Protein 6D97 (pdb70)

Solvent-accessible surface area: 67951 Å² total; per-residue (Å²): 117,21,113,14,19,86,13,28,1,98,116,5,32,33,110,60,66,13,74,0,40,0,7,14,84,28,63,63,45,43,23,86,72,67,34,100,22,35,4,4,67,69,11,42,80,0,2,58,0,0,38,7,80,6,36,54,4,132,46,5,40,41,1,3,89,143,5,38,24,16,1,40,0,0,25,50,42,31,70,106,35,4,64,56,0,0,79,1,0,39,101,0,3,127,58,0,28,66,101,101,5,32,38,7,0,0,71,0,0,31,51,2,4,6,4,6,79,104,28,0,39,43,3,0,87,24,0,17,100,0,0,83,63,3,35,44,60,84,0,107,112,5,13,197,48,85,61,61,114,22,113,71,137,5,19,109,2,20,2,21,58,0,0,5,0,12,0,0,0,14,4,23,10,3,32,0,0,28,16,0,0,5,6,0,0,0,0,0,0,0,0,0,8,0,0,0,14,0,37,11,47,0,0,2,0,0,1,0,0,0,36,0,0,42,101,5,35,6,38,47,65,8,0,2,0,0,0,1,76,52,64,12,4,21,41,1,1,85,47,23,87,3,44,0,0,0,10,7,16,58,49,172,40,0,50,97,5,0,28,41,14,84,2,53,1,6,0,17,24,21,2,12,1,1,0,0,0,0,43,40,54,73,74,29,78,15,2,0,49,10,0,1,21,2,1,2,0,3,2,3,7,18,18,9,8,2,12,2,0,2,6,8,113,74,1,60,106,30,21,1,41,102,68,2,89,149,12,3,104,78,14,111,36,160,66,16,1,0,1,0,0,8,75,24,52,18,75,46,2,35,107,7,15,70,24,0,60,62,15,69,54,21,118,54,36,8,31,9,98,66,25,70,152,65,75,7,9,77,100,12,0,3,2,83,8,0,0,0,38,0,30,4,108,35,3,23,106,69,29,34,10,104,43,1,23,111,57,17,36,3,1,10,0,2,1,0,59,2,28,82,132,36,26,118,52,0,11,76,0,5,44,83,4,155,25,18,2,0,0,0,0,1,0,52,50,92,126,22,10,94,40,0,0,1,90,6,4,1,0,0,0,0,0,0,4,21,2,48,1,9,45,17,28,24,41,9,9,35,1,12,5,5,12,10,6,8,1,2,24,3,7,55,72,1,5,59,56,0,0,1,10,15,0,3,0,2,49,4,43,4,87,14,62,182,106,64,77,86,52,91,16,32,121,21,111,13,20,81,17,30,9,80,128,5,33,33,109,63,52,10,88,0,23,1,7,13,106,25,67,64,42,99,22,77,52,64,33,103,14,30,5,3,65,72,25,56,123,0,2,40,0,0,3,6,46,12,99,72,3,139,44,4,41,32,3,3,85,153,5,36,22,17,1,41,0,0,24,49,23,30,69,106,33,4,62,55,0,0,74,2,0,42,110,0,3,125,57,0,29,64,102,105,4,35,43,8,0,0,80,1,0,30,49,2,4,4,4,5,76,97,28,0,25,43,3,0,85,24,0,21,97,0,0,84,58,3,36,42,58,86,0,109,110,5,12,193,47,87,62,62,112,22,114,69,136,6,22,111,2,19,2,19,58,0,0,4,0,14,0,0,0,15,4,24,12,5,32,0,0,29,13,0,0,4,6,0,0,0,0,0,0,0,0,0,11,0,1,0,16,0,34,11,51,0,0,2,0,0,2,0,0,0,49,0,0,43,98,6,38,5,38,48,65,7,1,2,0,0,0,1,39,52,77,18,4,21,87,2,2,94,85,24,90,4,50,0,0,0,10,5,19,58,48,166,56,0,50,84,6,0,29,44,17,90,2,53,2,7,0,11,24,24,2,12,1,1,0,0,0,0,44,40,56,72,74,28,81,14,2,0,51,11,0,2,23,3,1,2,1,4,1,2,6,19,16,7,9,1,10,3,0,1,4,9,119,76,1,54,109,27,21,1,42,102,67,3,87,150,13,2,105,75,14,102,36,138,57,16,0,0,0,0,0,8,76,24,16,10,73,26,0,41,50,8,15,69,39,0,62,120,17,66,58,22,47,56,47,8,30,9,98,65,27,84,141,62,74,11,29,135,95,12,0,3,1,86,7,0,0,0,50,0,32,6,112,34,4,24,107,103,31,25,8,110,37,1,24,112,51,14,36,2,0,10,1,2,1,0,59,2,32,137,125,41,27,102,46,0,10,72,0,5,43,81,6,147,25,15,1,0,0,0,0,1,0,54,49,91,125,22,9,92,51,0,0,1,58,5,3,2,0,0,0,0,0,0,4,26,1,49,0,10,45,17,28,21,40,8,9,22,0,14,5,5,12,10,6,8,1,1,22,2,7,54,72,1,4,61,55,0,1,1,11,14,0,4,0,1,47,4,43,5,88,26,53,188,106,57,76,83,52,78,17,18,67,114,12,23,87,22,40,5,116,120,5,34,34,110,66,54,10,91,0,21,1,7,14,75,25,66,64,40,103,23,74,54,59,34,102,13,25,5,3,67,71,23,57,116,0,1,35,0,0,6,6,53,16,90,72,5,58,37,4,63,100,2,3,87,129,5,36,22,17,1,38,0,0,24,49,44,31,70,105,34,4,71,52,0,0,74,4,0,38,118,0,4,122,58,0,28,67,102,101,4,32,43,11,0,0,71,0,0,31,50,2,5,6,3,6,72,96,28,0,26,42,2,0,82,27,0,19,100,0,0,78,66,3,36,44,58,80,0,104,107,5,12,196,50,85,62,63,111,24,110,74,137,6,16,113,4,16,2,22,58,0,0,5,0,13,0,0,0,17,5,24,10,6,31,0,0,28,15,0,0,4,6,0,0,0,0,0,0,0,0,0,6,0,1,0,18,0,38,9,51,0,0,2,0,0,2,0,0,0,50,0,0,43,102,7,40,6,39,48,66,8,0,2,0,0,0,1,44,52,77,16,4,22,83,1,3,91,84,22,88,6,51,0,0,0,12,9,18,57,50,177,45,0,38,104,7,0,32,46,17,94,2,57,2,5,0,17,24,22,2,11,1,1,1,0,0,0,43,40,57,70,74,28,80,15,4,0,55,12,0,2,21,3,1,2,2,4,1,3,7,18,20,6,8,1,11,2,0,2,7,10,119,74,1,65,106,28,21,0,45,106,68,3,89,151,10,2,105,68,13,95,34,146,64,15,0,1,2,0,0,8,76,25,28,12,73,26,2,46,55,10,15,69,37,0,63,119,13,172,52,22,83,52,40,8,32,10,99,63,24,68,149,67,73,11,29,145,104,13,0,3,2,78,7,1,0,0,48,0,32,6,108,22,3,19,87,77,39,22,8,110,39,2,24,114,51,14,33,2,1,10,1,2,1,0,61,2,32,140,124,48,30,102,40,0,10,73,0,5,46,86,5,142,25,14,3,0,0,0,0,2,0,52,46,91,125,22,10,97,51,0,0,1,59,5,3,1,0,0,0,0,0,0,5,28,2,49,1,10,46,16,28,24,46,8,11,31,1,13,5,8,16,10,4,7,1,1,25,2,7,55,71,1,5,61,57,0,0,1,11,15,0,3,0,1,47,4,42,4,85,16,58,187,106,65,76,84,52,87,12,25,115,22,114,12,20,87,18,36,2,114,54,6,31,33,111,63,55,10,91,0,9,2,7,11,93,25,65,64,41,109,27,74,69,84,52,89,12,31,4,2,62,67,10,42,82,0,2,50,0,1,21,8,73,12,53,75,2,110,40,4,37,88,3,4,79,131,5,39,23,17,1,38,0,0,24,49,41,32,71,106,33,5,67,57,0,0,76,3,0,39,115,0,3,126,60,0,28,69,100,103,4,34,42,8,0,0,66,1,0,30,49,2,5,4,3,2,74,94,30,0,38,40,2,0,86,25,0,21,97,0,0,82,62,4,34,46,56,86,0,107,111,4,12,197,48,87,62,63,111,22,113,73,139,4,20,112,3,20,2,20,57,0,0,5,0,15,0,0,0,17,4,26,10,3,31,0,0,28,15,0,0,5,4,0,0,0,0,0,0,0,0,0,8,0,0,0,18,0,36,9,47,0,0,2,0,0,2,0,0,0,52,0,0,42,101,6,42,5,36,46,121,9,0,1,0,0,0,1,76,54,78,17,4,18,24,1,2,72,28,26,90,4,50,0,0,0,10,8,16,54,50,187,43,0,40,110,7,0,30,47,16,83,1,58,1,7,0,10,22,22,2,11,1,0,0,0,0,0,44,39,57,70,78,26,81,14,2,1,51,12,0,2,21,2,1,2,1,2,2,2,6,16,20,7,8,1,11,2,0,1,3,9,124,71,1,54,108,27,21,1,41,102,65,2,84,144,13,3,108,82,14,95,42,144,58,16,1,0,1,0,0,7,77,23,46,11,80,45,2,36,108,8,16,70,21,0,62,47,14,192,50,20,117,52,37,8,30,9,103,67,21,66,151,66,70,7,10,56,103,13,0,2,2,80,8,0,0,0,46,0,32,5,110,18,4,23,106,74,25,28,8,104,43,2,24,118,53,16,33,2,1,11,0,2,1,0,59,2,35,80,138,42,26,99,47,0,10,76,0,6,44,79,6,150,23,16,1,0,0,0,0,1,0,55,50,92,126,23,10,91,50,0,0,1,55,5,3,1,0,0,0,0,0,0,5,26,1,48,1,9,45,17,26,24,41,7,9,29,0,10,4,6,13,10,3,8,0,1,19,3,7,55,72,1,4,60,56,0,1,2,11,16,0,2,0,2,47,4,44,4,91,20,65,192,104,64,77,82,53,88,16,31

Structure (mmCIF, N/CA/C/O backbone):
data_6D97
#
_entry.id   6D97
#
_cell.length_a   160.642
_cell.length_b   123.737
_cell.length_c   103.707
_cell.angle_alpha   90.000
_cell.angle_beta   105.620
_cell.angle_gamma   90.000
#
_symmetry.space_group_name_H-M   'C 1 2 1'
#
loop_
_entity.id
_entity.type
_entity.pdbx_description
1 polymer 'Aldehyde dehydrogenase 12'
2 non-polymer NICOTINAMIDE-ADENINE-DINUCLEOTIDE
3 water water
#
loop_
_atom_site.group_PDB
_atom_site.id
_atom_site.type_symbol
_atom_site.label_atom_id
_atom_site.label_alt_id
_atom_site.label_comp_id
_atom_site.label_asym_id
_atom_site.label_entity_id
_atom_site.label_seq_id
_atom_site.pdbx_PDB_ins_code
_atom_site.Cartn_x
_atom_site.Cartn_y
_atom_site.Cartn_z
_atom_site.occupancy
_atom_site.B_iso_or_equiv
_atom_site.auth_seq_id
_atom_site.auth_comp_id
_atom_site.auth_asym_id
_atom_site.auth_atom_id
_atom_site.pdbx_PDB_model_num
ATOM 1 N N . THR A 1 26 ? -4.673 3.106 62.470 1.00 64.09 28 THR A N 1
ATOM 2 C CA . THR A 1 26 ? -4.121 4.437 62.262 1.00 66.14 28 THR A CA 1
ATOM 3 C C . THR A 1 26 ? -4.048 4.742 60.767 1.00 60.11 28 THR A C 1
ATOM 4 O O . THR A 1 26 ? -3.965 3.822 59.956 1.00 62.72 28 THR A O 1
ATOM 8 N N . PRO A 1 27 ? -4.103 6.025 60.411 1.00 46.49 29 PRO A N 1
ATOM 9 C CA . PRO A 1 27 ? -4.138 6.415 58.995 1.00 50.88 29 PRO A CA 1
ATOM 10 C C . PRO A 1 27 ? -2.839 6.105 58.269 1.00 48.24 29 PRO A C 1
ATOM 11 O O . PRO A 1 27 ? -1.791 5.872 58.874 1.00 53.23 29 PRO A O 1
ATOM 15 N N . SER A 1 28 ? -2.931 6.144 56.936 1.00 54.57 30 SER A N 1
ATOM 16 C CA . SER A 1 28 ? -1.821 5.737 56.077 1.00 54.64 30 SER A CA 1
ATOM 17 C C . SER A 1 28 ? -0.600 6.627 56.275 1.00 50.46 30 SER A C 1
ATOM 18 O O . SER A 1 28 ? 0.532 6.134 56.353 1.00 47.42 30 SER A O 1
ATOM 21 N N . PHE A 1 29 ? -0.807 7.939 56.371 1.00 44.05 31 PHE A N 1
ATOM 22 C CA . PHE A 1 29 ? 0.317 8.855 56.499 1.00 37.71 31 PHE A CA 1
ATOM 23 C C . PHE A 1 29 ? 1.008 8.741 57.851 1.00 42.77 31 PHE A C 1
ATOM 24 O O . PHE A 1 29 ? 2.123 9.251 58.008 1.00 44.89 31 PHE A O 1
ATOM 32 N N . ALA A 1 30 ? 0.368 8.100 58.824 1.00 42.68 32 ALA A N 1
ATOM 33 C CA . ALA A 1 30 ? 0.851 8.155 60.194 1.00 40.40 32 ALA A CA 1
ATOM 34 C C . ALA A 1 30 ? 2.065 7.260 60.392 1.00 41.93 32 ALA A C 1
ATOM 35 O O . ALA A 1 30 ? 2.163 6.171 59.819 1.00 49.70 32 ALA A O 1
ATOM 37 N N . THR A 1 31 ? 3.004 7.741 61.203 1.00 40.55 33 THR A N 1
ATOM 38 C CA . THR A 1 31 ? 4.120 6.940 61.688 1.00 40.65 33 THR A CA 1
ATOM 39 C C . THR A 1 31 ? 4.019 6.678 63.184 1.00 42.07 33 THR A C 1
ATOM 40 O O . THR A 1 31 ? 4.970 6.166 63.781 1.00 50.12 33 THR A O 1
ATOM 44 N N . VAL A 1 32 ? 2.885 7.009 63.797 1.00 46.92 34 VAL A N 1
ATOM 45 C CA . VAL A 1 32 ? 2.703 6.884 65.236 1.00 45.61 34 VAL A CA 1
ATOM 46 C C . VAL A 1 32 ? 1.275 6.443 65.521 1.00 38.79 34 VAL A C 1
ATOM 47 O O . VAL A 1 32 ? 0.342 6.790 64.794 1.00 47.75 34 VAL A O 1
ATOM 51 N N . SER A 1 33 ? 1.111 5.668 66.586 1.00 42.45 35 SER A N 1
ATOM 52 C CA . SER A 1 33 ? -0.197 5.258 67.072 1.00 41.39 35 SER A CA 1
ATOM 53 C C . SER A 1 33 ? -0.466 5.991 68.372 1.00 41.09 35 SER A C 1
ATOM 54 O O . SER A 1 33 ? 0.186 5.695 69.384 1.00 37.79 35 SER A O 1
ATOM 57 N N . PRO A 1 34 ? -1.408 6.942 68.396 1.00 42.08 36 PRO A N 1
ATOM 58 C CA . PRO A 1 34 ? -1.564 7.804 69.584 1.00 39.29 36 PRO A CA 1
ATOM 59 C C . PRO A 1 34 ? -1.827 7.044 70.863 1.00 40.31 36 PRO A C 1
ATOM 60 O O . PRO A 1 34 ? -1.344 7.451 71.922 1.00 49.28 36 PRO A O 1
ATOM 64 N N . GLN A 1 35 ? -2.576 5.948 70.799 1.00 41.48 37 GLN A N 1
ATOM 65 C CA . GLN A 1 35 ? -2.921 5.216 72.008 1.00 48.93 37 GLN A CA 1
ATOM 66 C C . GLN A 1 35 ? -1.846 4.213 72.410 1.00 54.03 37 GLN A C 1
ATOM 67 O O . GLN A 1 35 ? -1.814 3.796 73.574 1.00 65.33 37 GLN A O 1
ATOM 73 N N . GLU A 1 36 ? -0.954 3.840 71.492 1.00 43.33 38 GLU A N 1
ATOM 74 C CA . GLU A 1 36 ? 0.090 2.861 71.768 1.00 42.17 38 GLU A CA 1
ATOM 75 C C . GLU A 1 36 ? 1.354 3.472 72.365 1.00 39.98 38 GLU A C 1
ATOM 76 O O . GLU A 1 36 ? 2.040 2.803 73.145 1.00 46.57 38 GLU A O 1
ATOM 82 N N . VAL A 1 37 ? 1.670 4.720 72.011 1.00 43.34 39 VAL A N 1
ATOM 83 C CA . VAL A 1 37 ? 2.979 5.292 72.307 1.00 41.14 39 VAL A CA 1
ATOM 84 C C . VAL A 1 37 ? 3.182 5.416 73.814 1.00 46.65 39 VAL A C 1
ATOM 85 O O . VAL A 1 37 ? 2.337 5.957 74.540 1.00 33.08 39 VAL A O 1
ATOM 89 N N . SER A 1 38 ? 4.311 4.901 74.294 1.00 47.69 40 SER A N 1
ATOM 90 C CA . SER A 1 38 ? 4.581 4.806 75.723 1.00 47.01 40 SER A CA 1
ATOM 91 C C . SER A 1 38 ? 6.087 4.727 75.937 1.00 47.21 40 SER A C 1
ATOM 92 O O . SER A 1 38 ? 6.871 4.793 74.990 1.00 52.44 40 SER A O 1
ATOM 95 N N . GLY A 1 39 ? 6.488 4.571 77.200 1.00 44.66 41 GLY A N 1
ATOM 96 C CA . GLY A 1 39 ? 7.899 4.392 77.489 1.00 44.83 41 GLY A CA 1
ATOM 97 C C . GLY A 1 39 ? 8.465 3.139 76.847 1.00 53.58 41 GLY A C 1
ATOM 98 O O . GLY A 1 39 ? 9.625 3.112 76.425 1.00 53.79 41 GLY A O 1
ATOM 99 N N . SER A 1 40 ? 7.650 2.089 76.750 1.00 57.63 42 SER A N 1
ATOM 100 C CA . SER A 1 40 ? 8.079 0.840 76.137 1.00 48.93 42 SER A CA 1
ATOM 101 C C . SER A 1 40 ? 7.872 0.812 74.629 1.00 47.36 42 SER A C 1
ATOM 102 O O . SER A 1 40 ? 8.488 -0.019 73.953 1.00 46.02 42 SER A O 1
ATOM 105 N N . SER A 1 41 ? 7.029 1.690 74.088 1.00 43.41 43 SER A N 1
ATOM 106 C CA . SER A 1 41 ? 6.826 1.818 72.644 1.00 43.54 43 SER A CA 1
ATOM 107 C C . SER A 1 41 ? 6.942 3.288 72.259 1.00 40.45 43 SER A C 1
ATOM 108 O O . SER A 1 41 ? 5.952 3.931 71.890 1.00 36.72 43 SER A O 1
ATOM 111 N N . PRO A 1 42 ? 8.143 3.854 72.332 1.00 38.41 44 PRO A N 1
ATOM 112 C CA . PRO A 1 42 ? 8.304 5.285 72.066 1.00 35.47 44 PRO A CA 1
ATOM 113 C C . PRO A 1 42 ? 8.199 5.614 70.585 1.00 44.67 44 PRO A C 1
ATOM 114 O O . PRO A 1 42 ? 8.439 4.784 69.708 1.00 47.03 44 PRO A O 1
ATOM 118 N N . ALA A 1 43 ? 7.842 6.867 70.324 1.00 33.57 45 ALA A N 1
ATOM 119 C CA . ALA A 1 43 ? 7.797 7.425 68.984 1.00 32.85 45 ALA A CA 1
ATOM 120 C C . ALA A 1 43 ? 8.939 8.415 68.807 1.00 39.56 45 ALA A C 1
ATOM 121 O O . ALA A 1 43 ? 9.527 8.895 69.779 1.00 34.88 45 ALA A O 1
ATOM 123 N N . GLU A 1 44 ? 9.254 8.719 67.552 1.00 39.76 46 GLU A N 1
ATOM 124 C CA . GLU A 1 44 ? 10.259 9.722 67.245 1.00 39.82 46 GLU A CA 1
ATOM 125 C C . GLU A 1 44 ? 9.668 10.803 66.353 1.00 41.38 46 GLU A C 1
ATOM 126 O O . GLU A 1 44 ? 8.758 10.551 65.556 1.00 35.81 46 GLU A O 1
ATOM 132 N N . VAL A 1 45 ? 10.187 12.016 66.516 1.00 41.37 47 VAL A N 1
ATOM 133 C CA . VAL A 1 45 ? 9.794 13.173 65.722 1.00 33.17 47 VAL A CA 1
ATOM 134 C C . VAL A 1 45 ? 11.014 13.644 64.948 1.00 35.45 47 VAL A C 1
ATOM 135 O O . VAL A 1 45 ? 12.078 13.872 65.535 1.00 33.01 47 VAL A O 1
ATOM 139 N N . GLN A 1 46 ? 10.860 13.787 63.640 1.00 37.08 48 GLN A N 1
ATOM 140 C CA . GLN A 1 46 ? 11.962 14.162 62.772 1.00 29.42 48 GLN A CA 1
ATOM 141 C C . GLN A 1 46 ? 11.772 15.575 62.247 1.00 28.37 48 GLN A C 1
ATOM 142 O O . GLN A 1 46 ? 10.687 16.160 62.314 1.00 32.14 48 GLN A O 1
ATOM 148 N N . ASN A 1 47 ? 12.858 16.114 61.716 1.00 32.00 49 ASN A N 1
ATOM 149 C CA . ASN A 1 47 ? 12.811 17.363 60.981 1.00 35.28 49 ASN A CA 1
ATOM 150 C C . ASN A 1 47 ? 12.550 17.081 59.507 1.00 27.79 49 ASN A C 1
ATOM 151 O O . ASN A 1 47 ? 12.750 15.969 59.015 1.00 34.40 49 ASN A O 1
ATOM 156 N N . PHE A 1 48 ? 12.090 18.110 58.804 1.00 26.90 50 PHE A N 1
ATOM 157 C CA . PHE A 1 48 ? 11.952 18.071 57.356 1.00 28.76 50 PHE A CA 1
ATOM 158 C C . PHE A 1 48 ? 12.664 19.287 56.790 1.00 29.95 50 PHE A C 1
ATOM 159 O O . PHE A 1 48 ? 12.307 20.424 57.117 1.00 32.60 50 PHE A O 1
ATOM 167 N N . VAL A 1 49 ? 13.669 19.052 55.953 1.00 31.42 51 VAL A N 1
ATOM 168 C CA . VAL A 1 49 ? 14.459 20.137 55.387 1.00 28.37 51 VAL A CA 1
ATOM 169 C C . VAL A 1 49 ? 15.004 19.683 54.044 1.00 37.87 51 VAL A C 1
ATOM 170 O O . VAL A 1 49 ? 15.360 18.514 53.862 1.00 28.95 51 VAL A O 1
ATOM 174 N N . GLN A 1 50 ? 15.043 20.623 53.101 1.00 31.53 52 GLN A N 1
ATOM 175 C CA . GLN A 1 50 ? 15.519 20.378 51.743 1.00 30.60 52 GLN A CA 1
ATOM 176 C C . GLN A 1 50 ? 14.825 19.171 51.115 1.00 41.18 52 GLN A C 1
ATOM 177 O O . GLN A 1 50 ? 15.426 18.424 50.340 1.00 38.57 52 GLN A O 1
ATOM 183 N N . GLY A 1 51 ? 13.554 18.967 51.462 1.00 38.29 53 GLY A N 1
ATOM 184 C CA . GLY A 1 51 ? 12.709 17.995 50.797 1.00 41.32 53 GLY A CA 1
ATOM 185 C C . GLY A 1 51 ? 12.703 16.588 51.356 1.00 40.10 53 GLY A C 1
ATOM 186 O O . GLY A 1 51 ? 12.132 15.698 50.716 1.00 45.65 53 GLY A O 1
ATOM 187 N N . SER A 1 52 ? 13.301 16.346 52.520 1.00 35.49 54 SER A N 1
ATOM 188 C CA . SER A 1 52 ? 13.304 14.989 53.051 1.00 34.08 54 SER A CA 1
ATOM 189 C C . SER A 1 52 ? 13.258 15.010 54.571 1.00 38.65 54 SER A C 1
ATOM 190 O O . SER A 1 52 ? 13.672 15.974 55.221 1.00 36.45 54 SER A O 1
ATOM 193 N N . TRP A 1 53 ? 12.724 13.924 55.125 1.00 39.67 55 TRP A N 1
ATOM 194 C CA . TRP A 1 53 ? 12.714 13.731 56.567 1.00 36.45 55 TRP A CA 1
ATOM 195 C C . TRP A 1 53 ? 14.110 13.373 57.058 1.00 38.20 55 TRP A C 1
ATOM 196 O O . TRP A 1 53 ? 14.800 12.539 56.466 1.00 34.72 55 TRP A O 1
ATOM 207 N N . THR A 1 54 ? 14.517 14.001 58.159 1.00 37.41 56 THR A N 1
ATOM 208 C CA . THR A 1 54 ? 15.897 13.937 58.608 1.00 41.60 56 THR A CA 1
ATOM 209 C C . THR A 1 54 ? 15.948 14.038 60.124 1.00 41.52 56 THR A C 1
ATOM 210 O O . THR A 1 54 ? 15.132 14.725 60.745 1.00 37.76 56 THR A O 1
ATOM 214 N N . ALA A 1 55 ? 16.926 13.352 60.711 1.00 33.17 57 ALA A N 1
ATOM 215 C CA . ALA A 1 55 ? 17.115 13.382 62.154 1.00 40.32 57 ALA A CA 1
ATOM 216 C C . ALA A 1 55 ? 18.067 14.504 62.538 1.00 40.21 57 ALA A C 1
ATOM 217 O O . ALA A 1 55 ? 18.072 15.570 61.913 1.00 39.88 57 ALA A O 1
ATOM 219 N N . SER A 1 56 ? 18.875 14.267 63.566 1.00 39.70 58 SER A N 1
ATOM 220 C CA . SER A 1 56 ? 19.856 15.238 64.027 1.00 46.41 58 SER A CA 1
ATOM 221 C C . SER A 1 56 ? 20.956 14.486 64.760 1.00 47.59 58 SER A C 1
ATOM 222 O O . SER A 1 56 ? 20.876 13.271 64.961 1.00 52.65 58 SER A O 1
ATOM 225 N N . ALA A 1 57 ? 21.986 15.233 65.164 1.00 43.81 59 ALA A N 1
ATOM 226 C CA . ALA A 1 57 ? 23.125 14.619 65.840 1.00 43.67 59 ALA A CA 1
ATOM 227 C C . ALA A 1 57 ? 22.705 13.959 67.149 1.00 48.39 59 ALA A C 1
ATOM 228 O O . ALA A 1 57 ? 23.183 12.869 67.482 1.00 46.17 59 ALA A O 1
ATOM 230 N N . ASN A 1 58 ? 21.802 14.591 67.897 1.00 44.25 60 ASN A N 1
ATOM 231 C CA . ASN A 1 58 ? 21.373 14.044 69.175 1.00 50.56 60 ASN A CA 1
ATOM 232 C C . ASN A 1 58 ? 19.867 14.189 69.335 1.00 49.12 60 ASN A C 1
ATOM 233 O O . ASN A 1 58 ? 19.263 15.153 68.857 1.00 52.44 60 ASN A O 1
ATOM 238 N N . TRP A 1 59 ? 19.271 13.221 70.027 1.00 41.81 61 TRP A N 1
ATOM 239 C CA . TRP A 1 59 ? 17.847 13.211 70.323 1.00 49.27 61 TRP A CA 1
ATOM 240 C C . TRP A 1 59 ? 17.601 13.698 71.746 1.00 48.35 61 TRP A C 1
ATOM 241 O O . TRP A 1 59 ? 18.422 13.494 72.643 1.00 46.45 61 TRP A O 1
ATOM 252 N N . ASN A 1 60 ? 16.454 14.340 71.946 1.00 43.83 62 ASN A N 1
ATOM 253 C CA . ASN A 1 60 ? 16.003 14.755 73.267 1.00 44.24 62 ASN A CA 1
ATOM 254 C C . ASN A 1 60 ? 14.689 14.056 73.586 1.00 46.05 62 ASN A C 1
ATOM 255 O O . ASN A 1 60 ? 13.834 13.897 72.709 1.00 44.58 62 ASN A O 1
ATOM 257 N N . TRP A 1 61 ? 14.531 13.635 74.839 1.00 44.57 63 TRP A N 1
ATOM 258 C CA . TRP A 1 61 ? 13.358 12.874 75.251 1.00 39.52 63 TRP A CA 1
ATOM 259 C C . TRP A 1 61 ? 12.301 13.792 75.848 1.00 36.35 63 TRP A C 1
ATOM 260 O O . TRP A 1 61 ? 12.601 14.626 76.710 1.00 37.01 63 TRP A O 1
ATOM 271 N N . ILE A 1 62 ? 11.068 13.633 75.380 1.00 40.72 64 ILE A N 1
ATOM 272 C CA . ILE A 1 62 ? 9.895 14.264 75.968 1.00 39.50 64 ILE A CA 1
ATOM 273 C C . ILE A 1 62 ? 9.238 13.246 76.888 1.00 44.41 64 ILE A C 1
ATOM 274 O O . ILE A 1 62 ? 9.093 12.073 76.520 1.00 44.94 64 ILE A O 1
ATOM 279 N N . VAL A 1 63 ? 8.850 13.679 78.081 1.00 39.31 65 VAL A N 1
ATOM 280 C CA . VAL A 1 63 ? 8.196 12.774 79.019 1.00 36.28 65 VAL A CA 1
ATOM 281 C C . VAL A 1 63 ? 6.687 12.888 78.868 1.00 39.61 65 VAL A C 1
ATOM 282 O O . VAL A 1 63 ? 6.142 13.943 78.524 1.00 33.21 65 VAL A O 1
ATOM 286 N N . ASP A 1 64 ? 6.014 11.770 79.115 1.00 31.72 66 ASP A N 1
ATOM 287 C CA . ASP A 1 64 ? 4.556 11.721 79.125 1.00 31.16 66 ASP A CA 1
ATOM 288 C C . ASP A 1 64 ? 4.041 12.580 80.272 1.00 31.29 66 ASP A C 1
ATOM 289 O O . ASP A 1 64 ? 4.379 12.313 81.433 1.00 38.67 66 ASP A O 1
ATOM 294 N N . PRO A 1 65 ? 3.225 13.603 80.005 1.00 32.82 67 PRO A N 1
ATOM 295 C CA . PRO A 1 65 ? 2.760 14.478 81.094 1.00 30.56 67 PRO A CA 1
ATOM 296 C C . PRO A 1 65 ? 1.928 13.767 82.145 1.00 33.01 67 PRO A C 1
ATOM 297 O O . PRO A 1 65 ? 1.721 14.341 83.222 1.00 34.88 67 PRO A O 1
ATOM 301 N N . LEU A 1 66 ? 1.441 12.557 81.875 1.00 30.72 68 LEU A N 1
ATOM 302 C CA . LEU A 1 66 ? 0.604 11.844 82.831 1.00 34.94 68 LEU A CA 1
ATOM 303 C C . LEU A 1 66 ? 1.385 10.887 83.716 1.00 34.72 68 LEU A C 1
ATOM 304 O O . LEU A 1 66 ? 0.883 10.513 84.783 1.00 42.13 68 LEU A O 1
ATOM 309 N N . ASN A 1 67 ? 2.594 10.480 83.312 1.00 40.56 69 ASN A N 1
ATOM 310 C CA . ASN A 1 67 ? 3.321 9.507 84.119 1.00 42.21 69 ASN A CA 1
ATOM 311 C C . ASN A 1 67 ? 4.841 9.630 84.085 1.00 38.96 69 ASN A C 1
ATOM 312 O O . ASN A 1 67 ? 5.498 8.879 84.809 1.00 40.89 69 ASN A O 1
ATOM 317 N N . GLY A 1 68 ? 5.430 10.521 83.286 1.00 44.23 70 GLY A N 1
ATOM 318 C CA . GLY A 1 68 ? 6.870 10.701 83.277 1.00 36.94 70 GLY A CA 1
ATOM 319 C C . GLY A 1 68 ? 7.646 9.791 82.349 1.00 39.70 70 GLY A C 1
ATOM 320 O O . GLY A 1 68 ? 8.873 9.930 82.261 1.00 45.66 70 GLY A O 1
ATOM 321 N N . ASP A 1 69 ? 6.979 8.866 81.663 1.00 43.77 71 ASP A N 1
ATOM 322 C CA . ASP A 1 69 ? 7.655 7.984 80.721 1.00 42.90 71 ASP A CA 1
ATOM 323 C C . ASP A 1 69 ? 8.355 8.786 79.630 1.00 35.58 71 ASP A C 1
ATOM 324 O O . ASP A 1 69 ? 7.802 9.749 79.096 1.00 33.88 71 ASP A O 1
ATOM 329 N N . LYS A 1 70 ? 9.579 8.381 79.294 1.00 38.75 72 LYS A N 1
ATOM 330 C CA . LYS A 1 70 ? 10.219 8.856 78.072 1.00 39.57 72 LYS A CA 1
ATOM 331 C C . LYS A 1 70 ? 9.528 8.221 76.872 1.00 35.07 72 LYS A C 1
ATOM 332 O O . LYS A 1 70 ? 9.925 7.136 76.437 1.00 48.42 72 LYS A O 1
ATOM 338 N N . PHE A 1 71 ? 8.497 8.869 76.325 1.00 35.80 73 PHE A N 1
ATOM 339 C CA . PHE A 1 71 ? 7.697 8.233 75.287 1.00 33.70 73 PHE A CA 1
ATOM 340 C C . PHE A 1 71 ? 7.826 8.860 73.902 1.00 32.84 73 PHE A C 1
ATOM 341 O O . PHE A 1 71 ? 7.305 8.288 72.940 1.00 39.55 73 PHE A O 1
ATOM 349 N N . ILE A 1 72 ? 8.516 9.991 73.759 1.00 34.39 74 ILE A N 1
ATOM 350 C CA . ILE A 1 72 ? 8.765 10.595 72.450 1.00 34.65 74 ILE A CA 1
ATOM 351 C C . ILE A 1 72 ? 10.183 11.151 72.428 1.00 38.65 74 ILE A C 1
ATOM 352 O O . ILE A 1 72 ? 10.553 11.943 73.300 1.00 39.56 74 ILE A O 1
ATOM 357 N N . LYS A 1 73 ? 10.973 10.755 71.431 1.00 41.13 75 LYS A N 1
ATOM 358 C CA . LYS A 1 73 ? 12.275 11.369 71.209 1.00 37.28 75 LYS A CA 1
ATOM 359 C C . LYS A 1 73 ? 12.195 12.312 70.015 1.00 39.41 75 LYS A C 1
ATOM 360 O O . LYS A 1 73 ? 11.580 11.992 68.994 1.00 37.52 75 LYS A O 1
ATOM 366 N N . VAL A 1 74 ? 12.798 13.489 70.165 1.00 38.34 76 VAL A N 1
ATOM 367 C CA . VAL A 1 74 ? 12.688 14.575 69.200 1.00 30.50 76 VAL A CA 1
ATOM 368 C C . VAL A 1 74 ? 14.079 14.893 68.670 1.00 32.89 76 VAL A C 1
ATOM 369 O O . VAL A 1 74 ? 15.027 15.043 69.450 1.00 33.96 76 VAL A O 1
ATOM 373 N N . ALA A 1 75 ? 14.200 14.995 67.346 1.00 35.76 77 ALA A N 1
ATOM 374 C CA . ALA A 1 75 ? 15.488 15.242 66.697 1.00 37.40 77 ALA A CA 1
ATOM 375 C C . ALA A 1 75 ? 15.809 16.736 66.749 1.00 33.88 77 ALA A C 1
ATOM 376 O O . ALA A 1 75 ? 15.748 17.462 65.755 1.00 34.78 77 ALA A O 1
ATOM 378 N N . GLU A 1 76 ? 16.175 17.192 67.943 1.00 32.00 78 GLU A N 1
ATOM 379 C CA . GLU A 1 76 ? 16.415 18.615 68.145 1.00 39.06 78 GLU A CA 1
ATOM 380 C C . GLU A 1 76 ? 17.739 19.024 67.509 1.00 37.93 78 GLU A C 1
ATOM 381 O O . GLU A 1 76 ? 18.790 18.447 67.806 1.00 39.76 78 GLU A O 1
ATOM 387 N N . VAL A 1 77 ? 17.674 20.015 66.626 1.00 39.53 79 VAL A N 1
ATOM 388 C CA . VAL A 1 77 ? 18.845 20.525 65.924 1.00 40.97 79 VAL A CA 1
ATOM 389 C C . VAL A 1 77 ? 19.635 21.431 66.856 1.00 38.84 79 VAL A C 1
ATOM 390 O O . VAL A 1 77 ? 19.061 22.219 67.617 1.00 36.30 79 VAL A O 1
ATOM 394 N N . GLN A 1 78 ? 20.958 21.323 66.800 1.00 45.79 80 GLN A N 1
ATOM 395 C CA . GLN A 1 78 ? 21.832 22.148 67.617 1.00 42.90 80 GLN A CA 1
ATOM 396 C C . GLN A 1 78 ? 22.284 23.374 66.826 1.00 47.21 80 GLN A C 1
ATOM 397 O O . GLN A 1 78 ? 22.063 23.485 65.619 1.00 51.72 80 GLN A O 1
ATOM 403 N N . GLY A 1 79 ? 22.913 24.313 67.536 1.00 43.68 81 GLY A N 1
ATOM 404 C CA . GLY A 1 79 ? 23.207 25.606 66.943 1.00 33.58 81 GLY A CA 1
ATOM 405 C C . GLY A 1 79 ? 24.157 25.540 65.764 1.00 41.96 81 GLY A C 1
ATOM 406 O O . GLY A 1 79 ? 24.169 26.442 64.922 1.00 38.01 81 GLY A O 1
ATOM 407 N N . THR A 1 80 ? 24.965 24.482 65.685 1.00 37.67 82 THR A N 1
ATOM 408 C CA . THR A 1 80 ? 25.922 24.320 64.600 1.00 47.62 82 THR A CA 1
ATOM 409 C C . THR A 1 80 ? 25.484 23.278 63.577 1.00 45.70 82 THR A C 1
ATOM 410 O O . THR A 1 80 ? 26.321 22.776 62.821 1.00 38.60 82 THR A O 1
ATOM 414 N N . GLU A 1 81 ? 24.200 22.936 63.533 1.00 36.21 83 GLU A N 1
ATOM 415 C CA . GLU A 1 81 ? 23.688 22.089 62.461 1.00 40.76 83 GLU A CA 1
ATOM 416 C C . GLU A 1 81 ? 22.448 22.703 61.821 1.00 39.45 83 GLU A C 1
ATOM 417 O O . GLU A 1 81 ? 21.523 21.998 61.406 1.00 44.50 83 GLU A O 1
ATOM 423 N N . ILE A 1 82 ? 22.428 24.034 61.694 1.00 36.85 84 ILE A N 1
ATOM 424 C CA . ILE A 1 82 ? 21.292 24.740 61.105 1.00 33.57 84 ILE A CA 1
ATOM 425 C C . ILE A 1 82 ? 21.567 25.233 59.689 1.00 32.88 84 ILE A C 1
ATOM 426 O O . ILE A 1 82 ? 20.722 25.941 59.120 1.00 33.25 84 ILE A O 1
ATOM 431 N N . LYS A 1 83 ? 22.717 24.880 59.099 1.00 37.79 85 LYS A N 1
ATOM 432 C CA . LYS A 1 83 ? 23.071 25.409 57.782 1.00 44.47 85 LYS A CA 1
ATOM 433 C C . LYS A 1 83 ? 22.061 24.989 56.722 1.00 46.81 85 LYS A C 1
ATOM 434 O O . LYS A 1 83 ? 21.692 25.790 55.855 1.00 51.14 85 LYS A O 1
ATOM 440 N N . SER A 1 84 ? 21.608 23.734 56.776 1.00 40.45 86 SER A N 1
ATOM 441 C CA . SER A 1 84 ? 20.658 23.243 55.785 1.00 40.00 86 SER A CA 1
ATOM 442 C C . SER A 1 84 ? 19.369 24.058 55.796 1.00 37.44 86 SER A C 1
ATOM 443 O O . SER A 1 84 ? 18.764 24.290 54.742 1.00 28.55 86 SER A O 1
ATOM 446 N N . PHE A 1 85 ? 18.937 24.511 56.975 1.00 35.67 87 PHE A N 1
ATOM 447 C CA . PHE A 1 85 ? 17.727 25.324 57.045 1.00 27.30 87 PHE A CA 1
ATOM 448 C C . PHE A 1 85 ? 17.961 26.710 56.457 1.00 28.03 87 PHE A C 1
ATOM 449 O O . PHE A 1 85 ? 17.093 27.245 55.755 1.00 36.46 87 PHE A O 1
ATOM 457 N N . MET A 1 86 ? 19.130 27.298 56.721 1.00 30.83 88 MET A N 1
ATOM 458 C CA . MET A 1 86 ? 19.504 28.550 56.069 1.00 30.22 88 MET A CA 1
ATOM 459 C C . MET A 1 86 ? 19.518 28.393 54.553 1.00 33.85 88 MET A C 1
ATOM 460 O O . MET A 1 86 ? 18.959 29.222 53.824 1.00 32.94 88 MET A O 1
ATOM 465 N N . GLU A 1 87 ? 20.158 27.328 54.060 1.00 35.48 89 GLU A N 1
ATOM 466 C CA . GLU A 1 87 ? 20.256 27.120 52.618 1.00 42.33 89 GLU A CA 1
ATOM 467 C C . GLU A 1 87 ? 18.881 26.931 51.992 1.00 40.66 89 GLU A C 1
ATOM 468 O O . GLU A 1 87 ? 18.621 27.422 50.887 1.00 45.65 89 GLU A O 1
ATOM 470 N N . SER A 1 88 ? 17.986 26.224 52.683 1.00 32.42 90 SER A N 1
ATOM 471 C CA . SER A 1 88 ? 16.651 25.990 52.146 1.00 29.36 90 SER A CA 1
ATOM 472 C C . SER A 1 88 ? 15.853 27.285 52.067 1.00 37.48 90 SER A C 1
ATOM 473 O O . SER A 1 88 ? 15.133 27.518 51.089 1.00 36.32 90 SER A O 1
ATOM 476 N N . LEU A 1 89 ? 15.969 28.139 53.086 1.00 41.49 91 LEU A N 1
ATOM 477 C CA . LEU A 1 89 ? 15.251 29.408 53.067 1.00 46.57 91 LEU A CA 1
ATOM 478 C C . LEU A 1 89 ? 15.811 30.339 52.001 1.00 40.13 91 LEU A C 1
ATOM 479 O O . LEU A 1 89 ? 15.055 31.054 51.333 1.00 48.73 91 LEU A O 1
ATOM 484 N N . SER A 1 90 ? 17.134 30.330 51.813 1.00 35.86 92 SER A N 1
ATOM 485 C CA . SER A 1 90 ? 17.757 31.217 50.837 1.00 35.84 92 SER A CA 1
ATOM 486 C C . SER A 1 90 ? 17.332 30.899 49.408 1.00 31.38 92 SER A C 1
ATOM 487 O O . SER A 1 90 ? 17.519 31.737 48.519 1.00 32.58 92 SER A O 1
ATOM 490 N N . LYS A 1 91 ? 16.763 29.714 49.167 1.00 30.34 93 LYS A N 1
ATOM 491 C CA . LYS A 1 91 ? 16.276 29.380 47.833 1.00 36.16 93 LYS A CA 1
ATOM 492 C C . LYS A 1 91 ? 15.021 30.160 47.465 1.00 39.74 93 LYS A C 1
ATOM 493 O O . LYS A 1 91 ? 14.693 30.259 46.278 1.00 39.42 93 LYS A O 1
ATOM 499 N N . CYS A 1 92 ? 14.325 30.729 48.446 1.00 32.55 94 CYS A N 1
ATOM 500 C CA . CYS A 1 92 ? 13.127 31.506 48.171 1.00 25.63 94 CYS A CA 1
ATOM 501 C C . CYS A 1 92 ? 13.490 32.976 48.005 1.00 22.56 94 CYS A C 1
ATOM 502 O O . CYS A 1 92 ? 13.949 33.601 48.972 1.00 34.53 94 CYS A O 1
ATOM 505 N N . PRO A 1 93 ? 13.294 33.565 46.827 1.00 39.67 95 PRO A N 1
ATOM 506 C CA . PRO A 1 93 ? 13.595 34.989 46.649 1.00 34.70 95 PRO A CA 1
ATOM 507 C C . PRO A 1 93 ? 12.558 35.851 47.352 1.00 30.86 95 PRO A C 1
ATOM 508 O O . PRO A 1 93 ? 11.519 35.376 47.814 1.00 25.59 95 PRO A O 1
ATOM 512 N N . LYS A 1 94 ? 12.846 37.151 47.416 1.00 25.24 96 LYS A N 1
ATOM 513 C CA . LYS A 1 94 ? 11.939 38.053 48.112 1.00 33.11 96 LYS A CA 1
ATOM 514 C C . LYS A 1 94 ? 10.640 38.275 47.349 1.00 34.33 96 LYS A C 1
ATOM 515 O O . LYS A 1 94 ? 9.672 38.773 47.936 1.00 31.74 96 LYS A O 1
ATOM 521 N N . HIS A 1 95 ? 10.586 37.913 46.064 1.00 24.55 97 HIS A N 1
ATOM 522 C CA . HIS A 1 95 ? 9.330 37.923 45.326 1.00 19.73 97 HIS A CA 1
ATOM 523 C C . HIS A 1 95 ? 8.602 36.584 45.391 1.00 26.79 97 HIS A C 1
ATOM 524 O O . HIS A 1 95 ? 7.695 36.341 44.585 1.00 19.58 97 HIS A O 1
ATOM 531 N N . GLY A 1 96 ? 8.976 35.723 46.335 1.00 25.88 98 GLY A N 1
ATOM 532 C CA . GLY A 1 96 ? 8.154 34.601 46.736 1.00 19.38 98 GLY A CA 1
ATOM 533 C C . GLY A 1 96 ? 8.301 33.370 45.861 1.00 33.62 98 GLY A C 1
ATOM 534 O O . GLY A 1 96 ? 8.878 33.389 44.772 1.00 28.71 98 GLY A O 1
ATOM 535 N N . LEU A 1 97 ? 7.771 32.257 46.379 1.00 35.68 99 LEU A N 1
ATOM 536 C CA . LEU A 1 97 ? 7.568 31.082 45.541 1.00 26.35 99 LEU A CA 1
ATOM 537 C C . LEU A 1 97 ? 6.540 31.371 44.461 1.00 24.56 99 LEU A C 1
ATOM 538 O O . LEU A 1 97 ? 6.584 30.775 43.379 1.00 20.61 99 LEU A O 1
ATOM 543 N N . HIS A 1 98 ? 5.611 32.282 44.742 1.00 21.85 100 HIS A N 1
ATOM 544 C CA . HIS A 1 98 ? 4.676 32.804 43.759 1.00 20.10 100 HIS A CA 1
ATOM 545 C C . HIS A 1 98 ? 4.153 34.136 44.278 1.00 28.22 100 HIS A C 1
ATOM 546 O O . HIS A 1 98 ? 4.282 34.456 45.462 1.00 31.82 100 HIS A O 1
ATOM 553 N N . ASN A 1 99 ? 3.565 34.909 43.376 1.00 23.76 101 ASN A N 1
ATOM 554 C CA . ASN A 1 99 ? 2.936 36.173 43.729 1.00 18.07 101 ASN A CA 1
ATOM 555 C C . ASN A 1 99 ? 1.835 36.422 42.704 1.00 27.54 101 ASN A C 1
ATOM 556 O O . ASN A 1 99 ? 1.691 35.618 41.773 1.00 24.52 101 ASN A O 1
ATOM 561 N N . PRO A 1 100 ? 1.028 37.485 42.830 1.0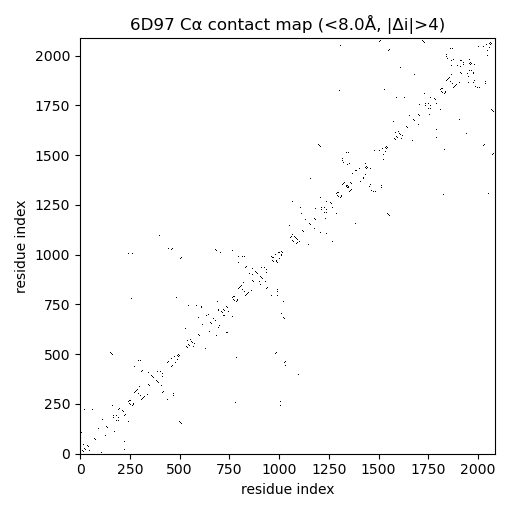0 24.98 102 PRO A N 1
ATOM 562 C CA . PRO A 1 100 ? -0.085 37.664 41.882 1.00 20.35 102 PRO A CA 1
ATOM 563 C C . PRO A 1 100 ? 0.320 37.709 40.416 1.00 20.59 102 PRO A C 1
ATOM 564 O O . PRO A 1 100 ? -0.555 37.553 39.557 1.00 26.98 102 PRO A O 1
ATOM 568 N N . LEU A 1 101 ? 1.599 37.910 40.095 1.00 21.52 103 LEU A N 1
ATOM 569 C CA . LEU A 1 101 ? 2.040 37.978 38.708 1.00 22.51 103 LEU A CA 1
ATOM 570 C C . LEU A 1 101 ? 2.966 36.842 38.295 1.00 31.71 103 LEU A C 1
ATOM 571 O O . LEU A 1 101 ? 3.295 36.738 37.108 1.00 35.79 103 LEU A O 1
ATOM 576 N N . LYS A 1 102 ? 3.402 36.000 39.230 1.00 26.55 104 LYS A N 1
ATOM 577 C CA . LYS A 1 102 ? 4.396 34.971 38.950 1.00 29.62 104 LYS A CA 1
ATOM 578 C C . LYS A 1 102 ? 3.909 33.625 39.465 1.00 37.63 104 LYS A C 1
ATOM 579 O O . LYS A 1 102 ? 3.482 33.520 40.619 1.00 37.61 104 LYS A O 1
ATOM 585 N N . ALA A 1 103 ? 4.002 32.601 38.615 1.00 34.91 105 ALA A N 1
ATOM 586 C CA . ALA A 1 103 ? 3.527 31.255 38.917 1.00 28.49 105 ALA A CA 1
ATOM 587 C C . ALA A 1 103 ? 2.148 31.248 39.584 1.00 25.53 105 ALA A C 1
ATOM 588 O O . ALA A 1 103 ? 1.956 30.592 40.614 1.00 26.07 105 ALA A O 1
ATOM 590 N N . PRO A 1 104 ? 1.161 31.955 39.019 1.00 33.84 106 PRO A N 1
ATOM 591 C CA . PRO A 1 104 ? -0.150 32.041 39.687 1.00 27.64 106 PRO A CA 1
ATOM 592 C C . PRO A 1 104 ? -0.842 30.703 39.820 1.00 22.60 106 PRO A C 1
ATOM 593 O O . PRO A 1 104 ? -1.721 30.559 40.679 1.00 26.38 106 PRO A O 1
ATOM 597 N N . GLU A 1 105 ? -0.460 29.715 39.005 1.00 21.15 107 GLU A N 1
ATOM 598 C CA . GLU A 1 105 ? -1.041 28.384 39.119 1.00 29.66 107 GLU A CA 1
ATOM 599 C C . GLU A 1 105 ? -0.773 27.762 40.483 1.00 29.34 107 GLU A C 1
ATOM 600 O O . GLU A 1 105 ? -1.455 26.804 40.857 1.00 27.20 107 GLU A O 1
ATOM 606 N N . ARG A 1 106 ? 0.189 28.298 41.241 1.00 32.16 108 ARG A N 1
ATOM 607 C CA . ARG A 1 106 ? 0.438 27.799 42.589 1.00 19.16 108 ARG A CA 1
ATOM 608 C C . ARG A 1 106 ? -0.685 28.175 43.549 1.00 25.11 108 ARG A C 1
ATOM 609 O O . ARG A 1 106 ? -0.914 27.460 44.532 1.00 23.21 108 ARG A O 1
ATOM 617 N N . TYR A 1 107 ? -1.383 29.288 43.297 1.00 29.43 109 TYR A N 1
ATOM 618 C CA . TYR A 1 107 ? -2.590 29.583 44.065 1.00 31.79 109 TYR A CA 1
ATOM 619 C C . TYR A 1 107 ? -3.625 28.483 43.887 1.00 29.45 109 TYR A C 1
ATOM 620 O O . TYR A 1 107 ? -4.277 28.068 44.853 1.00 28.73 109 TYR A O 1
ATOM 629 N N . LEU A 1 108 ? -3.793 28.002 42.652 1.00 28.56 110 LEU A N 1
ATOM 630 C CA . LEU A 1 108 ? -4.755 26.937 42.389 1.00 29.74 110 LEU A CA 1
ATOM 631 C C . LEU A 1 108 ? -4.329 25.631 43.041 1.00 31.52 110 LEU A C 1
ATOM 632 O O . LEU A 1 108 ? -5.174 24.879 43.542 1.00 25.79 110 LEU A O 1
ATOM 637 N N . MET A 1 109 ? -3.024 25.342 43.029 1.00 27.56 111 MET A N 1
ATOM 638 C CA . MET A 1 109 ? -2.515 24.121 43.645 1.00 35.47 111 MET A CA 1
ATOM 639 C C . MET A 1 109 ? -2.847 24.075 45.126 1.00 29.41 111 MET A C 1
ATOM 640 O O . MET A 1 109 ? -3.220 23.025 45.658 1.00 30.02 111 MET A O 1
ATOM 645 N N . TYR A 1 110 ? -2.717 25.205 45.812 1.00 31.10 112 TYR A N 1
ATOM 646 C CA . TYR A 1 110 ? -2.986 25.189 47.239 1.00 32.58 112 TYR A CA 1
ATOM 647 C C . TYR A 1 110 ? -4.478 25.167 47.525 1.00 30.30 112 TYR A C 1
ATOM 648 O O . TYR A 1 110 ? -4.893 24.734 48.607 1.00 22.05 112 TYR A O 1
ATOM 657 N N . GLY A 1 111 ? -5.296 25.629 46.580 1.00 24.72 113 GLY A N 1
ATOM 658 C CA . GLY A 1 111 ? -6.714 25.333 46.660 1.00 17.99 113 GLY A CA 1
ATOM 659 C C . GLY A 1 111 ? -6.972 23.839 46.638 1.00 33.98 113 GLY A C 1
ATOM 660 O O . GLY A 1 111 ? -7.758 23.318 47.434 1.00 33.21 113 GLY A O 1
ATOM 661 N N . ASP A 1 112 ? -6.285 23.125 45.739 1.00 26.53 114 ASP A N 1
ATOM 662 C CA . ASP A 1 112 ? -6.458 21.679 45.639 1.00 22.75 114 ASP A CA 1
ATOM 663 C C . ASP A 1 112 ? -5.880 20.959 46.850 1.00 22.61 114 ASP A C 1
ATOM 664 O O . ASP A 1 112 ? -6.497 20.022 47.371 1.00 27.52 114 ASP A O 1
ATOM 669 N N . ILE A 1 113 ? -4.691 21.368 47.300 1.00 28.13 115 ILE A N 1
ATOM 670 C CA . ILE A 1 113 ? -4.087 20.762 48.487 1.00 38.61 115 ILE A CA 1
ATOM 671 C C . ILE A 1 113 ? -5.012 20.914 49.685 1.00 19.77 115 ILE A C 1
ATOM 672 O O . ILE A 1 113 ? -5.255 19.961 50.434 1.00 37.05 115 ILE A O 1
ATOM 677 N N . SER A 1 114 ? -5.554 22.120 49.872 1.00 30.72 116 SER A N 1
ATOM 678 C CA . SER A 1 114 ? -6.448 22.366 50.999 1.00 19.88 116 SER A CA 1
ATOM 679 C C . SER A 1 114 ? -7.705 21.510 50.909 1.00 20.37 116 SER A C 1
ATOM 680 O O . SER A 1 114 ? -8.235 21.067 51.935 1.00 28.72 116 SER A O 1
ATOM 683 N N . ALA A 1 115 ? -8.197 21.265 49.692 1.00 24.21 117 ALA A N 1
ATOM 684 C CA . ALA A 1 115 ? -9.394 20.446 49.529 1.00 23.92 117 ALA A CA 1
ATOM 685 C C . ALA A 1 115 ? -9.117 18.998 49.908 1.00 30.87 117 ALA A C 1
ATOM 686 O O . ALA A 1 115 ? -9.899 18.372 50.634 1.00 29.77 117 ALA A O 1
ATOM 688 N N . LYS A 1 116 ? -8.001 18.449 49.419 1.00 27.87 118 LYS A N 1
ATOM 689 C CA . LYS A 1 116 ? -7.627 17.084 49.770 1.00 28.00 118 LYS A CA 1
ATOM 690 C C . LYS A 1 116 ? -7.374 16.950 51.265 1.00 21.65 118 LYS A C 1
ATOM 691 O O . LYS A 1 116 ? -7.794 15.968 51.887 1.00 33.26 118 LYS A O 1
ATOM 697 N N . ALA A 1 117 ? -6.698 17.936 51.862 1.00 25.85 119 ALA A N 1
ATOM 698 C CA . ALA A 1 117 ? -6.406 17.879 53.291 1.00 22.02 119 ALA A CA 1
ATOM 699 C C . ALA A 1 117 ? -7.674 18.013 54.126 1.00 23.33 119 ALA A C 1
ATOM 700 O O . ALA A 1 117 ? -7.845 17.294 55.117 1.00 31.45 119 ALA A O 1
ATOM 702 N N . ALA A 1 118 ? -8.572 18.928 53.745 1.00 29.11 120 ALA A N 1
ATOM 703 C CA . ALA A 1 118 ? -9.824 19.089 54.479 1.00 26.94 120 ALA A CA 1
ATOM 704 C C . ALA A 1 118 ? -10.649 17.808 54.456 1.00 31.48 120 ALA A C 1
ATOM 705 O O . ALA A 1 118 ? -11.277 17.449 55.459 1.00 32.05 120 ALA A O 1
ATOM 707 N N . HIS A 1 119 ? -10.663 17.106 53.321 1.00 29.22 121 HIS A N 1
ATOM 708 C CA . HIS A 1 119 ? -11.414 15.858 53.247 1.00 31.17 121 HIS A CA 1
ATOM 709 C C . HIS A 1 119 ? -10.762 14.778 54.097 1.00 32.84 121 HIS A C 1
ATOM 710 O O . HIS A 1 119 ? -11.455 13.946 54.697 1.00 33.24 121 HIS A O 1
ATOM 717 N N . MET A 1 120 ? -9.431 14.774 54.159 1.00 31.40 122 MET A N 1
ATOM 718 C CA . MET A 1 120 ? -8.733 13.805 54.994 1.00 30.78 122 MET A CA 1
ATOM 719 C C . MET A 1 120 ? -8.982 14.078 56.470 1.00 29.59 122 MET A C 1
ATOM 720 O O . MET A 1 120 ? -9.356 13.173 57.224 1.00 37.04 122 MET A O 1
ATOM 725 N N . LEU A 1 121 ? -8.789 15.328 56.900 1.00 31.88 123 LEU A N 1
ATOM 726 C CA . LEU A 1 121 ? -9.034 15.686 58.293 1.00 35.07 123 LEU A CA 1
ATOM 727 C C . LEU A 1 121 ? -10.477 15.438 58.713 1.00 39.01 123 LEU A C 1
ATOM 728 O O . LEU A 1 121 ? -10.736 15.248 59.904 1.00 42.11 123 LEU A O 1
ATOM 733 N N . GLY A 1 122 ? -11.420 15.444 57.769 1.00 36.73 124 GLY A N 1
ATOM 734 C CA . GLY A 1 122 ? -12.818 15.214 58.095 1.00 33.65 124 GLY A CA 1
ATOM 735 C C . GLY A 1 122 ? -13.207 13.762 58.269 1.00 35.95 124 GLY A C 1
ATOM 736 O O . GLY A 1 122 ? -14.321 13.478 58.723 1.00 35.33 124 GLY A O 1
ATOM 737 N N . GLN A 1 123 ? -12.319 12.841 57.912 1.00 31.46 125 GLN A N 1
ATOM 738 C CA . GLN A 1 123 ? -12.595 11.426 58.106 1.00 37.35 125 GLN A CA 1
ATOM 739 C C . GLN A 1 123 ? -12.622 11.113 59.597 1.00 38.38 125 GLN A C 1
ATOM 740 O O . GLN A 1 123 ? -11.700 11.511 60.324 1.00 37.95 125 GLN A O 1
ATOM 746 N N . PRO A 1 124 ? -13.655 10.424 60.091 1.00 36.48 126 PRO A N 1
ATOM 747 C CA . PRO A 1 124 ? -13.740 10.166 61.539 1.00 32.27 126 PRO A CA 1
ATOM 748 C C . PRO A 1 124 ? -12.492 9.536 62.129 1.00 28.54 126 PRO A C 1
ATOM 749 O O . PRO A 1 124 ? -12.082 9.914 63.232 1.00 34.01 126 PRO A O 1
ATOM 753 N N . THR A 1 125 ? -11.866 8.591 61.424 1.00 28.47 127 THR A N 1
ATOM 754 C CA . THR A 1 125 ? -10.671 7.958 61.971 1.00 29.33 127 THR A CA 1
ATOM 755 C C . THR A 1 125 ? -9.486 8.915 61.999 1.00 32.01 127 THR A C 1
ATOM 756 O O . THR A 1 125 ? -8.608 8.780 62.857 1.00 36.28 127 THR A O 1
ATOM 760 N N . VAL A 1 126 ? -9.441 9.884 61.084 1.00 34.20 128 VAL A N 1
ATOM 761 C CA . VAL A 1 126 ? -8.341 10.843 61.091 1.00 29.10 128 VAL A CA 1
ATOM 762 C C . VAL A 1 126 ? -8.578 11.920 62.141 1.00 30.19 128 VAL A C 1
ATOM 763 O O . VAL A 1 126 ? -7.642 12.347 62.829 1.00 34.27 128 VAL A O 1
ATOM 767 N N . LEU A 1 127 ? -9.829 12.377 62.273 1.00 29.67 129 LEU A N 1
ATOM 768 C CA . LEU A 1 127 ? -10.201 13.257 63.377 1.00 36.58 129 LEU A CA 1
ATOM 769 C C . LEU A 1 127 ? -9.796 12.646 64.709 1.00 36.62 129 LEU A C 1
ATOM 770 O O . LEU A 1 127 ? -9.122 13.284 65.526 1.00 34.06 129 LEU A O 1
ATOM 775 N N . ASP A 1 128 ? -10.199 11.396 64.937 1.00 29.73 130 ASP A N 1
ATOM 776 C CA . ASP A 1 128 ? -9.899 10.735 66.199 1.00 29.89 130 ASP A CA 1
ATOM 777 C C . ASP A 1 128 ? -8.396 10.566 66.394 1.00 29.95 130 ASP A C 1
ATOM 778 O O . ASP A 1 128 ? -7.883 10.749 67.504 1.00 30.81 130 ASP A O 1
ATOM 783 N N . PHE A 1 129 ? -7.677 10.226 65.322 1.00 34.54 131 PHE A N 1
ATOM 784 C CA . PHE A 1 129 ? -6.226 10.092 65.398 1.00 32.35 131 PHE A CA 1
ATOM 785 C C . PHE A 1 129 ? -5.581 11.373 65.912 1.00 28.51 131 PHE A C 1
ATOM 786 O O . PHE A 1 129 ? -4.790 11.350 66.861 1.00 32.13 131 PHE A O 1
ATOM 794 N N . PHE A 1 130 ? -5.924 12.509 65.301 1.00 24.60 132 PHE A N 1
ATOM 795 C CA . PHE A 1 130 ? -5.301 13.769 65.693 1.00 28.73 132 PHE A CA 1
ATOM 796 C C . PHE A 1 130 ? -5.772 14.222 67.070 1.00 29.25 132 PHE A C 1
ATOM 797 O O . PHE A 1 130 ? -4.985 14.769 67.848 1.00 30.37 132 PHE A O 1
ATOM 805 N N . ALA A 1 131 ? -7.050 14.004 67.391 1.00 29.39 133 ALA A N 1
ATOM 806 C CA . ALA A 1 131 ? -7.542 14.358 68.718 1.00 31.20 133 ALA A CA 1
ATOM 807 C C . ALA A 1 131 ? -6.813 13.574 69.801 1.00 32.18 133 ALA A C 1
ATOM 808 O O . ALA A 1 131 ? -6.418 14.136 70.828 1.00 30.56 133 ALA A O 1
ATOM 810 N N . LYS A 1 132 ? -6.618 12.271 69.583 1.00 28.43 134 LYS A N 1
ATOM 811 C CA . LYS A 1 132 ? -5.918 11.454 70.568 1.00 30.12 134 LYS A CA 1
ATOM 812 C C . LYS A 1 132 ? -4.449 11.836 70.663 1.00 26.16 134 LYS A C 1
ATOM 813 O O . LYS A 1 132 ? -3.896 11.902 71.764 1.00 28.70 134 LYS A O 1
ATOM 819 N N . LEU A 1 133 ? -3.799 12.078 69.523 1.00 31.14 135 LEU A N 1
ATOM 820 C CA . LEU A 1 133 ? -2.394 12.468 69.543 1.00 31.86 135 LEU A CA 1
ATOM 821 C C . LEU A 1 133 ? -2.200 13.792 70.271 1.00 32.57 135 LEU A C 1
ATOM 822 O O . LEU A 1 133 ? -1.237 13.954 71.029 1.00 33.91 135 LEU A O 1
ATOM 827 N N . ILE A 1 134 ? -3.100 14.752 70.043 1.00 37.39 136 ILE A N 1
ATOM 828 C CA . ILE A 1 134 ? -3.051 16.026 70.759 1.00 36.84 136 ILE A CA 1
ATOM 829 C C . ILE A 1 134 ? -3.135 15.787 72.260 1.00 33.26 136 ILE A C 1
ATOM 830 O O . ILE A 1 134 ? -2.380 16.369 73.050 1.00 36.00 136 ILE A O 1
ATOM 835 N N . GLN A 1 135 ? -4.057 14.910 72.669 1.00 28.51 137 GLN A N 1
ATOM 836 C CA . GLN A 1 135 ? -4.256 14.613 74.084 1.00 29.28 137 GLN A CA 1
ATOM 837 C C . GLN A 1 135 ? -2.997 14.079 74.748 1.00 28.75 137 GLN A C 1
ATOM 838 O O . GLN A 1 135 ? -2.737 14.385 75.915 1.00 30.39 137 GLN A O 1
ATOM 844 N N . ARG A 1 136 ? -2.213 13.270 74.036 1.00 26.46 138 ARG A N 1
ATOM 845 C CA . ARG A 1 136 ? -1.059 12.642 74.671 1.00 27.85 138 ARG A CA 1
ATOM 846 C C . ARG A 1 136 ? 0.045 13.643 74.981 1.00 27.03 138 ARG A C 1
ATOM 847 O O . ARG A 1 136 ? 0.769 13.477 75.962 1.00 31.27 138 ARG A O 1
ATOM 855 N N . VAL A 1 137 ? 0.196 14.681 74.169 1.00 31.00 139 VAL A N 1
ATOM 856 C CA . VAL A 1 137 ? 1.301 15.618 74.322 1.00 28.40 139 VAL A CA 1
ATOM 857 C C . VAL A 1 137 ? 0.866 16.918 74.988 1.00 32.18 139 VAL A C 1
ATOM 858 O O . VAL A 1 137 ? 1.624 17.490 75.770 1.00 27.98 139 VAL A O 1
ATOM 862 N N . SER A 1 138 ? -0.332 17.406 74.684 1.00 28.88 140 SER A N 1
ATOM 863 C CA . SER A 1 138 ? -0.889 18.607 75.304 1.00 33.45 140 SER A CA 1
ATOM 864 C C . SER A 1 138 ? -2.192 18.205 75.981 1.00 30.85 140 SER A C 1
ATOM 865 O O . SER A 1 138 ? -3.277 18.397 75.416 1.00 35.61 140 SER A O 1
ATOM 868 N N . PRO A 1 139 ? -2.117 17.658 77.196 1.00 36.10 141 PRO A N 1
ATOM 869 C CA . PRO A 1 139 ? -3.283 17.003 77.808 1.00 36.83 141 PRO A CA 1
ATOM 870 C C . PRO A 1 139 ? -4.475 17.936 77.959 1.00 34.00 141 PRO A C 1
ATOM 871 O O . PRO A 1 139 ? -4.374 19.029 78.523 1.00 34.47 141 PRO A O 1
ATOM 875 N N . LYS A 1 140 ? -5.608 17.483 77.432 1.00 30.81 142 LYS A N 1
ATOM 876 C CA . LYS A 1 140 ? -6.882 18.183 77.483 1.00 34.32 142 LYS A CA 1
ATOM 877 C C . LYS A 1 140 ? -7.954 17.143 77.194 1.00 34.77 142 LYS A C 1
ATOM 878 O O . LYS A 1 140 ? -7.655 16.029 76.759 1.00 39.48 142 LYS A O 1
ATOM 884 N N . SER A 1 141 ? -9.208 17.510 77.445 1.00 36.10 143 SER A N 1
ATOM 885 C CA . SER A 1 141 ? -10.294 16.565 77.227 1.00 27.98 143 SER A CA 1
ATOM 886 C C . SER A 1 141 ? -10.388 16.193 75.748 1.00 27.02 143 SER A C 1
ATOM 887 O O . SER A 1 141 ? -9.891 16.901 74.867 1.00 25.24 143 SER A O 1
ATOM 890 N N . TYR A 1 142 ? -11.030 15.052 75.483 1.00 26.54 144 TYR A N 1
ATOM 891 C CA . TYR A 1 142 ? -11.151 14.574 74.109 1.00 31.53 144 TYR A CA 1
ATOM 892 C C . TYR A 1 142 ? -11.915 15.564 73.239 1.00 34.38 144 TYR A C 1
ATOM 893 O O . TYR A 1 142 ? -11.574 15.761 72.068 1.00 43.54 144 TYR A O 1
ATOM 902 N N . GLN A 1 143 ? -12.952 16.197 73.792 1.00 33.74 145 GLN A N 1
ATOM 903 C CA . GLN A 1 143 ? -13.738 17.138 73.002 1.00 32.80 145 GLN A CA 1
ATOM 904 C C . GLN A 1 143 ? -12.953 18.412 72.711 1.00 35.70 145 GLN A C 1
ATOM 905 O O . GLN A 1 143 ? -13.083 18.992 71.626 1.00 31.95 145 GLN A O 1
ATOM 911 N N . GLN A 1 144 ? -12.137 18.865 73.667 1.00 31.44 146 GLN A N 1
ATOM 912 C CA . GLN A 1 144 ? -11.280 20.021 73.413 1.00 24.93 146 GLN A CA 1
ATOM 913 C C . GLN A 1 144 ? -10.257 19.716 72.326 1.00 28.04 146 GLN A C 1
ATOM 914 O O . GLN A 1 144 ? -10.009 20.551 71.448 1.00 28.70 146 GLN A O 1
ATOM 920 N N . ALA A 1 145 ? -9.649 18.525 72.371 1.00 33.44 147 ALA A N 1
ATOM 921 C CA . ALA A 1 145 ? -8.711 18.125 71.325 1.00 32.12 147 ALA A CA 1
ATOM 922 C C . ALA A 1 145 ? -9.414 17.962 69.985 1.00 35.38 147 ALA A C 1
ATOM 923 O O . ALA A 1 145 ? -8.856 18.309 68.937 1.00 30.93 147 ALA A O 1
ATOM 925 N N . LEU A 1 146 ? -10.634 17.421 69.998 1.00 29.58 148 LEU A N 1
ATOM 926 C CA . LEU A 1 146 ? -11.401 17.301 68.764 1.00 28.52 148 LEU A CA 1
ATOM 927 C C . LEU A 1 146 ? -11.725 18.673 68.189 1.00 29.75 148 LEU A C 1
ATOM 928 O O . LEU A 1 146 ? -11.672 18.870 66.969 1.00 30.09 148 LEU A O 1
ATOM 933 N N . ALA A 1 147 ? -12.056 19.636 69.054 1.00 25.88 149 ALA A N 1
ATOM 934 C CA . ALA A 1 147 ? -12.377 20.980 68.582 1.00 31.65 149 ALA A CA 1
ATOM 935 C C . ALA A 1 147 ? -11.207 21.589 67.826 1.00 34.06 149 ALA A C 1
ATOM 936 O O . ALA A 1 147 ? -11.402 22.345 66.867 1.00 34.68 149 ALA A O 1
ATOM 938 N N . GLU A 1 148 ? -9.980 21.274 68.244 1.00 29.55 150 GLU A N 1
ATOM 939 C CA . GLU A 1 148 ? -8.810 21.758 67.521 1.00 26.30 150 GLU A CA 1
ATOM 940 C C . GLU A 1 148 ? -8.774 21.196 66.107 1.00 26.93 150 GLU A C 1
ATOM 941 O O . GLU A 1 148 ? -8.494 21.923 65.147 1.00 31.80 150 GLU A O 1
ATOM 947 N N . VAL A 1 149 ? -9.073 19.906 65.956 1.00 24.15 151 VAL A N 1
ATOM 948 C CA . VAL A 1 149 ? -9.069 19.303 64.630 1.00 29.82 151 VAL A CA 1
ATOM 949 C C . VAL A 1 149 ? -10.221 19.842 63.793 1.00 35.65 151 VAL A C 1
ATOM 950 O O . VAL A 1 149 ? -10.079 20.058 62.583 1.00 34.42 151 VAL A O 1
ATOM 954 N N . GLN A 1 150 ? -11.379 20.063 64.418 1.00 31.04 152 GLN A N 1
ATOM 955 C CA . GLN A 1 150 ? -12.539 20.559 63.686 1.00 29.60 152 GLN A CA 1
ATOM 956 C C . GLN A 1 150 ? -12.288 21.962 63.146 1.00 31.21 152 GLN A C 1
ATOM 957 O O . GLN A 1 150 ? -12.608 22.260 61.988 1.00 31.88 152 GLN A O 1
ATOM 963 N N . VAL A 1 151 ? -11.721 22.842 63.976 1.00 33.21 153 VAL A N 1
ATOM 964 C CA . VAL A 1 151 ? -11.351 24.176 63.509 1.00 32.60 153 VAL A CA 1
ATOM 965 C C . VAL A 1 151 ? -10.378 24.074 62.343 1.00 30.15 153 VAL A C 1
ATOM 966 O O . VAL A 1 151 ? -10.532 24.750 61.318 1.00 28.50 153 VAL A O 1
ATOM 970 N N . SER A 1 152 ? -9.356 23.226 62.489 1.00 22.22 154 SER A N 1
ATOM 971 C CA . SER A 1 152 ? -8.391 23.022 61.414 1.00 19.03 154 SER A CA 1
ATOM 972 C C . SER A 1 152 ? -9.078 22.536 60.145 1.00 21.08 154 SER A C 1
ATOM 973 O O . SER A 1 152 ? -8.788 23.020 59.045 1.00 27.22 154 SER A O 1
ATOM 976 N N . GLN A 1 153 ? -10.008 21.588 60.283 1.00 24.57 155 GLN A N 1
ATOM 977 C CA . GLN A 1 153 ? -10.685 21.027 59.118 1.00 21.12 155 GLN A CA 1
ATOM 978 C C . GLN A 1 153 ? -11.528 22.085 58.417 1.00 24.33 155 GLN A C 1
ATOM 979 O O . GLN A 1 153 ? -11.510 22.197 57.185 1.00 24.85 155 GLN A O 1
ATOM 985 N N . LYS A 1 154 ? -12.265 22.884 59.197 1.00 27.66 156 LYS A N 1
ATOM 986 C CA . LYS A 1 154 ? -13.104 23.933 58.624 1.00 28.00 156 LYS A CA 1
ATOM 987 C C . LYS A 1 154 ? -12.266 25.006 57.940 1.00 28.22 156 LYS A C 1
ATOM 988 O O . LYS A 1 154 ? -12.635 25.495 56.866 1.00 29.82 156 LYS A O 1
ATOM 994 N N . PHE A 1 155 ? -11.139 25.386 58.551 1.00 25.34 157 PHE A N 1
ATOM 995 C CA . PHE A 1 155 ? -10.248 26.373 57.948 1.00 22.20 157 PHE A CA 1
ATOM 996 C C . PHE A 1 155 ? -9.800 25.929 56.561 1.00 22.23 157 PHE A C 1
ATOM 997 O O . PHE A 1 155 ? -9.835 26.712 55.604 1.00 27.82 157 PHE A O 1
ATOM 1005 N N . LEU A 1 156 ? -9.383 24.668 56.433 1.00 21.89 158 LEU A N 1
ATOM 1006 C CA . LEU A 1 156 ? -8.980 24.146 55.131 1.00 22.17 158 LEU A CA 1
ATOM 1007 C C . LEU A 1 156 ? -10.142 24.159 54.147 1.00 25.69 158 LEU A C 1
ATOM 1008 O O . LEU A 1 156 ? -9.947 24.389 52.948 1.00 26.83 158 LEU A O 1
ATOM 1013 N N . GLU A 1 157 ? -11.363 23.920 54.634 1.00 28.45 159 GLU A N 1
ATOM 1014 C CA . GLU A 1 157 ? -12.524 23.986 53.753 1.00 37.42 159 GLU A CA 1
ATOM 1015 C C . GLU A 1 157 ? -12.744 25.395 53.220 1.00 30.02 159 GLU A C 1
ATOM 1016 O O . GLU A 1 157 ? -13.297 25.560 52.129 1.00 33.38 159 GLU A O 1
ATOM 1022 N N . ASN A 1 158 ? -12.303 26.419 53.956 1.00 25.20 160 ASN A N 1
ATOM 1023 C CA . ASN A 1 158 ? -12.483 27.793 53.502 1.00 29.55 160 ASN A CA 1
ATOM 1024 C C . ASN A 1 158 ? -11.549 28.170 52.362 1.00 28.37 160 ASN A C 1
ATOM 1025 O O . ASN A 1 158 ? -11.753 29.217 51.738 1.00 30.97 160 ASN A O 1
ATOM 1030 N N . PHE A 1 159 ? -10.546 27.354 52.064 1.00 23.00 161 PHE A N 1
ATOM 1031 C CA . PHE A 1 159 ? -9.553 27.721 51.066 1.00 28.93 161 PHE A CA 1
ATOM 1032 C C . PHE A 1 159 ? -9.392 26.618 50.038 1.00 24.92 161 PHE A C 1
ATOM 1033 O O . PHE A 1 159 ? -8.283 26.286 49.610 1.00 30.61 161 P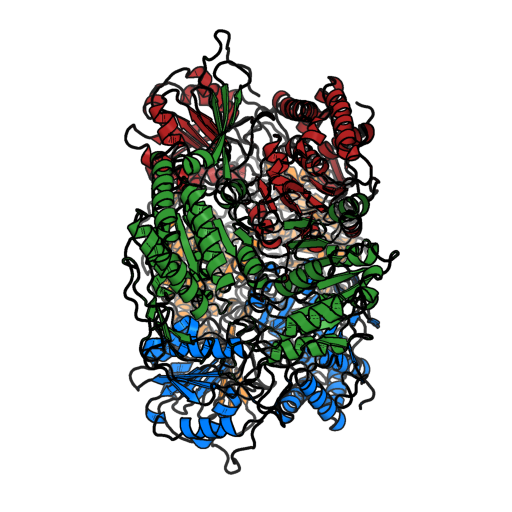HE A O 1
ATOM 1041 N N . CYS A 1 160 ? -10.521 26.056 49.619 1.00 29.91 162 CYS A N 1
ATOM 1042 C CA . CYS A 1 160 ? -10.599 25.143 48.493 1.00 33.35 162 CYS A CA 1
ATOM 1043 C C . CYS A 1 160 ? -10.868 25.922 47.208 1.00 36.66 162 CYS A C 1
ATOM 1044 O O . CYS A 1 160 ? -11.197 27.112 47.227 1.00 27.78 162 CYS A O 1
ATOM 1047 N N . GLY A 1 161 ? -10.725 25.229 46.081 1.00 36.28 163 GLY A N 1
ATOM 1048 C CA . GLY A 1 161 ? -11.020 25.828 44.788 1.00 31.67 163 GLY A CA 1
ATOM 1049 C C . GLY A 1 161 ? -10.200 27.078 44.531 1.00 27.18 163 GLY A C 1
ATOM 1050 O O . GLY A 1 161 ? -8.965 27.059 44.549 1.00 24.18 163 GLY A O 1
ATOM 1051 N N . ASP A 1 162 ? -10.900 28.185 44.290 1.00 22.13 164 ASP A N 1
ATOM 1052 C CA . ASP A 1 162 ? -10.275 29.456 43.946 1.00 25.74 164 ASP A CA 1
ATOM 1053 C C . ASP A 1 162 ? -9.992 30.336 45.157 1.00 22.07 164 ASP A C 1
ATOM 1054 O O . ASP A 1 162 ? -9.491 31.453 44.984 1.00 24.78 164 ASP A O 1
ATOM 1059 N N . GLN A 1 163 ? -10.295 29.876 46.373 1.00 26.17 165 GLN A N 1
ATOM 1060 C CA . GLN A 1 163 ? -10.265 30.782 47.519 1.00 23.03 165 GLN A CA 1
ATOM 1061 C C . GLN A 1 163 ? -8.854 31.212 47.907 1.00 22.56 165 GLN A C 1
ATOM 1062 O O . GLN A 1 163 ? -8.694 32.276 48.514 1.00 22.47 165 GLN A O 1
ATOM 1068 N N . VAL A 1 164 ? -7.832 30.426 47.574 1.00 26.95 166 VAL A N 1
ATOM 1069 C CA . VAL A 1 164 ? -6.460 30.886 47.767 1.00 27.91 166 VAL A CA 1
ATOM 1070 C C . VAL A 1 164 ? -6.106 31.938 46.729 1.00 27.16 166 VAL A C 1
ATOM 1071 O O . VAL A 1 164 ? -5.535 32.987 47.051 1.00 22.97 166 VAL A O 1
ATOM 1075 N N . ARG A 1 165 ? -6.440 31.654 45.468 1.00 20.08 167 ARG A N 1
ATOM 1076 C CA . ARG A 1 165 ? -6.364 32.625 44.386 1.00 26.24 167 ARG A CA 1
ATOM 1077 C C . ARG A 1 165 ? -7.022 33.945 44.783 1.00 32.01 167 ARG A C 1
ATOM 1078 O O . ARG A 1 165 ? -6.462 35.025 44.571 1.00 29.45 167 ARG A O 1
ATOM 1086 N N . PHE A 1 166 ? -8.203 33.866 45.405 1.00 26.01 168 PHE A N 1
ATOM 1087 C CA . PHE A 1 166 ? -8.931 35.064 45.805 1.00 25.85 168 PHE A CA 1
ATOM 1088 C C . PHE A 1 166 ? -8.228 35.842 46.911 1.00 29.55 168 PHE A C 1
ATOM 1089 O O . PHE A 1 166 ? -8.491 37.039 47.066 1.00 22.70 168 PHE A O 1
ATOM 1097 N N . LEU A 1 167 ? -7.357 35.194 47.692 1.00 26.53 169 LEU A N 1
ATOM 1098 C CA . LEU A 1 167 ? -6.565 35.931 48.673 1.00 27.22 169 LEU A CA 1
ATOM 1099 C C . LEU A 1 167 ? -5.627 36.918 47.993 1.00 28.36 169 LEU A C 1
ATOM 1100 O O . LEU A 1 167 ? -5.287 37.954 48.575 1.00 30.53 169 LEU A O 1
ATOM 1105 N N . ALA A 1 168 ? -5.201 36.614 46.767 1.00 23.15 170 ALA A N 1
ATOM 1106 C CA . ALA A 1 168 ? -4.346 37.493 45.981 1.00 26.77 170 ALA A CA 1
ATOM 1107 C C . ALA A 1 168 ? -5.139 38.487 45.140 1.00 28.20 170 ALA A C 1
ATOM 1108 O O . ALA A 1 168 ? -4.589 39.059 44.190 1.00 25.32 170 ALA A O 1
ATOM 1110 N N . ARG A 1 169 ? -6.419 38.684 45.453 1.00 28.51 171 ARG A N 1
ATOM 1111 C CA . ARG A 1 169 ? -7.195 39.756 44.847 1.00 29.78 171 ARG A CA 1
ATOM 1112 C C . ARG A 1 169 ? -6.477 41.087 45.031 1.00 30.85 171 ARG A C 1
ATOM 1113 O O . ARG A 1 169 ? -5.916 41.366 46.093 1.00 27.77 171 ARG A O 1
ATOM 1121 N N . SER A 1 170 ? -6.465 41.889 43.973 1.00 20.33 172 SER A N 1
ATOM 1122 C CA . SER A 1 170 ? -5.874 43.217 43.982 1.00 25.88 172 SER A CA 1
ATOM 1123 C C . SER A 1 170 ? -6.936 44.242 43.609 1.00 24.17 172 SER A C 1
ATOM 1124 O O . SER A 1 170 ? -8.002 43.902 43.092 1.00 25.04 172 SER A O 1
ATOM 1127 N N . PHE A 1 171 ? -6.645 45.512 43.875 1.00 20.48 173 PHE A N 1
ATOM 1128 C CA . PHE A 1 171 ? -7.515 46.594 43.443 1.00 21.23 173 PHE A CA 1
ATOM 1129 C C . PHE A 1 171 ? -6.759 47.502 42.483 1.00 26.46 173 PHE A C 1
ATOM 1130 O O . PHE A 1 171 ? -5.535 47.428 42.349 1.00 29.26 173 PHE A O 1
ATOM 1138 N N . ALA A 1 172 ? -7.513 48.341 41.778 1.00 27.61 174 ALA A N 1
ATOM 1139 C CA . ALA A 1 172 ? -6.918 49.294 40.856 1.00 27.30 174 ALA A CA 1
ATOM 1140 C C . ALA A 1 172 ? -7.768 50.554 40.840 1.00 33.73 174 ALA A C 1
ATOM 1141 O O . ALA A 1 172 ? -8.960 50.529 41.156 1.00 28.69 174 ALA A O 1
ATOM 1143 N N . VAL A 1 173 ? -7.121 51.665 40.502 1.00 25.32 175 VAL A N 1
ATOM 1144 C CA . VAL A 1 173 ? -7.760 52.976 40.444 1.00 23.06 175 VAL A CA 1
ATOM 1145 C C . VAL A 1 173 ? -7.309 53.643 39.148 1.00 25.16 175 VAL A C 1
ATOM 1146 O O . VAL A 1 173 ? -6.130 53.526 38.782 1.00 23.79 175 VAL A O 1
ATOM 1150 N N . PRO A 1 174 ? -8.192 54.320 38.410 1.00 24.19 176 PRO A N 1
ATOM 1151 C CA . PRO A 1 174 ? -7.749 55.001 37.186 1.00 26.68 176 PRO A CA 1
ATOM 1152 C C . PRO A 1 174 ? -6.751 56.109 37.489 1.00 23.42 176 PRO A C 1
ATOM 1153 O O . PRO A 1 174 ? -6.824 56.770 38.527 1.00 26.24 176 PRO A O 1
ATOM 1157 N N . GLY A 1 175 ? -5.814 56.304 36.566 1.00 23.79 177 GLY A N 1
ATOM 1158 C CA . GLY A 1 175 ? -4.805 57.332 36.698 1.00 23.02 177 GLY A CA 1
ATOM 1159 C C . GLY A 1 175 ? -5.300 58.692 36.240 1.00 29.31 177 GLY A C 1
ATOM 1160 O O . GLY A 1 175 ? -6.493 58.929 36.039 1.00 23.67 177 GLY A O 1
ATOM 1161 N N . ASN A 1 176 ? -4.342 59.603 36.060 1.00 23.73 178 ASN A N 1
ATOM 1162 C CA . ASN A 1 176 ? -4.647 60.991 35.730 1.00 26.98 178 ASN A CA 1
ATOM 1163 C C . ASN A 1 176 ? -4.875 61.222 34.243 1.00 28.07 178 ASN A C 1
ATOM 1164 O O . ASN A 1 176 ? -5.322 62.312 33.865 1.00 39.65 178 ASN A O 1
ATOM 1169 N N . HIS A 1 177 ? -4.586 60.237 33.399 1.00 24.43 179 HIS A N 1
ATOM 1170 C CA . HIS A 1 177 ? -4.656 60.412 31.957 1.00 26.27 179 HIS A CA 1
ATOM 1171 C C . HIS A 1 177 ? -4.684 59.036 31.310 1.00 32.52 179 HIS A C 1
ATOM 1172 O O . HIS A 1 177 ? -4.422 58.019 31.958 1.00 35.31 179 HIS A O 1
ATOM 1179 N N . LEU A 1 178 ? -4.998 59.024 30.016 1.00 32.84 180 LEU A N 1
ATOM 1180 C CA . LEU A 1 178 ? -5.046 57.787 29.249 1.00 30.98 180 LEU A CA 1
ATOM 1181 C C . LEU A 1 178 ? -3.755 56.998 29.418 1.00 25.70 180 LEU A C 1
ATOM 1182 O O . LEU A 1 178 ? -2.658 57.558 29.364 1.00 26.78 180 LEU A O 1
ATOM 1187 N N . GLY A 1 179 ? -3.892 55.697 29.655 1.00 25.07 181 GLY A N 1
ATOM 1188 C CA . GLY A 1 179 ? -2.744 54.830 29.794 1.00 30.75 181 GLY A CA 1
ATOM 1189 C C . GLY A 1 179 ? -2.191 54.701 31.194 1.00 30.98 181 GLY A C 1
ATOM 1190 O O . GLY A 1 179 ? -1.262 53.911 31.402 1.00 27.36 181 GLY A O 1
ATOM 1191 N N . GLN A 1 180 ? -2.723 55.440 32.161 1.00 32.67 182 GLN A N 1
ATOM 1192 C CA . GLN A 1 180 ? -2.237 55.383 33.532 1.00 28.51 182 GLN A CA 1
ATOM 1193 C C . GLN A 1 180 ? -3.304 54.778 34.433 1.00 28.99 182 GLN A C 1
ATOM 1194 O O . GLN A 1 180 ? -4.457 55.220 34.421 1.00 26.55 182 GLN A O 1
ATOM 1200 N N . ARG A 1 181 ? -2.916 53.764 35.203 1.00 22.67 183 ARG A N 1
ATOM 1201 C CA . ARG A 1 181 ? -3.782 53.147 36.197 1.00 23.24 183 ARG A CA 1
ATOM 1202 C C . ARG A 1 181 ? -2.885 52.544 37.267 1.00 25.28 183 ARG A C 1
ATOM 1203 O O . ARG A 1 181 ? -1.856 51.942 36.948 1.00 27.36 183 ARG A O 1
ATOM 1211 N N . SER A 1 182 ? -3.253 52.732 38.530 1.00 21.61 184 SER A N 1
ATOM 1212 C CA . SER A 1 182 ? -2.449 52.264 39.651 1.00 22.69 184 SER A CA 1
ATOM 1213 C C . SER A 1 182 ? -3.094 51.043 40.292 1.00 31.65 184 SER A C 1
ATOM 1214 O O . SER A 1 182 ? -4.318 50.977 40.434 1.00 33.13 184 SER A O 1
ATOM 1217 N N . ASN A 1 183 ? -2.260 50.084 40.696 1.00 25.69 185 ASN A N 1
ATOM 1218 C CA . ASN A 1 183 ? -2.720 48.799 41.200 1.00 24.34 185 ASN A CA 1
ATOM 1219 C C . ASN A 1 183 ? -2.104 48.513 42.560 1.00 28.19 185 ASN A C 1
ATOM 1220 O O . ASN A 1 183 ? -0.918 48.770 42.779 1.00 28.18 185 ASN A O 1
ATOM 1225 N N . GLY A 1 184 ? -2.910 47.960 43.464 1.00 25.98 186 GLY A N 1
ATOM 1226 C CA . GLY A 1 184 ? -2.407 47.534 44.754 1.00 23.10 186 GLY A CA 1
ATOM 1227 C C . GLY A 1 184 ? -2.478 46.032 44.941 1.00 29.19 186 GLY A C 1
ATOM 1228 O O . GLY A 1 184 ? -3.570 45.458 44.928 1.00 25.46 186 GLY A O 1
ATOM 1229 N N . TYR A 1 185 ? -1.330 45.386 45.128 1.00 23.07 187 TYR A N 1
ATOM 1230 C CA . TYR A 1 185 ? -1.247 43.938 45.233 1.00 27.26 187 TYR A CA 1
ATOM 1231 C C . TYR A 1 185 ? -0.860 43.517 46.644 1.00 28.69 187 TYR A C 1
ATOM 1232 O O . TYR A 1 185 ? -0.356 44.313 47.440 1.00 26.11 187 TYR A O 1
ATOM 1241 N N . ARG A 1 186 ? -1.101 42.242 46.942 1.00 21.80 188 ARG A N 1
ATOM 1242 C CA . ARG A 1 186 ? -0.602 41.605 48.157 1.00 24.48 188 ARG A CA 1
ATOM 1243 C C . ARG A 1 186 ? 0.617 40.786 47.753 1.00 24.49 188 ARG A C 1
ATOM 1244 O O . ARG A 1 186 ? 0.491 39.733 47.124 1.00 23.22 188 ARG A O 1
ATOM 1252 N N . TRP A 1 187 ? 1.799 41.280 48.105 1.00 23.29 189 TRP A N 1
ATOM 1253 C CA . TRP A 1 187 ? 3.058 40.637 47.750 1.00 20.86 189 TRP A CA 1
ATOM 1254 C C . TRP A 1 187 ? 3.542 39.760 48.895 1.00 24.08 189 TRP A C 1
ATOM 1255 O O . TRP A 1 187 ? 3.382 40.124 50.062 1.00 29.05 189 TRP A O 1
ATOM 1266 N N . PRO A 1 188 ? 4.157 38.619 48.602 1.00 30.51 190 PRO A N 1
ATOM 1267 C CA . PRO A 1 188 ? 4.713 37.789 49.674 1.00 25.40 190 PRO A CA 1
ATOM 1268 C C . PRO A 1 188 ? 5.961 38.431 50.255 1.00 22.30 190 PRO A C 1
ATOM 1269 O O . PRO A 1 188 ? 6.484 39.426 49.751 1.00 21.15 190 PRO A O 1
ATOM 1273 N N . TYR A 1 189 ? 6.439 37.839 51.343 1.00 29.19 191 TYR A N 1
ATOM 1274 C CA . TYR A 1 189 ? 7.716 38.239 51.909 1.00 25.62 191 TYR A CA 1
ATOM 1275 C C . TYR A 1 189 ? 8.861 37.342 51.466 1.00 25.39 191 TYR A C 1
ATOM 1276 O O . TYR A 1 189 ? 10.015 37.787 51.462 1.00 26.17 191 TYR A O 1
ATOM 1285 N N . GLY A 1 190 ? 8.572 36.099 51.094 1.00 26.62 192 GLY A N 1
ATOM 1286 C CA . GLY A 1 190 ? 9.593 35.166 50.693 1.00 23.16 192 GLY A CA 1
ATOM 1287 C C . GLY A 1 190 ? 9.935 34.195 51.804 1.00 21.95 192 GLY A C 1
ATOM 1288 O O . GLY A 1 190 ? 9.081 33.439 52.282 1.00 28.78 192 GLY A O 1
ATOM 1289 N N . PRO A 1 191 ? 11.194 34.203 52.245 1.00 22.75 193 PRO A N 1
ATOM 1290 C CA . PRO A 1 191 ? 11.611 33.312 53.338 1.00 25.33 193 PRO A CA 1
ATOM 1291 C C . PRO A 1 191 ? 11.092 33.837 54.668 1.00 26.91 193 PRO A C 1
ATOM 1292 O O . PRO A 1 191 ? 11.360 34.981 55.045 1.00 28.67 193 PRO A O 1
ATOM 1296 N N . VAL A 1 192 ? 10.323 33.003 55.367 1.00 23.80 194 VAL A N 1
ATOM 1297 C CA . VAL A 1 192 ? 9.687 33.387 56.620 1.00 26.06 194 VAL A CA 1
ATOM 1298 C C . VAL A 1 192 ? 9.831 32.253 57.629 1.00 28.83 194 VAL A C 1
ATOM 1299 O O . VAL A 1 192 ? 10.224 31.134 57.294 1.00 30.91 194 VAL A O 1
ATOM 1303 N N . ALA A 1 193 ? 9.493 32.561 58.881 1.00 21.81 195 ALA A N 1
ATOM 1304 C CA . ALA A 1 193 ? 9.572 31.611 59.979 1.00 21.33 195 ALA A CA 1
ATOM 1305 C C . ALA A 1 193 ? 8.285 31.645 60.792 1.00 29.82 195 ALA A C 1
ATOM 1306 O O . ALA A 1 193 ? 7.614 32.678 60.881 1.00 31.82 195 ALA A O 1
ATOM 1308 N N . ILE A 1 194 ? 7.944 30.496 61.374 1.00 27.12 196 ILE A N 1
ATOM 1309 C CA . ILE A 1 194 ? 6.759 30.342 62.211 1.00 21.94 196 ILE A CA 1
ATOM 1310 C C . ILE A 1 194 ? 7.154 29.595 63.474 1.00 24.22 196 ILE A C 1
ATOM 1311 O O . ILE A 1 194 ? 7.787 28.536 63.405 1.00 21.82 196 ILE A O 1
ATOM 1316 N N . ILE A 1 195 ? 6.780 30.148 64.625 1.00 26.80 197 ILE A N 1
ATOM 1317 C CA . ILE A 1 195 ? 7.131 29.609 65.934 1.00 27.29 197 ILE A CA 1
ATOM 1318 C C . ILE A 1 195 ? 5.863 29.579 66.781 1.00 32.03 197 ILE A C 1
ATOM 1319 O O . ILE A 1 195 ? 5.258 30.629 67.029 1.00 25.81 197 ILE A O 1
ATOM 1324 N N . THR A 1 196 ? 5.459 28.390 67.220 1.00 28.42 198 THR A N 1
ATOM 1325 C CA . THR A 1 196 ? 4.199 28.193 67.921 1.00 32.47 198 THR A CA 1
ATOM 1326 C C . THR A 1 196 ? 4.397 27.404 69.208 1.00 30.70 198 THR A C 1
ATOM 1327 O O . THR A 1 196 ? 5.386 26.677 69.355 1.00 31.78 198 THR A O 1
ATOM 1331 N N . PRO A 1 197 ? 3.451 27.519 70.172 1.00 31.05 199 PRO A N 1
ATOM 1332 C CA . PRO A 1 197 ? 3.678 26.947 71.505 1.00 27.68 199 PRO A CA 1
ATOM 1333 C C . PRO A 1 197 ? 3.068 25.568 71.713 1.00 26.95 199 PRO A C 1
ATOM 1334 O O . PRO A 1 197 ? 2.633 24.906 70.766 1.00 27.47 199 PRO A O 1
ATOM 1338 N N . PHE A 1 198 ? 3.012 25.142 72.976 1.00 27.74 200 PHE A N 1
ATOM 1339 C CA . PHE A 1 198 ? 2.650 23.765 73.287 1.00 22.38 200 PHE A CA 1
ATOM 1340 C C . PHE A 1 198 ? 1.145 23.530 73.287 1.00 31.98 200 PHE A C 1
ATOM 1341 O O . PHE A 1 198 ? 0.702 22.407 73.020 1.00 30.29 200 PHE A O 1
ATOM 1349 N N . ASN A 1 199 ? 0.343 24.552 73.592 1.00 28.47 201 ASN A N 1
ATOM 1350 C CA . ASN A 1 199 ? -1.020 24.284 74.041 1.00 36.49 201 ASN A CA 1
ATOM 1351 C C . ASN A 1 199 ? -1.974 23.943 72.900 1.00 40.98 201 ASN A C 1
ATOM 1352 O O . ASN A 1 199 ? -2.957 23.230 73.124 1.00 47.45 201 ASN A O 1
ATOM 1357 N N . PHE A 1 200 ? -1.714 24.416 71.681 1.00 30.06 202 PHE A N 1
ATOM 1358 C CA . PHE A 1 200 ? -2.507 24.037 70.510 1.00 31.21 202 PHE A CA 1
ATOM 1359 C C . PHE A 1 200 ? -1.563 23.432 69.480 1.00 37.79 202 PHE A C 1
ATOM 1360 O O . PHE A 1 200 ? -1.079 24.131 68.575 1.00 30.91 202 PHE A O 1
ATOM 1368 N N . PRO A 1 201 ? -1.280 22.129 69.573 1.00 30.67 203 PRO A N 1
ATOM 1369 C CA . PRO A 1 201 ? -0.241 21.530 68.720 1.00 21.44 203 PRO A CA 1
ATOM 1370 C C . PRO A 1 201 ? -0.618 21.432 67.250 1.00 30.32 203 PRO A C 1
ATOM 1371 O O . PRO A 1 201 ? 0.260 21.134 66.429 1.00 30.55 203 PRO A O 1
ATOM 1375 N N . LEU A 1 202 ? -1.878 21.658 66.888 1.00 24.77 204 LEU A N 1
ATOM 1376 C CA . LEU A 1 202 ? -2.315 21.561 65.501 1.00 20.14 204 LEU A CA 1
ATOM 1377 C C . LEU A 1 202 ? -2.869 22.871 64.965 1.00 22.16 204 LEU A C 1
ATOM 1378 O O . LEU A 1 202 ? -2.416 23.350 63.919 1.00 27.79 204 LEU A O 1
ATOM 1383 N N . GLU A 1 203 ? -3.830 23.472 65.670 1.00 35.00 205 GLU A N 1
ATOM 1384 C CA . GLU A 1 203 ? -4.607 24.577 65.113 1.00 34.47 205 GLU A CA 1
ATOM 1385 C C . GLU A 1 203 ? -3.729 25.778 64.784 1.00 24.90 205 GLU A C 1
ATOM 1386 O O . GLU A 1 203 ? -3.798 26.323 63.677 1.00 23.84 205 GLU A O 1
ATOM 1392 N N . ILE A 1 204 ? -2.907 26.214 65.733 1.00 21.20 206 ILE A N 1
ATOM 1393 C CA . ILE A 1 204 ? -2.100 27.418 65.537 1.00 19.34 206 ILE A CA 1
ATOM 1394 C C . ILE A 1 204 ? -1.057 27.189 64.445 1.00 23.52 206 ILE A C 1
ATOM 1395 O O . ILE A 1 204 ? -1.027 27.956 63.471 1.00 27.03 206 ILE A O 1
ATOM 1400 N N . PRO A 1 205 ? -0.190 26.168 64.537 1.00 29.03 207 PRO A N 1
ATOM 1401 C CA . PRO A 1 205 ? 0.826 26.007 63.480 1.00 27.80 207 PRO A CA 1
ATOM 1402 C C . PRO A 1 205 ? 0.249 25.716 62.103 1.00 29.40 207 PRO A C 1
ATOM 1403 O O . PRO A 1 205 ? 0.756 26.253 61.111 1.00 24.21 207 PRO A O 1
ATOM 1407 N N . LEU A 1 206 ? -0.799 24.891 62.006 1.00 23.94 208 LEU A N 1
ATOM 1408 C CA . LEU A 1 206 ? -1.356 24.569 60.692 1.00 18.67 208 LEU A CA 1
ATOM 1409 C C . LEU A 1 206 ? -1.928 25.806 60.011 1.00 25.74 208 LEU A C 1
ATOM 1410 O O . LEU A 1 206 ? -1.698 26.027 58.816 1.00 23.16 208 LEU A O 1
ATOM 1415 N N . LEU A 1 207 ? -2.672 26.626 60.758 1.00 21.60 209 LEU A N 1
ATOM 1416 C CA . LEU A 1 207 ? -3.347 27.771 60.153 1.00 19.75 209 LEU A CA 1
ATOM 1417 C C . LEU A 1 207 ? -2.353 28.843 59.722 1.00 23.85 209 LEU A C 1
ATOM 1418 O O . LEU A 1 207 ? -2.544 29.490 58.685 1.00 18.17 209 LEU A O 1
ATOM 1423 N N . GLN A 1 208 ? -1.286 29.050 60.499 1.00 24.20 210 GLN A N 1
ATOM 1424 C CA . GLN A 1 208 ? -0.263 30.005 60.086 1.00 16.87 210 GLN A CA 1
ATOM 1425 C C . GLN A 1 208 ? 0.609 29.430 58.977 1.00 20.09 210 GLN A C 1
ATOM 1426 O O . GLN A 1 208 ? 1.049 30.164 58.083 1.00 17.03 210 GLN A O 1
ATOM 1432 N N . LEU A 1 209 ? 0.872 28.119 59.019 1.00 23.15 211 LEU A N 1
ATOM 1433 C CA . LEU A 1 209 ? 1.649 27.478 57.960 1.00 20.31 211 LEU A CA 1
ATOM 1434 C C . LEU A 1 209 ? 0.960 27.624 56.611 1.00 23.56 211 LEU A C 1
ATOM 1435 O O . LEU A 1 209 ? 1.584 28.036 55.625 1.00 24.13 211 LEU A O 1
ATOM 1440 N N . MET A 1 210 ? -0.336 27.295 56.549 1.00 22.80 212 MET A N 1
ATOM 1441 C CA . MET A 1 210 ? -1.060 27.402 55.286 1.00 27.59 212 MET A CA 1
ATOM 1442 C C . MET A 1 210 ? -1.186 28.853 54.847 1.00 23.16 212 MET A C 1
ATOM 1443 O O . MET A 1 210 ? -1.050 29.154 53.656 1.00 21.01 212 MET A O 1
ATOM 1448 N N . GLY A 1 211 ? -1.443 29.764 55.791 1.00 23.85 213 GLY A N 1
ATOM 1449 C CA . GLY A 1 211 ? -1.508 31.176 55.447 1.00 19.90 213 GLY A CA 1
ATOM 1450 C C . GLY A 1 211 ? -0.230 31.673 54.804 1.00 24.90 213 GLY A C 1
ATOM 1451 O O . GLY A 1 211 ? -0.259 32.358 53.778 1.00 24.61 213 GLY A O 1
ATOM 1452 N N . ALA A 1 212 ? 0.915 31.314 55.390 1.00 20.44 214 ALA A N 1
ATOM 1453 C CA . ALA A 1 212 ? 2.196 31.698 54.810 1.00 22.39 214 ALA A CA 1
ATOM 1454 C C . ALA A 1 212 ? 2.349 31.138 53.401 1.00 29.90 214 ALA A C 1
ATOM 1455 O O . ALA A 1 212 ? 2.752 31.854 52.476 1.00 26.76 214 ALA A O 1
ATOM 1457 N N . LEU A 1 213 ? 2.019 29.856 53.216 1.00 21.69 215 LEU A N 1
ATOM 1458 C CA . LEU A 1 213 ? 2.153 29.244 51.899 1.00 22.38 215 LEU A CA 1
ATOM 1459 C C . LEU A 1 213 ? 1.190 29.863 50.895 1.00 27.81 215 LEU A C 1
ATOM 1460 O O . LEU A 1 213 ? 1.555 30.081 49.732 1.00 30.43 215 LEU A O 1
ATOM 1465 N N . TYR A 1 214 ? -0.042 30.157 51.326 1.00 16.80 216 TYR A N 1
ATOM 1466 C CA . TYR A 1 214 ? -1.046 30.702 50.415 1.00 28.64 216 TYR A CA 1
ATOM 1467 C C . TYR A 1 214 ? -0.553 31.972 49.733 1.00 20.59 216 TYR A C 1
ATOM 1468 O O . TYR A 1 214 ? -0.724 32.142 48.520 1.00 20.46 216 TYR A O 1
ATOM 1477 N N . MET A 1 215 ? 0.053 32.880 50.498 1.00 22.58 217 MET A N 1
ATOM 1478 C CA . MET A 1 215 ? 0.431 34.179 49.957 1.00 16.12 217 MET A CA 1
ATOM 1479 C C . MET A 1 215 ? 1.727 34.139 49.162 1.00 27.76 217 MET A C 1
ATOM 1480 O O . MET A 1 215 ? 2.103 35.160 48.575 1.00 24.04 217 MET A O 1
ATOM 1485 N N . GLY A 1 216 ? 2.413 33.006 49.130 1.00 25.70 218 GLY A N 1
ATOM 1486 C CA . GLY A 1 216 ? 3.610 32.849 48.342 1.00 21.97 218 GLY A CA 1
ATOM 1487 C C . GLY A 1 216 ? 4.921 32.824 49.109 1.00 33.23 218 GLY A C 1
ATOM 1488 O O . GLY A 1 216 ? 5.979 32.981 48.485 1.00 22.70 218 GLY A O 1
ATOM 1489 N N . ASN A 1 217 ? 4.889 32.636 50.423 1.00 29.18 219 ASN A N 1
ATOM 1490 C CA . ASN A 1 217 ? 6.107 32.570 51.214 1.00 19.70 219 ASN A CA 1
ATOM 1491 C C . ASN A 1 217 ? 6.635 31.139 51.270 1.00 21.18 219 ASN A C 1
ATOM 1492 O O . ASN A 1 217 ? 5.932 30.175 50.953 1.00 26.30 219 ASN A O 1
ATOM 1497 N N . LYS A 1 218 ? 7.900 31.013 51.670 1.00 19.51 220 LYS A N 1
ATOM 1498 C CA . LYS A 1 218 ? 8.469 29.715 52.017 1.00 21.75 220 LYS A CA 1
ATOM 1499 C C . LYS A 1 218 ? 8.780 29.713 53.505 1.00 23.11 220 LYS A C 1
ATOM 1500 O O . LYS A 1 218 ? 9.743 30.367 53.935 1.00 24.17 220 LYS A O 1
ATOM 1506 N N . PRO A 1 219 ? 7.991 29.028 54.323 1.00 25.02 221 PRO A N 1
ATOM 1507 C CA . PRO A 1 219 ? 8.198 29.076 55.769 1.00 23.40 221 PRO A CA 1
ATOM 1508 C C . PRO A 1 219 ? 9.057 27.940 56.293 1.00 29.83 221 PRO A C 1
ATOM 1509 O O . PRO A 1 219 ? 9.126 26.847 55.726 1.00 30.49 221 PRO A O 1
ATOM 1513 N N . VAL A 1 220 ? 9.727 28.229 57.402 1.00 34.80 222 VAL A N 1
ATOM 1514 C CA . VAL A 1 220 ? 10.284 27.210 58.278 1.00 36.56 222 VAL A CA 1
ATOM 1515 C C . VAL A 1 220 ? 9.434 27.207 59.540 1.00 35.58 222 VAL A C 1
ATOM 1516 O O . VAL A 1 220 ? 9.199 28.263 60.144 1.00 31.21 222 VAL A O 1
ATOM 1520 N N . LEU A 1 221 ? 8.917 26.038 59.898 1.00 21.55 223 LEU A N 1
ATOM 1521 C CA . LEU A 1 221 ? 7.959 25.906 60.985 1.00 21.21 223 LEU A CA 1
ATOM 1522 C C . LEU A 1 221 ? 8.623 25.245 62.183 1.00 24.41 223 LEU A C 1
ATOM 1523 O O . LEU A 1 221 ? 9.225 24.174 62.055 1.00 26.66 223 LEU A O 1
ATOM 1528 N N . LYS A 1 222 ? 8.512 25.886 63.341 1.00 31.60 224 LYS A N 1
ATOM 1529 C CA . LYS A 1 222 ? 9.031 25.346 64.590 1.00 26.55 224 LYS A CA 1
ATOM 1530 C C . LYS A 1 222 ? 7.893 25.270 65.597 1.00 25.83 224 LYS A C 1
ATOM 1531 O O . LYS A 1 222 ? 7.271 26.290 65.916 1.00 25.65 224 LYS A O 1
ATOM 1537 N N . VAL A 1 223 ? 7.621 24.065 66.087 1.00 28.42 225 VAL A N 1
ATOM 1538 C CA . VAL A 1 223 ? 6.621 23.827 67.119 1.00 28.31 225 VAL A CA 1
ATOM 1539 C C . VAL A 1 223 ? 7.346 23.347 68.367 1.00 32.27 225 VAL A C 1
ATOM 1540 O O . VAL A 1 223 ? 8.347 22.627 68.271 1.00 32.54 225 VAL A O 1
ATOM 1544 N N . ASP A 1 224 ? 6.859 23.781 69.532 1.00 29.28 226 ASP A N 1
ATOM 1545 C CA . ASP A 1 224 ? 7.382 23.347 70.821 1.00 25.78 226 ASP A CA 1
ATOM 1546 C C . ASP A 1 224 ? 7.608 21.845 70.823 1.00 24.37 226 ASP A C 1
ATOM 1547 O O . ASP A 1 224 ? 6.697 21.067 70.520 1.00 24.20 226 ASP A O 1
ATOM 1552 N N . SER A 1 225 ? 8.841 21.440 71.145 1.00 25.24 227 SER A N 1
ATOM 1553 C CA . SER A 1 225 ? 9.232 20.043 70.993 1.00 29.01 227 SER A CA 1
ATOM 1554 C C . SER A 1 225 ? 8.354 19.114 71.815 1.00 37.15 227 SER A C 1
ATOM 1555 O O . SER A 1 225 ? 8.253 17.923 71.505 1.00 44.18 227 SER A O 1
ATOM 1558 N N . LYS A 1 226 ? 7.717 19.636 72.865 1.00 28.79 228 LYS A N 1
ATOM 1559 C CA . LYS A 1 226 ? 6.840 18.801 73.675 1.00 32.99 228 LYS A CA 1
ATOM 1560 C C . LYS A 1 226 ? 5.680 18.242 72.863 1.00 33.07 228 LYS A C 1
ATOM 1561 O O . LYS A 1 226 ? 5.195 17.144 73.154 1.00 28.49 228 LYS A O 1
ATOM 1567 N N . VAL A 1 227 ? 5.222 18.970 71.843 1.00 24.90 229 VAL A N 1
ATOM 1568 C CA . VAL A 1 227 ? 4.019 18.598 71.109 1.00 27.81 229 VAL A CA 1
ATOM 1569 C C . VAL A 1 227 ? 4.229 18.539 69.605 1.00 26.51 229 VAL A C 1
ATOM 1570 O O . VAL A 1 227 ? 3.268 18.296 68.871 1.00 25.61 229 VAL A O 1
ATOM 1574 N N . SER A 1 228 ? 5.453 18.745 69.114 1.00 26.82 230 SER A N 1
ATOM 1575 C CA . SER A 1 228 ? 5.679 18.868 67.678 1.00 28.51 230 SER A CA 1
ATOM 1576 C C . SER A 1 228 ? 5.348 17.596 66.913 1.00 36.89 230 SER A C 1
ATOM 1577 O O . SER A 1 228 ? 5.350 17.623 65.677 1.00 32.44 230 SER A O 1
ATOM 1580 N N . ILE A 1 229 ? 5.075 16.489 67.611 1.00 34.00 231 ILE A N 1
ATOM 1581 C CA . ILE A 1 229 ? 4.711 15.250 66.932 1.00 26.56 231 ILE A CA 1
ATOM 1582 C C . ILE A 1 229 ? 3.434 15.439 66.132 1.00 28.04 231 ILE A C 1
ATOM 1583 O O . ILE A 1 229 ? 3.252 14.818 65.078 1.00 27.07 231 ILE A O 1
ATOM 1588 N N . VAL A 1 230 ? 2.549 16.325 66.594 1.00 30.42 232 VAL A N 1
ATOM 1589 C CA . VAL A 1 230 ? 1.255 16.505 65.944 1.00 28.19 232 VAL A CA 1
ATOM 1590 C C . VAL A 1 230 ? 1.440 17.114 64.562 1.00 31.73 232 VAL A C 1
ATOM 1591 O O . VAL A 1 230 ? 0.972 16.572 63.554 1.00 40.07 232 VAL A O 1
ATOM 1595 N N . MET A 1 231 ? 2.133 18.255 64.495 1.00 24.92 233 MET A N 1
ATOM 1596 C CA . MET A 1 231 ? 2.369 18.887 63.202 1.00 26.56 233 MET A CA 1
ATOM 1597 C C . MET A 1 231 ? 3.231 18.018 62.304 1.00 22.91 233 MET A C 1
ATOM 1598 O O . MET A 1 231 ? 3.115 18.095 61.077 1.00 29.18 233 MET A O 1
ATOM 1603 N N . GLU A 1 232 ? 4.099 17.189 62.887 1.00 23.74 234 GLU A N 1
ATOM 1604 C CA . GLU A 1 232 ? 4.880 16.264 62.076 1.00 25.00 234 GLU A CA 1
ATOM 1605 C C . GLU A 1 232 ? 3.964 15.302 61.331 1.00 24.71 234 GLU A C 1
ATOM 1606 O O . GLU A 1 232 ? 4.123 15.080 60.125 1.00 32.06 234 GLU A O 1
ATOM 1612 N N . GLN A 1 233 ? 2.980 14.739 62.036 1.00 24.76 235 GLN A N 1
ATOM 1613 C CA . GLN A 1 233 ? 1.982 13.894 61.386 1.00 31.86 235 GLN A CA 1
ATOM 1614 C C . GLN A 1 233 ? 1.141 14.693 60.400 1.00 24.12 235 GLN A C 1
ATOM 1615 O O . GLN A 1 233 ? 0.801 14.198 59.320 1.00 30.42 235 GLN A O 1
ATOM 1621 N N . MET A 1 234 ? 0.799 15.935 60.751 1.00 25.02 236 MET A N 1
ATOM 1622 C CA . MET A 1 234 ? 0.004 16.760 59.845 1.00 24.82 236 MET A CA 1
ATOM 1623 C C . MET A 1 234 ? 0.767 17.058 58.559 1.00 33.85 236 MET A C 1
ATOM 1624 O O . MET A 1 234 ? 0.179 17.086 57.471 1.00 30.50 236 MET A O 1
ATOM 1629 N N . ILE A 1 235 ? 2.082 17.265 58.660 1.00 37.75 237 ILE A N 1
ATOM 1630 C CA . ILE A 1 235 ? 2.884 17.548 57.474 1.00 31.05 237 ILE A CA 1
ATOM 1631 C C . ILE A 1 235 ? 2.949 16.329 56.563 1.00 30.45 237 ILE A C 1
ATOM 1632 O O . ILE A 1 235 ? 2.928 16.455 55.332 1.00 32.96 237 ILE A O 1
ATOM 1637 N N . ARG A 1 236 ? 3.023 15.130 57.148 1.00 24.42 238 ARG A N 1
ATOM 1638 C CA . ARG A 1 236 ? 2.989 13.911 56.345 1.00 29.92 238 ARG A CA 1
ATOM 1639 C C . ARG A 1 236 ? 1.676 13.796 55.586 1.00 29.48 238 ARG A C 1
ATOM 1640 O O . ARG A 1 236 ? 1.662 13.428 54.405 1.00 38.59 238 ARG A O 1
ATOM 1648 N N . LEU A 1 237 ? 0.563 14.117 56.248 1.00 36.11 239 LEU A N 1
ATOM 1649 C CA . LEU A 1 237 ? -0.725 14.173 55.566 1.00 30.43 239 LEU A CA 1
ATOM 1650 C C . LEU A 1 237 ? -0.697 15.201 54.443 1.00 27.31 239 LEU A C 1
ATOM 1651 O O . LEU A 1 237 ? -1.150 14.929 53.324 1.00 33.33 239 LEU A O 1
ATOM 1656 N N . LEU A 1 238 ? -0.172 16.396 54.728 1.00 26.84 240 LEU A N 1
ATOM 1657 C CA . LEU A 1 238 ? -0.150 17.454 53.721 1.00 22.19 240 LEU A CA 1
ATOM 1658 C C . LEU A 1 238 ? 0.679 17.047 52.510 1.00 28.68 240 LEU A C 1
ATOM 1659 O O . LEU A 1 238 ? 0.321 17.366 51.369 1.00 25.84 240 LEU A O 1
ATOM 1664 N N . HIS A 1 239 ? 1.792 16.344 52.737 1.00 26.37 241 HIS A N 1
ATOM 1665 C CA . HIS A 1 239 ? 2.577 15.829 51.620 1.00 31.99 241 HIS A CA 1
ATOM 1666 C C . HIS A 1 239 ? 1.767 14.840 50.793 1.00 30.52 241 HIS A C 1
ATOM 1667 O O . HIS A 1 239 ? 1.816 14.868 49.558 1.00 33.48 241 HIS A O 1
ATOM 1674 N N . ASP A 1 240 ? 1.007 13.965 51.456 1.00 26.65 242 ASP A N 1
ATOM 1675 C CA . ASP A 1 240 ? 0.121 13.057 50.736 1.00 25.58 242 ASP A CA 1
ATOM 1676 C C . ASP A 1 240 ? -0.966 13.798 49.971 1.00 24.90 242 ASP A C 1
ATOM 1677 O O . ASP A 1 240 ? -1.494 13.258 48.994 1.00 25.35 242 ASP A O 1
ATOM 1682 N N . CYS A 1 241 ? -1.309 15.013 50.390 1.00 25.65 243 CYS A N 1
ATOM 1683 C CA . CYS A 1 241 ? -2.322 15.810 49.714 1.00 23.26 243 CYS A CA 1
ATOM 1684 C C . CYS A 1 241 ? -1.735 16.736 48.658 1.00 33.13 243 CYS A C 1
ATOM 1685 O O . CYS A 1 241 ? -2.488 17.475 48.016 1.00 30.46 243 CYS A O 1
ATOM 1688 N N . GLY A 1 242 ? -0.418 16.718 48.462 1.00 29.55 244 GLY A N 1
ATOM 1689 C CA . GLY A 1 242 ? 0.202 17.436 47.367 1.00 25.13 244 GLY A CA 1
ATOM 1690 C C . GLY A 1 242 ? 1.080 18.600 47.765 1.00 26.94 244 GLY A C 1
ATOM 1691 O O . GLY A 1 242 ? 1.581 19.296 46.873 1.00 24.48 244 GLY A O 1
ATOM 1692 N N . LEU A 1 243 ? 1.270 18.852 49.057 1.00 22.35 245 LEU A N 1
ATOM 1693 C CA . LEU A 1 243 ? 2.203 19.882 49.498 1.00 32.29 245 LEU A CA 1
ATOM 1694 C C . LEU A 1 243 ? 3.598 19.567 48.972 1.00 25.68 245 LEU A C 1
ATOM 1695 O O . LEU A 1 243 ? 4.146 18.503 49.299 1.00 23.87 245 LEU A O 1
ATOM 1700 N N . PRO A 1 244 ? 4.198 20.437 48.159 1.00 25.28 246 PRO A N 1
ATOM 1701 C CA . PRO A 1 244 ? 5.505 20.116 47.575 1.00 25.60 246 PRO A CA 1
ATOM 1702 C C . PRO A 1 244 ? 6.583 19.992 48.639 1.00 30.29 246 PRO A C 1
ATOM 1703 O O . PRO A 1 244 ? 6.618 20.752 49.610 1.00 29.61 246 PRO A O 1
ATOM 1707 N N . ALA A 1 245 ? 7.464 19.008 48.444 1.00 24.76 247 ALA A N 1
ATOM 1708 C CA . ALA A 1 245 ? 8.543 18.764 49.393 1.00 25.26 247 ALA A CA 1
ATOM 1709 C C . ALA A 1 245 ? 9.363 20.023 49.644 1.00 27.75 247 ALA A C 1
ATOM 1710 O O . ALA A 1 245 ? 9.767 20.296 50.780 1.00 27.31 247 ALA A O 1
ATOM 1712 N N . GLU A 1 246 ? 9.600 20.818 48.600 1.00 27.92 248 GLU A N 1
ATOM 1713 C CA . GLU A 1 246 ? 10.515 21.946 48.707 1.00 34.58 248 GLU A CA 1
ATOM 1714 C C . GLU A 1 246 ? 9.858 23.214 49.232 1.00 34.47 248 GLU A C 1
ATOM 1715 O O . GLU A 1 246 ? 10.557 24.216 49.411 1.00 39.27 248 GLU A O 1
ATOM 1717 N N . ASP A 1 247 ? 8.548 23.202 49.489 1.00 31.71 249 ASP A N 1
ATOM 1718 C CA . ASP A 1 247 ? 7.841 24.433 49.821 1.00 32.10 249 ASP A CA 1
ATOM 1719 C C . ASP A 1 247 ? 7.967 24.836 51.287 1.00 28.65 249 ASP A C 1
ATOM 1720 O O . ASP A 1 247 ? 7.743 26.008 51.608 1.00 36.51 249 ASP A O 1
ATOM 1725 N N . MET A 1 248 ? 8.315 23.914 52.185 1.00 30.55 250 MET A N 1
ATOM 1726 C CA . MET A 1 248 ? 8.439 24.286 53.588 1.00 33.61 250 MET A CA 1
ATOM 1727 C C . MET A 1 248 ? 9.443 23.383 54.289 1.00 34.31 250 MET A C 1
ATOM 1728 O O . MET A 1 248 ? 9.770 22.289 53.819 1.00 34.76 250 MET A O 1
ATOM 1733 N N . ASP A 1 249 ? 9.917 23.860 55.439 1.00 30.97 251 ASP A N 1
ATOM 1734 C CA . ASP A 1 249 ? 10.816 23.113 56.302 1.00 26.93 251 ASP A CA 1
ATOM 1735 C C . ASP A 1 249 ? 10.220 23.014 57.700 1.00 28.54 251 ASP A C 1
ATOM 1736 O O . ASP A 1 249 ? 9.402 23.841 58.110 1.00 26.26 251 ASP A O 1
ATOM 1741 N N . PHE A 1 250 ? 10.667 22.000 58.437 1.00 27.93 252 PHE A N 1
ATOM 1742 C CA . PHE A 1 250 ? 10.169 21.707 59.777 1.00 23.97 252 PHE A CA 1
ATOM 1743 C C . PHE A 1 250 ? 11.371 21.485 60.682 1.00 28.83 252 PHE A C 1
ATOM 1744 O O . PHE A 1 250 ? 12.139 20.544 60.463 1.00 27.00 252 PHE A O 1
ATOM 1752 N N . ILE A 1 251 ? 11.556 22.350 61.676 1.00 27.23 253 ILE A N 1
ATOM 1753 C CA . ILE A 1 251 ? 12.716 22.277 62.558 1.00 25.42 253 ILE A CA 1
ATOM 1754 C C . ILE A 1 251 ? 12.242 22.055 63.989 1.00 28.61 253 ILE A C 1
ATOM 1755 O O . ILE A 1 251 ? 11.266 22.671 64.434 1.00 25.34 253 ILE A O 1
ATOM 1760 N N . ASN A 1 252 ? 12.918 21.155 64.696 1.00 26.32 254 ASN A N 1
ATOM 1761 C CA . ASN A 1 252 ? 12.724 20.954 66.124 1.00 29.80 254 ASN A CA 1
ATOM 1762 C C . ASN A 1 252 ? 13.995 21.390 66.841 1.00 29.01 254 ASN A C 1
ATOM 1763 O O . ASN A 1 252 ? 15.097 20.992 66.449 1.00 28.11 254 ASN A O 1
ATOM 1768 N N . SER A 1 253 ? 13.843 22.214 67.872 1.00 31.35 255 SER A N 1
ATOM 1769 C CA . SER A 1 253 ? 14.993 22.723 68.611 1.00 38.40 255 SER A CA 1
ATOM 1770 C C . SER A 1 253 ? 14.489 23.404 69.872 1.00 28.95 255 SER A C 1
ATOM 1771 O O . SER A 1 253 ? 13.289 23.641 70.037 1.00 31.61 255 SER A O 1
ATOM 1774 N N . ASP A 1 254 ? 15.425 23.713 70.765 1.00 28.20 256 ASP A N 1
ATOM 1775 C CA . ASP A 1 254 ? 15.099 24.601 71.863 1.00 36.44 256 ASP A CA 1
ATOM 1776 C C . ASP A 1 254 ? 15.016 26.035 71.348 1.00 38.31 256 ASP A C 1
ATOM 1777 O O . ASP A 1 254 ? 15.360 26.332 70.199 1.00 31.89 256 ASP A O 1
ATOM 1782 N N . GLY A 1 255 ? 14.550 26.931 72.217 1.00 36.08 257 GLY A N 1
ATOM 1783 C CA . GLY A 1 255 ? 14.362 28.311 71.803 1.00 30.50 257 GLY A CA 1
ATOM 1784 C C . GLY A 1 255 ? 15.656 28.989 71.396 1.00 31.99 257 GLY A C 1
ATOM 1785 O O . GLY A 1 255 ? 15.672 29.817 70.483 1.00 34.63 257 GLY A O 1
ATOM 1786 N N . ALA A 1 256 ? 16.762 28.635 72.055 1.00 34.23 258 ALA A N 1
ATOM 1787 C CA . ALA A 1 256 ? 18.022 29.328 71.804 1.00 31.05 258 ALA A CA 1
ATOM 1788 C C . ALA A 1 256 ? 18.545 29.046 70.402 1.00 35.93 258 ALA A C 1
ATOM 1789 O O . ALA A 1 256 ? 19.075 29.946 69.739 1.00 38.95 258 ALA A O 1
ATOM 1791 N N . VAL A 1 257 ? 18.420 27.803 69.938 1.00 39.72 259 VAL A N 1
ATOM 1792 C CA . VAL A 1 257 ? 18.873 27.478 68.591 1.00 34.32 259 VAL A CA 1
ATOM 1793 C C . VAL A 1 257 ? 17.986 28.152 67.555 1.00 31.87 259 VAL A C 1
ATOM 1794 O O . VAL A 1 257 ? 18.477 28.701 66.561 1.00 34.89 259 VAL A O 1
ATOM 1798 N N . MET A 1 258 ? 16.668 28.130 67.772 1.00 26.94 260 MET A N 1
ATOM 1799 C CA . MET A 1 258 ? 15.760 28.812 66.856 1.00 31.17 260 MET A CA 1
ATOM 1800 C C . MET A 1 258 ? 16.077 30.299 66.783 1.00 33.96 260 MET A C 1
ATOM 1801 O O . MET A 1 258 ? 15.955 30.919 65.719 1.00 35.87 260 MET A O 1
ATOM 1806 N N . ASN A 1 259 ? 16.486 30.888 67.909 1.00 31.21 261 ASN A N 1
ATOM 1807 C CA . ASN A 1 259 ? 16.897 32.286 67.916 1.00 33.84 261 ASN A CA 1
ATOM 1808 C C . ASN A 1 259 ? 18.088 32.503 66.993 1.00 32.83 261 ASN A C 1
ATOM 1809 O O . ASN A 1 259 ? 18.113 33.454 66.203 1.00 40.10 261 ASN A O 1
ATOM 1814 N N . LYS A 1 260 ? 19.085 31.617 67.071 1.00 35.01 262 LYS A N 1
ATOM 1815 C CA . LYS A 1 260 ? 20.252 31.739 66.204 1.00 28.60 262 LYS A CA 1
ATOM 1816 C C . LYS A 1 260 ? 19.863 31.615 64.737 1.00 31.95 262 LYS A C 1
ATOM 1817 O O . LYS A 1 260 ? 20.383 32.347 63.886 1.00 39.27 262 LYS A O 1
ATOM 1823 N N . LEU A 1 261 ? 18.959 30.685 64.419 1.00 33.45 263 LEU A N 1
ATOM 1824 C CA . LEU A 1 261 ? 18.543 30.512 63.032 1.00 32.96 263 LEU A CA 1
ATOM 1825 C C . LEU A 1 261 ? 17.873 31.771 62.498 1.00 38.88 263 LEU A C 1
ATOM 1826 O O . LEU A 1 261 ? 18.094 32.160 61.345 1.00 41.62 263 LEU A O 1
ATOM 1831 N N . LEU A 1 262 ? 17.061 32.430 63.331 1.00 30.91 264 LEU A N 1
ATOM 1832 C CA . LEU A 1 262 ? 16.389 33.654 62.903 1.00 32.66 264 LEU A CA 1
ATOM 1833 C C . LEU A 1 262 ? 17.392 34.753 62.583 1.00 26.05 264 LEU A C 1
ATOM 1834 O O . LEU A 1 262 ? 17.227 35.489 61.604 1.00 37.15 264 LEU A O 1
ATOM 1839 N N . LEU A 1 263 ? 18.435 34.884 63.399 1.00 30.25 265 LEU A N 1
ATOM 1840 C CA . LEU A 1 263 ? 19.428 35.924 63.170 1.00 42.44 265 LEU A CA 1
ATOM 1841 C C . LEU A 1 263 ? 20.420 35.558 62.076 1.00 47.48 265 LEU A C 1
ATOM 1842 O O . LEU A 1 263 ? 21.043 36.455 61.498 1.00 45.56 265 LEU A O 1
ATOM 1847 N N . GLU A 1 264 ? 20.573 34.270 61.772 1.00 45.29 266 GLU A N 1
ATOM 1848 C CA . GLU A 1 264 ? 21.486 33.846 60.720 1.00 41.73 266 GLU A CA 1
ATOM 1849 C C . GLU A 1 264 ? 20.801 33.744 59.364 1.00 34.23 266 GLU A C 1
ATOM 1850 O O . GLU A 1 264 ? 21.406 34.078 58.340 1.00 42.85 266 GLU A O 1
ATOM 1856 N N . ALA A 1 265 ? 19.549 33.285 59.334 1.00 30.35 267 ALA A N 1
ATOM 1857 C CA . ALA A 1 265 ? 18.832 33.157 58.072 1.00 28.67 267 ALA A CA 1
ATOM 1858 C C . ALA A 1 265 ? 18.158 34.453 57.651 1.00 36.72 267 ALA A C 1
ATOM 1859 O O . ALA A 1 265 ? 17.847 34.616 56.465 1.00 34.25 267 ALA A O 1
ATOM 1861 N N . ASN A 1 266 ? 17.944 35.375 58.594 1.00 44.62 268 ASN A N 1
ATOM 1862 C CA . ASN A 1 266 ? 17.277 36.654 58.381 1.00 45.76 268 ASN A CA 1
ATOM 1863 C C . ASN A 1 266 ? 15.996 36.474 57.578 1.00 39.11 268 ASN A C 1
ATOM 1864 O O . ASN A 1 266 ? 15.909 36.960 56.443 1.00 45.50 268 ASN A O 1
ATOM 1869 N N . PRO A 1 267 ? 14.992 35.780 58.112 1.00 33.82 269 PRO A N 1
ATOM 1870 C CA . PRO A 1 267 ? 13.725 35.677 57.388 1.00 34.47 269 PRO A CA 1
ATOM 1871 C C . PRO A 1 267 ? 13.071 37.044 57.293 1.00 37.08 269 PRO A C 1
ATOM 1872 O O . PRO A 1 267 ? 13.258 37.908 58.153 1.00 32.28 269 PRO A O 1
ATOM 1876 N N . LYS A 1 268 ? 12.309 37.246 56.220 1.00 20.88 270 LYS A N 1
ATOM 1877 C CA . LYS A 1 268 ? 11.695 38.547 55.998 1.00 30.62 270 LYS A CA 1
ATOM 1878 C C . LYS A 1 268 ? 10.469 38.772 56.869 1.00 34.78 270 LYS A C 1
ATOM 1879 O O . LYS A 1 268 ? 10.077 39.925 57.076 1.00 35.94 270 LYS A O 1
ATOM 1885 N N . MET A 1 269 ? 9.863 37.704 57.379 1.00 33.37 271 MET A N 1
ATOM 1886 C CA . MET A 1 269 ? 8.768 37.810 58.331 1.00 32.06 271 MET A CA 1
ATOM 1887 C C . MET A 1 269 ? 8.854 36.628 59.282 1.00 22.58 271 MET A C 1
ATOM 1888 O O . MET A 1 269 ? 9.198 35.520 58.869 1.00 25.50 271 MET A O 1
ATOM 1893 N N . THR A 1 270 ? 8.552 36.865 60.555 1.00 26.31 272 THR A N 1
ATOM 1894 C CA . THR A 1 270 ? 8.511 35.802 61.551 1.00 31.55 272 THR A CA 1
ATOM 1895 C C . THR A 1 270 ? 7.193 35.897 62.298 1.00 28.65 272 THR A C 1
ATOM 1896 O O . THR A 1 270 ? 6.890 36.934 62.898 1.00 27.45 272 THR A O 1
ATOM 1900 N N . LEU A 1 271 ? 6.402 34.831 62.239 1.00 26.16 273 LEU A N 1
ATOM 1901 C CA . LEU A 1 271 ? 5.216 34.704 63.073 1.00 24.30 273 LEU A CA 1
ATOM 1902 C C . LEU A 1 271 ? 5.630 34.022 64.367 1.00 26.14 273 LEU A C 1
ATOM 1903 O O . LEU A 1 271 ? 6.125 32.889 64.347 1.00 27.49 273 LEU A O 1
ATOM 1908 N N . PHE A 1 272 ? 5.436 34.707 65.487 1.00 24.27 274 PHE A N 1
ATOM 1909 C CA . PHE A 1 272 ? 5.682 34.115 66.790 1.00 25.95 274 PHE A CA 1
ATOM 1910 C C . PHE A 1 272 ? 4.393 34.068 67.592 1.00 27.21 274 PHE A C 1
ATOM 1911 O O . PHE A 1 272 ? 3.701 35.082 67.730 1.00 28.68 274 PHE A O 1
ATOM 1919 N N . THR A 1 273 ? 4.098 32.896 68.144 1.00 31.04 275 THR A N 1
ATOM 1920 C CA . THR A 1 273 ? 3.005 32.718 69.088 1.00 29.49 275 THR A CA 1
ATOM 1921 C C . THR A 1 273 ? 3.570 32.050 70.330 1.00 31.04 275 THR A C 1
ATOM 1922 O O . THR A 1 273 ? 4.101 30.938 70.248 1.00 32.69 275 THR A O 1
ATOM 1926 N N . GLY A 1 274 ? 3.469 32.725 71.471 1.00 31.27 276 GLY A N 1
ATOM 1927 C CA . GLY A 1 274 ? 4.014 32.169 72.701 1.00 23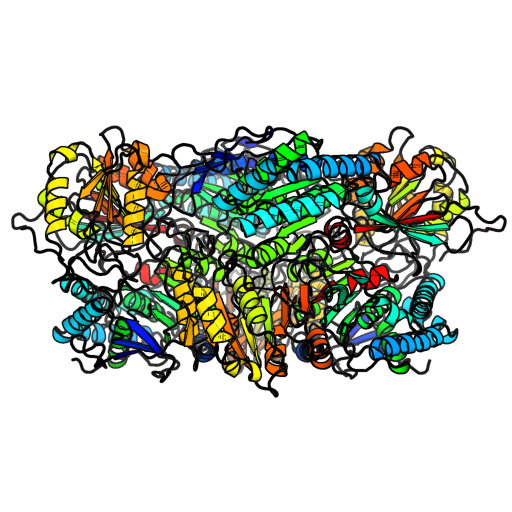.04 276 GLY A CA 1
ATOM 1928 C C . GLY A 1 274 ? 4.036 33.197 73.814 1.00 28.23 276 GLY A C 1
ATOM 1929 O O . GLY A 1 274 ? 3.219 34.123 73.839 1.00 27.45 276 GLY A O 1
ATOM 1930 N N . SER A 1 275 ? 4.989 33.028 74.727 1.00 37.18 277 SER A N 1
ATOM 1931 C CA . SER A 1 275 ? 5.056 33.887 75.903 1.00 37.38 277 SER A CA 1
ATOM 1932 C C . SER A 1 275 ? 5.404 35.325 75.522 1.00 42.99 277 SER A C 1
ATOM 1933 O O . SER A 1 275 ? 6.072 35.584 74.517 1.00 47.40 277 SER A O 1
ATOM 1936 N N . SER A 1 276 ? 4.933 36.269 76.347 1.00 44.25 278 SER A N 1
ATOM 1937 C CA . SER A 1 276 ? 5.231 37.682 76.123 1.00 46.50 278 SER A CA 1
ATOM 1938 C C . SER A 1 276 ? 6.720 37.973 76.266 1.00 39.63 278 SER A C 1
ATOM 1939 O O . SER A 1 276 ? 7.238 38.882 75.606 1.00 35.67 278 SER A O 1
ATOM 1942 N N . ARG A 1 277 ? 7.416 37.219 77.119 1.00 39.50 279 ARG A N 1
ATOM 1943 C CA . ARG A 1 277 ? 8.849 37.422 77.312 1.00 40.60 279 ARG A CA 1
ATOM 1944 C C . ARG A 1 277 ? 9.620 37.145 76.025 1.00 30.61 279 ARG A C 1
ATOM 1945 O O . ARG A 1 277 ? 10.456 37.950 75.601 1.00 36.21 279 ARG A O 1
ATOM 1953 N N . VAL A 1 278 ? 9.338 36.010 75.380 1.00 38.35 280 VAL A N 1
ATOM 1954 C CA . VAL A 1 278 ? 10.052 35.649 74.158 1.00 41.64 280 VAL A CA 1
ATOM 1955 C C . VAL A 1 278 ? 9.629 36.547 73.001 1.00 41.63 280 VAL A C 1
ATOM 1956 O O . VAL A 1 278 ? 10.442 36.892 72.135 1.00 42.41 280 VAL A O 1
ATOM 1960 N N . ALA A 1 279 ? 8.353 36.944 72.971 1.00 36.02 281 ALA A N 1
ATOM 1961 C CA . ALA A 1 279 ? 7.856 37.777 71.880 1.00 34.84 281 ALA A CA 1
ATOM 1962 C C . ALA A 1 279 ? 8.578 39.117 71.827 1.00 31.67 281 ALA A C 1
ATOM 1963 O O . ALA A 1 279 ? 8.938 39.595 70.745 1.00 36.25 281 ALA A O 1
ATOM 1965 N N . GLU A 1 280 ? 8.797 39.739 72.989 1.00 31.07 282 GLU A N 1
ATOM 1966 C CA . GLU A 1 280 ? 9.473 41.032 73.023 1.00 41.25 282 GLU A CA 1
ATOM 1967 C C . GLU A 1 280 ? 10.961 40.890 72.718 1.00 37.98 282 GLU A C 1
ATOM 1968 O O . GLU A 1 280 ? 11.545 41.751 72.049 1.00 47.12 282 GLU A O 1
ATOM 1974 N N . LYS A 1 281 ? 11.590 39.816 73.205 1.00 37.06 283 LYS A N 1
ATOM 1975 C CA . LYS A 1 281 ? 12.987 39.552 72.869 1.00 28.97 283 LYS A CA 1
ATOM 1976 C C . LYS A 1 281 ? 13.158 39.367 71.366 1.00 38.70 283 LYS A C 1
ATOM 1977 O O . LYS A 1 281 ? 14.068 39.942 70.757 1.00 39.69 283 LYS A O 1
ATOM 1983 N N . LEU A 1 282 ? 12.286 38.562 70.751 1.00 34.02 284 LEU A N 1
ATOM 1984 C CA . LEU A 1 282 ? 12.354 38.364 69.307 1.00 36.83 284 LEU A CA 1
ATOM 1985 C C . LEU A 1 282 ? 12.047 39.653 68.557 1.00 43.12 284 LEU A C 1
ATOM 1986 O O . LEU A 1 282 ? 12.683 39.951 67.539 1.00 41.62 284 LEU A O 1
ATOM 1991 N N . ALA A 1 283 ? 11.071 40.429 69.041 1.00 31.39 285 ALA A N 1
ATOM 1992 C CA . ALA A 1 283 ? 10.748 41.696 68.392 1.00 38.92 285 ALA A CA 1
ATOM 1993 C C . ALA A 1 283 ? 11.933 42.648 68.412 1.00 33.39 285 ALA A C 1
ATOM 1994 O O . ALA A 1 283 ? 12.085 43.474 67.505 1.00 34.76 285 ALA A O 1
ATOM 1996 N N . ALA A 1 284 ? 12.781 42.550 69.437 1.00 33.95 286 ALA A N 1
ATOM 1997 C CA . ALA A 1 284 ? 13.976 43.378 69.492 1.00 31.78 286 ALA A CA 1
ATOM 1998 C C . ALA A 1 284 ? 15.087 42.797 68.628 1.00 32.90 286 ALA A C 1
ATOM 1999 O O . ALA A 1 284 ? 15.741 43.528 67.876 1.00 31.75 286 ALA A O 1
ATOM 2001 N N . ASP A 1 285 ? 15.307 41.481 68.718 1.00 27.28 287 ASP A N 1
ATOM 2002 C CA . ASP A 1 285 ? 16.359 40.848 67.929 1.00 29.94 287 ASP A CA 1
ATOM 2003 C C . ASP A 1 285 ? 16.108 41.022 66.437 1.00 36.41 287 ASP A C 1
ATOM 2004 O O . ASP A 1 285 ? 17.018 41.374 65.677 1.00 30.67 287 ASP A O 1
ATOM 2009 N N . LEU A 1 286 ? 14.875 40.780 66.001 1.00 37.10 288 LEU A N 1
ATOM 2010 C CA . LEU A 1 286 ? 14.496 40.904 64.602 1.00 37.41 288 LEU A CA 1
ATOM 2011 C C . LEU A 1 286 ? 14.133 42.329 64.219 1.00 35.42 288 LEU A C 1
ATOM 2012 O O . LEU A 1 286 ? 13.708 42.559 63.081 1.00 32.84 288 LEU A O 1
ATOM 2017 N N . LYS A 1 287 ? 14.295 43.277 65.147 1.00 31.44 289 LYS A N 1
ATOM 2018 C CA . LYS A 1 287 ? 14.056 44.697 64.893 1.00 36.99 289 LYS A CA 1
ATOM 2019 C C . LYS A 1 287 ? 12.647 44.935 64.360 1.00 34.10 289 LYS A C 1
ATOM 2020 O O . LYS A 1 287 ? 12.429 45.765 63.476 1.00 30.51 289 LYS A O 1
ATOM 2026 N N . GLY A 1 288 ? 11.685 44.183 64.890 1.00 34.33 290 GLY A N 1
ATOM 2027 C CA . GLY A 1 288 ? 10.291 44.382 64.568 1.00 31.44 290 GLY A CA 1
ATOM 2028 C C . GLY A 1 288 ? 9.798 43.690 63.320 1.00 34.37 290 GLY A C 1
ATOM 2029 O O . GLY A 1 288 ? 8.635 43.886 62.945 1.00 33.41 290 GLY A O 1
ATOM 2030 N N . ARG A 1 289 ? 10.635 42.889 62.664 1.00 28.10 291 ARG A N 1
ATOM 2031 C CA . ARG A 1 289 ? 10.213 42.107 61.504 1.00 23.44 291 ARG A CA 1
ATOM 2032 C C . ARG A 1 289 ? 9.462 40.851 61.955 1.00 30.39 291 ARG A C 1
ATOM 2033 O O . ARG A 1 289 ? 9.820 39.717 61.637 1.00 32.64 291 ARG A O 1
ATOM 2041 N N . VAL A 1 290 ? 8.390 41.079 62.719 1.00 26.87 292 VAL A N 1
ATOM 2042 C CA . VAL A 1 290 ? 7.641 40.005 63.359 1.00 19.20 292 VAL A CA 1
ATOM 2043 C C . VAL A 1 290 ? 6.156 40.330 63.343 1.00 35.69 292 VAL A C 1
ATOM 2044 O O . VAL A 1 290 ? 5.748 41.486 63.212 1.00 29.33 292 VAL A O 1
ATOM 2048 N N . LYS A 1 291 ? 5.346 39.287 63.485 1.00 30.29 293 LYS A N 1
ATOM 2049 C CA . LYS A 1 291 ? 3.965 39.401 63.924 1.00 26.05 293 LYS A CA 1
ATOM 2050 C C . LYS A 1 291 ? 3.812 38.543 65.170 1.00 30.77 293 LYS A C 1
ATOM 2051 O O . LYS A 1 291 ? 4.324 37.420 65.228 1.00 34.54 293 LYS A O 1
ATOM 2057 N N . LEU A 1 292 ? 3.128 39.079 66.173 1.00 30.50 294 LEU A N 1
ATOM 2058 C CA . LEU A 1 292 ? 3.098 38.471 67.492 1.00 25.57 294 LEU A CA 1
ATOM 2059 C C . LEU A 1 292 ? 1.680 38.074 67.870 1.00 31.38 294 LEU A C 1
ATOM 2060 O O . LEU A 1 292 ? 0.734 38.847 67.687 1.00 31.51 294 LEU A O 1
ATOM 2065 N N . GLU A 1 293 ? 1.547 36.857 68.387 1.00 33.05 295 GLU A N 1
ATOM 2066 C CA . GLU A 1 293 ? 0.396 36.428 69.174 1.00 26.00 295 GLU A CA 1
ATOM 2067 C C . GLU A 1 293 ? 0.960 36.084 70.549 1.00 34.58 295 GLU A C 1
ATOM 2068 O O . GLU A 1 293 ? 1.283 34.928 70.823 1.00 29.46 295 GLU A O 1
ATOM 2070 N N . ASP A 1 294 ? 1.098 37.089 71.403 1.00 41.47 296 ASP A N 1
ATOM 2071 C CA . ASP A 1 294 ? 1.764 36.907 72.683 1.00 46.04 296 ASP A CA 1
ATOM 2072 C C . ASP A 1 294 ? 0.747 36.551 73.768 1.00 47.81 296 ASP A C 1
ATOM 2073 O O . ASP A 1 294 ? -0.386 36.143 73.492 1.00 39.63 296 ASP A O 1
ATOM 2078 N N . ALA A 1 295 ? 1.154 36.710 75.023 1.00 50.33 297 ALA A N 1
ATOM 2079 C CA . ALA A 1 295 ? 0.317 36.294 76.128 1.00 48.07 297 ALA A CA 1
ATOM 2080 C C . ALA A 1 295 ? -0.936 37.162 76.214 1.00 54.71 297 ALA A C 1
ATOM 2081 O O . ALA A 1 295 ? -1.103 38.164 75.505 1.00 57.93 297 ALA A O 1
ATOM 2083 N N . GLY A 1 296 ? -1.832 36.750 77.102 1.00 40.40 298 GLY A N 1
ATOM 2084 C CA . GLY A 1 296 ? -3.019 37.522 77.397 1.00 47.00 298 GLY A CA 1
ATOM 2085 C C . GLY A 1 296 ? -3.447 37.354 78.842 1.00 45.99 298 GLY A C 1
ATOM 2086 O O . GLY A 1 296 ? -3.398 36.249 79.377 1.00 46.91 298 GLY A O 1
ATOM 2087 N N . PHE A 1 297 ? -3.840 38.451 79.488 1.00 41.15 299 PHE A N 1
ATOM 2088 C CA . PHE A 1 297 ? -4.554 38.415 80.758 1.00 31.94 299 PHE A CA 1
ATOM 2089 C C . PHE A 1 297 ? -5.972 38.866 80.472 1.00 35.37 299 PHE A C 1
ATOM 2090 O O . PHE A 1 297 ? -6.286 40.062 80.512 1.00 32.17 299 PHE A O 1
ATOM 2098 N N . ASP A 1 298 ? -6.850 37.900 80.210 1.00 38.66 300 ASP A N 1
ATOM 2099 C CA . ASP A 1 298 ? -8.180 38.153 79.649 1.00 36.08 300 ASP A CA 1
ATOM 2100 C C . ASP A 1 298 ? -9.229 38.285 80.749 1.00 33.83 300 ASP A C 1
ATOM 2101 O O . ASP A 1 298 ? -9.229 37.520 81.725 1.00 37.35 300 ASP A O 1
ATOM 2106 N N . TRP A 1 299 ? -10.091 39.280 80.601 1.00 33.96 301 TRP A N 1
ATOM 2107 C CA . TRP A 1 299 ? -11.061 39.640 81.613 1.00 26.33 301 TRP A CA 1
ATOM 2108 C C . TRP A 1 299 ? -12.470 39.352 81.120 1.00 29.39 301 TRP A C 1
ATOM 2109 O O . TRP A 1 299 ? -12.740 39.346 79.915 1.00 25.93 301 TRP A O 1
ATOM 2120 N N . LYS A 1 300 ? -13.362 39.098 82.074 1.00 33.99 302 LYS A N 1
ATOM 2121 C CA . LYS A 1 300 ? -14.795 39.024 81.837 1.00 30.14 302 LYS A CA 1
ATOM 2122 C C . LYS A 1 300 ? -15.469 39.992 82.790 1.00 36.80 302 LYS A C 1
ATOM 2123 O O . LYS A 1 300 ? -15.216 39.956 84.000 1.00 33.90 302 LYS A O 1
ATOM 2129 N N . ILE A 1 301 ? -16.287 40.879 82.237 1.00 29.08 303 ILE A N 1
ATOM 2130 C CA . ILE A 1 301 ? -17.086 41.816 83.011 1.00 30.81 303 ILE A CA 1
ATOM 2131 C C . ILE A 1 301 ? -18.531 41.348 82.957 1.00 30.37 303 ILE A C 1
ATOM 2132 O O . ILE A 1 301 ? -19.070 41.100 81.871 1.00 36.18 303 ILE A O 1
ATOM 2137 N N . LEU A 1 302 ? -19.150 41.210 84.124 1.00 34.42 304 LEU A N 1
ATOM 2138 C CA . LEU A 1 302 ? -20.579 40.950 84.211 1.00 30.61 304 LEU A CA 1
ATOM 2139 C C . LEU A 1 302 ? -21.308 42.276 84.381 1.00 33.07 304 LEU A C 1
ATOM 2140 O O . LEU A 1 302 ? -20.978 43.063 85.276 1.00 38.60 304 LEU A O 1
ATOM 2145 N N . GLY A 1 303 ? -22.288 42.524 83.519 1.00 29.70 305 GLY A N 1
ATOM 2146 C CA . GLY A 1 303 ? -23.071 43.730 83.603 1.00 31.96 305 GLY A CA 1
ATOM 2147 C C . GLY A 1 303 ? -24.097 43.666 84.711 1.00 35.00 305 GLY A C 1
ATOM 2148 O O . GLY A 1 303 ? -24.192 42.694 85.472 1.00 36.90 305 GLY A O 1
ATOM 2149 N N . PRO A 1 304 ? -24.898 44.730 84.816 1.00 37.30 306 PRO A N 1
ATOM 2150 C CA . PRO A 1 304 ? -25.891 44.793 85.898 1.00 42.09 306 PRO A CA 1
ATOM 2151 C C . PRO A 1 304 ? -27.109 43.910 85.682 1.00 37.04 306 PRO A C 1
ATOM 2152 O O . PRO A 1 304 ? -27.794 43.588 86.661 1.00 39.63 306 PRO A O 1
ATOM 2156 N N . ASP A 1 305 ? -27.403 43.505 84.448 1.00 35.31 307 ASP A N 1
ATOM 2157 C CA . ASP A 1 305 ? -28.642 42.786 84.146 1.00 36.75 307 ASP A CA 1
ATOM 2158 C C . ASP A 1 305 ? -28.425 41.290 84.347 1.00 33.05 307 ASP A C 1
ATOM 2159 O O . ASP A 1 305 ? -27.973 40.575 83.451 1.00 41.72 307 ASP A O 1
ATOM 2164 N N . VAL A 1 306 ? -28.781 40.806 85.538 1.00 33.88 308 VAL A N 1
ATOM 2165 C CA . VAL A 1 306 ? -28.587 39.401 85.878 1.00 35.96 308 VAL A CA 1
ATOM 2166 C C . VAL A 1 306 ? -29.629 38.548 85.169 1.00 43.08 308 VAL A C 1
ATOM 2167 O O . VAL A 1 306 ? -30.836 38.812 85.258 1.00 48.77 308 VAL A O 1
ATOM 2171 N N . GLN A 1 307 ? -29.168 37.506 84.477 1.00 42.74 309 GLN A N 1
ATOM 2172 C CA . GLN A 1 307 ? -30.045 36.565 83.788 1.00 41.80 309 GLN A CA 1
ATOM 2173 C C . GLN A 1 307 ? -29.211 35.395 83.285 1.00 39.65 309 GLN A C 1
ATOM 2174 O O . GLN A 1 307 ? -27.981 35.479 83.202 1.00 40.33 309 GLN A O 1
ATOM 2180 N N . GLU A 1 308 ? -29.906 34.310 82.931 1.00 28.87 310 GLU A N 1
ATOM 2181 C CA . GLU A 1 308 ? -29.292 33.083 82.417 1.00 35.08 310 GLU A CA 1
ATOM 2182 C C . GLU A 1 308 ? -28.110 32.656 83.285 1.00 28.14 310 GLU A C 1
ATOM 2183 O O . GLU A 1 308 ? -27.019 32.364 82.793 1.00 30.47 310 GLU A O 1
ATOM 2189 N N . VAL A 1 309 ? -28.341 32.631 84.601 1.00 30.03 311 VAL A N 1
ATOM 2190 C CA . VAL A 1 309 ? -27.256 32.399 85.552 1.00 29.04 311 VAL A CA 1
ATOM 2191 C C . VAL A 1 309 ? -26.584 31.056 85.294 1.00 33.16 311 VAL A C 1
ATOM 2192 O O . VAL A 1 309 ? -25.355 30.937 85.362 1.00 35.79 311 VAL A O 1
ATOM 2196 N N . ASP A 1 310 ? -27.377 30.023 84.997 1.00 39.65 312 ASP A N 1
ATOM 2197 C CA . ASP A 1 310 ? -26.807 28.711 84.706 1.00 35.00 312 ASP A CA 1
ATOM 2198 C C . ASP A 1 310 ? -25.903 28.763 83.482 1.00 37.19 312 ASP A C 1
ATOM 2199 O O . ASP A 1 310 ? -24.773 28.261 83.509 1.00 35.06 312 ASP A O 1
ATOM 2204 N N . TYR A 1 311 ? -26.385 29.374 82.396 1.00 33.54 313 TYR A N 1
ATOM 2205 C CA . TYR A 1 311 ? -25.581 29.463 81.182 1.00 36.23 313 TYR A CA 1
ATOM 2206 C C . TYR A 1 311 ? -24.299 30.248 81.424 1.00 38.63 313 TYR A C 1
ATOM 2207 O O . TYR A 1 311 ? -23.220 29.842 80.976 1.00 34.03 313 TYR A O 1
ATOM 2216 N N . VAL A 1 312 ? -24.401 31.384 82.119 1.00 33.28 314 VAL A N 1
ATOM 2217 C CA . VAL A 1 312 ? -23.228 32.214 82.381 1.00 29.48 314 VAL A CA 1
ATOM 2218 C C . VAL A 1 312 ? -22.220 31.460 83.239 1.00 29.69 314 VAL A C 1
ATOM 2219 O O . VAL A 1 312 ? -21.006 31.549 83.019 1.00 28.70 314 VAL A O 1
ATOM 2223 N N . ALA A 1 313 ? -22.703 30.701 84.224 1.00 37.34 315 ALA A N 1
ATOM 2224 C CA . ALA A 1 313 ? -21.797 29.941 85.078 1.00 31.00 315 ALA A CA 1
ATOM 2225 C C . ALA A 1 313 ? -21.046 28.888 84.274 1.00 32.59 315 ALA A C 1
ATOM 2226 O O . ALA A 1 313 ? -19.833 28.716 84.436 1.00 32.28 315 ALA A O 1
ATOM 2228 N N . TRP A 1 314 ? -21.756 28.179 83.394 1.00 33.30 316 TRP A N 1
ATOM 2229 C CA . TRP A 1 314 ? -21.122 27.158 82.567 1.00 31.19 316 TRP A CA 1
ATOM 2230 C C . TRP A 1 314 ? -20.018 27.757 81.708 1.00 33.95 316 TRP A C 1
ATOM 2231 O O . TRP A 1 314 ? -18.925 27.189 81.593 1.00 33.25 316 TRP A O 1
ATOM 2242 N N . VAL A 1 315 ? -20.282 28.919 81.109 1.00 31.31 317 VAL A N 1
ATOM 2243 C CA . VAL A 1 315 ? -19.277 29.562 80.270 1.00 32.73 317 VAL A CA 1
ATOM 2244 C C . VAL A 1 315 ? -18.090 30.009 81.108 1.00 32.19 317 VAL A C 1
ATOM 2245 O O . VAL A 1 315 ? -16.935 29.924 80.672 1.00 30.78 317 VAL A O 1
ATOM 2249 N N . CYS A 1 316 ? -18.354 30.485 82.327 1.00 31.53 318 CYS A N 1
ATOM 2250 C CA . CYS A 1 316 ? -17.269 30.859 83.228 1.00 34.02 318 CYS A CA 1
ATOM 2251 C C . CYS A 1 316 ? -16.378 29.663 83.543 1.00 32.36 318 CYS A C 1
ATOM 2252 O O . CYS A 1 316 ? -15.148 29.783 83.557 1.00 27.71 318 CYS A O 1
ATOM 2255 N N . ASP A 1 317 ? -16.979 28.497 83.787 1.00 26.10 319 ASP A N 1
ATOM 2256 C CA . ASP A 1 317 ? -16.184 27.312 84.093 1.00 26.53 319 ASP A CA 1
ATOM 2257 C C . ASP A 1 317 ? -15.388 26.850 82.879 1.00 25.47 319 ASP A C 1
ATOM 2258 O O . ASP A 1 317 ? -14.217 26.472 83.004 1.00 28.47 319 ASP A O 1
ATOM 2263 N N . GLN A 1 318 ? -16.007 26.863 81.697 1.00 29.67 320 GLN A N 1
ATOM 2264 C CA . GLN A 1 318 ? -15.294 26.443 80.497 1.00 34.16 320 GLN A CA 1
ATOM 2265 C C . GLN A 1 318 ? -14.215 27.447 80.124 1.00 33.98 320 GLN A C 1
ATOM 2266 O O . GLN A 1 318 ? -13.112 27.059 79.722 1.00 29.66 320 GLN A O 1
ATOM 2272 N N . ASP A 1 319 ? -14.511 28.742 80.258 1.00 32.95 321 ASP A N 1
ATOM 2273 C CA . ASP A 1 319 ? -13.527 29.762 79.911 1.00 34.07 321 ASP A CA 1
ATOM 2274 C C . ASP A 1 319 ? -12.304 29.666 80.809 1.00 31.81 321 ASP A C 1
ATOM 2275 O O . ASP A 1 319 ? -11.165 29.744 80.338 1.00 30.06 321 ASP A O 1
ATOM 2280 N N . ALA A 1 320 ? -12.521 29.483 82.110 1.00 25.48 322 ALA A N 1
ATOM 2281 C CA . ALA A 1 320 ? -11.410 29.526 83.050 1.00 25.68 322 ALA A CA 1
ATOM 2282 C C . ALA A 1 320 ? -10.644 28.212 83.109 1.00 28.00 322 ALA A C 1
ATOM 2283 O O . ALA A 1 320 ? -9.431 28.222 83.350 1.00 33.26 322 ALA A O 1
ATOM 2285 N N . TYR A 1 321 ? -11.308 27.077 82.881 1.00 25.89 323 TYR A N 1
ATOM 2286 C CA . TYR A 1 321 ? -10.750 25.804 83.314 1.00 26.01 323 TYR A CA 1
ATOM 2287 C C . TYR A 1 321 ? -10.671 24.715 82.256 1.00 30.13 323 TYR A C 1
ATOM 2288 O O . TYR A 1 321 ? -10.014 23.700 82.513 1.00 31.10 323 TYR A O 1
ATOM 2297 N N . ALA A 1 322 ? -11.306 24.871 81.095 1.00 31.36 324 ALA A N 1
ATOM 2298 C CA . ALA A 1 322 ? -11.056 23.938 80.005 1.00 35.34 324 ALA A CA 1
ATOM 2299 C C . ALA A 1 322 ? -9.571 23.942 79.670 1.00 32.24 324 ALA A C 1
ATOM 2300 O O . ALA A 1 322 ? -8.915 24.986 79.714 1.00 33.24 324 ALA A O 1
ATOM 2302 N N . CYS A 1 323 ? -9.037 22.760 79.363 1.00 37.89 325 CYS A N 1
ATOM 2303 C CA . CYS A 1 323 ? -7.602 22.556 79.176 1.00 33.46 325 CYS A CA 1
ATOM 2304 C C . CYS A 1 323 ? -6.800 22.981 80.400 1.00 30.30 325 CYS A C 1
ATOM 2305 O O . CYS A 1 323 ? -5.618 23.313 80.276 1.00 26.77 325 CYS A O 1
ATOM 2308 N N . SER A 1 324 ? -7.431 22.989 81.578 1.00 27.91 326 SER A N 1
ATOM 2309 C CA . SER A 1 324 ? -6.808 23.477 82.811 1.00 34.76 326 SER A CA 1
ATOM 2310 C C . SER A 1 324 ? -6.281 24.898 82.634 1.00 35.68 326 SER A C 1
ATOM 2311 O O . SER A 1 324 ? -5.190 25.242 83.091 1.00 32.31 326 SER A O 1
ATOM 2314 N N . GLY A 1 325 ? -7.058 25.725 81.936 1.00 29.08 327 GLY A N 1
ATOM 2315 C CA . GLY A 1 325 ? -6.723 27.119 81.729 1.00 27.34 327 GLY A CA 1
ATOM 2316 C C . GLY A 1 325 ? -5.601 27.381 80.751 1.00 33.13 327 GLY A C 1
ATOM 2317 O O . GLY A 1 325 ? -5.223 28.545 80.568 1.00 28.75 327 GLY A O 1
ATOM 2318 N N . GLN A 1 326 ? -5.061 26.348 80.106 1.00 33.44 328 GLN A N 1
ATOM 2319 C CA . GLN A 1 326 ? -3.919 26.517 79.210 1.00 32.64 328 GLN A CA 1
ATOM 2320 C C . GLN A 1 326 ? -4.380 26.952 77.816 1.00 34.15 328 GLN A C 1
ATOM 2321 O O . GLN A 1 326 ? -4.152 26.289 76.805 1.00 39.18 328 GLN A O 1
ATOM 2327 N N . LYS A 1 327 ? -5.045 28.105 77.787 1.00 35.85 329 LYS A N 1
ATOM 2328 C CA . LYS A 1 327 ? -5.410 28.796 76.559 1.00 26.05 329 LYS A CA 1
ATOM 2329 C C . LYS A 1 327 ? -4.956 30.243 76.669 1.00 34.01 329 LYS A C 1
ATOM 2330 O O . LYS A 1 327 ? -5.124 30.867 77.721 1.00 28.48 329 LYS A O 1
ATOM 2336 N N . CYS A 1 328 ? -4.382 30.786 75.591 1.00 34.52 330 CYS A N 1
ATOM 2337 C CA . CYS A 1 328 ? -4.069 32.211 75.612 1.00 38.16 330 CYS A CA 1
ATOM 2338 C C . CYS A 1 328 ? -5.317 33.065 75.768 1.00 31.24 330 CYS A C 1
ATOM 2339 O O . CYS A 1 328 ? -5.194 34.264 76.039 1.00 39.23 330 CYS A O 1
ATOM 2342 N N . SER A 1 329 ? -6.503 32.475 75.611 1.00 33.47 331 SER A N 1
ATOM 2343 C CA . SER A 1 329 ? -7.779 33.168 75.714 1.00 35.33 331 SER A CA 1
ATOM 2344 C C . SER A 1 329 ? -8.511 32.889 77.021 1.00 32.89 331 SER A C 1
ATOM 2345 O O . SER A 1 329 ? -9.640 33.358 77.192 1.00 40.63 331 SER A O 1
ATOM 2348 N N . ALA A 1 330 ? -7.893 32.163 77.950 1.00 26.80 332 ALA A N 1
ATOM 2349 C CA . ALA A 1 330 ? -8.601 31.698 79.135 1.00 30.47 332 ALA A CA 1
ATOM 2350 C C . ALA A 1 330 ? -8.963 32.856 80.062 1.00 25.91 332 ALA A C 1
ATOM 2351 O O . ALA A 1 330 ? -8.248 33.858 80.163 1.00 25.70 332 ALA A O 1
ATOM 2353 N N . GLN A 1 331 ? -10.102 32.704 80.736 1.00 25.35 333 GLN A N 1
ATOM 2354 C CA . GLN A 1 331 ? -10.592 33.688 81.697 1.00 31.38 333 GLN A CA 1
ATOM 2355 C C . GLN A 1 331 ? -9.658 33.736 82.901 1.00 32.97 333 GLN A C 1
ATOM 2356 O O . GLN A 1 331 ? -9.561 32.768 83.662 1.00 36.34 333 GLN A O 1
ATOM 2362 N N . SER A 1 332 ? -8.960 34.861 83.074 1.00 27.80 334 SER A N 1
ATOM 2363 C CA . SER A 1 332 ? -8.032 35.031 84.183 1.00 30.94 334 SER A CA 1
ATOM 2364 C C . SER A 1 332 ? -8.547 35.952 85.278 1.00 30.75 334 SER A C 1
ATOM 2365 O O . SER A 1 332 ? -8.050 35.879 86.406 1.00 33.85 334 SER A O 1
ATOM 2368 N N . VAL A 1 333 ? -9.512 36.816 84.980 1.00 31.14 335 VAL A N 1
ATOM 2369 C CA . VAL A 1 333 ? -10.114 37.661 86.003 1.00 34.91 335 VAL A CA 1
ATOM 2370 C C . VAL A 1 333 ? -11.588 37.850 85.667 1.00 33.03 335 VAL A C 1
ATOM 2371 O O . VAL A 1 333 ? -11.973 37.902 84.495 1.00 26.83 335 VAL A O 1
ATOM 2375 N N . LEU A 1 334 ? -12.412 37.935 86.712 1.00 29.16 336 LEU A N 1
ATOM 2376 C CA . LEU A 1 334 ? -13.854 38.100 86.583 1.00 29.63 336 LEU A CA 1
ATOM 2377 C C . LEU A 1 334 ? -14.281 39.304 87.410 1.00 28.48 336 LEU A C 1
ATOM 2378 O O . LEU A 1 334 ? -14.149 39.290 88.638 1.00 32.16 336 LEU A O 1
ATOM 2383 N N . PHE A 1 335 ? -14.776 40.347 86.741 1.00 30.41 337 PHE A N 1
ATOM 2384 C CA . PHE A 1 335 ? -15.337 41.526 87.402 1.00 30.50 337 PHE A CA 1
ATOM 2385 C C . PHE A 1 335 ? -16.841 41.306 87.545 1.00 30.65 337 PHE A C 1
ATOM 2386 O O . PHE A 1 335 ? -17.593 41.450 86.578 1.00 30.02 337 PHE A O 1
ATOM 2394 N N . MET A 1 336 ? -17.283 40.967 88.755 1.00 34.76 338 MET A N 1
ATOM 2395 C CA . MET A 1 336 ? -18.691 40.688 89.021 1.00 40.28 338 MET A CA 1
ATOM 2396 C C . MET A 1 336 ? -19.408 41.961 89.459 1.00 36.68 338 MET A C 1
ATOM 2397 O O . MET A 1 336 ? -19.049 42.561 90.478 1.00 47.14 338 MET A O 1
ATOM 2402 N N . HIS A 1 337 ? -20.432 42.362 88.706 1.00 34.52 339 HIS A N 1
ATOM 2403 C CA . HIS A 1 337 ? -21.314 43.420 89.179 1.00 35.44 339 HIS A CA 1
ATOM 2404 C C . HIS A 1 337 ? -22.029 42.957 90.442 1.00 38.40 339 HIS A C 1
ATOM 2405 O O . HIS A 1 337 ? -22.404 41.788 90.567 1.00 34.62 339 HIS A O 1
ATOM 2412 N N . LYS A 1 338 ? -22.215 43.885 91.386 1.00 47.25 340 LYS A N 1
ATOM 2413 C CA . LYS A 1 338 ? -22.773 43.530 92.690 1.00 45.56 340 LYS A CA 1
ATOM 2414 C C . LYS A 1 338 ? -24.118 42.824 92.567 1.00 44.89 340 LYS A C 1
ATOM 2415 O O . LYS A 1 338 ? -24.461 41.990 93.413 1.00 49.17 340 LYS A O 1
ATOM 2421 N N . ASN A 1 339 ? -24.881 43.128 91.511 1.00 37.42 341 ASN A N 1
ATOM 2422 C CA . ASN A 1 339 ? -26.176 42.484 91.315 1.00 40.93 341 ASN A CA 1
ATOM 2423 C C . ASN A 1 339 ? -26.044 40.973 91.183 1.00 45.13 341 ASN A C 1
ATOM 2424 O O . ASN A 1 339 ? -26.988 40.239 91.495 1.00 57.43 341 ASN A O 1
ATOM 2429 N N . TRP A 1 340 ? -24.888 40.489 90.727 1.00 40.47 342 TRP A N 1
ATOM 2430 C CA . TRP A 1 340 ? -24.680 39.059 90.542 1.00 35.25 342 TRP A CA 1
ATOM 2431 C C . TRP A 1 340 ? -24.294 38.335 91.824 1.00 47.26 342 TRP A C 1
ATOM 2432 O O . TRP A 1 340 ? -24.243 37.100 91.820 1.00 52.65 342 TRP A O 1
ATOM 2443 N N . SER A 1 341 ? -24.024 39.061 92.914 1.00 53.44 343 SER A N 1
ATOM 2444 C CA . SER A 1 341 ? -23.538 38.418 94.132 1.00 60.53 343 SER A CA 1
ATOM 2445 C C . SER A 1 341 ? -24.591 37.515 94.761 1.00 58.13 343 SER A C 1
ATOM 2446 O O . SER A 1 341 ? -24.245 36.538 95.433 1.00 65.54 343 SER A O 1
ATOM 2449 N N . SER A 1 342 ? -25.870 37.823 94.562 1.00 52.48 344 SER A N 1
ATOM 2450 C CA . SER A 1 342 ? -26.961 37.037 95.120 1.00 52.46 344 SER A CA 1
ATOM 2451 C C . SER A 1 342 ? -27.568 36.076 94.106 1.00 46.28 344 SER A C 1
ATOM 2452 O O . SER A 1 342 ? -28.592 35.448 94.393 1.00 46.88 344 SER A O 1
ATOM 2455 N N . SER A 1 343 ? -26.951 35.941 92.932 1.00 38.08 345 SER A N 1
ATOM 2456 C CA . SER A 1 343 ? -27.524 35.151 91.851 1.00 38.10 345 SER A CA 1
ATOM 2457 C C . SER A 1 343 ? -27.305 33.654 92.021 1.00 42.33 345 SER A C 1
ATOM 2458 O O . SER A 1 343 ? -27.991 32.866 91.362 1.00 49.54 345 SER A O 1
ATOM 2461 N N . GLY A 1 344 ? -26.380 33.246 92.885 1.00 34.58 346 GLY A N 1
ATOM 2462 C CA . GLY A 1 344 ? -25.941 31.869 92.932 1.00 33.46 346 GLY A CA 1
ATOM 2463 C C . GLY A 1 344 ? -24.867 31.517 91.926 1.00 36.25 346 GLY A C 1
ATOM 2464 O O . GLY A 1 344 ? -24.538 30.333 91.784 1.00 35.41 346 GLY A O 1
ATOM 2465 N N . LEU A 1 345 ? -24.310 32.510 91.227 1.00 38.84 347 LEU A N 1
ATOM 2466 C CA . LEU A 1 345 ? -23.325 32.242 90.183 1.00 42.58 347 LEU A CA 1
ATOM 2467 C C . LEU A 1 345 ? -22.069 31.595 90.754 1.00 35.33 347 LEU A C 1
ATOM 2468 O O . LEU A 1 345 ? -21.617 30.555 90.263 1.00 40.09 347 LEU A O 1
ATOM 2473 N N . LEU A 1 346 ? -21.479 32.212 91.783 1.00 37.70 348 LEU A N 1
ATOM 2474 C CA . LEU A 1 346 ? -20.248 31.682 92.362 1.00 39.28 348 LEU A CA 1
ATOM 2475 C C . LEU A 1 346 ? -20.456 30.278 92.912 1.00 38.56 348 LEU A C 1
ATOM 2476 O O . LEU A 1 346 ? -19.570 29.422 92.806 1.00 46.58 348 LEU A O 1
ATOM 2481 N N . GLU A 1 347 ? -21.627 30.025 93.503 1.00 42.75 349 GLU A N 1
ATOM 2482 C CA . GLU A 1 347 ? -21.940 28.686 93.995 1.00 43.18 349 GLU A CA 1
ATOM 2483 C C . GLU A 1 347 ? -21.963 27.676 92.856 1.00 43.33 349 GLU A C 1
ATOM 2484 O O . GLU A 1 347 ? -21.434 26.566 92.991 1.00 34.53 349 GLU A O 1
ATOM 2490 N N . LYS A 1 348 ? -22.562 28.048 91.719 1.00 44.58 350 LYS A N 1
ATOM 2491 C CA . LYS A 1 348 ? -22.566 27.159 90.561 1.00 39.68 350 LYS A CA 1
ATOM 2492 C C . LYS A 1 348 ? -21.166 27.001 89.981 1.00 36.14 350 LYS A C 1
ATOM 2493 O O . LYS A 1 348 ? -20.801 25.912 89.524 1.00 40.86 350 LYS A O 1
ATOM 2499 N N . MET A 1 349 ? -20.367 28.074 89.993 1.00 30.80 351 MET A N 1
ATOM 2500 C CA . MET A 1 349 ? -18.992 27.977 89.510 1.00 28.80 351 MET A CA 1
ATOM 2501 C C . MET A 1 349 ? -18.175 27.021 90.367 1.00 36.84 351 MET A C 1
ATOM 2502 O O . MET A 1 349 ? -17.339 26.268 89.851 1.00 34.28 351 MET A O 1
ATOM 2507 N N . LYS A 1 350 ? -18.402 27.041 91.680 1.00 30.30 352 LYS A N 1
ATOM 2508 C CA . LYS A 1 350 ? -17.722 26.106 92.566 1.00 36.87 352 LYS A CA 1
ATOM 2509 C C . LYS A 1 350 ? -18.095 24.668 92.229 1.00 45.48 352 LYS A C 1
ATOM 2510 O O . LYS A 1 350 ? -17.219 23.812 92.053 1.00 30.99 352 LYS A O 1
ATOM 2516 N N . LYS A 1 351 ? -19.399 24.390 92.119 1.00 34.93 353 LYS A N 1
ATOM 2517 C CA . LYS A 1 351 ? -19.852 23.038 91.802 1.00 33.29 353 LYS A CA 1
ATOM 2518 C C . LYS A 1 351 ? -19.333 22.584 90.444 1.00 38.42 353 LYS A C 1
ATOM 2519 O O . LYS A 1 351 ? -18.939 21.423 90.280 1.00 34.73 353 LYS A O 1
ATOM 2525 N N . LEU A 1 352 ? -19.307 23.492 89.462 1.00 35.63 354 LEU A N 1
ATOM 2526 C CA . LEU A 1 352 ? -18.842 23.124 88.128 1.00 37.01 354 LEU A CA 1
ATOM 2527 C C . LEU A 1 352 ? -17.349 22.820 88.113 1.00 38.72 354 LEU A C 1
ATOM 2528 O O . LEU A 1 352 ? -16.909 21.923 87.386 1.00 40.29 354 LEU A O 1
ATOM 2533 N N . SER A 1 353 ? -16.555 23.539 88.912 1.00 32.77 355 SER A N 1
ATOM 2534 C CA . SER A 1 353 ? -15.122 23.260 88.964 1.00 28.66 355 SER A CA 1
ATOM 2535 C C . SER A 1 353 ? -14.832 21.914 89.619 1.00 34.45 355 SER A C 1
ATOM 2536 O O . SER A 1 353 ? -13.812 21.286 89.311 1.00 35.40 355 SER A O 1
ATOM 2539 N N . GLU A 1 354 ? -15.715 21.449 90.506 1.00 35.05 356 GLU A N 1
ATOM 2540 C CA . GLU A 1 354 ? -15.452 20.247 91.290 1.00 43.28 356 GLU A CA 1
ATOM 2541 C C . GLU A 1 354 ? -15.850 18.961 90.581 1.00 40.71 356 GLU A C 1
ATOM 2542 O O . GLU A 1 354 ? -15.502 17.880 91.067 1.00 44.31 356 GLU A O 1
ATOM 2548 N N . ARG A 1 355 ? -16.566 19.040 89.462 1.00 31.82 357 ARG A N 1
ATOM 2549 C CA . ARG A 1 355 ? -16.797 17.860 88.642 1.00 39.42 357 ARG A CA 1
ATOM 2550 C C . ARG A 1 355 ? -15.717 17.670 87.584 1.00 39.26 357 ARG A C 1
ATOM 2551 O O . ARG A 1 355 ? -15.795 16.717 86.802 1.00 39.49 357 ARG A O 1
ATOM 2559 N N . ARG A 1 356 ? -14.714 18.544 87.545 1.00 36.42 358 ARG A N 1
ATOM 2560 C CA . ARG A 1 356 ? -13.568 18.350 86.670 1.00 39.82 358 ARG A CA 1
ATOM 2561 C C . ARG A 1 356 ? -12.608 17.350 87.297 1.00 38.63 358 ARG A C 1
ATOM 2562 O O . ARG A 1 356 ? -12.354 17.386 88.504 1.00 36.40 358 ARG A O 1
ATOM 2570 N N . LYS A 1 357 ? -12.087 16.442 86.476 1.00 37.28 359 LYS A N 1
ATOM 2571 C CA . LYS A 1 357 ? -11.278 15.356 87.006 1.00 37.06 359 LYS A CA 1
ATOM 2572 C C . LYS A 1 357 ? -10.219 14.936 85.998 1.00 39.91 359 LYS A C 1
ATOM 2573 O O . LYS A 1 357 ? -10.335 15.176 84.794 1.00 35.02 359 LYS A O 1
ATOM 2579 N N . LEU A 1 358 ? -9.184 14.280 86.526 1.00 39.64 360 LEU A N 1
ATOM 2580 C CA . LEU A 1 358 ? -8.028 13.899 85.722 1.00 38.27 360 LEU A CA 1
ATOM 2581 C C . LEU A 1 358 ? -8.383 12.841 84.684 1.00 40.49 360 LEU A C 1
ATOM 2582 O O . LEU A 1 358 ? -7.835 12.846 83.575 1.00 41.01 360 LEU A O 1
ATOM 2587 N N . GLU A 1 359 ? -9.299 11.929 85.022 1.00 40.23 361 GLU A N 1
ATOM 2588 C CA . GLU A 1 359 ? -9.470 10.720 84.217 1.00 39.40 361 GLU A CA 1
ATOM 2589 C C . GLU A 1 359 ? -10.034 11.015 82.831 1.00 39.08 361 GLU A C 1
ATOM 2590 O O . GLU A 1 359 ? -9.798 10.240 81.897 1.00 38.67 361 GLU A O 1
ATOM 2596 N N . ASP A 1 360 ? -10.779 12.108 82.668 1.00 35.68 362 ASP A N 1
ATOM 2597 C CA . ASP A 1 360 ? -11.182 12.563 81.342 1.00 36.97 362 ASP A CA 1
ATOM 2598 C C . ASP A 1 360 ? -10.501 13.869 80.963 1.00 33.54 362 ASP A C 1
ATOM 2599 O O . ASP A 1 360 ? -10.889 14.502 79.975 1.00 39.54 362 ASP A O 1
ATOM 2604 N N . LEU A 1 361 ? -9.501 14.284 81.740 1.00 31.77 363 LEU A N 1
ATOM 2605 C CA . LEU A 1 361 ? -8.670 15.449 81.446 1.00 39.71 363 LEU A CA 1
ATOM 2606 C C . LEU A 1 361 ? -9.484 16.737 81.367 1.00 44.44 363 LEU A C 1
ATOM 2607 O O . LEU A 1 361 ? -9.113 17.675 80.659 1.00 43.63 363 LEU A O 1
ATOM 2612 N N . THR A 1 362 ? -10.595 16.800 82.100 1.00 41.04 364 THR A N 1
ATOM 2613 C CA . THR A 1 362 ? -11.235 18.083 82.354 1.00 34.19 364 THR A CA 1
ATOM 2614 C C . THR A 1 362 ? -10.477 18.901 83.392 1.00 34.16 364 THR A C 1
ATOM 2615 O O . THR A 1 362 ? -10.764 20.092 83.559 1.00 26.18 364 THR A O 1
ATOM 2619 N N . ILE A 1 363 ? -9.553 18.271 84.115 1.00 31.95 365 ILE A N 1
ATOM 2620 C CA . ILE A 1 363 ? -8.443 18.931 84.789 1.00 30.40 365 ILE A CA 1
ATOM 2621 C C . ILE A 1 363 ? -7.227 18.057 84.520 1.00 35.65 365 ILE A C 1
ATOM 2622 O O . ILE A 1 363 ? -7.355 16.848 84.306 1.00 35.76 365 ILE A O 1
ATOM 2627 N N . GLY A 1 364 ? -6.044 18.663 84.494 1.00 40.10 366 GLY A N 1
ATOM 2628 C CA . GLY A 1 364 ? -4.867 17.886 84.187 1.00 42.49 366 GLY A CA 1
ATOM 2629 C C . GLY A 1 364 ? -3.537 18.593 84.328 1.00 37.91 366 GLY A C 1
ATOM 2630 O O . GLY A 1 364 ? -3.425 19.671 84.921 1.00 27.48 366 GLY A O 1
ATOM 2631 N N . PRO A 1 365 ? -2.492 17.970 83.776 1.00 44.84 367 PRO A N 1
ATOM 2632 C CA . PRO A 1 365 ? -1.140 18.533 83.881 1.00 41.17 367 PRO A CA 1
ATOM 2633 C C . PRO A 1 365 ? -1.070 19.945 83.318 1.00 33.83 367 PRO A C 1
ATOM 2634 O O . PRO A 1 365 ? -1.759 20.293 82.356 1.00 31.63 367 PRO A O 1
ATOM 2638 N N . VAL A 1 366 ? -0.234 20.764 83.952 1.00 41.49 368 VAL A N 1
ATOM 2639 C CA . VAL A 1 366 ? -0.014 22.154 83.567 1.00 41.36 368 VAL A CA 1
ATOM 2640 C C . VAL A 1 366 ? 1.443 22.248 83.141 1.00 29.75 368 VAL A C 1
ATOM 2641 O O . VAL A 1 366 ? 2.351 22.236 83.983 1.00 35.07 368 VAL A O 1
ATOM 2645 N N . LEU A 1 367 ? 1.673 22.350 81.832 1.00 30.31 369 LEU A N 1
ATOM 2646 C CA . LEU A 1 367 ? 2.989 22.047 81.285 1.00 37.11 369 LEU A CA 1
ATOM 2647 C C . LEU A 1 367 ? 4.015 23.149 81.522 1.00 35.44 369 LEU A C 1
ATOM 2648 O O . LEU A 1 367 ? 5.214 22.894 81.374 1.00 37.65 369 LEU A O 1
ATOM 2653 N N . THR A 1 368 ? 3.591 24.361 81.892 1.00 34.01 370 THR A N 1
ATOM 2654 C CA . THR A 1 368 ? 4.541 25.455 82.049 1.00 30.67 370 THR A CA 1
ATOM 2655 C C . THR A 1 368 ? 4.459 26.158 83.400 1.00 36.09 370 THR A C 1
ATOM 2656 O O . THR A 1 368 ? 5.157 27.160 83.597 1.00 37.47 370 THR A O 1
ATOM 2660 N N . VAL A 1 369 ? 3.638 25.679 84.335 1.00 28.04 371 VAL A N 1
ATOM 2661 C CA . VAL A 1 369 ? 3.606 26.228 85.689 1.00 30.42 371 VAL A CA 1
ATOM 2662 C C . VAL A 1 369 ? 3.549 25.060 86.664 1.00 37.90 371 VAL A C 1
ATOM 2663 O O . VAL A 1 369 ? 2.651 24.216 86.572 1.00 42.06 371 VAL A O 1
ATOM 2667 N N . THR A 1 370 ? 4.498 25.008 87.594 1.00 41.80 372 THR A N 1
ATOM 2668 C CA . THR A 1 370 ? 4.502 23.941 88.583 1.00 41.24 372 THR A CA 1
ATOM 2669 C C . THR A 1 370 ? 3.416 24.173 89.631 1.00 34.15 372 THR A C 1
ATOM 2670 O O . THR A 1 370 ? 2.868 25.272 89.769 1.00 32.72 372 THR A O 1
ATOM 2674 N N . THR A 1 371 ? 3.112 23.108 90.377 1.00 35.18 373 THR A N 1
ATOM 2675 C CA . THR A 1 371 ? 2.149 23.216 91.468 1.00 37.23 373 THR A CA 1
ATOM 2676 C C . THR A 1 371 ? 2.622 24.209 92.522 1.00 40.06 373 THR A C 1
ATOM 2677 O O . THR A 1 371 ? 1.832 25.022 93.019 1.00 33.97 373 THR A O 1
ATOM 2681 N N . GLU A 1 372 ? 3.911 24.158 92.873 1.00 40.13 374 GLU A N 1
ATOM 2682 C CA . GLU A 1 372 ? 4.457 25.097 93.849 1.00 44.39 374 GLU A CA 1
ATOM 2683 C C . GLU A 1 372 ? 4.300 26.536 93.379 1.00 46.36 374 GLU A C 1
ATOM 2684 O O . GLU A 1 372 ? 3.938 27.416 94.167 1.00 52.05 374 GLU A O 1
ATOM 2686 N N . ALA A 1 373 ? 4.561 26.793 92.094 1.00 43.99 375 ALA A N 1
ATOM 2687 C CA . ALA A 1 373 ? 4.435 28.150 91.573 1.00 35.66 375 ALA A CA 1
ATOM 2688 C C . ALA A 1 373 ? 3.000 28.649 91.674 1.00 42.38 375 ALA A C 1
ATOM 2689 O O . ALA A 1 373 ? 2.759 29.824 91.976 1.00 41.25 375 ALA A O 1
ATOM 2691 N N . MET A 1 374 ? 2.032 27.766 91.426 1.00 47.06 376 MET A N 1
ATOM 2692 C CA . MET A 1 374 ? 0.632 28.168 91.496 1.00 39.22 376 MET A CA 1
ATOM 2693 C C . MET A 1 374 ? 0.184 28.366 92.939 1.00 38.74 376 MET A C 1
ATOM 2694 O O . MET A 1 374 ? -0.570 29.301 93.235 1.00 37.69 376 MET A O 1
ATOM 2699 N N . ILE A 1 375 ? 0.634 27.496 93.848 1.00 44.48 377 ILE A N 1
ATOM 2700 C CA . ILE A 1 375 ? 0.323 27.666 95.265 1.00 48.71 377 ILE A CA 1
ATOM 2701 C C . ILE A 1 375 ? 0.939 28.956 95.795 1.00 52.36 377 ILE A C 1
ATOM 2702 O O . ILE A 1 375 ? 0.289 29.723 96.516 1.00 51.81 377 ILE A O 1
ATOM 2707 N N . GLU A 1 376 ? 2.205 29.216 95.446 1.00 48.85 378 GLU A N 1
ATOM 2708 C CA . GLU A 1 376 ? 2.878 30.429 95.907 1.00 46.88 378 GLU A CA 1
ATOM 2709 C C . GLU A 1 376 ? 2.129 31.677 95.446 1.00 48.98 378 GLU A C 1
ATOM 2710 O O . GLU A 1 376 ? 1.882 32.597 96.237 1.00 47.65 378 GLU A O 1
ATOM 2716 N N . HIS A 1 377 ? 1.761 31.726 94.160 1.00 41.44 379 HIS A N 1
ATOM 2717 C CA . HIS A 1 377 ? 0.963 32.838 93.633 1.00 39.58 379 HIS A CA 1
ATOM 2718 C C . HIS A 1 377 ? -0.323 33.023 94.437 1.00 38.64 379 HIS A C 1
ATOM 2719 O O . HIS A 1 377 ? -0.663 34.141 94.841 1.00 37.05 379 HIS A O 1
ATOM 2726 N N . MET A 1 378 ? -1.048 31.935 94.686 1.00 35.42 380 MET A N 1
ATOM 2727 C CA . MET A 1 378 ? -2.263 32.002 95.496 1.00 32.02 380 MET A CA 1
ATOM 2728 C C . MET A 1 378 ? -1.985 32.593 96.873 1.00 41.56 380 MET A C 1
ATOM 2729 O O . MET A 1 378 ? -2.753 33.431 97.364 1.00 43.74 380 MET A O 1
ATOM 2734 N N . ASN A 1 379 ? -0.917 32.148 97.529 1.00 36.67 381 ASN A N 1
ATOM 2735 C CA . ASN A 1 379 ? -0.584 32.671 98.848 1.00 43.62 381 ASN A CA 1
ATOM 2736 C C . ASN A 1 379 ? -0.173 34.138 98.780 1.00 47.09 381 ASN A C 1
ATOM 2737 O O . ASN A 1 379 ? -0.495 34.918 99.687 1.00 49.44 381 ASN A O 1
ATOM 2742 N N . ASN A 1 380 ? 0.547 34.531 97.727 1.00 47.48 382 ASN A N 1
ATOM 2743 C CA . ASN A 1 380 ? 0.892 35.938 97.558 1.00 49.47 382 ASN A CA 1
ATOM 2744 C C . ASN A 1 380 ? -0.358 36.799 97.427 1.00 49.49 382 ASN A C 1
ATOM 2745 O O . ASN A 1 380 ? -0.422 37.901 97.985 1.00 51.57 382 ASN A O 1
ATOM 2750 N N . LEU A 1 381 ? -1.363 36.313 96.693 1.00 43.37 383 LEU A N 1
ATOM 2751 C CA . LEU A 1 381 ? -2.619 37.047 96.585 1.00 44.67 383 LEU A CA 1
ATOM 2752 C C . LEU A 1 381 ? -3.336 37.113 97.927 1.00 49.13 383 LEU A C 1
ATOM 2753 O O . LEU A 1 381 ? -3.942 38.136 98.268 1.00 53.08 383 LEU A O 1
ATOM 2758 N N . LEU A 1 382 ? -3.271 36.033 98.709 1.00 47.64 384 LEU A N 1
ATOM 2759 C CA . LEU A 1 382 ? -3.982 35.978 99.980 1.00 48.83 384 LEU A CA 1
ATOM 2760 C C . LEU A 1 382 ? -3.406 36.920 101.027 1.00 46.18 384 LEU A C 1
ATOM 2761 O O . LEU A 1 382 ? -4.064 37.155 102.046 1.00 48.18 384 LEU A O 1
ATOM 2766 N N . LYS A 1 383 ? -2.207 37.465 100.807 1.00 46.27 385 LYS A N 1
ATOM 2767 C CA . LYS A 1 383 ? -1.689 38.496 101.699 1.00 51.14 385 LYS A CA 1
ATOM 2768 C C . LYS A 1 383 ? -2.481 39.791 101.594 1.00 51.63 385 LYS A C 1
ATOM 2769 O O . LYS A 1 383 ? -2.363 40.652 102.473 1.00 53.11 385 LYS A O 1
ATOM 2775 N N . ILE A 1 384 ? -3.286 39.941 100.548 1.00 47.64 386 ILE A N 1
ATOM 2776 C CA . ILE A 1 384 ? -4.021 41.174 100.295 1.00 40.32 386 ILE A CA 1
ATOM 2777 C C . ILE A 1 384 ? -5.265 41.213 101.171 1.00 51.23 386 ILE A C 1
ATOM 2778 O O . ILE A 1 384 ? -5.968 40.207 101.328 1.00 57.12 386 ILE A O 1
ATOM 2783 N N . ARG A 1 385 ? -5.539 42.384 101.747 1.00 53.43 387 ARG A N 1
ATOM 2784 C CA . ARG A 1 385 ? -6.647 42.529 102.683 1.00 57.71 387 ARG A CA 1
ATOM 2785 C C . ARG A 1 385 ? -7.981 42.264 101.999 1.00 55.40 387 ARG A C 1
ATOM 2786 O O . ARG A 1 385 ? -8.271 42.818 100.934 1.00 53.17 387 ARG A O 1
ATOM 2788 N N . GLY A 1 386 ? -8.800 41.422 102.624 1.00 48.33 388 GLY A N 1
ATOM 2789 C CA . GLY A 1 386 ? -10.106 41.096 102.096 1.00 46.13 388 GLY A CA 1
ATOM 2790 C C . GLY A 1 386 ? -10.137 39.950 101.109 1.00 53.48 388 GLY A C 1
ATOM 2791 O O . GLY A 1 386 ? -11.224 39.590 100.639 1.00 57.40 388 GLY A O 1
ATOM 2792 N N . SER A 1 387 ? -8.990 39.356 100.790 1.00 52.02 389 SER A N 1
ATOM 2793 C CA . SER A 1 387 ? -8.941 38.289 99.803 1.00 49.17 389 SER A CA 1
ATOM 2794 C C . SER A 1 387 ? -9.268 36.944 100.438 1.00 52.32 389 SER A C 1
ATOM 2795 O O . SER A 1 387 ? -9.031 36.720 101.628 1.00 57.89 389 SER A O 1
ATOM 2798 N N . LYS A 1 388 ? -9.807 36.038 99.623 1.00 49.15 390 LYS A N 1
ATOM 2799 C CA . LYS A 1 388 ? -10.182 34.717 100.106 1.00 48.33 390 LYS A CA 1
ATOM 2800 C C . LYS A 1 388 ? -10.268 33.752 98.933 1.00 46.44 390 LYS A C 1
ATOM 2801 O O . LYS A 1 388 ? -10.666 34.139 97.831 1.00 44.48 390 LYS A O 1
ATOM 2807 N N . VAL A 1 389 ? -9.882 32.502 99.180 1.00 45.97 391 VAL A N 1
ATOM 2808 C CA . VAL A 1 389 ? -10.052 31.444 98.191 1.00 43.43 391 VAL A CA 1
ATOM 2809 C C . VAL A 1 389 ? -11.534 31.109 98.086 1.00 41.90 391 VAL A C 1
ATOM 2810 O O . VAL A 1 389 ? -12.179 30.761 99.082 1.00 44.95 391 VAL A O 1
ATOM 2814 N N . LEU A 1 390 ? -12.084 31.217 96.876 1.00 41.40 392 LEU A N 1
ATOM 2815 C CA . LEU A 1 390 ? -13.486 30.873 96.670 1.00 41.19 392 LEU A CA 1
ATOM 2816 C C . LEU A 1 390 ? -13.669 29.371 96.485 1.00 41.55 392 LEU A C 1
ATOM 2817 O O . LEU A 1 390 ? -14.605 28.785 97.041 1.00 43.33 392 LEU A O 1
ATOM 2822 N N . PHE A 1 391 ? -12.793 28.733 95.712 1.00 40.68 393 PHE A N 1
ATOM 2823 C CA . PHE A 1 391 ? -12.767 27.278 95.638 1.00 37.14 393 PHE A CA 1
ATOM 2824 C C . PHE A 1 391 ? -11.407 26.833 95.119 1.00 40.40 393 PHE A C 1
ATOM 2825 O O . PHE A 1 391 ? -10.610 27.635 94.629 1.00 40.87 393 PHE A O 1
ATOM 2833 N N . GLY A 1 392 ? -11.150 25.533 95.250 1.00 42.60 394 GLY A N 1
ATOM 2834 C CA . GLY A 1 392 ? -9.863 24.999 94.839 1.00 39.15 394 GLY A CA 1
ATOM 2835 C C . GLY A 1 392 ? -8.765 25.402 95.805 1.00 39.77 394 GLY A C 1
ATOM 2836 O O . GLY A 1 392 ? -8.967 25.477 97.022 1.00 37.04 394 GLY A O 1
ATOM 2837 N N . GLY A 1 393 ? -7.585 25.672 95.258 1.00 46.78 395 GLY A N 1
ATOM 2838 C CA . GLY A 1 393 ? -6.446 26.053 96.064 1.00 35.96 395 GLY A CA 1
ATOM 2839 C C . GLY A 1 393 ? -5.621 24.905 96.596 1.00 42.11 395 GLY A C 1
ATOM 2840 O O . GLY A 1 393 ? -4.724 25.138 97.415 1.00 42.26 395 GLY A O 1
ATOM 2841 N N . GLU A 1 394 ? -5.892 23.679 96.163 1.00 40.50 396 GLU A N 1
ATOM 2842 C CA . GLU A 1 394 ? -5.183 22.497 96.620 1.00 49.37 396 GLU A CA 1
ATOM 2843 C C . GLU A 1 394 ? -4.716 21.684 95.424 1.00 55.76 396 GLU A C 1
ATOM 2844 O O . GLU A 1 394 ? -5.321 21.750 94.349 1.00 48.16 396 GLU A O 1
ATOM 2850 N N . PRO A 1 395 ? -3.636 20.923 95.573 1.00 53.56 397 PRO A N 1
ATOM 2851 C CA . PRO A 1 395 ? -3.160 20.099 94.458 1.00 46.97 397 PRO A CA 1
ATOM 2852 C C . PRO A 1 395 ? -4.107 18.944 94.174 1.00 48.15 397 PRO A C 1
ATOM 2853 O O . PRO A 1 395 ? -4.924 18.545 95.008 1.00 51.38 397 PRO A O 1
ATOM 2857 N N . LEU A 1 396 ? -3.994 18.421 92.958 1.00 45.77 398 LEU A N 1
ATOM 2858 C CA . LEU A 1 396 ? -4.650 17.171 92.616 1.00 42.79 398 LEU A CA 1
ATOM 2859 C C . LEU A 1 396 ? -3.999 16.024 93.379 1.00 47.57 398 LEU A C 1
ATOM 2860 O O . LEU A 1 396 ? -2.832 16.093 93.774 1.00 43.53 398 LEU A O 1
ATOM 2865 N N . ALA A 1 397 ? -4.771 14.966 93.598 1.00 50.88 399 ALA A N 1
ATOM 2866 C CA . ALA A 1 397 ? -4.297 13.797 94.318 1.00 48.78 399 ALA A CA 1
ATOM 2867 C C . ALA A 1 397 ? -4.367 12.564 93.428 1.00 52.21 399 ALA A C 1
ATOM 2868 O O . ALA A 1 397 ? -5.040 12.551 92.393 1.00 56.70 399 ALA A O 1
ATOM 2870 N N . ASN A 1 398 ? -3.651 11.523 93.856 1.00 50.87 400 ASN A N 1
ATOM 2871 C CA . ASN A 1 398 ? -3.660 10.211 93.208 1.00 53.97 400 ASN A CA 1
ATOM 2872 C C . ASN A 1 398 ? -3.309 10.320 91.723 1.00 53.40 400 ASN A C 1
ATOM 2873 O O . ASN A 1 398 ? -4.096 9.963 90.845 1.00 55.38 400 ASN A O 1
ATOM 2878 N N . HIS A 1 399 ? -2.105 10.817 91.448 1.00 51.17 401 HIS A N 1
ATOM 2879 C CA . HIS A 1 399 ? -1.675 10.992 90.068 1.00 50.96 401 HIS A CA 1
ATOM 2880 C C . HIS A 1 399 ? -0.176 10.745 89.962 1.00 44.42 401 HIS A C 1
ATOM 2881 O O . HIS A 1 399 ? 0.546 10.713 90.962 1.00 36.49 401 HIS A O 1
ATOM 2888 N N . SER A 1 400 ? 0.285 10.563 88.723 1.00 45.54 402 SER A N 1
ATOM 2889 C CA . SER A 1 400 ? 1.690 10.302 88.430 1.00 44.51 402 SER A CA 1
ATOM 2890 C C . SER A 1 400 ? 2.285 11.389 87.537 1.00 38.25 402 SER A C 1
ATOM 2891 O O . SER A 1 400 ? 3.227 11.136 86.784 1.00 38.19 402 SER A O 1
ATOM 2894 N N . ILE A 1 401 ? 1.739 12.599 87.606 1.00 36.74 403 ILE A N 1
ATOM 2895 C CA . ILE A 1 401 ? 2.219 13.721 86.804 1.00 37.18 403 ILE A CA 1
ATOM 2896 C C . ILE A 1 401 ? 3.595 14.131 87.317 1.00 41.33 403 ILE A C 1
ATOM 2897 O O . ILE A 1 401 ? 3.737 14.468 88.502 1.00 41.33 403 ILE A O 1
ATOM 2902 N N . PRO A 1 402 ? 4.630 14.094 86.476 1.00 41.82 404 PRO A N 1
ATOM 2903 C CA . PRO A 1 402 ? 5.971 14.469 86.936 1.00 43.05 404 PRO A CA 1
ATOM 2904 C C . PRO A 1 402 ? 5.989 15.896 87.458 1.00 42.48 404 PRO A C 1
ATOM 2905 O O . PRO A 1 402 ? 5.231 16.756 87.006 1.00 41.59 404 PRO A O 1
ATOM 2909 N N . LYS A 1 403 ? 6.871 16.141 88.429 1.00 44.73 405 LYS A N 1
ATOM 2910 C CA . LYS A 1 403 ? 6.813 17.390 89.179 1.00 44.44 405 LYS A CA 1
ATOM 2911 C C . LYS A 1 403 ? 7.182 18.607 88.339 1.00 40.61 405 LYS A C 1
ATOM 2912 O O . LYS A 1 403 ? 6.922 19.734 88.774 1.00 38.00 405 LYS A O 1
ATOM 2918 N N . ILE A 1 404 ? 7.771 18.418 87.154 1.00 38.16 406 ILE A N 1
ATOM 2919 C CA . ILE A 1 404 ? 8.011 19.557 86.273 1.00 36.24 406 ILE A CA 1
ATOM 2920 C C . ILE A 1 404 ? 6.703 20.188 85.826 1.00 41.07 406 ILE A C 1
ATOM 2921 O O . ILE A 1 404 ? 6.683 21.357 85.427 1.00 40.19 406 ILE A O 1
ATOM 2926 N N . TYR A 1 405 ? 5.606 19.440 85.875 1.00 40.62 407 TYR A N 1
ATOM 2927 C CA . TYR A 1 405 ? 4.302 19.918 85.447 1.00 35.92 407 TYR A CA 1
ATOM 2928 C C . TYR A 1 405 ? 3.402 20.107 86.658 1.00 42.29 407 TYR A C 1
ATOM 2929 O O . TYR A 1 405 ? 3.461 19.330 87.617 1.00 43.93 407 TYR A O 1
ATOM 2938 N N . GLY A 1 406 ? 2.578 21.146 86.614 1.00 29.31 408 GLY A N 1
ATOM 2939 C CA . GLY A 1 406 ? 1.656 21.393 87.696 1.00 36.69 408 GLY A CA 1
ATOM 2940 C C . GLY A 1 406 ? 0.461 20.462 87.663 1.00 40.46 408 GLY A C 1
ATOM 2941 O O . GLY A 1 406 ? 0.106 19.894 86.631 1.00 32.14 408 GLY A O 1
ATOM 2942 N N . ALA A 1 407 ? -0.166 20.308 88.830 1.00 43.72 409 ALA A N 1
ATOM 2943 C CA . ALA A 1 407 ? -1.342 19.446 88.977 1.00 41.97 409 ALA A CA 1
ATOM 2944 C C . ALA A 1 407 ? -2.204 20.056 90.083 1.00 45.67 409 ALA A C 1
ATOM 2945 O O . ALA A 1 407 ? -2.079 19.700 91.257 1.00 40.22 409 ALA A O 1
ATOM 2947 N N . MET A 1 408 ? -3.081 20.971 89.686 1.00 44.02 410 MET A N 1
ATOM 2948 C CA . MET A 1 408 ? -3.860 21.777 90.613 1.00 44.18 410 MET A CA 1
ATOM 2949 C C . MET A 1 408 ? -5.349 21.595 90.365 1.00 38.77 410 MET A C 1
ATOM 2950 O O . MET A 1 408 ? -5.788 21.434 89.222 1.00 36.35 410 MET A O 1
ATOM 2955 N N . LYS A 1 409 ? -6.120 21.626 91.445 1.00 33.54 411 LYS A N 1
ATOM 2956 C CA . LYS A 1 409 ? -7.560 21.740 91.315 1.00 33.46 411 LYS A CA 1
ATOM 2957 C C . LYS A 1 409 ? -7.909 23.129 90.782 1.00 33.14 411 LYS A C 1
ATOM 2958 O O . LYS A 1 409 ? -7.166 24.088 91.009 1.00 35.21 411 LYS A O 1
ATOM 2964 N N . PRO A 1 410 ? -9.026 23.261 90.065 1.00 34.38 412 PRO A N 1
ATOM 2965 C CA . PRO A 1 410 ? -9.434 24.583 89.568 1.00 28.16 412 PRO A CA 1
ATOM 2966 C C . PRO A 1 410 ? -9.569 25.566 90.718 1.00 36.26 412 PRO A C 1
ATOM 2967 O O . PRO A 1 410 ? -10.263 25.305 91.703 1.00 39.10 412 PRO A O 1
ATOM 2971 N N . THR A 1 411 ? -8.892 26.701 90.588 1.00 34.47 413 THR A N 1
ATOM 2972 C CA . THR A 1 411 ? -8.759 27.655 91.676 1.00 32.99 413 THR A CA 1
ATOM 2973 C C . THR A 1 411 ? -9.274 29.026 91.263 1.00 30.89 413 THR A C 1
ATOM 2974 O O . THR A 1 411 ? -8.987 29.510 90.163 1.00 36.98 413 THR A O 1
ATOM 2978 N N . ALA A 1 412 ? -10.037 29.645 92.162 1.00 30.31 414 ALA A N 1
ATOM 2979 C CA . ALA A 1 412 ? -10.488 31.021 92.021 1.00 33.95 414 ALA A CA 1
ATOM 2980 C C . ALA A 1 412 ? -10.268 31.737 93.343 1.00 34.73 414 ALA A C 1
ATOM 2981 O O . ALA A 1 412 ? -10.656 31.228 94.399 1.00 33.65 414 ALA A O 1
ATOM 2983 N N . VAL A 1 413 ? -9.652 32.914 93.286 1.00 32.91 415 VAL A N 1
ATOM 2984 C CA . VAL A 1 413 ? -9.340 33.700 94.474 1.00 32.17 415 VAL A CA 1
ATOM 2985 C C . VAL A 1 413 ? -10.039 35.043 94.353 1.00 37.80 415 VAL A C 1
ATOM 2986 O O . VAL A 1 413 ? -9.861 35.755 93.357 1.00 38.73 415 VAL A O 1
ATOM 2990 N N . PHE A 1 414 ? -10.835 35.389 95.357 1.00 31.85 416 PHE A N 1
ATOM 2991 C CA . PHE A 1 414 ? -11.436 36.711 95.404 1.00 32.97 416 PHE A CA 1
ATOM 2992 C C . PHE A 1 414 ? -10.426 37.727 95.918 1.00 36.24 416 PHE A C 1
ATOM 2993 O O . PHE A 1 414 ? -9.704 37.469 96.884 1.00 35.41 416 PHE A O 1
ATOM 3001 N N . VAL A 1 415 ? -10.367 38.878 95.255 1.00 36.17 417 VAL A N 1
ATOM 3002 C CA . VAL A 1 415 ? -9.588 40.019 95.730 1.00 37.63 417 VAL A CA 1
ATOM 3003 C C . VAL A 1 415 ? -10.463 41.261 95.599 1.00 41.33 417 VAL A C 1
ATOM 3004 O O . VAL A 1 415 ? -10.984 41.530 94.507 1.00 47.57 417 VAL A O 1
ATOM 3008 N N . PRO A 1 416 ? -10.670 42.028 96.671 1.00 43.92 418 PRO A N 1
ATOM 3009 C CA . PRO A 1 416 ? -11.518 43.223 96.570 1.00 47.18 418 PRO A CA 1
ATOM 3010 C C . PRO A 1 416 ? -10.996 44.186 95.513 1.00 45.68 418 PRO A C 1
ATOM 3011 O O . PRO A 1 416 ? -9.787 44.375 95.361 1.00 49.73 418 PRO A O 1
ATOM 3015 N N . LEU A 1 417 ? -11.929 44.787 94.768 1.00 41.17 419 LEU A N 1
ATOM 3016 C CA . LEU A 1 417 ? -11.555 45.616 93.624 1.00 45.76 419 LEU A CA 1
ATOM 3017 C C . LEU A 1 417 ? -10.653 46.772 94.036 1.00 44.76 419 LEU A C 1
ATOM 3018 O O . LEU A 1 417 ? -9.683 47.091 93.339 1.00 44.54 419 LEU A O 1
ATOM 3023 N N . GLU A 1 418 ? -10.955 47.410 95.170 1.00 49.65 420 GLU A N 1
ATOM 3024 C CA . GLU A 1 418 ? -10.176 48.566 95.602 1.00 50.80 420 GLU A CA 1
ATOM 3025 C C . GLU A 1 418 ? -8.734 48.194 95.920 1.00 49.60 420 GLU A C 1
ATOM 3026 O O . GLU A 1 418 ? -7.833 49.028 95.772 1.00 49.13 420 GLU A O 1
ATOM 3032 N N . GLU A 1 419 ? -8.492 46.958 96.362 1.00 40.22 421 GLU A N 1
ATOM 3033 C CA . GLU A 1 419 ? -7.123 46.529 96.617 1.00 43.94 421 GLU A CA 1
ATOM 3034 C C . GLU A 1 419 ? -6.394 46.202 95.319 1.00 50.76 421 GLU A C 1
ATOM 3035 O O . GLU A 1 419 ? -5.187 46.444 95.206 1.00 57.35 421 GLU A O 1
ATOM 3041 N N . ILE A 1 420 ? -7.114 45.655 94.335 1.00 49.88 422 ILE A N 1
ATOM 3042 C CA . ILE A 1 420 ? -6.517 45.339 93.037 1.00 41.50 422 ILE A CA 1
ATOM 3043 C C . ILE A 1 420 ? -5.889 46.584 92.420 1.00 48.48 422 ILE A C 1
ATOM 3044 O O . ILE A 1 420 ? -4.763 46.548 91.910 1.00 57.54 422 ILE A O 1
ATOM 3049 N N . LEU A 1 421 ? -6.607 47.709 92.471 1.00 44.40 423 LEU A N 1
ATOM 3050 C CA . LEU A 1 421 ? -6.161 48.922 91.794 1.00 47.20 423 LEU A CA 1
ATOM 3051 C C . LEU A 1 421 ? -4.900 49.512 92.404 1.00 42.72 423 LEU A C 1
ATOM 3052 O O . LEU A 1 421 ? -4.232 50.323 91.753 1.00 44.01 423 LEU A O 1
ATOM 3057 N N . LYS A 1 422 ? -4.556 49.121 93.625 1.00 40.83 424 LYS A N 1
ATOM 3058 C CA . LYS A 1 422 ? -3.372 49.655 94.274 1.00 45.42 424 LYS A CA 1
ATOM 3059 C C . LYS A 1 422 ? -2.110 49.136 93.598 1.00 49.52 424 LYS A C 1
ATOM 3060 O O . LYS A 1 422 ? -2.085 48.041 93.029 1.00 55.87 424 LYS A O 1
ATOM 3066 N N . SER A 1 423 ? -1.061 49.952 93.645 1.00 51.76 425 SER A N 1
ATOM 3067 C CA . SER A 1 423 ? 0.215 49.560 93.068 1.00 52.83 425 SER A CA 1
ATOM 3068 C C . SER A 1 423 ? 0.781 48.362 93.822 1.00 51.64 425 SER A C 1
ATOM 3069 O O . SER A 1 423 ? 0.501 48.154 95.007 1.00 51.96 425 SER A O 1
ATOM 3072 N N . GLY A 1 424 ? 1.573 47.560 93.118 1.00 49.46 426 GLY A N 1
ATOM 3073 C CA . GLY A 1 424 ? 2.089 46.333 93.689 1.00 44.85 426 GLY A CA 1
ATOM 3074 C C . GLY A 1 424 ? 1.069 45.217 93.617 1.00 50.74 426 GLY A C 1
ATOM 3075 O O . GLY A 1 424 ? 1.330 44.166 93.022 1.00 58.92 426 GLY A O 1
ATOM 3076 N N . ASN A 1 425 ? -0.104 45.442 94.217 1.00 47.34 427 ASN A N 1
ATOM 3077 C CA . ASN A 1 425 ? -1.186 44.467 94.120 1.00 45.40 427 ASN A CA 1
ATOM 3078 C C . ASN A 1 425 ? -1.619 44.271 92.674 1.00 42.25 427 ASN A C 1
ATOM 3079 O O . ASN A 1 425 ? -1.913 43.146 92.258 1.00 48.17 427 ASN A O 1
ATOM 3084 N N . PHE A 1 426 ? -1.651 45.350 91.889 1.00 46.49 428 PHE A N 1
ATOM 3085 C CA . PHE A 1 426 ? -2.130 45.245 90.515 1.00 47.77 428 PHE A CA 1
ATOM 3086 C C . PHE A 1 426 ? -1.247 44.318 89.685 1.00 47.56 428 PHE A C 1
ATOM 3087 O O . PHE A 1 426 ? -1.742 43.422 88.992 1.00 53.00 428 PHE A O 1
ATOM 3095 N N . GLU A 1 427 ? 0.072 44.535 89.726 1.00 47.59 429 GLU A N 1
ATOM 3096 C CA . GLU A 1 427 ? 0.993 43.699 88.959 1.00 39.60 429 GLU A CA 1
ATOM 3097 C C . GLU A 1 427 ? 0.900 42.232 89.383 1.00 39.27 429 GLU A C 1
ATOM 3098 O O . GLU A 1 427 ? 0.982 41.333 88.534 1.00 42.78 429 GLU A O 1
ATOM 3104 N N . LEU A 1 428 ? 0.707 41.964 90.670 1.00 41.79 430 LEU A N 1
ATOM 3105 C CA . LEU A 1 428 ? 0.501 40.595 91.134 1.00 40.37 430 LEU A CA 1
ATOM 3106 C C . LEU A 1 428 ? -0.837 40.031 90.644 1.00 50.57 430 LEU A C 1
ATOM 3107 O O . LEU A 1 428 ? -0.895 38.897 90.141 1.00 49.55 430 LEU A O 1
ATOM 3112 N N . VAL A 1 429 ? -1.931 40.793 90.795 1.00 50.03 431 VAL A N 1
ATOM 3113 C CA . VAL A 1 429 ? -3.271 40.304 90.443 1.00 40.00 431 VAL A CA 1
ATOM 3114 C C . VAL A 1 429 ? -3.370 40.050 88.942 1.00 39.84 431 VAL A C 1
ATOM 3115 O O . VAL A 1 429 ? -3.951 39.042 88.503 1.00 50.41 431 VAL A O 1
ATOM 3119 N N . THR A 1 430 ? -2.806 40.936 88.121 1.00 41.56 432 THR A N 1
ATOM 3120 C CA . THR A 1 430 ? -2.878 40.821 86.667 1.00 35.86 432 THR A CA 1
ATOM 3121 C C . THR A 1 430 ? -1.749 39.954 86.092 1.00 30.78 432 THR A C 1
ATOM 3122 O O . THR A 1 430 ? -1.485 40.014 84.885 1.00 35.56 432 THR A O 1
ATOM 3126 N N . LYS A 1 431 ? -1.084 39.154 86.911 1.00 40.32 433 LYS A N 1
ATOM 3127 C CA . LYS A 1 431 ? -0.044 38.263 86.414 1.00 32.64 433 LYS A CA 1
ATOM 3128 C C . LYS A 1 431 ? -0.688 37.035 85.775 1.00 37.23 433 LYS A C 1
ATOM 3129 O O . LYS A 1 431 ? -1.555 36.401 86.382 1.00 34.43 433 LYS A O 1
ATOM 3135 N N . GLU A 1 432 ? -0.269 36.692 84.563 1.00 37.08 434 GLU A N 1
ATOM 3136 C CA . GLU A 1 432 ? -0.839 35.546 83.880 1.00 39.67 434 GLU A CA 1
ATOM 3137 C C . GLU A 1 432 ? -0.287 34.252 84.464 1.00 44.35 434 GLU A C 1
ATOM 3138 O O . GLU A 1 432 ? 0.933 34.050 84.477 1.00 45.03 434 GLU A O 1
ATOM 3144 N N . ILE A 1 433 ? -1.181 33.388 84.948 1.00 45.65 435 ILE A N 1
ATOM 3145 C CA . ILE A 1 433 ? -0.841 32.044 85.399 1.00 39.42 435 ILE A CA 1
ATOM 3146 C C . ILE A 1 433 ? -1.412 31.082 84.364 1.00 39.38 435 ILE A C 1
ATOM 3147 O O . ILE A 1 433 ? -2.640 30.893 84.279 1.00 40.73 435 ILE A O 1
ATOM 3152 N N . PHE A 1 434 ? -0.535 30.457 83.573 1.00 41.77 436 PHE A N 1
ATOM 3153 C CA . PHE A 1 434 ? -0.971 29.596 82.476 1.00 33.18 436 PHE A CA 1
ATOM 3154 C C . PHE A 1 434 ? -1.385 28.244 83.059 1.00 38.11 436 PHE A C 1
ATOM 3155 O O . PHE A 1 434 ? -0.816 27.192 82.768 1.00 40.31 436 PHE A O 1
ATOM 3163 N N . GLY A 1 435 ? -2.421 28.299 83.909 1.00 38.47 437 GLY A N 1
ATOM 3164 C CA . GLY A 1 435 ? -2.972 27.153 84.591 1.00 31.68 437 GLY A CA 1
ATOM 3165 C C . GLY A 1 435 ? -4.408 27.399 84.996 1.00 35.01 437 GLY A C 1
ATOM 3166 O O . GLY A 1 435 ? -4.982 28.455 84.711 1.00 35.60 437 GLY A O 1
ATOM 3167 N N . PRO A 1 436 ? -5.022 26.424 85.699 1.00 38.67 438 PRO A N 1
ATOM 3168 C CA . PRO A 1 436 ? -6.446 26.566 86.085 1.00 33.52 438 PRO A CA 1
ATOM 3169 C C . PRO A 1 436 ? -6.599 27.478 87.307 1.00 45.19 438 PRO A C 1
ATOM 3170 O O . PRO A 1 436 ? -6.741 27.042 88.454 1.00 42.37 438 PRO A O 1
ATOM 3174 N N . PHE A 1 437 ? -6.593 28.784 87.049 1.00 50.59 439 PHE A N 1
ATOM 3175 C CA . PHE A 1 437 ? -6.513 29.767 88.125 1.00 41.29 439 PHE A CA 1
ATOM 3176 C C . PHE A 1 437 ? -7.088 31.081 87.622 1.00 40.48 439 PHE A C 1
ATOM 3177 O O . PHE A 1 437 ? -6.709 31.556 86.542 1.00 34.88 439 PHE A O 1
ATOM 3185 N N . GLN A 1 438 ? -7.969 31.688 88.413 1.00 32.37 440 GLN A N 1
ATOM 3186 C CA . GLN A 1 438 ? -8.540 32.975 88.060 1.00 30.26 440 GLN A CA 1
ATOM 3187 C C . GLN A 1 438 ? -8.721 33.810 89.321 1.00 35.95 440 GLN A C 1
ATOM 3188 O O . GLN A 1 438 ? -8.824 33.285 90.434 1.00 36.98 440 GLN A O 1
ATOM 3194 N N . VAL A 1 439 ? -8.797 35.124 89.130 1.00 39.27 441 VAL A N 1
ATOM 3195 C CA . VAL A 1 439 ? -9.134 36.062 90.191 1.00 32.63 441 VAL A CA 1
ATOM 3196 C C . VAL A 1 439 ? -10.565 36.536 89.963 1.00 35.32 441 VAL A C 1
ATOM 3197 O O . VAL A 1 439 ? -10.964 36.828 88.828 1.00 31.43 441 VAL A O 1
ATOM 3201 N N . VAL A 1 440 ? -11.349 36.584 91.036 1.00 31.36 442 VAL A N 1
ATOM 3202 C CA . VAL A 1 440 ? -12.710 37.101 91.002 1.00 31.26 442 VAL A CA 1
ATOM 3203 C C . VAL A 1 440 ? -12.754 38.358 91.865 1.00 35.00 442 VAL A C 1
ATOM 3204 O O . VAL A 1 440 ? -12.111 38.431 92.924 1.00 35.63 442 VAL A O 1
ATOM 3208 N N . THR A 1 441 ? -13.492 39.364 91.399 1.00 33.78 443 THR A N 1
ATOM 3209 C CA . THR A 1 441 ? -13.697 40.579 92.167 1.00 40.03 443 THR A CA 1
ATOM 3210 C C . THR A 1 441 ? -15.109 41.092 91.916 1.00 46.73 443 THR A C 1
ATOM 3211 O O . THR A 1 441 ? -15.844 40.597 91.053 1.00 50.52 443 THR A O 1
ATOM 3215 N N . GLU A 1 442 ? -15.491 42.088 92.707 1.00 38.17 444 GLU A N 1
ATOM 3216 C CA . GLU A 1 442 ? -16.833 42.649 92.668 1.00 39.18 444 GLU A CA 1
ATOM 3217 C C . GLU A 1 442 ? -16.759 44.159 92.515 1.00 41.80 444 GLU A C 1
ATOM 3218 O O . GLU A 1 442 ? -15.883 44.811 93.092 1.00 41.39 444 GLU A O 1
ATOM 3224 N N . TYR A 1 443 ? -17.682 44.708 91.728 1.00 31.06 445 TYR A N 1
ATOM 3225 C CA . TYR A 1 443 ? -17.830 46.147 91.581 1.00 42.03 445 TYR A CA 1
ATOM 3226 C C . TYR A 1 443 ? -19.298 46.522 91.702 1.00 41.06 445 TYR A C 1
ATOM 3227 O O . TYR A 1 443 ? -20.178 45.788 91.240 1.00 43.90 445 TYR A O 1
ATOM 3236 N N . SER A 1 444 ? -19.555 47.658 92.343 1.00 47.97 446 SER A N 1
ATOM 3237 C CA . SER A 1 444 ? -20.905 48.168 92.500 1.00 48.15 446 SER A CA 1
ATOM 3238 C C . SER A 1 444 ? -21.276 49.031 91.301 1.00 48.28 446 SER A C 1
ATOM 3239 O O . SER A 1 444 ? -20.461 49.298 90.415 1.00 55.26 446 SER A O 1
ATOM 3242 N N . GLU A 1 445 ? -22.534 49.477 91.288 1.00 49.13 447 GLU A N 1
ATOM 3243 C CA . GLU A 1 445 ? -23.027 50.271 90.168 1.00 48.49 447 GLU A CA 1
ATOM 3244 C C . GLU A 1 445 ? -22.212 51.544 89.977 1.00 48.79 447 GLU A C 1
ATOM 3245 O O . GLU A 1 445 ? -22.148 52.077 88.864 1.00 57.95 447 GLU A O 1
ATOM 3247 N N . ASP A 1 446 ? -21.559 52.027 91.032 1.00 50.29 448 ASP A N 1
ATOM 3248 C CA . ASP A 1 446 ? -20.820 53.281 90.979 1.00 50.45 448 ASP A CA 1
ATOM 3249 C C . ASP A 1 446 ? -19.364 53.108 90.562 1.00 47.95 448 ASP A C 1
ATOM 3250 O O . ASP A 1 446 ? -18.652 54.110 90.441 1.00 58.75 448 ASP A O 1
ATOM 3255 N N . GLN A 1 447 ? -18.904 51.876 90.332 1.00 46.94 449 GLN A N 1
ATOM 3256 C CA . GLN A 1 447 ? -17.479 51.586 90.227 1.00 45.85 449 GLN A CA 1
ATOM 3257 C C . GLN A 1 447 ? -17.051 51.089 88.849 1.00 39.52 449 GLN A C 1
ATOM 3258 O O . GLN A 1 447 ? -15.966 50.510 88.723 1.00 43.34 449 GLN A O 1
ATOM 3264 N N . LEU A 1 448 ? -17.871 51.288 87.812 1.00 32.49 450 LEU A N 1
ATOM 3265 C CA . LEU A 1 448 ? -17.475 50.814 86.488 1.00 31.94 450 LEU A CA 1
ATOM 3266 C C . LEU A 1 448 ? -16.181 51.470 86.023 1.00 38.78 450 LEU A C 1
ATOM 3267 O O . LEU A 1 448 ? -15.388 50.843 85.311 1.00 36.90 450 LEU A O 1
ATOM 3272 N N . GLU A 1 449 ? -15.943 52.722 86.427 1.00 41.66 451 GLU A N 1
ATOM 3273 C CA . GLU A 1 449 ? -14.706 53.399 86.049 1.00 39.43 451 GLU A CA 1
ATOM 3274 C C . GLU A 1 449 ? -13.488 52.671 86.598 1.00 31.73 451 GLU A C 1
ATOM 3275 O O . GLU A 1 449 ? -12.468 52.548 85.910 1.00 34.79 451 GLU A O 1
ATOM 3281 N N . LEU A 1 450 ? -13.575 52.185 87.839 1.00 31.64 452 LEU A N 1
ATOM 3282 C CA . LEU A 1 450 ? -12.468 51.433 88.421 1.00 36.83 452 LEU A CA 1
ATOM 3283 C C . LEU A 1 450 ? -12.183 50.173 87.619 1.00 41.43 452 LEU A C 1
ATOM 3284 O O . LEU A 1 450 ? -11.021 49.811 87.401 1.00 40.00 452 LEU A O 1
ATOM 3289 N N . VAL A 1 451 ? -13.237 49.492 87.171 1.00 42.09 453 VAL A N 1
ATOM 3290 C CA . VAL A 1 451 ? -13.061 48.289 86.366 1.00 27.42 453 VAL A CA 1
ATOM 3291 C C . VAL A 1 451 ? -12.384 48.632 85.046 1.00 30.73 453 VAL A C 1
ATOM 3292 O O . VAL A 1 451 ? -11.449 47.950 84.609 1.00 27.07 453 VAL A O 1
ATOM 3296 N N . LEU A 1 452 ? -12.844 49.701 84.393 1.00 29.95 454 LEU A N 1
ATOM 3297 C CA . LEU A 1 452 ? -12.250 50.101 83.123 1.00 30.31 454 LEU A CA 1
ATOM 3298 C C . LEU A 1 452 ? -10.835 50.631 83.308 1.00 34.86 454 LEU A C 1
ATOM 3299 O O . LEU A 1 452 ? -9.988 50.448 82.425 1.00 34.94 454 LEU A O 1
ATOM 3304 N N . GLU A 1 453 ? -10.559 51.290 84.439 1.00 32.52 455 GLU A N 1
ATOM 3305 C CA . GLU A 1 453 ? -9.186 51.689 84.736 1.00 34.86 455 GLU A CA 1
ATOM 3306 C C . GLU A 1 453 ? -8.278 50.473 84.845 1.00 39.30 455 GLU A C 1
ATOM 3307 O O . GLU A 1 453 ? -7.159 50.473 84.318 1.00 44.98 455 GLU A O 1
ATOM 3313 N N . ALA A 1 454 ? -8.746 49.420 85.521 1.00 35.48 456 ALA A N 1
ATOM 3314 C CA . ALA A 1 454 ? -7.940 48.212 85.654 1.00 31.27 456 ALA A CA 1
ATOM 3315 C C . ALA A 1 454 ? -7.673 47.573 84.298 1.00 33.36 456 ALA A C 1
ATOM 3316 O O . ALA A 1 454 ? -6.564 47.091 84.041 1.00 42.49 456 ALA A O 1
ATOM 3318 N N . CYS A 1 455 ? -8.674 47.562 83.414 1.00 30.60 457 CYS A N 1
ATOM 3319 C CA . CYS A 1 455 ? -8.472 46.970 82.095 1.00 33.16 457 CYS A CA 1
ATOM 3320 C C . CYS A 1 455 ? -7.508 47.803 81.259 1.00 36.99 457 CYS A C 1
ATOM 3321 O O . CYS A 1 455 ? -6.695 47.254 80.506 1.00 39.85 457 CYS A O 1
ATOM 3324 N N . GLU A 1 456 ? -7.574 49.130 81.384 1.00 38.25 458 GLU A N 1
ATOM 3325 C CA . GLU A 1 456 ? -6.666 49.990 80.632 1.00 33.86 458 GLU A CA 1
ATOM 3326 C C . GLU A 1 456 ? -5.234 49.879 81.144 1.00 37.21 458 GLU A C 1
ATOM 3327 O O . GLU A 1 456 ? -4.285 50.040 80.369 1.00 34.08 458 GLU A O 1
ATOM 3333 N N . ARG A 1 457 ? -5.054 49.584 82.432 1.00 31.41 459 ARG A N 1
ATOM 3334 C CA . ARG A 1 457 ? -3.714 49.475 82.993 1.00 30.67 459 ARG A CA 1
ATOM 3335 C C . ARG A 1 457 ? -3.032 48.151 82.669 1.00 37.66 459 ARG A C 1
ATOM 3336 O O . ARG A 1 457 ? -1.828 48.023 82.914 1.00 34.22 459 ARG A O 1
ATOM 3344 N N . MET A 1 458 ? -3.758 47.177 82.121 1.00 36.62 460 MET A N 1
ATOM 3345 C CA . MET A 1 458 ? -3.149 45.910 81.743 1.00 33.37 460 MET A CA 1
ATOM 3346 C C . MET A 1 458 ? -2.243 46.095 80.530 1.00 37.62 460 MET A C 1
ATOM 3347 O O . MET A 1 458 ? -2.415 47.021 79.733 1.00 42.10 460 MET A O 1
ATOM 3352 N N . ASN A 1 459 ? -1.269 45.196 80.395 1.00 35.19 461 ASN A N 1
ATOM 3353 C CA . ASN A 1 459 ? -0.292 45.254 79.313 1.00 44.89 461 ASN A CA 1
ATOM 3354 C C . ASN A 1 459 ? -0.631 44.337 78.146 1.00 43.56 461 ASN A C 1
ATOM 3355 O O . ASN A 1 459 ? 0.082 44.353 77.137 1.00 51.55 461 ASN A O 1
ATOM 3360 N N . ALA A 1 460 ? -1.685 43.533 78.261 1.00 36.93 462 ALA A N 1
ATOM 3361 C CA . ALA A 1 460 ? -2.092 42.610 77.213 1.00 43.62 462 ALA A CA 1
ATOM 3362 C C . ALA A 1 460 ? -3.560 42.833 76.895 1.00 38.53 462 ALA A C 1
ATOM 3363 O O . ALA A 1 460 ? -4.374 43.054 77.797 1.00 32.40 462 ALA A O 1
ATOM 3365 N N . HIS A 1 461 ? -3.894 42.776 75.605 1.00 33.36 463 HIS A N 1
ATOM 3366 C CA . HIS A 1 461 ? -5.248 43.036 75.123 1.00 33.67 463 HIS A CA 1
ATOM 3367 C C . HIS A 1 461 ? -5.601 41.971 74.081 1.00 30.87 463 HIS A C 1
ATOM 3368 O O . HIS A 1 461 ? -5.696 42.245 72.884 1.00 32.80 463 HIS A O 1
ATOM 3375 N N . LEU A 1 462 ? -5.798 40.743 74.559 1.00 31.22 464 LEU A N 1
ATOM 3376 C CA . LEU A 1 462 ? -6.124 39.628 73.683 1.00 27.38 464 LEU A CA 1
ATOM 3377 C C . LEU A 1 462 ? -7.632 39.412 73.636 1.00 25.75 464 LEU A C 1
ATOM 3378 O O . LEU A 1 462 ? -8.316 39.996 72.791 1.00 23.63 464 LEU A O 1
ATOM 3383 N N . THR A 1 463 ? -8.165 38.586 74.531 1.00 23.26 465 THR A N 1
ATOM 3384 C CA . THR A 1 463 ? -9.595 38.325 74.555 1.00 23.95 465 THR A CA 1
ATOM 3385 C C . THR A 1 463 ? -10.241 38.967 75.774 1.00 25.13 465 THR A C 1
ATOM 3386 O O . THR A 1 463 ? -9.575 39.354 76.738 1.00 26.04 465 THR A O 1
ATOM 3390 N N . ALA A 1 464 ? -11.562 39.086 75.701 1.00 25.39 466 ALA A N 1
ATOM 3391 C CA . ALA A 1 464 ? -12.360 39.732 76.732 1.00 27.50 466 ALA A CA 1
ATOM 3392 C C . ALA A 1 464 ? -13.819 39.390 76.481 1.00 28.30 466 ALA A C 1
ATOM 3393 O O . ALA A 1 464 ? -14.215 39.073 75.356 1.00 26.85 466 ALA A O 1
ATOM 3395 N N . ALA A 1 465 ? -14.612 39.462 77.546 1.00 31.56 467 ALA A N 1
ATOM 3396 C CA . ALA A 1 465 ? -16.036 39.177 77.476 1.00 25.82 467 ALA A CA 1
ATOM 3397 C C . ALA A 1 465 ? -16.800 40.175 78.329 1.00 26.05 467 ALA A C 1
ATOM 3398 O O . ALA A 1 465 ? -16.397 40.484 79.454 1.00 29.80 467 ALA A O 1
ATOM 3400 N N . ILE A 1 466 ? -17.906 40.671 77.784 1.00 25.32 468 ILE A N 1
ATOM 3401 C CA . ILE A 1 466 ? -18.793 41.595 78.479 1.00 28.90 468 ILE A CA 1
ATOM 3402 C C . ILE A 1 466 ? -20.153 40.914 78.529 1.00 30.04 468 ILE A C 1
ATOM 3403 O O . ILE A 1 466 ? -20.888 40.891 77.533 1.00 29.32 468 ILE A O 1
ATOM 3408 N N . VAL A 1 467 ? -20.488 40.344 79.684 1.00 28.76 469 VAL A N 1
ATOM 3409 C CA . VAL A 1 467 ? -21.705 39.548 79.838 1.00 28.82 469 VAL A CA 1
ATOM 3410 C C . VAL A 1 467 ? -22.816 40.511 80.245 1.00 31.71 469 VAL A C 1
ATOM 3411 O O . VAL A 1 467 ? -23.015 40.815 81.422 1.00 27.94 469 VAL A O 1
ATOM 3415 N N . SER A 1 468 ? -23.550 40.990 79.244 1.00 32.79 470 SER A N 1
ATOM 3416 C CA . SER A 1 468 ? -24.668 41.911 79.393 1.00 35.76 470 SER A CA 1
ATOM 3417 C C . SER A 1 468 ? -25.353 42.030 78.042 1.00 31.30 470 SER A C 1
ATOM 3418 O O . SER A 1 468 ? -24.708 41.900 76.998 1.00 33.79 470 SER A O 1
ATOM 3421 N N . ASN A 1 469 ? -26.664 42.263 78.071 1.00 25.35 471 ASN A N 1
ATOM 3422 C CA . ASN A 1 469 ? -27.426 42.563 76.865 1.00 29.41 471 ASN A CA 1
ATOM 3423 C C . ASN A 1 469 ? -27.878 44.014 76.802 1.00 30.33 471 ASN A C 1
ATOM 3424 O O . ASN A 1 469 ? -28.546 44.399 75.838 1.00 29.55 471 ASN A O 1
ATOM 3429 N N . ASP A 1 470 ? -27.531 44.816 77.800 1.00 36.13 472 ASP A N 1
ATOM 3430 C CA . ASP A 1 470 ? -27.796 46.250 77.842 1.00 34.71 472 ASP A CA 1
ATOM 3431 C C . ASP A 1 470 ? -26.943 46.968 76.803 1.00 31.12 472 ASP A C 1
ATOM 3432 O O . ASP A 1 470 ? -25.717 47.026 76.964 1.00 33.27 472 ASP A O 1
ATOM 3437 N N . PRO A 1 471 ? -27.531 47.541 75.749 1.00 34.69 473 PRO A N 1
ATOM 3438 C CA . PRO A 1 471 ? -26.702 48.168 74.703 1.00 26.50 473 PRO A CA 1
ATOM 3439 C C . PRO A 1 471 ? -25.938 49.398 75.170 1.00 29.29 473 PRO A C 1
ATOM 3440 O O . PRO A 1 471 ? -24.853 49.677 74.643 1.00 31.33 473 PRO A O 1
ATOM 3444 N N . LEU A 1 472 ? -26.471 50.149 76.137 1.00 26.01 474 LEU A N 1
ATOM 3445 C CA . LEU A 1 472 ? -25.747 51.311 76.645 1.00 31.37 474 LEU A CA 1
ATOM 3446 C C . LEU A 1 472 ? -24.535 50.887 77.467 1.00 30.23 474 LEU A C 1
ATOM 3447 O O . LEU A 1 472 ? -23.486 51.540 77.417 1.00 34.50 474 LEU A O 1
ATOM 3452 N N . PHE A 1 473 ? -24.661 49.799 78.231 1.00 28.02 475 PHE A N 1
ATOM 3453 C CA . PHE A 1 473 ? -23.525 49.275 78.983 1.00 29.69 475 PHE A CA 1
ATOM 3454 C C . PHE A 1 473 ? -22.481 48.688 78.043 1.00 32.93 475 PHE A C 1
ATOM 3455 O O . PHE A 1 473 ? -21.280 48.945 78.190 1.00 32.12 475 PHE A O 1
ATOM 3463 N N . LEU A 1 474 ? -22.930 47.902 77.060 1.00 25.37 476 LEU A N 1
ATOM 3464 C CA . LEU A 1 474 ? -22.008 47.272 76.121 1.00 28.09 476 LEU A CA 1
ATOM 3465 C C . LEU A 1 474 ? -21.205 48.315 75.354 1.00 29.99 476 LEU A C 1
ATOM 3466 O O . LEU A 1 474 ? -19.972 48.249 75.305 1.00 28.32 476 LEU A O 1
ATOM 3471 N N . GLN A 1 475 ? -21.887 49.299 74.761 1.00 27.85 477 GLN A N 1
ATOM 3472 C CA . GLN A 1 475 ? -21.181 50.289 73.953 1.00 27.99 477 GLN A CA 1
ATOM 3473 C C . GLN A 1 475 ? -20.276 51.172 74.802 1.00 24.50 477 GLN A C 1
ATOM 3474 O O . GLN A 1 475 ? -19.258 51.672 74.307 1.00 32.42 477 GLN A O 1
ATOM 3480 N N . ASP A 1 476 ? -20.616 51.367 76.078 1.00 26.89 478 ASP A N 1
ATOM 3481 C CA . ASP A 1 476 ? -19.743 52.123 76.970 1.00 31.32 478 ASP A CA 1
ATOM 3482 C C . ASP A 1 476 ? -18.470 51.343 77.271 1.00 30.75 478 ASP A C 1
ATOM 3483 O O . ASP A 1 476 ? -17.361 51.881 77.171 1.00 31.10 478 ASP A O 1
ATOM 3488 N N . VAL A 1 477 ? -18.611 50.066 77.629 1.00 28.10 479 VAL A N 1
ATOM 3489 C CA . VAL A 1 477 ? -17.447 49.240 77.932 1.00 27.75 479 VAL A CA 1
ATOM 3490 C C . VAL A 1 477 ? -16.609 49.008 76.681 1.00 30.92 479 VAL A C 1
ATOM 3491 O O . VAL A 1 477 ? -15.375 49.104 76.718 1.00 33.88 479 VAL A O 1
ATOM 3495 N N . LEU A 1 478 ? -17.260 48.703 75.554 1.00 32.63 480 LEU A N 1
ATOM 3496 C CA . LEU A 1 478 ? -16.532 48.434 74.316 1.00 28.15 480 LEU A CA 1
ATOM 3497 C C . LEU A 1 478 ? -15.763 49.662 73.853 1.00 29.16 480 LEU A C 1
ATOM 3498 O O . LEU A 1 478 ? -14.581 49.574 73.503 1.00 33.22 480 LEU A O 1
ATOM 3503 N N . GLY A 1 479 ? -16.423 50.822 73.844 1.00 28.84 481 GLY A N 1
ATOM 3504 C CA . GLY A 1 479 ? -15.767 52.045 73.418 1.00 31.16 481 GLY A CA 1
ATOM 3505 C C . GLY A 1 479 ? -14.598 52.457 74.289 1.00 27.98 481 GLY A C 1
ATOM 3506 O O . GLY A 1 479 ? -13.752 53.241 73.844 1.00 32.63 481 GLY A O 1
ATOM 3507 N N . ARG A 1 480 ? -14.525 51.946 75.516 1.00 29.58 482 ARG A N 1
ATOM 3508 C CA A ARG A 1 480 ? -13.452 52.269 76.449 0.52 26.82 482 ARG A CA 1
ATOM 3509 C CA B ARG A 1 480 ? -13.460 52.266 76.459 0.48 26.92 482 ARG A CA 1
ATOM 3510 C C . ARG A 1 480 ? -12.657 51.021 76.823 1.00 28.68 482 ARG A C 1
ATOM 3511 O O . ARG A 1 480 ? -12.313 50.798 77.986 1.00 29.84 482 ARG A O 1
ATOM 3526 N N . SER A 1 481 ? -12.355 50.193 75.823 1.00 23.09 483 SER A N 1
ATOM 3527 C CA . SER A 1 481 ? -11.525 49.005 75.979 1.00 23.12 483 SER A CA 1
ATOM 3528 C C . SER A 1 481 ? -10.828 48.748 74.646 1.00 24.41 483 SER A C 1
ATOM 3529 O O . SER A 1 481 ? -11.096 49.425 73.648 1.00 27.81 483 SER A O 1
ATOM 3532 N N . VAL A 1 482 ? -9.943 47.747 74.622 1.00 32.75 484 VAL A N 1
ATOM 3533 C CA . VAL A 1 482 ? -9.028 47.557 73.497 1.00 31.76 484 VAL A CA 1
ATOM 3534 C C . VAL A 1 482 ? -9.053 46.131 72.944 1.00 29.27 484 VAL A C 1
ATOM 3535 O O . VAL A 1 482 ? -8.930 45.937 71.728 1.00 31.18 484 VAL A O 1
ATOM 3539 N N . ASN A 1 483 ? -9.243 45.138 73.824 1.00 24.36 485 ASN A N 1
ATOM 3540 C CA . ASN A 1 483 ? -8.859 43.747 73.557 1.00 23.12 485 ASN A CA 1
ATOM 3541 C C . ASN A 1 483 ? -9.289 43.260 72.176 1.00 23.31 485 ASN A C 1
ATOM 3542 O O . ASN A 1 483 ? -10.432 43.454 71.760 1.00 32.50 485 ASN A O 1
ATOM 3547 N N . GLY A 1 484 ? -8.352 42.616 71.473 1.00 21.37 486 GLY A N 1
ATOM 3548 C CA . GLY A 1 484 ? -8.515 42.408 70.041 1.00 20.32 486 GLY A CA 1
ATOM 3549 C C . GLY A 1 484 ? -9.597 41.414 69.676 1.00 22.68 486 GLY A C 1
ATOM 3550 O O . GLY A 1 484 ? -10.052 41.378 68.529 1.00 26.62 486 GLY A O 1
ATOM 3551 N N . THR A 1 485 ? -10.016 40.588 70.631 1.00 32.70 487 THR A N 1
ATOM 3552 C CA . THR A 1 485 ? -11.066 39.595 70.395 1.00 25.05 487 THR A CA 1
ATOM 3553 C C . THR A 1 485 ? -12.025 39.659 71.580 1.00 31.15 487 THR A C 1
ATOM 3554 O O . THR A 1 485 ? -11.902 38.894 72.541 1.00 23.58 487 THR A O 1
ATOM 3558 N N . THR A 1 486 ? -12.992 40.564 71.493 1.00 24.39 488 THR A N 1
ATOM 3559 C CA . THR A 1 486 ? -13.916 40.842 72.580 1.00 24.70 488 THR A CA 1
ATOM 3560 C C . THR A 1 486 ? -15.304 40.333 72.221 1.00 32.01 488 THR A C 1
ATOM 3561 O O . THR A 1 486 ? -15.825 40.640 71.144 1.00 31.11 488 THR A O 1
ATOM 3565 N N . TYR A 1 487 ? -15.897 39.560 73.126 1.00 26.29 489 TYR A N 1
ATOM 3566 C CA . TYR A 1 487 ? -17.251 39.048 72.968 1.00 24.12 489 TYR A CA 1
ATOM 3567 C C . TYR A 1 487 ? -18.197 39.845 73.857 1.00 24.91 489 TYR A C 1
ATOM 3568 O O . TYR A 1 487 ? -17.855 40.186 74.993 1.00 30.40 489 TYR A O 1
ATOM 3577 N N . ALA A 1 488 ? -19.388 40.141 73.339 1.00 26.12 490 ALA A N 1
ATOM 3578 C CA . ALA A 1 488 ? -20.340 41.001 74.033 1.00 28.19 490 ALA A CA 1
ATOM 3579 C C . ALA A 1 488 ? -21.740 40.425 73.899 1.00 29.28 490 ALA A C 1
ATOM 3580 O O . ALA A 1 488 ? -22.182 40.112 72.791 1.00 29.44 490 ALA A O 1
ATOM 3582 N N . GLY A 1 489 ? -22.438 40.311 75.023 1.00 30.51 491 GLY A N 1
ATOM 3583 C CA . GLY A 1 489 ? -23.751 39.702 75.046 1.00 24.21 491 GLY A CA 1
ATOM 3584 C C . GLY A 1 489 ? -23.873 38.804 76.255 1.00 32.32 491 GLY A C 1
ATOM 3585 O O . GLY A 1 489 ? -22.868 38.527 76.915 1.00 31.42 491 GLY A O 1
ATOM 3586 N N . ILE A 1 490 ? -25.086 38.346 76.572 1.00 30.32 492 ILE A N 1
ATOM 3587 C CA . ILE A 1 490 ? -25.246 37.488 77.740 1.00 25.26 492 ILE A CA 1
ATOM 3588 C C . ILE A 1 490 ? -24.556 36.145 77.539 1.00 25.96 492 ILE A C 1
ATOM 3589 O O . ILE A 1 490 ? -24.224 35.470 78.520 1.00 29.83 492 ILE A O 1
ATOM 3594 N N . ARG A 1 491 ? -24.313 35.744 76.289 1.00 24.41 493 ARG A N 1
ATOM 3595 C CA . ARG A 1 491 ? -23.605 34.510 75.980 1.00 30.33 493 ARG A CA 1
ATOM 3596 C C . ARG A 1 491 ? -22.128 34.747 75.693 1.00 33.64 493 ARG A C 1
ATOM 3597 O O . ARG A 1 491 ? -21.471 33.882 75.102 1.00 37.28 493 ARG A O 1
ATOM 3605 N N . ALA A 1 492 ? -21.593 35.897 76.104 1.00 25.46 494 ALA A N 1
ATOM 3606 C CA . ALA A 1 492 ? -20.202 36.221 75.817 1.00 24.27 494 ALA A CA 1
ATOM 3607 C C . ALA A 1 492 ? -19.258 35.280 76.556 1.00 32.93 494 ALA A C 1
ATOM 3608 O O . ALA A 1 492 ? -19.517 34.869 77.691 1.00 34.42 494 ALA A O 1
ATOM 3610 N N . ARG A 1 493 ? -18.156 34.946 75.892 1.00 35.16 495 ARG A N 1
ATOM 3611 C CA . ARG A 1 493 ? -17.125 34.061 76.409 1.00 25.00 495 ARG A CA 1
ATOM 3612 C C . ARG A 1 493 ? -15.766 34.701 76.159 1.00 34.85 495 ARG A C 1
ATOM 3613 O O . ARG A 1 493 ? -15.654 35.712 75.464 1.00 32.49 495 ARG A O 1
ATOM 3621 N N . THR A 1 494 ? -14.718 34.111 76.734 1.00 36.49 496 THR A N 1
ATOM 3622 C CA . THR A 1 494 ? -13.365 34.550 76.421 1.00 33.18 496 THR A CA 1
ATOM 3623 C C . THR A 1 494 ? -12.616 33.583 75.516 1.00 32.62 496 THR A C 1
ATOM 3624 O O . THR A 1 494 ? -11.665 34.002 74.847 1.00 32.36 496 THR A O 1
ATOM 3628 N N . THR A 1 495 ? -13.024 32.319 75.463 1.00 31.58 497 THR A N 1
ATOM 3629 C CA . THR A 1 495 ? -12.293 31.285 74.743 1.00 36.45 497 THR A CA 1
ATOM 3630 C C . THR A 1 495 ? -13.087 30.781 73.544 1.00 42.49 497 THR A C 1
ATOM 3631 O O . THR A 1 495 ? -14.278 31.058 73.385 1.00 43.18 497 THR A O 1
ATOM 3635 N N . GLY A 1 496 ? -12.397 30.028 72.695 1.00 41.37 498 GLY A N 1
ATOM 3636 C CA . GLY A 1 496 ? -13.054 29.310 71.620 1.00 36.74 498 GLY A CA 1
ATOM 3637 C C . GLY A 1 496 ? -13.302 30.115 70.366 1.00 37.86 498 GLY A C 1
ATOM 3638 O O . GLY A 1 496 ? -14.368 29.983 69.754 1.00 42.46 498 GLY A O 1
ATOM 3639 N N . ALA A 1 497 ? -12.356 30.952 69.968 1.00 40.29 499 ALA A N 1
ATOM 3640 C CA . ALA A 1 497 ? -12.499 31.705 68.728 1.00 37.86 499 ALA A CA 1
ATOM 3641 C C . ALA A 1 497 ? -12.350 30.765 67.540 1.00 37.41 499 ALA A C 1
ATOM 3642 O O . ALA A 1 497 ? -11.284 30.159 67.373 1.00 33.17 499 ALA A O 1
ATOM 3644 N N . PRO A 1 498 ? -13.378 30.594 66.711 1.00 36.74 500 PRO A N 1
ATOM 3645 C CA . PRO A 1 498 ? -13.261 29.669 65.579 1.00 37.22 500 PRO A CA 1
ATOM 3646 C C . PRO A 1 498 ? -12.690 30.352 64.347 1.00 29.85 500 PRO A C 1
ATOM 3647 O O . PRO A 1 498 ? -12.316 31.528 64.389 1.00 30.37 500 PRO A O 1
ATOM 3651 N N . GLN A 1 499 ? -12.629 29.622 63.234 1.00 27.81 501 GLN A N 1
ATOM 3652 C CA . GLN A 1 499 ? -11.972 30.139 62.042 1.00 25.61 501 GLN A CA 1
ATOM 3653 C C . GLN A 1 499 ? -12.819 31.148 61.278 1.00 24.02 501 GLN A C 1
ATOM 3654 O O . GLN A 1 499 ? -12.302 31.781 60.352 1.00 33.07 501 GLN A O 1
ATOM 3660 N N . ASN A 1 500 ? -14.096 31.307 61.622 1.00 27.93 502 ASN A N 1
ATOM 3661 C CA . ASN A 1 500 ? -14.941 32.230 60.876 1.00 26.89 502 ASN A CA 1
ATOM 3662 C C . ASN A 1 500 ? -14.760 33.683 61.293 1.00 29.91 502 ASN A C 1
ATOM 3663 O O . ASN A 1 500 ? -15.296 34.568 60.617 1.00 32.70 502 ASN A O 1
ATOM 3668 N N . HIS A 1 501 ? -14.033 33.964 62.372 1.00 26.84 503 HIS A N 1
ATOM 3669 C CA . HIS A 1 501 ? -13.735 35.352 62.679 1.00 28.77 503 HIS A CA 1
ATOM 3670 C C . HIS A 1 501 ? -12.343 35.466 63.283 1.00 24.28 503 HIS A C 1
ATOM 3671 O O . HIS A 1 501 ? -11.722 34.480 63.690 1.00 24.58 503 HIS A O 1
ATOM 3678 N N . TRP A 1 502 ? -11.866 36.704 63.305 1.00 31.76 504 TRP A N 1
ATOM 3679 C CA . TRP A 1 502 ? -10.516 37.028 63.735 1.00 28.19 504 TRP A CA 1
ATOM 3680 C C . TRP A 1 502 ? -10.250 36.564 65.161 1.00 30.32 504 TRP A C 1
ATOM 3681 O O . TRP A 1 502 ? -11.121 36.637 66.033 1.00 30.41 504 TRP A O 1
ATOM 3692 N N . PHE A 1 503 ? -9.035 36.071 65.388 1.00 25.27 505 PHE A N 1
ATOM 3693 C CA . PHE A 1 503 ? -8.478 35.918 66.725 1.00 25.69 505 PHE A CA 1
ATOM 3694 C C . PHE A 1 503 ? -7.095 36.546 66.728 1.00 23.68 505 PHE A C 1
ATOM 3695 O O . PHE A 1 503 ? -6.272 36.253 65.854 1.00 38.10 505 PHE A O 1
ATOM 3703 N N . GLY A 1 504 ? -6.846 37.402 67.710 1.00 25.06 506 GLY A N 1
ATOM 3704 C CA . GLY A 1 504 ? -5.596 38.112 67.808 1.00 20.69 506 GLY A CA 1
ATOM 3705 C C . GLY A 1 504 ? -5.733 39.310 68.720 1.00 24.72 506 GLY A C 1
ATOM 3706 O O . GLY A 1 504 ? -6.842 39.751 69.036 1.00 27.90 506 GLY A O 1
ATOM 3707 N N . PRO A 1 505 ? -4.613 39.857 69.166 1.00 26.11 507 PRO A N 1
ATOM 3708 C CA . PRO A 1 505 ? -4.647 41.016 70.060 1.00 31.73 507 PRO A CA 1
ATOM 3709 C C . PRO A 1 505 ? -4.936 42.292 69.274 1.00 33.13 507 PRO A C 1
ATOM 3710 O O . PRO A 1 505 ? -5.022 42.293 68.048 1.00 33.70 507 PRO A O 1
ATOM 3714 N N . ALA A 1 506 ? -5.100 43.388 70.013 1.00 30.82 508 ALA A N 1
ATOM 3715 C CA . ALA A 1 506 ? -5.191 44.724 69.443 1.00 24.77 508 ALA A CA 1
ATOM 3716 C C . ALA A 1 506 ? -4.254 45.655 70.200 1.00 25.49 508 ALA A C 1
ATOM 3717 O O . ALA A 1 506 ? -3.691 45.300 71.239 1.00 26.39 508 ALA A O 1
ATOM 3719 N N . GLY A 1 507 ? -4.102 46.868 69.671 1.00 20.40 509 GLY A N 1
ATOM 3720 C CA . GLY A 1 507 ? -3.252 47.858 70.302 1.00 26.66 509 GLY A CA 1
ATOM 3721 C C . GLY A 1 507 ? -1.777 47.702 70.026 1.00 34.26 509 GLY A C 1
ATOM 3722 O O . GLY A 1 507 ? -0.957 48.249 70.770 1.00 30.72 509 GLY A O 1
ATOM 3723 N N . ASP A 1 508 ? -1.410 46.987 68.966 1.00 28.77 510 ASP A N 1
ATOM 3724 C CA . ASP A 1 508 ? -0.016 46.700 68.658 1.00 29.73 510 ASP A CA 1
ATOM 3725 C C . ASP A 1 508 ? 0.150 46.554 67.150 1.00 26.97 510 ASP A C 1
ATOM 3726 O O . ASP A 1 508 ? -0.504 45.701 66.536 1.00 22.09 510 ASP A O 1
ATOM 3731 N N . PRO A 1 509 ? 1.003 47.365 66.513 1.00 24.27 511 PRO A N 1
ATOM 3732 C CA . PRO A 1 509 ? 1.240 47.183 65.069 1.00 24.61 511 PRO A CA 1
ATOM 3733 C C . PRO A 1 509 ? 1.842 45.838 64.729 1.00 30.03 511 PRO A C 1
ATOM 3734 O O . PRO A 1 509 ? 1.816 45.437 63.559 1.00 30.35 511 PRO A O 1
ATOM 3738 N N . ARG A 1 510 ? 2.403 45.140 65.710 1.00 30.45 512 ARG A N 1
ATOM 3739 C CA . ARG A 1 510 ? 2.925 43.801 65.508 1.00 31.77 512 ARG A CA 1
ATOM 3740 C C . ARG A 1 510 ? 1.868 42.727 65.713 1.00 37.85 512 ARG A C 1
ATOM 3741 O O . ARG A 1 510 ? 2.158 41.546 65.496 1.00 32.81 512 ARG A O 1
ATOM 3749 N N . GLY A 1 511 ? 0.661 43.110 66.126 1.00 31.10 513 GLY A N 1
ATOM 3750 C CA . GLY A 1 511 ? -0.395 42.159 66.415 1.00 32.18 513 GLY A CA 1
ATOM 3751 C C . GLY A 1 511 ? -0.741 41.256 65.253 1.00 33.90 513 GLY A C 1
ATOM 3752 O O . GLY A 1 511 ? -1.075 41.727 64.161 1.00 35.29 513 GLY A O 1
ATOM 3753 N N . ALA A 1 512 ? -0.647 39.954 65.475 1.00 31.10 514 ALA A N 1
ATOM 3754 C CA . ALA A 1 512 ? -1.011 38.976 64.467 1.00 31.07 514 ALA A CA 1
ATOM 3755 C C . ALA A 1 512 ? -2.475 38.579 64.612 1.00 37.37 514 ALA A C 1
ATOM 3756 O O . ALA A 1 512 ? -3.079 38.696 65.681 1.00 38.87 514 ALA A O 1
ATOM 3758 N N . GLY A 1 513 ? -3.051 38.133 63.496 1.00 36.13 515 GLY A N 1
ATOM 3759 C CA . GLY A 1 513 ? -4.306 37.423 63.491 1.00 21.73 515 GLY A CA 1
ATOM 3760 C C . GLY A 1 513 ? -4.080 36.007 62.994 1.00 27.02 515 GLY A C 1
ATOM 3761 O O . GLY A 1 513 ? -2.971 35.626 62.610 1.00 23.74 515 GLY A O 1
ATOM 3762 N N . ILE A 1 514 ? -5.157 35.227 63.014 1.00 24.82 516 ILE A N 1
ATOM 3763 C CA . ILE A 1 514 ? -5.095 33.847 62.557 1.00 15.58 516 ILE A CA 1
ATOM 3764 C C . ILE A 1 514 ? -6.471 33.447 62.049 1.00 21.47 516 ILE A C 1
ATOM 3765 O O . ILE A 1 514 ? -7.496 33.921 62.546 1.00 21.73 516 ILE A O 1
ATOM 3770 N N . GLY A 1 515 ? -6.488 32.591 61.028 1.00 23.36 517 GLY A N 1
ATOM 3771 C CA . GLY A 1 515 ? -7.726 31.990 60.571 1.00 29.99 517 GLY A CA 1
ATOM 3772 C C . GLY A 1 515 ? -8.396 32.608 59.357 1.00 28.12 517 GLY A C 1
ATOM 3773 O O . GLY A 1 515 ? -8.600 31.929 58.345 1.00 31.36 517 GLY A O 1
ATOM 3774 N N . THR A 1 516 ? -8.749 33.889 59.448 1.00 29.19 518 THR A N 1
ATOM 3775 C CA . THR A 1 516 ? -9.586 34.540 58.450 1.00 29.10 518 THR A CA 1
ATOM 3776 C C . THR A 1 516 ? -8.768 34.989 57.243 1.00 31.20 518 THR A C 1
ATOM 3777 O O . THR A 1 516 ? -7.539 35.082 57.310 1.00 21.91 518 THR A O 1
ATOM 3781 N N . PRO A 1 517 ? -9.432 35.260 56.112 1.00 34.85 519 PRO A N 1
ATOM 3782 C CA . PRO A 1 517 ? -8.704 35.821 54.962 1.00 32.32 519 PRO A CA 1
ATOM 3783 C C . PRO A 1 517 ? -7.964 37.103 55.292 1.00 30.62 519 PRO A C 1
ATOM 3784 O O . PRO A 1 517 ? -6.843 37.302 54.810 1.00 26.48 519 PRO A O 1
ATOM 3788 N N . GLU A 1 518 ? -8.564 37.979 56.103 1.00 25.78 520 GLU A N 1
ATOM 3789 C CA . GLU A 1 518 ? -7.886 39.210 56.496 1.00 25.28 520 GLU A CA 1
ATOM 3790 C C . GLU A 1 518 ? -6.645 38.914 57.323 1.00 26.07 520 GLU A C 1
ATOM 3791 O O . GLU A 1 518 ? -5.590 39.523 57.107 1.00 20.27 520 GLU A O 1
ATOM 3797 N N . ALA A 1 519 ? -6.755 37.983 58.275 1.00 26.41 521 ALA A N 1
ATOM 3798 C CA . ALA A 1 519 ? -5.611 37.620 59.104 1.00 24.91 521 ALA A CA 1
ATOM 3799 C C . ALA A 1 519 ? -4.466 37.084 58.257 1.00 24.25 521 ALA A C 1
ATOM 3800 O O . ALA A 1 519 ? -3.301 37.433 58.479 1.00 22.00 521 ALA A O 1
ATOM 3802 N N . ILE A 1 520 ? -4.780 36.240 57.275 1.00 31.44 522 ILE A N 1
ATOM 3803 C CA . ILE A 1 520 ? -3.744 35.684 56.410 1.00 27.45 522 ILE A CA 1
ATOM 3804 C C . ILE A 1 520 ? -3.076 36.789 55.603 1.00 26.61 522 ILE A C 1
ATOM 3805 O O . ILE A 1 520 ? -1.845 36.843 55.492 1.00 26.72 522 ILE A O 1
ATOM 3810 N N . LYS A 1 521 ? -3.878 37.692 55.033 1.00 27.13 523 LYS A N 1
ATOM 3811 C CA . LYS A 1 521 ? -3.319 38.752 54.200 1.00 29.27 523 LYS A CA 1
ATOM 3812 C C . LYS A 1 521 ? -2.499 39.738 55.023 1.00 28.47 523 LYS A C 1
ATOM 3813 O O . LYS A 1 521 ? -1.438 40.188 54.577 1.00 26.00 523 LYS A O 1
ATOM 3819 N N . LEU A 1 522 ? -2.964 40.082 56.228 1.00 19.49 524 LEU A N 1
ATOM 3820 C CA . LEU A 1 522 ? -2.210 41.008 57.071 1.00 26.67 524 LEU A CA 1
ATOM 3821 C C . LEU A 1 522 ? -0.878 40.405 57.499 1.00 22.86 524 LEU A C 1
ATOM 3822 O O . LEU A 1 522 ? 0.164 41.071 57.449 1.00 36.49 524 LEU A O 1
ATOM 3827 N N . VAL A 1 523 ? -0.890 39.139 57.905 1.00 24.74 525 VAL A N 1
ATOM 3828 C CA . VAL A 1 523 ? 0.292 38.540 58.512 1.00 22.52 525 VAL A CA 1
ATOM 3829 C C . VAL A 1 523 ? 1.307 38.120 57.456 1.00 22.26 525 VAL A C 1
ATOM 3830 O O . VAL A 1 523 ? 2.518 38.252 57.662 1.00 31.05 525 VAL A O 1
ATOM 3834 N N . TRP A 1 524 ? 0.843 37.621 56.310 1.00 20.72 526 TRP A N 1
ATOM 3835 C CA . TRP A 1 524 ? 1.705 36.897 55.384 1.00 24.14 526 TRP A CA 1
ATOM 3836 C C . TRP A 1 524 ? 1.902 37.591 54.045 1.00 23.98 526 TRP A C 1
ATOM 3837 O O . TRP A 1 524 ? 2.454 36.984 53.121 1.00 26.82 526 TRP A O 1
ATOM 3848 N N . SER A 1 525 ? 1.482 38.845 53.916 1.00 18.40 527 SER A N 1
ATOM 3849 C CA . SER A 1 525 ? 1.780 39.606 52.715 1.00 19.59 527 SER A CA 1
ATOM 3850 C C . SER A 1 525 ? 1.924 41.073 53.087 1.00 19.79 527 SER A C 1
ATOM 3851 O O . SER A 1 525 ? 1.551 41.505 54.182 1.00 21.30 527 SER A O 1
ATOM 3854 N N . CYS A 1 526 ? 2.492 41.831 52.159 1.00 25.56 528 CYS A N 1
ATOM 3855 C CA . CYS A 1 526 ? 2.618 43.271 52.278 1.00 22.22 528 CYS A CA 1
ATOM 3856 C C . CYS A 1 526 ? 2.052 43.909 51.021 1.00 23.83 528 CYS A C 1
ATOM 3857 O O . CYS A 1 526 ? 1.857 43.248 49.999 1.00 23.04 528 CYS A O 1
ATOM 3860 N N . HIS A 1 527 ? 1.778 45.205 51.106 1.00 22.00 529 HIS A N 1
ATOM 3861 C CA . HIS A 1 527 ? 1.265 45.927 49.952 1.00 20.98 529 HIS A CA 1
ATOM 3862 C C . HIS A 1 527 ? 2.391 46.210 48.966 1.00 24.62 529 HIS A C 1
ATOM 3863 O O . HIS A 1 527 ? 3.484 46.631 49.359 1.00 25.03 529 HIS A O 1
ATOM 3870 N N . ARG A 1 528 ? 2.125 45.954 47.687 1.00 21.56 530 ARG A N 1
ATOM 3871 C CA . ARG A 1 528 ? 2.949 46.451 46.596 1.00 23.72 530 ARG A CA 1
ATOM 3872 C C . ARG A 1 528 ? 2.054 47.212 45.634 1.00 24.48 530 ARG A C 1
ATOM 3873 O O . ARG A 1 528 ? 1.010 46.702 45.214 1.00 22.48 530 ARG A O 1
ATOM 3881 N N . GLU A 1 529 ? 2.463 48.426 45.292 1.00 22.29 531 GLU A N 1
ATOM 3882 C CA . GLU A 1 529 ? 1.750 49.249 44.330 1.00 20.38 531 GLU A CA 1
ATOM 3883 C C . GLU A 1 529 ? 2.487 49.193 43.000 1.00 21.10 531 GLU A C 1
ATOM 3884 O O . GLU A 1 529 ? 3.697 49.437 42.944 1.00 25.14 531 GLU A O 1
ATOM 3890 N N . ILE A 1 530 ? 1.762 48.845 41.942 1.00 23.90 532 ILE A N 1
ATOM 3891 C CA . ILE A 1 530 ? 2.293 48.812 40.586 1.00 27.14 532 ILE A CA 1
ATOM 3892 C C . ILE A 1 530 ? 1.457 49.771 39.755 1.00 26.86 532 ILE A C 1
ATOM 3893 O O . ILE A 1 530 ? 0.239 49.589 39.620 1.00 26.13 532 ILE A O 1
ATOM 3898 N N . ILE A 1 531 ? 2.103 50.800 39.217 1.00 20.39 533 ILE A N 1
ATOM 3899 C CA . ILE A 1 531 ? 1.426 51.875 38.505 1.00 20.80 533 ILE A CA 1
ATOM 3900 C C . ILE A 1 531 ? 1.785 51.751 37.034 1.00 22.25 533 ILE A C 1
ATOM 3901 O O . ILE A 1 531 ? 2.937 51.982 36.647 1.00 26.27 533 ILE A O 1
ATOM 3906 N N . TYR A 1 532 ? 0.807 51.388 36.213 1.00 28.37 534 TYR A N 1
ATOM 3907 C CA . TYR A 1 532 ? 1.021 51.357 34.776 1.00 31.06 534 TYR A CA 1
ATOM 3908 C C . TYR A 1 532 ? 0.864 52.754 34.194 1.00 28.10 534 TYR A C 1
ATOM 3909 O O . TYR A 1 532 ? 0.012 53.535 34.625 1.00 33.01 534 TYR A O 1
ATOM 3918 N N . ASP A 1 533 ? 1.721 53.068 33.225 1.00 23.01 535 ASP A N 1
ATOM 3919 C CA . ASP A 1 533 ? 1.741 54.363 32.559 1.00 23.94 535 ASP A CA 1
ATOM 3920 C C . ASP A 1 533 ? 2.275 54.143 31.151 1.00 32.65 535 ASP A C 1
ATOM 3921 O O . ASP A 1 533 ? 3.430 54.463 30.853 1.00 33.89 535 ASP A O 1
ATOM 3926 N N . VAL A 1 534 ? 1.436 53.574 30.282 1.00 32.71 536 VAL A N 1
ATOM 3927 C CA . VAL A 1 534 ? 1.905 53.026 29.012 1.00 30.33 536 VAL A CA 1
ATOM 3928 C C . VAL A 1 534 ? 1.866 54.021 27.864 1.00 36.70 536 VAL A C 1
ATOM 3929 O O . VAL A 1 534 ? 2.322 53.692 26.758 1.00 35.49 536 VAL A O 1
ATOM 3933 N N . GLY A 1 535 ? 1.324 55.212 28.077 1.00 31.76 537 GLY A N 1
ATOM 3934 C CA . GLY A 1 535 ? 1.151 56.155 27.004 1.00 30.76 537 GLY A CA 1
ATOM 3935 C C . GLY A 1 535 ? -0.280 56.179 26.511 1.00 36.41 537 GLY A C 1
ATOM 3936 O O . GLY A 1 535 ? -1.180 55.595 27.123 1.00 35.57 537 GLY A O 1
ATOM 3937 N N . PRO A 1 536 ? -0.520 56.847 25.372 1.00 36.38 538 PRO A N 1
ATOM 3938 C CA . PRO A 1 536 ? 0.481 57.510 24.525 1.00 39.04 538 PRO A CA 1
ATOM 3939 C C . PRO A 1 536 ? 1.049 58.789 25.128 1.00 39.33 538 PRO A C 1
ATOM 3940 O O . PRO A 1 536 ? 0.396 59.443 25.943 1.00 41.40 538 PRO A O 1
ATOM 3944 N N . VAL A 1 537 ? 2.283 59.110 24.751 1.00 37.12 539 VAL A N 1
ATOM 3945 C CA . VAL A 1 537 ? 2.839 60.434 25.007 1.00 31.35 539 VAL A CA 1
ATOM 3946 C C . VAL A 1 537 ? 2.022 61.378 24.135 1.00 27.98 539 VAL A C 1
ATOM 3947 O O . VAL A 1 537 ? 1.906 61.149 22.923 1.00 35.43 539 VAL A O 1
ATOM 3951 N N . PRO A 1 538 ? 1.414 62.414 24.705 1.00 34.38 540 PRO A N 1
ATOM 3952 C CA . PRO A 1 538 ? 0.556 63.296 23.908 1.00 30.79 540 PRO A CA 1
ATOM 3953 C C . PRO A 1 538 ? 1.294 63.829 22.691 1.00 40.72 540 PRO A C 1
ATOM 3954 O O . PRO A 1 538 ? 2.486 64.137 22.748 1.00 43.69 540 PRO A O 1
ATOM 3958 N N . GLU A 1 539 ? 0.577 63.907 21.568 1.00 42.45 541 GLU A N 1
ATOM 3959 C CA . GLU A 1 539 ? 1.182 64.425 20.348 1.00 46.32 541 GLU A CA 1
ATOM 3960 C C . GLU A 1 539 ? 1.676 65.850 20.543 1.00 44.52 541 GLU A C 1
ATOM 3961 O O . GLU A 1 539 ? 2.686 66.247 19.951 1.00 53.23 541 GLU A O 1
ATOM 3967 N N . SER A 1 540 ? 0.986 66.624 21.376 1.00 42.31 542 SER A N 1
ATOM 3968 C CA . SER A 1 540 ? 1.343 68.003 21.669 1.00 48.96 542 SER A CA 1
ATOM 3969 C C . SER A 1 540 ? 2.413 68.125 22.745 1.00 54.00 542 SER A C 1
ATOM 3970 O O . SER A 1 540 ? 2.683 69.244 23.197 1.00 59.27 542 SER A O 1
ATOM 3973 N N . TRP A 1 541 ? 3.016 67.020 23.176 1.00 47.59 543 TRP A N 1
ATOM 3974 C CA . TRP A 1 541 ? 3.998 67.095 24.249 1.00 38.86 543 TRP A CA 1
ATOM 3975 C C . TRP A 1 541 ? 5.255 67.806 23.773 1.00 37.92 543 TRP A C 1
ATOM 3976 O O . TRP A 1 541 ? 5.782 67.513 22.695 1.00 42.96 543 TRP A O 1
ATOM 3987 N N . ALA A 1 542 ? 5.732 68.744 24.586 1.00 36.57 544 ALA A N 1
ATOM 3988 C CA . ALA A 1 542 ? 6.975 69.453 24.335 1.00 43.21 544 ALA A CA 1
ATOM 3989 C C . ALA A 1 542 ? 7.750 69.540 25.637 1.00 36.36 544 ALA A C 1
ATOM 3990 O O . ALA A 1 542 ? 7.168 69.789 26.697 1.00 36.70 544 ALA A O 1
ATOM 3992 N N . LEU A 1 543 ? 9.062 69.324 25.543 1.00 44.07 545 LEU A N 1
ATOM 3993 C CA . LEU A 1 543 ? 9.981 69.349 26.673 1.00 35.28 545 LEU A CA 1
ATOM 3994 C C . LEU A 1 543 ? 9.724 70.564 27.553 1.00 35.21 545 LEU A C 1
ATOM 3995 O O . LEU A 1 543 ? 9.975 71.700 27.130 1.00 43.24 545 LEU A O 1
ATOM 4000 N N . PRO A 1 544 ? 9.213 70.374 28.766 1.00 41.00 546 PRO A N 1
ATOM 4001 C CA . PRO A 1 544 ? 8.989 71.517 29.651 1.00 40.16 546 PRO A CA 1
ATOM 4002 C C . PRO A 1 544 ? 10.304 72.016 30.222 1.00 48.63 546 PRO A C 1
ATOM 4003 O O . PRO A 1 544 ? 11.339 71.348 30.154 1.00 41.33 546 PRO A O 1
ATOM 4007 N N . SER A 1 545 ? 10.249 73.222 30.784 1.00 35.49 547 SER A N 1
ATOM 4008 C CA . SER A 1 545 ? 11.394 73.745 31.513 1.00 38.16 547 SER A CA 1
ATOM 4009 C C . SER A 1 545 ? 11.681 72.861 32.718 1.00 40.37 547 SER A C 1
ATOM 4010 O O . SER A 1 545 ? 10.791 72.196 33.255 1.00 36.40 547 SER A O 1
ATOM 4013 N N . ALA A 1 546 ? 12.945 72.843 33.131 1.00 39.70 548 ALA A N 1
ATOM 4014 C CA . ALA A 1 546 ? 13.352 71.990 34.237 1.00 39.75 548 ALA A CA 1
ATOM 4015 C C . ALA A 1 546 ? 12.664 72.414 35.531 1.00 35.11 548 ALA A C 1
ATOM 4016 O O . ALA A 1 546 ? 12.356 73.590 35.745 1.00 35.81 548 ALA A O 1
ATOM 4018 N N . THR A 1 547 ? 12.404 71.433 36.390 1.00 34.03 549 THR A N 1
ATOM 4019 C CA . THR A 1 547 ? 11.943 71.703 37.748 1.00 41.93 549 THR A CA 1
ATOM 4020 C C . THR A 1 547 ? 12.765 70.861 38.723 1.00 42.08 549 THR A C 1
ATOM 4021 O O . THR A 1 547 ? 13.354 69.854 38.330 1.00 36.71 549 THR A O 1
ATOM 4026 N N . THR B 1 26 ? 1.092 88.156 53.493 1.00 55.30 28 THR B N 1
ATOM 4027 C CA . THR B 1 26 ? 1.145 86.846 54.129 1.00 68.81 28 THR B CA 1
ATOM 4028 C C . THR B 1 26 ? -0.183 86.544 54.819 1.00 66.52 28 THR B C 1
ATOM 4029 O O . THR B 1 26 ? -0.859 87.457 55.295 1.00 68.27 28 THR B O 1
ATOM 4033 N N . PRO B 1 27 ? -0.561 85.269 54.859 1.00 59.87 29 PRO B N 1
ATOM 4034 C CA . PRO B 1 27 ? -1.906 84.905 55.322 1.00 57.04 29 PRO B CA 1
ATOM 4035 C C . PRO B 1 27 ? -2.089 85.134 56.818 1.00 58.55 29 PRO B C 1
ATOM 4036 O O . PRO B 1 27 ? -1.145 85.369 57.576 1.00 64.91 29 PRO B O 1
ATOM 4040 N N . SER B 1 28 ? -3.357 85.043 57.230 1.00 63.56 30 SER B N 1
ATOM 4041 C CA . SER B 1 28 ? -3.754 85.419 58.585 1.00 69.18 30 SER B CA 1
ATOM 4042 C C . SER B 1 28 ? -3.051 84.568 59.637 1.00 66.70 30 SER B C 1
ATOM 4043 O O . SER B 1 28 ? -2.524 85.091 60.626 1.00 70.09 30 SER B O 1
ATOM 4046 N N . PHE B 1 29 ? -3.035 83.249 59.441 1.00 53.42 31 PHE B N 1
ATOM 4047 C CA . PHE B 1 29 ? -2.462 82.350 60.435 1.00 44.18 31 PHE B CA 1
ATOM 4048 C C . PHE B 1 29 ? -0.955 82.504 60.563 1.00 48.99 31 PHE B C 1
ATOM 4049 O O . PHE B 1 29 ? -0.381 82.069 61.568 1.00 48.93 31 PHE B O 1
ATOM 4057 N N . ALA B 1 30 ? -0.306 83.114 59.576 1.00 50.02 32 ALA B N 1
ATOM 4058 C CA . ALA B 1 30 ? 1.140 83.031 59.457 1.00 50.38 32 ALA B CA 1
ATOM 4059 C C . ALA B 1 30 ? 1.839 83.935 60.464 1.00 52.88 32 ALA B C 1
ATOM 4060 O O . ALA B 1 30 ? 1.373 85.037 60.768 1.00 53.14 32 ALA B O 1
ATOM 4062 N N . THR B 1 31 ? 2.966 83.452 60.984 1.00 50.94 33 THR B N 1
ATOM 4063 C CA . THR B 1 31 ? 3.838 84.244 61.840 1.00 49.51 33 THR B CA 1
ATOM 4064 C C . THR B 1 31 ? 5.200 84.492 61.202 1.00 52.43 33 THR B C 1
ATOM 4065 O O . THR B 1 31 ? 6.130 84.914 61.900 1.00 55.18 33 THR B O 1
ATOM 4069 N N . VAL B 1 32 ? 5.347 84.232 59.901 1.00 56.68 34 VAL B N 1
ATOM 4070 C CA . VAL B 1 32 ? 6.613 84.427 59.201 1.00 51.63 34 VAL B CA 1
ATOM 4071 C C . VAL B 1 32 ? 6.308 84.806 57.756 1.00 42.56 34 VAL B C 1
ATOM 4072 O O . VAL B 1 32 ? 5.264 84.442 57.207 1.00 46.80 34 VAL B O 1
ATOM 4076 N N . SER B 1 33 ? 7.220 85.566 57.147 1.00 46.76 35 SER B N 1
ATOM 4077 C CA . SER B 1 33 ? 7.140 85.918 55.735 1.00 54.81 35 SER B CA 1
ATOM 4078 C C . SER B 1 33 ? 8.258 85.210 54.983 1.00 60.98 35 SER B C 1
ATOM 4079 O O . SER B 1 33 ? 9.437 85.458 55.272 1.00 65.75 35 SER B O 1
ATOM 4082 N N . PRO B 1 34 ? 7.946 84.327 54.028 1.00 52.51 36 PRO B N 1
ATOM 4083 C CA . PRO B 1 34 ? 9.001 83.492 53.423 1.00 48.37 36 PRO B CA 1
ATOM 4084 C C . PRO B 1 34 ? 10.057 84.274 52.662 1.00 51.91 36 PRO B C 1
ATOM 4085 O O . PRO B 1 34 ? 11.227 83.869 52.654 1.00 51.44 36 PRO B O 1
ATOM 4089 N N . GLN B 1 35 ? 9.688 85.380 52.016 1.00 42.40 37 GLN B N 1
ATOM 4090 C CA . GLN B 1 35 ? 10.663 86.149 51.255 1.00 49.16 37 GLN B CA 1
ATOM 4091 C C . GLN B 1 35 ? 11.501 87.068 52.132 1.00 56.12 37 GLN B C 1
ATOM 4092 O O . GLN B 1 35 ? 12.576 87.499 51.702 1.00 63.65 37 GLN B O 1
ATOM 4094 N N . GLU B 1 36 ? 11.047 87.367 53.349 1.00 52.41 38 GLU B N 1
ATOM 4095 C CA . GLU B 1 36 ? 11.710 88.344 54.202 1.00 51.01 38 GLU B CA 1
ATOM 4096 C C . GLU B 1 36 ? 12.573 87.725 55.294 1.00 49.06 38 GLU B C 1
ATOM 4097 O O . GLU B 1 36 ? 13.369 88.444 55.907 1.00 59.26 38 GLU B O 1
ATOM 4103 N N . VAL B 1 37 ? 12.442 86.425 55.558 1.00 45.81 39 VAL B N 1
ATOM 4104 C CA . VAL B 1 37 ? 13.237 85.797 56.607 1.00 49.89 39 VAL B CA 1
ATOM 4105 C C . VAL B 1 37 ? 14.697 85.761 56.176 1.00 51.33 39 VAL B C 1
ATOM 4106 O O . VAL B 1 37 ? 15.022 85.363 55.049 1.00 44.88 39 VAL B O 1
ATOM 4110 N N . SER B 1 38 ? 15.585 86.186 57.069 1.00 50.35 40 SER B N 1
ATOM 4111 C CA . SER B 1 38 ? 16.983 86.403 56.719 1.00 57.11 40 SER B CA 1
ATOM 4112 C C . SER B 1 38 ? 17.804 86.456 58.002 1.00 60.05 40 SER B C 1
ATOM 4113 O O . SER B 1 38 ? 17.281 86.280 59.104 1.00 59.00 40 SER B O 1
ATOM 4116 N N . GLY B 1 39 ? 19.106 86.708 57.847 1.00 52.26 41 GLY B N 1
ATOM 4117 C CA . GLY B 1 39 ? 19.959 86.860 59.013 1.00 50.72 41 GLY B CA 1
ATOM 4118 C C . GLY B 1 39 ? 19.620 88.098 59.820 1.00 55.73 41 GLY B C 1
ATOM 4119 O O . GLY B 1 39 ? 19.705 88.094 61.051 1.00 56.30 41 GLY B O 1
ATOM 4120 N N . SER B 1 40 ? 19.226 89.175 59.136 1.00 57.46 42 SER B N 1
ATOM 4121 C CA . SER B 1 40 ? 18.838 90.399 59.827 1.00 66.01 42 SER B CA 1
ATOM 4122 C C . SER B 1 40 ? 17.421 90.314 60.378 1.00 60.95 42 SER B C 1
ATOM 4123 O O . SER B 1 40 ? 17.126 90.930 61.408 1.00 64.23 42 SER B O 1
ATOM 4126 N N . SER B 1 41 ? 16.538 89.557 59.723 1.00 58.41 43 SER B N 1
ATOM 4127 C CA . SER B 1 41 ? 15.169 89.338 60.187 1.00 57.12 43 SER B CA 1
ATOM 4128 C C . SER B 1 41 ? 14.947 87.843 60.393 1.00 61.71 43 SER B C 1
ATOM 4129 O O . SER B 1 41 ? 14.278 87.184 59.585 1.00 60.82 43 SER B O 1
ATOM 4132 N N . PRO B 1 42 ? 15.488 87.277 61.467 1.00 56.44 44 PRO B N 1
ATOM 4133 C CA . PRO B 1 42 ? 15.353 85.836 61.685 1.00 55.43 44 PRO B CA 1
ATOM 4134 C C . PRO B 1 42 ? 14.002 85.467 62.274 1.00 56.68 44 PRO B C 1
ATOM 4135 O O . PRO B 1 42 ? 13.351 86.258 62.960 1.00 64.16 44 PRO B O 1
ATOM 4139 N N . ALA B 1 43 ? 13.588 84.237 61.990 1.00 45.30 45 ALA B N 1
ATOM 4140 C CA . ALA B 1 43 ? 12.294 83.728 62.412 1.00 49.90 45 ALA B CA 1
ATOM 4141 C C . ALA B 1 43 ? 12.441 82.819 63.625 1.00 49.65 45 ALA B C 1
ATOM 4142 O O . ALA B 1 43 ? 13.498 82.227 63.860 1.00 52.04 45 ALA B O 1
ATOM 4144 N N . GLU B 1 44 ? 11.363 82.714 64.393 1.00 43.50 46 GLU B N 1
ATOM 4145 C CA . GLU B 1 44 ? 11.306 81.861 65.569 1.00 46.21 46 GLU B CA 1
ATOM 4146 C C . GLU B 1 44 ? 10.321 80.725 65.329 1.00 50.55 46 GLU B C 1
ATOM 4147 O O . GLU B 1 44 ? 9.227 80.942 64.798 1.00 50.18 46 GLU B O 1
ATOM 4153 N N . VAL B 1 45 ? 10.724 79.511 65.698 1.00 49.19 47 VAL B N 1
ATOM 4154 C CA . VAL B 1 45 ? 9.871 78.328 65.628 1.00 48.94 47 VAL B CA 1
ATOM 4155 C C . VAL B 1 45 ? 9.704 77.806 67.046 1.00 48.52 47 VAL B C 1
ATOM 4156 O O . VAL B 1 45 ? 10.696 77.519 67.727 1.00 49.73 47 VAL B O 1
ATOM 4160 N N . GLN B 1 46 ? 8.461 77.699 67.498 1.00 51.04 48 GLN B N 1
ATOM 4161 C CA . GLN B 1 46 ? 8.165 77.223 68.839 1.00 50.67 48 GLN B CA 1
ATOM 4162 C C . GLN B 1 46 ? 7.541 75.835 68.787 1.00 47.66 48 GLN B C 1
ATOM 4163 O O . GLN B 1 46 ? 7.255 75.286 67.719 1.00 48.12 48 GLN B O 1
ATOM 4169 N N . ASN B 1 47 ? 7.336 75.276 69.971 1.00 44.57 49 ASN B N 1
ATOM 4170 C CA . ASN B 1 47 ? 6.704 73.980 70.138 1.00 41.34 49 ASN B CA 1
ATOM 4171 C C . ASN B 1 47 ? 5.251 74.165 70.552 1.00 42.90 49 ASN B C 1
ATOM 4172 O O . ASN B 1 47 ? 4.857 75.206 71.082 1.00 35.98 49 ASN B O 1
ATOM 4177 N N . PHE B 1 48 ? 4.449 73.136 70.300 1.00 39.68 50 PHE B N 1
ATOM 4178 C CA . PHE B 1 48 ? 3.060 73.113 70.736 1.00 36.27 50 PHE B CA 1
ATOM 4179 C C . PHE B 1 48 ? 2.857 71.906 71.635 1.00 40.63 50 PHE B C 1
ATOM 4180 O O . PHE B 1 48 ? 3.054 70.766 71.202 1.00 35.24 50 PHE B O 1
ATOM 4188 N N . VAL B 1 49 ? 2.460 72.157 72.877 1.00 35.32 51 VAL B N 1
ATOM 4189 C CA . VAL B 1 49 ? 2.271 71.090 73.850 1.00 37.62 51 VAL B CA 1
ATOM 4190 C C . VAL B 1 49 ? 1.210 71.530 74.844 1.00 33.63 51 VAL B C 1
ATOM 4191 O O . VAL B 1 49 ? 1.163 72.697 75.247 1.00 35.05 51 VAL B O 1
ATOM 4195 N N . GLN B 1 50 ? 0.351 70.584 75.227 1.00 35.21 52 GLN B N 1
ATOM 4196 C CA . GLN B 1 50 ? -0.749 70.835 76.157 1.00 41.32 52 GLN B CA 1
ATOM 4197 C C . GLN B 1 50 ? -1.546 72.070 75.740 1.00 45.13 52 GLN B C 1
ATOM 4198 O O . GLN B 1 50 ? -1.951 72.892 76.566 1.00 38.62 52 GLN B O 1
ATOM 4204 N N . GLY B 1 51 ? -1.746 72.211 74.430 1.00 42.96 53 GLY B N 1
ATOM 4205 C CA . GLY B 1 51 ? -2.645 73.214 73.897 1.00 42.34 53 GLY B CA 1
ATOM 4206 C C . GLY B 1 51 ? -2.092 74.617 73.812 1.00 43.23 53 GLY B C 1
ATOM 4207 O O . GLY B 1 51 ? -2.862 75.561 73.619 1.00 46.66 53 GLY B O 1
ATOM 4208 N N . SER B 1 52 ? -0.780 74.793 73.942 1.00 44.35 54 SER B N 1
ATOM 4209 C CA . SER B 1 52 ? -0.203 76.128 73.925 1.00 43.64 54 SER B CA 1
ATOM 4210 C C . SER B 1 52 ? 1.109 76.127 73.158 1.00 45.77 54 SER B C 1
ATOM 4211 O O . SER B 1 52 ? 1.851 75.141 73.159 1.00 51.54 54 SER B O 1
ATOM 4214 N N . TRP B 1 53 ? 1.386 77.254 72.509 1.00 51.27 55 TRP B N 1
ATOM 4215 C CA . TRP B 1 53 ? 2.691 77.480 71.907 1.00 49.37 55 TRP B CA 1
ATOM 4216 C C . TRP B 1 53 ? 3.682 77.868 72.995 1.00 49.90 55 TRP B C 1
ATOM 4217 O O . TRP B 1 53 ? 3.426 78.786 73.779 1.00 54.35 55 TRP B O 1
ATOM 4228 N N . THR B 1 54 ? 4.813 77.169 73.044 1.00 53.25 56 THR B N 1
ATOM 4229 C CA . THR B 1 54 ? 5.770 77.389 74.117 1.00 49.73 56 THR B CA 1
ATOM 4230 C C . THR B 1 54 ? 6.499 78.717 73.923 1.00 54.51 56 THR B C 1
ATOM 4231 O O . THR B 1 54 ? 6.292 79.445 72.946 1.00 58.59 56 THR B O 1
ATOM 4235 N N . ALA B 1 55 ? 7.370 79.028 74.880 1.00 59.33 57 ALA B N 1
ATOM 4236 C CA . ALA B 1 55 ? 8.212 80.216 74.847 1.00 59.24 57 ALA B CA 1
ATOM 4237 C C . ALA B 1 55 ? 9.635 79.856 75.247 1.00 65.24 57 ALA B C 1
ATOM 4238 O O . ALA B 1 55 ? 10.261 80.537 76.067 1.00 64.41 57 ALA B O 1
ATOM 4240 N N . SER B 1 56 ? 10.157 78.773 74.682 1.00 67.81 58 SER B N 1
ATOM 4241 C CA . SER B 1 56 ? 11.494 78.316 75.025 1.00 65.98 58 SER B CA 1
ATOM 4242 C C . SER B 1 56 ? 12.554 79.220 74.402 1.00 65.81 58 SER B C 1
ATOM 4243 O O . SER B 1 56 ? 12.361 79.795 73.328 1.00 64.77 58 SER B O 1
ATOM 4246 N N . ALA B 1 57 ? 13.686 79.339 75.094 1.00 63.92 59 ALA B N 1
ATOM 4247 C CA . ALA B 1 57 ? 14.801 80.155 74.635 1.00 62.47 59 ALA B CA 1
ATOM 4248 C C . ALA B 1 57 ? 16.000 79.330 74.190 1.00 64.13 59 ALA B C 1
ATOM 4249 O O . ALA B 1 57 ? 17.017 79.908 73.791 1.00 64.82 59 ALA B O 1
ATOM 4251 N N . ASN B 1 58 ? 15.914 77.999 74.251 1.00 63.52 60 ASN B N 1
ATOM 4252 C CA . ASN B 1 58 ? 17.013 77.121 73.845 1.00 60.70 60 ASN B CA 1
ATOM 4253 C C . ASN B 1 58 ? 17.039 77.065 72.322 1.00 53.12 60 ASN B C 1
ATOM 4254 O O . ASN B 1 58 ? 16.603 76.102 71.685 1.00 49.90 60 ASN B O 1
ATOM 4259 N N . TRP B 1 59 ? 17.561 78.132 71.729 1.00 54.13 61 TRP B N 1
ATOM 4260 C CA . TRP B 1 59 ? 17.537 78.253 70.280 1.00 54.18 61 TRP B CA 1
ATOM 4261 C C . TRP B 1 59 ? 18.570 77.336 69.642 1.00 57.30 61 TRP B C 1
ATOM 4262 O O . TRP B 1 59 ? 19.721 77.268 70.086 1.00 59.65 61 TRP B O 1
ATOM 4273 N N . ASN B 1 60 ? 18.144 76.617 68.609 1.00 49.42 62 ASN B N 1
ATOM 4274 C CA . ASN B 1 60 ? 19.032 75.954 67.662 1.00 47.30 62 ASN B CA 1
ATOM 4275 C C . ASN B 1 60 ? 18.988 76.780 66.383 1.00 52.05 62 ASN B C 1
ATOM 4276 O O . ASN B 1 60 ? 17.951 76.841 65.715 1.00 46.61 62 ASN B O 1
ATOM 4281 N N . TRP B 1 61 ? 20.102 77.429 66.054 1.00 49.99 63 TRP B N 1
ATOM 4282 C CA . TRP B 1 61 ? 20.136 78.333 64.912 1.00 42.87 63 TRP B CA 1
ATOM 4283 C C . TRP B 1 61 ? 20.308 77.540 63.623 1.00 46.81 63 TRP B C 1
ATOM 4284 O O . TRP B 1 61 ? 21.290 76.808 63.457 1.00 61.38 63 TRP B O 1
ATOM 4295 N N . ILE B 1 62 ? 19.343 77.685 62.722 1.00 46.59 64 ILE B N 1
ATOM 4296 C CA . ILE B 1 62 ? 19.380 77.051 61.412 1.00 42.64 64 ILE B CA 1
ATOM 4297 C C . ILE B 1 62 ? 19.970 78.042 60.419 1.00 49.05 64 ILE B C 1
ATOM 4298 O O . ILE B 1 62 ? 19.534 79.198 60.354 1.00 41.28 64 ILE B O 1
ATOM 4303 N N . VAL B 1 63 ? 20.956 77.602 59.641 1.00 50.70 65 VAL B N 1
ATOM 4304 C CA . VAL B 1 63 ? 21.560 78.485 58.651 1.00 44.87 65 VAL B CA 1
ATOM 4305 C C . VAL B 1 63 ? 20.786 78.389 57.344 1.00 43.57 65 VAL B C 1
ATOM 4306 O O . VAL B 1 63 ? 20.211 77.350 57.002 1.00 40.02 65 VAL B O 1
ATOM 4310 N N . ASP B 1 64 ? 20.763 79.499 56.620 1.00 40.92 66 ASP B N 1
ATOM 4311 C CA . ASP B 1 64 ? 20.173 79.557 55.288 1.00 42.66 66 ASP B CA 1
ATOM 4312 C C . ASP B 1 64 ? 20.994 78.693 54.341 1.00 40.90 66 ASP B C 1
ATOM 4313 O O . ASP B 1 64 ? 22.197 78.942 54.181 1.00 40.41 66 ASP B O 1
ATOM 4318 N N . PRO B 1 65 ? 20.402 77.686 53.691 1.00 41.16 67 PRO B N 1
ATOM 4319 C CA . PRO B 1 65 ? 21.201 76.793 52.834 1.00 37.24 67 PRO B CA 1
ATOM 4320 C C . PRO B 1 65 ? 21.855 77.499 51.665 1.00 38.09 67 PRO B C 1
ATOM 4321 O O . PRO B 1 65 ? 22.791 76.943 51.078 1.00 41.86 67 PRO B O 1
ATOM 4325 N N . LEU B 1 66 ? 21.414 78.709 51.319 1.00 48.25 68 LEU B N 1
ATOM 4326 C CA . LEU B 1 66 ? 21.973 79.411 50.172 1.00 44.94 68 LEU B CA 1
ATOM 4327 C C . LEU B 1 66 ? 23.092 80.383 50.530 1.00 41.71 68 LEU B C 1
ATOM 4328 O O . LEU B 1 66 ? 23.852 80.774 49.638 1.00 44.32 68 LEU B O 1
ATOM 4333 N N . ASN B 1 67 ? 23.234 80.782 51.797 1.00 45.88 69 ASN B N 1
ATOM 4334 C CA . ASN B 1 67 ? 24.269 81.767 52.089 1.00 51.36 69 ASN B CA 1
ATOM 4335 C C . ASN B 1 67 ? 24.903 81.626 53.470 1.00 52.74 69 ASN B C 1
ATOM 4336 O O . ASN B 1 67 ? 25.928 82.259 53.737 1.00 54.00 69 ASN B O 1
ATOM 4341 N N . GLY B 1 68 ? 24.322 80.817 54.353 1.00 55.74 70 GLY B N 1
ATOM 4342 C CA . GLY B 1 68 ? 24.905 80.591 55.662 1.00 49.62 70 GLY B CA 1
ATOM 4343 C C . GLY B 1 68 ? 24.377 81.475 56.771 1.00 52.33 70 GLY B C 1
ATOM 4344 O O . GLY B 1 68 ? 24.821 81.333 57.918 1.00 59.50 70 GLY B O 1
ATOM 4345 N N . ASP B 1 69 ? 23.452 82.384 56.466 1.00 53.17 71 ASP B N 1
ATOM 4346 C CA . ASP B 1 69 ? 22.854 83.236 57.486 1.00 53.95 71 ASP B CA 1
ATOM 4347 C C . ASP B 1 69 ? 22.120 82.407 58.533 1.00 49.94 71 ASP B C 1
ATOM 4348 O O . ASP B 1 69 ? 21.369 81.486 58.204 1.00 52.19 71 ASP B O 1
ATOM 4353 N N . LYS B 1 70 ? 22.321 82.752 59.804 1.00 55.43 72 LYS B N 1
ATOM 4354 C CA . LYS B 1 70 ? 21.464 82.228 60.860 1.00 60.72 72 LYS B CA 1
ATOM 4355 C C . LYS B 1 70 ? 20.102 82.905 60.754 1.00 46.24 72 LYS B C 1
ATOM 4356 O O . LYS B 1 70 ? 19.887 83.966 61.348 1.00 59.79 72 LYS B O 1
ATOM 4362 N N . PHE B 1 71 ? 19.182 82.326 59.981 1.00 44.65 73 PHE B N 1
ATOM 4363 C CA . PHE B 1 71 ? 17.922 82.993 59.670 1.00 48.92 73 PHE B CA 1
ATOM 4364 C C . PHE B 1 71 ? 16.710 82.393 60.373 1.00 43.61 73 PHE B C 1
ATOM 4365 O O . PHE B 1 71 ? 15.605 82.930 60.232 1.00 45.77 73 PHE B O 1
ATOM 4373 N N . ILE B 1 72 ? 16.879 81.311 61.132 1.00 42.67 74 ILE B N 1
ATOM 4374 C CA . ILE B 1 72 ? 15.780 80.678 61.856 1.00 53.65 74 ILE B CA 1
ATOM 4375 C C . ILE B 1 72 ? 16.310 80.182 63.194 1.00 46.66 74 ILE B C 1
ATOM 4376 O O . ILE B 1 72 ? 17.258 79.390 63.231 1.00 42.53 74 ILE B O 1
ATOM 4381 N N . LYS B 1 73 ? 15.707 80.642 64.290 1.00 42.77 75 LYS B N 1
ATOM 4382 C CA . LYS B 1 73 ? 15.942 80.056 65.605 1.00 46.64 75 LYS B CA 1
ATOM 4383 C C . LYS B 1 73 ? 14.803 79.099 65.933 1.00 48.12 75 LYS B C 1
ATOM 4384 O O . LYS B 1 73 ? 13.632 79.495 65.944 1.00 45.72 75 LYS B O 1
ATOM 4390 N N . VAL B 1 74 ? 15.155 77.847 66.204 1.00 40.67 76 VAL B N 1
ATOM 4391 C CA . VAL B 1 74 ? 14.198 76.795 66.518 1.00 38.77 76 VAL B CA 1
ATOM 4392 C C . VAL B 1 74 ? 14.321 76.474 68.000 1.00 46.04 76 VAL B C 1
ATOM 4393 O O . VAL B 1 74 ? 15.375 76.013 68.457 1.00 47.47 76 VAL B O 1
ATOM 4397 N N . ALA B 1 75 ? 13.244 76.709 68.749 1.00 52.72 77 ALA B N 1
ATOM 4398 C CA . ALA B 1 75 ? 13.226 76.403 70.173 1.00 53.27 77 ALA B CA 1
ATOM 4399 C C . ALA B 1 75 ? 13.220 74.897 70.388 1.00 44.20 77 ALA B C 1
ATOM 4400 O O . ALA B 1 75 ? 12.160 74.264 70.350 1.00 51.95 77 ALA B O 1
ATOM 4402 N N . GLU B 1 76 ? 14.391 74.311 70.611 1.00 43.70 78 GLU B N 1
ATOM 4403 C CA . GLU B 1 76 ? 14.501 72.865 70.727 1.00 46.52 78 GLU B CA 1
ATOM 4404 C C . GLU B 1 76 ? 14.343 72.432 72.178 1.00 43.37 78 GLU B C 1
ATOM 4405 O O . GLU B 1 76 ? 14.974 72.992 73.080 1.00 52.38 78 GLU B O 1
ATOM 4411 N N . VAL B 1 77 ? 13.480 71.439 72.390 1.00 47.52 79 VAL B N 1
ATOM 4412 C CA . VAL B 1 77 ? 13.231 70.901 73.718 1.00 36.96 79 VAL B CA 1
ATOM 4413 C C . VAL B 1 77 ? 14.481 70.195 74.228 1.00 49.96 79 VAL B C 1
ATOM 4414 O O . VAL B 1 77 ? 15.153 69.470 73.484 1.00 52.13 79 VAL B O 1
ATOM 4418 N N . GLN B 1 78 ? 14.804 70.407 75.503 1.00 53.57 80 GLN B N 1
ATOM 4419 C CA . GLN B 1 78 ? 15.998 69.835 76.102 1.00 62.35 80 GLN B CA 1
ATOM 4420 C C . GLN B 1 78 ? 15.647 68.566 76.883 1.00 61.20 80 GLN B C 1
ATOM 4421 O O . GLN B 1 78 ? 14.535 68.037 76.791 1.00 68.42 80 GLN B O 1
ATOM 4427 N N . GLY B 1 79 ? 16.610 68.070 77.663 1.00 59.15 81 GLY B N 1
ATOM 4428 C CA . GLY B 1 79 ? 16.457 66.758 78.272 1.00 59.22 81 GLY B CA 1
ATOM 4429 C C . GLY B 1 79 ? 15.319 66.695 79.272 1.00 57.70 81 GLY B C 1
ATOM 4430 O O . GLY B 1 79 ? 14.503 65.771 79.249 1.00 60.83 81 GLY B O 1
ATOM 4431 N N . THR B 1 80 ? 15.249 67.680 80.167 1.00 55.36 82 THR B N 1
ATOM 4432 C CA . THR B 1 80 ? 14.230 67.668 81.207 1.00 58.51 82 THR B CA 1
ATOM 4433 C C . THR B 1 80 ? 12.874 68.141 80.703 1.00 63.35 82 THR B C 1
ATOM 4434 O O . THR B 1 80 ? 11.847 67.780 81.289 1.00 62.07 82 THR B O 1
ATOM 4438 N N . GLU B 1 81 ? 12.847 68.922 79.627 1.00 58.25 83 GLU B N 1
ATOM 4439 C CA . GLU B 1 81 ? 11.629 69.546 79.122 1.00 54.88 83 GLU B CA 1
ATOM 4440 C C . GLU B 1 81 ? 10.712 68.580 78.378 1.00 53.36 83 GLU B C 1
ATOM 4441 O O . GLU B 1 81 ? 9.700 69.047 77.841 1.00 54.93 83 GLU B O 1
ATOM 4447 N N . ILE B 1 82 ? 10.981 67.273 78.308 1.00 49.67 84 ILE B N 1
ATOM 4448 C CA . ILE B 1 82 ? 10.063 66.363 77.627 1.00 46.52 84 ILE B CA 1
ATOM 4449 C C . ILE B 1 82 ? 8.935 65.872 78.521 1.00 43.71 84 ILE B C 1
ATOM 4450 O O . ILE B 1 82 ? 8.017 65.203 78.023 1.00 43.81 84 ILE B O 1
ATOM 4455 N N . LYS B 1 83 ? 8.976 66.175 79.823 1.00 40.47 85 LYS B N 1
ATOM 4456 C CA . LYS B 1 83 ? 7.932 65.707 80.732 1.00 37.12 85 LYS B CA 1
ATOM 4457 C C . LYS B 1 83 ? 6.559 66.204 80.298 1.00 35.45 85 LYS B C 1
ATOM 4458 O O . LYS B 1 83 ? 5.563 65.477 80.402 1.00 39.85 85 LYS B O 1
ATOM 4464 N N . SER B 1 84 ? 6.489 67.446 79.810 1.00 42.49 86 SER B N 1
ATOM 4465 C CA . SER B 1 84 ? 5.222 67.989 79.333 1.00 47.54 86 SER B CA 1
ATOM 4466 C C . SER B 1 84 ? 4.669 67.162 78.183 1.00 40.48 86 SER B C 1
ATOM 4467 O O . SER B 1 84 ? 3.455 66.948 78.087 1.00 37.27 86 SER B O 1
ATOM 4470 N N . PHE B 1 85 ? 5.547 66.682 77.302 1.00 34.23 87 PHE B N 1
ATOM 4471 C CA . PHE B 1 85 ? 5.090 65.877 76.178 1.00 30.91 87 PHE B CA 1
ATOM 4472 C C . PHE B 1 85 ? 4.658 64.489 76.636 1.00 41.97 87 PHE B C 1
ATOM 4473 O O . PHE B 1 85 ? 3.638 63.968 76.168 1.00 38.17 87 PHE B O 1
ATOM 4481 N N . MET B 1 86 ? 5.414 63.882 77.557 1.00 41.69 88 MET B N 1
ATOM 4482 C CA . MET B 1 86 ? 4.990 62.624 78.167 1.00 37.53 88 MET B CA 1
ATOM 4483 C C . MET B 1 86 ? 3.589 62.744 78.755 1.00 35.86 88 MET B C 1
ATOM 4484 O O . MET B 1 86 ? 2.716 61.910 78.490 1.00 39.03 88 MET B O 1
ATOM 4489 N N . GLU B 1 87 ? 3.363 63.784 79.564 1.00 40.61 89 GLU B N 1
ATOM 4490 C CA . GLU B 1 87 ? 2.067 63.964 80.211 1.00 38.51 89 GLU B CA 1
ATOM 4491 C C . GLU B 1 87 ? 0.952 64.120 79.188 1.00 39.44 89 GLU B C 1
ATOM 4492 O O . GLU B 1 87 ? -0.127 63.532 79.339 1.00 35.12 89 GLU B O 1
ATOM 4494 N N . SER B 1 88 ? 1.196 64.904 78.136 1.00 37.03 90 SER B N 1
ATOM 4495 C CA . SER B 1 88 ? 0.166 65.138 77.131 1.00 38.83 90 SER B CA 1
ATOM 4496 C C . SER B 1 88 ? -0.221 63.847 76.419 1.00 41.77 90 SER B C 1
ATOM 4497 O O . SER B 1 88 ? -1.409 63.588 76.192 1.00 44.37 90 SER B O 1
ATOM 4500 N N . LEU B 1 89 ? 0.766 63.021 76.064 1.00 38.01 91 LEU B N 1
ATOM 4501 C CA . LEU B 1 89 ? 0.459 61.748 75.417 1.00 40.56 91 LEU B CA 1
ATOM 4502 C C . LEU B 1 89 ? -0.281 60.816 76.365 1.00 40.12 91 LEU B C 1
ATOM 4503 O O . LEU B 1 89 ? -1.167 60.063 75.942 1.00 36.57 91 LEU B O 1
ATOM 4508 N N . SER B 1 90 ? 0.065 60.853 77.654 1.00 35.48 92 SER B N 1
ATOM 4509 C CA . SER B 1 90 ? -0.586 59.971 78.614 1.00 40.86 92 SER B CA 1
ATOM 4510 C C . SER B 1 90 ? -2.049 60.330 78.817 1.00 44.73 92 SER B C 1
ATOM 4511 O O . SER B 1 90 ? -2.806 59.519 79.361 1.00 46.87 92 SER B O 1
ATOM 4514 N N . LYS B 1 91 ? -2.465 61.526 78.398 1.00 40.27 93 LYS B N 1
ATOM 4515 C CA . LYS B 1 91 ? -3.870 61.898 78.488 1.00 37.70 93 LYS B CA 1
ATOM 4516 C C . LYS B 1 91 ? -4.737 61.146 77.487 1.00 35.71 93 LYS B C 1
ATOM 4517 O O . LYS B 1 91 ? -5.966 61.173 77.614 1.00 44.55 93 LYS B O 1
ATOM 4523 N N . CYS B 1 92 ? -4.133 60.477 76.504 1.00 35.00 94 CYS B N 1
ATOM 4524 C CA . CYS B 1 92 ? -4.885 59.702 75.528 1.00 37.25 94 CYS B CA 1
ATOM 4525 C C . CYS B 1 92 ? -4.885 58.237 75.928 1.00 44.06 94 CYS B C 1
ATOM 4526 O O . CYS B 1 92 ? -3.803 57.642 76.056 1.00 47.17 94 CYS B O 1
ATOM 4529 N N . PRO B 1 93 ? -6.043 57.617 76.128 1.00 33.67 95 PRO B N 1
ATOM 4530 C CA . PRO B 1 93 ? -6.078 56.188 76.450 1.00 24.28 95 PRO B CA 1
ATOM 4531 C C . PRO B 1 93 ? -5.802 55.347 75.212 1.00 25.19 95 PRO B C 1
ATOM 4532 O O . PRO B 1 93 ? -5.781 55.836 74.082 1.00 22.82 95 PRO B O 1
ATOM 4536 N N . LYS B 1 94 ? -5.600 54.050 75.450 1.00 22.96 96 LYS B N 1
ATOM 4537 C CA . LYS B 1 94 ? -5.346 53.135 74.346 1.00 27.62 96 LYS B CA 1
ATOM 4538 C C . LYS B 1 94 ? -6.574 52.926 73.469 1.00 24.28 96 LYS B C 1
ATOM 4539 O O . LYS B 1 94 ? -6.429 52.467 72.332 1.00 31.50 96 LYS B O 1
ATOM 4545 N N . HIS B 1 95 ? -7.773 53.264 73.954 1.00 26.37 97 HIS B N 1
ATOM 4546 C CA . HIS B 1 95 ? -8.962 53.266 73.110 1.00 22.82 97 HIS B CA 1
ATOM 4547 C C . HIS B 1 95 ? -9.188 54.608 72.411 1.00 23.26 97 HIS B C 1
ATOM 4548 O O . HIS B 1 95 ? -10.277 54.842 71.872 1.00 25.32 97 HIS B O 1
ATOM 4555 N N . GLY B 1 96 ? -8.186 55.491 72.417 1.00 28.72 98 GLY B N 1
ATOM 4556 C CA . GLY B 1 96 ? -8.127 56.624 71.515 1.00 20.79 98 GLY B CA 1
ATOM 4557 C C . GLY B 1 96 ? -8.873 57.858 71.996 1.00 24.65 98 GLY B C 1
ATOM 4558 O O . GLY B 1 96 ? -9.591 57.856 73.000 1.00 30.24 98 GLY B O 1
ATOM 4559 N N . LEU B 1 97 ? -8.668 58.954 71.255 1.00 27.77 99 LEU B N 1
ATOM 4560 C CA . LEU B 1 97 ? -9.526 60.125 71.415 1.00 30.51 99 LEU B CA 1
ATOM 4561 C C . LEU B 1 97 ? -10.921 59.847 70.877 1.00 31.01 99 LEU B C 1
ATOM 4562 O O . LEU B 1 97 ? -11.893 60.475 71.312 1.00 31.17 99 LEU B O 1
ATOM 4567 N N . HIS B 1 98 ? -11.030 58.925 69.923 1.00 32.83 100 HIS B N 1
ATOM 4568 C CA . HIS B 1 98 ? -12.303 58.398 69.453 1.00 26.24 100 HIS B CA 1
ATOM 4569 C C . HIS B 1 98 ? -12.026 57.046 68.811 1.00 24.22 100 HIS B C 1
ATOM 4570 O O . HIS B 1 98 ? -10.877 56.692 68.536 1.00 28.10 100 HIS B O 1
ATOM 4577 N N . ASN B 1 99 ? -13.091 56.282 68.604 1.00 25.92 101 ASN B N 1
ATOM 4578 C CA . ASN B 1 99 ? -13.013 55.012 67.893 1.00 25.56 101 ASN B CA 1
ATOM 4579 C C . ASN B 1 99 ? -14.388 54.767 67.279 1.00 24.82 101 ASN B C 1
ATOM 4580 O O . ASN B 1 99 ? -15.290 55.592 67.477 1.00 24.37 101 ASN B O 1
ATOM 4585 N N . PRO B 1 100 ? -14.599 53.689 66.511 1.00 22.80 102 PRO B N 1
ATOM 4586 C CA . PRO B 1 100 ? -15.903 53.526 65.846 1.00 25.49 102 PRO B CA 1
ATOM 4587 C C . PRO B 1 100 ? -17.095 53.481 66.791 1.00 28.20 102 PRO B C 1
ATOM 4588 O O . PRO B 1 100 ? -18.231 53.624 66.324 1.00 30.27 102 PRO B O 1
ATOM 4592 N N . LEU B 1 101 ? -16.884 53.295 68.092 1.00 30.49 103 LEU B N 1
ATOM 4593 C CA . LEU B 1 101 ? -17.980 53.235 69.050 1.00 36.30 103 LEU B CA 1
ATOM 4594 C C . LEU B 1 101 ? -17.932 54.347 70.091 1.00 35.70 103 LEU B C 1
ATOM 4595 O O . LEU B 1 101 ? -18.847 54.441 70.916 1.00 36.39 103 LEU B O 1
ATOM 4600 N N . LYS B 1 102 ? -16.899 55.189 70.081 1.00 25.85 104 LYS B N 1
ATOM 4601 C CA . LYS B 1 102 ? -16.741 56.232 71.088 1.00 22.10 104 LYS B CA 1
ATOM 4602 C C . LYS B 1 102 ? -16.463 57.570 70.417 1.00 28.79 104 LYS B C 1
ATOM 4603 O O . LYS B 1 102 ? -15.570 57.670 69.570 1.00 28.35 104 LYS B O 1
ATOM 4609 N N . ALA B 1 103 ? -17.224 58.593 70.814 1.00 24.06 105 ALA B N 1
ATOM 4610 C CA . ALA B 1 103 ? -17.171 59.953 70.283 1.00 28.32 105 ALA B CA 1
ATOM 4611 C C . ALA B 1 103 ? -17.098 59.979 68.761 1.00 33.26 105 ALA B C 1
ATOM 4612 O O . ALA B 1 103 ? -16.208 60.631 68.201 1.00 27.40 105 ALA B O 1
ATOM 4614 N N . PRO B 1 104 ? -18.015 59.310 68.054 1.00 29.56 106 PRO B N 1
ATOM 4615 C CA . PRO B 1 104 ? -17.909 59.275 66.588 1.00 20.62 106 PRO B CA 1
ATOM 4616 C C . PRO B 1 104 ? -18.112 60.622 65.931 1.00 24.22 106 PRO B C 1
ATOM 4617 O O . PRO B 1 104 ? -17.752 60.776 64.757 1.00 28.62 106 PRO B O 1
ATOM 4621 N N . GLU B 1 105 ? -18.674 61.605 66.640 1.00 27.15 107 GLU B N 1
ATOM 4622 C CA . GLU B 1 105 ? -18.799 62.937 66.062 1.00 31.02 107 GLU B CA 1
ATOM 4623 C C . GLU B 1 105 ? -17.435 63.531 65.731 1.00 26.96 107 GLU B C 1
ATOM 4624 O O . GLU B 1 105 ? -17.353 64.452 64.910 1.00 32.24 107 GLU B O 1
ATOM 4630 N N . ARG B 1 106 ? -16.363 62.997 66.325 1.00 29.82 108 ARG B N 1
ATOM 4631 C CA . ARG B 1 106 ? -15.020 63.477 66.023 1.00 27.77 108 ARG B CA 1
ATOM 4632 C C . ARG B 1 106 ? -14.577 63.082 64.618 1.00 28.16 108 ARG B C 1
ATOM 4633 O O . ARG B 1 106 ? -13.724 63.754 64.027 1.00 33.32 108 ARG B O 1
ATOM 4641 N N . TYR B 1 107 ? -15.123 61.988 64.074 1.00 24.60 109 TYR B N 1
ATOM 4642 C CA . TYR B 1 107 ? -14.880 61.682 62.666 1.00 26.78 109 TYR B CA 1
ATOM 4643 C C . TYR B 1 107 ? -15.458 62.768 61.771 1.00 28.20 109 TYR B C 1
ATOM 4644 O O . TYR B 1 107 ? -14.822 63.184 60.795 1.00 33.43 109 TYR B O 1
ATOM 4653 N N . LEU B 1 108 ? -16.674 63.224 62.081 1.00 36.43 110 LEU B N 1
ATOM 4654 C CA . LEU B 1 108 ? -17.285 64.299 61.307 1.00 34.95 110 LEU B CA 1
ATOM 4655 C C . LEU B 1 108 ? -16.526 65.603 61.488 1.00 31.74 110 LEU B C 1
ATOM 4656 O O . LEU B 1 108 ? -16.382 66.380 60.537 1.00 34.62 110 LEU B O 1
ATOM 4661 N N . MET B 1 109 ? -16.038 65.860 62.704 1.00 25.79 111 MET B N 1
ATOM 4662 C CA . MET B 1 109 ? -15.268 67.073 62.953 1.00 29.76 111 MET B CA 1
ATOM 4663 C C . MET B 1 109 ? -14.045 67.128 62.053 1.00 29.09 111 MET B C 1
ATOM 4664 O O . MET B 1 109 ? -13.733 68.169 61.464 1.00 32.75 111 MET B O 1
ATOM 4669 N N . TYR B 1 110 ? -13.349 66.003 61.913 1.00 26.74 112 TYR B N 1
ATOM 4670 C CA . TYR B 1 110 ? -12.127 66.032 61.127 1.00 35.12 112 TYR B CA 1
ATOM 4671 C C . TYR B 1 110 ? -12.410 66.096 59.635 1.00 29.13 112 TYR B C 1
ATOM 4672 O O . TYR B 1 110 ? -11.554 66.550 58.867 1.00 31.69 112 TYR B O 1
ATOM 4681 N N . GLY B 1 111 ? -13.595 65.663 59.204 1.00 23.51 113 GLY B N 1
ATOM 4682 C CA . GLY B 1 111 ? -14.016 65.974 57.850 1.00 21.76 113 GLY B CA 1
ATOM 4683 C C . GLY B 1 111 ? -14.166 67.468 57.639 1.00 32.86 113 GLY B C 1
ATOM 4684 O O . GLY B 1 111 ? -13.764 68.004 56.603 1.00 33.20 113 GLY B O 1
ATOM 4685 N N . ASP B 1 112 ? -14.712 68.167 58.640 1.00 23.73 114 ASP B N 1
ATOM 4686 C CA . ASP B 1 112 ? -14.896 69.611 58.531 1.00 30.53 114 ASP B CA 1
ATOM 4687 C C . ASP B 1 112 ? -13.559 70.341 58.572 1.00 31.86 114 ASP B C 1
ATOM 4688 O O . ASP B 1 112 ? -13.310 71.245 57.765 1.00 31.96 114 ASP B O 1
ATOM 4693 N N . ILE B 1 113 ? -12.689 69.966 59.513 1.00 26.52 115 ILE B N 1
ATOM 4694 C CA . ILE B 1 113 ? -11.345 70.537 59.558 1.00 31.10 115 ILE B CA 1
ATOM 4695 C C . ILE B 1 113 ? -10.646 70.342 58.224 1.00 30.60 115 ILE B C 1
ATOM 4696 O O . ILE B 1 113 ? -9.991 71.255 57.706 1.00 33.81 115 ILE B O 1
ATOM 4701 N N . SER B 1 114 ? -10.789 69.150 57.641 1.00 38.08 116 SER B N 1
ATOM 4702 C CA . SER B 1 114 ? -10.131 68.856 56.375 1.00 23.29 116 SER B CA 1
ATOM 4703 C C . SER B 1 114 ? -10.668 69.731 55.253 1.00 24.00 116 SER B C 1
ATOM 4704 O O . SER B 1 114 ? -9.898 70.221 54.420 1.00 27.97 116 SER B O 1
ATOM 4707 N N . ALA B 1 115 ? -11.986 69.936 55.212 1.00 31.64 117 ALA B N 1
ATOM 4708 C CA . ALA B 1 115 ? -12.566 70.787 54.179 1.00 29.48 117 ALA B CA 1
ATOM 4709 C C . ALA B 1 115 ? -12.099 72.227 54.330 1.00 30.99 117 ALA B C 1
ATOM 4710 O O . ALA B 1 115 ? -11.759 72.885 53.341 1.00 33.88 117 ALA B O 1
ATOM 4712 N N . LYS B 1 116 ? -12.075 72.732 55.565 1.00 31.76 118 LYS B N 1
ATOM 4713 C CA . LYS B 1 116 ? -11.608 74.095 55.791 1.00 28.33 118 LYS B CA 1
ATOM 4714 C C . LYS B 1 116 ? -10.131 74.240 55.438 1.00 34.80 118 LYS B C 1
ATOM 4715 O O . LYS B 1 116 ? -9.736 75.225 54.803 1.00 36.45 118 LYS B O 1
ATOM 4721 N N . ALA B 1 117 ? -9.301 73.267 55.828 1.00 27.16 119 ALA B N 1
ATOM 4722 C CA . ALA B 1 117 ? -7.876 73.344 55.520 1.00 30.14 119 ALA B CA 1
ATOM 4723 C C . ALA B 1 117 ? -7.623 73.171 54.031 1.00 40.64 119 ALA B C 1
ATOM 4724 O O . ALA B 1 117 ? -6.725 73.811 53.468 1.00 45.05 119 ALA B O 1
ATOM 4726 N N . ALA B 1 118 ? -8.394 72.297 53.382 1.00 35.43 120 ALA B N 1
ATOM 4727 C CA . ALA B 1 118 ? -8.252 72.113 51.943 1.00 32.99 120 ALA B CA 1
ATOM 4728 C C . ALA B 1 118 ? -8.579 73.398 51.194 1.00 35.72 120 ALA B C 1
ATOM 4729 O O . ALA B 1 118 ? -7.898 73.748 50.223 1.00 35.33 120 ALA B O 1
ATOM 4731 N N . HIS B 1 119 ? -9.609 74.125 51.636 1.00 27.83 121 HIS B N 1
ATOM 4732 C CA . HIS B 1 119 ? -9.952 75.375 50.967 1.00 35.81 121 HIS B CA 1
ATOM 4733 C C . HIS B 1 119 ? -8.911 76.450 51.240 1.00 41.08 121 HIS B C 1
ATOM 4734 O O . HIS B 1 119 ? -8.625 77.280 50.370 1.00 39.80 121 HIS B O 1
ATOM 4741 N N . MET B 1 120 ? -8.338 76.457 52.443 1.00 44.28 122 MET B N 1
ATOM 4742 C CA . MET B 1 120 ? -7.308 77.437 52.760 1.00 38.85 122 MET B CA 1
ATOM 4743 C C . MET B 1 120 ? -6.042 77.171 51.959 1.00 44.76 122 MET B C 1
ATOM 4744 O O . MET B 1 120 ? -5.461 78.093 51.377 1.00 45.29 122 MET B O 1
ATOM 4749 N N . LEU B 1 121 ? -5.606 75.910 51.911 1.00 41.12 123 LEU B N 1
ATOM 4750 C CA . LEU B 1 121 ? -4.418 75.573 51.137 1.00 41.83 123 LEU B CA 1
ATOM 4751 C C . LEU B 1 121 ? -4.617 75.849 49.654 1.00 43.16 123 LEU B C 1
ATOM 4752 O O . LEU B 1 121 ? -3.653 76.174 48.952 1.00 56.13 123 LEU B O 1
ATOM 4757 N N . GLY B 1 122 ? -5.850 75.735 49.160 1.00 44.18 124 GLY B N 1
ATOM 4758 C CA . GLY B 1 122 ? -6.120 75.950 47.749 1.00 40.58 124 GLY B CA 1
ATOM 4759 C C . GLY B 1 122 ? -6.083 77.397 47.313 1.00 38.48 124 GLY B C 1
ATOM 4760 O O . GLY B 1 122 ? -6.142 77.668 46.109 1.00 50.72 124 GLY B O 1
ATOM 4761 N N . GLN B 1 123 ? -5.982 78.328 48.253 1.00 32.50 125 GLN B N 1
ATOM 4762 C CA . GLN B 1 123 ? -5.967 79.743 47.914 1.00 37.62 125 GLN B CA 1
ATOM 4763 C C . GLN B 1 123 ? -4.610 80.128 47.335 1.00 35.82 125 GLN B C 1
ATOM 4764 O O . GLN B 1 123 ? -3.577 79.808 47.931 1.00 42.42 125 GLN B O 1
ATOM 4770 N N . PRO B 1 124 ? -4.577 80.812 46.180 1.00 36.86 126 PRO B N 1
ATOM 4771 C CA . PRO B 1 124 ? -3.301 81.134 45.522 1.00 43.86 126 PRO B CA 1
ATOM 4772 C C . PRO B 1 124 ? -2.252 81.753 46.435 1.00 44.68 126 PRO B C 1
ATOM 4773 O O . PRO B 1 124 ? -1.084 81.353 46.396 1.00 43.54 126 PRO B O 1
ATOM 4777 N N . THR B 1 125 ? -2.646 82.720 47.265 1.00 45.68 127 THR B N 1
ATOM 4778 C CA . THR B 1 125 ? -1.672 83.337 48.160 1.00 47.11 127 THR B CA 1
ATOM 4779 C C . THR B 1 125 ? -1.169 82.353 49.210 1.00 43.06 127 THR B C 1
ATOM 4780 O O . THR B 1 125 ? -0.023 82.466 49.660 1.00 50.86 127 THR B O 1
ATOM 4784 N N . VAL B 1 126 ? -1.998 81.383 49.606 1.00 43.19 128 VAL B N 1
ATOM 4785 C CA . VAL B 1 126 ? -1.561 80.393 50.587 1.00 36.38 128 VAL B CA 1
ATOM 4786 C C . VAL B 1 126 ? -0.700 79.320 49.928 1.00 39.32 128 VAL B C 1
ATOM 4787 O O . VAL B 1 126 ? 0.301 78.878 50.503 1.00 38.76 128 VAL B O 1
ATOM 4791 N N . LEU B 1 127 ? -1.077 78.876 48.724 1.00 34.24 129 LEU B N 1
ATOM 4792 C CA . LEU B 1 127 ? -0.209 77.990 47.952 1.00 39.02 129 LEU B CA 1
ATOM 4793 C C . LEU B 1 127 ? 1.178 78.600 47.788 1.00 44.35 129 LEU B C 1
ATOM 4794 O O . LEU B 1 127 ? 2.197 77.930 47.993 1.00 38.46 129 LEU B O 1
ATOM 4799 N N . ASP B 1 128 ? 1.228 79.879 47.414 1.00 33.69 130 ASP B N 1
ATOM 4800 C CA . ASP B 1 128 ? 2.503 80.553 47.191 1.00 45.09 130 ASP B CA 1
ATOM 4801 C C . ASP B 1 128 ? 3.295 80.670 48.487 1.00 43.14 130 ASP B C 1
ATOM 4802 O O . ASP B 1 128 ? 4.510 80.438 48.509 1.00 40.14 130 ASP B O 1
ATOM 4807 N N . PHE B 1 129 ? 2.614 81.028 49.580 1.00 41.64 131 PHE B N 1
ATOM 4808 C CA . PHE B 1 129 ? 3.278 81.187 50.872 1.00 41.82 131 PHE B CA 1
ATOM 4809 C C . PHE B 1 129 ? 3.990 79.907 51.291 1.00 39.16 131 PHE B C 1
ATOM 4810 O O . PHE B 1 129 ? 5.142 79.945 51.737 1.00 34.89 131 PHE B O 1
ATOM 4818 N N . PHE B 1 130 ? 3.323 78.762 51.151 1.00 32.71 132 PHE B N 1
ATOM 4819 C CA . PHE B 1 130 ? 3.939 77.509 51.566 1.00 31.44 132 PHE B CA 1
ATOM 4820 C C . PHE B 1 130 ? 5.009 77.054 50.583 1.00 38.34 132 PHE B C 1
ATOM 4821 O O . PHE B 1 130 ? 6.037 76.508 50.997 1.00 39.32 132 PHE B O 1
ATOM 4829 N N . ALA B 1 131 ? 4.789 77.268 49.284 1.00 40.08 133 ALA B N 1
ATOM 4830 C CA . ALA B 1 131 ? 5.809 76.927 48.297 1.00 37.76 133 ALA B CA 1
ATOM 4831 C C . ALA B 1 131 ? 7.103 77.686 48.565 1.00 36.74 133 ALA B C 1
ATOM 4832 O O . ALA B 1 131 ? 8.187 77.092 48.607 1.00 35.34 133 ALA B O 1
ATOM 4834 N N . LYS B 1 132 ? 7.007 79.004 48.763 1.00 33.47 134 LYS B N 1
ATOM 4835 C CA . LYS B 1 132 ? 8.206 79.808 48.977 1.00 41.42 134 LYS B CA 1
ATOM 4836 C C . LYS B 1 132 ? 8.861 79.487 50.317 1.00 39.00 134 LYS B C 1
ATOM 4837 O O . LYS B 1 132 ? 10.093 79.497 50.426 1.00 42.83 134 LYS B O 1
ATOM 4843 N N . LEU B 1 133 ? 8.059 79.202 51.348 1.00 34.51 135 LEU B N 1
ATOM 4844 C CA . LEU B 1 133 ? 8.634 78.847 52.643 1.00 34.06 135 LEU B CA 1
ATOM 4845 C C . LEU B 1 133 ? 9.374 77.516 52.571 1.00 34.74 135 LEU B C 1
ATOM 4846 O O . LEU B 1 133 ? 10.472 77.382 53.125 1.00 38.00 135 LEU B O 1
ATOM 4851 N N . ILE B 1 134 ? 8.791 76.523 51.893 1.00 40.61 136 ILE B N 1
ATOM 4852 C CA . ILE B 1 134 ? 9.487 75.255 51.676 1.00 37.68 136 ILE B CA 1
ATOM 4853 C C . ILE B 1 134 ? 10.810 75.494 50.961 1.00 36.47 136 ILE B C 1
ATOM 4854 O O . ILE B 1 134 ? 11.846 74.925 51.326 1.00 34.86 136 ILE B O 1
ATOM 4859 N N . GLN B 1 135 ? 10.790 76.348 49.932 1.00 39.33 137 GLN B N 1
ATOM 4860 C CA . GLN B 1 135 ? 12.004 76.649 49.180 1.00 40.97 137 GLN B CA 1
ATOM 4861 C C . GLN B 1 135 ? 13.117 77.151 50.089 1.00 43.24 137 GLN B C 1
ATOM 4862 O O . GLN B 1 135 ? 14.280 76.760 49.933 1.00 40.72 137 GLN B O 1
ATOM 4868 N N . ARG B 1 136 ? 12.780 78.012 51.055 1.00 45.54 138 ARG B N 1
ATOM 4869 C CA . ARG B 1 136 ? 13.813 78.635 51.877 1.00 41.63 138 ARG B CA 1
ATOM 4870 C C . ARG B 1 136 ? 14.523 77.627 52.773 1.00 39.70 138 ARG B C 1
ATOM 4871 O O . ARG B 1 136 ? 15.706 77.807 53.081 1.00 38.40 138 ARG B O 1
ATOM 4879 N N . VAL B 1 137 ? 13.834 76.567 53.197 1.00 38.98 139 VAL B N 1
ATOM 4880 C CA . VAL B 1 137 ? 14.399 75.628 54.153 1.00 42.32 139 VAL B CA 1
ATOM 4881 C C . VAL B 1 137 ? 14.811 74.308 53.509 1.00 39.22 139 VAL B C 1
ATOM 4882 O O . VAL B 1 137 ? 15.799 73.703 53.944 1.00 46.88 139 VAL B O 1
ATOM 4886 N N . SER B 1 138 ? 14.088 73.844 52.488 1.00 40.07 140 SER B N 1
ATOM 4887 C CA . SER B 1 138 ? 14.426 72.639 51.732 1.00 33.80 140 SER B CA 1
ATOM 4888 C C . SER B 1 138 ? 14.570 73.062 50.275 1.00 35.08 140 SER B C 1
ATOM 4889 O O . SER B 1 138 ? 13.637 72.895 49.475 1.00 37.06 140 SER B O 1
ATOM 4892 N N . PRO B 1 139 ? 15.727 73.608 49.897 1.00 37.03 141 PRO B N 1
ATOM 4893 C CA . PRO B 1 139 ? 15.867 74.249 48.580 1.00 34.38 141 PRO B CA 1
ATOM 4894 C C . PRO B 1 139 ? 15.525 73.318 47.429 1.00 31.78 141 PRO B C 1
ATOM 4895 O O . PRO B 1 139 ? 16.105 72.240 47.269 1.00 32.31 141 PRO B O 1
ATOM 4899 N N . LYS B 1 140 ? 14.566 73.761 46.628 1.00 30.44 142 LYS B N 1
ATOM 4900 C CA . LYS B 1 140 ? 14.081 73.053 45.456 1.00 39.06 142 LYS B CA 1
ATOM 4901 C C . LYS B 1 140 ? 13.354 74.085 44.609 1.00 39.48 142 LYS B C 1
ATOM 4902 O O . LYS B 1 140 ? 13.098 75.205 45.057 1.00 35.83 142 LYS B O 1
ATOM 4908 N N . SER B 1 141 ? 13.032 73.709 43.376 1.00 32.04 143 SER B N 1
ATOM 4909 C CA . SER B 1 141 ? 12.391 74.661 42.482 1.00 33.40 143 SER B CA 1
ATOM 4910 C C . SER B 1 141 ? 11.002 75.032 42.996 1.00 32.91 143 SER B C 1
ATOM 4911 O O . SER B 1 141 ? 10.383 74.309 43.783 1.00 29.65 143 SER B O 1
ATOM 4914 N N . TYR B 1 142 ? 10.518 76.192 42.548 1.00 37.31 144 TYR B N 1
ATOM 4915 C CA . TYR B 1 142 ? 9.194 76.649 42.960 1.00 40.04 144 TYR B CA 1
ATOM 4916 C C . TYR B 1 142 ? 8.123 75.632 42.596 1.00 37.65 144 TYR B C 1
ATOM 4917 O O . TYR B 1 142 ? 7.207 75.373 43.385 1.00 39.17 144 TYR B O 1
ATOM 4926 N N . GLN B 1 143 ? 8.225 75.043 41.401 1.00 31.90 145 GLN B N 1
ATOM 4927 C CA . GLN B 1 143 ? 7.224 74.072 40.971 1.00 38.25 145 GLN B CA 1
ATOM 4928 C C . GLN B 1 143 ? 7.256 72.822 41.840 1.00 34.83 145 GLN B C 1
ATOM 4929 O O . GLN B 1 143 ? 6.202 72.292 42.209 1.00 37.31 145 GLN B O 1
ATOM 4935 N N . GLN B 1 144 ? 8.455 72.333 42.174 1.00 35.07 146 GLN B N 1
ATOM 4936 C CA . GLN B 1 144 ? 8.557 71.201 43.091 1.00 35.67 146 GLN B CA 1
ATOM 4937 C C . GLN B 1 144 ? 7.966 71.547 44.452 1.00 33.82 146 GLN B C 1
ATOM 4938 O O . GLN B 1 144 ? 7.214 70.754 45.031 1.00 37.63 146 GLN B O 1
ATOM 4944 N N . ALA B 1 145 ? 8.298 72.729 44.979 1.00 33.45 147 ALA B N 1
ATOM 4945 C CA . ALA B 1 145 ? 7.700 73.180 46.231 1.00 38.90 147 ALA B CA 1
ATOM 4946 C C . ALA B 1 145 ? 6.186 73.287 46.108 1.00 27.55 147 ALA B C 1
ATOM 4947 O O . ALA B 1 145 ? 5.451 72.874 47.013 1.00 39.24 147 ALA B O 1
ATOM 4949 N N . LEU B 1 146 ? 5.704 73.836 44.992 1.00 34.14 148 LEU B N 1
ATOM 4950 C CA . LEU B 1 146 ? 4.267 73.970 44.782 1.00 27.96 148 LEU B CA 1
ATOM 4951 C C . LEU B 1 146 ? 3.592 72.607 44.693 1.00 51.48 148 LEU B C 1
ATOM 4952 O O . LEU B 1 146 ? 2.498 72.411 45.237 1.00 41.25 148 LEU B O 1
ATOM 4957 N N . ALA B 1 147 ? 4.231 71.651 44.010 1.00 41.16 149 ALA B N 1
ATOM 4958 C CA . ALA B 1 147 ? 3.682 70.302 43.927 1.00 34.90 149 ALA B CA 1
ATOM 4959 C C . ALA B 1 147 ? 3.471 69.697 45.306 1.00 37.30 149 ALA B C 1
ATOM 4960 O O . ALA B 1 147 ? 2.523 68.929 45.509 1.00 33.25 149 ALA B O 1
ATOM 4962 N N . GLU B 1 148 ? 4.341 70.026 46.263 1.00 29.11 150 GLU B N 1
ATOM 4963 C CA . GLU B 1 148 ? 4.176 69.516 47.620 1.00 27.71 150 GLU B CA 1
ATOM 4964 C C . GLU B 1 148 ? 2.918 70.078 48.266 1.00 30.25 150 GLU B C 1
ATOM 4965 O O . GLU B 1 148 ? 2.192 69.353 48.956 1.00 39.90 150 GLU B O 1
ATOM 4971 N N . VAL B 1 149 ? 2.646 71.367 48.057 1.00 30.69 151 VAL B N 1
ATOM 4972 C CA . VAL B 1 149 ? 1.424 71.955 48.595 1.00 27.25 151 VAL B CA 1
ATOM 4973 C C . VAL B 1 149 ? 0.199 71.395 47.886 1.00 34.47 151 VAL B C 1
ATOM 4974 O O . VAL B 1 149 ? -0.863 71.231 48.499 1.00 26.37 151 VAL B O 1
ATOM 4978 N N . GLN B 1 150 ? 0.323 71.090 46.592 1.00 26.15 152 GLN B N 1
ATOM 4979 C CA . GLN B 1 150 ? -0.820 70.614 45.822 1.00 24.46 152 GLN B CA 1
ATOM 4980 C C . GLN B 1 150 ? -1.220 69.206 46.243 1.00 27.49 152 GLN B C 1
ATOM 4981 O O . GLN B 1 150 ? -2.409 68.915 46.415 1.00 29.81 152 GLN B O 1
ATOM 4987 N N . VAL B 1 151 ? -0.240 68.315 46.411 1.00 32.98 153 VAL B N 1
ATOM 4988 C CA . VAL B 1 151 ? -0.529 66.987 46.946 1.00 30.43 153 VAL B CA 1
ATOM 4989 C C . VAL B 1 151 ? -1.191 67.100 48.312 1.00 34.63 153 VAL B C 1
ATOM 4990 O O . VAL B 1 151 ? -2.160 66.391 48.612 1.00 27.75 153 VAL B O 1
ATOM 4994 N N . SER B 1 152 ? -0.678 67.995 49.159 1.00 33.39 154 SER B N 1
ATOM 4995 C CA . SER B 1 152 ? -1.262 68.196 50.481 1.00 35.70 154 SER B CA 1
ATOM 4996 C C . SER B 1 152 ? -2.688 68.718 50.383 1.00 37.34 154 SER B C 1
ATOM 4997 O O . SER B 1 152 ? -3.577 68.245 51.101 1.00 31.29 154 SER B O 1
ATOM 5000 N N . GLN B 1 153 ? -2.922 69.697 49.504 1.00 32.77 155 GLN B N 1
ATOM 5001 C CA . GLN B 1 153 ? -4.265 70.244 49.331 1.00 25.66 155 GLN B CA 1
ATOM 5002 C C . GLN B 1 153 ? -5.228 69.174 48.832 1.00 34.26 155 GLN B C 1
ATOM 5003 O O . GLN B 1 153 ? -6.349 69.043 49.336 1.00 31.18 155 GLN B O 1
ATOM 5009 N N . LYS B 1 154 ? -4.798 68.395 47.837 1.00 35.12 156 LYS B N 1
ATOM 5010 C CA . LYS B 1 154 ? -5.668 67.381 47.251 1.00 28.59 156 LYS B CA 1
ATOM 5011 C C . LYS B 1 154 ? -5.937 66.247 48.234 1.00 28.43 156 LYS B C 1
ATOM 5012 O O . LYS B 1 154 ? -7.038 65.683 48.256 1.00 32.07 156 LYS B O 1
ATOM 5018 N N . PHE B 1 155 ? -4.944 65.899 49.056 1.00 29.44 157 PHE B N 1
ATOM 5019 C CA . PHE B 1 155 ? -5.148 64.876 50.077 1.00 31.63 157 PHE B CA 1
ATOM 5020 C C . PHE B 1 155 ? -6.228 65.302 51.062 1.00 33.78 157 PHE B C 1
ATOM 5021 O O . PHE B 1 155 ? -7.109 64.511 51.419 1.00 25.53 157 PHE B O 1
ATOM 5029 N N . LEU B 1 156 ? -6.167 66.556 51.519 1.00 30.87 158 LEU B N 1
ATOM 5030 C CA . LEU B 1 156 ? -7.195 67.059 52.420 1.00 35.02 158 LEU B CA 1
ATOM 5031 C C . LEU B 1 156 ? -8.566 67.013 51.760 1.00 38.72 158 LEU B C 1
ATOM 5032 O O . LEU B 1 156 ? -9.570 66.713 52.418 1.00 32.87 158 LEU B O 1
ATOM 5037 N N . GLU B 1 157 ? -8.624 67.281 50.451 1.00 35.00 159 GLU B N 1
ATOM 5038 C CA . GLU B 1 157 ? -9.894 67.200 49.737 1.00 30.42 159 GLU B CA 1
ATOM 5039 C C . GLU B 1 157 ? -10.466 65.788 49.763 1.00 26.51 159 GLU B C 1
ATOM 5040 O O . GLU B 1 157 ? -11.688 65.617 49.709 1.00 23.59 159 GLU B O 1
ATOM 5046 N N . ASN B 1 158 ? -9.611 64.767 49.874 1.00 24.10 160 ASN B N 1
ATOM 5047 C CA . ASN B 1 158 ? -10.090 63.390 49.888 1.00 21.03 160 ASN B CA 1
ATOM 5048 C C . ASN B 1 158 ? -10.774 63.010 51.192 1.00 30.28 160 ASN B C 1
ATOM 5049 O O . ASN B 1 158 ? -11.371 61.931 51.265 1.00 24.12 160 ASN B O 1
ATOM 5054 N N . PHE B 1 159 ? -10.703 63.850 52.219 1.00 25.80 161 PHE B N 1
ATOM 5055 C CA . PHE B 1 159 ? -11.209 63.450 53.524 1.00 23.73 161 PHE B CA 1
ATOM 5056 C C . PHE B 1 159 ? -12.110 64.519 54.122 1.00 23.52 161 PHE B C 1
ATOM 5057 O O . PHE B 1 159 ? -12.142 64.718 55.339 1.00 27.37 161 PHE B O 1
ATOM 5065 N N . CYS B 1 160 ? -12.853 65.198 53.257 1.00 26.05 162 CYS B N 1
ATOM 5066 C CA . CYS B 1 160 ? -13.937 66.076 53.645 1.00 28.14 162 CYS B CA 1
ATOM 5067 C C . CYS B 1 160 ? -15.193 65.256 53.925 1.00 28.53 162 CYS B C 1
ATOM 5068 O O . CYS B 1 160 ? -15.276 64.066 53.605 1.00 26.94 162 CYS B O 1
ATOM 5071 N N . GLY B 1 161 ? -16.181 65.916 54.523 1.00 26.36 163 GLY B N 1
ATOM 5072 C CA . GLY B 1 161 ? -17.486 65.303 54.724 1.00 24.57 163 GLY B CA 1
ATOM 5073 C C . GLY B 1 161 ? -17.426 64.051 55.579 1.00 29.51 163 GLY B C 1
ATOM 5074 O O . GLY B 1 161 ? -16.937 64.060 56.714 1.00 26.99 163 GLY B O 1
ATOM 5075 N N . ASP B 1 162 ? -17.943 62.955 55.029 1.00 25.69 164 ASP B N 1
ATOM 5076 C CA . ASP B 1 162 ? -18.012 61.680 55.729 1.00 24.88 164 ASP B CA 1
ATOM 5077 C C . ASP B 1 162 ? -16.805 60.791 55.468 1.00 26.73 164 ASP B C 1
ATOM 5078 O O . ASP B 1 162 ? -16.798 59.639 55.912 1.00 28.92 164 ASP B O 1
ATOM 5083 N N . GLN B 1 163 ? -15.788 61.285 54.758 1.00 29.90 165 GLN B N 1
ATOM 5084 C CA . GLN B 1 163 ? -14.725 60.396 54.303 1.00 20.56 165 GLN B CA 1
ATOM 5085 C C . GLN B 1 163 ? -13.795 59.988 55.438 1.00 23.83 165 GLN B C 1
ATOM 5086 O O . GLN B 1 163 ? -13.170 58.924 55.369 1.00 29.68 165 GLN B O 1
ATOM 5092 N N . VAL B 1 164 ? -13.679 60.811 56.482 1.00 20.37 166 VAL B N 1
ATOM 5093 C CA . VAL B 1 164 ? -12.996 60.353 57.687 1.00 25.09 166 VAL B CA 1
ATOM 5094 C C . VAL B 1 164 ? -13.848 59.321 58.410 1.00 26.40 166 VAL B C 1
ATOM 5095 O O . VAL B 1 164 ? -13.343 58.298 58.890 1.00 23.74 166 VAL B O 1
ATOM 5099 N N . ARG B 1 165 ? -15.154 59.585 58.506 1.00 28.23 167 ARG B N 1
ATOM 5100 C CA . ARG B 1 165 ? -16.111 58.601 59.000 1.00 28.13 167 ARG B CA 1
ATOM 5101 C C . ARG B 1 165 ? -15.982 57.280 58.247 1.00 27.61 167 ARG B C 1
ATOM 5102 O O . ARG B 1 165 ? -15.977 56.204 58.856 1.00 26.40 167 ARG B O 1
ATOM 5110 N N . PHE B 1 166 ? -15.851 57.346 56.918 1.00 20.54 168 PHE B N 1
ATOM 5111 C CA . PHE B 1 166 ? -15.748 56.137 56.107 1.00 21.09 168 PHE B CA 1
ATOM 5112 C C . PHE B 1 166 ? -14.443 55.384 56.337 1.00 28.94 168 PHE B C 1
ATOM 5113 O O . PHE B 1 166 ? -14.384 54.182 56.055 1.00 25.09 168 PHE B O 1
ATOM 5121 N N . LEU B 1 167 ? -13.397 56.058 56.830 1.00 32.80 169 LEU B N 1
ATOM 5122 C CA . LEU B 1 167 ? -12.176 55.348 57.202 1.00 31.71 169 LEU B CA 1
ATOM 5123 C C . LEU B 1 167 ? -12.437 54.353 58.324 1.00 27.92 169 LEU B C 1
ATOM 5124 O O . LEU B 1 167 ? -11.787 53.303 58.386 1.00 29.76 169 LEU B O 1
ATOM 5129 N N . ALA B 1 168 ? -13.386 54.661 59.212 1.00 24.17 170 ALA B N 1
ATOM 5130 C CA . ALA B 1 168 ? -13.766 53.786 60.313 1.00 18.86 170 ALA B CA 1
ATOM 5131 C C . ALA B 1 168 ? -14.852 52.790 59.922 1.00 26.14 170 ALA B C 1
ATOM 5132 O O . ALA B 1 168 ? -15.557 52.277 60.799 1.00 25.28 170 ALA B O 1
ATOM 5134 N N . ARG B 1 169 ? -15.013 52.529 58.628 1.00 19.98 171 ARG B N 1
ATOM 5135 C CA . ARG B 1 169 ? -15.917 51.483 58.173 1.00 26.18 171 ARG B CA 1
ATOM 5136 C C . ARG B 1 169 ? -15.521 50.147 58.788 1.00 26.48 171 ARG B C 1
ATOM 5137 O O . ARG B 1 169 ? -14.336 49.831 58.921 1.00 26.92 171 ARG B O 1
ATOM 5145 N N . SER B 1 170 ? -16.520 49.369 59.186 1.00 18.08 172 SER B N 1
ATOM 5146 C CA . SER B 1 170 ? -16.297 48.039 59.724 1.00 22.36 172 SER B CA 1
ATOM 5147 C C . SER B 1 170 ? -16.977 47.011 58.832 1.00 29.32 172 SER B C 1
ATOM 5148 O O . SER B 1 170 ? -17.755 47.349 57.938 1.00 25.46 172 SER B O 1
ATOM 5151 N N . PHE B 1 171 ? -16.663 45.741 59.077 1.00 27.49 173 PHE B N 1
ATOM 5152 C CA . PHE B 1 171 ? -17.345 44.638 58.424 1.00 22.01 173 PHE B CA 1
ATOM 5153 C C . PHE B 1 171 ? -17.882 43.686 59.483 1.00 19.86 173 PHE B C 1
ATOM 5154 O O . PHE B 1 171 ? -17.438 43.690 60.634 1.00 23.77 173 PHE B O 1
ATOM 5162 N N . ALA B 1 172 ? -18.862 42.877 59.086 1.00 25.12 174 ALA B N 1
ATOM 5163 C CA . ALA B 1 172 ? -19.475 41.932 60.006 1.00 24.86 174 ALA B CA 1
ATOM 5164 C C . ALA B 1 172 ? -19.866 40.672 59.249 1.00 30.17 174 ALA B C 1
ATOM 5165 O O . ALA B 1 172 ? -20.079 40.691 58.034 1.00 25.48 174 ALA B O 1
ATOM 5167 N N . VAL B 1 173 ? -19.937 39.570 59.989 1.00 25.09 175 VAL B N 1
ATOM 5168 C CA . VAL B 1 173 ? -20.229 38.251 59.435 1.00 24.63 175 VAL B CA 1
ATOM 5169 C C . VAL B 1 173 ? -21.235 37.571 60.357 1.00 27.36 175 VAL B C 1
ATOM 5170 O O . VAL B 1 173 ? -21.106 37.673 61.586 1.00 24.95 175 VAL B O 1
ATOM 5174 N N . PRO B 1 174 ? -22.251 36.888 59.828 1.00 29.19 176 PRO B N 1
ATOM 5175 C CA . PRO B 1 174 ? -23.195 36.186 60.706 1.00 23.98 176 PRO B CA 1
ATOM 5176 C C . PRO B 1 174 ? -22.502 35.081 61.491 1.00 28.17 176 PRO B C 1
ATOM 5177 O O . PRO B 1 174 ? -21.569 34.440 61.004 1.00 24.72 176 PRO B O 1
ATOM 5181 N N . GLY B 1 175 ? -22.962 34.869 62.721 1.00 26.86 177 GLY B N 1
ATOM 5182 C CA . GLY B 1 175 ? -22.422 33.826 63.566 1.00 22.49 177 GLY B CA 1
ATOM 5183 C C . GLY B 1 175 ? -23.054 32.476 63.280 1.00 27.96 177 GLY B C 1
ATOM 5184 O O . GLY B 1 175 ? -23.731 32.265 62.273 1.00 22.20 177 GLY B O 1
ATOM 5185 N N . ASN B 1 176 ? -22.834 31.547 64.212 1.00 22.45 178 ASN B N 1
ATOM 5186 C CA . ASN B 1 176 ? -23.297 30.173 64.050 1.00 25.41 178 ASN B CA 1
ATOM 5187 C C . ASN B 1 176 ? -24.751 29.975 64.450 1.00 26.55 178 ASN B C 1
ATOM 5188 O O . ASN B 1 176 ? -25.313 28.915 64.155 1.00 29.04 178 ASN B O 1
ATOM 5193 N N . HIS B 1 177 ? -25.368 30.957 65.099 1.00 30.94 179 HIS B N 1
ATOM 5194 C CA . HIS B 1 177 ? -26.729 30.810 65.592 1.00 27.60 179 HIS B CA 1
ATOM 5195 C C . HIS B 1 177 ? -27.329 32.192 65.788 1.00 27.09 179 HIS B C 1
ATOM 5196 O O . HIS B 1 177 ? -26.626 33.207 65.771 1.00 28.59 179 HIS B O 1
ATOM 5203 N N . LEU B 1 178 ? -28.648 32.206 65.984 1.00 26.23 180 LEU B N 1
ATOM 5204 C CA . LEU B 1 178 ? -29.385 33.440 66.214 1.00 28.27 180 LEU B CA 1
ATOM 5205 C C . LEU B 1 178 ? -28.765 34.240 67.351 1.00 27.26 180 LEU B C 1
ATOM 5206 O O . LEU B 1 178 ? -28.454 33.699 68.416 1.00 29.01 180 LEU B O 1
ATOM 5211 N N . GLY B 1 179 ? -28.574 35.533 67.114 1.00 27.38 181 GLY B N 1
ATOM 5212 C CA . GLY B 1 179 ? -28.014 36.407 68.117 1.00 22.69 181 GLY B CA 1
ATOM 5213 C C . GLY B 1 179 ? -26.508 36.515 68.103 1.00 30.04 181 GLY B C 1
ATOM 5214 O O . GLY B 1 179 ? -25.956 37.296 68.886 1.00 24.85 181 GLY B O 1
ATOM 5215 N N . GLN B 1 180 ? -25.826 35.766 67.242 1.00 30.63 182 GLN B N 1
ATOM 5216 C CA . GLN B 1 180 ? -24.376 35.828 67.139 1.00 24.23 182 GLN B CA 1
ATOM 5217 C C . GLN B 1 180 ? -23.978 36.444 65.807 1.00 25.15 182 GLN B C 1
ATOM 5218 O O . GLN B 1 180 ? -24.475 36.034 64.753 1.00 23.26 182 GLN B O 1
ATOM 5224 N N . ARG B 1 181 ? -23.077 37.421 65.866 1.00 24.12 183 ARG B N 1
ATOM 5225 C CA . ARG B 1 181 ? -22.517 38.061 64.686 1.00 26.43 183 ARG B CA 1
ATOM 5226 C C . ARG B 1 181 ? -21.170 38.649 65.083 1.00 26.36 183 ARG B C 1
ATOM 5227 O O . ARG B 1 181 ? -21.040 39.226 66.165 1.00 26.66 183 ARG B O 1
ATOM 5235 N N . SER B 1 182 ? -20.166 38.467 64.230 1.00 24.53 184 SER B N 1
ATOM 5236 C CA . SER B 1 182 ? -18.817 38.944 64.495 1.00 21.22 184 SER B CA 1
ATOM 5237 C C . SER B 1 182 ? -18.532 40.202 63.682 1.00 26.49 184 SER B C 1
ATOM 5238 O O . SER B 1 182 ? -18.989 40.335 62.546 1.00 25.33 184 SER B O 1
ATOM 5241 N N . ASN B 1 183 ? -17.755 41.117 64.268 1.00 23.77 185 ASN B N 1
ATOM 5242 C CA . ASN B 1 183 ? -17.508 42.435 63.691 1.00 22.64 185 ASN B CA 1
ATOM 5243 C C . ASN B 1 183 ? -16.015 42.730 63.675 1.00 29.42 185 ASN B C 1
ATOM 5244 O O . ASN B 1 183 ? -15.323 42.493 64.669 1.00 27.33 185 ASN B O 1
ATOM 5249 N N . GLY B 1 184 ? -15.529 43.269 62.557 1.00 23.07 186 GLY B N 1
ATOM 5250 C CA . GLY B 1 184 ? -14.146 43.688 62.454 1.00 27.59 186 GLY B CA 1
ATOM 5251 C C . GLY B 1 184 ? -14.000 45.194 62.360 1.00 31.59 186 GLY B C 1
ATOM 5252 O O . GLY B 1 184 ? -14.464 45.808 61.395 1.00 26.03 186 GLY B O 1
ATOM 5253 N N . TYR B 1 185 ? -13.348 45.800 63.347 1.00 29.78 187 TYR B N 1
ATOM 5254 C CA . TYR B 1 185 ? -13.235 47.248 63.438 1.00 26.93 187 TYR B CA 1
ATOM 5255 C C . TYR B 1 185 ? -11.795 47.696 63.231 1.00 24.32 187 TYR B C 1
ATOM 5256 O O . TYR B 1 185 ? -10.849 46.921 63.388 1.00 25.81 187 TYR B O 1
ATOM 5265 N N . ARG B 1 186 ? -11.638 48.974 62.895 1.00 24.78 188 ARG B N 1
ATOM 5266 C CA . ARG B 1 186 ? -10.332 49.625 62.862 1.00 21.50 188 ARG B CA 1
ATOM 5267 C C . ARG B 1 186 ? -10.197 50.435 64.146 1.00 22.09 188 ARG B C 1
ATOM 5268 O O . ARG B 1 186 ? -10.791 51.506 64.281 1.00 21.60 188 ARG B O 1
ATOM 5276 N N . TRP B 1 187 ? -9.398 49.929 65.083 1.00 18.66 189 TRP B N 1
ATOM 5277 C CA . TRP B 1 187 ? -9.228 50.571 66.379 1.00 20.66 189 TRP B CA 1
ATOM 5278 C C . TRP B 1 187 ? -7.983 51.446 66.389 1.00 22.89 189 TRP B C 1
ATOM 5279 O O . TRP B 1 187 ? -6.966 51.078 65.793 1.00 26.77 189 TRP B O 1
ATOM 5290 N N . PRO B 1 188 ? -8.013 52.591 67.067 1.00 24.80 190 PRO B N 1
ATOM 5291 C CA . PRO B 1 188 ? -6.811 53.423 67.160 1.00 28.94 190 PRO B CA 1
ATOM 5292 C C . PRO B 1 188 ? -5.769 52.764 68.047 1.00 26.48 190 PRO B C 1
ATOM 5293 O O . PRO B 1 188 ? -6.020 51.764 68.723 1.00 22.65 190 PRO B O 1
ATOM 5297 N N . TYR B 1 189 ? -4.570 53.342 68.035 1.00 26.73 191 TYR B N 1
ATOM 5298 C CA . TYR B 1 189 ? -3.555 52.969 69.008 1.00 23.23 191 TYR B CA 1
ATOM 5299 C C . TYR B 1 189 ? -3.532 53.890 70.217 1.00 22.30 191 TYR B C 1
ATOM 5300 O O . TYR B 1 189 ? -3.050 53.480 71.278 1.00 25.97 191 TYR B O 1
ATOM 5309 N N . GLY B 1 190 ? -4.055 55.107 70.090 1.00 24.13 192 GLY B N 1
ATOM 5310 C CA . GLY B 1 190 ? -4.008 56.069 71.162 1.00 24.56 192 GLY B CA 1
ATOM 5311 C C . GLY B 1 190 ? -2.825 57.007 71.023 1.00 23.09 192 GLY B C 1
ATOM 5312 O O . GLY B 1 190 ? -2.689 57.730 70.033 1.00 29.85 192 GLY B O 1
ATOM 5313 N N . PRO B 1 191 ? -1.940 57.004 72.021 1.00 24.95 193 PRO B N 1
ATOM 5314 C CA . PRO B 1 191 ? -0.759 57.886 71.992 1.00 22.82 193 PRO B CA 1
ATOM 5315 C C . PRO B 1 191 ? 0.265 57.381 70.986 1.00 30.08 193 PRO B C 1
ATOM 5316 O O . PRO B 1 191 ? 0.703 56.231 71.057 1.00 29.19 193 PRO B O 1
ATOM 5320 N N . VAL B 1 192 ? 0.636 58.241 70.033 1.00 21.28 194 VAL B N 1
ATOM 5321 C CA . VAL B 1 192 ? 1.524 57.866 68.937 1.00 26.77 194 VAL B CA 1
ATOM 5322 C C . VAL B 1 192 ? 2.506 59.000 68.662 1.00 29.50 194 VAL B C 1
ATOM 5323 O O . VAL B 1 192 ? 2.336 60.130 69.124 1.00 27.85 194 VAL B O 1
ATOM 5327 N N . ALA B 1 193 ? 3.535 58.682 67.873 1.00 26.65 195 ALA B N 1
ATOM 5328 C CA . ALA B 1 193 ? 4.593 59.619 67.520 1.00 24.81 195 ALA B CA 1
ATOM 5329 C C . ALA B 1 193 ? 4.835 59.600 66.017 1.00 31.74 195 ALA B C 1
ATOM 5330 O O . ALA B 1 193 ? 4.656 58.573 65.354 1.00 29.45 195 ALA B O 1
ATOM 5332 N N . ILE B 1 194 ? 5.245 60.753 65.484 1.00 31.70 196 ILE B N 1
ATOM 5333 C CA . ILE B 1 194 ? 5.530 60.923 64.062 1.00 34.47 196 ILE B CA 1
ATOM 5334 C C . ILE B 1 194 ? 6.833 61.703 63.924 1.00 30.83 196 ILE B C 1
ATOM 5335 O O . ILE B 1 194 ? 6.960 62.803 64.474 1.00 27.40 196 ILE B O 1
ATOM 5340 N N . ILE B 1 195 ? 7.789 61.150 63.177 1.00 34.70 197 ILE B N 1
ATOM 5341 C CA . ILE B 1 195 ? 9.101 61.756 62.962 1.00 30.20 197 ILE B CA 1
ATOM 5342 C C . ILE B 1 195 ? 9.366 61.781 61.459 1.00 31.99 197 ILE B C 1
ATOM 5343 O O . ILE B 1 195 ? 9.315 60.733 60.802 1.00 24.62 197 ILE B O 1
ATOM 5348 N N . THR B 1 196 ? 9.648 62.963 60.917 1.00 29.95 198 THR B N 1
ATOM 5349 C CA . THR B 1 196 ? 9.760 63.169 59.481 1.00 33.65 198 THR B CA 1
ATOM 5350 C C . THR B 1 196 ? 11.032 63.929 59.132 1.00 26.12 198 THR B C 1
ATOM 5351 O O . THR B 1 196 ? 11.586 64.650 59.969 1.00 29.54 198 THR B O 1
ATOM 5355 N N . PRO B 1 197 ? 11.522 63.794 57.879 1.00 29.46 199 PRO B N 1
ATOM 5356 C CA . PRO B 1 197 ? 12.836 64.351 57.531 1.00 34.35 199 PRO B CA 1
ATOM 5357 C C . PRO B 1 197 ? 12.788 65.746 56.925 1.00 37.66 199 PRO B C 1
ATOM 5358 O O . PRO B 1 197 ? 11.740 66.399 56.905 1.00 28.48 199 PRO B O 1
ATOM 5362 N N . PHE B 1 198 ? 13.932 66.197 56.399 1.00 34.41 200 PHE B N 1
ATOM 5363 C CA . PHE B 1 198 ? 14.052 67.579 55.947 1.00 33.55 200 PHE B CA 1
ATOM 5364 C C . PHE B 1 198 ? 13.429 67.795 54.575 1.00 31.39 200 PHE B C 1
ATOM 5365 O O . PHE B 1 198 ? 12.978 68.906 54.271 1.00 35.46 200 PHE B O 1
ATOM 5373 N N . ASN B 1 199 ? 13.412 66.762 53.730 1.00 26.31 201 ASN B N 1
ATOM 5374 C CA . ASN B 1 199 ? 13.280 67.004 52.297 1.00 29.14 201 ASN B CA 1
ATOM 5375 C C . ASN B 1 199 ? 11.857 67.354 51.883 1.00 40.19 201 ASN B C 1
ATOM 5376 O O . ASN B 1 199 ? 11.674 68.109 50.923 1.00 43.31 201 ASN B O 1
ATOM 5381 N N . PHE B 1 200 ? 10.841 66.842 52.580 1.00 30.93 202 PHE B N 1
ATOM 5382 C CA . PHE B 1 200 ? 9.451 67.216 52.315 1.00 31.04 202 PHE B CA 1
ATOM 5383 C C . PHE B 1 200 ? 8.865 67.824 53.582 1.00 40.77 202 PHE B C 1
ATOM 5384 O O . PHE B 1 200 ? 8.250 67.122 54.401 1.00 37.64 202 PHE B O 1
ATOM 5392 N N . PRO B 1 201 ? 9.024 69.136 53.777 1.00 39.15 203 PRO B N 1
ATOM 5393 C CA . PRO B 1 201 ? 8.639 69.746 55.060 1.00 38.32 203 PRO B CA 1
ATOM 5394 C C . PRO B 1 201 ? 7.140 69.789 55.309 1.00 31.32 203 PRO B C 1
ATOM 5395 O O . PRO B 1 201 ? 6.730 69.998 56.459 1.00 30.21 203 PRO B O 1
ATOM 5399 N N . LEU B 1 202 ? 6.312 69.620 54.283 1.00 26.36 204 LEU B N 1
ATOM 5400 C CA . LEU B 1 202 ? 4.864 69.696 54.426 1.00 28.51 204 LEU B CA 1
ATOM 5401 C C . LEU B 1 202 ? 4.168 68.374 54.138 1.00 32.04 204 LEU B C 1
ATOM 5402 O O . LEU B 1 202 ? 3.392 67.892 54.970 1.00 30.44 204 LE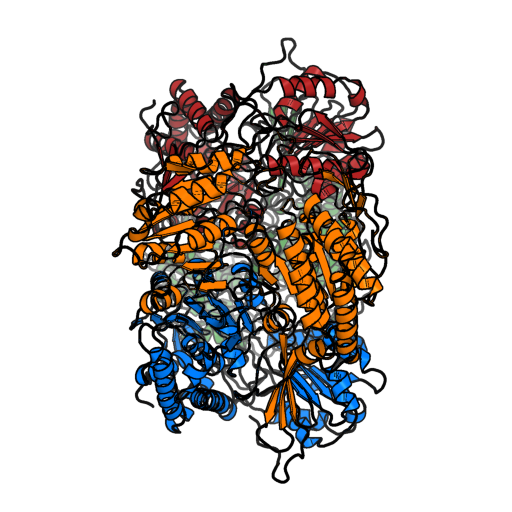U B O 1
ATOM 5407 N N . GLU B 1 203 ? 4.453 67.760 52.986 1.00 36.35 205 GLU B N 1
ATOM 5408 C CA . GLU B 1 203 ? 3.640 66.646 52.501 1.00 31.40 205 GLU B CA 1
ATOM 5409 C C . GLU B 1 203 ? 3.690 65.451 53.446 1.00 28.71 205 GLU B C 1
ATOM 5410 O O . GLU B 1 203 ? 2.649 64.894 53.813 1.00 28.57 205 GLU B O 1
ATOM 5416 N N . ILE B 1 204 ? 4.887 65.036 53.846 1.00 27.20 206 ILE B N 1
ATOM 5417 C CA . ILE B 1 204 ? 5.035 63.848 54.685 1.00 30.19 206 ILE B CA 1
ATOM 5418 C C . ILE B 1 204 ? 4.438 64.085 56.070 1.00 30.21 206 ILE B C 1
ATOM 5419 O O . ILE B 1 204 ? 3.571 63.308 56.493 1.00 35.61 206 ILE B O 1
ATOM 5424 N N . PRO B 1 205 ? 4.846 65.121 56.817 1.00 32.82 207 PRO B N 1
ATOM 5425 C CA . PRO B 1 205 ? 4.275 65.284 58.166 1.00 31.05 207 PRO B CA 1
ATOM 5426 C C . PRO B 1 205 ? 2.777 65.542 58.178 1.00 29.71 207 PRO B C 1
ATOM 5427 O O . PRO B 1 205 ? 2.079 64.993 59.039 1.00 25.90 207 PRO B O 1
ATOM 5431 N N . LEU B 1 206 ? 2.255 66.356 57.254 1.00 25.74 208 LEU B N 1
ATOM 5432 C CA . LEU B 1 206 ? 0.821 66.639 57.251 1.00 33.39 208 LEU B CA 1
ATOM 5433 C C . LEU B 1 206 ? 0.012 65.373 57.002 1.00 38.21 208 LEU B C 1
ATOM 5434 O O . LEU B 1 206 ? -0.960 65.092 57.714 1.00 40.92 208 LEU B O 1
ATOM 5439 N N . LEU B 1 207 ? 0.406 64.591 55.992 1.00 28.30 209 LEU B N 1
ATOM 5440 C CA . LEU B 1 207 ? -0.383 63.425 55.607 1.00 23.63 209 LEU B CA 1
ATOM 5441 C C . LEU B 1 207 ? -0.363 62.357 56.692 1.00 26.75 209 LEU B C 1
ATOM 5442 O O . LEU B 1 207 ? -1.365 61.666 56.906 1.00 27.38 209 LEU B O 1
ATOM 5447 N N . GLN B 1 208 ? 0.758 62.209 57.399 1.00 23.45 210 GLN B N 1
ATOM 5448 C CA . GLN B 1 208 ? 0.774 61.259 58.505 1.00 20.52 210 GLN B CA 1
ATOM 5449 C C . GLN B 1 208 ? 0.095 61.831 59.742 1.00 27.02 210 GLN B C 1
ATOM 5450 O O . GLN B 1 208 ? -0.556 61.093 60.490 1.00 25.24 210 GLN B O 1
ATOM 5456 N N . LEU B 1 209 ? 0.228 63.141 59.971 1.00 27.37 211 LEU B N 1
ATOM 5457 C CA . LEU B 1 209 ? -0.457 63.767 61.098 1.00 31.34 211 LEU B CA 1
ATOM 5458 C C . LEU B 1 209 ? -1.965 63.577 60.996 1.00 29.14 211 LEU B C 1
ATOM 5459 O O . LEU B 1 209 ? -2.604 63.091 61.937 1.00 23.76 211 LEU B O 1
ATOM 5464 N N . MET B 1 210 ? -2.552 63.961 59.856 1.00 27.51 212 MET B N 1
ATOM 5465 C CA . MET B 1 210 ? -3.997 63.830 59.689 1.00 31.17 212 MET B CA 1
ATOM 5466 C C . MET B 1 210 ? -4.430 62.371 59.753 1.00 29.75 212 MET B C 1
ATOM 5467 O O . MET B 1 210 ? -5.467 62.055 60.347 1.00 31.19 212 MET B O 1
ATOM 5472 N N . GLY B 1 211 ? -3.644 61.468 59.160 1.00 29.27 213 GLY B N 1
ATOM 5473 C CA . GLY B 1 211 ? -3.970 60.052 59.237 1.00 25.93 213 GLY B CA 1
ATOM 5474 C C . GLY B 1 211 ? -4.035 59.544 60.665 1.00 29.56 213 GLY B C 1
ATOM 5475 O O . GLY B 1 211 ? -4.951 58.801 61.029 1.00 31.16 213 GLY B O 1
ATOM 5476 N N . ALA B 1 212 ? -3.077 59.956 61.498 1.00 29.67 214 ALA B N 1
ATOM 5477 C CA . ALA B 1 212 ? -3.102 59.568 62.905 1.00 20.11 214 ALA B CA 1
ATOM 5478 C C . ALA B 1 212 ? -4.346 60.107 63.598 1.00 23.70 214 ALA B C 1
ATOM 5479 O O . ALA B 1 212 ? -5.032 59.379 64.324 1.00 26.97 214 ALA B O 1
ATOM 5481 N N . LEU B 1 213 ? -4.651 61.389 63.387 1.00 22.20 215 LEU B N 1
ATOM 5482 C CA . LEU B 1 213 ? -5.818 61.981 64.031 1.00 23.35 215 LEU B CA 1
ATOM 5483 C C . LEU B 1 213 ? -7.107 61.362 63.511 1.00 30.49 215 LEU B C 1
ATOM 5484 O O . LEU B 1 213 ? -8.053 61.149 64.279 1.00 31.72 215 LEU B O 1
ATOM 5489 N N . TYR B 1 214 ? -7.162 61.063 62.208 1.00 25.04 216 TYR B N 1
ATOM 5490 C CA . TYR B 1 214 ? -8.383 60.525 61.615 1.00 25.01 216 TYR B CA 1
ATOM 5491 C C . TYR B 1 214 ? -8.823 59.243 62.312 1.00 30.30 216 TYR B C 1
ATOM 5492 O O . TYR B 1 214 ? -10.011 59.065 62.608 1.00 27.07 216 TYR B O 1
ATOM 5501 N N . MET B 1 215 ? -7.885 58.332 62.569 1.00 23.08 217 MET B N 1
ATOM 5502 C CA . MET B 1 215 ? -8.221 57.026 63.119 1.00 25.46 217 MET B CA 1
ATOM 5503 C C . MET B 1 215 ? -8.463 57.053 64.621 1.00 23.18 217 MET B C 1
ATOM 5504 O O . MET B 1 215 ? -8.836 56.019 65.184 1.00 23.06 217 MET B O 1
ATOM 5509 N N . GLY B 1 216 ? -8.274 58.191 65.279 1.00 19.60 218 GLY B N 1
ATOM 5510 C CA . GLY B 1 216 ? -8.546 58.305 66.695 1.00 21.04 218 GLY B CA 1
ATOM 5511 C C . GLY B 1 216 ? -7.337 58.396 67.599 1.00 29.12 218 GLY B C 1
ATOM 5512 O O . GLY B 1 216 ? -7.486 58.250 68.818 1.00 26.32 218 GLY B O 1
ATOM 5513 N N . ASN B 1 217 ? -6.152 58.637 67.051 1.00 25.79 219 ASN B N 1
ATOM 5514 C CA . ASN B 1 217 ? -4.936 58.686 67.846 1.00 28.53 219 ASN B CA 1
ATOM 5515 C C . ASN B 1 217 ? -4.656 60.113 68.316 1.00 27.49 219 ASN B C 1
ATOM 5516 O O . ASN B 1 217 ? -5.237 61.084 67.829 1.00 31.85 219 ASN B O 1
ATOM 5521 N N . LYS B 1 218 ? -3.747 60.231 69.281 1.00 30.41 220 LYS B N 1
ATOM 5522 C CA . LYS B 1 218 ? -3.202 61.527 69.684 1.00 27.31 220 LYS B CA 1
ATOM 5523 C C . LYS B 1 218 ? -1.716 61.542 69.359 1.00 28.21 220 LYS B C 1
ATOM 5524 O O . LYS B 1 218 ? -0.924 60.837 70.011 1.00 28.80 220 LYS B O 1
ATOM 5530 N N . PRO B 1 219 ? -1.287 62.301 68.354 1.00 26.63 221 PRO B N 1
ATOM 5531 C CA . PRO B 1 219 ? 0.120 62.249 67.946 1.00 25.61 221 PRO B CA 1
ATOM 5532 C C . PRO B 1 219 ? 0.954 63.383 68.512 1.00 26.16 221 PRO B C 1
ATOM 5533 O O . PRO B 1 219 ? 0.459 64.496 68.713 1.00 30.44 221 PRO B O 1
ATOM 5537 N N . VAL B 1 220 ? 2.221 63.105 68.783 1.00 29.20 222 VAL B N 1
ATOM 5538 C CA . VAL B 1 220 ? 3.236 64.140 68.909 1.00 24.70 222 VAL B CA 1
ATOM 5539 C C . VAL B 1 220 ? 4.053 64.105 67.627 1.00 35.27 222 VAL B C 1
ATOM 5540 O O . VAL B 1 220 ? 4.448 63.027 67.165 1.00 35.20 222 VAL B O 1
ATOM 5544 N N . LEU B 1 221 ? 4.252 65.267 67.016 1.00 28.21 223 LEU B N 1
ATOM 5545 C CA . LEU B 1 221 ? 4.883 65.359 65.708 1.00 27.52 223 LEU B CA 1
ATOM 5546 C C . LEU B 1 221 ? 6.233 66.050 65.821 1.00 34.70 223 LEU B C 1
ATOM 5547 O O . LEU B 1 221 ? 6.332 67.147 66.381 1.00 34.62 223 LEU B O 1
ATOM 5552 N N . LYS B 1 222 ? 7.263 65.411 65.272 1.00 34.16 224 LYS B N 1
ATOM 5553 C CA . LYS B 1 222 ? 8.599 65.985 65.204 1.00 34.12 224 LYS B CA 1
ATOM 5554 C C . LYS B 1 222 ? 9.038 66.037 63.748 1.00 35.16 224 LYS B C 1
ATOM 5555 O O . LYS B 1 222 ? 9.140 64.996 63.089 1.00 37.49 224 LYS B O 1
ATOM 5561 N N . VAL B 1 223 ? 9.287 67.245 63.251 1.00 36.71 225 VAL B N 1
ATOM 5562 C CA . VAL B 1 223 ? 9.874 67.471 61.936 1.00 36.26 225 VAL B CA 1
ATOM 5563 C C . VAL B 1 223 ? 11.307 67.935 62.142 1.00 31.35 225 VAL B C 1
ATOM 5564 O O . VAL B 1 223 ? 11.599 68.654 63.106 1.00 41.67 225 VAL B O 1
ATOM 5568 N N . ASP B 1 224 ? 12.202 67.494 61.257 1.00 30.74 226 ASP B N 1
ATOM 5569 C CA . ASP B 1 224 ? 13.593 67.933 61.265 1.00 35.31 226 ASP B CA 1
ATOM 5570 C C . ASP B 1 224 ? 13.673 69.440 61.457 1.00 32.55 226 ASP B C 1
ATOM 5571 O O . ASP B 1 224 ? 12.969 70.201 60.790 1.00 31.00 226 ASP B O 1
ATOM 5576 N N . SER B 1 225 ? 14.531 69.864 62.389 1.00 30.39 227 SER B N 1
ATOM 5577 C CA . SER B 1 225 ? 14.531 71.259 62.818 1.00 38.77 227 SER B CA 1
ATOM 5578 C C . SER B 1 225 ? 14.919 72.205 61.692 1.00 37.18 227 SER B C 1
ATOM 5579 O O . SER B 1 225 ? 14.537 73.382 61.713 1.00 39.04 227 SER B O 1
ATOM 5582 N N . LYS B 1 226 ? 15.672 71.716 60.700 1.00 37.92 228 LYS B N 1
ATOM 5583 C CA . LYS B 1 226 ? 16.062 72.568 59.579 1.00 36.53 228 LYS B CA 1
ATOM 5584 C C . LYS B 1 226 ? 14.851 73.109 58.835 1.00 36.52 228 LYS B C 1
ATOM 5585 O O . LYS B 1 226 ? 14.913 74.205 58.266 1.00 34.37 228 LYS B O 1
ATOM 5591 N N . VAL B 1 227 ? 13.739 72.368 58.844 1.00 41.46 229 VAL B N 1
ATOM 5592 C CA . VAL B 1 227 ? 12.584 72.665 58.006 1.00 40.82 229 VAL B CA 1
ATOM 5593 C C . VAL B 1 227 ? 11.277 72.719 58.781 1.00 39.85 229 VAL B C 1
ATOM 5594 O O . VAL B 1 227 ? 10.225 72.922 58.172 1.00 34.56 229 VAL B O 1
ATOM 5598 N N . SER B 1 228 ? 11.298 72.555 60.109 1.00 30.39 230 SER B N 1
ATOM 5599 C CA . SER B 1 228 ? 10.060 72.438 60.874 1.00 35.81 230 SER B CA 1
ATOM 5600 C C . SER B 1 228 ? 9.216 73.706 60.861 1.00 38.23 230 SER B C 1
ATOM 5601 O O . SER B 1 228 ? 8.074 73.664 61.330 1.00 40.64 230 SER B O 1
ATOM 5604 N N . ILE B 1 229 ? 9.741 74.821 60.345 1.00 35.75 231 ILE B N 1
ATOM 5605 C CA . ILE B 1 229 ? 8.966 76.058 60.290 1.00 33.04 231 ILE B CA 1
ATOM 5606 C C . ILE B 1 229 ? 7.732 75.888 59.413 1.00 37.24 231 ILE B C 1
ATOM 5607 O O . ILE B 1 229 ? 6.699 76.527 59.647 1.00 35.70 231 ILE B O 1
ATOM 5612 N N . VAL B 1 230 ? 7.806 75.007 58.413 1.00 30.99 232 VAL B N 1
ATOM 5613 C CA . VAL B 1 230 ? 6.684 74.820 57.500 1.00 38.39 232 VAL B CA 1
ATOM 5614 C C . VAL B 1 230 ? 5.505 74.188 58.227 1.00 37.27 232 VAL B C 1
ATOM 5615 O O . VAL B 1 230 ? 4.374 74.684 58.157 1.00 39.52 232 VAL B O 1
ATOM 5619 N N . MET B 1 231 ? 5.749 73.084 58.935 1.00 38.41 233 MET B N 1
ATOM 5620 C CA . MET B 1 231 ? 4.677 72.471 59.709 1.00 37.53 233 MET B CA 1
ATOM 5621 C C . MET B 1 231 ? 4.201 73.379 60.831 1.00 32.62 233 MET B C 1
ATOM 5622 O O . MET B 1 231 ? 3.013 73.354 61.167 1.00 35.35 233 MET B O 1
ATOM 5627 N N . GLU B 1 232 ? 5.090 74.184 61.421 1.00 33.65 234 GLU B N 1
ATOM 5628 C CA . GLU B 1 232 ? 4.640 75.137 62.432 1.00 36.43 234 GLU B CA 1
ATOM 5629 C C . GLU B 1 232 ? 3.557 76.044 61.867 1.00 37.89 234 GLU B C 1
ATOM 5630 O O . GLU B 1 232 ? 2.518 76.267 62.498 1.00 42.87 234 GLU B O 1
ATOM 5636 N N . GLN B 1 233 ? 3.785 76.575 60.665 1.00 33.11 235 GLN B N 1
ATOM 5637 C CA . GLN B 1 233 ? 2.781 77.422 60.034 1.00 32.85 235 GLN B CA 1
ATOM 5638 C C . GLN B 1 233 ? 1.544 76.617 59.664 1.00 45.40 235 GLN B C 1
ATOM 5639 O O . GLN B 1 233 ? 0.414 77.090 59.837 1.00 49.65 235 GLN B O 1
ATOM 5645 N N . MET B 1 234 ? 1.735 75.393 59.168 1.00 36.74 236 MET B N 1
ATOM 5646 C CA . MET B 1 234 ? 0.594 74.569 58.790 1.00 33.69 236 MET B CA 1
ATOM 5647 C C . MET B 1 234 ? -0.237 74.177 60.005 1.00 30.70 236 MET B C 1
ATOM 5648 O O . MET B 1 234 ? -1.460 74.032 59.902 1.00 37.57 236 MET B O 1
ATOM 5653 N N . ILE B 1 235 ? 0.403 74.007 61.163 1.00 37.07 237 ILE B N 1
ATOM 5654 C CA . ILE B 1 235 ? -0.346 73.699 62.375 1.00 33.40 237 ILE B CA 1
ATOM 5655 C C . ILE B 1 235 ? -1.201 74.890 62.783 1.00 34.58 237 ILE B C 1
ATOM 5656 O O . ILE B 1 235 ? -2.363 74.735 63.180 1.00 41.79 237 ILE B O 1
ATOM 5661 N N . ARG B 1 236 ? -0.642 76.100 62.676 1.00 31.74 238 ARG B N 1
ATOM 5662 C CA . ARG B 1 236 ? -1.422 77.306 62.930 1.00 37.53 238 ARG B CA 1
ATOM 5663 C C . ARG B 1 236 ? -2.613 77.394 61.988 1.00 45.54 238 ARG B C 1
ATOM 5664 O O . ARG B 1 236 ? -3.724 77.737 62.411 1.00 46.35 238 ARG B O 1
ATOM 5672 N N . LEU B 1 237 ? -2.404 77.073 60.709 1.00 49.66 239 LEU B N 1
ATOM 5673 C CA . LEU B 1 237 ? -3.516 77.012 59.767 1.00 38.67 239 LEU B CA 1
ATOM 5674 C C . LEU B 1 237 ? -4.537 75.968 60.200 1.00 33.63 239 LEU B C 1
ATOM 5675 O O . LEU B 1 237 ? -5.748 76.218 60.178 1.00 35.76 239 LEU B O 1
ATOM 5680 N N . LEU B 1 238 ? -4.062 74.791 60.614 1.00 29.43 240 LEU B N 1
ATOM 5681 C CA . LEU B 1 238 ? -4.974 73.739 61.053 1.00 42.23 240 LEU B CA 1
ATOM 5682 C C . LEU B 1 238 ? -5.761 74.167 62.286 1.00 38.49 240 LEU B C 1
ATOM 5683 O O . LEU B 1 238 ? -6.954 73.865 62.403 1.00 37.79 240 LEU B O 1
ATOM 5688 N N . HIS B 1 239 ? -5.114 74.887 63.210 1.00 31.31 241 HIS B N 1
ATOM 5689 C CA . HIS B 1 239 ? -5.823 75.391 64.384 1.00 34.26 241 HIS B CA 1
ATOM 5690 C C . HIS B 1 239 ? -6.913 76.380 63.993 1.00 38.48 241 HIS B C 1
ATOM 5691 O O . HIS B 1 239 ? -8.001 76.379 64.581 1.00 40.14 241 HIS B O 1
ATOM 5698 N N . ASP B 1 240 ? -6.642 77.238 63.004 1.00 42.86 242 ASP B N 1
ATOM 5699 C CA . ASP B 1 240 ? -7.668 78.172 62.550 1.00 41.53 242 ASP B CA 1
ATOM 5700 C C . ASP B 1 240 ? -8.826 77.452 61.876 1.00 41.88 242 ASP B C 1
ATOM 5701 O O . ASP B 1 240 ? -9.943 77.980 61.836 1.00 42.34 242 ASP B O 1
ATOM 5706 N N . CYS B 1 241 ? -8.583 76.256 61.344 1.00 31.32 243 CYS B N 1
ATOM 5707 C CA . CYS B 1 241 ? -9.618 75.471 60.686 1.00 36.35 243 CYS B CA 1
ATOM 5708 C C . CYS B 1 241 ? -10.354 74.540 61.638 1.00 40.04 243 CYS B C 1
ATOM 5709 O O . CYS B 1 241 ? -11.269 73.832 61.202 1.00 41.70 243 CYS B O 1
ATOM 5712 N N . GLY B 1 242 ? -9.980 74.516 62.917 1.00 39.72 244 GLY B N 1
ATOM 5713 C CA . GLY B 1 242 ? -10.743 73.811 63.926 1.00 34.33 244 GLY B CA 1
ATOM 5714 C C . GLY B 1 242 ? -10.031 72.659 64.594 1.00 35.55 244 GLY B C 1
ATOM 5715 O O . GLY B 1 242 ? -10.657 71.964 65.404 1.00 42.33 244 GLY B O 1
ATOM 5716 N N . LEU B 1 243 ? -8.762 72.420 64.277 1.00 33.66 245 LEU B N 1
ATOM 5717 C CA . LEU B 1 243 ? -7.998 71.378 64.948 1.00 35.85 245 LEU B CA 1
ATOM 5718 C C . LEU B 1 243 ? -7.925 71.680 66.440 1.00 34.05 245 LEU B C 1
ATOM 5719 O O . LEU B 1 243 ? -7.366 72.719 66.826 1.00 30.88 245 LEU B O 1
ATOM 5724 N N . PRO B 1 244 ? -8.476 70.824 67.302 1.00 30.99 246 PRO B N 1
ATOM 5725 C CA . PRO B 1 244 ? -8.507 71.137 68.735 1.00 29.81 246 PRO B CA 1
ATOM 5726 C C . PRO B 1 244 ? -7.106 71.234 69.310 1.00 35.27 246 PRO B C 1
ATOM 5727 O O . PRO B 1 244 ? -6.198 70.500 68.917 1.00 38.92 246 PRO B O 1
ATOM 5731 N N . ALA B 1 245 ? -6.945 72.158 70.259 1.00 30.40 247 ALA B N 1
ATOM 5732 C CA . ALA B 1 245 ? -5.630 72.418 70.831 1.00 31.02 247 ALA B CA 1
ATOM 5733 C C . ALA B 1 245 ? -5.060 71.188 71.522 1.00 43.03 247 ALA B C 1
ATOM 5734 O O . ALA B 1 245 ? -3.838 71.009 71.557 1.00 56.39 247 ALA B O 1
ATOM 5736 N N . GLU B 1 246 ? -5.917 70.330 72.065 1.00 41.83 248 GLU B N 1
ATOM 5737 C CA . GLU B 1 246 ? -5.467 69.203 72.870 1.00 40.92 248 GLU B CA 1
ATOM 5738 C C . GLU B 1 246 ? -5.265 67.930 72.060 1.00 36.98 248 GLU B C 1
ATOM 5739 O O . GLU B 1 246 ? -4.938 66.893 72.644 1.00 45.51 248 GLU B O 1
ATOM 5741 N N . ASP B 1 247 ? -5.436 67.981 70.739 1.00 34.21 249 ASP B N 1
ATOM 5742 C CA . ASP B 1 247 ? -5.426 66.769 69.929 1.00 31.02 249 ASP B CA 1
ATOM 5743 C C . ASP B 1 247 ? -4.039 66.354 69.455 1.00 33.64 249 ASP B C 1
ATOM 5744 O O . ASP B 1 247 ? -3.831 65.169 69.170 1.00 26.16 249 ASP B O 1
ATOM 5749 N N . MET B 1 248 ? -3.090 67.282 69.349 1.00 35.54 250 MET B N 1
ATOM 5750 C CA . MET B 1 248 ? -1.752 66.911 68.913 1.00 40.09 250 MET B CA 1
ATOM 5751 C C . MET B 1 248 ? -0.720 67.815 69.568 1.00 40.38 250 MET B C 1
ATOM 5752 O O . MET B 1 248 ? -1.012 68.959 69.928 1.00 36.49 250 MET B O 1
ATOM 5757 N N . ASP B 1 249 ? 0.496 67.291 69.701 1.00 34.30 251 ASP B N 1
ATOM 5758 C CA . ASP B 1 249 ? 1.655 68.058 70.129 1.00 33.07 251 ASP B CA 1
ATOM 5759 C C . ASP B 1 249 ? 2.650 68.186 68.982 1.00 35.24 251 ASP B C 1
ATOM 5760 O O . ASP B 1 249 ? 2.621 67.424 68.012 1.00 33.11 251 ASP B O 1
ATOM 5765 N N . PHE B 1 250 ? 3.547 69.159 69.118 1.00 28.67 252 PHE B N 1
ATOM 5766 C CA . PHE B 1 250 ? 4.534 69.469 68.093 1.00 28.69 252 PHE B CA 1
ATOM 5767 C C . PHE B 1 250 ? 5.847 69.770 68.796 1.00 37.68 252 PHE B C 1
ATOM 5768 O O . PHE B 1 250 ? 5.939 70.741 69.551 1.00 31.02 252 PHE B O 1
ATOM 5776 N N . ILE B 1 251 ? 6.849 68.922 68.585 1.00 34.83 253 ILE B N 1
ATOM 5777 C CA . ILE B 1 251 ? 8.104 69.011 69.318 1.00 36.32 253 ILE B CA 1
ATOM 5778 C C . ILE B 1 251 ? 9.247 69.252 68.342 1.00 35.19 253 ILE B C 1
ATOM 5779 O O . ILE B 1 251 ? 9.315 68.631 67.276 1.00 35.24 253 ILE B O 1
ATOM 5784 N N . ASN B 1 252 ? 10.132 70.176 68.704 1.00 37.75 254 ASN B N 1
ATOM 5785 C CA . ASN B 1 252 ? 11.404 70.374 68.024 1.00 32.02 254 ASN B CA 1
ATOM 5786 C C . ASN B 1 252 ? 12.520 69.954 68.969 1.00 44.02 254 ASN B C 1
ATOM 5787 O O . ASN B 1 252 ? 12.555 70.388 70.126 1.00 36.44 254 ASN B O 1
ATOM 5792 N N . SER B 1 253 ? 13.420 69.108 68.477 1.00 36.52 255 SER B N 1
ATOM 5793 C CA . SER B 1 253 ? 14.508 68.589 69.292 1.00 32.82 255 SER B CA 1
ATOM 5794 C C . SER B 1 253 ? 15.535 67.950 68.374 1.00 41.21 255 SER B C 1
ATOM 5795 O O . SER B 1 253 ? 15.258 67.679 67.203 1.00 43.28 255 SER B O 1
ATOM 5798 N N . ASP B 1 254 ? 16.730 67.719 68.914 1.00 39.99 256 ASP B N 1
ATOM 5799 C CA . ASP B 1 254 ? 17.662 66.861 68.204 1.00 51.50 256 ASP B CA 1
ATOM 5800 C C . ASP B 1 254 ? 17.211 65.410 68.340 1.00 59.27 256 ASP B C 1
ATOM 5801 O O . ASP B 1 254 ? 16.300 65.084 69.107 1.00 50.28 256 ASP B O 1
ATOM 5806 N N . GLY B 1 255 ? 17.863 64.529 67.580 1.00 58.79 257 GLY B N 1
ATOM 5807 C CA . GLY B 1 255 ? 17.428 63.142 67.542 1.00 44.99 257 GLY B CA 1
ATOM 5808 C C . GLY B 1 255 ? 17.552 62.446 68.883 1.00 37.00 257 GLY B C 1
ATOM 5809 O O . GLY B 1 255 ? 16.728 61.598 69.233 1.00 42.15 257 GLY B O 1
ATOM 5810 N N . ALA B 1 256 ? 18.576 62.806 69.659 1.00 36.09 258 ALA B N 1
ATOM 5811 C CA . ALA B 1 256 ? 18.802 62.135 70.933 1.00 42.38 258 ALA B CA 1
ATOM 5812 C C . ALA B 1 256 ? 17.680 62.433 71.918 1.00 59.75 258 ALA B C 1
ATOM 5813 O O . ALA B 1 256 ? 17.247 61.547 72.665 1.00 63.98 258 ALA B O 1
ATOM 5815 N N . VAL B 1 257 ? 17.186 63.670 71.925 1.00 62.16 259 VAL B N 1
ATOM 5816 C CA . VAL B 1 257 ? 16.095 64.020 72.827 1.00 52.49 259 VAL B CA 1
ATOM 5817 C C . VAL B 1 257 ? 14.808 63.317 72.416 1.00 43.48 259 VAL B C 1
ATOM 5818 O O . VAL B 1 257 ? 14.045 62.843 73.267 1.00 53.03 259 VAL B O 1
ATOM 5822 N N . MET B 1 258 ? 14.543 63.235 71.109 1.00 40.33 260 MET B N 1
ATOM 5823 C CA . MET B 1 258 ? 13.347 62.537 70.645 1.00 37.46 260 MET B CA 1
ATOM 5824 C C . MET B 1 258 ? 13.419 61.052 70.973 1.00 51.06 260 MET B C 1
ATOM 5825 O O . MET B 1 258 ? 12.403 60.428 71.302 1.00 55.05 260 MET B O 1
ATOM 5830 N N . ASN B 1 259 ? 14.618 60.468 70.887 1.00 61.50 261 ASN B N 1
ATOM 5831 C CA . ASN B 1 259 ? 14.791 59.066 71.252 1.00 54.38 261 ASN B CA 1
ATOM 5832 C C . ASN B 1 259 ? 14.447 58.839 72.718 1.00 46.70 261 ASN B C 1
ATOM 5833 O O . ASN B 1 259 ? 13.792 57.850 73.066 1.00 52.44 261 ASN B O 1
ATOM 5838 N N . LYS B 1 260 ? 14.873 59.756 73.590 1.00 45.67 262 LYS B N 1
ATOM 5839 C CA . LYS B 1 260 ? 14.547 59.654 75.008 1.00 37.54 262 LYS B CA 1
ATOM 5840 C C . LYS B 1 260 ? 13.042 59.724 75.236 1.00 47.83 262 LYS B C 1
ATOM 5841 O O . LYS B 1 260 ? 12.491 58.957 76.034 1.00 54.99 262 LYS B O 1
ATOM 5847 N N . LEU B 1 261 ? 12.359 60.635 74.535 1.00 48.81 263 LEU B N 1
ATOM 5848 C CA . LEU B 1 261 ? 10.913 60.763 74.692 1.00 43.11 263 LEU B CA 1
ATOM 5849 C C . LEU B 1 261 ? 10.195 59.490 74.268 1.00 39.38 263 LEU B C 1
ATOM 5850 O O . LEU B 1 261 ? 9.235 59.064 74.920 1.00 44.58 263 LEU B O 1
ATOM 5855 N N . LEU B 1 262 ? 10.647 58.868 73.176 1.00 28.68 264 LEU B N 1
ATOM 5856 C CA . LEU B 1 262 ? 10.026 57.629 72.722 1.00 32.24 264 LEU B CA 1
ATOM 5857 C C . LEU B 1 262 ? 10.154 56.535 73.774 1.00 35.12 264 LEU B C 1
ATOM 5858 O O . LEU B 1 262 ? 9.204 55.784 74.022 1.00 44.00 264 LEU B O 1
ATOM 5863 N N . LEU B 1 263 ? 11.318 56.443 74.416 1.00 39.28 265 LEU B N 1
ATOM 5864 C CA . LEU B 1 263 ? 11.528 55.399 75.410 1.00 41.54 265 LEU B CA 1
ATOM 5865 C C . LEU B 1 263 ? 10.841 55.729 76.728 1.00 48.15 265 LEU B C 1
ATOM 5866 O O . LEU B 1 263 ? 10.515 54.820 77.499 1.00 47.62 265 LEU B O 1
ATOM 5871 N N . GLU B 1 264 ? 10.598 57.009 76.997 1.00 52.79 266 GLU B N 1
ATOM 5872 C CA . GLU B 1 264 ? 9.967 57.413 78.248 1.00 48.87 266 GLU B CA 1
ATOM 5873 C C . GLU B 1 264 ? 8.445 57.435 78.155 1.00 46.08 266 GLU B C 1
ATOM 5874 O O . GLU B 1 264 ? 7.761 57.111 79.133 1.00 42.19 266 GLU B O 1
ATOM 5880 N N . ALA B 1 265 ? 7.900 57.821 77.002 1.00 27.92 267 ALA B N 1
ATOM 5881 C CA . ALA B 1 265 ? 6.456 57.926 76.845 1.00 33.36 267 ALA B CA 1
ATOM 5882 C C . ALA B 1 265 ? 5.812 56.629 76.383 1.00 34.81 267 ALA B C 1
ATOM 5883 O O . ALA B 1 265 ? 4.598 56.466 76.552 1.00 38.91 267 ALA B O 1
ATOM 5885 N N . ASN B 1 266 ? 6.590 55.715 75.811 1.00 37.82 268 ASN B N 1
ATOM 5886 C CA . ASN B 1 266 ? 6.090 54.447 75.294 1.00 44.86 268 ASN B CA 1
ATOM 5887 C C . ASN B 1 266 ? 4.869 54.623 74.382 1.00 43.38 268 ASN B C 1
ATOM 5888 O O . ASN B 1 266 ? 3.798 54.094 74.665 1.00 51.11 268 ASN B O 1
ATOM 5893 N N . PRO B 1 267 ? 5.007 55.364 73.280 1.00 40.83 269 PRO B N 1
ATOM 5894 C CA . PRO B 1 267 ? 3.881 55.469 72.348 1.00 36.57 269 PRO B CA 1
ATOM 5895 C C . PRO B 1 267 ? 3.535 54.102 71.779 1.00 32.38 269 PRO B C 1
ATOM 5896 O O . PRO B 1 267 ? 4.407 53.256 71.566 1.00 33.66 269 PRO B O 1
ATOM 5900 N N . LYS B 1 268 ? 2.238 53.880 71.556 1.00 21.99 270 LYS B N 1
ATOM 5901 C CA . LYS B 1 268 ? 1.784 52.593 71.045 1.00 28.67 270 LYS B CA 1
ATOM 5902 C C . LYS B 1 268 ? 2.098 52.412 69.570 1.00 31.73 270 LYS B C 1
ATOM 5903 O O . LYS B 1 268 ? 2.104 51.276 69.085 1.00 36.56 270 LYS B O 1
ATOM 5909 N N . MET B 1 269 ? 2.363 53.500 68.854 1.00 25.81 271 MET B N 1
ATOM 5910 C CA . MET B 1 269 ? 2.806 53.425 67.472 1.00 26.89 271 MET B CA 1
ATOM 5911 C C . MET B 1 269 ? 3.689 54.627 67.192 1.00 35.94 271 MET B C 1
ATOM 5912 O O . MET B 1 269 ? 3.491 55.707 67.755 1.00 33.92 271 MET B O 1
ATOM 5917 N N . THR B 1 270 ? 4.679 54.424 66.330 1.00 33.93 272 THR B N 1
ATOM 5918 C CA . THR B 1 270 ? 5.574 55.495 65.913 1.00 27.87 272 THR B CA 1
ATOM 5919 C C . THR B 1 270 ? 5.802 55.373 64.417 1.00 26.87 272 THR B C 1
ATOM 5920 O O . THR B 1 270 ? 6.274 54.336 63.943 1.00 27.02 272 THR B O 1
ATOM 5924 N N . LEU B 1 271 ? 5.447 56.420 63.681 1.00 25.47 273 LEU B N 1
ATOM 5925 C CA . LEU B 1 271 ? 5.725 56.519 62.253 1.00 25.90 273 LEU B CA 1
ATOM 5926 C C . LEU B 1 271 ? 7.044 57.257 62.092 1.00 30.25 273 LEU B C 1
ATOM 5927 O O . LEU B 1 271 ? 7.156 58.419 62.495 1.00 29.96 273 LEU B O 1
ATOM 5932 N N . PHE B 1 272 ? 8.035 56.587 61.507 1.00 28.23 274 PHE B N 1
ATOM 5933 C CA . PHE B 1 272 ? 9.324 57.218 61.267 1.00 24.97 274 PHE B CA 1
ATOM 5934 C C . PHE B 1 272 ? 9.626 57.262 59.775 1.00 32.94 274 PHE B C 1
ATOM 5935 O O . PHE B 1 272 ? 9.564 56.232 59.087 1.00 31.27 274 PHE B O 1
ATOM 5943 N N . THR B 1 273 ? 9.986 58.446 59.285 1.00 23.90 275 THR B N 1
ATOM 5944 C CA . THR B 1 273 ? 10.429 58.628 57.911 1.00 28.13 275 THR B CA 1
ATOM 5945 C C . THR B 1 273 ? 11.796 59.300 57.931 1.00 38.03 275 THR B C 1
ATOM 5946 O O . THR B 1 273 ? 11.946 60.415 58.451 1.00 34.73 275 THR B O 1
ATOM 5950 N N . GLY B 1 274 ? 12.790 58.631 57.358 1.00 38.79 276 GLY B N 1
ATOM 5951 C CA . GLY B 1 274 ? 14.133 59.162 57.276 1.00 37.72 276 GLY B CA 1
ATOM 5952 C C . GLY B 1 274 ? 15.164 58.134 56.862 1.00 35.29 276 GLY B C 1
ATOM 5953 O O . GLY B 1 274 ? 14.897 57.285 56.010 1.00 35.23 276 GLY B O 1
ATOM 5954 N N . SER B 1 275 ? 16.347 58.199 57.469 1.00 36.59 277 SER B N 1
ATOM 5955 C CA . SER B 1 275 ? 17.447 57.325 57.087 1.00 43.15 277 SER B CA 1
ATOM 5956 C C . SER B 1 275 ? 17.214 55.897 57.574 1.00 42.91 277 SER B C 1
ATOM 5957 O O . SER B 1 275 ? 16.532 55.658 58.574 1.00 43.74 277 SER B O 1
ATOM 5960 N N . SER B 1 276 ? 17.785 54.940 56.837 1.00 42.60 278 SER B N 1
ATOM 5961 C CA . SER B 1 276 ? 17.704 53.541 57.241 1.00 41.72 278 SER B CA 1
ATOM 5962 C C . SER B 1 276 ? 18.381 53.319 58.588 1.00 31.30 278 SER B C 1
ATOM 5963 O O . SER B 1 276 ? 17.913 52.515 59.402 1.00 31.32 278 SER B O 1
ATOM 5966 N N . ARG B 1 277 ? 19.476 54.041 58.846 1.00 25.13 279 ARG B N 1
ATOM 5967 C CA . ARG B 1 277 ? 20.241 53.844 60.075 1.00 33.72 279 ARG B CA 1
ATOM 5968 C C . ARG B 1 277 ? 19.406 54.181 61.305 1.00 39.83 279 ARG B C 1
ATOM 5969 O O . ARG B 1 277 ? 19.352 53.404 62.266 1.00 39.94 279 ARG B O 1
ATOM 5977 N N . VAL B 1 278 ? 18.745 55.340 61.291 1.00 43.58 280 VAL B N 1
ATOM 5978 C CA . VAL B 1 278 ? 17.886 55.716 62.408 1.00 44.84 280 VAL B CA 1
ATOM 5979 C C . VAL B 1 278 ? 16.653 54.823 62.458 1.00 42.82 280 VAL B C 1
ATOM 5980 O O . VAL B 1 278 ? 16.159 54.484 63.541 1.00 32.37 280 VAL B O 1
ATOM 5984 N N . ALA B 1 279 ? 16.144 54.418 61.290 1.00 22.99 281 ALA B N 1
ATOM 5985 C CA . ALA B 1 279 ? 14.950 53.581 61.248 1.00 22.17 281 ALA B CA 1
ATOM 5986 C C . ALA B 1 279 ? 15.180 52.261 61.972 1.00 32.05 281 ALA B C 1
ATOM 5987 O O . ALA B 1 279 ? 14.388 51.866 62.835 1.00 35.12 281 ALA B O 1
ATOM 5989 N N . GLU B 1 280 ? 16.274 51.570 61.642 1.00 34.19 282 GLU B N 1
ATOM 5990 C CA . GLU B 1 280 ? 16.558 50.296 62.292 1.00 31.66 282 GLU B CA 1
ATOM 5991 C C . GLU B 1 280 ? 16.875 50.476 63.772 1.00 31.90 282 GLU B C 1
ATOM 5992 O O . GLU B 1 280 ? 16.591 49.580 64.574 1.00 35.18 282 GLU B O 1
ATOM 5998 N N . LYS B 1 281 ? 17.455 51.619 64.154 1.00 36.37 283 LYS B N 1
ATOM 5999 C CA . LYS B 1 281 ? 17.736 51.871 65.565 1.00 37.19 283 LYS B CA 1
ATOM 6000 C C . LYS B 1 281 ? 16.445 52.029 66.357 1.00 28.56 283 LYS B C 1
ATOM 6001 O O . LYS B 1 281 ? 16.293 51.452 67.441 1.00 33.58 283 LYS B O 1
ATOM 6007 N N . LEU B 1 282 ? 15.503 52.817 65.828 1.00 25.19 284 LEU B N 1
ATOM 6008 C CA . LEU B 1 282 ? 14.226 53.010 66.507 1.00 29.95 284 LEU B CA 1
ATOM 6009 C C . LEU B 1 282 ? 13.413 51.723 66.528 1.00 27.73 284 LEU B C 1
ATOM 6010 O O . LEU B 1 282 ? 12.774 51.409 67.538 1.00 37.28 284 LEU B O 1
ATOM 6015 N N . ALA B 1 283 ? 13.431 50.962 65.429 1.00 24.87 285 ALA B N 1
ATOM 6016 C CA . ALA B 1 283 ? 12.708 49.694 65.395 1.00 24.19 285 ALA B CA 1
ATOM 6017 C C . ALA B 1 283 ? 13.214 48.742 66.472 1.00 31.68 285 ALA B C 1
ATOM 6018 O O . ALA B 1 283 ? 12.423 48.036 67.110 1.00 36.07 285 ALA B O 1
ATOM 6020 N N . ALA B 1 284 ? 14.529 48.714 66.694 1.00 34.22 286 ALA B N 1
ATOM 6021 C CA . ALA B 1 284 ? 15.079 47.899 67.771 1.00 37.26 286 ALA B CA 1
ATOM 6022 C C . ALA B 1 284 ? 14.717 48.478 69.133 1.00 32.87 286 ALA B C 1
ATOM 6023 O O . ALA B 1 284 ? 14.234 47.757 70.015 1.00 32.52 286 ALA B O 1
ATOM 6025 N N . ASP B 1 285 ? 14.950 49.782 69.318 1.00 32.74 287 ASP B N 1
ATOM 6026 C CA . ASP B 1 285 ? 14.630 50.438 70.584 1.00 37.57 287 ASP B CA 1
ATOM 6027 C C . ASP B 1 285 ? 13.162 50.248 70.945 1.00 35.46 287 ASP B C 1
ATOM 6028 O O . ASP B 1 285 ? 12.831 49.851 72.069 1.00 32.40 287 ASP B O 1
ATOM 6033 N N . LEU B 1 286 ? 12.267 50.521 69.999 1.00 34.19 288 LEU B N 1
ATOM 6034 C CA . LEU B 1 286 ? 10.833 50.412 70.229 1.00 37.85 288 LEU B CA 1
ATOM 6035 C C . LEU B 1 286 ? 10.315 48.995 70.034 1.00 37.58 288 LEU B C 1
ATOM 6036 O O . LEU B 1 286 ? 9.095 48.799 69.992 1.00 38.30 288 LEU B O 1
ATOM 6041 N N . LYS B 1 287 ? 11.219 48.020 69.905 1.00 36.31 289 LYS B N 1
ATOM 6042 C CA . LYS B 1 287 ? 10.870 46.604 69.772 1.00 37.34 289 LYS B CA 1
ATOM 6043 C C . LYS B 1 287 ? 9.819 46.385 68.688 1.00 31.74 289 LYS B C 1
ATOM 6044 O O . LYS B 1 287 ? 8.900 45.577 68.833 1.00 35.23 289 LYS B O 1
ATOM 6050 N N . GLY B 1 288 ? 9.949 47.131 67.594 1.00 28.91 290 GLY B N 1
ATOM 6051 C CA . GLY B 1 288 ? 9.108 46.942 66.436 1.00 27.35 290 GLY B CA 1
ATOM 6052 C C . GLY B 1 288 ? 7.750 47.601 66.478 1.00 26.50 290 GLY B C 1
ATOM 6053 O O . GLY B 1 288 ? 6.965 47.413 65.540 1.00 38.27 290 GLY B O 1
ATOM 6054 N N . ARG B 1 289 ? 7.434 48.363 67.523 1.00 31.82 291 ARG B N 1
ATOM 6055 C CA . ARG B 1 289 ? 6.199 49.147 67.551 1.00 29.27 291 ARG B CA 1
ATOM 6056 C C . ARG B 1 289 ? 6.353 50.402 66.688 1.00 30.71 291 ARG B C 1
ATOM 6057 O O . ARG B 1 289 ? 6.211 51.536 67.148 1.00 22.26 291 ARG B O 1
ATOM 6065 N N . VAL B 1 290 ? 6.660 50.174 65.407 1.00 26.31 292 VAL B N 1
ATOM 6066 C CA . VAL B 1 290 ? 6.959 51.248 64.462 1.00 31.56 292 VAL B CA 1
ATOM 6067 C C . VAL B 1 290 ? 6.367 50.915 63.093 1.00 32.01 292 VAL B C 1
ATOM 6068 O O . VAL B 1 290 ? 6.088 49.751 62.780 1.00 38.86 292 VAL B O 1
ATOM 6072 N N . LYS B 1 291 ? 6.179 51.967 62.281 1.00 24.49 293 LYS B N 1
ATOM 6073 C CA . LYS B 1 291 ? 6.008 51.875 60.843 1.00 20.32 293 LYS B CA 1
ATOM 6074 C C . LYS B 1 291 ? 7.071 52.765 60.212 1.00 27.00 293 LYS B C 1
ATOM 6075 O O . LYS B 1 291 ? 7.356 53.864 60.718 1.00 25.99 293 LYS B O 1
ATOM 6081 N N . LEU B 1 292 ? 7.694 52.275 59.145 1.00 26.03 294 LEU B N 1
ATOM 6082 C CA . LEU B 1 292 ? 8.891 52.889 58.623 1.00 32.72 294 LEU B CA 1
ATOM 6083 C C . LEU B 1 292 ? 8.756 53.240 57.146 1.00 41.24 294 LEU B C 1
ATOM 6084 O O . LEU B 1 292 ? 8.280 52.431 56.340 1.00 36.40 294 LEU B O 1
ATOM 6089 N N . GLU B 1 293 ? 9.154 54.473 56.806 1.00 43.77 295 GLU B N 1
ATOM 6090 C CA . GLU B 1 293 ? 9.507 54.861 55.449 1.00 46.96 295 GLU B CA 1
ATOM 6091 C C . GLU B 1 293 ? 10.986 55.240 55.501 1.00 40.62 295 GLU B C 1
ATOM 6092 O O . GLU B 1 293 ? 11.357 56.378 55.824 1.00 41.91 295 GLU B O 1
ATOM 6098 N N . ASP B 1 294 ? 11.851 54.266 55.198 1.00 42.69 296 ASP B N 1
ATOM 6099 C CA . ASP B 1 294 ? 13.293 54.422 55.352 1.00 43.56 296 ASP B CA 1
ATOM 6100 C C . ASP B 1 294 ? 13.938 54.854 54.041 1.00 43.57 296 ASP B C 1
ATOM 6101 O O . ASP B 1 294 ? 13.266 55.429 53.183 1.00 40.36 296 ASP B O 1
ATOM 6106 N N . ALA B 1 295 ? 15.225 54.568 53.865 1.00 48.16 297 ALA B N 1
ATOM 6107 C CA . ALA B 1 295 ? 15.920 54.946 52.649 1.00 58.41 297 ALA B CA 1
ATOM 6108 C C . ALA B 1 295 ? 15.419 54.126 51.460 1.00 54.92 297 ALA B C 1
ATOM 6109 O O . ALA B 1 295 ? 14.618 53.200 51.592 1.00 49.35 297 ALA B O 1
ATOM 6111 N N . GLY B 1 296 ? 15.905 54.493 50.276 1.00 39.77 298 GLY B N 1
ATOM 6112 C CA . GLY B 1 296 ? 15.620 53.745 49.072 1.00 41.93 298 GLY B CA 1
ATOM 6113 C C . GLY B 1 296 ? 16.748 53.879 48.075 1.00 42.30 298 GLY B C 1
ATOM 6114 O O . GLY B 1 296 ? 17.233 54.987 47.821 1.00 57.33 298 GLY B O 1
ATOM 6115 N N . PHE B 1 297 ? 17.196 52.759 47.526 1.00 35.82 299 PHE B N 1
ATOM 6116 C CA . PHE B 1 297 ? 18.074 52.757 46.363 1.00 35.46 299 PHE B CA 1
ATOM 6117 C C . PHE B 1 297 ? 17.193 52.345 45.189 1.00 28.15 299 PHE B C 1
ATOM 6118 O O . PHE B 1 297 ? 17.061 51.163 44.869 1.00 31.13 299 PHE B O 1
ATOM 6126 N N . ASP B 1 298 ? 16.586 53.340 44.556 1.00 30.96 300 ASP B N 1
ATOM 6127 C CA . ASP B 1 298 ? 15.551 53.128 43.560 1.00 26.45 300 ASP B CA 1
ATOM 6128 C C . ASP B 1 298 ? 16.161 53.002 42.172 1.00 32.69 300 ASP B C 1
ATOM 6129 O O . ASP B 1 298 ? 17.063 53.760 41.805 1.00 36.82 300 ASP B O 1
ATOM 6134 N N . TRP B 1 299 ? 15.657 52.040 41.403 1.00 31.57 301 TRP B N 1
ATOM 6135 C CA . TRP B 1 299 ? 16.219 51.710 40.105 1.00 30.63 301 TRP B CA 1
ATOM 6136 C C . TRP B 1 299 ? 15.211 51.949 38.990 1.00 38.19 301 TRP B C 1
ATOM 6137 O O . TRP B 1 299 ? 13.996 51.976 39.206 1.00 37.39 301 TRP B O 1
ATOM 6148 N N . LYS B 1 300 ? 15.753 52.136 37.789 1.00 36.94 302 LYS B N 1
ATOM 6149 C CA . LYS B 1 300 ? 14.981 52.207 36.558 1.00 31.30 302 LYS B CA 1
ATOM 6150 C C . LYS B 1 300 ? 15.585 51.239 35.554 1.00 27.06 302 LYS B C 1
ATOM 6151 O O . LYS B 1 300 ? 16.790 51.291 35.284 1.00 29.46 302 LYS B O 1
ATOM 6157 N N . ILE B 1 301 ? 14.754 50.350 35.018 1.00 27.43 303 ILE B N 1
ATOM 6158 C CA . ILE B 1 301 ? 15.148 49.421 33.965 1.00 25.26 303 ILE B CA 1
ATOM 6159 C C . ILE B 1 301 ? 14.547 49.908 32.657 1.00 28.12 303 ILE B C 1
ATOM 6160 O O . ILE B 1 301 ? 13.342 50.173 32.583 1.00 26.13 303 ILE B O 1
ATOM 6165 N N . LEU B 1 302 ? 15.386 50.041 31.634 1.00 34.67 304 LEU B N 1
ATOM 6166 C CA . LEU B 1 302 ? 14.915 50.283 30.279 1.00 37.34 304 LEU B CA 1
ATOM 6167 C C . LEU B 1 302 ? 14.796 48.947 29.560 1.00 35.98 304 LEU B C 1
ATOM 6168 O O . LEU B 1 302 ? 15.742 48.151 29.561 1.00 35.72 304 LEU B O 1
ATOM 6173 N N . GLY B 1 303 ? 13.633 48.699 28.966 1.00 30.09 305 GLY B N 1
ATOM 6174 C CA . GLY B 1 303 ? 13.393 47.475 28.246 1.00 26.05 305 GLY B CA 1
ATOM 6175 C C . GLY B 1 303 ? 14.009 47.513 26.866 1.00 34.01 305 GLY B C 1
ATOM 6176 O O . GLY B 1 303 ? 14.724 48.450 26.502 1.00 27.71 305 GLY B O 1
ATOM 6177 N N . PRO B 1 304 ? 13.743 46.478 26.067 1.00 38.12 306 PRO B N 1
ATOM 6178 C CA . PRO B 1 304 ? 14.321 46.434 24.718 1.00 30.01 306 PRO B CA 1
ATOM 6179 C C . PRO B 1 304 ? 13.632 47.339 23.710 1.00 34.74 306 PRO B C 1
ATOM 6180 O O . PRO B 1 304 ? 14.259 47.688 22.702 1.00 47.05 306 PRO B O 1
ATOM 6184 N N . ASP B 1 305 ? 12.384 47.744 23.938 1.00 33.11 307 ASP B N 1
ATOM 6185 C CA . ASP B 1 305 ? 11.626 48.482 22.926 1.00 28.91 307 ASP B CA 1
ATOM 6186 C C . ASP B 1 305 ? 11.924 49.972 23.050 1.00 37.53 307 ASP B C 1
ATOM 6187 O O . ASP B 1 305 ? 11.314 50.693 23.841 1.00 49.41 307 ASP B O 1
ATOM 6192 N N . VAL B 1 306 ? 12.865 50.439 22.230 1.00 35.68 308 VAL B N 1
ATOM 6193 C CA . VAL B 1 306 ? 13.289 51.835 22.266 1.00 36.99 308 VAL B CA 1
ATOM 6194 C C . VAL B 1 306 ? 12.238 52.698 21.580 1.00 43.98 308 VAL B C 1
ATOM 6195 O O . VAL B 1 306 ? 11.907 52.485 20.407 1.00 46.88 308 VAL B O 1
ATOM 6199 N N . GLN B 1 307 ? 11.721 53.688 22.305 1.00 39.69 309 GLN B N 1
ATOM 6200 C CA . GLN B 1 307 ? 10.747 54.628 21.764 1.00 41.65 309 GLN B CA 1
ATOM 6201 C C . GLN B 1 307 ? 10.617 55.803 22.722 1.00 40.49 309 GLN B C 1
ATOM 6202 O O . GLN B 1 307 ? 10.971 55.703 23.902 1.00 39.87 309 GLN B O 1
ATOM 6208 N N . GLU B 1 308 ? 10.093 56.913 22.196 1.00 34.12 310 GLU B N 1
ATOM 6209 C CA . GLU B 1 308 ? 9.860 58.138 22.964 1.00 39.24 310 GLU B CA 1
ATOM 6210 C C . GLU B 1 308 ? 11.115 58.553 23.728 1.00 43.20 310 GLU B C 1
ATOM 6211 O O . GLU B 1 308 ? 11.086 58.805 24.934 1.00 36.37 310 GLU B O 1
ATOM 6217 N N . VAL B 1 309 ? 12.236 58.603 23.003 1.00 34.87 311 VAL B N 1
ATOM 6218 C CA . VAL B 1 309 ? 13.534 58.846 23.630 1.00 39.84 311 VAL B CA 1
ATOM 6219 C C . VAL B 1 309 ? 13.546 60.191 24.340 1.00 42.91 311 VAL B C 1
ATOM 6220 O O . VAL B 1 309 ? 14.046 60.311 25.467 1.00 41.94 311 VAL B O 1
ATOM 6224 N N . ASP B 1 310 ? 12.998 61.221 23.693 1.00 30.96 312 ASP B N 1
ATOM 6225 C CA . ASP B 1 310 ? 12.959 62.548 24.299 1.00 33.26 312 ASP B CA 1
ATOM 6226 C C . ASP B 1 310 ? 12.192 62.528 25.612 1.00 34.13 312 ASP B C 1
ATOM 6227 O O . ASP B 1 310 ? 12.661 63.054 26.627 1.00 35.43 312 ASP B O 1
ATOM 6232 N N . TYR B 1 311 ? 11.005 61.922 25.611 1.00 34.72 313 TYR B N 1
ATOM 6233 C CA . TYR B 1 311 ? 10.203 61.869 26.827 1.00 38.46 313 TYR B CA 1
ATOM 6234 C C . TYR B 1 311 ? 10.908 61.066 27.912 1.00 39.87 313 TYR B C 1
ATOM 6235 O O . TYR B 1 311 ? 10.932 61.465 29.082 1.00 33.28 313 TYR B O 1
ATOM 6244 N N . VAL B 1 312 ? 11.482 59.921 27.535 1.00 39.17 314 VAL B N 1
ATOM 6245 C CA . VAL B 1 312 ? 12.160 59.062 28.502 1.00 35.79 314 VAL B CA 1
ATOM 6246 C C . VAL B 1 312 ? 13.366 59.773 29.098 1.00 37.15 314 VAL B C 1
ATOM 6247 O O . VAL B 1 312 ? 13.655 59.642 30.295 1.00 36.17 314 VAL B O 1
ATOM 6251 N N . ALA B 1 313 ? 14.089 60.541 28.278 1.00 28.37 315 ALA B N 1
ATOM 6252 C CA . ALA B 1 313 ? 15.223 61.305 28.791 1.00 34.36 315 ALA B CA 1
ATOM 6253 C C . ALA B 1 313 ? 14.765 62.380 29.766 1.00 27.31 315 ALA B C 1
ATOM 6254 O O . ALA B 1 313 ? 15.421 62.619 30.786 1.00 33.23 315 ALA B O 1
ATOM 6256 N N . TRP B 1 314 ? 13.648 63.044 29.463 1.00 27.37 316 TRP B N 1
ATOM 6257 C CA . TRP B 1 314 ? 13.115 64.053 30.371 1.00 27.72 316 TRP B CA 1
ATOM 6258 C C . TRP B 1 314 ? 12.773 63.442 31.723 1.00 32.48 316 TRP B C 1
ATOM 6259 O O . TRP B 1 314 ? 13.128 63.986 32.775 1.00 30.99 316 TRP B O 1
ATOM 6270 N N . VAL B 1 315 ? 12.093 62.295 31.709 1.00 31.56 317 VAL B N 1
ATOM 6271 C CA . VAL B 1 315 ? 11.701 61.647 32.955 1.00 27.33 317 VAL B CA 1
ATOM 6272 C C . VAL B 1 315 ? 12.929 61.203 33.735 1.00 28.97 317 VAL B C 1
ATOM 6273 O O . VAL B 1 315 ? 12.971 61.311 34.968 1.00 30.39 317 VAL B O 1
ATOM 6277 N N . CYS B 1 316 ? 13.950 60.704 33.030 1.00 27.27 318 CYS B N 1
ATOM 6278 C CA . CYS B 1 316 ? 15.200 60.328 33.682 1.00 34.02 318 CYS B CA 1
ATOM 6279 C C . CYS B 1 316 ? 15.824 61.524 34.389 1.00 33.06 318 CYS B C 1
ATOM 6280 O O . CYS B 1 316 ? 16.233 61.428 35.552 1.00 26.11 318 CYS B O 1
ATOM 6283 N N . ASP B 1 317 ? 15.884 62.670 33.704 1.00 38.11 319 ASP B N 1
ATOM 6284 C CA . ASP B 1 317 ? 16.484 63.864 34.292 1.00 37.04 319 ASP B CA 1
ATOM 6285 C C . ASP B 1 317 ? 15.718 64.326 35.527 1.00 35.33 319 ASP B C 1
ATOM 6286 O O . ASP B 1 317 ? 16.324 64.730 36.527 1.00 35.06 319 ASP B O 1
ATOM 6291 N N . GLN B 1 318 ? 14.385 64.281 35.475 1.00 28.69 320 GLN B N 1
ATOM 6292 C CA . GLN B 1 318 ? 13.591 64.720 36.619 1.00 31.81 320 GLN B CA 1
ATOM 6293 C C . GLN B 1 318 ? 13.674 63.717 37.764 1.00 29.99 320 GLN B C 1
ATOM 6294 O O . GLN B 1 318 ? 13.827 64.105 38.928 1.00 32.10 320 GLN B O 1
ATOM 6300 N N . ASP B 1 319 ? 13.575 62.420 37.452 1.00 37.80 321 ASP B N 1
ATOM 6301 C CA . ASP B 1 319 ? 13.689 61.394 38.487 1.00 36.17 321 ASP B CA 1
ATOM 6302 C C . ASP B 1 319 ? 15.008 61.509 39.236 1.00 35.65 321 ASP B C 1
ATOM 6303 O O . ASP B 1 319 ? 15.052 61.357 40.463 1.00 31.37 321 ASP B O 1
ATOM 6308 N N . ALA B 1 320 ? 16.092 61.793 38.516 1.00 31.21 322 ALA B N 1
ATOM 6309 C CA . ALA B 1 320 ? 17.412 61.740 39.129 1.00 28.51 322 ALA B CA 1
ATOM 6310 C C . ALA B 1 320 ? 17.770 63.036 39.841 1.00 30.69 322 ALA B C 1
ATOM 6311 O O . ALA B 1 320 ? 18.406 63.004 40.899 1.00 27.14 322 ALA B O 1
ATOM 6313 N N . TYR B 1 321 ? 17.374 64.185 39.291 1.00 25.79 323 TYR B N 1
ATOM 6314 C CA . TYR B 1 321 ? 17.982 65.445 39.695 1.00 36.28 323 TYR B CA 1
ATOM 6315 C C . TYR B 1 321 ? 17.020 66.531 40.151 1.00 34.97 323 TYR B C 1
ATOM 6316 O O . TYR B 1 321 ? 17.492 67.561 40.645 1.00 36.87 323 TYR B O 1
ATOM 6325 N N . ALA B 1 322 ? 15.708 66.359 39.993 1.00 32.04 324 ALA B N 1
ATOM 6326 C CA . ALA B 1 322 ? 14.778 67.263 40.655 1.00 32.29 324 ALA B CA 1
ATOM 6327 C C . ALA B 1 322 ? 15.044 67.249 42.154 1.00 32.42 324 ALA B C 1
ATOM 6328 O O . ALA B 1 322 ? 15.268 66.191 42.748 1.00 31.39 324 ALA B O 1
ATOM 6330 N N . CYS B 1 323 ? 15.036 68.441 42.754 1.00 27.76 325 CYS B N 1
ATOM 6331 C CA . CYS B 1 323 ? 15.420 68.632 44.153 1.00 27.81 325 CYS B CA 1
ATOM 6332 C C . CYS B 1 323 ? 16.846 68.159 44.408 1.00 30.06 325 CYS B C 1
ATOM 6333 O O . CYS B 1 323 ? 17.179 67.753 45.523 1.00 34.00 325 CYS B O 1
ATOM 6336 N N . SER B 1 324 ? 17.688 68.197 43.371 1.00 35.80 326 SER B N 1
ATOM 6337 C CA . SER B 1 324 ? 19.073 67.731 43.454 1.00 37.13 326 SER B CA 1
ATOM 6338 C C . SER B 1 324 ? 19.139 66.299 43.978 1.00 30.32 326 SER B C 1
ATOM 6339 O O . SER B 1 324 ? 20.033 65.935 44.742 1.00 30.46 326 SER B O 1
ATOM 6342 N N . GLY B 1 325 ? 18.167 65.483 43.573 1.00 29.72 327 GLY B N 1
ATOM 6343 C CA . GLY B 1 325 ? 18.101 64.092 43.970 1.00 28.60 327 GLY B CA 1
ATOM 6344 C C . GLY B 1 325 ? 17.647 63.846 45.389 1.00 26.84 327 GLY B C 1
ATOM 6345 O O . GLY B 1 325 ? 17.641 62.688 45.829 1.00 31.47 327 GLY B O 1
ATOM 6346 N N . GLN B 1 326 ? 17.257 64.885 46.118 1.00 34.37 328 GLN B N 1
ATOM 6347 C CA . GLN B 1 326 ? 16.868 64.742 47.519 1.00 32.42 328 GLN B CA 1
ATOM 6348 C C . GLN B 1 326 ? 15.395 64.344 47.649 1.00 33.90 328 GLN B C 1
ATOM 6349 O O . GLN B 1 326 ? 14.591 65.008 48.298 1.00 39.90 328 GLN B O 1
ATOM 6355 N N . LYS B 1 327 ? 15.070 63.221 47.018 1.00 29.97 329 LYS B N 1
ATOM 6356 C CA . LYS B 1 327 ? 13.797 62.526 47.161 1.00 31.05 329 LYS B CA 1
ATOM 6357 C C . LYS B 1 327 ? 14.088 61.086 47.551 1.00 35.81 329 LYS B C 1
ATOM 6358 O O . LYS B 1 327 ? 14.990 60.451 46.988 1.00 39.37 329 LYS B O 1
ATOM 6364 N N . CYS B 1 328 ? 13.327 60.565 48.521 1.00 37.24 330 CYS B N 1
ATOM 6365 C CA . CYS B 1 328 ? 13.435 59.141 48.841 1.00 43.00 330 CYS B CA 1
ATOM 6366 C C . CYS B 1 328 ? 13.050 58.263 47.659 1.00 38.34 330 CYS B C 1
ATOM 6367 O O . CYS B 1 328 ? 13.293 57.047 47.708 1.00 44.46 330 CYS B O 1
ATOM 6370 N N . SER B 1 329 ? 12.518 58.843 46.589 1.00 34.48 331 SER B N 1
ATOM 6371 C CA . SER B 1 329 ? 12.105 58.099 45.412 1.00 36.40 331 SER B CA 1
ATOM 6372 C C . SER B 1 329 ? 13.025 58.337 44.212 1.00 30.41 331 SER B C 1
ATOM 6373 O O . SER B 1 329 ? 12.718 57.889 43.096 1.00 29.06 331 SER B O 1
ATOM 6376 N N . ALA B 1 330 ? 14.140 59.030 44.418 1.00 28.25 332 ALA B N 1
ATOM 6377 C CA . ALA B 1 330 ? 14.954 59.488 43.305 1.00 27.75 332 ALA B CA 1
ATOM 6378 C C . ALA B 1 330 ? 15.625 58.319 42.591 1.00 34.16 332 ALA B C 1
ATOM 6379 O O . ALA B 1 330 ? 15.885 57.263 43.175 1.00 39.56 332 ALA B O 1
ATOM 6381 N N . GLN B 1 331 ? 15.899 58.527 41.305 1.00 32.70 333 GLN B N 1
ATOM 6382 C CA . GLN B 1 331 ? 16.548 57.530 40.460 1.00 27.03 333 GLN B CA 1
ATOM 6383 C C . GLN B 1 331 ? 18.037 57.483 40.784 1.00 34.41 333 GLN B C 1
ATOM 6384 O O . GLN B 1 331 ? 18.774 58.434 40.501 1.00 32.11 333 GLN B O 1
ATOM 6390 N N . SER B 1 332 ? 18.480 56.381 41.394 1.00 29.49 334 SER B N 1
ATOM 6391 C CA . SER B 1 332 ? 19.870 56.215 41.793 1.00 29.25 334 SER B CA 1
ATOM 6392 C C . SER B 1 332 ? 20.646 55.258 40.902 1.00 31.33 334 SER B C 1
ATOM 6393 O O . SER B 1 332 ? 21.881 55.279 40.936 1.00 40.63 334 SER B O 1
ATOM 6396 N N . VAL B 1 333 ? 19.972 54.426 40.109 1.00 27.25 335 VAL B N 1
ATOM 6397 C CA . VAL B 1 333 ? 20.661 53.569 39.152 1.00 32.84 335 VAL B CA 1
ATOM 6398 C C . VAL B 1 333 ? 19.753 53.365 37.947 1.00 27.00 335 VAL B C 1
ATOM 6399 O O . VAL B 1 333 ? 18.526 53.319 38.069 1.00 30.82 335 VAL B O 1
ATOM 6403 N N . LEU B 1 334 ? 20.370 53.266 36.771 1.00 33.85 336 LEU B N 1
ATOM 6404 C CA . LEU B 1 334 ? 19.664 53.107 35.503 1.00 30.54 336 LEU B CA 1
ATOM 6405 C C . LEU B 1 334 ? 20.260 51.910 34.775 1.00 33.95 336 LEU B C 1
ATOM 6406 O O . LEU B 1 334 ? 21.416 51.957 34.343 1.00 33.07 336 LEU B O 1
ATOM 6411 N N . PHE B 1 335 ? 19.485 50.834 34.654 1.00 29.74 337 PHE B N 1
ATOM 6412 C CA . PHE B 1 335 ? 19.890 49.665 33.878 1.00 27.49 337 PHE B CA 1
ATOM 6413 C C . PHE B 1 335 ? 19.461 49.883 32.431 1.00 34.08 337 PHE B C 1
ATOM 6414 O O . PHE B 1 335 ? 18.274 49.787 32.108 1.00 42.67 337 PHE B O 1
ATOM 6422 N N . MET B 1 336 ? 20.420 50.188 31.562 1.00 35.95 338 MET B N 1
ATOM 6423 C CA . MET B 1 336 ? 20.134 50.456 30.158 1.00 40.42 338 MET B CA 1
ATOM 6424 C C . MET B 1 336 ? 20.213 49.161 29.360 1.00 35.72 338 MET B C 1
ATOM 6425 O O . MET B 1 336 ? 21.253 48.495 29.351 1.00 49.14 338 MET B O 1
ATOM 6430 N N . HIS B 1 337 ? 19.124 48.806 28.685 1.00 28.47 339 HIS B N 1
ATOM 6431 C CA . HIS B 1 337 ? 19.202 47.747 27.692 1.00 31.18 339 HIS B CA 1
ATOM 6432 C C . HIS B 1 337 ? 20.087 48.216 26.547 1.00 37.36 339 HIS B C 1
ATOM 6433 O O . HIS B 1 337 ? 20.025 49.380 26.140 1.00 34.55 339 HIS B O 1
ATOM 6440 N N . LYS B 1 338 ? 20.921 47.304 26.035 1.00 34.05 340 LYS B N 1
ATOM 6441 C CA . LYS B 1 338 ? 21.902 47.672 25.017 1.00 32.47 340 LYS B CA 1
ATOM 6442 C C . LYS B 1 338 ? 21.246 48.390 23.845 1.00 41.30 340 LYS B C 1
ATOM 6443 O O . LYS B 1 338 ? 21.848 49.282 23.235 1.00 46.07 340 LYS B O 1
ATOM 6449 N N . ASN B 1 339 ? 19.992 48.035 23.538 1.00 37.33 341 ASN B N 1
ATOM 6450 C CA . ASN B 1 339 ? 19.278 48.673 22.437 1.00 42.44 341 ASN B CA 1
ATOM 6451 C C . ASN B 1 339 ? 19.156 50.178 22.632 1.00 51.50 341 ASN B C 1
ATOM 6452 O O . ASN B 1 339 ? 19.039 50.924 21.654 1.00 54.85 341 ASN B O 1
ATOM 6457 N N . TRP B 1 340 ? 19.187 50.647 23.879 1.00 43.27 342 TRP B N 1
ATOM 6458 C CA . TRP B 1 340 ? 19.073 52.076 24.138 1.00 46.45 342 TRP B CA 1
ATOM 6459 C C . TRP B 1 340 ? 20.389 52.824 23.969 1.00 50.12 342 TRP B C 1
ATOM 6460 O O . TRP B 1 340 ? 20.380 54.060 23.968 1.00 45.15 342 TRP B O 1
ATOM 6471 N N . SER B 1 341 ? 21.512 52.116 23.813 1.00 56.84 343 SER B N 1
ATOM 6472 C CA . SER B 1 341 ? 22.811 52.783 23.803 1.00 55.37 343 SER B CA 1
ATOM 6473 C C . SER B 1 341 ? 23.010 53.632 22.555 1.00 50.92 343 SER B C 1
ATOM 6474 O O . SER B 1 341 ? 23.804 54.580 22.573 1.00 50.96 343 SER B O 1
ATOM 6477 N N . SER B 1 342 ? 22.313 53.313 21.468 1.00 51.41 344 SER B N 1
ATOM 6478 C CA . SER B 1 342 ? 22.422 54.064 20.225 1.00 48.98 344 SER B CA 1
ATOM 6479 C C . SER B 1 342 ? 21.274 55.049 20.036 1.00 44.84 344 SER B C 1
ATOM 6480 O O . SER B 1 342 ? 21.183 55.689 18.983 1.00 49.86 344 SER B O 1
ATOM 6483 N N . SER B 1 343 ? 20.408 55.192 21.040 1.00 40.41 345 SER B N 1
ATOM 6484 C CA . SER B 1 343 ? 19.207 56.011 20.937 1.00 42.44 345 SER B CA 1
ATOM 6485 C C . SER B 1 343 ? 19.470 57.496 21.127 1.00 40.34 345 SER B C 1
ATOM 6486 O O . SER B 1 343 ? 18.586 58.306 20.829 1.00 40.31 345 SER B O 1
ATOM 6489 N N . GLY B 1 344 ? 20.649 57.877 21.607 1.00 33.22 346 GLY B N 1
ATOM 6490 C CA . GLY B 1 344 ? 20.876 59.245 22.009 1.00 36.59 346 GLY B CA 1
ATOM 6491 C C . GLY B 1 344 ? 20.427 59.570 23.416 1.00 44.76 346 GLY B C 1
ATOM 6492 O O . GLY B 1 344 ? 20.553 60.729 23.832 1.00 48.87 346 GLY B O 1
ATOM 6493 N N . LEU B 1 345 ? 19.929 58.582 24.168 1.00 41.70 347 LEU B N 1
ATOM 6494 C CA . LEU B 1 345 ? 19.347 58.855 25.479 1.00 38.17 347 LEU B CA 1
ATOM 6495 C C . LEU B 1 345 ? 20.353 59.517 26.413 1.00 39.13 347 LEU B C 1
ATOM 6496 O O . LEU B 1 345 ? 20.050 60.532 27.051 1.00 39.14 347 LEU B O 1
ATOM 6501 N N . LEU B 1 346 ? 21.557 58.946 26.515 1.00 42.97 348 LEU B N 1
ATOM 6502 C CA . LEU B 1 346 ? 22.569 59.507 27.405 1.00 41.26 348 LEU B CA 1
ATOM 6503 C C . LEU B 1 346 ? 22.933 60.929 27.000 1.00 39.82 348 LEU B C 1
ATOM 6504 O O . LEU B 1 346 ? 23.074 61.809 27.859 1.00 36.87 348 LEU B O 1
ATOM 6509 N N . GLU B 1 347 ? 23.076 61.174 25.693 1.00 37.27 349 GLU B N 1
ATOM 6510 C CA . GLU B 1 347 ? 23.379 62.520 25.213 1.00 35.68 349 GLU B CA 1
ATOM 6511 C C . GLU B 1 347 ? 22.304 63.513 25.637 1.00 43.65 349 GLU B C 1
ATOM 6512 O O . GLU B 1 347 ? 22.618 64.628 26.072 1.00 42.23 349 GLU B O 1
ATOM 6518 N N . LYS B 1 348 ? 21.030 63.124 25.528 1.00 39.14 350 LYS B N 1
ATOM 6519 C CA . LYS B 1 348 ? 19.951 63.998 25.977 1.00 35.71 350 LYS B CA 1
ATOM 6520 C C . LYS B 1 348 ? 19.982 64.180 27.489 1.00 35.89 350 LYS B C 1
ATOM 6521 O O . LYS B 1 348 ? 19.779 65.293 27.987 1.00 41.79 350 LYS B O 1
ATOM 6527 N N . MET B 1 349 ? 20.241 63.102 28.235 1.00 30.55 351 MET B N 1
ATOM 6528 C CA . MET B 1 349 ? 20.378 63.217 29.684 1.00 39.91 351 MET B CA 1
ATOM 6529 C C . MET B 1 349 ? 21.483 64.198 30.057 1.00 36.33 351 MET B C 1
ATOM 6530 O O . MET B 1 349 ? 21.322 65.007 30.978 1.00 33.07 351 MET B O 1
ATOM 6535 N N . LYS B 1 350 ? 22.609 64.147 29.342 1.00 31.62 352 LYS B N 1
ATOM 6536 C CA . LYS B 1 350 ? 23.700 65.083 29.596 1.00 36.42 352 LYS B CA 1
ATOM 6537 C C . LYS B 1 350 ? 23.259 66.519 29.346 1.00 39.13 352 LYS B C 1
ATOM 6538 O O . LYS B 1 350 ? 23.488 67.406 30.177 1.00 39.70 352 LYS B O 1
ATOM 6544 N N . LYS B 1 351 ? 22.618 66.766 28.201 1.00 44.70 353 LYS B N 1
ATOM 6545 C CA . LYS B 1 351 ? 22.152 68.113 27.884 1.00 41.34 353 LYS B CA 1
ATOM 6546 C C . LYS B 1 351 ? 21.136 68.597 28.908 1.00 37.48 353 LYS B C 1
ATOM 6547 O O . LYS B 1 351 ? 21.193 69.746 29.361 1.00 35.39 353 LYS B O 1
ATOM 6553 N N . LEU B 1 352 ? 20.199 67.726 29.291 1.00 38.60 354 LEU B N 1
ATOM 6554 C CA . LEU B 1 352 ? 19.169 68.116 30.249 1.00 42.23 354 LEU B CA 1
ATOM 6555 C C . LEU B 1 352 ? 19.767 68.421 31.617 1.00 43.46 354 LEU B C 1
ATOM 6556 O O . LEU B 1 352 ? 19.333 69.360 32.295 1.00 45.88 354 LEU B O 1
ATOM 6561 N N . SER B 1 353 ? 20.766 67.641 32.042 1.00 35.38 355 SER B N 1
ATOM 6562 C CA . SER B 1 353 ? 21.407 67.905 33.327 1.00 37.26 355 SER B CA 1
ATOM 6563 C C . SER B 1 353 ? 22.107 69.259 33.337 1.00 38.98 355 SER B C 1
ATOM 6564 O O . SER B 1 353 ? 22.145 69.931 34.374 1.00 37.27 355 SER B O 1
ATOM 6567 N N . GLU B 1 354 ? 22.647 69.684 32.194 1.00 41.83 356 GLU B N 1
ATOM 6568 C CA . GLU B 1 354 ? 23.459 70.892 32.134 1.00 34.74 356 GLU B CA 1
ATOM 6569 C C . GLU B 1 354 ? 22.639 72.174 32.059 1.00 35.96 356 GLU B C 1
ATOM 6570 O O . GLU B 1 354 ? 23.217 73.259 32.186 1.00 36.33 356 GLU B O 1
ATOM 6576 N N . ARG B 1 355 ? 21.324 72.090 31.862 1.00 34.61 357 ARG B N 1
ATOM 6577 C CA . ARG B 1 355 ? 20.481 73.274 31.966 1.00 37.16 357 ARG B CA 1
ATOM 6578 C C . ARG B 1 355 ? 19.950 73.484 33.377 1.00 35.29 357 ARG B C 1
ATOM 6579 O O . ARG B 1 355 ? 19.257 74.477 33.621 1.00 41.66 357 ARG B O 1
ATOM 6587 N N . ARG B 1 356 ? 20.264 72.585 34.306 1.00 33.69 358 ARG B N 1
ATOM 6588 C CA . ARG B 1 356 ? 19.920 72.805 35.704 1.00 37.88 358 ARG B CA 1
ATOM 6589 C C . ARG B 1 356 ? 20.860 73.838 36.307 1.00 34.45 358 ARG B C 1
ATOM 6590 O O . ARG B 1 356 ? 22.072 73.810 36.074 1.00 38.89 358 ARG B O 1
ATOM 6598 N N . LYS B 1 357 ? 20.293 74.766 37.074 1.00 37.32 359 LYS B N 1
ATOM 6599 C CA . LYS B 1 357 ? 21.046 75.914 37.553 1.00 42.54 359 LYS B CA 1
ATOM 6600 C C . LYS B 1 357 ? 20.544 76.312 38.932 1.00 41.46 359 LYS B C 1
ATOM 6601 O O . LYS B 1 357 ? 19.411 76.005 39.313 1.00 41.84 359 LYS B O 1
ATOM 6607 N N . LEU B 1 358 ? 21.410 76.999 39.677 1.00 38.96 360 LEU B N 1
ATOM 6608 C CA . LEU B 1 358 ? 21.080 77.380 41.045 1.00 43.66 360 LEU B CA 1
ATOM 6609 C C . LEU B 1 358 ? 20.019 78.469 41.086 1.00 45.96 360 LEU B C 1
ATOM 6610 O O . LEU B 1 358 ? 19.300 78.593 42.084 1.00 42.88 360 LEU B O 1
ATOM 6615 N N . GLU B 1 359 ? 19.903 79.256 40.013 1.00 45.71 361 GLU B N 1
ATOM 6616 C CA . GLU B 1 359 ? 19.074 80.456 40.048 1.00 43.99 361 GLU B CA 1
ATOM 6617 C C . GLU B 1 359 ? 17.604 80.115 40.251 1.00 47.50 361 GLU B C 1
ATOM 6618 O O . GLU B 1 359 ? 16.880 80.847 40.937 1.00 49.62 361 GLU B O 1
ATOM 6624 N N . ASP B 1 360 ? 17.142 79.012 39.667 1.00 39.26 362 ASP B N 1
ATOM 6625 C CA . ASP B 1 360 ? 15.781 78.539 39.883 1.00 44.19 362 ASP B CA 1
ATOM 6626 C C . ASP B 1 360 ? 15.741 77.268 40.719 1.00 39.45 362 ASP B C 1
ATOM 6627 O O . ASP B 1 360 ? 14.689 76.626 40.809 1.00 42.29 362 ASP B O 1
ATOM 6632 N N . LEU B 1 361 ? 16.869 76.890 41.323 1.00 43.00 363 LEU B N 1
ATOM 6633 C CA . LEU B 1 361 ? 16.960 75.736 42.216 1.00 39.45 363 LEU B CA 1
ATOM 6634 C C . LEU B 1 361 ? 16.597 74.435 41.511 1.00 32.14 363 LEU B C 1
ATOM 6635 O O . LEU B 1 361 ? 16.109 73.491 42.135 1.00 33.11 363 LEU B O 1
ATOM 6640 N N . THR B 1 362 ? 16.841 74.368 40.205 1.00 32.35 364 THR B N 1
ATOM 6641 C CA . THR B 1 362 ? 16.837 73.082 39.525 1.00 34.37 364 THR B CA 1
ATOM 6642 C C . THR B 1 362 ? 18.096 72.277 39.819 1.00 33.86 364 THR B C 1
ATOM 6643 O O . THR B 1 362 ? 18.158 71.091 39.478 1.00 30.37 364 THR B O 1
ATOM 6647 N N . ILE B 1 363 ? 19.107 72.916 40.403 1.00 32.09 365 ILE B N 1
ATOM 6648 C CA . ILE B 1 363 ? 20.151 72.260 41.177 1.00 39.29 365 ILE B CA 1
ATOM 6649 C C . ILE B 1 363 ? 20.386 73.149 42.391 1.00 44.56 365 ILE B C 1
ATOM 6650 O O . ILE B 1 363 ? 20.203 74.368 42.326 1.00 38.00 365 ILE B O 1
ATOM 6655 N N . GLY B 1 364 ? 20.765 72.548 43.513 1.00 32.33 366 GLY B N 1
ATOM 6656 C CA . GLY B 1 364 ? 20.875 73.330 44.722 1.00 33.00 366 GLY B CA 1
ATOM 6657 C C . GLY B 1 364 ? 21.628 72.671 45.857 1.00 32.87 366 GLY B C 1
ATOM 6658 O O . GLY B 1 364 ? 22.319 71.663 45.681 1.00 32.46 366 GLY B O 1
ATOM 6659 N N . PRO B 1 365 ? 21.510 73.248 47.056 1.00 37.82 367 PRO B N 1
ATOM 6660 C CA . PRO B 1 365 ? 22.200 72.681 48.220 1.00 33.34 367 PRO B CA 1
ATOM 6661 C C . PRO B 1 365 ? 21.742 71.260 48.512 1.00 31.95 367 PRO B C 1
ATOM 6662 O O . PRO B 1 365 ? 20.579 70.900 48.316 1.00 35.21 367 PRO B O 1
ATOM 6666 N N . VAL B 1 366 ? 22.684 70.453 48.991 1.00 33.52 368 VAL B N 1
ATOM 6667 C CA . VAL B 1 366 ? 22.441 69.071 49.386 1.00 30.85 368 VAL B CA 1
ATOM 6668 C C . VAL B 1 366 ? 22.597 69.006 50.898 1.00 31.09 368 VAL B C 1
ATOM 6669 O O . VAL B 1 366 ? 23.720 69.035 51.417 1.00 39.01 368 VAL B O 1
ATOM 6673 N N . LEU B 1 367 ? 21.472 68.909 51.609 1.00 41.47 369 LEU B N 1
ATOM 6674 C CA . LEU B 1 367 ? 21.473 69.197 53.039 1.00 42.31 369 LEU B CA 1
ATOM 6675 C C . LEU B 1 367 ? 22.112 68.100 53.884 1.00 44.37 369 LEU B C 1
ATOM 6676 O O . LEU B 1 367 ? 22.467 68.365 55.038 1.00 50.23 369 LEU B O 1
ATOM 6681 N N . THR B 1 368 ? 22.278 66.885 53.355 1.00 35.49 370 THR B N 1
ATOM 6682 C CA . THR B 1 368 ? 22.807 65.790 54.158 1.00 32.23 370 THR B CA 1
ATOM 6683 C C . THR B 1 368 ? 24.049 65.116 53.586 1.00 42.19 370 THR B C 1
ATOM 6684 O O . THR B 1 368 ? 24.527 64.146 54.183 1.00 37.75 370 THR B O 1
ATOM 6688 N N . VAL B 1 369 ? 24.583 65.583 52.457 1.00 41.48 371 VAL B N 1
ATOM 6689 C CA . VAL B 1 369 ? 25.790 65.009 51.863 1.00 36.66 371 VAL B CA 1
ATOM 6690 C C . VAL B 1 369 ? 26.668 66.160 51.390 1.00 37.45 371 VAL B C 1
ATOM 6691 O O . VAL B 1 369 ? 26.223 66.990 50.590 1.00 40.73 371 VAL B O 1
ATOM 6695 N N . THR B 1 370 ? 27.905 66.216 51.878 1.00 35.21 372 THR B N 1
ATOM 6696 C CA . THR B 1 370 ? 28.797 67.295 51.488 1.00 34.44 372 THR B CA 1
ATOM 6697 C C . THR B 1 370 ? 29.329 67.074 50.074 1.00 45.59 372 THR B C 1
ATOM 6698 O O . THR B 1 370 ? 29.222 65.989 49.496 1.00 37.64 372 THR B O 1
ATOM 6702 N N . THR B 1 371 ? 29.910 68.139 49.519 1.00 39.00 373 THR B N 1
ATOM 6703 C CA . THR B 1 371 ? 30.546 68.043 48.211 1.00 40.97 373 THR B CA 1
ATOM 6704 C C . THR B 1 371 ? 31.691 67.042 48.239 1.00 44.33 373 THR B C 1
ATOM 6705 O O . THR B 1 371 ? 31.831 66.212 47.332 1.00 45.18 373 THR B O 1
ATOM 6709 N N . GLU B 1 372 ? 32.520 67.106 49.283 1.00 37.00 374 GLU B N 1
ATOM 6710 C CA . GLU B 1 372 ? 33.665 66.208 49.384 1.00 43.29 374 GLU B CA 1
ATOM 6711 C C . GLU B 1 372 ? 33.217 64.757 49.470 1.00 40.08 374 GLU B C 1
ATOM 6712 O O . GLU B 1 372 ? 33.859 63.866 48.902 1.00 36.44 374 GLU B O 1
ATOM 6718 N N . ALA B 1 373 ? 32.120 64.501 50.184 1.00 35.40 375 ALA B N 1
ATOM 6719 C CA . ALA B 1 373 ? 31.604 63.143 50.290 1.00 37.46 375 ALA B CA 1
ATOM 6720 C C . ALA B 1 373 ? 31.169 62.622 48.928 1.00 39.05 375 ALA B C 1
ATOM 6721 O O . ALA B 1 373 ? 31.444 61.470 48.571 1.00 34.23 375 ALA B O 1
ATOM 6723 N N . MET B 1 374 ? 30.485 63.462 48.149 1.00 39.76 376 MET B N 1
ATOM 6724 C CA . MET B 1 374 ? 30.026 63.031 46.835 1.00 38.78 376 MET B CA 1
ATOM 6725 C C . MET B 1 374 ? 31.197 62.840 45.881 1.00 36.05 376 MET B C 1
ATOM 6726 O O . MET B 1 374 ? 31.212 61.885 45.095 1.00 34.83 376 MET B O 1
ATOM 6731 N N . ILE B 1 375 ? 32.192 63.727 45.941 1.00 34.64 377 ILE B N 1
ATOM 6732 C CA . ILE B 1 375 ? 33.376 63.568 45.101 1.00 37.88 377 ILE B CA 1
ATOM 6733 C C . ILE B 1 375 ? 34.112 62.287 45.471 1.00 41.26 377 ILE B C 1
ATOM 6734 O O . ILE B 1 375 ? 34.553 61.527 44.601 1.00 38.65 377 ILE B O 1
ATOM 6739 N N . GLU B 1 376 ? 34.235 62.022 46.775 1.00 41.10 378 GLU B N 1
ATOM 6740 C CA . GLU B 1 376 ? 34.906 60.809 47.231 1.00 41.51 378 GLU B CA 1
ATOM 6741 C C . GLU B 1 376 ? 34.186 59.563 46.728 1.00 38.64 378 GLU B C 1
ATOM 6742 O O . GLU B 1 376 ? 34.822 58.613 46.255 1.00 43.45 378 GLU B O 1
ATOM 6748 N N . HIS B 1 377 ? 32.851 59.554 46.820 1.00 43.63 379 HIS B N 1
ATOM 6749 C CA . HIS B 1 377 ? 32.075 58.423 46.319 1.00 36.51 379 HIS B CA 1
ATOM 6750 C C . HIS B 1 377 ? 32.297 58.219 44.827 1.00 43.20 379 HIS B C 1
ATOM 6751 O O . HIS B 1 377 ? 32.471 57.084 44.366 1.00 45.62 379 HIS B O 1
ATOM 6758 N N . MET B 1 378 ? 32.290 59.310 44.058 1.00 33.12 380 MET B N 1
ATOM 6759 C CA . MET B 1 378 ? 32.540 59.217 42.622 1.00 42.50 380 MET B CA 1
ATOM 6760 C C . MET B 1 378 ? 33.920 58.635 42.343 1.00 42.01 380 MET B C 1
ATOM 6761 O O . MET B 1 378 ? 34.072 57.741 41.501 1.00 42.78 380 MET B O 1
ATOM 6766 N N . ASN B 1 379 ? 34.941 59.130 43.049 1.00 40.50 381 ASN B N 1
ATOM 6767 C CA . ASN B 1 379 ? 36.299 58.645 42.830 1.00 41.88 381 ASN B CA 1
ATOM 6768 C C . ASN B 1 379 ? 36.462 57.200 43.278 1.00 45.09 381 ASN B C 1
ATOM 6769 O O . ASN B 1 379 ? 37.303 56.477 42.731 1.00 49.65 381 ASN B O 1
ATOM 6774 N N . ASN B 1 380 ? 35.681 56.761 44.266 1.00 39.67 382 ASN B N 1
ATOM 6775 C CA . ASN B 1 380 ? 35.724 55.354 44.646 1.00 35.46 382 ASN B CA 1
ATOM 6776 C C . ASN B 1 380 ? 35.116 54.479 43.558 1.00 45.37 382 ASN B C 1
ATOM 6777 O O . ASN B 1 380 ? 35.642 53.401 43.256 1.00 37.20 382 ASN B O 1
ATOM 6782 N N . LEU B 1 381 ? 34.020 54.937 42.947 1.00 33.88 383 LEU B N 1
ATOM 6783 C CA . LEU B 1 381 ? 33.429 54.196 41.838 1.00 35.84 383 LEU B CA 1
ATOM 6784 C C . LEU B 1 381 ? 34.348 54.184 40.626 1.00 38.15 383 LEU B C 1
ATOM 6785 O O . LEU B 1 381 ? 34.339 53.221 39.850 1.00 38.11 383 LEU B O 1
ATOM 6790 N N . LEU B 1 382 ? 35.145 55.236 40.445 1.00 41.07 384 LEU B N 1
ATOM 6791 C CA . LEU B 1 382 ? 36.018 55.331 39.283 1.00 39.14 384 LEU B CA 1
ATOM 6792 C C . LEU B 1 382 ? 37.233 54.419 39.375 1.00 47.55 384 LEU B C 1
ATOM 6793 O O . LEU B 1 382 ? 37.946 54.267 38.377 1.00 38.01 384 LEU B O 1
ATOM 6798 N N . LYS B 1 383 ? 37.488 53.813 40.537 1.00 46.75 385 LYS B N 1
ATOM 6799 C CA . LYS B 1 383 ? 38.550 52.818 40.626 1.00 46.25 385 LYS B CA 1
ATOM 6800 C C . LYS B 1 383 ? 38.141 51.519 39.947 1.00 51.28 385 LYS B C 1
ATOM 6801 O O . LYS B 1 383 ? 39.002 50.747 39.510 1.00 59.13 385 LYS B O 1
ATOM 6807 N N . ILE B 1 384 ? 36.835 51.273 39.843 1.00 44.17 386 ILE B N 1
ATOM 6808 C CA . ILE B 1 384 ? 36.332 50.046 39.244 1.00 39.13 386 ILE B CA 1
ATOM 6809 C C . ILE B 1 384 ? 36.628 50.040 37.752 1.00 45.54 386 ILE B C 1
ATOM 6810 O O . ILE B 1 384 ? 36.464 51.055 37.062 1.00 49.30 386 ILE B O 1
ATOM 6815 N N . ARG B 1 385 ? 37.073 48.889 37.248 1.00 45.74 387 ARG B N 1
ATOM 6816 C CA . ARG B 1 385 ? 37.435 48.766 35.842 1.00 46.05 387 ARG B CA 1
ATOM 6817 C C . ARG B 1 385 ? 36.259 49.115 34.934 1.00 37.50 387 ARG B C 1
ATOM 6818 O O . ARG B 1 385 ? 35.111 48.749 35.202 1.00 43.66 387 ARG B O 1
ATOM 6820 N N . GLY B 1 386 ? 36.557 49.836 33.854 1.00 37.98 388 GLY B N 1
ATOM 6821 C CA . GLY B 1 386 ? 35.575 50.167 32.845 1.00 37.36 388 GLY B CA 1
ATOM 6822 C C . GLY B 1 386 ? 34.619 51.281 33.208 1.00 49.09 388 GLY B C 1
ATOM 6823 O O . GLY B 1 386 ? 33.728 51.593 32.406 1.00 54.36 388 GLY B O 1
ATOM 6824 N N . SER B 1 387 ? 34.769 51.892 34.379 1.00 39.87 389 SER B N 1
ATOM 6825 C CA . SER B 1 387 ? 33.863 52.950 34.794 1.00 36.64 389 SER B CA 1
ATOM 6826 C C . SER B 1 387 ? 34.281 54.291 34.199 1.00 37.80 389 SER B C 1
ATOM 6827 O O . SER B 1 387 ? 35.443 54.512 33.845 1.00 39.80 389 SER B O 1
ATOM 6830 N N . LYS B 1 388 ? 33.310 55.197 34.099 1.00 37.18 390 LYS B N 1
ATOM 6831 C CA . LYS B 1 388 ? 33.562 56.517 33.538 1.00 40.36 390 LYS B CA 1
ATOM 6832 C C . LYS B 1 388 ? 32.504 57.492 34.031 1.00 37.22 390 LYS B C 1
ATOM 6833 O O . LYS B 1 388 ? 31.362 57.108 34.301 1.00 37.21 390 LYS B O 1
ATOM 6835 N N . VAL B 1 389 ? 32.901 58.756 34.143 1.00 35.00 391 VAL B N 1
ATOM 6836 C CA . VAL B 1 389 ? 31.954 59.837 34.391 1.00 38.05 391 VAL B CA 1
ATOM 6837 C C . VAL B 1 389 ? 31.251 60.157 33.078 1.00 35.09 391 VAL B C 1
ATOM 6838 O O . VAL B 1 389 ? 31.893 60.550 32.098 1.00 36.64 391 VAL B O 1
ATOM 6842 N N . LEU B 1 390 ? 29.931 59.967 33.050 1.00 35.66 392 LEU B N 1
ATOM 6843 C CA . LEU B 1 390 ? 29.157 60.317 31.865 1.00 36.18 392 LEU B CA 1
ATOM 6844 C C . LEU B 1 390 ? 28.953 61.824 31.771 1.00 40.47 392 LEU B C 1
ATOM 6845 O O . LEU B 1 390 ? 29.177 62.423 30.714 1.00 41.26 392 LEU B O 1
ATOM 6850 N N . PHE B 1 391 ? 28.527 62.454 32.863 1.00 37.20 393 PHE B N 1
ATOM 6851 C CA . PHE B 1 391 ? 28.442 63.906 32.907 1.00 39.71 393 PHE B CA 1
ATOM 6852 C C . PHE B 1 391 ? 28.515 64.363 34.356 1.00 39.02 393 PHE B C 1
ATOM 6853 O O . PHE B 1 391 ? 28.354 63.569 35.287 1.00 32.75 393 PHE B O 1
ATOM 6861 N N . GLY B 1 392 ? 28.775 65.658 34.531 1.00 40.63 394 GLY B N 1
ATOM 6862 C CA . GLY B 1 392 ? 28.917 66.200 35.872 1.00 34.21 394 GLY B CA 1
ATOM 6863 C C . GLY B 1 392 ? 30.214 65.749 36.518 1.00 45.41 394 GLY B C 1
ATOM 6864 O O . GLY B 1 392 ? 31.257 65.623 35.866 1.00 44.69 394 GLY B O 1
ATOM 6865 N N . GLY B 1 393 ? 30.147 65.491 37.820 1.00 44.15 395 GLY B N 1
ATOM 6866 C CA . GLY B 1 393 ? 31.328 65.128 38.570 1.00 34.95 395 GLY B CA 1
ATOM 6867 C C . GLY B 1 393 ? 32.152 66.295 39.058 1.00 44.06 395 GLY B C 1
ATOM 6868 O O . GLY B 1 393 ? 33.282 66.087 39.516 1.00 44.84 395 GLY B O 1
ATOM 6869 N N . GLU B 1 394 ? 31.630 67.513 38.967 1.00 48.46 396 GLU B N 1
ATOM 6870 C CA . GLU B 1 394 ? 32.302 68.715 39.426 1.00 52.92 396 GLU B CA 1
ATOM 6871 C C . GLU B 1 394 ? 31.381 69.498 40.347 1.00 37.22 396 GLU B C 1
ATOM 6872 O O . GLU B 1 394 ? 30.158 69.476 40.175 1.00 41.94 396 GLU B O 1
ATOM 6878 N N . PRO B 1 395 ? 31.940 70.193 41.336 1.00 38.92 397 PRO B N 1
ATOM 6879 C CA . PRO B 1 395 ? 31.107 71.003 42.228 1.00 39.41 397 PRO B CA 1
ATOM 6880 C C . PRO B 1 395 ? 30.470 72.166 41.483 1.00 40.33 397 PRO B C 1
ATOM 6881 O O . PRO B 1 395 ? 30.897 72.558 40.395 1.00 42.46 397 PRO B O 1
ATOM 6885 N N . LEU B 1 396 ? 29.422 72.714 42.088 1.00 43.28 398 LEU B N 1
ATOM 6886 C CA . LEU B 1 396 ? 28.833 73.944 41.586 1.00 47.10 398 LEU B CA 1
ATOM 6887 C C . LEU B 1 396 ? 29.751 75.122 41.884 1.00 44.28 398 LEU B C 1
ATOM 6888 O O . LEU B 1 396 ? 30.478 75.137 42.882 1.00 43.27 398 LEU B O 1
ATOM 6893 N N . ALA B 1 397 ? 29.708 76.119 41.011 1.00 44.46 399 ALA B N 1
ATOM 6894 C CA . ALA B 1 397 ? 30.474 77.342 41.183 1.00 42.73 399 ALA B CA 1
ATOM 6895 C C . ALA B 1 397 ? 29.537 78.518 41.421 1.00 43.19 399 ALA B C 1
ATOM 6896 O O . ALA B 1 397 ? 28.316 78.418 41.266 1.00 48.58 399 ALA B O 1
ATOM 6898 N N . ASN B 1 398 ? 30.141 79.639 41.807 1.00 44.75 400 ASN B N 1
ATOM 6899 C CA . ASN B 1 398 ? 29.444 80.904 42.027 1.00 52.79 400 ASN B CA 1
ATOM 6900 C C . ASN B 1 398 ? 28.247 80.727 42.963 1.00 53.73 400 ASN B C 1
ATOM 6901 O O . ASN B 1 398 ? 27.091 80.913 42.582 1.00 59.15 400 ASN B O 1
ATOM 6906 N N . HIS B 1 399 ? 28.542 80.362 44.211 1.00 55.08 401 HIS B N 1
ATOM 6907 C CA . HIS B 1 399 ? 27.490 80.199 45.206 1.00 43.61 401 HIS B CA 1
ATOM 6908 C C . HIS B 1 399 ? 28.053 80.441 46.599 1.00 44.38 401 HIS B C 1
ATOM 6909 O O . HIS B 1 399 ? 29.268 80.440 46.811 1.00 59.96 401 HIS B O 1
ATOM 6916 N N . SER B 1 400 ? 27.145 80.644 47.554 1.00 52.30 402 SER B N 1
ATOM 6917 C CA . SER B 1 400 ? 27.503 80.853 48.953 1.00 44.79 402 SER B CA 1
ATOM 6918 C C . SER B 1 400 ? 26.937 79.763 49.860 1.00 49.72 402 SER B C 1
ATOM 6919 O O . SER B 1 400 ? 26.661 80.010 51.035 1.00 57.28 402 SER B O 1
ATOM 6922 N N . ILE B 1 401 ? 26.747 78.561 49.327 1.00 47.98 403 ILE B N 1
ATOM 6923 C CA . ILE B 1 401 ? 26.213 77.448 50.108 1.00 40.50 403 ILE B CA 1
ATOM 6924 C C . ILE B 1 401 ? 27.249 77.032 51.145 1.00 43.16 403 ILE B C 1
ATOM 6925 O O . ILE B 1 401 ? 28.393 76.722 50.784 1.00 46.76 403 ILE B O 1
ATOM 6930 N N . PRO B 1 402 ? 26.900 77.019 52.432 1.00 43.55 404 PRO B N 1
ATOM 6931 C CA . PRO B 1 402 ? 27.875 76.637 53.461 1.00 41.64 404 PRO B CA 1
ATOM 6932 C C . PRO B 1 402 ? 28.416 75.235 53.228 1.00 43.80 404 PRO B C 1
ATOM 6933 O O . PRO B 1 402 ? 27.747 74.372 52.655 1.00 42.20 404 PRO B O 1
ATOM 6937 N N . LYS B 1 403 ? 29.653 75.022 53.682 1.00 50.71 405 LYS B N 1
ATOM 6938 C CA . LYS B 1 403 ? 30.361 73.782 53.389 1.00 40.92 405 LYS B CA 1
ATOM 6939 C C . LYS B 1 403 ? 29.705 72.565 54.024 1.00 47.52 405 LYS B C 1
ATOM 6940 O O . LYS B 1 403 ? 29.983 71.439 53.600 1.00 44.22 405 LYS B O 1
ATOM 6946 N N . ILE B 1 404 ? 28.841 72.757 55.023 1.00 39.31 406 ILE B N 1
ATOM 6947 C CA . ILE B 1 404 ? 28.140 71.621 55.608 1.00 39.12 406 ILE B CA 1
ATOM 6948 C C . ILE B 1 404 ? 27.172 70.996 54.616 1.00 42.07 406 ILE B C 1
ATOM 6949 O O . ILE B 1 404 ? 26.758 69.845 54.795 1.00 42.36 406 ILE B O 1
ATOM 6954 N N . TYR B 1 405 ? 26.804 71.725 53.567 1.00 40.38 407 TYR B N 1
ATOM 6955 C CA . TYR B 1 405 ? 25.852 71.267 52.567 1.00 35.23 407 TYR B CA 1
ATOM 6956 C C . TYR B 1 405 ? 26.555 71.076 51.232 1.00 38.28 407 TYR B C 1
ATOM 6957 O O . TYR B 1 405 ? 27.405 71.885 50.845 1.00 36.49 407 TYR B O 1
ATOM 6966 N N . GLY B 1 406 ? 26.193 70.005 50.531 1.00 34.14 408 GLY B N 1
ATOM 6967 C CA . GLY B 1 406 ? 26.784 69.742 49.238 1.00 35.38 408 GLY B CA 1
ATOM 6968 C C . GLY B 1 406 ? 26.311 70.714 48.175 1.00 39.57 408 GLY B C 1
ATOM 6969 O O . GLY B 1 406 ? 25.255 71.340 48.279 1.00 38.27 408 GLY B O 1
ATOM 6970 N N . ALA B 1 407 ? 27.125 70.835 47.121 1.00 34.99 409 ALA B N 1
ATOM 6971 C CA . ALA B 1 407 ? 26.852 71.744 46.005 1.00 39.45 409 ALA B CA 1
ATOM 6972 C C . ALA B 1 407 ? 27.510 71.142 44.759 1.00 39.48 409 ALA B C 1
ATOM 6973 O O . ALA B 1 407 ? 28.629 71.489 44.375 1.00 43.13 409 ALA B O 1
ATOM 6975 N N . MET B 1 408 ? 26.789 70.223 44.117 1.00 34.21 410 MET B N 1
ATOM 6976 C CA . MET B 1 408 ? 27.322 69.423 43.024 1.00 34.05 410 MET B CA 1
ATOM 6977 C C . MET B 1 408 ? 26.502 69.612 41.757 1.00 40.45 410 MET B C 1
ATOM 6978 O O . MET B 1 408 ? 25.275 69.749 41.813 1.00 32.98 410 MET B O 1
ATOM 6983 N N . LYS B 1 409 ? 27.189 69.611 40.615 1.00 34.24 411 LYS B N 1
ATOM 6984 C CA . LYS B 1 409 ? 26.500 69.483 39.345 1.00 33.85 411 LYS B CA 1
ATOM 6985 C C . LYS B 1 409 ? 25.846 68.104 39.268 1.00 40.28 411 LYS B C 1
ATOM 6986 O O . LYS B 1 409 ? 26.308 67.157 39.912 1.00 38.38 411 LYS B O 1
ATOM 6992 N N . PRO B 1 410 ? 24.761 67.967 38.507 1.00 37.53 412 PRO B N 1
ATOM 6993 C CA . PRO B 1 410 ? 24.156 66.641 38.323 1.00 30.84 412 PRO B CA 1
ATOM 6994 C C . PRO B 1 410 ? 25.172 65.668 37.738 1.00 32.80 412 PRO B C 1
ATOM 6995 O O . PRO B 1 410 ? 25.807 65.944 36.719 1.00 33.47 412 PRO B O 1
ATOM 6999 N N . THR B 1 411 ? 25.335 64.529 38.408 1.00 30.47 413 THR B N 1
ATOM 7000 C CA . THR B 1 411 ? 26.432 63.608 38.140 1.00 36.73 413 THR B CA 1
ATOM 7001 C C . THR B 1 411 ? 25.905 62.219 37.803 1.00 39.89 413 THR B C 1
ATOM 7002 O O . THR B 1 411 ? 24.969 61.725 38.440 1.00 29.06 413 THR B O 1
ATOM 7006 N N . ALA B 1 412 ? 26.521 61.595 36.800 1.00 40.51 414 ALA B N 1
ATOM 7007 C CA . ALA B 1 412 ? 26.221 60.222 36.417 1.00 33.61 414 ALA B CA 1
ATOM 7008 C C . ALA B 1 412 ? 27.523 59.485 36.154 1.00 37.02 414 ALA B C 1
ATOM 7009 O O . ALA B 1 412 ? 28.357 59.953 35.372 1.00 31.50 414 ALA B O 1
ATOM 7011 N N . VAL B 1 413 ? 27.690 58.336 36.801 1.00 32.10 415 VAL B N 1
ATOM 7012 C CA . VAL B 1 413 ? 28.874 57.503 36.641 1.00 30.98 415 VAL B CA 1
ATOM 7013 C C . VAL B 1 413 ? 28.441 56.179 36.031 1.00 30.61 415 VAL B C 1
ATOM 7014 O O . VAL B 1 413 ? 27.572 55.490 36.580 1.00 29.76 415 VAL B O 1
ATOM 7018 N N . PHE B 1 414 ? 29.046 55.822 34.902 1.00 36.24 416 PHE B N 1
ATOM 7019 C CA . PHE B 1 414 ? 28.824 54.509 34.316 1.00 33.70 416 PHE B CA 1
ATOM 7020 C C . PHE B 1 414 ? 29.703 53.474 35.003 1.00 36.76 416 PHE B C 1
ATOM 7021 O O . PHE B 1 414 ? 30.886 53.715 35.255 1.00 40.49 416 PHE B O 1
ATOM 7029 N N . VAL B 1 415 ? 29.115 52.322 35.317 1.00 35.23 417 VAL B N 1
ATOM 7030 C CA . VAL B 1 415 ? 29.853 51.187 35.872 1.00 39.06 417 VAL B CA 1
ATOM 7031 C C . VAL B 1 415 ? 29.403 49.924 35.145 1.00 36.50 417 VAL B C 1
ATOM 7032 O O . VAL B 1 415 ? 28.195 49.656 35.073 1.00 48.72 417 VAL B O 1
ATOM 7036 N N . PRO B 1 416 ? 30.323 49.129 34.594 1.00 35.77 418 PRO B N 1
ATOM 7037 C CA . PRO B 1 416 ? 29.914 47.917 33.873 1.00 32.64 418 PRO B CA 1
ATOM 7038 C C . PRO B 1 416 ? 29.168 46.954 34.785 1.00 38.89 418 PRO B C 1
ATOM 7039 O O . PRO B 1 416 ? 29.536 46.759 35.946 1.00 40.70 418 PRO B O 1
ATOM 7043 N N . LEU B 1 417 ? 28.104 46.354 34.240 1.00 39.70 419 LEU B N 1
ATOM 7044 C CA . LEU B 1 417 ? 27.197 45.542 35.049 1.00 42.10 419 LEU B CA 1
ATOM 7045 C C . LEU B 1 417 ? 27.926 44.390 35.728 1.00 48.62 419 LEU B C 1
ATOM 7046 O O . LEU B 1 417 ? 27.694 44.110 36.910 1.00 42.52 419 LEU B O 1
ATOM 7051 N N . GLU B 1 418 ? 28.818 43.715 35.001 1.00 42.03 420 GLU B N 1
ATOM 7052 C CA . GLU B 1 418 ? 29.491 42.556 35.572 1.00 48.68 420 GLU B CA 1
ATOM 7053 C C . GLU B 1 418 ? 30.409 42.947 36.723 1.00 52.82 420 GLU B C 1
ATOM 7054 O O . GLU B 1 418 ? 30.658 42.131 37.617 1.00 47.79 420 GLU B O 1
ATOM 7060 N N . GLU B 1 419 ? 30.909 44.186 36.731 1.00 49.43 421 GLU B N 1
ATOM 7061 C CA . GLU B 1 419 ? 31.686 44.650 37.875 1.00 41.63 421 GLU B CA 1
ATOM 7062 C C . GLU B 1 419 ? 30.773 45.004 39.042 1.00 40.07 421 GLU B C 1
ATOM 7063 O O . GLU B 1 419 ? 31.136 44.801 40.207 1.00 42.27 421 GLU B O 1
ATOM 7069 N N . ILE B 1 420 ? 29.583 45.530 38.741 1.00 42.32 422 ILE B N 1
ATOM 7070 C CA . ILE B 1 420 ? 28.632 45.918 39.780 1.00 42.78 422 ILE B CA 1
ATOM 7071 C C . ILE B 1 420 ? 28.293 44.728 40.668 1.00 47.10 422 ILE B C 1
ATOM 7072 O O . ILE B 1 420 ? 28.137 44.863 41.888 1.00 47.01 422 ILE B O 1
ATOM 7077 N N . LEU B 1 421 ? 28.201 43.537 40.074 1.00 43.16 423 LEU B N 1
ATOM 7078 C CA . LEU B 1 421 ? 27.732 42.363 40.798 1.00 41.56 423 LEU B CA 1
ATOM 7079 C C . LEU B 1 421 ? 28.803 41.721 41.666 1.00 40.82 423 LEU B C 1
ATOM 7080 O O . LEU B 1 421 ? 28.472 40.853 42.481 1.00 50.70 423 LEU B O 1
ATOM 7085 N N . LYS B 1 422 ? 30.065 42.114 41.519 1.00 47.38 424 LYS B N 1
ATOM 7086 C CA . LYS B 1 422 ? 31.109 41.570 42.375 1.00 44.93 424 LYS B CA 1
ATOM 7087 C C . LYS B 1 422 ? 30.970 42.123 43.787 1.00 41.83 424 LYS B C 1
ATOM 7088 O O . LYS B 1 422 ? 30.601 43.283 43.989 1.00 48.74 424 LYS B O 1
ATOM 7094 N N . SER B 1 423 ? 31.263 41.273 44.770 1.00 49.19 425 SER B N 1
ATOM 7095 C CA . SER B 1 423 ? 31.167 41.678 46.166 1.00 48.79 425 SER B CA 1
ATOM 7096 C C . SER B 1 423 ? 32.164 42.791 46.472 1.00 50.91 425 SER B C 1
ATOM 7097 O O . SER B 1 423 ? 33.255 42.859 45.897 1.00 43.22 425 SER B O 1
ATOM 7100 N N . GLY B 1 424 ? 31.768 43.679 47.380 1.00 58.90 426 GLY B N 1
ATOM 7101 C CA . GLY B 1 424 ? 32.539 44.874 47.656 1.00 65.02 426 GLY B CA 1
ATOM 7102 C C . GLY B 1 424 ? 32.126 46.005 46.738 1.00 62.08 426 GLY B C 1
ATOM 7103 O O . GLY B 1 424 ? 31.647 47.048 47.196 1.00 58.53 426 GLY B O 1
ATOM 7104 N N . ASN B 1 425 ? 32.300 45.798 45.429 1.00 50.32 427 ASN B N 1
ATOM 7105 C CA . ASN B 1 425 ? 31.790 46.753 44.451 1.00 37.43 427 ASN B CA 1
ATOM 7106 C C . ASN B 1 425 ? 30.300 46.998 44.646 1.00 38.38 427 ASN B C 1
ATOM 7107 O O . ASN B 1 425 ? 29.841 48.145 44.631 1.00 36.20 427 ASN B O 1
ATOM 7112 N N . PHE B 1 426 ? 29.530 45.923 44.843 1.00 37.85 428 PHE B N 1
ATOM 7113 C CA . PHE B 1 426 ? 28.076 46.048 44.891 1.00 37.32 428 PHE B CA 1
ATOM 7114 C C . PHE B 1 426 ? 27.629 46.975 46.011 1.00 35.06 428 PHE B C 1
ATOM 7115 O O . PHE B 1 426 ? 26.737 47.810 45.816 1.00 36.49 428 PHE B O 1
ATOM 7123 N N . GLU B 1 427 ? 28.223 46.829 47.197 1.00 34.14 429 GLU B N 1
ATOM 7124 C CA . GLU B 1 427 ? 27.840 47.677 48.320 1.00 39.48 429 GLU B CA 1
ATOM 7125 C C . GLU B 1 427 ? 28.159 49.139 48.036 1.00 46.00 429 GLU B C 1
ATOM 7126 O O . GLU B 1 427 ? 27.380 50.029 48.395 1.00 36.94 429 GLU B O 1
ATOM 7132 N N . LEU B 1 428 ? 29.290 49.404 47.376 1.00 41.94 430 LEU B N 1
ATOM 7133 C CA . LEU B 1 428 ? 29.631 50.775 47.010 1.00 29.84 430 LEU B CA 1
ATOM 7134 C C . LEU B 1 428 ? 28.674 51.310 45.953 1.00 34.92 430 LEU B C 1
ATOM 7135 O O . LEU B 1 428 ? 28.162 52.430 46.072 1.00 43.09 430 LEU B O 1
ATOM 7140 N N . VAL B 1 429 ? 28.419 50.514 44.912 1.00 32.89 431 VAL B N 1
ATOM 7141 C CA . VAL B 1 429 ? 27.556 50.956 43.821 1.00 32.80 431 VAL B CA 1
ATOM 7142 C C . VAL B 1 429 ? 26.155 51.258 44.334 1.00 30.93 431 VAL B C 1
ATOM 7143 O O . VAL B 1 429 ? 25.557 52.284 43.985 1.00 32.63 431 VAL B O 1
ATOM 7147 N N . THR B 1 430 ? 25.618 50.389 45.183 1.00 33.98 432 THR B N 1
ATOM 7148 C CA . THR B 1 430 ? 24.261 50.548 45.681 1.00 40.84 432 THR B CA 1
ATOM 7149 C C . THR B 1 430 ? 24.183 51.398 46.946 1.00 35.95 432 THR B C 1
ATOM 7150 O O . THR B 1 430 ? 23.157 51.371 47.630 1.00 39.65 432 THR B O 1
ATOM 7154 N N . LYS B 1 431 ? 25.232 52.146 47.273 1.00 38.03 433 LYS B N 1
ATOM 7155 C CA . LYS B 1 431 ? 25.159 53.084 48.386 1.00 33.21 433 LYS B CA 1
ATOM 7156 C C . LYS B 1 431 ? 24.267 54.259 48.002 1.00 35.23 433 LYS B C 1
ATOM 7157 O O . LYS B 1 431 ? 24.475 54.889 46.960 1.00 33.13 433 LYS B O 1
ATOM 7163 N N . GLU B 1 432 ? 23.262 54.552 48.827 1.00 32.41 434 GLU B N 1
ATOM 7164 C CA . GLU B 1 432 ? 22.378 55.673 48.522 1.00 31.61 434 GLU B CA 1
ATOM 7165 C C . GLU B 1 432 ? 23.110 56.990 48.750 1.00 37.73 434 GLU B C 1
ATOM 7166 O O . GLU B 1 432 ? 23.600 57.258 49.853 1.00 44.03 434 GLU B O 1
ATOM 7172 N N . ILE B 1 433 ? 23.194 57.801 47.702 1.00 44.13 435 ILE B N 1
ATOM 7173 C CA . ILE B 1 433 ? 23.716 59.159 47.778 1.00 36.30 435 ILE B CA 1
ATOM 7174 C C . ILE B 1 433 ? 22.513 60.089 47.696 1.00 38.63 435 ILE B C 1
ATOM 7175 O O . ILE B 1 433 ? 21.897 60.230 46.633 1.00 37.22 435 ILE B O 1
ATOM 7180 N N . PHE B 1 434 ? 22.157 60.715 48.818 1.00 39.57 436 PHE B N 1
ATOM 7181 C CA . PHE B 1 434 ? 20.980 61.583 48.855 1.00 31.32 436 PHE B CA 1
ATOM 7182 C C . PHE B 1 434 ? 21.355 62.950 48.282 1.00 34.90 436 PHE B C 1
ATOM 7183 O O . PHE B 1 434 ? 21.373 63.977 48.963 1.00 46.98 436 PHE B O 1
ATOM 7191 N N . GLY B 1 435 ? 21.670 62.930 46.989 1.00 37.73 437 GLY B N 1
ATOM 7192 C CA . GLY B 1 435 ? 22.106 64.100 46.267 1.00 36.82 437 GLY B CA 1
ATOM 7193 C C . GLY B 1 435 ? 22.057 63.848 44.775 1.00 38.29 437 GLY B C 1
ATOM 7194 O O . GLY B 1 435 ? 21.637 62.780 44.321 1.00 32.68 437 GLY B O 1
ATOM 7195 N N . PRO B 1 436 ? 22.495 64.823 43.977 1.00 35.74 438 PRO B N 1
ATOM 7196 C CA . PRO B 1 436 ? 22.313 64.734 42.512 1.00 32.44 438 PRO B CA 1
ATOM 7197 C C . PRO B 1 436 ? 23.318 63.795 41.849 1.00 37.25 438 PRO B C 1
ATOM 7198 O O . PRO B 1 436 ? 24.283 64.193 41.198 1.00 37.22 438 PRO B O 1
ATOM 7202 N N . PHE B 1 437 ? 23.070 62.496 42.003 1.00 34.40 439 PHE B N 1
ATOM 7203 C CA . PHE B 1 437 ? 24.056 61.490 41.634 1.00 27.87 439 PHE B CA 1
ATOM 7204 C C . PHE B 1 437 ? 23.337 60.192 41.305 1.00 33.38 439 PHE B C 1
ATOM 7205 O O . PHE B 1 437 ? 22.443 59.775 42.048 1.00 30.33 439 PHE B O 1
ATOM 7213 N N . GLN B 1 438 ? 23.727 59.556 40.201 1.00 33.73 440 GLN B N 1
ATOM 7214 C CA . GLN B 1 438 ? 23.180 58.258 39.833 1.00 36.21 440 GLN B CA 1
ATOM 7215 C C . GLN B 1 438 ? 24.257 57.410 39.172 1.00 29.46 440 GLN B C 1
ATOM 7216 O O . GLN B 1 438 ? 25.233 57.923 38.619 1.00 30.75 440 GLN B O 1
ATOM 7222 N N . VAL B 1 439 ? 24.054 56.097 39.229 1.00 29.08 441 VAL B N 1
ATOM 7223 C CA . VAL B 1 439 ? 24.892 55.124 38.538 1.00 29.39 441 VAL B CA 1
ATOM 7224 C C . VAL B 1 439 ? 24.166 54.687 37.275 1.00 32.45 441 VAL B C 1
ATOM 7225 O O . VAL B 1 439 ? 22.948 54.479 37.290 1.00 36.11 441 VAL B O 1
ATOM 7229 N N . VAL B 1 440 ? 24.902 54.566 36.175 1.00 36.08 442 VAL B N 1
ATOM 7230 C CA . VAL B 1 440 ? 24.344 54.111 34.909 1.00 36.17 442 VAL B CA 1
ATOM 7231 C C . VAL B 1 440 ? 25.087 52.856 34.478 1.00 35.12 442 VAL B C 1
ATOM 7232 O O . VAL B 1 440 ? 26.317 52.790 34.570 1.00 38.09 442 VAL B O 1
ATOM 7236 N N . THR B 1 441 ? 24.342 51.856 34.020 1.00 39.36 443 THR B N 1
ATOM 7237 C CA . THR B 1 441 ? 24.939 50.616 33.553 1.00 34.56 443 THR B CA 1
ATOM 7238 C C . THR B 1 441 ? 24.149 50.108 32.355 1.00 31.46 443 THR B C 1
ATOM 7239 O O . THR B 1 441 ? 23.068 50.611 32.036 1.00 38.65 443 THR B O 1
ATOM 7243 N N . GLU B 1 442 ? 24.700 49.095 31.688 1.00 30.78 444 GLU B N 1
ATOM 7244 C CA . GLU B 1 442 ? 24.119 48.546 30.471 1.00 35.47 444 GLU B CA 1
ATOM 7245 C C . GLU B 1 442 ? 24.043 47.030 30.569 1.00 30.08 444 GLU B C 1
ATOM 7246 O O . GLU B 1 442 ? 24.970 46.384 31.068 1.00 40.25 444 GLU B O 1
ATOM 7252 N N . TYR B 1 443 ? 22.932 46.465 30.098 1.00 31.97 445 TYR B N 1
ATOM 7253 C CA . TYR B 1 443 ? 22.775 45.020 30.007 1.00 34.76 445 TYR B CA 1
ATOM 7254 C C . TYR B 1 443 ? 22.324 44.638 28.605 1.00 38.88 445 TYR B C 1
ATOM 7255 O O . TYR B 1 443 ? 21.489 45.319 28.000 1.00 30.36 445 TYR B O 1
ATOM 7264 N N . SER B 1 444 ? 22.891 43.550 28.092 1.00 31.68 446 SER B N 1
ATOM 7265 C CA . SER B 1 444 ? 22.495 43.033 26.794 1.00 37.85 446 SER B CA 1
ATOM 7266 C C . SER B 1 444 ? 21.234 42.185 26.931 1.00 45.94 446 SER B C 1
ATOM 7267 O O . SER B 1 444 ? 20.758 41.898 28.033 1.00 52.72 446 SER B O 1
ATOM 7270 N N . GLU B 1 445 ? 20.694 41.772 25.781 1.00 48.01 447 GLU B N 1
ATOM 7271 C CA . GLU B 1 445 ? 19.453 41.003 25.765 1.00 47.99 447 GLU B CA 1
ATOM 7272 C C . GLU B 1 445 ? 19.549 39.722 26.586 1.00 43.88 447 GLU B C 1
ATOM 7273 O O . GLU B 1 445 ? 18.518 39.202 27.026 1.00 45.82 447 GLU B O 1
ATOM 7279 N N . ASP B 1 446 ? 20.758 39.217 26.822 1.00 48.29 448 ASP B N 1
ATOM 7280 C CA . ASP B 1 446 ? 20.962 37.956 27.519 1.00 50.50 448 ASP B CA 1
ATOM 7281 C C . ASP B 1 446 ? 21.377 38.138 28.974 1.00 48.39 448 ASP B C 1
ATOM 7282 O O . ASP B 1 446 ? 21.818 37.171 29.602 1.00 42.13 448 ASP B O 1
ATOM 7287 N N . GLN B 1 447 ? 21.245 39.346 29.527 1.00 31.72 449 GLN B N 1
ATOM 7288 C CA . GLN B 1 447 ? 21.727 39.636 30.872 1.00 43.13 449 GLN B CA 1
ATOM 7289 C C . GLN B 1 447 ? 20.641 40.147 31.808 1.00 42.33 449 GLN B C 1
ATOM 7290 O O . GLN B 1 447 ? 20.969 40.708 32.862 1.00 39.94 449 GLN B O 1
ATOM 7296 N N . LEU B 1 448 ? 19.362 39.982 31.456 1.00 44.66 450 LEU B N 1
ATOM 7297 C CA . LEU B 1 448 ? 18.295 40.433 32.343 1.00 40.51 450 LEU B CA 1
ATOM 7298 C C . LEU B 1 448 ? 18.399 39.766 33.709 1.00 38.16 450 LEU B C 1
ATOM 7299 O O . LEU B 1 448 ? 18.108 40.390 34.736 1.00 35.34 450 LEU B O 1
ATOM 7304 N N . GLU B 1 449 ? 18.828 38.501 33.738 1.00 39.82 451 GLU B N 1
ATOM 7305 C CA . GLU B 1 449 ? 18.990 37.797 35.006 1.00 39.75 451 GLU B CA 1
ATOM 7306 C C . GLU B 1 449 ? 19.994 38.507 35.904 1.00 35.17 451 GLU B C 1
ATOM 7307 O O . GLU B 1 449 ? 19.831 38.537 37.129 1.00 35.72 451 GLU B O 1
ATOM 7313 N N . LEU B 1 450 ? 21.036 39.093 35.309 1.00 29.51 452 LEU B N 1
ATOM 7314 C CA . LEU B 1 450 ? 22.030 39.815 36.099 1.00 32.34 452 LEU B CA 1
ATOM 7315 C C . LEU B 1 450 ? 21.441 41.091 36.685 1.00 30.95 452 LEU B C 1
ATOM 7316 O O . LEU B 1 450 ? 21.718 41.436 37.840 1.00 43.90 452 LEU B O 1
ATOM 7321 N N . VAL B 1 451 ? 20.623 41.801 35.906 1.00 27.86 453 VAL B N 1
ATOM 7322 C CA . VAL B 1 451 ? 19.942 42.986 36.419 1.00 27.40 453 VAL B CA 1
ATOM 7323 C C . VAL B 1 451 ? 19.016 42.607 37.566 1.00 33.62 453 VAL B C 1
ATOM 7324 O O . VAL B 1 451 ? 19.025 43.237 38.631 1.00 33.70 453 VAL B O 1
ATOM 7328 N N . LEU B 1 452 ? 18.206 41.565 37.365 1.00 37.25 454 LEU B N 1
ATOM 7329 C CA . LEU B 1 452 ? 17.254 41.158 38.392 1.00 36.34 454 LEU B CA 1
ATOM 7330 C C . LEU B 1 452 ? 17.969 40.664 39.642 1.00 28.48 454 LEU B C 1
ATOM 7331 O O . LEU B 1 452 ? 17.497 40.887 40.763 1.00 27.05 454 LEU B O 1
ATOM 7336 N N . GLU B 1 453 ? 19.113 39.994 39.472 1.00 35.85 455 GLU B N 1
ATOM 7337 C CA . GLU B 1 453 ? 19.918 39.604 40.625 1.00 36.63 455 GLU B CA 1
ATOM 7338 C C . GLU B 1 453 ? 20.423 40.829 41.374 1.00 39.65 455 GLU B C 1
ATOM 7339 O O . GLU B 1 453 ? 20.481 40.831 42.611 1.00 31.88 455 GLU B O 1
ATOM 7345 N N . ALA B 1 454 ? 20.777 41.886 40.641 1.00 33.30 456 ALA B N 1
ATOM 7346 C CA . ALA B 1 454 ? 21.219 43.119 41.281 1.00 30.13 456 ALA B CA 1
ATOM 7347 C C . ALA B 1 454 ? 20.099 43.738 42.106 1.00 28.41 456 ALA B C 1
ATOM 7348 O O . ALA B 1 454 ? 20.313 44.156 43.250 1.00 35.04 456 ALA B O 1
ATOM 7350 N N . CYS B 1 455 ? 18.889 43.797 41.541 1.00 26.30 457 CYS B N 1
ATOM 7351 C CA . CYS B 1 455 ? 17.761 44.383 42.261 1.00 28.86 457 CYS B CA 1
ATOM 7352 C C . CYS B 1 455 ? 17.358 43.532 43.458 1.00 27.83 457 CYS B C 1
ATOM 7353 O O . CYS B 1 455 ? 16.892 44.066 44.471 1.00 29.56 457 CYS B O 1
ATOM 7356 N N . GLU B 1 456 ? 17.529 42.212 43.364 1.00 31.45 458 GLU B N 1
ATOM 7357 C CA . GLU B 1 456 ? 17.170 41.329 44.468 1.00 35.59 458 GLU B CA 1
ATOM 7358 C C . GLU B 1 456 ? 18.191 41.385 45.603 1.00 35.48 458 GLU B C 1
ATOM 7359 O O . GLU B 1 456 ? 17.829 41.173 46.767 1.00 32.13 458 GLU B O 1
ATOM 7365 N N . ARG B 1 457 ? 19.455 41.686 45.298 1.00 29.85 459 ARG B N 1
ATOM 7366 C CA . ARG B 1 457 ? 20.476 41.785 46.334 1.00 31.05 459 ARG B CA 1
ATOM 7367 C C . ARG B 1 457 ? 20.439 43.110 47.079 1.00 38.15 459 ARG B C 1
ATOM 7368 O O . ARG B 1 457 ? 21.099 43.235 48.116 1.00 40.12 459 ARG B O 1
ATOM 7376 N N . MET B 1 458 ? 19.694 44.094 46.582 1.00 31.42 460 MET B N 1
ATOM 7377 C CA . MET B 1 458 ? 19.538 45.346 47.305 1.00 28.26 460 MET B CA 1
ATOM 7378 C C . MET B 1 458 ? 18.739 45.119 48.581 1.00 35.17 460 MET B C 1
ATOM 7379 O O . MET B 1 458 ? 17.903 44.215 48.668 1.00 39.55 460 MET B O 1
ATOM 7384 N N . ASN B 1 459 ? 19.007 45.955 49.582 1.00 43.16 461 ASN B N 1
ATOM 7385 C CA . ASN B 1 459 ? 18.353 45.842 50.878 1.00 48.83 461 ASN B CA 1
ATOM 7386 C C . ASN B 1 459 ? 17.133 46.740 51.014 1.00 41.52 461 ASN B C 1
ATOM 7387 O O . ASN B 1 459 ? 16.355 46.560 51.957 1.00 54.36 461 ASN B O 1
ATOM 7392 N N . ALA B 1 460 ? 16.947 47.696 50.109 1.00 33.68 462 ALA B N 1
ATOM 7393 C CA . ALA B 1 460 ? 15.810 48.602 50.138 1.00 37.01 462 ALA B CA 1
ATOM 7394 C C . ALA B 1 460 ? 14.970 48.394 48.887 1.00 34.58 462 ALA B C 1
ATOM 7395 O O . ALA B 1 460 ? 15.506 48.147 47.801 1.00 26.76 462 ALA B O 1
ATOM 7397 N N . HIS B 1 461 ? 13.639 48.502 49.042 1.00 35.45 463 HIS B N 1
ATOM 7398 C CA . HIS B 1 461 ? 12.695 48.243 47.961 1.00 29.81 463 HIS B CA 1
ATOM 7399 C C . HIS B 1 461 ? 11.591 49.306 47.993 1.00 25.47 463 HIS B C 1
ATOM 7400 O O . HIS B 1 461 ? 10.431 49.033 48.291 1.00 25.69 463 HIS B O 1
ATOM 7407 N N . LEU B 1 462 ? 11.959 50.545 47.663 1.00 22.20 464 LEU B N 1
ATOM 7408 C CA . LEU B 1 462 ? 11.005 51.643 47.717 1.00 22.98 464 LEU B CA 1
ATOM 7409 C C . LEU B 1 462 ? 10.350 51.838 46.364 1.00 26.87 464 LEU B C 1
ATOM 7410 O O . LEU B 1 462 ? 9.325 51.211 46.085 1.00 26.74 464 LEU B O 1
ATOM 7415 N N . THR B 1 463 ? 10.922 52.689 45.515 1.00 22.39 465 THR B N 1
ATOM 7416 C CA . THR B 1 463 ? 10.371 52.913 44.188 1.00 23.17 465 THR B CA 1
ATOM 7417 C C . THR B 1 463 ? 11.226 52.248 43.117 1.00 28.67 465 THR B C 1
ATOM 7418 O O . THR B 1 463 ? 12.387 51.887 43.338 1.00 26.98 465 THR B O 1
ATOM 7422 N N . ALA B 1 464 ? 10.624 52.098 41.939 1.00 26.83 466 ALA B N 1
ATOM 7423 C CA . ALA B 1 464 ? 11.272 51.504 40.781 1.00 23.43 466 ALA B CA 1
ATOM 7424 C C . ALA B 1 464 ? 10.472 51.879 39.545 1.00 23.72 466 ALA B C 1
ATOM 7425 O O . ALA B 1 464 ? 9.299 52.251 39.631 1.00 24.30 466 ALA B O 1
ATOM 7427 N N . ALA B 1 465 ? 11.135 51.791 38.396 1.00 23.44 467 ALA B N 1
ATOM 7428 C CA . ALA B 1 465 ? 10.503 52.042 37.112 1.00 26.96 467 ALA B CA 1
ATOM 7429 C C . ALA B 1 465 ? 10.975 50.997 36.116 1.00 32.17 467 ALA B C 1
ATOM 7430 O O . ALA B 1 465 ? 12.148 50.612 36.114 1.00 27.54 467 ALA B O 1
ATOM 7432 N N . ILE B 1 466 ? 10.047 50.527 35.289 1.00 32.04 468 ILE B N 1
ATOM 7433 C CA . ILE B 1 466 ? 10.340 49.611 34.193 1.00 24.48 468 ILE B CA 1
ATOM 7434 C C . ILE B 1 466 ? 9.834 50.291 32.929 1.00 25.45 468 ILE B C 1
ATOM 7435 O O . ILE B 1 466 ? 8.631 50.274 32.638 1.00 29.12 468 ILE B O 1
ATOM 7440 N N . VAL B 1 467 ? 10.746 50.899 32.174 1.00 30.95 469 VAL B N 1
ATOM 7441 C CA . VAL B 1 467 ? 10.383 51.672 30.988 1.00 31.37 469 VAL B CA 1
ATOM 7442 C C . VAL B 1 467 ? 10.275 50.686 29.829 1.00 35.28 469 VAL B C 1
ATOM 7443 O O . VAL B 1 467 ? 11.247 50.400 29.129 1.00 27.04 469 VAL B O 1
ATOM 7447 N N . SER B 1 468 ? 9.065 50.168 29.621 1.00 28.20 470 SER B N 1
ATOM 7448 C CA . SER B 1 468 ? 8.780 49.256 28.522 1.00 27.47 470 SER B CA 1
ATOM 7449 C C . SER B 1 468 ? 7.271 49.126 28.372 1.00 27.16 470 SER B C 1
ATOM 7450 O O . SER B 1 468 ? 6.529 49.219 29.352 1.00 27.97 470 SER B O 1
ATOM 7453 N N . ASN B 1 469 ? 6.827 48.921 27.134 1.00 27.50 471 ASN B N 1
ATOM 7454 C CA . ASN B 1 469 ? 5.427 48.631 26.849 1.00 32.06 471 ASN B CA 1
ATOM 7455 C C . ASN B 1 469 ? 5.216 47.183 26.427 1.00 37.84 471 ASN B C 1
ATOM 7456 O O . ASN B 1 469 ? 4.096 46.804 26.069 1.00 35.42 471 ASN B O 1
ATOM 7461 N N . ASP B 1 470 ? 6.273 46.368 26.461 1.00 33.21 472 ASP B N 1
ATOM 7462 C CA . ASP B 1 470 ? 6.214 44.937 26.196 1.00 32.09 472 ASP B CA 1
ATOM 7463 C C . ASP B 1 470 ? 5.620 44.238 27.412 1.00 30.62 472 ASP B C 1
ATOM 7464 O O . ASP B 1 470 ? 6.253 44.199 28.474 1.00 33.45 472 ASP B O 1
ATOM 7469 N N . PRO B 1 471 ? 4.418 43.668 27.300 1.00 25.98 473 PRO B N 1
ATOM 7470 C CA . PRO B 1 471 ? 3.798 43.058 28.486 1.00 30.46 473 PRO B CA 1
ATOM 7471 C C . PRO B 1 471 ? 4.502 41.800 28.961 1.00 35.23 473 PRO B C 1
ATOM 7472 O O . PRO B 1 471 ? 4.413 41.469 30.151 1.00 24.11 473 PRO B O 1
ATOM 7476 N N . LEU B 1 472 ? 5.187 41.077 28.071 1.00 32.69 474 LEU B N 1
ATOM 7477 C CA . LEU B 1 472 ? 5.934 39.901 28.504 1.00 30.04 474 LEU B CA 1
ATOM 7478 C C . LEU B 1 472 ? 7.157 40.300 29.320 1.00 26.37 474 LEU B C 1
ATOM 7479 O O . LEU B 1 472 ? 7.479 39.654 30.324 1.00 30.29 474 LEU B O 1
ATOM 7484 N N . PHE B 1 473 ? 7.847 41.361 28.903 1.00 25.67 475 PHE B N 1
ATOM 7485 C CA . PHE B 1 473 ? 8.973 41.879 29.672 1.00 28.17 475 PHE B CA 1
ATOM 7486 C C . PHE B 1 473 ? 8.499 42.473 30.992 1.00 37.35 475 PHE B C 1
ATOM 7487 O O . PHE B 1 473 ? 9.091 42.219 32.048 1.00 31.18 475 PHE B O 1
ATOM 7495 N N . LEU B 1 474 ? 7.411 43.248 30.949 1.00 23.67 476 LEU B N 1
ATOM 7496 C CA . LEU B 1 474 ? 6.911 43.905 32.152 1.00 23.03 476 LEU B CA 1
ATOM 7497 C C . LEU B 1 474 ? 6.532 42.890 33.223 1.00 23.72 476 LEU B C 1
ATOM 7498 O O . LEU B 1 474 ? 6.980 42.990 34.370 1.00 30.81 476 LEU B O 1
ATOM 7503 N N . GLN B 1 475 ? 5.716 41.895 32.867 1.00 27.05 477 GLN B N 1
ATOM 7504 C CA . GLN B 1 475 ? 5.286 40.916 33.861 1.00 36.36 477 GLN B CA 1
ATOM 7505 C C . GLN B 1 475 ? 6.450 40.074 34.367 1.00 31.88 477 GLN B C 1
ATOM 7506 O O . GLN B 1 475 ? 6.450 39.658 35.532 1.00 36.83 477 GLN B O 1
ATOM 7512 N N . ASP B 1 476 ? 7.449 39.821 33.520 1.00 31.38 478 ASP B N 1
ATOM 7513 C CA . ASP B 1 476 ? 8.617 39.067 33.960 1.00 39.94 478 ASP B CA 1
ATOM 7514 C C . ASP B 1 476 ? 9.396 39.843 35.016 1.00 34.18 478 ASP B C 1
ATOM 7515 O O . ASP B 1 476 ? 9.748 39.300 36.069 1.00 37.62 478 ASP B O 1
ATOM 7520 N N . VAL B 1 477 ? 9.662 41.125 34.755 1.00 32.11 479 VAL B N 1
ATOM 7521 C CA . VAL B 1 477 ? 10.419 41.932 35.706 1.00 30.36 479 VAL B CA 1
ATOM 7522 C C . VAL B 1 477 ? 9.577 42.236 36.941 1.00 32.66 479 VAL B C 1
ATOM 7523 O O . VAL B 1 477 ? 10.077 42.199 38.073 1.00 33.08 479 VAL B O 1
ATOM 7527 N N . LEU B 1 478 ? 8.287 42.534 36.744 1.00 28.48 480 LEU B N 1
ATOM 7528 C CA . LEU B 1 478 ? 7.397 42.801 37.873 1.00 26.73 480 LEU B CA 1
ATOM 7529 C C . LEU B 1 478 ? 7.221 41.566 38.748 1.00 29.11 480 LEU B C 1
ATOM 7530 O O . LEU B 1 478 ? 7.217 41.671 39.981 1.00 26.13 480 LEU B O 1
ATOM 7535 N N . GLY B 1 479 ? 7.069 40.389 38.136 1.00 25.43 481 GLY B N 1
ATOM 7536 C CA . GLY B 1 479 ? 6.946 39.167 38.911 1.00 27.85 481 GLY B CA 1
ATOM 7537 C C . GLY B 1 479 ? 8.181 38.813 39.712 1.00 26.78 481 GLY B C 1
ATOM 7538 O O . GLY B 1 479 ? 8.075 38.089 40.707 1.00 28.70 481 GLY B O 1
ATOM 7539 N N . ARG B 1 480 ? 9.348 39.304 39.304 1.00 23.37 482 ARG B N 1
ATOM 7540 C CA . ARG B 1 480 ? 10.609 38.977 39.958 1.00 28.67 482 ARG B CA 1
ATOM 7541 C C . ARG B 1 480 ? 11.263 40.227 40.540 1.00 26.84 482 ARG B C 1
ATOM 7542 O O . ARG B 1 480 ? 12.478 40.417 40.453 1.00 31.42 482 ARG B O 1
ATOM 7550 N N . SER B 1 481 ? 10.448 41.090 41.147 1.00 23.96 483 SER B N 1
ATOM 7551 C CA . SER B 1 481 ? 10.924 42.260 41.873 1.00 24.35 483 SER B CA 1
ATOM 7552 C C . SER B 1 481 ? 9.970 42.516 43.035 1.00 24.01 483 SER B C 1
ATOM 7553 O O . SER B 1 481 ? 8.966 41.818 43.203 1.00 27.63 483 SER B O 1
ATOM 7556 N N . VAL B 1 482 ? 10.282 43.535 43.839 1.00 29.99 484 VAL B N 1
ATOM 7557 C CA . VAL B 1 482 ? 9.631 43.698 45.138 1.00 28.01 484 VAL B CA 1
ATOM 7558 C C . VAL B 1 482 ? 9.117 45.119 45.374 1.00 24.37 484 VAL B C 1
ATOM 7559 O O . VAL B 1 482 ? 8.067 45.301 46.002 1.00 29.50 484 VAL B O 1
ATOM 7563 N N . ASN B 1 483 ? 9.834 46.120 44.852 1.00 23.56 485 ASN B N 1
ATOM 7564 C CA . ASN B 1 483 ? 9.732 47.504 45.324 1.00 29.60 485 ASN B CA 1
ATOM 7565 C C . ASN B 1 483 ? 8.288 47.980 45.459 1.00 29.11 485 ASN B C 1
ATOM 7566 O O . ASN B 1 483 ? 7.472 47.801 44.553 1.00 28.48 485 ASN B O 1
ATOM 7571 N N . GLY B 1 484 ? 7.988 48.604 46.604 1.00 26.43 486 GLY B N 1
ATOM 7572 C CA . GLY B 1 484 ? 6.602 48.812 46.994 1.00 20.78 486 GLY B CA 1
ATOM 7573 C C . GLY B 1 484 ? 5.847 49.785 46.114 1.00 23.21 486 GLY B C 1
ATOM 7574 O O . GLY B 1 484 ? 4.613 49.785 46.095 1.00 26.50 486 GLY B O 1
ATOM 7575 N N . THR B 1 485 ? 6.567 50.627 45.376 1.00 26.82 487 THR B N 1
ATOM 7576 C CA . THR B 1 485 ? 5.961 51.623 44.493 1.00 24.87 487 THR B CA 1
ATOM 7577 C C . THR B 1 485 ? 6.675 51.541 43.148 1.00 23.38 487 THR B C 1
ATOM 7578 O O . THR B 1 485 ? 7.625 52.283 42.888 1.00 25.49 487 THR B O 1
ATOM 7582 N N . THR B 1 486 ? 6.206 50.644 42.287 1.00 26.67 488 THR B N 1
ATOM 7583 C CA . THR B 1 486 ? 6.843 50.381 41.005 1.00 21.93 488 THR B CA 1
ATOM 7584 C C . THR B 1 486 ? 5.965 50.888 39.869 1.00 25.51 488 THR B C 1
ATOM 7585 O O . THR B 1 486 ? 4.778 50.554 39.795 1.00 29.29 488 THR B O 1
ATOM 7589 N N . TYR B 1 487 ? 6.555 51.682 38.983 1.00 28.86 489 TYR B N 1
ATOM 7590 C CA . TYR B 1 487 ? 5.886 52.184 37.793 1.00 23.11 489 TYR B CA 1
ATOM 7591 C C . TYR B 1 487 ? 6.319 51.366 36.578 1.00 23.85 489 TYR B C 1
ATOM 7592 O O . TYR B 1 487 ? 7.472 50.937 36.477 1.00 24.69 489 TYR B O 1
ATOM 7601 N N . ALA B 1 488 ? 5.378 51.141 35.660 1.00 27.33 490 ALA B N 1
ATOM 7602 C CA . ALA B 1 488 ? 5.604 50.260 34.520 1.00 25.70 490 ALA B CA 1
ATOM 7603 C C . ALA B 1 488 ? 4.962 50.857 33.277 1.00 30.22 490 ALA B C 1
ATOM 7604 O O . ALA B 1 488 ? 3.804 51.277 33.310 1.00 32.55 490 ALA B O 1
ATOM 7606 N N . GLY B 1 489 ? 5.710 50.885 32.182 1.00 28.95 491 GLY B N 1
ATOM 7607 C CA . GLY B 1 489 ? 5.277 51.530 30.960 1.00 24.12 491 GLY B CA 1
ATOM 7608 C C . GLY B 1 489 ? 6.360 52.435 30.420 1.00 26.99 491 GLY B C 1
ATOM 7609 O O . GLY B 1 489 ? 7.344 52.747 31.093 1.00 25.75 491 GLY B O 1
ATOM 7610 N N . ILE B 1 490 ? 6.171 52.849 29.166 1.00 24.91 492 ILE B N 1
ATOM 7611 C CA . ILE B 1 490 ? 7.159 53.722 28.543 1.00 26.18 492 ILE B CA 1
ATOM 7612 C C . ILE B 1 490 ? 7.199 55.090 29.215 1.00 28.18 492 ILE B C 1
ATOM 7613 O O . ILE B 1 490 ? 8.207 55.800 29.115 1.00 29.50 492 ILE B O 1
ATOM 7618 N N . ARG B 1 491 ? 6.136 55.470 29.920 1.00 27.85 493 ARG B N 1
ATOM 7619 C CA . ARG B 1 491 ? 6.115 56.698 30.703 1.00 29.94 493 ARG B CA 1
ATOM 7620 C C . ARG B 1 491 ? 6.459 56.467 32.170 1.00 27.12 493 ARG B C 1
ATOM 7621 O O . ARG B 1 491 ? 6.247 57.367 32.990 1.00 27.79 493 ARG B O 1
ATOM 7629 N N . ALA B 1 492 ? 6.995 55.295 32.514 1.00 28.95 494 ALA B N 1
ATOM 7630 C CA . ALA B 1 492 ? 7.294 54.983 33.906 1.00 24.30 494 ALA B CA 1
ATOM 7631 C C . ALA B 1 492 ? 8.341 55.934 34.473 1.00 27.13 494 ALA B C 1
ATOM 7632 O O . ALA B 1 492 ? 9.287 56.334 33.787 1.00 27.33 494 ALA B O 1
ATOM 7634 N N . ARG B 1 493 ? 8.155 56.291 35.740 1.00 30.21 495 ARG B N 1
ATOM 7635 C CA . ARG B 1 493 ? 9.036 57.170 36.492 1.00 29.88 495 ARG B CA 1
ATOM 7636 C C . ARG B 1 493 ? 9.330 56.513 37.834 1.00 30.06 495 ARG B C 1
ATOM 7637 O O . ARG B 1 493 ? 8.737 55.493 38.185 1.00 28.58 495 ARG B O 1
ATOM 7645 N N . THR B 1 494 ? 10.259 57.090 38.599 1.00 23.39 496 THR B N 1
ATOM 7646 C CA . THR B 1 494 ? 10.479 56.624 39.963 1.00 22.82 496 THR B CA 1
ATOM 7647 C C . THR B 1 494 ? 10.000 57.603 41.023 1.00 27.88 496 THR B C 1
ATOM 7648 O O . THR B 1 494 ? 9.812 57.195 42.172 1.00 34.15 496 THR B O 1
ATOM 7652 N N . THR B 1 495 ? 9.787 58.867 40.673 1.00 27.18 497 THR B N 1
ATOM 7653 C CA . THR B 1 495 ? 9.435 59.895 41.640 1.00 33.46 497 THR B CA 1
ATOM 7654 C C . THR B 1 495 ? 8.007 60.380 41.427 1.00 35.53 497 THR B C 1
ATOM 7655 O O . THR B 1 495 ? 7.356 60.078 40.423 1.00 36.58 497 THR B O 1
ATOM 7659 N N . GLY B 1 496 ? 7.525 61.138 42.406 1.00 36.50 498 GLY B N 1
ATOM 7660 C CA . GLY B 1 496 ? 6.296 61.890 42.243 1.00 35.81 498 GLY B CA 1
ATOM 7661 C C . GLY B 1 496 ? 5.018 61.119 42.472 1.00 35.50 498 GLY B C 1
ATOM 7662 O O . GLY B 1 496 ? 4.040 61.319 41.740 1.00 36.48 498 GLY B O 1
ATOM 7663 N N . ALA B 1 497 ? 4.991 60.248 43.468 1.00 32.02 499 ALA B N 1
ATOM 7664 C CA . ALA B 1 497 ? 3.774 59.515 43.792 1.00 34.28 499 ALA B CA 1
ATOM 7665 C C . ALA B 1 497 ? 2.757 60.452 44.427 1.00 32.52 499 ALA B C 1
ATOM 7666 O O . ALA B 1 497 ? 3.008 60.972 45.523 1.00 39.11 499 ALA B O 1
ATOM 7668 N N . PRO B 1 498 ? 1.614 60.691 43.801 1.00 41.97 500 PRO B N 1
ATOM 7669 C CA . PRO B 1 498 ? 0.607 61.576 44.388 1.00 39.25 500 PRO B CA 1
ATOM 7670 C C . PRO B 1 498 ? -0.272 60.822 45.379 1.00 29.97 500 PRO B C 1
ATOM 7671 O O . PRO B 1 498 ? -0.083 59.638 45.655 1.00 31.39 500 PRO B O 1
ATOM 7675 N N . GLN B 1 499 ? -1.255 61.542 45.912 1.00 31.46 501 GLN B N 1
ATOM 7676 C CA . GLN B 1 499 ? -2.094 61.015 46.978 1.00 29.51 501 GLN B CA 1
ATOM 7677 C C . GLN B 1 499 ? -3.130 60.013 46.485 1.00 33.48 501 GLN B C 1
ATOM 7678 O O . GLN B 1 499 ? -3.777 59.368 47.316 1.00 34.07 501 GLN B O 1
ATOM 7684 N N . ASN B 1 500 ? -3.307 59.859 45.172 1.00 27.77 502 ASN B N 1
ATOM 7685 C CA . ASN B 1 500 ? -4.326 58.938 44.683 1.00 27.73 502 ASN B CA 1
ATOM 7686 C C . ASN B 1 500 ? -3.871 57.488 44.683 1.00 30.45 502 ASN B C 1
ATOM 7687 O O . ASN B 1 500 ? -4.705 56.598 44.478 1.00 31.26 502 ASN B O 1
ATOM 7692 N N . HIS B 1 501 ? -2.588 57.216 44.911 1.00 29.61 503 HIS B N 1
ATOM 7693 C CA . HIS B 1 501 ? -2.176 55.827 45.042 1.00 22.44 503 HIS B CA 1
ATOM 7694 C C . HIS B 1 501 ? -1.076 55.704 46.086 1.00 26.90 503 HIS B C 1
ATOM 7695 O O . HIS B 1 501 ? -0.446 56.685 46.491 1.00 28.53 503 HIS B O 1
ATOM 7702 N N . TRP B 1 502 ? -0.870 54.461 46.508 1.00 25.66 504 TRP B N 1
ATOM 7703 C CA . TRP B 1 502 ? 0.054 54.137 47.587 1.00 27.41 504 TRP B CA 1
ATOM 7704 C C . TRP B 1 502 ? 1.469 54.613 47.274 1.00 32.77 504 TRP B C 1
ATOM 7705 O O . TRP B 1 502 ? 1.920 54.560 46.127 1.00 28.17 504 TRP B O 1
ATOM 7716 N N . PHE B 1 503 ? 2.167 55.078 48.311 1.00 24.66 505 PHE B N 1
ATOM 7717 C CA . PHE B 1 503 ? 3.608 55.266 48.267 1.00 28.07 505 PHE B CA 1
ATOM 7718 C C . PHE B 1 503 ? 4.209 54.674 49.531 1.00 28.77 505 PHE B C 1
ATOM 7719 O O . PHE B 1 503 ? 3.753 54.971 50.640 1.00 26.75 505 PHE B O 1
ATOM 7727 N N . GLY B 1 504 ? 5.244 53.854 49.360 1.00 26.87 506 GLY B N 1
ATOM 7728 C CA . GLY B 1 504 ? 5.903 53.186 50.444 1.00 25.50 506 GLY B CA 1
ATOM 7729 C C . GLY B 1 504 ? 6.628 51.939 49.988 1.00 29.35 506 GLY B C 1
ATOM 7730 O O . GLY B 1 504 ? 6.441 51.459 48.865 1.00 27.56 506 GLY B O 1
ATOM 7731 N N . PRO B 1 505 ? 7.454 51.376 50.854 1.00 25.07 507 PRO B N 1
ATOM 7732 C CA . PRO B 1 505 ? 8.223 50.185 50.489 1.00 27.85 507 PRO B CA 1
ATOM 7733 C C . PRO B 1 505 ? 7.369 48.928 50.583 1.00 32.86 507 PRO B C 1
ATOM 7734 O O . PRO B 1 505 ? 6.253 48.926 51.106 1.00 35.25 507 PRO B O 1
ATOM 7738 N N . ALA B 1 506 ? 7.942 47.828 50.085 1.00 29.85 508 ALA B N 1
ATOM 7739 C CA . ALA B 1 506 ? 7.400 46.486 50.261 1.00 29.26 508 ALA B CA 1
ATOM 7740 C C . ALA B 1 506 ? 8.498 45.601 50.831 1.00 27.73 508 ALA B C 1
ATOM 7741 O O . ALA B 1 506 ? 9.650 46.021 50.967 1.00 28.77 508 ALA B O 1
ATOM 7743 N N . GLY B 1 507 ? 8.137 44.364 51.168 1.00 24.65 509 GLY B N 1
ATOM 7744 C CA . GLY B 1 507 ? 9.098 43.422 51.707 1.00 23.77 509 GLY B CA 1
ATOM 7745 C C . GLY B 1 507 ? 9.403 43.604 53.172 1.00 22.78 509 GLY B C 1
ATOM 7746 O O . GLY B 1 507 ? 10.417 43.078 53.651 1.00 23.06 509 GLY B O 1
ATOM 7747 N N . ASP B 1 508 ? 8.560 44.325 53.898 1.00 26.12 510 ASP B N 1
ATOM 7748 C CA . ASP B 1 508 ? 8.796 44.642 55.298 1.00 28.32 510 ASP B CA 1
ATOM 7749 C C . ASP B 1 508 ? 7.470 44.704 56.045 1.00 24.39 510 ASP B C 1
ATOM 7750 O O . ASP B 1 508 ? 6.573 45.455 55.648 1.00 21.77 510 ASP B O 1
ATOM 7755 N N . PRO B 1 509 ? 7.299 43.934 57.121 1.00 23.76 511 PRO B N 1
ATOM 7756 C CA . PRO B 1 509 ? 6.071 44.067 57.923 1.00 26.40 511 PRO B CA 1
ATOM 7757 C C . PRO B 1 509 ? 5.957 45.410 58.614 1.00 26.83 511 PRO B C 1
ATOM 7758 O O . PRO B 1 509 ? 4.862 45.774 59.054 1.00 29.90 511 PRO B O 1
ATOM 7762 N N . ARG B 1 510 ? 7.051 46.155 58.718 1.00 32.67 512 ARG B N 1
ATOM 7763 C CA . ARG B 1 510 ? 7.046 47.491 59.293 1.00 28.53 512 ARG B CA 1
ATOM 7764 C C . ARG B 1 510 ? 6.846 48.584 58.247 1.00 26.15 512 ARG B C 1
ATOM 7765 O O . ARG B 1 510 ? 6.812 49.763 58.608 1.00 29.52 512 ARG B O 1
ATOM 7773 N N . GLY B 1 511 ? 6.730 48.223 56.967 1.00 31.45 513 GLY B N 1
ATOM 7774 C CA . GLY B 1 511 ? 6.646 49.197 55.902 1.00 23.80 513 GLY B CA 1
ATOM 7775 C C . GLY B 1 511 ? 5.442 50.111 56.020 1.00 31.81 513 GLY B C 1
ATOM 7776 O O . GLY B 1 511 ? 4.311 49.638 56.143 1.00 36.81 513 GLY B O 1
ATOM 7777 N N . ALA B 1 512 ? 5.670 51.418 55.979 1.00 31.16 514 ALA B N 1
ATOM 7778 C CA . ALA B 1 512 ? 4.606 52.405 56.055 1.00 34.67 514 ALA B CA 1
ATOM 7779 C C . ALA B 1 512 ? 4.134 52.805 54.667 1.00 25.21 514 ALA B C 1
ATOM 7780 O O . ALA B 1 512 ? 4.921 52.855 53.710 1.00 32.20 514 ALA B O 1
ATOM 7782 N N . GLY B 1 513 ? 2.834 53.100 54.570 1.00 28.61 515 GLY B N 1
ATOM 7783 C CA . GLY B 1 513 ? 2.269 53.790 53.434 1.00 22.72 515 GLY B CA 1
ATOM 7784 C C . GLY B 1 513 ? 1.938 55.220 53.829 1.00 27.93 515 GLY B C 1
ATOM 7785 O O . GLY B 1 513 ? 2.064 55.625 54.984 1.00 31.21 515 GLY B O 1
ATOM 7786 N N . ILE B 1 514 ? 1.514 55.996 52.834 1.00 22.30 516 ILE B N 1
ATOM 7787 C CA . ILE B 1 514 ? 1.114 57.377 53.073 1.00 20.97 516 ILE B CA 1
ATOM 7788 C C . ILE B 1 514 ? 0.089 57.775 52.023 1.00 23.43 516 ILE B C 1
ATOM 7789 O O . ILE B 1 514 ? 0.123 57.304 50.882 1.00 24.30 516 ILE B O 1
ATOM 7794 N N . GLY B 1 515 ? -0.849 58.626 52.429 1.00 24.38 517 GLY B N 1
ATOM 7795 C CA . GLY B 1 515 ? -1.746 59.265 51.484 1.00 24.58 517 GLY B CA 1
ATOM 7796 C C . GLY B 1 515 ? -3.110 58.633 51.292 1.00 23.95 517 GLY B C 1
ATOM 7797 O O . GLY B 1 515 ? -4.128 59.314 51.429 1.00 29.55 517 GLY B O 1
ATOM 7798 N N . THR B 1 516 ? -3.153 57.336 50.969 1.00 27.60 518 THR B N 1
ATOM 7799 C CA . THR B 1 516 ? -4.396 56.690 50.575 1.00 28.54 518 THR B CA 1
ATOM 7800 C C . THR B 1 516 ? -5.189 56.224 51.789 1.00 31.51 518 THR B C 1
ATOM 7801 O O . THR B 1 516 ? -4.655 56.139 52.900 1.00 29.27 518 THR B O 1
ATOM 7805 N N . PRO B 1 517 ? -6.490 55.955 51.610 1.00 28.29 519 PRO B N 1
ATOM 7806 C CA . PRO B 1 517 ? -7.271 55.348 52.701 1.00 23.03 519 PRO B CA 1
ATOM 7807 C C . PRO B 1 517 ? -6.647 54.085 53.270 1.00 18.50 519 PRO B C 1
ATOM 7808 O O . PRO B 1 517 ? -6.646 53.904 54.494 1.00 23.94 519 PRO B O 1
ATOM 7812 N N . GLU B 1 518 ? -6.115 53.204 52.418 1.00 22.38 520 GLU B N 1
ATOM 7813 C CA . GLU B 1 518 ? -5.507 51.970 52.913 1.00 24.01 520 GLU B CA 1
ATOM 7814 C C . GLU B 1 518 ? -4.267 52.272 53.740 1.00 24.73 520 GLU B C 1
ATOM 7815 O O . GLU B 1 518 ? -4.077 51.707 54.824 1.00 25.08 520 GLU B O 1
ATOM 7821 N N . ALA B 1 519 ? -3.408 53.161 53.234 1.00 24.80 521 ALA B N 1
ATOM 7822 C CA . ALA B 1 519 ? -2.213 53.562 53.967 1.00 24.94 521 ALA B CA 1
ATOM 7823 C C . ALA B 1 519 ? -2.562 54.109 55.345 1.00 27.18 521 ALA B C 1
ATOM 7824 O O . ALA B 1 519 ? -1.914 53.770 56.342 1.00 28.85 521 ALA B O 1
ATOM 7826 N N . ILE B 1 520 ? -3.597 54.947 55.420 1.00 21.54 522 ILE B N 1
ATOM 7827 C CA . ILE B 1 520 ? -4.019 55.516 56.698 1.00 20.20 522 ILE B CA 1
ATOM 7828 C C . ILE B 1 520 ? -4.467 54.419 57.654 1.00 21.33 522 ILE B C 1
ATOM 7829 O O . ILE B 1 520 ? -4.024 54.359 58.807 1.00 27.70 522 ILE B O 1
ATOM 7834 N N . LYS B 1 521 ? -5.350 53.530 57.188 1.00 23.35 523 LYS B N 1
ATOM 7835 C CA . LYS B 1 521 ? -5.864 52.474 58.057 1.00 20.33 523 LYS B CA 1
ATOM 7836 C C . LYS B 1 521 ? -4.762 51.512 58.483 1.00 22.39 523 LYS B C 1
ATOM 7837 O O . LYS B 1 521 ? -4.748 51.048 59.628 1.00 23.76 523 LYS B O 1
ATOM 7843 N N . LEU B 1 522 ? -3.826 51.202 57.580 1.00 21.01 524 LEU B N 1
ATOM 7844 C CA . LEU B 1 522 ? -2.750 50.276 57.923 1.00 20.17 524 LEU B CA 1
ATOM 7845 C C . LEU B 1 522 ? -1.814 50.871 58.963 1.00 22.95 524 LEU B C 1
ATOM 7846 O O . LEU B 1 522 ? -1.433 50.197 59.927 1.00 30.36 524 LEU B O 1
ATOM 7851 N N . VAL B 1 523 ? -1.425 52.130 58.775 1.00 22.51 525 VAL B N 1
ATOM 7852 C CA . VAL B 1 523 ? -0.424 52.734 59.639 1.00 21.38 525 VAL B CA 1
ATOM 7853 C C . VAL B 1 523 ? -1.014 53.155 60.979 1.00 24.19 525 VAL B C 1
ATOM 7854 O O . VAL B 1 523 ? -0.351 53.033 62.015 1.00 20.16 525 VAL B O 1
ATOM 7858 N N . TRP B 1 524 ? -2.259 53.635 61.001 1.00 19.23 526 TRP B N 1
ATOM 7859 C CA . TRP B 1 524 ? -2.773 54.349 62.164 1.00 22.54 526 TRP B CA 1
ATOM 7860 C C . TRP B 1 524 ? -3.923 53.647 62.871 1.00 27.82 526 TRP B C 1
ATOM 7861 O O . TRP B 1 524 ? -4.534 54.237 63.771 1.00 31.78 526 TRP B O 1
ATOM 7872 N N . SER B 1 525 ? -4.234 52.408 62.503 1.00 22.17 527 SER B N 1
ATOM 7873 C CA . SER B 1 525 ? -5.226 51.631 63.224 1.00 18.37 527 SER B CA 1
ATOM 7874 C C . SER B 1 525 ? -4.787 50.176 63.252 1.00 20.47 527 SER B C 1
ATOM 7875 O O . SER B 1 525 ? -3.886 49.756 62.521 1.00 24.58 527 SER B O 1
ATOM 7878 N N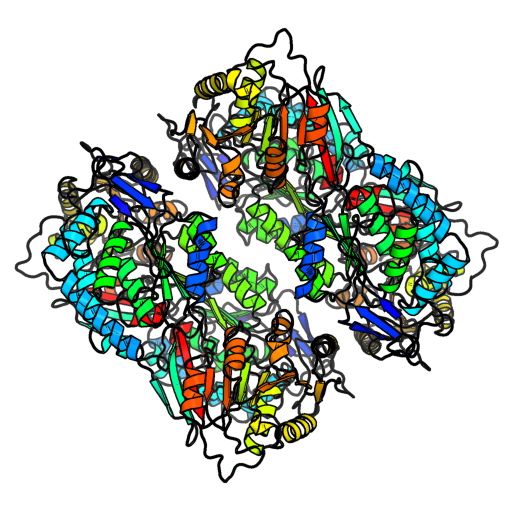 . CYS B 1 526 ? -5.426 49.413 64.131 1.00 21.33 528 CYS B N 1
ATOM 7879 C CA . CYS B 1 526 ? -5.267 47.971 64.197 1.00 23.30 528 CYS B CA 1
ATOM 7880 C C . CYS B 1 526 ? -6.648 47.341 64.147 1.00 24.28 528 CYS B C 1
ATOM 7881 O O . CYS B 1 526 ? -7.669 48.016 64.305 1.00 19.34 528 CYS B O 1
ATOM 7884 N N . HIS B 1 527 ? -6.679 46.034 63.918 1.00 21.35 529 HIS B N 1
ATOM 7885 C CA . HIS B 1 527 ? -7.943 45.317 63.886 1.00 22.07 529 HIS B CA 1
ATOM 7886 C C . HIS B 1 527 ? -8.423 45.039 65.303 1.00 20.35 529 HIS B C 1
ATOM 7887 O O . HIS B 1 527 ? -7.635 44.650 66.172 1.00 19.09 529 HIS B O 1
ATOM 7894 N N . ARG B 1 528 ? -9.711 45.261 65.540 1.00 22.15 530 ARG B N 1
ATOM 7895 C CA . ARG B 1 528 ? -10.367 44.781 66.747 1.00 23.64 530 ARG B CA 1
ATOM 7896 C C . ARG B 1 528 ? -11.625 44.029 66.349 1.00 30.00 530 ARG B C 1
ATOM 7897 O O . ARG B 1 528 ? -12.482 44.572 65.644 1.00 23.94 530 ARG B O 1
ATOM 7905 N N . GLU B 1 529 ? -11.727 42.786 66.806 1.00 27.24 531 GLU B N 1
ATOM 7906 C CA . GLU B 1 529 ? -12.897 41.962 66.563 1.00 23.68 531 GLU B CA 1
ATOM 7907 C C . GLU B 1 529 ? -13.818 42.042 67.771 1.00 22.29 531 GLU B C 1
ATOM 7908 O O . GLU B 1 529 ? -13.384 41.821 68.907 1.00 26.10 531 GLU B O 1
ATOM 7914 N N . ILE B 1 530 ? -15.076 42.390 67.524 1.00 22.29 532 ILE B N 1
ATOM 7915 C CA . ILE B 1 530 ? -16.115 42.408 68.543 1.00 23.02 532 ILE B CA 1
ATOM 7916 C C . ILE B 1 530 ? -17.198 41.439 68.101 1.00 23.41 532 ILE B C 1
ATOM 7917 O O . ILE B 1 530 ? -17.818 41.632 67.047 1.00 23.71 532 ILE B O 1
ATOM 7922 N N . ILE B 1 531 ? -17.426 40.403 68.901 1.00 21.86 533 ILE B N 1
ATOM 7923 C CA . ILE B 1 531 ? -18.356 39.331 68.567 1.00 23.10 533 ILE B CA 1
ATOM 7924 C C . ILE B 1 531 ? -19.564 39.455 69.483 1.00 28.47 533 ILE B C 1
ATOM 7925 O O . ILE B 1 531 ? -19.468 39.203 70.690 1.00 29.23 533 ILE B O 1
ATOM 7930 N N . TYR B 1 532 ? -20.707 39.830 68.916 1.00 29.73 534 TYR B N 1
ATOM 7931 C CA . TYR B 1 532 ? -21.945 39.870 69.678 1.00 25.15 534 TYR B CA 1
ATOM 7932 C C . TYR B 1 532 ? -22.555 38.477 69.760 1.00 26.96 534 TYR B C 1
ATOM 7933 O O . TYR B 1 532 ? -22.556 37.726 68.782 1.00 25.61 534 TYR B O 1
ATOM 7942 N N . ASP B 1 533 ? -23.058 38.128 70.953 1.00 21.59 535 ASP B N 1
ATOM 7943 C CA . ASP B 1 533 ? -23.682 36.829 71.231 1.00 26.17 535 ASP B CA 1
ATOM 7944 C C . ASP B 1 533 ? -24.752 37.093 72.297 1.00 26.54 535 ASP B C 1
ATOM 7945 O O . ASP B 1 533 ? -24.575 36.831 73.490 1.00 27.27 535 ASP B O 1
ATOM 7950 N N . VAL B 1 534 ? -25.886 37.641 71.851 1.00 31.31 536 VAL B N 1
ATOM 7951 C CA . VAL B 1 534 ? -26.881 38.179 72.777 1.00 30.56 536 VAL B CA 1
ATOM 7952 C C . VAL B 1 534 ? -27.938 37.169 73.189 1.00 33.31 536 VAL B C 1
ATOM 7953 O O . VAL B 1 534 ? -28.720 37.449 74.111 1.00 26.15 536 VAL B O 1
ATOM 7957 N N . GLY B 1 535 ? -27.996 36.010 72.542 1.00 29.21 537 GLY B N 1
ATOM 7958 C CA . GLY B 1 535 ? -29.036 35.047 72.812 1.00 25.48 537 GLY B CA 1
ATOM 7959 C C . GLY B 1 535 ? -30.087 35.024 71.720 1.00 32.61 537 GLY B C 1
ATOM 7960 O O . GLY B 1 535 ? -29.899 35.597 70.643 1.00 30.88 537 GLY B O 1
ATOM 7961 N N . PRO B 1 536 ? -31.235 34.371 71.977 1.00 32.29 538 PRO B N 1
ATOM 7962 C CA . PRO B 1 536 ? -31.640 33.689 73.212 1.00 26.04 538 PRO B CA 1
ATOM 7963 C C . PRO B 1 536 ? -30.819 32.446 73.524 1.00 32.26 538 PRO B C 1
ATOM 7964 O O . PRO B 1 536 ? -30.311 31.808 72.603 1.00 31.72 538 PRO B O 1
ATOM 7968 N N . VAL B 1 537 ? -30.672 32.129 74.806 1.00 37.55 539 VAL B N 1
ATOM 7969 C CA . VAL B 1 537 ? -30.147 30.829 75.207 1.00 34.50 539 VAL B CA 1
ATOM 7970 C C . VAL B 1 537 ? -31.134 29.795 74.683 1.00 39.84 539 VAL B C 1
ATOM 7971 O O . VAL B 1 537 ? -32.326 29.860 75.019 1.00 35.47 539 VAL B O 1
ATOM 7975 N N . PRO B 1 538 ? -30.698 28.853 73.848 1.00 46.23 540 PRO B N 1
ATOM 7976 C CA . PRO B 1 538 ? -31.658 28.006 73.134 1.00 46.31 540 PRO B CA 1
ATOM 7977 C C . PRO B 1 538 ? -32.561 27.223 74.072 1.00 49.94 540 PRO B C 1
ATOM 7978 O O . PRO B 1 538 ? -32.209 26.921 75.215 1.00 56.76 540 PRO B O 1
ATOM 7982 N N . GLU B 1 539 ? -33.758 26.928 73.566 1.00 56.40 541 GLU B N 1
ATOM 7983 C CA . GLU B 1 539 ? -34.673 26.010 74.233 1.00 48.76 541 GLU B CA 1
ATOM 7984 C C . GLU B 1 539 ? -33.989 24.686 74.553 1.00 48.79 541 GLU B C 1
ATOM 7985 O O . GLU B 1 539 ? -34.128 24.156 75.662 1.00 51.21 541 GLU B O 1
ATOM 7991 N N . SER B 1 540 ? -33.227 24.148 73.598 1.00 49.31 542 SER B N 1
ATOM 7992 C CA . SER B 1 540 ? -32.581 22.850 73.751 1.00 57.48 542 SER B CA 1
ATOM 7993 C C . SER B 1 540 ? -31.391 22.874 74.697 1.00 60.48 542 SER B C 1
ATOM 7994 O O . SER B 1 540 ? -30.849 21.804 74.997 1.00 51.64 542 SER B O 1
ATOM 7997 N N . TRP B 1 541 ? -30.951 24.044 75.151 1.00 58.95 543 TRP B N 1
ATOM 7998 C CA . TRP B 1 541 ? -29.718 24.100 75.924 1.00 40.16 543 TRP B CA 1
ATOM 7999 C C . TRP B 1 541 ? -29.925 23.490 77.301 1.00 33.51 543 TRP B C 1
ATOM 8000 O O . TRP B 1 541 ? -30.693 24.012 78.117 1.00 32.42 543 TRP B O 1
ATOM 8011 N N . ALA B 1 542 ? -29.249 22.375 77.546 1.00 30.61 544 ALA B N 1
ATOM 8012 C CA . ALA B 1 542 ? -29.017 21.865 78.884 1.00 45.02 544 ALA B CA 1
ATOM 8013 C C . ALA B 1 542 ? -27.523 21.933 79.158 1.00 55.06 544 ALA B C 1
ATOM 8014 O O . ALA B 1 542 ? -26.711 21.869 78.230 1.00 65.74 544 ALA B O 1
ATOM 8016 N N . LEU B 1 543 ? -27.170 22.081 80.437 1.00 45.78 545 LEU B N 1
ATOM 8017 C CA . LEU B 1 543 ? -25.781 22.130 80.883 1.00 40.71 545 LEU B CA 1
ATOM 8018 C C . LEU B 1 543 ? -24.989 20.970 80.292 1.00 42.64 545 LEU B C 1
ATOM 8019 O O . LEU B 1 543 ? -25.147 19.824 80.734 1.00 33.14 545 LEU B O 1
ATOM 8024 N N . PRO B 1 544 ? -24.137 21.214 79.298 1.00 42.52 546 PRO B N 1
ATOM 8025 C CA . PRO B 1 544 ? -23.380 20.109 78.712 1.00 44.12 546 PRO B CA 1
ATOM 8026 C C . PRO B 1 544 ? -22.352 19.591 79.697 1.00 45.51 546 PRO B C 1
ATOM 8027 O O . PRO B 1 544 ? -21.901 20.305 80.598 1.00 49.92 546 PRO B O 1
ATOM 8031 N N . SER B 1 545 ? -21.995 18.323 79.520 1.00 40.11 547 SER B N 1
ATOM 8032 C CA . SER B 1 545 ? -20.947 17.730 80.332 1.00 42.25 547 SER B CA 1
ATOM 8033 C C . SER B 1 545 ? -19.651 18.516 80.168 1.00 39.79 547 SER B C 1
ATOM 8034 O O . SER B 1 545 ? -19.390 19.123 79.125 1.00 39.53 547 SER B O 1
ATOM 8037 N N . ALA B 1 546 ? -18.849 18.524 81.229 1.00 34.08 548 ALA B N 1
ATOM 8038 C CA . ALA B 1 546 ? -17.620 19.301 81.232 1.00 46.30 548 ALA B CA 1
ATOM 8039 C C . ALA B 1 546 ? -16.680 18.848 80.121 1.00 46.18 548 ALA B C 1
ATOM 8040 O O . ALA B 1 546 ? -16.607 17.662 79.788 1.00 34.25 548 ALA B O 1
ATOM 8042 N N . THR B 1 547 ? -15.980 19.810 79.529 1.00 32.12 549 THR B N 1
ATOM 8043 C CA . THR B 1 547 ? -14.878 19.518 78.617 1.00 46.98 549 THR B CA 1
ATOM 8044 C C . THR B 1 547 ? -13.661 20.344 79.028 1.00 44.59 549 THR B C 1
ATOM 8045 O O . THR B 1 547 ? -13.775 21.267 79.839 1.00 34.06 549 THR B O 1
ATOM 8050 N N . PRO C 1 27 ? 19.274 35.747 125.877 1.00 60.34 29 PRO C N 1
ATOM 8051 C CA . PRO C 1 27 ? 20.239 36.841 126.020 1.00 59.01 29 PRO C CA 1
ATOM 8052 C C . PRO C 1 27 ? 19.586 38.217 125.902 1.00 66.44 29 PRO C C 1
ATOM 8053 O O . PRO C 1 27 ? 18.443 38.325 125.457 1.00 71.66 29 PRO C O 1
ATOM 8057 N N . SER C 1 28 ? 20.329 39.256 126.294 1.00 64.95 30 SER C N 1
ATOM 8058 C CA . SER C 1 28 ? 19.749 40.590 126.417 1.00 59.62 30 SER C CA 1
ATOM 8059 C C . SER C 1 28 ? 19.284 41.128 125.071 1.00 55.30 30 SER C C 1
ATOM 8060 O O . SER C 1 28 ? 18.255 41.809 124.986 1.00 43.48 30 SER C O 1
ATOM 8063 N N . PHE C 1 29 ? 20.025 40.831 124.006 1.00 44.22 31 PHE C N 1
ATOM 8064 C CA . PHE C 1 29 ? 19.687 41.375 122.698 1.00 40.44 31 PHE C CA 1
ATOM 8065 C C . PHE C 1 29 ? 18.483 40.687 122.074 1.00 44.92 31 PHE C C 1
ATOM 8066 O O . PHE C 1 29 ? 17.879 41.238 121.147 1.00 50.90 31 PHE C O 1
ATOM 8074 N N . ALA C 1 30 ? 18.132 39.500 122.551 1.00 45.60 32 ALA C N 1
ATOM 8075 C CA . ALA C 1 30 ? 17.197 38.650 121.840 1.00 40.71 32 ALA C CA 1
ATOM 8076 C C . ALA C 1 30 ? 15.761 39.117 122.031 1.00 46.19 32 ALA C C 1
ATOM 8077 O O . ALA C 1 30 ? 15.387 39.648 123.079 1.00 56.70 32 ALA C O 1
ATOM 8079 N N . THR C 1 31 ? 14.955 38.907 120.992 1.00 40.81 33 THR C N 1
ATOM 8080 C CA . THR C 1 31 ? 13.524 39.172 121.037 1.00 40.02 33 THR C CA 1
ATOM 8081 C C . THR C 1 31 ? 12.702 37.903 120.863 1.00 46.86 33 THR C C 1
ATOM 8082 O O . THR C 1 31 ? 11.480 37.987 120.696 1.00 45.89 33 THR C O 1
ATOM 8086 N N . VAL C 1 32 ? 13.339 36.735 120.890 1.00 37.09 34 VAL C N 1
ATOM 8087 C CA . VAL C 1 32 ? 12.664 35.460 120.699 1.00 42.90 34 VAL C CA 1
ATOM 8088 C C . VAL C 1 32 ? 13.277 34.445 121.654 1.00 45.76 34 VAL C C 1
ATOM 8089 O O . VAL C 1 32 ? 14.439 34.563 122.053 1.00 42.53 34 VAL C O 1
ATOM 8093 N N . SER C 1 33 ? 12.475 33.456 122.044 1.00 43.69 35 SER C N 1
ATOM 8094 C CA . SER C 1 33 ? 12.957 32.311 122.808 1.00 41.71 35 SER C CA 1
ATOM 8095 C C . SER C 1 33 ? 12.916 31.083 121.911 1.00 38.66 35 SER C C 1
ATOM 8096 O O . SER C 1 33 ? 11.819 30.642 121.532 1.00 46.26 35 SER C O 1
ATOM 8099 N N . PRO C 1 34 ? 14.064 30.503 121.540 1.00 42.83 36 PRO C N 1
ATOM 8100 C CA . PRO C 1 34 ? 14.049 29.446 120.511 1.00 39.38 36 PRO C CA 1
ATOM 8101 C C . PRO C 1 34 ? 13.221 28.227 120.882 1.00 38.01 36 PRO C C 1
ATOM 8102 O O . PRO C 1 34 ? 12.573 27.639 120.007 1.00 44.26 36 PRO C O 1
ATOM 8106 N N . GLN C 1 35 ? 13.216 27.829 122.153 1.00 41.29 37 GLN C N 1
ATOM 8107 C CA . GLN C 1 35 ? 12.465 26.646 122.552 1.00 43.72 37 GLN C CA 1
ATOM 8108 C C . GLN C 1 35 ? 10.984 26.930 122.762 1.00 47.44 37 GLN C C 1
ATOM 8109 O O . GLN C 1 35 ? 10.192 25.984 122.831 1.00 57.56 37 GLN C O 1
ATOM 8115 N N . GLU C 1 36 ? 10.588 28.201 122.843 1.00 47.46 38 GLU C N 1
ATOM 8116 C CA . GLU C 1 36 ? 9.205 28.560 123.129 1.00 45.07 38 GLU C CA 1
ATOM 8117 C C . GLU C 1 36 ? 8.436 29.062 121.914 1.00 46.98 38 GLU C C 1
ATOM 8118 O O . GLU C 1 36 ? 7.207 29.174 121.987 1.00 58.45 38 GLU C O 1
ATOM 8124 N N . VAL C 1 37 ? 9.114 29.368 120.807 1.00 45.65 39 VAL C N 1
ATOM 8125 C CA . VAL C 1 37 ? 8.414 29.839 119.617 1.00 45.39 39 VAL C CA 1
ATOM 8126 C C . VAL C 1 37 ? 7.597 28.695 119.031 1.00 46.76 39 VAL C C 1
ATOM 8127 O O . VAL C 1 37 ? 8.113 27.594 118.793 1.00 43.21 39 VAL C O 1
ATOM 8131 N N . SER C 1 38 ? 6.310 28.948 118.806 1.00 48.12 40 SER C N 1
ATOM 8132 C CA . SER C 1 38 ? 5.367 27.900 118.441 1.00 45.22 40 SER C CA 1
ATOM 8133 C C . SER C 1 38 ? 4.158 28.542 117.772 1.00 48.11 40 SER C C 1
ATOM 8134 O O . SER C 1 38 ? 4.077 29.766 117.635 1.00 42.21 40 SER C O 1
ATOM 8137 N N . GLY C 1 39 ? 3.212 27.696 117.356 1.00 39.41 41 GLY C N 1
ATOM 8138 C CA . GLY C 1 39 ? 1.977 28.204 116.783 1.00 38.28 41 GLY C CA 1
ATOM 8139 C C . GLY C 1 39 ? 1.204 29.105 117.727 1.00 44.64 41 GLY C C 1
ATOM 8140 O O . GLY C 1 39 ? 0.585 30.079 117.292 1.00 53.42 41 GLY C O 1
ATOM 8141 N N . SER C 1 40 ? 1.232 28.802 119.028 1.00 39.62 42 SER C N 1
ATOM 8142 C CA . SER C 1 40 ? 0.531 29.607 120.021 1.00 48.79 42 SER C CA 1
ATOM 8143 C C . SER C 1 40 ? 1.359 30.768 120.555 1.00 53.32 42 SER C C 1
ATOM 8144 O O . SER C 1 40 ? 0.782 31.729 121.076 1.00 62.99 42 SER C O 1
ATOM 8147 N N . SER C 1 41 ? 2.688 30.707 120.448 1.00 52.85 43 SER C N 1
ATOM 8148 C CA . SER C 1 41 ? 3.574 31.811 120.816 1.00 48.11 43 SER C CA 1
ATOM 8149 C C . SER C 1 41 ? 4.467 32.141 119.623 1.00 44.64 43 SER C C 1
ATOM 8150 O O . SER C 1 41 ? 5.675 31.868 119.641 1.00 42.21 43 SER C O 1
ATOM 8153 N N . PRO C 1 42 ? 3.905 32.730 118.572 1.00 44.89 44 PRO C N 1
ATOM 8154 C CA . PRO C 1 42 ? 4.688 32.996 117.364 1.00 39.31 44 PRO C CA 1
ATOM 8155 C C . PRO C 1 42 ? 5.667 34.144 117.562 1.00 44.54 44 PRO C C 1
ATOM 8156 O O . PRO C 1 42 ? 5.563 34.942 118.495 1.00 54.72 44 PRO C O 1
ATOM 8160 N N . ALA C 1 43 ? 6.632 34.208 116.652 1.00 46.44 45 ALA C N 1
ATOM 8161 C CA . ALA C 1 43 ? 7.643 35.252 116.642 1.00 43.16 45 ALA C CA 1
ATOM 8162 C C . ALA C 1 43 ? 7.438 36.165 115.441 1.00 44.68 45 ALA C C 1
ATOM 8163 O O . ALA C 1 43 ? 7.019 35.725 114.367 1.00 50.04 45 ALA C O 1
ATOM 8165 N N . GLU C 1 44 ? 7.735 37.443 115.636 1.00 45.28 46 GLU C N 1
ATOM 8166 C CA . GLU C 1 44 ? 7.709 38.420 114.560 1.00 39.89 46 GLU C CA 1
ATOM 8167 C C . GLU C 1 44 ? 9.134 38.738 114.127 1.00 44.93 46 GLU C C 1
ATOM 8168 O O . GLU C 1 44 ? 10.036 38.862 114.961 1.00 48.64 46 GLU C O 1
ATOM 8174 N N . VAL C 1 45 ? 9.334 38.840 112.817 1.00 42.98 47 VAL C N 1
ATOM 8175 C CA . VAL C 1 45 ? 10.608 39.240 112.234 1.00 33.15 47 VAL C CA 1
ATOM 8176 C C . VAL C 1 45 ? 10.358 40.520 111.456 1.00 32.52 47 VAL C C 1
ATOM 8177 O O . VAL C 1 45 ? 9.506 40.550 110.560 1.00 34.85 47 VAL C O 1
ATOM 8181 N N . GLN C 1 46 ? 11.082 41.575 111.799 1.00 32.41 48 GLN C N 1
ATOM 8182 C CA . GLN C 1 46 ? 10.920 42.858 111.136 1.00 32.74 48 GLN C CA 1
ATOM 8183 C C . GLN C 1 46 ? 12.121 43.140 110.242 1.00 31.79 48 GLN C C 1
ATOM 8184 O O . GLN C 1 46 ? 13.064 42.348 110.145 1.00 30.92 48 GLN C O 1
ATOM 8190 N N . ASN C 1 47 ? 12.068 44.287 109.577 1.00 35.54 49 ASN C N 1
ATOM 8191 C CA . ASN C 1 47 ? 13.142 44.765 108.726 1.00 34.73 49 ASN C CA 1
ATOM 8192 C C . ASN C 1 47 ? 13.900 45.876 109.438 1.00 31.28 49 ASN C C 1
ATOM 8193 O O . ASN C 1 47 ? 13.376 46.538 110.338 1.00 33.31 49 ASN C O 1
ATOM 8198 N N . PHE C 1 48 ? 15.150 46.073 109.028 1.00 30.45 50 PHE C N 1
ATOM 8199 C CA . PHE C 1 48 ? 15.957 47.187 109.507 1.00 30.39 50 PHE C CA 1
ATOM 8200 C C . PHE C 1 48 ? 16.352 48.049 108.319 1.00 30.69 50 PHE C C 1
ATOM 8201 O O . PHE C 1 48 ? 17.081 47.594 107.432 1.00 37.18 50 PHE C O 1
ATOM 8209 N N . VAL C 1 49 ? 15.879 49.291 108.312 1.00 30.89 51 VAL C N 1
ATOM 8210 C CA . VAL C 1 49 ? 16.142 50.204 107.210 1.00 37.16 51 VAL C CA 1
ATOM 8211 C C . VAL C 1 49 ? 16.221 51.619 107.763 1.00 38.58 51 VAL C C 1
ATOM 8212 O O . VAL C 1 49 ? 15.456 51.997 108.658 1.00 44.83 51 VAL C O 1
ATOM 8216 N N . GLN C 1 50 ? 17.172 52.389 107.232 1.00 37.86 52 GLN C N 1
ATOM 8217 C CA . GLN C 1 50 ? 17.383 53.783 107.619 1.00 38.01 52 GLN C CA 1
ATOM 8218 C C . GLN C 1 50 ? 17.514 53.922 109.135 1.00 37.95 52 GLN C C 1
ATOM 8219 O O . GLN C 1 50 ? 16.966 54.836 109.755 1.00 32.58 52 GLN C O 1
ATOM 8225 N N . GLY C 1 51 ? 18.245 52.985 109.735 1.00 35.32 53 GLY C N 1
ATOM 8226 C CA . GLY C 1 51 ? 18.601 53.087 111.134 1.00 33.76 53 GLY C CA 1
ATOM 8227 C C . GLY C 1 51 ? 17.529 52.668 112.110 1.00 37.63 53 GLY C C 1
ATOM 8228 O O . GLY C 1 51 ? 17.657 52.948 113.303 1.00 43.71 53 GLY C O 1
ATOM 8229 N N . SER C 1 52 ? 16.476 51.996 111.652 1.00 32.75 54 SER C N 1
ATOM 8230 C CA . SER C 1 52 ? 15.387 51.658 112.555 1.00 35.43 54 SER C CA 1
ATOM 8231 C C . SER C 1 52 ? 14.714 50.364 112.127 1.00 38.57 54 SER C C 1
ATOM 8232 O O . SER C 1 52 ? 14.561 50.092 110.933 1.00 41.14 54 SER C O 1
ATOM 8235 N N . TRP C 1 53 ? 14.320 49.574 113.122 1.00 33.22 55 TRP C N 1
ATOM 8236 C CA . TRP C 1 53 ? 13.464 48.425 112.877 1.00 33.31 55 TRP C CA 1
ATOM 8237 C C . TRP C 1 53 ? 12.087 48.889 112.423 1.00 40.27 55 TRP C C 1
ATOM 8238 O O . TRP C 1 53 ? 11.528 49.847 112.963 1.00 41.80 55 TRP C O 1
ATOM 8249 N N . THR C 1 54 ? 11.540 48.206 111.421 1.00 48.21 56 THR C N 1
ATOM 8250 C CA . THR C 1 54 ? 10.226 48.561 110.912 1.00 47.12 56 THR C CA 1
ATOM 8251 C C . THR C 1 54 ? 9.140 47.979 111.814 1.00 52.06 56 THR C C 1
ATOM 8252 O O . THR C 1 54 ? 9.407 47.251 112.773 1.00 59.62 56 THR C O 1
ATOM 8256 N N . ALA C 1 55 ? 7.891 48.310 111.500 1.00 61.62 57 ALA C N 1
ATOM 8257 C CA . ALA C 1 55 ? 6.728 47.767 112.191 1.00 60.36 57 ALA C CA 1
ATOM 8258 C C . ALA C 1 55 ? 5.666 47.398 111.164 1.00 62.99 57 ALA C C 1
ATOM 8259 O O . ALA C 1 55 ? 4.517 47.838 111.229 1.00 66.13 57 ALA C O 1
ATOM 8261 N N . SER C 1 56 ? 6.060 46.582 110.191 1.00 57.82 58 SER C N 1
ATOM 8262 C CA . SER C 1 56 ? 5.184 46.212 109.093 1.00 51.32 58 SER C CA 1
ATOM 8263 C C . SER C 1 56 ? 4.274 45.056 109.489 1.00 63.45 58 SER C C 1
ATOM 8264 O O . SER C 1 56 ? 4.632 44.201 110.305 1.00 67.66 58 SER C O 1
ATOM 8267 N N . ALA C 1 57 ? 3.079 45.040 108.903 1.00 63.45 59 ALA C N 1
ATOM 8268 C CA . ALA C 1 57 ? 2.089 44.012 109.184 1.00 44.82 59 ALA C CA 1
ATOM 8269 C C . ALA C 1 57 ? 1.858 43.067 108.014 1.00 48.95 59 ALA C C 1
ATOM 8270 O O . ALA C 1 57 ? 1.039 42.149 108.130 1.00 56.76 59 ALA C O 1
ATOM 8272 N N . ASN C 1 58 ? 2.550 43.262 106.891 1.00 53.22 60 ASN C N 1
ATOM 8273 C CA . ASN C 1 58 ? 2.403 42.391 105.724 1.00 47.43 60 ASN C CA 1
ATOM 8274 C C . ASN C 1 58 ? 3.110 41.071 106.015 1.00 47.78 60 ASN C C 1
ATOM 8275 O O . ASN C 1 58 ? 4.206 40.787 105.527 1.00 54.46 60 ASN C O 1
ATOM 8280 N N . TRP C 1 59 ? 2.460 40.246 106.829 1.00 42.76 61 TRP C N 1
ATOM 8281 C CA . TRP C 1 59 ? 3.088 39.028 107.319 1.00 47.83 61 TRP C CA 1
ATOM 8282 C C . TRP C 1 59 ? 3.169 37.959 106.236 1.00 48.37 61 TRP C C 1
ATOM 8283 O O . TRP C 1 59 ? 2.233 37.769 105.452 1.00 54.97 61 TRP C O 1
ATOM 8294 N N . ASN C 1 60 ? 4.306 37.267 106.197 1.00 41.69 62 ASN C N 1
ATOM 8295 C CA . ASN C 1 60 ? 4.448 35.984 105.515 1.00 42.85 62 ASN C CA 1
ATOM 8296 C C . ASN C 1 60 ? 4.600 34.925 106.599 1.00 41.71 62 ASN C C 1
ATOM 8297 O O . ASN C 1 60 ? 5.577 34.941 107.356 1.00 37.22 62 ASN C O 1
ATOM 8302 N N . TRP C 1 61 ? 3.636 34.011 106.680 1.00 38.57 63 TRP C N 1
ATOM 8303 C CA . TRP C 1 61 ? 3.609 33.035 107.764 1.00 44.31 63 TRP C CA 1
ATOM 8304 C C . TRP C 1 61 ? 4.514 31.858 107.419 1.00 34.97 63 TRP C C 1
ATOM 8305 O O . TRP C 1 61 ? 4.268 31.135 106.448 1.00 36.68 63 TRP C O 1
ATOM 8316 N N . ILE C 1 62 ? 5.570 31.678 108.210 1.00 41.97 64 ILE C N 1
ATOM 8317 C CA . ILE C 1 62 ? 6.481 30.548 108.069 1.00 32.29 64 ILE C CA 1
ATOM 8318 C C . ILE C 1 62 ? 5.968 29.417 108.950 1.00 32.59 64 ILE C C 1
ATOM 8319 O O . ILE C 1 62 ? 5.606 29.642 110.112 1.00 35.27 64 ILE C O 1
ATOM 8324 N N . VAL C 1 63 ? 5.919 28.206 108.405 1.00 39.14 65 VAL C N 1
ATOM 8325 C CA . VAL C 1 63 ? 5.428 27.058 109.156 1.00 40.91 65 VAL C CA 1
ATOM 8326 C C . VAL C 1 63 ? 6.610 26.327 109.776 1.00 37.35 65 VAL C C 1
ATOM 8327 O O . VAL C 1 63 ? 7.727 26.331 109.246 1.00 33.77 65 VAL C O 1
ATOM 8331 N N . ASP C 1 64 ? 6.361 25.711 110.924 1.00 35.19 66 ASP C N 1
ATOM 8332 C CA . ASP C 1 64 ? 7.367 24.901 111.600 1.00 37.28 66 ASP C CA 1
ATOM 8333 C C . ASP C 1 64 ? 7.675 23.675 110.753 1.00 41.95 66 ASP C C 1
ATOM 8334 O O . ASP C 1 64 ? 6.766 22.877 110.485 1.00 37.72 66 ASP C O 1
ATOM 8339 N N . PRO C 1 65 ? 8.924 23.478 110.322 1.00 42.82 67 PRO C N 1
ATOM 8340 C CA . PRO C 1 65 ? 9.232 22.330 109.452 1.00 32.01 67 PRO C CA 1
ATOM 8341 C C . PRO C 1 65 ? 8.933 20.983 110.084 1.00 32.36 67 PRO C C 1
ATOM 8342 O O . PRO C 1 65 ? 8.851 19.984 109.359 1.00 31.21 67 PRO C O 1
ATOM 8346 N N . LEU C 1 66 ? 8.745 20.920 111.402 1.00 36.23 68 LEU C N 1
ATOM 8347 C CA . LEU C 1 66 ? 8.489 19.648 112.065 1.00 32.31 68 LEU C CA 1
ATOM 8348 C C . LEU C 1 66 ? 7.008 19.365 112.280 1.00 38.03 68 LEU C C 1
ATOM 8349 O O . LEU C 1 66 ? 6.637 18.198 112.446 1.00 35.45 68 LEU C O 1
ATOM 8354 N N . ASN C 1 67 ? 6.152 20.388 112.273 1.00 40.37 69 ASN C N 1
ATOM 8355 C CA . ASN C 1 67 ? 4.739 20.151 112.550 1.00 37.24 69 ASN C CA 1
ATOM 8356 C C . ASN C 1 67 ? 3.766 21.018 111.763 1.00 42.28 69 ASN C C 1
ATOM 8357 O O . ASN C 1 67 ? 2.561 20.763 111.843 1.00 43.90 69 ASN C O 1
ATOM 8362 N N . GLY C 1 68 ? 4.219 22.030 111.025 1.00 39.83 70 GLY C N 1
ATOM 8363 C CA . GLY C 1 68 ? 3.318 22.841 110.232 1.00 40.47 70 GLY C CA 1
ATOM 8364 C C . GLY C 1 68 ? 2.686 24.011 110.954 1.00 41.41 70 GLY C C 1
ATOM 8365 O O . GLY C 1 68 ? 1.881 24.728 110.344 1.00 51.27 70 GLY C O 1
ATOM 8366 N N . ASP C 1 69 ? 3.006 24.217 112.231 1.00 36.45 71 ASP C N 1
ATOM 8367 C CA . ASP C 1 69 ? 2.509 25.379 112.955 1.00 43.50 71 ASP C CA 1
ATOM 8368 C C . ASP C 1 69 ? 2.949 26.660 112.265 1.00 37.85 71 ASP C C 1
ATOM 8369 O O . ASP C 1 69 ? 4.088 26.778 111.810 1.00 42.42 71 ASP C O 1
ATOM 8374 N N . LYS C 1 70 ? 2.048 27.633 112.205 1.00 43.04 72 LYS C N 1
ATOM 8375 C CA . LYS C 1 70 ? 2.415 28.977 111.766 1.00 44.50 72 LYS C CA 1
ATOM 8376 C C . LYS C 1 70 ? 3.049 29.683 112.958 1.00 42.74 72 LYS C C 1
ATOM 8377 O O . LYS C 1 70 ? 2.380 30.368 113.733 1.00 49.56 72 LYS C O 1
ATOM 8383 N N . PHE C 1 71 ? 4.364 29.510 113.112 1.00 44.14 73 PHE C N 1
ATOM 8384 C CA . PHE C 1 71 ? 5.064 29.934 114.318 1.00 40.66 73 PHE C CA 1
ATOM 8385 C C . PHE C 1 71 ? 5.959 31.154 114.128 1.00 38.82 73 PHE C C 1
ATOM 8386 O O . PHE C 1 71 ? 6.527 31.643 115.111 1.00 42.25 73 PHE C O 1
ATOM 8394 N N . ILE C 1 72 ? 6.091 31.669 112.906 1.00 33.75 74 ILE C N 1
ATOM 8395 C CA . ILE C 1 72 ? 6.900 32.854 112.629 1.00 33.35 74 ILE C CA 1
ATOM 8396 C C . ILE C 1 72 ? 6.190 33.684 111.569 1.00 36.85 74 ILE C C 1
ATOM 8397 O O . ILE C 1 72 ? 5.868 33.175 110.490 1.00 49.04 74 ILE C O 1
ATOM 8402 N N . LYS C 1 73 ? 5.941 34.957 111.872 1.00 41.64 75 LYS C N 1
ATOM 8403 C CA . LYS C 1 73 ? 5.460 35.914 110.883 1.00 43.22 75 LYS C CA 1
ATOM 8404 C C . LYS C 1 73 ? 6.604 36.844 110.506 1.00 41.98 75 LYS C C 1
ATOM 8405 O O . LYS C 1 73 ? 7.171 37.526 111.369 1.00 33.96 75 LYS C O 1
ATOM 8411 N N . VAL C 1 74 ? 6.941 36.857 109.221 1.00 41.42 76 VAL C N 1
ATOM 8412 C CA . VAL C 1 74 ? 7.990 37.704 108.672 1.00 38.01 76 VAL C CA 1
ATOM 8413 C C . VAL C 1 74 ? 7.318 38.869 107.957 1.00 40.38 76 VAL C C 1
ATOM 8414 O O . VAL C 1 74 ? 6.551 38.664 107.007 1.00 44.66 76 VAL C O 1
ATOM 8418 N N . ALA C 1 75 ? 7.586 40.086 108.423 1.00 45.59 77 ALA C N 1
ATOM 8419 C CA . ALA C 1 75 ? 7.071 41.295 107.783 1.00 41.81 77 ALA C CA 1
ATOM 8420 C C . ALA C 1 75 ? 7.842 41.511 106.490 1.00 42.76 77 ALA C C 1
ATOM 8421 O O . ALA C 1 75 ? 8.957 42.034 106.495 1.00 49.11 77 ALA C O 1
ATOM 8423 N N . GLU C 1 76 ? 7.256 41.096 105.371 1.00 41.11 78 GLU C N 1
ATOM 8424 C CA . GLU C 1 76 ? 7.940 41.155 104.090 1.00 44.91 78 GLU C CA 1
ATOM 8425 C C . GLU C 1 76 ? 7.650 42.478 103.395 1.00 42.94 78 GLU C C 1
ATOM 8426 O O . GLU C 1 76 ? 6.501 42.929 103.344 1.00 55.84 78 GLU C O 1
ATOM 8432 N N . VAL C 1 77 ? 8.707 43.101 102.881 1.00 41.42 79 VAL C N 1
ATOM 8433 C CA . VAL C 1 77 ? 8.580 44.374 102.189 1.00 33.72 79 VAL C CA 1
ATOM 8434 C C . VAL C 1 77 ? 7.884 44.157 100.853 1.00 34.18 79 VAL C C 1
ATOM 8435 O O . VAL C 1 77 ? 8.288 43.298 100.057 1.00 43.09 79 VAL C O 1
ATOM 8439 N N . GLN C 1 78 ? 6.841 44.937 100.594 1.00 45.26 80 GLN C N 1
ATOM 8440 C CA . GLN C 1 78 ? 6.146 44.859 99.320 1.00 55.65 80 GLN C CA 1
ATOM 8441 C C . GLN C 1 78 ? 6.826 45.761 98.293 1.00 66.89 80 GLN C C 1
ATOM 8442 O O . GLN C 1 78 ? 7.712 46.555 98.616 1.00 76.43 80 GLN C O 1
ATOM 8448 N N . GLY C 1 79 ? 6.399 45.626 97.035 1.00 64.93 81 GLY C N 1
ATOM 8449 C CA . GLY C 1 79 ? 7.047 46.355 95.956 1.00 61.29 81 GLY C CA 1
ATOM 8450 C C . GLY C 1 79 ? 6.949 47.860 96.103 1.00 54.38 81 GLY C C 1
ATOM 8451 O O . GLY C 1 79 ? 7.839 48.591 95.660 1.00 62.08 81 GLY C O 1
ATOM 8452 N N . THR C 1 80 ? 5.875 48.342 96.728 1.00 52.26 82 THR C N 1
ATOM 8453 C CA . THR C 1 80 ? 5.689 49.768 96.954 1.00 51.76 82 THR C CA 1
ATOM 8454 C C . THR C 1 80 ? 6.565 50.311 98.074 1.00 44.66 82 THR C C 1
ATOM 8455 O O . THR C 1 80 ? 6.680 51.534 98.210 1.00 56.74 82 THR C O 1
ATOM 8459 N N . GLU C 1 81 ? 7.187 49.442 98.865 1.00 50.39 83 GLU C N 1
ATOM 8460 C CA . GLU C 1 81 ? 7.894 49.852 100.069 1.00 54.17 83 GLU C CA 1
ATOM 8461 C C . GLU C 1 81 ? 9.411 49.822 99.932 1.00 54.15 83 GLU C C 1
ATOM 8462 O O . GLU C 1 81 ? 10.108 50.041 100.929 1.00 53.40 83 GLU C O 1
ATOM 8468 N N . ILE C 1 82 ? 9.951 49.569 98.736 1.00 55.15 84 ILE C N 1
ATOM 8469 C CA . ILE C 1 82 ? 11.404 49.461 98.598 1.00 47.91 84 ILE C CA 1
ATOM 8470 C C . ILE C 1 82 ? 12.103 50.806 98.501 1.00 51.68 84 ILE C C 1
ATOM 8471 O O . ILE C 1 82 ? 13.339 50.841 98.437 1.00 57.39 84 ILE C O 1
ATOM 8476 N N . LYS C 1 83 ? 11.353 51.911 98.494 1.00 47.86 85 LYS C N 1
ATOM 8477 C CA . LYS C 1 83 ? 11.967 53.225 98.321 1.00 50.20 85 LYS C CA 1
ATOM 8478 C C . LYS C 1 83 ? 12.883 53.569 99.488 1.00 50.54 85 LYS C C 1
ATOM 8479 O O . LYS C 1 83 ? 13.933 54.194 99.297 1.00 53.28 85 LYS C O 1
ATOM 8481 N N . SER C 1 84 ? 12.500 53.174 100.707 1.00 49.76 86 SER C N 1
ATOM 8482 C CA . SER C 1 84 ? 13.355 53.415 101.866 1.00 48.48 86 SER C CA 1
ATOM 8483 C C . SER C 1 84 ? 14.707 52.732 101.702 1.00 44.74 86 SER C C 1
ATOM 8484 O O . SER C 1 84 ? 15.747 53.306 102.049 1.00 42.27 86 SER C O 1
ATOM 8487 N N . PHE C 1 85 ? 14.713 51.510 101.163 1.00 41.27 87 PHE C N 1
ATOM 8488 C CA . PHE C 1 85 ? 15.969 50.793 100.974 1.00 30.60 87 PHE C CA 1
ATOM 8489 C C . PHE C 1 85 ? 16.804 51.422 99.865 1.00 36.53 87 PHE C C 1
ATOM 8490 O O . PHE C 1 85 ? 18.026 51.551 100.005 1.00 45.57 87 PHE C O 1
ATOM 8498 N N . MET C 1 86 ? 16.166 51.823 98.761 1.00 36.68 88 MET C N 1
ATOM 8499 C CA . MET C 1 86 ? 16.864 52.588 97.730 1.00 38.06 88 MET C CA 1
ATOM 8500 C C . MET C 1 86 ? 17.489 53.843 98.324 1.00 42.23 88 MET C C 1
ATOM 8501 O O . MET C 1 86 ? 18.655 54.163 98.063 1.00 44.53 88 MET C O 1
ATOM 8506 N N . GLU C 1 87 ? 16.712 54.559 99.139 1.00 36.25 89 GLU C N 1
ATOM 8507 C CA . GLU C 1 87 ? 17.186 55.799 99.743 1.00 38.00 89 GLU C CA 1
ATOM 8508 C C . GLU C 1 87 ? 18.380 55.553 100.653 1.00 36.65 89 GLU C C 1
ATOM 8509 O O . GLU C 1 87 ? 19.360 56.306 100.621 1.00 38.08 89 GLU C O 1
ATOM 8515 N N . SER C 1 88 ? 18.315 54.504 101.475 1.00 36.58 90 SER C N 1
ATOM 8516 C CA . SER C 1 88 ? 19.412 54.199 102.387 1.00 42.90 90 SER C CA 1
ATOM 8517 C C . SER C 1 88 ? 20.673 53.830 101.618 1.00 38.98 90 SER C C 1
ATOM 8518 O O . SER C 1 88 ? 21.775 54.288 101.944 1.00 36.32 90 SER C O 1
ATOM 8521 N N . LEU C 1 89 ? 20.523 53.006 100.579 1.00 37.93 91 LEU C N 1
ATOM 8522 C CA . LEU C 1 89 ? 21.675 52.579 99.793 1.00 37.85 91 LEU C CA 1
ATOM 8523 C C . LEU C 1 89 ? 22.303 53.750 99.052 1.00 39.65 91 LEU C C 1
ATOM 8524 O O . LEU C 1 89 ? 23.530 53.817 98.909 1.00 39.58 91 LEU C O 1
ATOM 8529 N N . SER C 1 90 ? 21.480 54.694 98.588 1.00 32.97 92 SER C N 1
ATOM 8530 C CA . SER C 1 90 ? 22.002 55.832 97.842 1.00 34.19 92 SER C CA 1
ATOM 8531 C C . SER C 1 90 ? 22.858 56.745 98.709 1.00 37.62 92 SER C C 1
ATOM 8532 O O . SER C 1 90 ? 23.620 57.554 98.169 1.00 45.24 92 SER C O 1
ATOM 8535 N N . LYS C 1 91 ? 22.757 56.628 100.035 1.00 38.86 93 LYS C N 1
ATOM 8536 C CA . LYS C 1 91 ? 23.581 57.443 100.917 1.00 28.42 93 LYS C CA 1
ATOM 8537 C C . LYS C 1 91 ? 25.037 56.997 100.914 1.00 41.22 93 LYS C C 1
ATOM 8538 O O . LYS C 1 91 ? 25.908 57.759 101.349 1.00 38.30 93 LYS C O 1
ATOM 8544 N N . CYS C 1 92 ? 25.325 55.792 100.426 1.00 34.93 94 CYS C N 1
ATOM 8545 C CA . CYS C 1 92 ? 26.701 55.334 100.312 1.00 26.06 94 CYS C CA 1
ATOM 8546 C C . CYS C 1 92 ? 27.236 55.671 98.928 1.00 29.43 94 CYS C C 1
ATOM 8547 O O . CYS C 1 92 ? 26.659 55.223 97.928 1.00 32.26 94 CYS C O 1
ATOM 8550 N N . PRO C 1 93 ? 28.309 56.446 98.819 1.00 28.22 95 PRO C N 1
ATOM 8551 C CA . PRO C 1 93 ? 28.910 56.713 97.511 1.00 31.74 95 PRO C CA 1
ATOM 8552 C C . PRO C 1 93 ? 29.726 55.518 97.034 1.00 32.24 95 PRO C C 1
ATOM 8553 O O . PRO C 1 93 ? 29.939 54.542 97.754 1.00 31.86 95 PRO C O 1
ATOM 8557 N N . LYS C 1 94 ? 30.191 55.615 95.788 1.00 32.49 96 LYS C N 1
ATOM 8558 C CA . LYS C 1 94 ? 30.993 54.535 95.229 1.00 24.62 96 LYS C CA 1
ATOM 8559 C C . LYS C 1 94 ? 32.357 54.422 95.896 1.00 29.01 96 LYS C C 1
ATOM 8560 O O . LYS C 1 94 ? 32.962 53.344 95.861 1.00 39.11 96 LYS C O 1
ATOM 8566 N N . HIS C 1 95 ? 32.849 55.496 96.516 1.00 24.58 97 HIS C N 1
ATOM 8567 C CA . HIS C 1 95 ? 34.069 55.422 97.306 1.00 24.09 97 HIS C CA 1
ATOM 8568 C C . HIS C 1 95 ? 33.810 54.980 98.742 1.00 25.67 97 HIS C C 1
ATOM 8569 O O . HIS C 1 95 ? 34.693 55.126 99.595 1.00 29.31 97 HIS C O 1
ATOM 8576 N N . GLY C 1 96 ? 32.620 54.451 99.025 1.00 24.17 98 GLY C N 1
ATOM 8577 C CA . GLY C 1 96 ? 32.381 53.674 100.224 1.00 25.41 98 GLY C CA 1
ATOM 8578 C C . GLY C 1 96 ? 32.047 54.493 101.458 1.00 29.40 98 GLY C C 1
ATOM 8579 O O . GLY C 1 96 ? 32.128 55.723 101.487 1.00 28.42 98 GLY C O 1
ATOM 8580 N N . LEU C 1 97 ? 31.636 53.772 102.507 1.00 28.70 99 LEU C N 1
ATOM 8581 C CA . LEU C 1 97 ? 31.555 54.377 103.833 1.00 26.87 99 LEU C CA 1
ATOM 8582 C C . LEU C 1 97 ? 32.942 54.690 104.367 1.00 23.68 99 LEU C C 1
ATOM 8583 O O . LEU C 1 97 ? 33.107 55.619 105.167 1.00 32.00 99 LEU C O 1
ATOM 8588 N N . HIS C 1 98 ? 33.941 53.918 103.949 1.00 24.90 100 HIS C N 1
ATOM 8589 C CA . HIS C 1 98 ? 35.341 54.226 104.195 1.00 26.33 100 HIS C CA 1
ATOM 8590 C C . HIS C 1 98 ? 36.165 53.536 103.117 1.00 31.02 100 HIS C C 1
ATOM 8591 O O . HIS C 1 98 ? 35.671 52.678 102.383 1.00 27.12 100 HIS C O 1
ATOM 8598 N N . ASN C 1 99 ? 37.428 53.929 103.026 1.00 25.98 101 ASN C N 1
ATOM 8599 C CA . ASN C 1 99 ? 38.380 53.301 102.121 1.00 25.70 101 ASN C CA 1
ATOM 8600 C C . ASN C 1 99 ? 39.772 53.555 102.677 1.00 31.99 101 ASN C C 1
ATOM 8601 O O . ASN C 1 99 ? 39.920 54.287 103.666 1.00 25.22 101 ASN C O 1
ATOM 8606 N N . PRO C 1 100 ? 40.826 52.954 102.076 1.00 28.46 102 PRO C N 1
ATOM 8607 C CA . PRO C 1 100 ? 42.172 53.115 102.647 1.00 25.86 102 PRO C CA 1
ATOM 8608 C C . PRO C 1 100 ? 42.608 54.555 102.876 1.00 25.32 102 PRO C C 1
ATOM 8609 O O . PRO C 1 100 ? 43.543 54.785 103.646 1.00 33.11 102 PRO C O 1
ATOM 8613 N N . LEU C 1 101 ? 41.949 55.530 102.246 1.00 30.13 103 LEU C N 1
ATOM 8614 C CA . LEU C 1 101 ? 42.332 56.927 102.405 1.00 29.15 103 LEU C CA 1
ATOM 8615 C C . LEU C 1 101 ? 41.275 57.789 103.079 1.00 34.93 103 LEU C C 1
ATOM 8616 O O . LEU C 1 101 ? 41.561 58.952 103.384 1.00 35.39 103 LEU C O 1
ATOM 8621 N N . LYS C 1 102 ? 40.076 57.263 103.326 1.00 29.44 104 LYS C N 1
ATOM 8622 C CA . LYS C 1 102 ? 38.968 58.055 103.841 1.00 30.54 104 LYS C CA 1
ATOM 8623 C C . LYS C 1 102 ? 38.350 57.370 105.050 1.00 37.17 104 LYS C C 1
ATOM 8624 O O . LYS C 1 102 ? 37.970 56.197 104.974 1.00 38.85 104 LYS C O 1
ATOM 8630 N N . ALA C 1 103 ? 38.230 58.115 106.149 1.00 30.53 105 ALA C N 1
ATOM 8631 C CA . ALA C 1 103 ? 37.651 57.628 107.395 1.00 31.46 105 ALA C CA 1
ATOM 8632 C C . ALA C 1 103 ? 38.248 56.287 107.846 1.00 26.55 105 ALA C C 1
ATOM 8633 O O . ALA C 1 103 ? 37.516 55.342 108.126 1.00 30.47 105 ALA C O 1
ATOM 8635 N N . PRO C 1 104 ? 39.582 56.189 107.940 1.00 29.91 106 PRO C N 1
ATOM 8636 C CA . PRO C 1 104 ? 40.190 54.888 108.262 1.00 25.71 106 PRO C CA 1
ATOM 8637 C C . PRO C 1 104 ? 39.911 54.424 109.676 1.00 28.16 106 PRO C C 1
ATOM 8638 O O . PRO C 1 104 ? 40.062 53.228 109.954 1.00 22.44 106 PRO C O 1
ATOM 8642 N N . GLU C 1 105 ? 39.507 55.325 110.577 1.00 23.27 107 GLU C N 1
ATOM 8643 C CA . GLU C 1 105 ? 39.140 54.905 111.923 1.00 23.65 107 GLU C CA 1
ATOM 8644 C C . GLU C 1 105 ? 38.008 53.887 111.902 1.00 29.45 107 GLU C C 1
ATOM 8645 O O . GLU C 1 105 ? 37.840 53.142 112.873 1.00 29.81 107 GLU C O 1
ATOM 8651 N N . ARG C 1 106 ? 37.245 53.823 110.806 1.00 35.79 108 ARG C N 1
ATOM 8652 C CA . ARG C 1 106 ? 36.171 52.842 110.701 1.00 27.78 108 ARG C CA 1
ATOM 8653 C C . ARG C 1 106 ? 36.713 51.422 110.581 1.00 27.67 108 ARG C C 1
ATOM 8654 O O . ARG C 1 106 ? 36.042 50.469 110.994 1.00 29.57 108 ARG C O 1
ATOM 8662 N N . TYR C 1 107 ? 37.916 51.253 110.018 1.00 23.87 109 TYR C N 1
ATOM 8663 C CA . TYR C 1 107 ? 38.572 49.950 110.082 1.00 23.38 109 TYR C CA 1
ATOM 8664 C C . TYR C 1 107 ? 38.816 49.539 111.527 1.00 23.71 109 TYR C C 1
ATOM 8665 O O . TYR C 1 107 ? 38.572 48.388 111.905 1.00 31.80 109 TYR C O 1
ATOM 8674 N N . LEU C 1 108 ? 39.319 50.468 112.344 1.00 32.62 110 LEU C N 1
ATOM 8675 C CA . LEU C 1 108 ? 39.527 50.191 113.761 1.00 35.60 110 LEU C CA 1
ATOM 8676 C C . LEU C 1 108 ? 38.209 49.857 114.447 1.00 32.41 110 LEU C C 1
ATOM 8677 O O . LEU C 1 108 ? 38.131 48.916 115.246 1.00 36.81 110 LEU C O 1
ATOM 8682 N N . MET C 1 109 ? 37.159 50.624 114.142 1.00 24.08 111 MET C N 1
ATOM 8683 C CA . MET C 1 109 ? 35.862 50.406 114.775 1.00 24.23 111 MET C CA 1
ATOM 8684 C C . MET C 1 109 ? 35.343 49.001 114.506 1.00 28.01 111 MET C C 1
ATOM 8685 O O . MET C 1 109 ? 34.792 48.352 115.402 1.00 28.42 111 MET C O 1
ATOM 8690 N N . TYR C 1 110 ? 35.526 48.503 113.284 1.00 26.21 112 TYR C N 1
ATOM 8691 C CA . TYR C 1 110 ? 35.013 47.176 112.980 1.00 27.38 112 TYR C CA 1
ATOM 8692 C C . TYR C 1 110 ? 35.865 46.070 113.584 1.00 29.90 112 TYR C C 1
ATOM 8693 O O . TYR C 1 110 ? 35.356 44.963 113.791 1.00 27.92 112 TYR C O 1
ATOM 8702 N N . GLY C 1 111 ? 37.135 46.342 113.890 1.00 27.61 113 GLY C N 1
ATOM 8703 C CA . GLY C 1 111 ? 37.884 45.426 114.733 1.00 22.84 113 GLY C CA 1
ATOM 8704 C C . GLY C 1 111 ? 37.301 45.325 116.131 1.00 26.08 113 GLY C C 1
ATOM 8705 O O . GLY C 1 111 ? 37.229 44.236 116.707 1.00 31.42 113 GLY C O 1
ATOM 8706 N N . ASP C 1 112 ? 36.862 46.459 116.689 1.00 32.35 114 ASP C N 1
ATOM 8707 C CA . ASP C 1 112 ? 36.273 46.453 118.026 1.00 36.51 114 ASP C CA 1
ATOM 8708 C C . ASP C 1 112 ? 34.907 45.779 118.021 1.00 31.40 114 ASP C C 1
ATOM 8709 O O . ASP C 1 112 ? 34.605 44.963 118.900 1.00 32.31 114 ASP C O 1
ATOM 8714 N N . ILE C 1 113 ? 34.064 46.116 117.041 1.00 29.10 115 ILE C N 1
ATOM 8715 C CA . ILE C 1 113 ? 32.760 45.466 116.913 1.00 31.84 115 ILE C CA 1
ATOM 8716 C C . ILE C 1 113 ? 32.935 43.958 116.801 1.00 26.47 115 ILE C C 1
ATOM 8717 O O . ILE C 1 113 ? 32.240 43.178 117.464 1.00 37.90 115 ILE C O 1
ATOM 8722 N N . SER C 1 114 ? 33.886 43.529 115.967 1.00 27.84 116 SER C N 1
ATOM 8723 C CA . SER C 1 114 ? 34.146 42.104 115.804 1.00 26.23 116 SER C CA 1
ATOM 8724 C C . SER C 1 114 ? 34.605 41.476 117.113 1.00 27.01 116 SER C C 1
ATOM 8725 O O . SER C 1 114 ? 34.213 40.350 117.440 1.00 31.45 116 SER C O 1
ATOM 8728 N N . ALA C 1 115 ? 35.431 42.194 117.880 1.00 27.91 117 ALA C N 1
ATOM 8729 C CA . ALA C 1 115 ? 35.919 41.664 119.149 1.00 24.34 117 ALA C CA 1
ATOM 8730 C C . ALA C 1 115 ? 34.794 41.538 120.169 1.00 29.88 117 ALA C C 1
ATOM 8731 O O . ALA C 1 115 ? 34.710 40.535 120.888 1.00 37.80 117 ALA C O 1
ATOM 8733 N N . LYS C 1 116 ? 33.919 42.543 120.248 1.00 32.05 118 LYS C N 1
ATOM 8734 C CA . LYS C 1 116 ? 32.776 42.449 121.149 1.00 30.45 118 LYS C CA 1
ATOM 8735 C C . LYS C 1 116 ? 31.807 41.359 120.703 1.00 34.04 118 LYS C C 1
ATOM 8736 O O . LYS C 1 116 ? 31.284 40.609 121.535 1.00 26.41 118 LYS C O 1
ATOM 8742 N N . ALA C 1 117 ? 31.553 41.256 119.396 1.00 25.38 119 ALA C N 1
ATOM 8743 C CA . ALA C 1 117 ? 30.640 40.231 118.898 1.00 27.59 119 ALA C CA 1
ATOM 8744 C C . ALA C 1 117 ? 31.217 38.838 119.092 1.00 33.73 119 ALA C C 1
ATOM 8745 O O . ALA C 1 117 ? 30.485 37.896 119.419 1.00 36.73 119 ALA C O 1
ATOM 8747 N N . ALA C 1 118 ? 32.526 38.691 118.879 1.00 33.25 120 ALA C N 1
ATOM 8748 C CA . ALA C 1 118 ? 33.176 37.404 119.095 1.00 28.57 120 ALA C CA 1
ATOM 8749 C C . ALA C 1 118 ? 33.022 36.955 120.541 1.00 30.03 120 ALA C C 1
ATOM 8750 O O . ALA C 1 118 ? 32.688 35.795 120.811 1.00 36.96 120 ALA C O 1
ATOM 8752 N N . HIS C 1 119 ? 33.246 37.871 121.489 1.00 32.48 121 HIS C N 1
ATOM 8753 C CA . HIS C 1 119 ? 33.107 37.528 122.901 1.00 37.12 121 HIS C CA 1
ATOM 8754 C C . HIS C 1 119 ? 31.666 37.183 123.254 1.00 38.35 121 HIS C C 1
ATOM 8755 O O . HIS C 1 119 ? 31.419 36.253 124.031 1.00 49.87 121 HIS C O 1
ATOM 8762 N N . MET C 1 120 ? 30.702 37.928 122.709 1.00 39.06 122 MET C N 1
ATOM 8763 C CA . MET C 1 120 ? 29.299 37.613 122.960 1.00 38.87 122 MET C CA 1
ATOM 8764 C C . MET C 1 120 ? 28.933 36.251 122.385 1.00 34.43 122 MET C C 1
ATOM 8765 O O . MET C 1 120 ? 28.300 35.430 123.058 1.00 43.01 122 MET C O 1
ATOM 8770 N N . LEU C 1 121 ? 29.330 35.993 121.136 1.00 32.48 123 LEU C N 1
ATOM 8771 C CA . LEU C 1 121 ? 28.980 34.728 120.499 1.00 37.07 123 LEU C CA 1
ATOM 8772 C C . LEU C 1 121 ? 29.590 33.539 121.227 1.00 37.07 123 LEU C C 1
ATOM 8773 O O . LEU C 1 121 ? 28.992 32.459 121.250 1.00 50.04 123 LEU C O 1
ATOM 8778 N N . GLY C 1 122 ? 30.767 33.713 121.829 1.00 40.97 124 GLY C N 1
ATOM 8779 C CA . GLY C 1 122 ? 31.427 32.614 122.513 1.00 32.45 124 GLY C CA 1
ATOM 8780 C C . GLY C 1 122 ? 30.832 32.258 123.857 1.00 33.77 124 GLY C C 1
ATOM 8781 O O . GLY C 1 122 ? 31.234 31.246 124.443 1.00 43.07 124 GLY C O 1
ATOM 8782 N N . GLN C 1 123 ? 29.896 33.056 124.357 1.00 34.38 125 GLN C N 1
ATOM 8783 C CA . GLN C 1 123 ? 29.274 32.761 125.638 1.00 40.16 125 GLN C CA 1
ATOM 8784 C C . GLN C 1 123 ? 28.397 31.521 125.508 1.00 43.57 125 GLN C C 1
ATOM 8785 O O . GLN C 1 123 ? 27.589 31.438 124.575 1.00 46.93 125 GLN C O 1
ATOM 8791 N N . PRO C 1 124 ? 28.532 30.542 126.410 1.00 45.44 126 PRO C N 1
ATOM 8792 C CA . PRO C 1 124 ? 27.742 29.302 126.285 1.00 40.02 126 PRO C CA 1
ATOM 8793 C C . PRO C 1 124 ? 26.256 29.515 126.048 1.00 33.93 126 PRO C C 1
ATOM 8794 O O . PRO C 1 124 ? 25.680 28.865 125.167 1.00 37.55 126 PRO C O 1
ATOM 8798 N N . THR C 1 125 ? 25.617 30.415 126.799 1.00 39.35 127 THR C N 1
ATOM 8799 C CA . THR C 1 125 ? 24.184 30.625 126.612 1.00 41.26 127 THR C CA 1
ATOM 8800 C C . THR C 1 125 ? 23.871 31.232 125.251 1.00 45.82 127 THR C C 1
ATOM 8801 O O . THR C 1 125 ? 22.801 30.967 124.692 1.00 50.84 127 THR C O 1
ATOM 8805 N N . VAL C 1 126 ? 24.779 32.041 124.703 1.00 38.51 128 VAL C N 1
ATOM 8806 C CA . VAL C 1 126 ? 24.541 32.632 123.390 1.00 37.76 128 VAL C CA 1
ATOM 8807 C C . VAL C 1 126 ? 24.768 31.604 122.288 1.00 39.42 128 VAL C C 1
ATOM 8808 O O . VAL C 1 126 ? 23.984 31.523 121.335 1.00 39.89 128 VAL C O 1
ATOM 8812 N N . LEU C 1 127 ? 25.842 30.815 122.395 1.00 38.24 129 LEU C N 1
ATOM 8813 C CA . LEU C 1 127 ? 26.046 29.697 121.479 1.00 38.50 129 LEU C CA 1
ATOM 8814 C C . LEU C 1 127 ? 24.815 28.805 121.435 1.00 39.92 129 LEU C C 1
ATOM 8815 O O . LEU C 1 127 ? 24.287 28.499 120.360 1.00 35.55 129 LEU C O 1
ATOM 8820 N N . ASP C 1 128 ? 24.345 28.386 122.611 1.00 34.37 130 ASP C N 1
ATOM 8821 C CA . ASP C 1 128 ? 23.179 27.513 122.690 1.00 35.29 130 ASP C CA 1
ATOM 8822 C C . ASP C 1 128 ? 21.942 28.195 122.125 1.00 38.81 130 ASP C C 1
ATOM 8823 O O . ASP C 1 128 ? 21.144 27.565 121.420 1.00 37.38 130 ASP C O 1
ATOM 8828 N N . PHE C 1 129 ? 21.766 29.484 122.426 1.00 37.05 131 PHE C N 1
ATOM 8829 C CA . PHE C 1 129 ? 20.635 30.235 121.889 1.00 39.50 131 PHE C CA 1
ATOM 8830 C C . PHE C 1 129 ? 20.611 30.179 120.368 1.00 30.63 131 PHE C C 1
ATOM 8831 O O . PHE C 1 129 ? 19.594 29.824 119.761 1.00 31.50 131 PHE C O 1
ATOM 8839 N N . PHE C 1 130 ? 21.729 30.530 119.730 1.00 27.28 132 PHE C N 1
ATOM 8840 C CA . PHE C 1 130 ? 21.761 30.545 118.273 1.00 35.82 132 PHE C CA 1
ATOM 8841 C C . PHE C 1 130 ? 21.701 29.141 117.691 1.00 32.99 132 PHE C C 1
ATOM 8842 O O . PHE C 1 130 ? 21.104 28.944 116.628 1.00 36.47 132 PHE C O 1
ATOM 8850 N N . ALA C 1 131 ? 22.291 28.155 118.369 1.00 31.68 133 ALA C N 1
ATOM 8851 C CA . ALA C 1 131 ? 22.195 26.778 117.894 1.00 34.84 133 ALA C CA 1
ATOM 8852 C C . ALA C 1 131 ? 20.746 26.309 117.866 1.00 29.34 133 ALA C C 1
ATOM 8853 O O . ALA C 1 131 ? 20.284 25.738 116.873 1.00 36.39 133 ALA C O 1
ATOM 8855 N N . LYS C 1 132 ? 20.008 26.552 118.951 1.00 30.22 134 LYS C N 1
ATOM 8856 C CA . LYS C 1 132 ? 18.626 26.093 119.007 1.00 32.19 134 LYS C CA 1
ATOM 8857 C C . LYS C 1 132 ? 17.729 26.888 118.065 1.00 35.99 134 LYS C C 1
ATOM 8858 O O . LYS C 1 132 ? 16.752 26.342 117.539 1.00 38.51 134 LYS C O 1
ATOM 8864 N N . LEU C 1 133 ? 18.035 28.167 117.838 1.00 34.17 135 LEU C N 1
ATOM 8865 C CA . LEU C 1 133 ? 17.224 28.951 116.912 1.00 32.95 135 LEU C CA 1
ATOM 8866 C C . LEU C 1 133 ? 17.436 28.492 115.475 1.00 33.70 135 LEU C C 1
ATOM 8867 O O . LEU C 1 133 ? 16.489 28.461 114.681 1.00 33.91 135 LEU C O 1
ATOM 8872 N N . ILE C 1 134 ? 18.672 28.133 115.122 1.00 30.74 136 ILE C N 1
ATOM 8873 C CA . ILE C 1 134 ? 18.937 27.593 113.791 1.00 27.09 136 ILE C CA 1
ATOM 8874 C C . ILE C 1 134 ? 18.179 26.288 113.584 1.00 31.15 136 ILE C C 1
ATOM 8875 O O . ILE C 1 134 ? 17.598 26.053 112.516 1.00 33.71 136 ILE C O 1
ATOM 8880 N N . GLN C 1 135 ? 18.168 25.422 114.605 1.00 26.41 137 GLN C N 1
ATOM 8881 C CA . GLN C 1 135 ? 17.467 24.146 114.498 1.00 31.13 137 GLN C CA 1
ATOM 8882 C C . GLN C 1 135 ? 15.989 24.343 114.192 1.00 30.25 137 GLN C C 1
ATOM 8883 O O . GLN C 1 135 ? 15.398 23.563 113.437 1.00 40.66 137 GLN C O 1
ATOM 8889 N N . ARG C 1 136 ? 15.371 25.379 114.766 1.00 31.70 138 ARG C N 1
ATOM 8890 C CA . ARG C 1 136 ? 13.932 25.556 114.586 1.00 32.09 138 ARG C CA 1
ATOM 8891 C C . ARG C 1 136 ? 13.581 25.883 113.135 1.00 35.08 138 ARG C C 1
ATOM 8892 O O . ARG C 1 136 ? 12.542 25.441 112.634 1.00 31.78 138 ARG C O 1
ATOM 8900 N N . VAL C 1 137 ? 14.428 26.648 112.443 1.00 29.00 139 VAL C N 1
ATOM 8901 C CA . VAL C 1 137 ? 14.056 27.172 111.133 1.00 27.82 139 VAL C CA 1
ATOM 8902 C C . VAL C 1 137 ? 14.777 26.418 110.023 1.00 27.89 139 VAL C C 1
ATOM 8903 O O . VAL C 1 137 ? 14.275 26.327 108.897 1.00 30.15 139 VAL C O 1
ATOM 8907 N N . SER C 1 138 ? 15.959 25.885 110.325 1.00 32.14 140 SER C N 1
ATOM 8908 C CA . SER C 1 138 ? 16.742 25.094 109.375 1.00 35.40 140 SER C CA 1
ATOM 8909 C C . SER C 1 138 ? 17.110 23.787 110.062 1.00 33.30 140 SER C C 1
ATOM 8910 O O . SER C 1 138 ? 18.234 23.628 110.560 1.00 39.87 140 SER C O 1
ATOM 8913 N N . PRO C 1 139 ? 16.187 22.823 110.093 1.00 35.43 141 PRO C N 1
ATOM 8914 C CA . PRO C 1 139 ? 16.358 21.641 110.952 1.00 33.85 141 PRO C CA 1
ATOM 8915 C C . PRO C 1 139 ? 17.622 20.860 110.632 1.00 32.81 141 PRO C C 1
ATOM 8916 O O . PRO C 1 139 ? 17.858 20.446 109.494 1.00 32.48 141 PRO C O 1
ATOM 8920 N N . LYS C 1 140 ? 18.432 20.669 111.666 1.00 29.41 142 LYS C N 1
ATOM 8921 C CA . LYS C 1 140 ? 19.687 19.940 111.605 1.00 25.40 142 LYS C CA 1
ATOM 8922 C C . LYS C 1 140 ? 20.020 19.561 113.039 1.00 25.42 142 LYS C C 1
ATOM 8923 O O . LYS C 1 140 ? 19.428 20.084 113.984 1.00 27.90 142 LYS C O 1
ATOM 8929 N N . SER C 1 141 ? 20.967 18.640 113.198 1.00 25.08 143 SER C N 1
ATOM 8930 C CA . SER C 1 141 ? 21.331 18.211 114.541 1.00 29.32 143 SER C CA 1
ATOM 8931 C C . SER C 1 141 ? 21.876 19.390 115.344 1.00 29.62 143 SER C C 1
ATOM 8932 O O . SER C 1 141 ? 22.290 20.414 114.794 1.00 28.65 143 SER C O 1
ATOM 8935 N N . TYR C 1 142 ? 21.857 19.237 116.672 1.00 32.63 144 TYR C N 1
ATOM 8936 C CA . TYR C 1 142 ? 22.351 20.303 117.538 1.00 31.54 144 TYR C CA 1
ATOM 8937 C C . TYR C 1 142 ? 23.822 20.589 117.272 1.00 37.38 144 TYR C C 1
ATOM 8938 O O . TYR C 1 142 ? 24.244 21.750 117.265 1.00 42.93 144 TYR C O 1
ATOM 8947 N N . GLN C 1 143 ? 24.614 19.541 117.036 1.00 41.40 145 GLN C N 1
ATOM 8948 C CA . GLN C 1 143 ? 26.039 19.734 116.796 1.00 32.22 145 GLN C CA 1
ATOM 8949 C C . GLN C 1 143 ? 26.287 20.453 115.476 1.00 34.40 145 GLN C C 1
ATOM 8950 O O . GLN C 1 143 ? 27.191 21.292 115.382 1.00 30.02 145 GLN C O 1
ATOM 8956 N N . GLN C 1 144 ? 25.495 20.138 114.446 1.00 28.88 146 GLN C N 1
ATOM 8957 C CA . GLN C 1 144 ? 25.623 20.852 113.178 1.00 29.77 146 GLN C CA 1
ATOM 8958 C C . GLN C 1 144 ? 25.217 22.312 113.328 1.00 31.62 146 GLN C C 1
ATOM 8959 O O . GLN C 1 144 ? 25.858 23.201 112.756 1.00 35.47 146 GLN C O 1
ATOM 8965 N N . ALA C 1 145 ? 24.154 22.578 114.092 1.00 32.44 147 ALA C N 1
ATOM 8966 C CA . ALA C 1 145 ? 23.771 23.957 114.378 1.00 32.20 147 ALA C CA 1
ATOM 8967 C C . ALA C 1 145 ? 24.842 24.665 115.197 1.00 25.56 147 ALA C C 1
ATOM 8968 O O . ALA C 1 145 ? 25.180 25.822 114.920 1.00 31.56 147 ALA C O 1
ATOM 8970 N N . LEU C 1 146 ? 25.382 23.986 116.212 1.00 34.33 148 LEU C N 1
ATOM 8971 C CA . LEU C 1 146 ? 26.438 24.571 117.030 1.00 35.94 148 LEU C CA 1
ATOM 8972 C C . LEU C 1 146 ? 27.667 24.894 116.191 1.00 37.25 148 LEU C C 1
ATOM 8973 O O . LEU C 1 146 ? 28.272 25.962 116.348 1.00 28.06 148 LEU C O 1
ATOM 8978 N N . ALA C 1 147 ? 28.046 23.980 115.292 1.00 33.75 149 ALA C N 1
ATOM 8979 C CA . ALA C 1 147 ? 29.193 24.211 114.421 1.00 33.58 149 ALA C CA 1
ATOM 8980 C C . ALA C 1 147 ? 29.058 25.522 113.663 1.00 34.55 149 ALA C C 1
ATOM 8981 O O . ALA C 1 147 ? 30.043 26.246 113.479 1.00 41.64 149 ALA C O 1
ATOM 8983 N N . GLU C 1 148 ? 27.840 25.852 113.227 1.00 37.09 150 GLU C N 1
ATOM 8984 C CA . GLU C 1 148 ? 27.625 27.102 112.505 1.00 28.01 150 GLU C CA 1
ATOM 8985 C C . GLU C 1 148 ? 27.945 28.309 113.379 1.00 27.38 150 GLU C C 1
ATOM 8986 O O . GLU C 1 148 ? 28.552 29.279 112.912 1.00 27.83 150 GLU C O 1
ATOM 8992 N N . VAL C 1 149 ? 27.554 28.265 114.655 1.00 26.06 151 VAL C N 1
ATOM 8993 C CA . VAL C 1 149 ? 27.858 29.372 115.557 1.00 34.73 151 VAL C CA 1
ATOM 8994 C C . VAL C 1 149 ? 29.350 29.418 115.860 1.00 33.83 151 VAL C C 1
ATOM 8995 O O . VAL C 1 149 ? 29.938 30.498 116.002 1.00 31.47 151 VAL C O 1
ATOM 8999 N N . GLN C 1 150 ? 29.985 28.247 115.959 1.00 32.78 152 GLN C N 1
ATOM 9000 C CA . GLN C 1 150 ? 31.399 28.187 116.315 1.00 31.14 152 GLN C CA 1
ATOM 9001 C C . GLN C 1 150 ? 32.276 28.752 115.203 1.00 30.44 152 GLN C C 1
ATOM 9002 O O . GLN C 1 150 ? 33.197 29.536 115.465 1.00 32.09 152 GLN C O 1
ATOM 9008 N N . VAL C 1 151 ? 32.003 28.370 113.952 1.00 29.30 153 VAL C N 1
ATOM 9009 C CA . VAL C 1 151 ? 32.718 28.961 112.822 1.00 25.59 153 VAL C CA 1
ATOM 9010 C C . VAL C 1 151 ? 32.508 30.468 112.793 1.00 33.17 153 VAL C C 1
ATOM 9011 O O . VAL C 1 151 ? 33.455 31.239 112.589 1.00 34.79 153 VAL C O 1
ATOM 9015 N N . SER C 1 152 ? 31.266 30.912 113.001 1.00 34.80 154 SER C N 1
ATOM 9016 C CA . SER C 1 152 ? 30.977 32.342 113.038 1.00 33.76 154 SER C CA 1
ATOM 9017 C C . SER C 1 152 ? 31.750 33.027 114.158 1.00 26.68 154 SER C C 1
ATOM 9018 O O . SER C 1 152 ? 32.333 34.099 113.961 1.00 30.40 154 SER C O 1
ATOM 9021 N N . GLN C 1 153 ? 31.769 32.414 115.345 1.00 29.77 155 GLN C N 1
ATOM 9022 C CA . GLN C 1 153 ? 32.506 32.986 116.468 1.00 27.25 155 GLN C CA 1
ATOM 9023 C C . GLN C 1 153 ? 33.994 33.088 116.159 1.00 29.63 155 GLN C C 1
ATOM 9024 O O . GLN C 1 153 ? 34.635 34.099 116.473 1.00 32.44 155 GLN C O 1
ATOM 9030 N N . LYS C 1 154 ? 34.560 32.043 115.545 1.00 29.71 156 LYS C N 1
ATOM 9031 C CA . LYS C 1 154 ? 35.983 32.040 115.220 1.00 33.32 156 LYS C CA 1
ATOM 9032 C C . LYS C 1 154 ? 36.310 33.067 114.145 1.00 30.47 156 LYS C C 1
ATOM 9033 O O . LYS C 1 154 ? 37.328 33.762 114.237 1.00 29.28 156 LYS C O 1
ATOM 9039 N N . PHE C 1 155 ? 35.466 33.165 113.114 1.00 29.67 157 PHE C N 1
ATOM 9040 C CA . PHE C 1 155 ? 35.646 34.176 112.077 1.00 32.23 157 PHE C CA 1
ATOM 9041 C C . PHE C 1 155 ? 35.758 35.568 112.684 1.00 27.11 157 PHE C C 1
ATOM 9042 O O . PHE C 1 155 ? 36.648 36.349 112.326 1.00 29.85 157 PHE C O 1
ATOM 9050 N N . LEU C 1 156 ? 34.862 35.887 113.620 1.00 29.93 158 LEU C N 1
ATOM 9051 C CA . LEU C 1 156 ? 34.905 37.184 114.285 1.00 25.16 158 LEU C CA 1
ATOM 9052 C C . LEU C 1 156 ? 36.207 37.373 115.055 1.00 30.86 158 LEU C C 1
ATOM 9053 O O . LEU C 1 156 ? 36.770 38.474 115.069 1.00 33.78 158 LEU C O 1
ATOM 9058 N N . GLU C 1 157 ? 36.708 36.310 115.694 1.00 28.71 159 GLU C N 1
ATOM 9059 C CA . GLU C 1 157 ? 37.989 36.408 116.388 1.00 31.38 159 GLU C CA 1
ATOM 9060 C C . GLU C 1 157 ? 39.125 36.753 115.434 1.00 29.93 159 GLU C C 1
ATOM 9061 O O . GLU C 1 157 ? 40.073 37.443 115.824 1.00 36.42 159 GLU C O 1
ATOM 9067 N N . ASN C 1 158 ? 39.047 36.294 114.183 1.00 27.27 160 ASN C N 1
ATOM 9068 C CA . ASN C 1 158 ? 40.115 36.556 113.228 1.00 34.44 160 ASN C CA 1
ATOM 9069 C C . ASN C 1 158 ? 40.191 38.016 112.810 1.00 29.11 160 ASN C C 1
ATOM 9070 O O . ASN C 1 158 ? 41.154 38.400 112.138 1.00 31.37 160 ASN C O 1
ATOM 9075 N N . PHE C 1 159 ? 39.220 38.837 113.184 1.00 31.61 161 PHE C N 1
ATOM 9076 C CA . PHE C 1 159 ? 39.188 40.213 112.716 1.00 33.56 161 PHE C CA 1
ATOM 9077 C C . PHE C 1 159 ? 38.965 41.173 113.870 1.00 29.98 161 PHE C C 1
ATOM 9078 O O . PHE C 1 159 ? 38.216 42.148 113.767 1.00 27.86 161 PHE C O 1
ATOM 9086 N N . CYS C 1 160 ? 39.633 40.898 114.985 1.00 29.62 162 CYS C N 1
ATOM 9087 C CA . CYS C 1 160 ? 39.724 41.804 116.114 1.00 29.85 162 CYS C CA 1
ATOM 9088 C C . CYS C 1 160 ? 40.907 42.749 115.919 1.00 24.46 162 CYS C C 1
ATOM 9089 O O . CYS C 1 160 ? 41.748 42.558 115.037 1.00 23.81 162 CYS C O 1
ATOM 9092 N N . GLY C 1 161 ? 40.965 43.773 116.762 1.00 24.60 163 GLY C N 1
ATOM 9093 C CA . GLY C 1 161 ? 42.109 44.674 116.776 1.00 22.88 163 GLY C CA 1
ATOM 9094 C C . GLY C 1 161 ? 42.313 45.365 115.441 1.00 26.96 163 GLY C C 1
ATOM 9095 O O . GLY C 1 161 ? 41.419 46.042 114.920 1.00 25.81 163 GLY C O 1
ATOM 9096 N N . ASP C 1 162 ? 43.503 45.185 114.867 1.00 27.94 164 ASP C N 1
ATOM 9097 C CA . ASP C 1 162 ? 43.877 45.813 113.606 1.00 28.22 164 ASP C CA 1
ATOM 9098 C C . ASP C 1 162 ? 43.618 44.929 112.393 1.00 30.03 164 ASP C C 1
ATOM 9099 O O . ASP C 1 162 ? 44.009 45.303 111.283 1.00 23.46 164 ASP C O 1
ATOM 9104 N N . GLN C 1 163 ? 42.976 43.769 112.570 1.00 24.47 165 GLN C N 1
ATOM 9105 C CA . GLN C 1 163 ? 42.904 42.811 111.471 1.00 25.54 165 GLN C CA 1
ATOM 9106 C C . GLN C 1 163 ? 41.955 43.271 110.371 1.00 27.45 165 GLN C C 1
ATOM 9107 O O . GLN C 1 163 ? 42.134 42.891 109.208 1.00 36.32 165 GLN C O 1
ATOM 9113 N N . VAL C 1 164 ? 40.953 44.087 110.699 1.00 33.02 166 VAL C N 1
ATOM 9114 C CA . VAL C 1 164 ? 40.175 44.735 109.648 1.00 30.73 166 VAL C CA 1
ATOM 9115 C C . VAL C 1 164 ? 41.029 45.771 108.933 1.00 32.85 166 VAL C C 1
ATOM 9116 O O . VAL C 1 164 ? 41.054 45.840 107.698 1.00 33.06 166 VAL C O 1
ATOM 9120 N N . ARG C 1 165 ? 41.741 46.591 109.711 1.00 31.02 167 ARG C N 1
ATOM 9121 C CA . ARG C 1 165 ? 42.707 47.531 109.154 1.00 29.70 167 ARG C CA 1
ATOM 9122 C C . ARG C 1 165 ? 43.682 46.824 108.219 1.00 32.14 167 ARG C C 1
ATOM 9123 O O . ARG C 1 165 ? 44.016 47.343 107.148 1.00 34.24 167 ARG C O 1
ATOM 9131 N N . PHE C 1 166 ? 44.122 45.618 108.592 1.00 26.70 168 PHE C N 1
ATOM 9132 C CA . PHE C 1 166 ? 45.092 44.887 107.784 1.00 27.31 168 PHE C CA 1
ATOM 9133 C C . PHE C 1 166 ? 44.508 44.395 106.465 1.00 31.83 168 PHE C C 1
ATOM 9134 O O . PHE C 1 166 ? 45.271 44.137 105.526 1.00 33.34 168 PHE C O 1
ATOM 9142 N N . LEU C 1 167 ? 43.182 44.247 106.374 1.00 34.50 169 LEU C N 1
ATOM 9143 C CA . LEU C 1 167 ? 42.566 43.870 105.104 1.00 32.86 169 LEU C CA 1
ATOM 9144 C C . LEU C 1 167 ? 42.728 44.969 104.065 1.00 31.35 169 LEU C C 1
ATOM 9145 O O . LEU C 1 167 ? 42.744 44.690 102.861 1.00 32.12 169 LEU C O 1
ATOM 9150 N N . ALA C 1 168 ? 42.851 46.220 104.508 1.00 32.97 170 ALA C N 1
ATOM 9151 C CA . ALA C 1 168 ? 43.066 47.353 103.620 1.00 27.36 170 ALA C CA 1
ATOM 9152 C C . ALA C 1 168 ? 44.541 47.613 103.341 1.00 32.14 170 ALA C C 1
ATOM 9153 O O . ALA C 1 168 ? 44.885 48.692 102.843 1.00 31.96 170 ALA C O 1
ATOM 9155 N N . ARG C 1 169 ? 45.413 46.659 103.665 1.00 30.45 171 ARG C N 1
ATOM 9156 C CA . ARG C 1 169 ? 46.819 46.750 103.297 1.00 27.09 171 ARG C CA 1
ATOM 9157 C C . ARG C 1 169 ? 46.958 47.012 101.804 1.00 29.89 171 ARG C C 1
ATOM 9158 O O . ARG C 1 169 ? 46.234 46.436 100.987 1.00 34.49 171 ARG C O 1
ATOM 9166 N N . SER C 1 170 ? 47.877 47.903 101.455 1.00 27.50 172 SER C N 1
ATOM 9167 C CA . SER C 1 170 ? 48.167 48.248 100.073 1.00 31.44 172 SER C CA 1
ATOM 9168 C C . SER C 1 170 ? 49.616 47.903 99.762 1.00 29.36 172 SER C C 1
ATOM 9169 O O . SER C 1 170 ? 50.432 47.680 100.659 1.00 29.27 172 SER C O 1
ATOM 9172 N N . PHE C 1 171 ? 49.934 47.844 98.472 1.00 27.85 173 PHE C N 1
ATOM 9173 C CA . PHE C 1 171 ? 51.310 47.683 98.036 1.00 28.63 173 PHE C CA 1
ATOM 9174 C C . PHE C 1 171 ? 51.714 48.876 97.182 1.00 33.79 173 PHE C C 1
ATOM 9175 O O . PHE C 1 171 ? 50.872 49.624 96.676 1.00 33.01 173 PHE C O 1
ATOM 9183 N N . ALA C 1 172 ? 53.024 49.067 97.059 1.00 32.14 174 ALA C N 1
ATOM 9184 C CA . ALA C 1 172 ? 53.554 50.163 96.267 1.00 24.33 174 ALA C CA 1
ATOM 9185 C C . ALA C 1 172 ? 54.856 49.723 95.621 1.00 25.88 174 ALA C C 1
ATOM 9186 O O . ALA C 1 172 ? 55.552 48.831 96.112 1.00 29.39 174 ALA C O 1
ATOM 9188 N N . VAL C 1 173 ? 55.166 50.362 94.500 1.00 31.34 175 VAL C N 1
ATOM 9189 C CA . VAL C 1 173 ? 56.359 50.063 93.717 1.00 29.33 175 VAL C CA 1
ATOM 9190 C C . VAL C 1 173 ? 56.991 51.392 93.320 1.00 26.08 175 VAL C C 1
ATOM 9191 O O . VAL C 1 173 ? 56.264 52.320 92.935 1.00 24.31 175 VAL C O 1
ATOM 9195 N N . PRO C 1 174 ? 58.314 51.546 93.407 1.00 29.42 176 PRO C N 1
ATOM 9196 C CA . PRO C 1 174 ? 58.929 52.812 92.992 1.00 27.39 176 PRO C CA 1
ATOM 9197 C C . PRO C 1 174 ? 58.659 53.095 91.524 1.00 27.62 176 PRO C C 1
ATOM 9198 O O . PRO C 1 174 ? 58.448 52.184 90.720 1.00 34.31 176 PRO C O 1
ATOM 9202 N N . GLY C 1 175 ? 58.659 54.383 91.185 1.00 30.23 177 GLY C N 1
ATOM 9203 C CA . GLY C 1 175 ? 58.408 54.826 89.831 1.00 33.87 177 GLY C CA 1
ATOM 9204 C C . GLY C 1 175 ? 59.671 54.863 88.996 1.00 32.56 177 GLY C C 1
ATOM 9205 O O . GLY C 1 175 ? 60.726 54.348 89.373 1.00 30.93 177 GLY C O 1
ATOM 9206 N N . ASN C 1 176 ? 59.549 55.498 87.831 1.00 34.97 178 ASN C N 1
ATOM 9207 C CA . ASN C 1 176 ? 60.657 55.583 86.890 1.00 36.97 178 ASN C CA 1
ATOM 9208 C C . ASN C 1 176 ? 61.646 56.684 87.236 1.00 34.22 178 ASN C C 1
ATOM 9209 O O . ASN C 1 176 ? 62.764 56.678 86.710 1.00 29.26 178 ASN C O 1
ATOM 9214 N N . HIS C 1 177 ? 61.265 57.620 88.100 1.00 30.92 179 HIS C N 1
ATOM 9215 C CA . HIS C 1 177 ? 62.098 58.775 88.407 1.00 27.26 179 HIS C CA 1
ATOM 9216 C C . HIS C 1 177 ? 61.702 59.299 89.779 1.00 27.61 179 HIS C C 1
ATOM 9217 O O . HIS C 1 177 ? 60.693 58.885 90.355 1.00 25.52 179 HIS C O 1
ATOM 9224 N N . LEU C 1 178 ? 62.513 60.223 90.291 1.00 23.56 180 LEU C N 1
ATOM 9225 C CA . LEU C 1 178 ? 62.270 60.814 91.602 1.00 24.18 180 LEU C CA 1
ATOM 9226 C C . LEU C 1 178 ? 60.867 61.402 91.680 1.00 29.66 180 LEU C C 1
ATOM 9227 O O . LEU C 1 178 ? 60.425 62.111 90.773 1.00 29.56 180 LEU C O 1
ATOM 9232 N N . GLY C 1 179 ? 60.158 61.084 92.760 1.00 31.55 181 GLY C N 1
ATOM 9233 C CA . GLY C 1 179 ? 58.834 61.623 92.975 1.00 29.32 181 GLY C CA 1
ATOM 9234 C C . GLY C 1 179 ? 57.696 60.778 92.449 1.00 29.60 181 GLY C C 1
ATOM 9235 O O . GLY C 1 179 ? 56.533 61.158 92.630 1.00 30.68 181 GLY C O 1
ATOM 9236 N N . GLN C 1 180 ? 57.984 59.649 91.809 1.00 29.36 182 GLN C N 1
ATOM 9237 C CA . GLN C 1 180 ? 56.955 58.790 91.241 1.00 29.64 182 GLN C CA 1
ATOM 9238 C C . GLN C 1 180 ? 56.878 57.487 92.026 1.00 30.65 182 GLN C C 1
ATOM 9239 O O . GLN C 1 180 ? 57.906 56.850 92.280 1.00 33.19 182 GLN C O 1
ATOM 9245 N N . ARG C 1 181 ? 55.661 57.104 92.413 1.00 34.49 183 ARG C N 1
ATOM 9246 C CA . ARG C 1 181 ? 55.408 55.884 93.181 1.00 29.70 183 ARG C CA 1
ATOM 9247 C C . ARG C 1 181 ? 54.004 55.414 92.835 1.00 31.47 183 ARG C C 1
ATOM 9248 O O . ARG C 1 181 ? 53.056 56.200 92.939 1.00 36.61 183 ARG C O 1
ATOM 9256 N N . SER C 1 182 ? 53.858 54.158 92.417 1.00 28.82 184 SER C N 1
ATOM 9257 C CA . SER C 1 182 ? 52.551 53.598 92.095 1.00 32.93 184 SER C CA 1
ATOM 9258 C C . SER C 1 182 ? 52.058 52.722 93.240 1.00 36.54 184 SER C C 1
ATOM 9259 O O . SER C 1 182 ? 52.822 51.940 93.811 1.00 33.35 184 SER C O 1
ATOM 9262 N N . ASN C 1 183 ? 50.774 52.855 93.571 1.00 36.85 185 ASN C N 1
ATOM 9263 C CA . ASN C 1 183 ? 50.192 52.198 94.734 1.00 31.63 185 ASN C CA 1
ATOM 9264 C C . ASN C 1 183 ? 48.973 51.388 94.323 1.00 32.29 185 ASN C C 1
ATOM 9265 O O . ASN C 1 183 ? 48.119 51.883 93.582 1.00 33.49 185 ASN C O 1
ATOM 9270 N N . GLY C 1 184 ? 48.882 50.157 94.824 1.00 27.59 186 GLY C N 1
ATOM 9271 C CA . GLY C 1 184 ? 47.702 49.336 94.614 1.00 20.23 186 GLY C CA 1
ATOM 9272 C C . GLY C 1 184 ? 46.855 49.182 95.864 1.00 24.61 186 GLY C C 1
ATOM 9273 O O . GLY C 1 184 ? 47.319 48.633 96.867 1.00 27.89 186 GLY C O 1
ATOM 9274 N N . TYR C 1 185 ? 45.610 49.647 95.812 1.00 24.04 187 TYR C N 1
ATOM 9275 C CA . TYR C 1 185 ? 44.716 49.652 96.960 1.00 29.35 187 TYR C CA 1
ATOM 9276 C C . TYR C 1 185 ? 43.543 48.704 96.746 1.00 29.92 187 TYR C C 1
ATOM 9277 O O . TYR C 1 185 ? 43.202 48.342 95.616 1.00 22.55 187 TYR C O 1
ATOM 9286 N N . ARG C 1 186 ? 42.915 48.314 97.855 1.00 29.72 188 ARG C N 1
ATOM 9287 C CA . ARG C 1 186 ? 41.665 47.556 97.834 1.00 27.96 188 ARG C CA 1
ATOM 9288 C C . ARG C 1 186 ? 40.534 48.538 98.113 1.00 30.41 188 ARG C C 1
ATOM 9289 O O . ARG C 1 186 ? 40.324 48.947 99.258 1.00 31.54 188 ARG C O 1
ATOM 9297 N N . TRP C 1 187 ? 39.793 48.909 97.057 1.00 24.05 189 TRP C N 1
ATOM 9298 C CA . TRP C 1 187 ? 38.748 49.919 97.135 1.00 23.48 189 TRP C CA 1
ATOM 9299 C C . TRP C 1 187 ? 37.382 49.270 97.322 1.00 30.37 189 TRP C C 1
ATOM 9300 O O . TRP C 1 187 ? 37.119 48.194 96.779 1.00 28.65 189 TRP C O 1
ATOM 9311 N N . PRO C 1 188 ? 36.486 49.908 98.069 1.00 33.46 190 PRO C N 1
ATOM 9312 C CA . PRO C 1 188 ? 35.126 49.378 98.198 1.00 30.78 190 PRO C CA 1
ATOM 9313 C C . PRO C 1 188 ? 34.341 49.573 96.910 1.00 28.35 190 PRO C C 1
ATOM 9314 O O 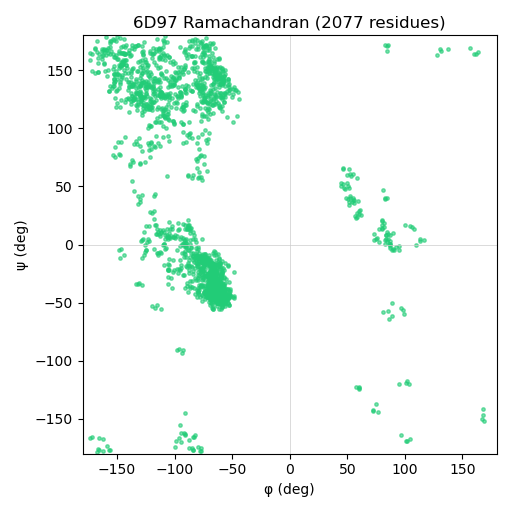. PRO C 1 188 ? 34.740 50.300 95.997 1.00 27.18 190 PRO C O 1
ATOM 9318 N N . TYR C 1 189 ? 33.201 48.891 96.845 1.00 26.10 191 TYR C N 1
ATOM 9319 C CA . TYR C 1 189 ? 32.247 49.137 95.773 1.00 24.55 191 TYR C CA 1
ATOM 9320 C C . TYR C 1 189 ? 31.207 50.175 96.160 1.00 28.77 191 TYR C C 1
ATOM 9321 O O . TYR C 1 189 ? 30.661 50.853 95.281 1.00 27.34 191 TYR C O 1
ATOM 9330 N N . GLY C 1 190 ? 30.934 50.324 97.454 1.00 30.29 192 GLY C N 1
ATOM 9331 C CA . GLY C 1 190 ? 29.928 51.243 97.922 1.00 24.38 192 GLY C CA 1
ATOM 9332 C C . GLY C 1 190 ? 28.655 50.524 98.323 1.00 25.31 192 GLY C C 1
ATOM 9333 O O . GLY C 1 190 ? 28.649 49.679 99.222 1.00 24.51 192 GLY C O 1
ATOM 9334 N N . PRO C 1 191 ? 27.545 50.858 97.665 1.00 27.80 193 PRO C N 1
ATOM 9335 C CA . PRO C 1 191 ? 26.280 50.158 97.936 1.00 28.13 193 PRO C CA 1
ATOM 9336 C C . PRO C 1 191 ? 26.305 48.755 97.344 1.00 29.89 193 PRO C C 1
ATOM 9337 O O . PRO C 1 191 ? 26.605 48.572 96.162 1.00 31.66 193 PRO C O 1
ATOM 9341 N N . VAL C 1 192 ? 26.005 47.757 98.180 1.00 27.29 194 VAL C N 1
ATOM 9342 C CA . VAL C 1 192 ? 26.059 46.359 97.770 1.00 24.76 194 VAL C CA 1
ATOM 9343 C C . VAL C 1 192 ? 24.854 45.609 98.324 1.00 25.89 194 VAL C C 1
ATOM 9344 O O . VAL C 1 192 ? 24.175 46.063 99.247 1.00 26.82 194 VAL C O 1
ATOM 9348 N N . ALA C 1 193 ? 24.607 44.436 97.747 1.00 27.13 195 ALA C N 1
ATOM 9349 C CA . ALA C 1 193 ? 23.521 43.560 98.159 1.00 27.29 195 ALA C CA 1
ATOM 9350 C C . ALA C 1 193 ? 24.071 42.188 98.529 1.00 31.97 195 ALA C C 1
ATOM 9351 O O . ALA C 1 193 ? 25.054 41.715 97.948 1.00 26.57 195 ALA C O 1
ATOM 9353 N N . ILE C 1 194 ? 23.433 41.557 99.513 1.00 29.13 196 ILE C N 1
ATOM 9354 C CA . ILE C 1 194 ? 23.790 40.217 99.967 1.00 28.86 196 ILE C CA 1
ATOM 9355 C C . ILE C 1 194 ? 22.508 39.402 100.078 1.00 36.46 196 ILE C C 1
ATOM 9356 O O . ILE C 1 194 ? 21.571 39.809 100.774 1.00 48.95 196 ILE C O 1
ATOM 9361 N N . ILE C 1 195 ? 22.468 38.254 99.402 1.00 27.03 197 ILE C N 1
ATOM 9362 C CA . ILE C 1 195 ? 21.289 37.391 99.349 1.00 28.75 197 ILE C CA 1
ATOM 9363 C C . ILE C 1 195 ? 21.736 35.964 99.654 1.00 30.50 197 ILE C C 1
ATOM 9364 O O . ILE C 1 195 ? 22.589 35.415 98.945 1.00 29.05 197 ILE C O 1
ATOM 9369 N N . THR C 1 196 ? 21.172 35.369 100.702 1.00 26.08 198 THR C N 1
ATOM 9370 C CA . THR C 1 196 ? 21.639 34.103 101.247 1.00 26.63 198 THR C CA 1
ATOM 9371 C C . THR C 1 196 ? 20.494 33.109 101.374 1.00 26.17 198 THR C C 1
ATOM 9372 O O . THR C 1 196 ? 19.321 33.498 101.409 1.00 26.56 198 THR C O 1
ATOM 9376 N N . PRO C 1 197 ? 20.802 31.803 101.439 1.00 26.79 199 PRO C N 1
ATOM 9377 C CA . PRO C 1 197 ? 19.736 30.797 101.395 1.00 30.75 199 PRO C CA 1
ATOM 9378 C C . PRO C 1 197 ? 19.342 30.252 102.760 1.00 32.14 199 PRO C C 1
ATOM 9379 O O . PRO C 1 197 ? 19.840 30.703 103.796 1.00 30.08 199 PRO C O 1
ATOM 9383 N N . PHE C 1 198 ? 18.459 29.248 102.755 1.00 26.46 200 PHE C N 1
ATOM 9384 C CA . PHE C 1 198 ? 17.863 28.752 103.992 1.00 28.42 200 PHE C CA 1
ATOM 9385 C C . PHE C 1 198 ? 18.842 27.937 104.832 1.00 39.16 200 PHE C C 1
ATOM 9386 O O . PHE C 1 198 ? 18.729 27.923 106.063 1.00 35.21 200 PHE C O 1
ATOM 9394 N N . ASN C 1 199 ? 19.794 27.244 104.196 1.00 26.04 201 ASN C N 1
ATOM 9395 C CA . ASN C 1 199 ? 20.426 26.105 104.857 1.00 26.93 201 ASN C CA 1
ATOM 9396 C C . ASN C 1 199 ? 21.451 26.511 105.910 1.00 40.53 201 ASN C C 1
ATOM 9397 O O . ASN C 1 199 ? 21.684 25.747 106.854 1.00 54.00 201 ASN C O 1
ATOM 9402 N N . PHE C 1 200 ? 22.067 27.687 105.787 1.00 30.80 202 PHE C N 1
ATOM 9403 C CA . PHE C 1 200 ? 22.956 28.219 106.821 1.00 34.70 202 PHE C CA 1
ATOM 9404 C C . PHE C 1 200 ? 22.439 29.589 107.239 1.00 34.92 202 PHE C C 1
ATOM 9405 O O . PHE C 1 200 ? 22.874 30.622 106.704 1.00 39.85 202 PHE C O 1
ATOM 9413 N N . PRO C 1 201 ? 21.517 29.646 108.205 1.00 30.05 203 PRO C N 1
ATOM 9414 C CA . PRO C 1 201 ? 20.890 30.932 108.552 1.00 28.76 203 PRO C CA 1
ATOM 9415 C C . PRO C 1 201 ? 21.832 31.919 109.220 1.00 28.39 203 PRO C C 1
ATOM 9416 O O . PRO C 1 201 ? 21.521 33.117 109.247 1.00 38.43 203 PRO C O 1
ATOM 9420 N N . LEU C 1 202 ? 22.964 31.467 109.760 1.00 28.78 204 LEU C N 1
ATOM 9421 C CA . LEU C 1 202 ? 23.914 32.347 110.429 1.00 28.08 204 LEU C CA 1
ATOM 9422 C C . LEU C 1 202 ? 25.223 32.486 109.662 1.00 27.76 204 LEU C C 1
ATOM 9423 O O . LEU C 1 202 ? 25.627 33.603 109.331 1.00 28.88 204 LEU C O 1
ATOM 9428 N N . GLU C 1 203 ? 25.890 31.369 109.354 1.00 27.74 205 GLU C N 1
ATOM 9429 C CA . GLU C 1 203 ? 27.289 31.419 108.931 1.00 31.02 205 GLU C CA 1
ATOM 9430 C C . GLU C 1 203 ? 27.464 32.196 107.632 1.00 29.04 205 GLU C C 1
ATOM 9431 O O . GLU C 1 203 ? 28.330 33.072 107.536 1.00 30.69 205 GLU C O 1
ATOM 9437 N N . ILE C 1 204 ? 26.662 31.884 106.620 1.00 31.76 206 ILE C N 1
ATOM 9438 C CA . ILE C 1 204 ? 26.824 32.504 105.304 1.00 33.86 206 ILE C CA 1
ATOM 9439 C C . ILE C 1 204 ? 26.494 33.994 105.363 1.00 30.62 206 ILE C C 1
ATOM 9440 O O . ILE C 1 204 ? 27.327 34.812 104.945 1.00 30.45 206 ILE C O 1
ATOM 9445 N N . PRO C 1 205 ? 25.320 34.408 105.861 1.00 31.71 207 PRO C N 1
ATOM 9446 C CA . PRO C 1 205 ? 25.027 35.852 105.850 1.00 35.72 207 PRO C CA 1
ATOM 9447 C C . PRO C 1 205 ? 25.935 36.663 106.754 1.00 33.15 207 PRO C C 1
ATOM 9448 O O . PRO C 1 205 ? 26.308 37.784 106.389 1.00 29.07 207 PRO C O 1
ATOM 9452 N N . LEU C 1 206 ? 26.302 36.137 107.925 1.00 29.82 208 LEU C N 1
ATOM 9453 C CA . LEU C 1 206 ? 27.129 36.907 108.851 1.00 29.51 208 LEU C CA 1
ATOM 9454 C C . LEU C 1 206 ? 28.514 37.159 108.270 1.00 34.36 208 LEU C C 1
ATOM 9455 O O . LEU C 1 206 ? 29.033 38.280 108.333 1.00 31.47 208 LEU C O 1
ATOM 9460 N N . LEU C 1 207 ? 29.133 36.121 107.704 1.00 27.65 209 LEU C N 1
ATOM 9461 C CA . LEU C 1 207 ? 30.492 36.263 107.196 1.00 29.19 209 LEU C CA 1
ATOM 9462 C C . LEU C 1 207 ? 30.531 37.157 105.965 1.00 25.33 209 LEU C C 1
ATOM 9463 O O . LEU C 1 207 ? 31.480 37.929 105.784 1.00 26.82 209 LEU C O 1
ATOM 9468 N N . GLN C 1 208 ? 29.509 37.081 105.110 1.00 26.76 210 GLN C N 1
ATOM 9469 C CA . GLN C 1 208 ? 29.473 37.979 103.963 1.00 26.90 210 GLN C CA 1
ATOM 9470 C C . GLN C 1 208 ? 29.081 39.392 104.373 1.00 26.51 210 GLN C C 1
ATOM 9471 O O . GLN C 1 208 ? 29.508 40.360 103.733 1.00 27.40 210 GLN C O 1
ATOM 9477 N N . LEU C 1 209 ? 28.281 39.535 105.433 1.00 23.09 211 LEU C N 1
ATOM 9478 C CA . LEU C 1 209 ? 27.923 40.868 105.905 1.00 23.35 211 LEU C CA 1
ATOM 9479 C C . LEU C 1 209 ? 29.143 41.598 106.452 1.00 22.97 211 LEU C C 1
ATOM 9480 O O . LEU C 1 209 ? 29.415 42.745 106.080 1.00 25.66 211 LEU C O 1
ATOM 9485 N N . MET C 1 210 ? 29.900 40.937 107.332 1.00 24.27 212 MET C N 1
ATOM 9486 C CA . MET C 1 210 ? 31.067 41.574 107.935 1.00 24.60 212 MET C CA 1
ATOM 9487 C C . MET C 1 210 ? 32.134 41.884 106.892 1.00 23.65 212 MET C C 1
ATOM 9488 O O . MET C 1 210 ? 32.719 42.973 106.906 1.00 29.77 212 MET C O 1
ATOM 9493 N N . GLY C 1 211 ? 32.401 40.944 105.982 1.00 24.10 213 GLY C N 1
ATOM 9494 C CA . GLY C 1 211 ? 33.367 41.204 104.926 1.00 21.46 213 GLY C CA 1
ATOM 9495 C C . GLY C 1 211 ? 32.995 42.405 104.079 1.00 22.03 213 GLY C C 1
ATOM 9496 O O . GLY C 1 211 ? 33.851 43.226 103.740 1.00 24.34 213 GLY C O 1
ATOM 9497 N N . ALA C 1 212 ? 31.711 42.530 103.738 1.00 27.74 214 ALA C N 1
ATOM 9498 C CA . ALA C 1 212 ? 31.249 43.703 103.005 1.00 24.23 214 ALA C CA 1
ATOM 9499 C C . ALA C 1 212 ? 31.503 44.975 103.800 1.00 29.05 214 ALA C C 1
ATOM 9500 O O . ALA C 1 212 ? 32.018 45.966 103.267 1.00 25.63 214 ALA C O 1
ATOM 9502 N N . LEU C 1 213 ? 31.160 44.958 105.090 1.00 23.70 215 LEU C N 1
ATOM 9503 C CA . LEU C 1 213 ? 31.372 46.128 105.934 1.00 22.81 215 LEU C CA 1
ATOM 9504 C C . LEU C 1 213 ? 32.857 46.416 106.126 1.00 27.66 215 LEU C C 1
ATOM 9505 O O . LEU C 1 213 ? 33.269 47.581 106.105 1.00 27.48 215 LEU C O 1
ATOM 9510 N N . TYR C 1 214 ? 33.672 45.369 106.303 1.00 21.98 216 TYR C N 1
ATOM 9511 C CA . TYR C 1 214 ? 35.099 45.556 106.565 1.00 23.12 216 TYR C CA 1
ATOM 9512 C C . TYR C 1 214 ? 35.762 46.401 105.482 1.00 25.28 216 TYR C C 1
ATOM 9513 O O . TYR C 1 214 ? 36.539 47.317 105.776 1.00 24.46 216 TYR C O 1
ATOM 9522 N N . MET C 1 215 ? 35.470 46.101 104.219 1.00 27.00 217 MET C N 1
ATOM 9523 C CA . MET C 1 215 ? 36.125 46.777 103.107 1.00 30.15 217 MET C CA 1
ATOM 9524 C C . MET C 1 215 ? 35.518 48.137 102.784 1.00 35.91 217 MET C C 1
ATOM 9525 O O . MET C 1 215 ? 35.970 48.785 101.834 1.00 25.16 217 MET C O 1
ATOM 9530 N N . GLY C 1 216 ? 34.517 48.585 103.534 1.00 29.90 218 GLY C N 1
ATOM 9531 C CA . GLY C 1 216 ? 33.953 49.907 103.343 1.00 22.72 218 GLY C CA 1
ATOM 9532 C C . GLY C 1 216 ? 32.659 49.982 102.563 1.00 27.51 218 GLY C C 1
ATOM 9533 O O . GLY C 1 216 ? 32.294 51.077 102.119 1.00 28.08 218 GLY C O 1
ATOM 9534 N N . ASN C 1 217 ? 31.952 48.871 102.391 1.00 28.03 219 ASN C N 1
ATOM 9535 C CA . ASN C 1 217 ? 30.702 48.878 101.649 1.00 29.71 219 ASN C CA 1
ATOM 9536 C C . ASN C 1 217 ? 29.524 49.143 102.582 1.00 24.88 219 ASN C C 1
ATOM 9537 O O . ASN C 1 217 ? 29.627 49.026 103.806 1.00 26.41 219 ASN C O 1
ATOM 9542 N N . LYS C 1 218 ? 28.395 49.515 101.984 1.00 29.26 220 LYS C N 1
ATOM 9543 C CA . LYS C 1 218 ? 27.136 49.565 102.717 1.00 33.96 220 LYS C CA 1
ATOM 9544 C C . LYS C 1 218 ? 26.216 48.491 102.161 1.00 33.74 220 LYS C C 1
ATOM 9545 O O . LYS C 1 218 ? 25.761 48.605 101.012 1.00 38.62 220 LYS C O 1
ATOM 9551 N N . PRO C 1 219 ? 25.929 47.438 102.914 1.00 33.40 221 PRO C N 1
ATOM 9552 C CA . PRO C 1 219 ? 25.136 46.335 102.366 1.00 29.96 221 PRO C CA 1
ATOM 9553 C C . PRO C 1 219 ? 23.680 46.344 102.800 1.00 32.24 221 PRO C C 1
ATOM 9554 O O . PRO C 1 219 ? 23.358 46.717 103.932 1.00 29.67 221 PRO C O 1
ATOM 9558 N N . VAL C 1 220 ? 22.794 45.940 101.895 1.00 31.74 222 VAL C N 1
ATOM 9559 C CA . VAL C 1 220 ? 21.460 45.475 102.252 1.00 26.21 222 VAL C CA 1
ATOM 9560 C C . VAL C 1 220 ? 21.504 43.955 102.238 1.00 27.42 222 VAL C C 1
ATOM 9561 O O . VAL C 1 220 ? 22.002 43.350 101.280 1.00 26.58 222 VAL C O 1
ATOM 9565 N N . LEU C 1 221 ? 21.032 43.337 103.313 1.00 26.15 223 LEU C N 1
ATOM 9566 C CA . LEU C 1 221 ? 21.114 41.894 103.483 1.00 26.60 223 LEU C CA 1
ATOM 9567 C C . LEU C 1 221 ? 19.725 41.287 103.365 1.00 28.19 223 LEU C C 1
ATOM 9568 O O . LEU C 1 221 ? 18.791 41.726 104.046 1.00 30.33 223 LEU C O 1
ATOM 9573 N N . LYS C 1 222 ? 19.586 40.291 102.495 1.00 26.50 224 LYS C N 1
ATOM 9574 C CA . LYS C 1 222 ? 18.360 39.512 102.395 1.00 33.33 224 LYS C CA 1
ATOM 9575 C C . LYS C 1 222 ? 18.687 38.058 102.695 1.00 40.75 224 LYS C C 1
ATOM 9576 O O . LYS C 1 222 ? 19.540 37.459 102.031 1.00 41.85 224 LYS C O 1
ATOM 9582 N N . VAL C 1 223 ? 18.024 37.505 103.701 1.00 36.14 225 VAL C N 1
ATOM 9583 C CA . VAL C 1 223 ? 18.090 36.086 104.010 1.00 26.96 225 VAL C CA 1
ATOM 9584 C C . VAL C 1 223 ? 16.725 35.488 103.705 1.00 29.70 225 VAL C C 1
ATOM 9585 O O . VAL C 1 223 ? 15.694 36.159 103.833 1.00 31.32 225 VAL C O 1
ATOM 9589 N N . ASP C 1 224 ? 16.725 34.230 103.259 1.00 27.97 226 ASP C N 1
ATOM 9590 C CA . ASP C 1 224 ? 15.483 33.511 103.010 1.00 28.13 226 ASP C CA 1
ATOM 9591 C C . ASP C 1 224 ? 14.566 33.625 104.219 1.00 29.30 226 ASP C C 1
ATOM 9592 O O . ASP C 1 224 ? 14.972 33.345 105.351 1.00 30.00 226 ASP C O 1
ATOM 9597 N N . SER C 1 225 ? 13.329 34.067 103.970 1.00 36.38 227 SER C N 1
ATOM 9598 C CA . SER C 1 225 ? 12.420 34.413 105.058 1.00 38.35 227 SER C CA 1
ATOM 9599 C C . SER C 1 225 ? 12.154 33.231 105.980 1.00 37.20 227 SER C C 1
ATOM 9600 O O . SER C 1 225 ? 11.838 33.429 107.159 1.00 33.46 227 SER C O 1
ATOM 9603 N N . LYS C 1 226 ? 12.282 32.001 105.469 1.00 34.27 228 LYS C N 1
ATOM 9604 C CA . LYS C 1 226 ? 12.112 30.824 106.316 1.00 34.57 228 LYS C CA 1
ATOM 9605 C C . LYS C 1 226 ? 13.045 30.850 107.518 1.00 34.22 228 LYS C C 1
ATOM 9606 O O . LYS C 1 226 ? 12.687 30.358 108.594 1.00 28.43 228 LYS C O 1
ATOM 9612 N N . VAL C 1 227 ? 14.241 31.423 107.362 1.00 35.89 229 VAL C N 1
ATOM 9613 C CA . VAL C 1 227 ? 15.281 31.335 108.378 1.00 37.91 229 VAL C CA 1
ATOM 9614 C C . VAL C 1 227 ? 15.808 32.692 108.813 1.00 34.79 229 VAL C C 1
ATOM 9615 O O . VAL C 1 227 ? 16.685 32.751 109.677 1.00 33.13 229 VAL C O 1
ATOM 9619 N N . SER C 1 228 ? 15.299 33.792 108.254 1.00 31.90 230 SER C N 1
ATOM 9620 C CA . SER C 1 228 ? 15.897 35.100 108.500 1.00 31.43 230 SER C CA 1
ATOM 9621 C C . SER C 1 228 ? 15.786 35.554 109.951 1.00 34.13 230 SER C C 1
ATOM 9622 O O . SER C 1 228 ? 16.369 36.588 110.296 1.00 27.60 230 SER C O 1
ATOM 9625 N N . ILE C 1 229 ? 15.064 34.820 110.802 1.00 31.96 231 ILE C N 1
ATOM 9626 C CA . ILE C 1 229 ? 14.969 35.197 112.210 1.00 30.72 231 ILE C CA 1
ATOM 9627 C C . ILE C 1 229 ? 16.326 35.083 112.892 1.00 33.83 231 ILE C C 1
ATOM 9628 O O . ILE C 1 229 ? 16.619 35.824 113.838 1.00 28.58 231 ILE C O 1
ATOM 9633 N N . VAL C 1 230 ? 17.181 34.176 112.415 1.00 32.55 232 VAL C N 1
ATOM 9634 C CA . VAL C 1 230 ? 18.504 34.012 113.008 1.00 34.30 232 VAL C CA 1
ATOM 9635 C C . VAL C 1 230 ? 19.325 35.281 112.832 1.00 40.34 232 VAL C C 1
ATOM 9636 O O . VAL C 1 230 ? 19.917 35.799 113.787 1.00 32.04 232 VAL C O 1
ATOM 9640 N N . MET C 1 231 ? 19.370 35.805 111.604 1.00 34.63 233 MET C N 1
ATOM 9641 C CA . MET C 1 231 ? 20.159 37.007 111.361 1.00 32.49 233 MET C CA 1
ATOM 9642 C C . MET C 1 231 ? 19.502 38.245 111.946 1.00 37.21 233 MET C C 1
ATOM 9643 O O . MET C 1 231 ? 20.202 39.211 112.268 1.00 37.69 233 MET C O 1
ATOM 9648 N N . GLU C 1 232 ? 18.174 38.252 112.086 1.00 27.40 234 GLU C N 1
ATOM 9649 C CA . GLU C 1 232 ? 17.537 39.340 112.820 1.00 35.63 234 GLU C CA 1
ATOM 9650 C C . GLU C 1 232 ? 18.092 39.420 114.236 1.00 34.99 234 GLU C C 1
ATOM 9651 O O . GLU C 1 232 ? 18.433 40.503 114.725 1.00 43.41 234 GLU C O 1
ATOM 9657 N N . GLN C 1 233 ? 18.199 38.268 114.903 1.00 29.09 235 GLN C N 1
ATOM 9658 C CA . GLN C 1 233 ? 18.759 38.233 116.248 1.00 31.32 235 GLN C CA 1
ATOM 9659 C C . GLN C 1 233 ? 20.247 38.557 116.238 1.00 28.37 235 GLN C C 1
ATOM 9660 O O . GLN C 1 233 ? 20.756 39.202 117.163 1.00 29.29 235 GLN C O 1
ATOM 9666 N N . MET C 1 234 ? 20.964 38.117 115.200 1.00 28.16 236 MET C N 1
ATOM 9667 C CA . MET C 1 234 ? 22.391 38.410 115.119 1.00 29.27 236 MET C CA 1
ATOM 9668 C C . MET C 1 234 ? 22.640 39.901 114.905 1.00 36.20 236 MET C C 1
ATOM 9669 O O . MET C 1 234 ? 23.571 40.469 115.489 1.00 41.74 236 MET C O 1
ATOM 9674 N N . ILE C 1 235 ? 21.812 40.553 114.082 1.00 34.21 237 ILE C N 1
ATOM 9675 C CA . ILE C 1 235 ? 21.955 41.991 113.860 1.00 26.87 237 ILE C CA 1
ATOM 9676 C C . ILE C 1 235 ? 21.690 42.757 115.148 1.00 28.30 237 ILE C C 1
ATOM 9677 O O . ILE C 1 235 ? 22.346 43.767 115.436 1.00 31.40 237 ILE C O 1
ATOM 9682 N N . ARG C 1 236 ? 20.740 42.275 115.954 1.00 32.50 238 ARG C N 1
ATOM 9683 C CA . ARG C 1 236 ? 20.497 42.876 117.261 1.00 32.49 238 ARG C CA 1
ATOM 9684 C C . ARG C 1 236 ? 21.708 42.722 118.172 1.00 34.14 238 ARG C C 1
ATOM 9685 O O . ARG C 1 236 ? 22.051 43.648 118.916 1.00 36.23 238 ARG C O 1
ATOM 9693 N N . LEU C 1 237 ? 22.368 41.562 118.124 1.00 28.19 239 LEU C N 1
ATOM 9694 C CA . LEU C 1 237 ? 23.631 41.398 118.833 1.00 30.11 239 LEU C CA 1
ATOM 9695 C C . LEU C 1 237 ? 24.673 42.372 118.302 1.00 36.53 239 LEU C C 1
ATOM 9696 O O . LEU C 1 237 ? 25.381 43.028 119.075 1.00 29.58 239 LEU C O 1
ATOM 9701 N N . LEU C 1 238 ? 24.773 42.480 116.975 1.00 34.50 240 LEU C N 1
ATOM 9702 C CA . LEU C 1 238 ? 25.786 43.338 116.372 1.00 27.58 240 LEU C CA 1
ATOM 9703 C C . LEU C 1 238 ? 25.550 44.801 116.720 1.00 32.65 240 LEU C C 1
ATOM 9704 O O . LEU C 1 238 ? 26.502 45.537 117.003 1.00 33.97 240 LEU C O 1
ATOM 9709 N N . HIS C 1 239 ? 24.287 45.239 116.716 1.00 29.35 241 HIS C N 1
ATOM 9710 C CA . HIS C 1 239 ? 23.976 46.599 117.148 1.00 36.36 241 HIS C CA 1
ATOM 9711 C C . HIS C 1 239 ? 24.410 46.828 118.591 1.00 42.74 241 HIS C C 1
ATOM 9712 O O . HIS C 1 239 ? 24.942 47.893 118.928 1.00 43.51 241 HIS C O 1
ATOM 9719 N N . ASP C 1 240 ? 24.197 45.832 119.455 1.00 39.70 242 ASP C N 1
ATOM 9720 C CA . ASP C 1 240 ? 24.642 45.938 120.840 1.00 37.92 242 ASP C CA 1
ATOM 9721 C C . ASP C 1 240 ? 26.160 45.987 120.946 1.00 39.79 242 ASP C C 1
ATOM 9722 O O . ASP C 1 240 ? 26.693 46.537 121.916 1.00 34.31 242 ASP C O 1
ATOM 9727 N N . CYS C 1 241 ? 26.871 45.420 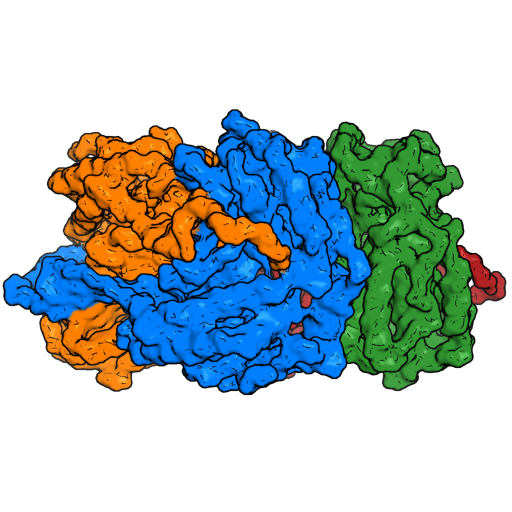119.974 1.00 31.78 243 CYS C N 1
ATOM 9728 C CA . CYS C 1 241 ? 28.326 45.430 119.986 1.00 39.85 243 CYS C CA 1
ATOM 9729 C C . CYS C 1 241 ? 28.919 46.643 119.282 1.00 40.97 243 CYS C C 1
ATOM 9730 O O . CYS C 1 241 ? 30.148 46.753 119.201 1.00 43.40 243 CYS C O 1
ATOM 9733 N N . GLY C 1 242 ? 28.090 47.553 118.779 1.00 30.39 244 GLY C N 1
ATOM 9734 C CA . GLY C 1 242 ? 28.569 48.791 118.208 1.00 31.52 244 GLY C CA 1
ATOM 9735 C C . GLY C 1 242 ? 28.361 48.965 116.719 1.00 32.39 244 GLY C C 1
ATOM 9736 O O . GLY C 1 242 ? 28.829 49.968 116.166 1.00 32.18 244 GLY C O 1
ATOM 9737 N N . LEU C 1 243 ? 27.684 48.035 116.054 1.00 29.55 245 LEU C N 1
ATOM 9738 C CA . LEU C 1 243 ? 27.385 48.183 114.635 1.00 33.22 245 LEU C CA 1
ATOM 9739 C C . LEU C 1 243 ? 26.516 49.416 114.416 1.00 33.33 245 LEU C C 1
ATOM 9740 O O . LEU C 1 243 ? 25.397 49.475 114.949 1.00 37.05 245 LEU C O 1
ATOM 9745 N N . PRO C 1 244 ? 26.982 50.415 113.667 1.00 36.04 246 PRO C N 1
ATOM 9746 C CA . PRO C 1 244 ? 26.201 51.649 113.516 1.00 31.75 246 PRO C CA 1
ATOM 9747 C C . PRO C 1 244 ? 24.889 51.398 112.790 1.00 30.50 246 PRO C C 1
ATOM 9748 O O . PRO C 1 244 ? 24.815 50.593 111.859 1.00 36.53 246 PRO C O 1
ATOM 9752 N N . ALA C 1 245 ? 23.851 52.114 113.225 1.00 28.62 247 ALA C N 1
ATOM 9753 C CA . ALA C 1 245 ? 22.513 51.895 112.689 1.00 35.27 247 ALA C CA 1
ATOM 9754 C C . ALA C 1 245 ? 22.440 52.182 111.195 1.00 37.57 247 ALA C C 1
ATOM 9755 O O . ALA C 1 245 ? 21.638 51.565 110.487 1.00 39.09 247 ALA C O 1
ATOM 9757 N N . GLU C 1 246 ? 23.263 53.102 110.696 1.00 39.95 248 GLU C N 1
ATOM 9758 C CA . GLU C 1 246 ? 23.185 53.532 109.306 1.00 39.44 248 GLU C CA 1
ATOM 9759 C C . GLU C 1 246 ? 24.072 52.721 108.374 1.00 36.09 248 GLU C C 1
ATOM 9760 O O . GLU C 1 246 ? 24.076 52.983 107.168 1.00 38.32 248 GLU C O 1
ATOM 9762 N N . ASP C 1 247 ? 24.814 51.744 108.895 1.00 29.56 249 ASP C N 1
ATOM 9763 C CA . ASP C 1 247 ? 25.800 51.045 108.082 1.00 26.94 249 ASP C CA 1
ATOM 9764 C C . ASP C 1 247 ? 25.215 49.902 107.264 1.00 37.02 249 ASP C C 1
ATOM 9765 O O . ASP C 1 247 ? 25.822 49.510 106.260 1.00 27.67 249 ASP C O 1
ATOM 9770 N N . MET C 1 248 ? 24.073 49.346 107.659 1.00 36.22 250 MET C N 1
ATOM 9771 C CA . MET C 1 248 ? 23.509 48.239 106.900 1.00 26.03 250 MET C CA 1
ATOM 9772 C C . MET C 1 248 ? 21.994 48.241 107.021 1.00 26.80 250 MET C C 1
ATOM 9773 O O . MET C 1 248 ? 21.420 48.815 107.951 1.00 27.44 250 MET C O 1
ATOM 9778 N N . ASP C 1 249 ? 21.354 47.577 106.060 1.00 32.14 251 ASP C N 1
ATOM 9779 C CA . ASP C 1 249 ? 19.917 47.355 106.070 1.00 35.70 251 ASP C CA 1
ATOM 9780 C C . ASP C 1 249 ? 19.632 45.863 105.965 1.00 36.19 251 ASP C C 1
ATOM 9781 O O . ASP C 1 249 ? 20.423 45.099 105.404 1.00 39.32 251 ASP C O 1
ATOM 9786 N N . PHE C 1 250 ? 18.484 45.459 106.507 1.00 27.83 252 PHE C N 1
ATOM 9787 C CA . PHE C 1 250 ? 18.061 44.063 106.545 1.00 27.70 252 PHE C CA 1
ATOM 9788 C C . PHE C 1 250 ? 16.657 43.993 105.964 1.00 30.98 252 PHE C C 1
ATOM 9789 O O . PHE C 1 250 ? 15.735 44.617 106.497 1.00 32.03 252 PHE C O 1
ATOM 9797 N N . ILE C 1 251 ? 16.497 43.272 104.856 1.00 36.13 253 ILE C N 1
ATOM 9798 C CA . ILE C 1 251 ? 15.228 43.235 104.141 1.00 31.69 253 ILE C CA 1
ATOM 9799 C C . ILE C 1 251 ? 14.718 41.801 104.094 1.00 38.21 253 ILE C C 1
ATOM 9800 O O . ILE C 1 251 ? 15.483 40.864 103.835 1.00 39.59 253 ILE C O 1
ATOM 9805 N N . ASN C 1 252 ? 13.430 41.637 104.374 1.00 39.36 254 ASN C N 1
ATOM 9806 C CA . ASN C 1 252 ? 12.717 40.393 104.140 1.00 35.67 254 ASN C CA 1
ATOM 9807 C C . ASN C 1 252 ? 11.706 40.635 103.032 1.00 41.06 254 ASN C C 1
ATOM 9808 O O . ASN C 1 252 ? 10.973 41.628 103.064 1.00 40.13 254 ASN C O 1
ATOM 9813 N N . SER C 1 253 ? 11.678 39.738 102.054 1.00 38.78 255 SER C N 1
ATOM 9814 C CA . SER C 1 253 ? 10.777 39.864 100.916 1.00 32.43 255 SER C CA 1
ATOM 9815 C C . SER C 1 253 ? 10.813 38.550 100.153 1.00 36.91 255 SER C C 1
ATOM 9816 O O . SER C 1 253 ? 11.660 37.690 100.407 1.00 38.81 255 SER C O 1
ATOM 9819 N N . ASP C 1 254 ? 9.876 38.399 99.221 1.00 49.23 256 ASP C N 1
ATOM 9820 C CA . ASP C 1 254 ? 9.993 37.308 98.269 1.00 54.80 256 ASP C CA 1
ATOM 9821 C C . ASP C 1 254 ? 11.060 37.649 97.232 1.00 50.73 256 ASP C C 1
ATOM 9822 O O . ASP C 1 254 ? 11.543 38.782 97.148 1.00 43.86 256 ASP C O 1
ATOM 9827 N N . GLY C 1 255 ? 11.425 36.647 96.430 1.00 54.50 257 GLY C N 1
ATOM 9828 C CA . GLY C 1 255 ? 12.480 36.847 95.448 1.00 48.74 257 GLY C CA 1
ATOM 9829 C C . GLY C 1 255 ? 12.165 37.949 94.455 1.00 47.08 257 GLY C C 1
ATOM 9830 O O . GLY C 1 255 ? 13.048 38.717 94.065 1.00 55.70 257 GLY C O 1
ATOM 9831 N N . ALA C 1 256 ? 10.897 38.055 94.047 1.00 51.58 258 ALA C N 1
ATOM 9832 C CA . ALA C 1 256 ? 10.521 39.025 93.022 1.00 48.47 258 ALA C CA 1
ATOM 9833 C C . ALA C 1 256 ? 10.750 40.455 93.492 1.00 57.39 258 ALA C C 1
ATOM 9834 O O . ALA C 1 256 ? 11.191 41.309 92.712 1.00 62.83 258 ALA C O 1
ATOM 9836 N N . VAL C 1 257 ? 10.459 40.738 94.762 1.00 57.67 259 VAL C N 1
ATOM 9837 C CA . VAL C 1 257 ? 10.638 42.092 95.277 1.00 48.18 259 VAL C CA 1
ATOM 9838 C C . VAL C 1 257 ? 12.118 42.433 95.390 1.00 48.21 259 VAL C C 1
ATOM 9839 O O . VAL C 1 257 ? 12.537 43.552 95.069 1.00 45.10 259 VAL C O 1
ATOM 9843 N N . MET C 1 258 ? 12.935 41.476 95.836 1.00 57.47 260 MET C N 1
ATOM 9844 C CA . MET C 1 258 ? 14.372 41.721 95.912 1.00 46.24 260 MET C CA 1
ATOM 9845 C C . MET C 1 258 ? 14.962 41.941 94.526 1.00 50.75 260 MET C C 1
ATOM 9846 O O . MET C 1 258 ? 15.815 42.816 94.339 1.00 62.69 260 MET C O 1
ATOM 9851 N N . ASN C 1 259 ? 14.515 41.155 93.541 1.00 52.82 261 ASN C N 1
ATOM 9852 C CA . ASN C 1 259 ? 14.935 41.375 92.160 1.00 54.48 261 ASN C CA 1
ATOM 9853 C C . ASN C 1 259 ? 14.607 42.790 91.709 1.00 49.11 261 ASN C C 1
ATOM 9854 O O . ASN C 1 259 ? 15.400 43.429 91.006 1.00 47.08 261 ASN C O 1
ATOM 9859 N N . LYS C 1 260 ? 13.440 43.297 92.109 1.00 42.69 262 LYS C N 1
ATOM 9860 C CA . LYS C 1 260 ? 13.054 44.658 91.758 1.00 36.30 262 LYS C CA 1
ATOM 9861 C C . LYS C 1 260 ? 13.981 45.673 92.414 1.00 48.55 262 LYS C C 1
ATOM 9862 O O . LYS C 1 260 ? 14.469 46.596 91.755 1.00 57.78 262 LYS C O 1
ATOM 9868 N N . LEU C 1 261 ? 14.256 45.504 93.710 1.00 50.03 263 LEU C N 1
ATOM 9869 C CA . LEU C 1 261 ? 15.137 46.441 94.403 1.00 47.06 263 LEU C CA 1
ATOM 9870 C C . LEU C 1 261 ? 16.526 46.460 93.777 1.00 44.89 263 LEU C C 1
ATOM 9871 O O . LEU C 1 261 ? 17.143 47.524 93.653 1.00 33.63 263 LEU C O 1
ATOM 9876 N N . LEU C 1 262 ? 17.027 45.292 93.366 1.00 45.58 264 LEU C N 1
ATOM 9877 C CA . LEU C 1 262 ? 18.332 45.225 92.714 1.00 38.33 264 LEU C CA 1
ATOM 9878 C C . LEU C 1 262 ? 18.368 46.098 91.464 1.00 41.55 264 LEU C C 1
ATOM 9879 O O . LEU C 1 262 ? 19.331 46.837 91.234 1.00 41.78 264 LEU C O 1
ATOM 9884 N N . LEU C 1 263 ? 17.314 46.034 90.650 1.00 44.21 265 LEU C N 1
ATOM 9885 C CA . LEU C 1 263 ? 17.313 46.754 89.382 1.00 47.54 265 LEU C CA 1
ATOM 9886 C C . LEU C 1 263 ? 17.024 48.240 89.558 1.00 45.11 265 LEU C C 1
ATOM 9887 O O . LEU C 1 263 ? 17.427 49.046 88.712 1.00 54.29 265 LEU C O 1
ATOM 9892 N N . GLU C 1 264 ? 16.348 48.630 90.641 1.00 40.08 266 GLU C N 1
ATOM 9893 C CA . GLU C 1 264 ? 16.093 50.045 90.890 1.00 44.66 266 GLU C CA 1
ATOM 9894 C C . GLU C 1 264 ? 17.199 50.710 91.700 1.00 48.97 266 GLU C C 1
ATOM 9895 O O . GLU C 1 264 ? 17.469 51.900 91.500 1.00 49.61 266 GLU C O 1
ATOM 9901 N N . ALA C 1 265 ? 17.841 49.979 92.614 1.00 44.29 267 ALA C N 1
ATOM 9902 C CA . ALA C 1 265 ? 18.867 50.564 93.470 1.00 38.03 267 ALA C CA 1
ATOM 9903 C C . ALA C 1 265 ? 20.256 50.507 92.855 1.00 38.28 267 ALA C C 1
ATOM 9904 O O . ALA C 1 265 ? 21.145 51.245 93.298 1.00 37.44 267 ALA C O 1
ATOM 9906 N N . ASN C 1 266 ? 20.453 49.662 91.845 1.00 45.73 268 ASN C N 1
ATOM 9907 C CA . ASN C 1 266 ? 21.719 49.477 91.140 1.00 39.26 268 ASN C CA 1
ATOM 9908 C C . ASN C 1 266 ? 22.895 49.336 92.119 1.00 41.81 268 ASN C C 1
ATOM 9909 O O . ASN C 1 266 ? 23.770 50.204 92.163 1.00 51.23 268 ASN C O 1
ATOM 9914 N N . PRO C 1 267 ? 22.928 48.268 92.913 1.00 32.56 269 PRO C N 1
ATOM 9915 C CA . PRO C 1 267 ? 24.114 48.029 93.739 1.00 33.76 269 PRO C CA 1
ATOM 9916 C C . PRO C 1 267 ? 25.315 47.753 92.851 1.00 34.78 269 PRO C C 1
ATOM 9917 O O . PRO C 1 267 ? 25.196 47.172 91.770 1.00 36.03 269 PRO C O 1
ATOM 9921 N N . LYS C 1 268 ? 26.480 48.206 93.305 1.00 35.91 270 LYS C N 1
ATOM 9922 C CA . LYS C 1 268 ? 27.701 48.021 92.537 1.00 37.21 270 LYS C CA 1
ATOM 9923 C C . LYS C 1 268 ? 28.271 46.620 92.676 1.00 36.76 270 LYS C C 1
ATOM 9924 O O . LYS C 1 268 ? 29.146 46.240 91.890 1.00 32.98 270 LYS C O 1
ATOM 9930 N N . MET C 1 269 ? 27.800 45.852 93.655 1.00 30.70 271 MET C N 1
ATOM 9931 C CA . MET C 1 269 ? 28.184 44.459 93.816 1.00 29.61 271 MET C CA 1
ATOM 9932 C C . MET C 1 269 ? 27.052 43.733 94.519 1.00 34.95 271 MET C C 1
ATOM 9933 O O . MET C 1 269 ? 26.436 44.274 95.440 1.00 28.20 271 MET C O 1
ATOM 9938 N N . THR C 1 270 ? 26.780 42.510 94.077 1.00 30.01 272 THR C N 1
ATOM 9939 C CA . THR C 1 270 ? 25.780 41.663 94.710 1.00 24.88 272 THR C CA 1
ATOM 9940 C C . THR C 1 270 ? 26.405 40.307 94.986 1.00 25.55 272 THR C C 1
ATOM 9941 O O . THR C 1 270 ? 26.923 39.663 94.068 1.00 30.60 272 THR C O 1
ATOM 9945 N N . LEU C 1 271 ? 26.374 39.884 96.246 1.00 24.78 273 LEU C N 1
ATOM 9946 C CA . LEU C 1 271 ? 26.749 38.530 96.629 1.00 30.12 273 LEU C CA 1
ATOM 9947 C C . LEU C 1 271 ? 25.479 37.695 96.692 1.00 32.81 273 LEU C C 1
ATOM 9948 O O . LEU C 1 271 ? 24.596 37.968 97.512 1.00 25.57 273 LEU C O 1
ATOM 9953 N N . PHE C 1 272 ? 25.385 36.683 95.834 1.00 27.30 274 PHE C N 1
ATOM 9954 C CA . PHE C 1 272 ? 24.267 35.755 95.869 1.00 28.85 274 PHE C CA 1
ATOM 9955 C C . PHE C 1 272 ? 24.760 34.365 96.235 1.00 33.24 274 PHE C C 1
ATOM 9956 O O . PHE C 1 272 ? 25.689 33.844 95.609 1.00 32.27 274 PHE C O 1
ATOM 9964 N N . THR C 1 273 ? 24.124 33.766 97.237 1.00 28.73 275 THR C N 1
ATOM 9965 C CA . THR C 1 273 ? 24.354 32.375 97.602 1.00 32.76 275 THR C CA 1
ATOM 9966 C C . THR C 1 273 ? 23.018 31.653 97.550 1.00 36.93 275 THR C C 1
ATOM 9967 O O . THR C 1 273 ? 22.083 32.016 98.272 1.00 35.71 275 THR C O 1
ATOM 9971 N N . GLY C 1 274 ? 22.921 30.647 96.687 1.00 29.57 276 GLY C N 1
ATOM 9972 C CA . GLY C 1 274 ? 21.676 29.921 96.534 1.00 27.95 276 GLY C CA 1
ATOM 9973 C C . GLY C 1 274 ? 21.673 29.022 95.318 1.00 34.31 276 GLY C C 1
ATOM 9974 O O . GLY C 1 274 ? 22.717 28.495 94.925 1.00 36.58 276 GLY C O 1
ATOM 9975 N N . SER C 1 275 ? 20.506 28.862 94.703 1.00 34.08 277 SER C N 1
ATOM 9976 C CA . SER C 1 275 ? 20.337 27.914 93.612 1.00 38.50 277 SER C CA 1
ATOM 9977 C C . SER C 1 275 ? 21.030 28.401 92.343 1.00 44.17 277 SER C C 1
ATOM 9978 O O . SER C 1 275 ? 21.106 29.602 92.070 1.00 45.07 277 SER C O 1
ATOM 9981 N N . SER C 1 276 ? 21.538 27.438 91.564 1.00 43.12 278 SER C N 1
ATOM 9982 C CA . SER C 1 276 ? 22.187 27.752 90.292 1.00 41.75 278 SER C CA 1
ATOM 9983 C C . SER C 1 276 ? 21.243 28.504 89.361 1.00 42.94 278 SER C C 1
ATOM 9984 O O . SER C 1 276 ? 21.667 29.397 88.618 1.00 41.12 278 SER C O 1
ATOM 9987 N N . ARG C 1 277 ? 19.953 28.163 89.403 1.00 41.78 279 ARG C N 1
ATOM 9988 C CA . ARG C 1 277 ? 18.981 28.782 88.507 1.00 45.64 279 ARG C CA 1
ATOM 9989 C C . ARG C 1 277 ? 18.842 30.274 88.790 1.00 50.06 279 ARG C C 1
ATOM 9990 O O . ARG C 1 277 ? 18.891 31.099 87.871 1.00 48.48 279 ARG C O 1
ATOM 9998 N N . VAL C 1 278 ? 18.670 30.638 90.063 1.00 44.32 280 VAL C N 1
ATOM 9999 C CA . VAL C 1 278 ? 18.548 32.047 90.426 1.00 38.39 280 VAL C CA 1
ATOM 10000 C C . VAL C 1 278 ? 19.867 32.778 90.199 1.00 41.05 280 VAL C C 1
ATOM 10001 O O . VAL C 1 278 ? 19.881 33.926 89.737 1.00 40.61 280 VAL C O 1
ATOM 10005 N N . ALA C 1 279 ? 20.991 32.126 90.515 1.00 36.77 281 ALA C N 1
ATOM 10006 C CA . ALA C 1 279 ? 22.299 32.753 90.341 1.00 30.27 281 ALA C CA 1
ATOM 10007 C C . ALA C 1 279 ? 22.511 33.205 88.901 1.00 36.71 281 ALA C C 1
ATOM 10008 O O . ALA C 1 279 ? 22.880 34.359 88.648 1.00 36.98 281 ALA C O 1
ATOM 10010 N N . GLU C 1 280 ? 22.277 32.309 87.939 1.00 42.74 282 GLU C N 1
ATOM 10011 C CA . GLU C 1 280 ? 22.460 32.663 86.536 1.00 45.92 282 GLU C CA 1
ATOM 10012 C C . GLU C 1 280 ? 21.469 33.729 86.085 1.00 45.61 282 GLU C C 1
ATOM 10013 O O . GLU C 1 280 ? 21.807 34.568 85.241 1.00 47.57 282 GLU C O 1
ATOM 10019 N N . LYS C 1 281 ? 20.248 33.710 86.623 1.00 45.15 283 LYS C N 1
ATOM 10020 C CA . LYS C 1 281 ? 19.281 34.758 86.312 1.00 46.58 283 LYS C CA 1
ATOM 10021 C C . LYS C 1 281 ? 19.786 36.118 86.774 1.00 42.86 283 LYS C C 1
ATOM 10022 O O . LYS C 1 281 ? 19.758 37.094 86.016 1.00 44.95 283 LYS C O 1
ATOM 10028 N N . LEU C 1 282 ? 20.249 36.202 88.025 1.00 33.83 284 LEU C N 1
ATOM 10029 C CA . LEU C 1 282 ? 20.747 37.472 88.541 1.00 41.62 284 LEU C CA 1
ATOM 10030 C C . LEU C 1 282 ? 21.991 37.923 87.787 1.00 39.30 284 LEU C C 1
ATOM 10031 O O . LEU C 1 282 ? 22.151 39.116 87.500 1.00 46.91 284 LEU C O 1
ATOM 10036 N N . ALA C 1 283 ? 22.880 36.983 87.454 1.00 31.06 285 ALA C N 1
ATOM 10037 C CA . ALA C 1 283 ? 24.090 37.333 86.719 1.00 35.35 285 ALA C CA 1
ATOM 10038 C C . ALA C 1 283 ? 23.765 37.983 85.381 1.00 39.14 285 ALA C C 1
ATOM 10039 O O . ALA C 1 283 ? 24.505 38.859 84.919 1.00 45.45 285 ALA C O 1
ATOM 10041 N N . ALA C 1 284 ? 22.663 37.576 84.749 1.00 36.63 286 ALA C N 1
ATOM 10042 C CA . ALA C 1 284 ? 22.219 38.231 83.525 1.00 41.82 286 ALA C CA 1
ATOM 10043 C C . ALA C 1 284 ? 21.522 39.551 83.830 1.00 45.72 286 ALA C C 1
ATOM 10044 O O . ALA C 1 284 ? 21.791 40.569 83.181 1.00 44.66 286 ALA C O 1
ATOM 10046 N N . ASP C 1 285 ? 20.628 39.550 84.823 1.00 46.46 287 ASP C N 1
ATOM 10047 C CA . ASP C 1 285 ? 19.890 40.762 85.172 1.00 38.25 287 ASP C CA 1
ATOM 10048 C C . ASP C 1 285 ? 20.835 41.883 85.584 1.00 41.46 287 ASP C C 1
ATOM 10049 O O . ASP C 1 285 ? 20.691 43.027 85.138 1.00 48.06 287 ASP C O 1
ATOM 10054 N N . LEU C 1 286 ? 21.809 41.573 86.435 1.00 41.28 288 LEU C N 1
ATOM 10055 C CA . LEU C 1 286 ? 22.800 42.544 86.875 1.00 46.94 288 LEU C CA 1
ATOM 10056 C C . LEU C 1 286 ? 23.993 42.626 85.930 1.00 40.20 288 LEU C C 1
ATOM 10057 O O . LEU C 1 286 ? 24.998 43.261 86.269 1.00 38.73 288 LEU C O 1
ATOM 10062 N N . LYS C 1 287 ? 23.896 41.994 84.757 1.00 36.43 289 LYS C N 1
ATOM 10063 C CA . LYS C 1 287 ? 24.936 42.036 83.726 1.00 42.50 289 LYS C CA 1
ATOM 10064 C C . LYS C 1 287 ? 26.304 41.663 84.291 1.00 42.97 289 LYS C C 1
ATOM 10065 O O . LYS C 1 287 ? 27.332 42.231 83.917 1.00 48.60 289 LYS C O 1
ATOM 10071 N N . GLY C 1 288 ? 26.314 40.709 85.217 1.00 41.69 290 GLY C N 1
ATOM 10072 C CA . GLY C 1 288 ? 27.557 40.188 85.736 1.00 30.83 290 GLY C CA 1
ATOM 10073 C C . GLY C 1 288 ? 28.154 40.940 86.903 1.00 31.45 290 GLY C C 1
ATOM 10074 O O . GLY C 1 288 ? 29.244 40.571 87.353 1.00 27.15 290 GLY C O 1
ATOM 10075 N N . ARG C 1 289 ? 27.488 41.976 87.415 1.00 29.99 291 ARG C N 1
ATOM 10076 C CA . ARG C 1 289 ? 27.966 42.673 88.610 1.00 36.55 291 ARG C CA 1
ATOM 10077 C C . ARG C 1 289 ? 27.612 41.865 89.862 1.00 41.60 291 ARG C C 1
ATOM 10078 O O . ARG C 1 289 ? 26.925 42.328 90.772 1.00 38.81 291 ARG C O 1
ATOM 10086 N N . VAL C 1 290 ? 28.094 40.621 89.888 1.00 39.77 292 VAL C N 1
ATOM 10087 C CA . VAL C 1 290 ? 27.722 39.662 90.922 1.00 40.89 292 VAL C CA 1
ATOM 10088 C C . VAL C 1 290 ? 28.935 38.820 91.294 1.00 41.88 292 VAL C C 1
ATOM 10089 O O . VAL C 1 290 ? 29.859 38.636 90.496 1.00 43.08 292 VAL C O 1
ATOM 10093 N N . LYS C 1 291 ? 28.924 38.310 92.522 1.00 29.74 293 LYS C N 1
ATOM 10094 C CA . LYS C 1 291 ? 29.742 37.175 92.921 1.00 30.99 293 LYS C CA 1
ATOM 10095 C C . LYS C 1 291 ? 28.807 36.051 93.340 1.00 38.13 293 LYS C C 1
ATOM 10096 O O . LYS C 1 291 ? 27.794 36.293 94.004 1.00 35.68 293 LYS C O 1
ATOM 10102 N N . LEU C 1 292 ? 29.140 34.824 92.955 1.00 41.47 294 LEU C N 1
ATOM 10103 C CA . LEU C 1 292 ? 28.211 33.710 93.079 1.00 33.33 294 LEU C CA 1
ATOM 10104 C C . LEU C 1 292 ? 28.819 32.581 93.895 1.00 38.51 294 LEU C C 1
ATOM 10105 O O . LEU C 1 292 ? 29.931 32.124 93.607 1.00 42.36 294 LEU C O 1
ATOM 10110 N N . GLU C 1 293 ? 28.087 32.143 94.909 1.00 45.36 295 GLU C N 1
ATOM 10111 C CA . GLU C 1 293 ? 28.288 30.842 95.535 1.00 37.59 295 GLU C CA 1
ATOM 10112 C C . GLU C 1 293 ? 27.038 30.038 95.191 1.00 41.52 295 GLU C C 1
ATOM 10113 O O . GLU C 1 293 ? 26.074 30.000 95.956 1.00 43.69 295 GLU C O 1
ATOM 10115 N N . ASP C 1 294 ? 27.046 29.418 94.014 1.00 50.19 296 ASP C N 1
ATOM 10116 C CA . ASP C 1 294 ? 25.868 28.721 93.519 1.00 54.64 296 ASP C CA 1
ATOM 10117 C C . ASP C 1 294 ? 25.895 27.255 93.945 1.00 51.90 296 ASP C C 1
ATOM 10118 O O . ASP C 1 294 ? 26.643 26.852 94.841 1.00 49.89 296 ASP C O 1
ATOM 10123 N N . ALA C 1 295 ? 25.068 26.441 93.298 1.00 52.29 297 ALA C N 1
ATOM 10124 C CA . ALA C 1 295 ? 24.968 25.041 93.666 1.00 57.10 297 ALA C CA 1
ATOM 10125 C C . ALA C 1 295 ? 26.275 24.312 93.355 1.00 62.99 297 ALA C C 1
ATOM 10126 O O . ALA C 1 295 ? 27.207 24.858 92.758 1.00 54.78 297 ALA C O 1
ATOM 10128 N N . GLY C 1 296 ? 26.336 23.062 93.783 1.00 53.57 298 GLY C N 1
ATOM 10129 C CA . GLY C 1 296 ? 27.446 22.199 93.436 1.00 50.79 298 GLY C CA 1
ATOM 10130 C C . GLY C 1 296 ? 26.965 20.773 93.296 1.00 57.15 298 GLY C C 1
ATOM 10131 O O . GLY C 1 296 ? 25.960 20.374 93.888 1.00 69.23 298 GLY C O 1
ATOM 10132 N N . PHE C 1 297 ? 27.679 20.010 92.475 1.00 49.03 299 PHE C N 1
ATOM 10133 C CA . PHE C 1 297 ? 27.523 18.558 92.431 1.00 44.87 299 PHE C CA 1
ATOM 10134 C C . PHE C 1 297 ? 28.860 17.977 92.870 1.00 40.83 299 PHE C C 1
ATOM 10135 O O . PHE C 1 297 ? 29.708 17.615 92.051 1.00 32.68 299 PHE C O 1
ATOM 10143 N N . ASP C 1 298 ? 29.035 17.888 94.182 1.00 35.70 300 ASP C N 1
ATOM 10144 C CA . ASP C 1 298 ? 30.334 17.608 94.771 1.00 32.96 300 ASP C CA 1
ATOM 10145 C C . ASP C 1 298 ? 30.594 16.110 94.807 1.00 34.96 300 ASP C C 1
ATOM 10146 O O . ASP C 1 298 ? 29.744 15.330 95.247 1.00 42.55 300 ASP C O 1
ATOM 10151 N N . TRP C 1 299 ? 31.778 15.712 94.355 1.00 32.66 301 TRP C N 1
ATOM 10152 C CA . TRP C 1 299 ? 32.126 14.309 94.218 1.00 26.97 301 TRP C CA 1
ATOM 10153 C C . TRP C 1 299 ? 33.187 13.898 95.230 1.00 24.85 301 TRP C C 1
ATOM 10154 O O . TRP C 1 299 ? 33.912 14.725 95.788 1.00 24.52 301 TRP C O 1
ATOM 10165 N N . LYS C 1 300 ? 33.258 12.589 95.463 1.00 26.41 302 LYS C N 1
ATOM 10166 C CA . LYS C 1 300 ? 34.333 11.981 96.232 1.00 30.05 302 LYS C CA 1
ATOM 10167 C C . LYS C 1 300 ? 34.896 10.812 95.440 1.00 29.87 302 LYS C C 1
ATOM 10168 O O . LYS C 1 300 ? 34.143 9.943 94.989 1.00 26.85 302 LYS C O 1
ATOM 10174 N N . ILE C 1 301 ? 36.215 10.803 95.260 1.00 24.58 303 ILE C N 1
ATOM 10175 C CA . ILE C 1 301 ? 36.923 9.718 94.591 1.00 33.41 303 ILE C CA 1
ATOM 10176 C C . ILE C 1 301 ? 37.713 8.951 95.637 1.00 34.74 303 ILE C C 1
ATOM 10177 O O . ILE C 1 301 ? 38.483 9.546 96.400 1.00 32.49 303 ILE C O 1
ATOM 10182 N N . LEU C 1 302 ? 37.515 7.637 95.681 1.00 34.05 304 LEU C N 1
ATOM 10183 C CA . LEU C 1 302 ? 38.311 6.766 96.531 1.00 33.64 304 LEU C CA 1
ATOM 10184 C C . LEU C 1 302 ? 39.459 6.201 95.707 1.00 28.50 304 LEU C C 1
ATOM 10185 O O . LEU C 1 302 ? 39.240 5.655 94.622 1.00 33.79 304 LEU C O 1
ATOM 10190 N N . GLY C 1 303 ? 40.678 6.341 96.218 1.00 27.82 305 GLY C N 1
ATOM 10191 C CA . GLY C 1 303 ? 41.840 5.852 95.518 1.00 29.34 305 GLY C CA 1
ATOM 10192 C C . GLY C 1 303 ? 41.990 4.351 95.633 1.00 36.07 305 GLY C C 1
ATOM 10193 O O . GLY C 1 303 ? 41.147 3.640 96.197 1.00 29.86 305 GLY C O 1
ATOM 10194 N N . PRO C 1 304 ? 43.105 3.843 95.097 1.00 37.30 306 PRO C N 1
ATOM 10195 C CA . PRO C 1 304 ? 43.337 2.395 95.136 1.00 36.52 306 PRO C CA 1
ATOM 10196 C C . PRO C 1 304 ? 43.813 1.872 96.481 1.00 34.36 306 PRO C C 1
ATOM 10197 O O . PRO C 1 304 ? 43.748 0.655 96.702 1.00 41.46 306 PRO C O 1
ATOM 10201 N N . ASP C 1 305 ? 44.282 2.733 97.382 1.00 30.58 307 ASP C N 1
ATOM 10202 C CA . ASP C 1 305 ? 44.916 2.292 98.626 1.00 34.09 307 ASP C CA 1
ATOM 10203 C C . ASP C 1 305 ? 43.865 2.220 99.729 1.00 32.90 307 ASP C C 1
ATOM 10204 O O . ASP C 1 305 ? 43.662 3.166 100.492 1.00 40.26 307 ASP C O 1
ATOM 10209 N N . VAL C 1 306 ? 43.209 1.060 99.819 1.00 39.52 308 VAL C N 1
ATOM 10210 C CA . VAL C 1 306 ? 42.202 0.836 100.847 1.00 38.47 308 VAL C CA 1
ATOM 10211 C C . VAL C 1 306 ? 42.855 0.849 102.219 1.00 42.15 308 VAL C C 1
ATOM 10212 O O . VAL C 1 306 ? 43.845 0.147 102.463 1.00 44.97 308 VAL C O 1
ATOM 10216 N N . GLN C 1 307 ? 42.290 1.640 103.128 1.00 37.03 309 GLN C N 1
ATOM 10217 C CA . GLN C 1 307 ? 42.764 1.750 104.502 1.00 37.39 309 GLN C CA 1
ATOM 10218 C C . GLN C 1 307 ? 41.780 2.617 105.270 1.00 38.60 309 GLN C C 1
ATOM 10219 O O . GLN C 1 307 ? 41.034 3.405 104.680 1.00 35.41 309 GLN C O 1
ATOM 10225 N N . GLU C 1 308 ? 41.800 2.468 106.596 1.00 36.11 310 GLU C N 1
ATOM 10226 C CA . GLU C 1 308 ? 40.974 3.270 107.498 1.00 28.49 310 GLU C CA 1
ATOM 10227 C C . GLU C 1 308 ? 39.509 3.249 107.065 1.00 31.47 310 GLU C C 1
ATOM 10228 O O . GLU C 1 308 ? 38.857 4.288 106.949 1.00 33.67 310 GLU C O 1
ATOM 10234 N N . VAL C 1 309 ? 38.997 2.041 106.812 1.00 37.08 311 VAL C N 1
ATOM 10235 C CA . VAL C 1 309 ? 37.662 1.894 106.234 1.00 34.46 311 VAL C CA 1
ATOM 10236 C C . VAL C 1 309 ? 36.606 2.501 107.147 1.00 33.23 311 VAL C C 1
ATOM 10237 O O . VAL C 1 309 ? 35.697 3.205 106.686 1.00 32.67 311 VAL C O 1
ATOM 10241 N N . ASP C 1 310 ? 36.704 2.236 108.452 1.00 27.26 312 ASP C N 1
ATOM 10242 C CA . ASP C 1 310 ? 35.736 2.783 109.398 1.00 31.65 312 ASP C CA 1
ATOM 10243 C C . ASP C 1 310 ? 35.708 4.303 109.337 1.00 24.36 312 ASP C C 1
ATOM 10244 O O . ASP C 1 310 ? 34.639 4.910 109.212 1.00 31.33 312 ASP C O 1
ATOM 10249 N N . TYR C 1 311 ? 36.881 4.936 109.421 1.00 31.83 313 TYR C N 1
ATOM 10250 C CA . TYR C 1 311 ? 36.941 6.393 109.369 1.00 29.23 313 TYR C CA 1
ATOM 10251 C C . TYR C 1 311 ? 36.409 6.922 108.043 1.00 32.85 313 TYR C C 1
ATOM 10252 O O . TYR C 1 311 ? 35.655 7.902 108.015 1.00 33.09 313 TYR C O 1
ATOM 10261 N N . VAL C 1 312 ? 36.793 6.285 106.934 1.00 28.68 314 VAL C N 1
ATOM 10262 C CA . VAL C 1 312 ? 36.336 6.725 105.618 1.00 28.84 314 VAL C CA 1
ATOM 10263 C C . VAL C 1 312 ? 34.824 6.586 105.506 1.00 30.46 314 VAL C C 1
ATOM 10264 O O . VAL C 1 312 ? 34.147 7.448 104.931 1.00 27.09 314 VAL C O 1
ATOM 10268 N N . ALA C 1 313 ? 34.269 5.508 106.068 1.00 27.04 315 ALA C N 1
ATOM 10269 C CA . ALA C 1 313 ? 32.822 5.325 106.033 1.00 29.23 315 ALA C CA 1
ATOM 10270 C C . ALA C 1 313 ? 32.111 6.408 106.834 1.00 28.54 315 ALA C C 1
ATOM 10271 O O . ALA C 1 313 ? 31.059 6.906 106.417 1.00 31.51 315 ALA C O 1
ATOM 10273 N N . TRP C 1 314 ? 32.677 6.794 107.982 1.00 32.06 316 TRP C N 1
ATOM 10274 C CA . TRP C 1 314 ? 32.075 7.841 108.802 1.00 30.53 316 TRP C CA 1
ATOM 10275 C C . TRP C 1 314 ? 32.017 9.162 108.048 1.00 33.96 316 TRP C C 1
ATOM 10276 O O . TRP C 1 314 ? 30.986 9.845 108.040 1.00 33.64 316 TRP C O 1
ATOM 10287 N N . VAL C 1 315 ? 33.120 9.534 107.398 1.00 29.88 317 VAL C N 1
ATOM 10288 C CA . VAL C 1 315 ? 33.141 10.774 106.630 1.00 33.64 317 VAL C CA 1
ATOM 10289 C C . VAL C 1 315 ? 32.144 10.706 105.483 1.00 33.40 317 VAL C C 1
ATOM 10290 O O . VAL C 1 315 ? 31.479 11.697 105.162 1.00 31.96 317 VAL C O 1
ATOM 10294 N N . CYS C 1 316 ? 32.013 9.530 104.860 1.00 23.04 318 CYS C N 1
ATOM 10295 C CA . CYS C 1 316 ? 31.047 9.364 103.778 1.00 23.39 318 CYS C CA 1
ATOM 10296 C C . CYS C 1 316 ? 29.623 9.589 104.271 1.00 27.54 318 CYS C C 1
ATOM 10297 O O . CYS C 1 316 ? 28.825 10.256 103.602 1.00 31.88 318 CYS C O 1
ATOM 10300 N N . ASP C 1 317 ? 29.284 9.039 105.438 1.00 29.30 319 ASP C N 1
ATOM 10301 C CA . ASP C 1 317 ? 27.950 9.245 105.990 1.00 33.88 319 ASP C CA 1
ATOM 10302 C C . ASP C 1 317 ? 27.729 10.708 106.354 1.00 29.49 319 ASP C C 1
ATOM 10303 O O . ASP C 1 317 ? 26.679 11.284 106.046 1.00 31.89 319 ASP C O 1
ATOM 10308 N N . GLN C 1 318 ? 28.713 11.330 107.009 1.00 31.73 320 GLN C N 1
ATOM 10309 C CA . GLN C 1 318 ? 28.570 12.731 107.396 1.00 24.75 320 GLN C CA 1
ATOM 10310 C C . GLN C 1 318 ? 28.530 13.639 106.175 1.00 34.24 320 GLN C C 1
ATOM 10311 O O . GLN C 1 318 ? 27.714 14.565 106.110 1.00 30.65 320 GLN C O 1
ATOM 10317 N N . ASP C 1 319 ? 29.405 13.389 105.198 1.00 25.64 321 ASP C N 1
ATOM 10318 C CA . ASP C 1 319 ? 29.428 14.217 103.997 1.00 26.95 321 ASP C CA 1
ATOM 10319 C C . ASP C 1 319 ? 28.096 14.169 103.260 1.00 27.10 321 ASP C C 1
ATOM 10320 O O . ASP C 1 319 ? 27.631 15.189 102.735 1.00 29.09 321 ASP C O 1
ATOM 10325 N N . ALA C 1 320 ? 27.456 13.001 103.229 1.00 27.06 322 ALA C N 1
ATOM 10326 C CA . ALA C 1 320 ? 26.278 12.836 102.387 1.00 27.78 322 ALA C CA 1
ATOM 10327 C C . ALA C 1 320 ? 24.998 13.260 103.096 1.00 30.30 322 ALA C C 1
ATOM 10328 O O . ALA C 1 320 ? 24.108 13.842 102.466 1.00 28.51 322 ALA C O 1
ATOM 10330 N N . TYR C 1 321 ? 24.881 12.993 104.400 1.00 25.01 323 TYR C N 1
ATOM 10331 C CA . TYR C 1 321 ? 23.579 13.043 105.051 1.00 25.65 323 TYR C CA 1
ATOM 10332 C C . TYR C 1 321 ? 23.477 13.942 106.275 1.00 25.52 323 TYR C C 1
ATOM 10333 O O . TYR C 1 321 ? 22.369 14.100 106.799 1.00 40.36 323 TYR C O 1
ATOM 10342 N N . ALA C 1 322 ? 24.572 14.525 106.755 1.00 25.77 324 ALA C N 1
ATOM 10343 C CA . ALA C 1 322 ? 24.445 15.543 107.787 1.00 26.65 324 ALA C CA 1
ATOM 10344 C C . ALA C 1 322 ? 23.590 16.686 107.255 1.00 31.99 324 ALA C C 1
ATOM 10345 O O . ALA C 1 322 ? 23.713 17.079 106.091 1.00 27.49 324 ALA C O 1
ATOM 10347 N N . CYS C 1 323 ? 22.699 17.196 108.108 1.00 31.17 325 CYS C N 1
ATOM 10348 C CA . CYS C 1 323 ? 21.676 18.164 107.722 1.00 28.78 325 CYS C CA 1
ATOM 10349 C C . CYS C 1 323 ? 20.779 17.627 106.613 1.00 25.36 325 CYS C C 1
ATOM 10350 O O . CYS C 1 323 ? 20.176 18.408 105.870 1.00 25.42 325 CYS C O 1
ATOM 10353 N N . SER C 1 324 ? 20.697 16.301 106.485 1.00 35.10 326 SER C N 1
ATOM 10354 C CA . SER C 1 324 ? 19.926 15.640 105.432 1.00 33.49 326 SER C CA 1
ATOM 10355 C C . SER C 1 324 ? 20.402 16.047 104.041 1.00 37.45 326 SER C C 1
ATOM 10356 O O . SER C 1 324 ? 19.597 16.208 103.123 1.00 35.42 326 SER C O 1
ATOM 10359 N N . GLY C 1 325 ? 21.711 16.225 103.876 1.00 36.83 327 GLY C N 1
ATOM 10360 C CA . GLY C 1 325 ? 22.272 16.582 102.590 1.00 36.31 327 GLY C CA 1
ATOM 10361 C C . GLY C 1 325 ? 22.073 18.019 102.170 1.00 34.82 327 GLY C C 1
ATOM 10362 O O . GLY C 1 325 ? 22.439 18.373 101.043 1.00 39.60 327 GLY C O 1
ATOM 10363 N N . GLN C 1 326 ? 21.519 18.862 103.038 1.00 34.63 328 GLN C N 1
ATOM 10364 C CA . GLN C 1 326 ? 21.225 20.252 102.694 1.00 31.68 328 GLN C CA 1
ATOM 10365 C C . GLN C 1 326 ? 22.434 21.145 102.980 1.00 33.04 328 GLN C C 1
ATOM 10366 O O . GLN C 1 326 ? 22.390 22.088 103.770 1.00 28.48 328 GLN C O 1
ATOM 10372 N N . LYS C 1 327 ? 23.535 20.807 102.309 1.00 38.60 329 LYS C N 1
ATOM 10373 C CA . LYS C 1 327 ? 24.754 21.602 102.293 1.00 29.51 329 LYS C CA 1
ATOM 10374 C C . LYS C 1 327 ? 25.202 21.748 100.849 1.00 32.42 329 LYS C C 1
ATOM 10375 O O . LYS C 1 327 ? 25.213 20.764 100.102 1.00 27.23 329 LYS C O 1
ATOM 10381 N N . CYS C 1 328 ? 25.586 22.964 100.459 1.00 36.87 330 CYS C N 1
ATOM 10382 C CA . CYS C 1 328 ? 26.144 23.148 99.125 1.00 45.05 330 CYS C CA 1
ATOM 10383 C C . CYS C 1 328 ? 27.408 22.328 98.916 1.00 35.38 330 CYS C C 1
ATOM 10384 O O . CYS C 1 328 ? 27.828 22.142 97.770 1.00 42.48 330 CYS C O 1
ATOM 10387 N N . SER C 1 329 ? 28.016 21.838 99.996 1.00 33.25 331 SER C N 1
ATOM 10388 C CA . SER C 1 329 ? 29.242 21.057 99.945 1.00 36.38 331 SER C CA 1
ATOM 10389 C C . SER C 1 329 ? 28.994 19.560 100.063 1.00 40.21 331 SER C C 1
ATOM 10390 O O . SER C 1 329 ? 29.958 18.792 100.146 1.00 39.99 331 SER C O 1
ATOM 10393 N N . ALA C 1 330 ? 27.734 19.129 100.063 1.00 38.10 332 ALA C N 1
ATOM 10394 C CA . ALA C 1 330 ? 27.420 17.746 100.391 1.00 36.41 332 ALA C CA 1
ATOM 10395 C C . ALA C 1 330 ? 27.907 16.791 99.304 1.00 36.88 332 ALA C C 1
ATOM 10396 O O . ALA C 1 330 ? 28.012 17.143 98.125 1.00 33.76 332 ALA C O 1
ATOM 10398 N N . GLN C 1 331 ? 28.224 15.570 99.729 1.00 31.06 333 GLN C N 1
ATOM 10399 C CA . GLN C 1 331 ? 28.667 14.509 98.830 1.00 34.90 333 GLN C CA 1
ATOM 10400 C C . GLN C 1 331 ? 27.482 14.006 98.013 1.00 39.98 333 GLN C C 1
ATOM 10401 O O . GLN C 1 331 ? 26.576 13.362 98.552 1.00 33.33 333 GLN C O 1
ATOM 10407 N N . SER C 1 332 ? 27.483 14.294 96.708 1.00 27.21 334 SER C N 1
ATOM 10408 C CA . SER C 1 332 ? 26.396 13.879 95.831 1.00 29.77 334 SER C CA 1
ATOM 10409 C C . SER C 1 332 ? 26.744 12.709 94.924 1.00 31.18 334 SER C C 1
ATOM 10410 O O . SER C 1 332 ? 25.830 12.080 94.382 1.00 34.75 334 SER C O 1
ATOM 10413 N N . VAL C 1 333 ? 28.026 12.405 94.732 1.00 30.44 335 VAL C N 1
ATOM 10414 C CA . VAL C 1 333 ? 28.420 11.196 94.020 1.00 28.89 335 VAL C CA 1
ATOM 10415 C C . VAL C 1 333 ? 29.711 10.673 94.634 1.00 32.69 335 VAL C C 1
ATOM 10416 O O . VAL C 1 333 ? 30.572 11.441 95.071 1.00 35.45 335 VAL C O 1
ATOM 10420 N N . LEU C 1 334 ? 29.825 9.348 94.685 1.00 25.33 336 LEU C N 1
ATOM 10421 C CA . LEU C 1 334 ? 30.990 8.664 95.233 1.00 25.90 336 LEU C CA 1
ATOM 10422 C C . LEU C 1 334 ? 31.527 7.715 94.174 1.00 27.34 336 LEU C C 1
ATOM 10423 O O . LEU C 1 334 ? 30.825 6.788 93.759 1.00 31.80 336 LEU C O 1
ATOM 10428 N N . PHE C 1 335 ? 32.758 7.953 93.723 1.00 27.73 337 PHE C N 1
ATOM 10429 C CA . PHE C 1 335 ? 33.423 7.082 92.753 1.00 27.79 337 PHE C CA 1
ATOM 10430 C C . PHE C 1 335 ? 34.280 6.090 93.535 1.00 28.92 337 PHE C C 1
ATOM 10431 O O . PHE C 1 335 ? 35.338 6.448 94.059 1.00 38.84 337 PHE C O 1
ATOM 10439 N N . MET C 1 336 ? 33.823 4.842 93.615 1.00 31.73 338 MET C N 1
ATOM 10440 C CA . MET C 1 336 ? 34.507 3.809 94.387 1.00 36.10 338 MET C CA 1
ATOM 10441 C C . MET C 1 336 ? 35.471 3.039 93.492 1.00 39.72 338 MET C C 1
ATOM 10442 O O . MET C 1 336 ? 35.046 2.392 92.528 1.00 33.99 338 MET C O 1
ATOM 10447 N N . HIS C 1 337 ? 36.760 3.094 93.819 1.00 35.72 339 HIS C N 1
ATOM 10448 C CA . HIS C 1 337 ? 37.714 2.200 93.182 1.00 30.71 339 HIS C CA 1
ATOM 10449 C C . HIS C 1 337 ? 37.342 0.762 93.512 1.00 36.04 339 HIS C C 1
ATOM 10450 O O . HIS C 1 337 ? 36.888 0.463 94.620 1.00 31.40 339 HIS C O 1
ATOM 10457 N N . LYS C 1 338 ? 37.516 -0.130 92.531 1.00 44.77 340 LYS C N 1
ATOM 10458 C CA . LYS C 1 338 ? 37.119 -1.522 92.712 1.00 39.47 340 LYS C CA 1
ATOM 10459 C C . LYS C 1 338 ? 37.802 -2.150 93.920 1.00 36.36 340 LYS C C 1
ATOM 10460 O O . LYS C 1 338 ? 37.237 -3.046 94.557 1.00 37.40 340 LYS C O 1
ATOM 10466 N N . ASN C 1 339 ? 39.005 -1.676 94.262 1.00 37.51 341 ASN C N 1
ATOM 10467 C CA . ASN C 1 339 ? 39.706 -2.189 95.435 1.00 39.46 341 ASN C CA 1
ATOM 10468 C C . ASN C 1 339 ? 38.889 -2.001 96.705 1.00 42.80 341 ASN C C 1
ATOM 10469 O O . ASN C 1 339 ? 39.073 -2.745 97.675 1.00 45.44 341 ASN C O 1
ATOM 10474 N N . TRP C 1 340 ? 37.981 -1.027 96.718 1.00 45.20 342 TRP C N 1
ATOM 10475 C CA . TRP C 1 340 ? 37.169 -0.765 97.896 1.00 43.01 342 TRP C CA 1
ATOM 10476 C C . TRP C 1 340 ? 35.938 -1.656 97.988 1.00 50.95 342 TRP C C 1
ATOM 10477 O O . TRP C 1 340 ? 35.280 -1.662 99.033 1.00 48.31 342 TRP C O 1
ATOM 10488 N N . SER C 1 341 ? 35.616 -2.410 96.934 1.00 54.20 343 SER C N 1
ATOM 10489 C CA . SER C 1 341 ? 34.368 -3.165 96.913 1.00 56.14 343 SER C CA 1
ATOM 10490 C C . SER C 1 341 ? 34.359 -4.314 97.910 1.00 57.10 343 SER C C 1
ATOM 10491 O O . SER C 1 341 ? 33.279 -4.772 98.297 1.00 58.72 343 SER C O 1
ATOM 10494 N N . SER C 1 342 ? 35.527 -4.796 98.325 1.00 54.01 344 SER C N 1
ATOM 10495 C CA . SER C 1 342 ? 35.624 -5.876 99.296 1.00 48.45 344 SER C CA 1
ATOM 10496 C C . SER C 1 342 ? 35.967 -5.377 100.693 1.00 46.20 344 SER C C 1
ATOM 10497 O O . SER C 1 342 ? 36.186 -6.193 101.595 1.00 49.93 344 SER C O 1
ATOM 10500 N N . SER C 1 343 ? 36.007 -4.060 100.892 1.00 40.67 345 SER C N 1
ATOM 10501 C CA . SER C 1 343 ? 36.440 -3.480 102.155 1.00 42.45 345 SER C CA 1
ATOM 10502 C C . SER C 1 343 ? 35.353 -3.488 103.219 1.00 43.80 345 SER C C 1
ATOM 10503 O O . SER C 1 343 ? 35.666 -3.334 104.405 1.00 44.17 345 SER C O 1
ATOM 10506 N N . GLY C 1 344 ? 34.094 -3.668 102.830 1.00 39.69 346 GLY C N 1
ATOM 10507 C CA . GLY C 1 344 ? 32.986 -3.471 103.735 1.00 34.75 346 GLY C CA 1
ATOM 10508 C C . GLY C 1 344 ? 32.531 -2.035 103.860 1.00 34.86 346 GLY C C 1
ATOM 10509 O O . GLY C 1 344 ? 31.693 -1.742 104.724 1.00 37.54 346 GLY C O 1
ATOM 10510 N N . LEU C 1 345 ? 33.055 -1.131 103.027 1.00 38.27 347 LEU C N 1
ATOM 10511 C CA . LEU C 1 345 ? 32.692 0.281 103.113 1.00 35.82 347 LEU C CA 1
ATOM 10512 C C . LEU C 1 345 ? 31.194 0.485 102.926 1.00 34.13 347 LEU C C 1
ATOM 10513 O O . LEU C 1 345 ? 30.536 1.137 103.745 1.00 36.31 347 LEU C O 1
ATOM 10518 N N . LEU C 1 346 ? 30.641 -0.064 101.840 1.00 27.39 348 LEU C N 1
ATOM 10519 C CA . LEU C 1 346 ? 29.223 0.127 101.550 1.00 31.19 348 LEU C CA 1
ATOM 10520 C C . LEU C 1 346 ? 28.349 -0.457 102.651 1.00 37.76 348 LEU C C 1
ATOM 10521 O O . LEU C 1 346 ? 27.313 0.121 103.004 1.00 40.49 348 LEU C O 1
ATOM 10526 N N . GLU C 1 347 ? 28.748 -1.608 103.198 1.00 35.45 349 GLU C N 1
ATOM 10527 C CA . GLU C 1 347 ? 28.012 -2.193 104.313 1.00 34.64 349 GLU C CA 1
ATOM 10528 C C . GLU C 1 347 ? 27.989 -1.250 105.508 1.00 35.67 349 GLU C C 1
ATOM 10529 O O . GLU C 1 347 ? 26.950 -1.091 106.160 1.00 33.71 349 GLU C O 1
ATOM 10535 N N . LYS C 1 348 ? 29.123 -0.607 105.804 1.00 33.74 350 LYS C N 1
ATOM 10536 C CA . LYS C 1 348 ? 29.177 0.319 106.931 1.00 33.56 350 LYS C CA 1
ATOM 10537 C C . LYS C 1 348 ? 28.417 1.605 106.631 1.00 35.06 350 LYS C C 1
ATOM 10538 O O . LYS C 1 348 ? 27.824 2.203 107.536 1.00 33.47 350 LYS C O 1
ATOM 10544 N N . MET C 1 349 ? 28.429 2.053 105.372 1.00 36.01 351 MET C N 1
ATOM 10545 C CA . MET C 1 349 ? 27.663 3.240 105.006 1.00 36.72 351 MET C CA 1
ATOM 10546 C C . MET C 1 349 ? 26.170 3.005 105.186 1.00 39.47 351 MET C C 1
ATOM 10547 O O . MET C 1 349 ? 25.449 3.882 105.679 1.00 34.10 351 MET C O 1
ATOM 10552 N N . LYS C 1 350 ? 25.689 1.827 104.784 1.00 34.99 352 LYS C N 1
ATOM 10553 C CA . LYS C 1 350 ? 24.292 1.473 105.005 1.00 35.15 352 LYS C CA 1
ATOM 10554 C C . LYS C 1 350 ? 23.952 1.501 106.488 1.00 35.89 352 LYS C C 1
ATOM 10555 O O . LYS C 1 350 ? 22.964 2.121 106.901 1.00 28.03 352 LYS C O 1
ATOM 10561 N N . LYS C 1 351 ? 24.770 0.834 107.308 1.00 31.46 353 LYS C N 1
ATOM 10562 C CA . LYS C 1 351 ? 24.540 0.824 108.749 1.00 34.21 353 LYS C CA 1
ATOM 10563 C C . LYS C 1 351 ? 24.559 2.234 109.325 1.00 28.84 353 LYS C C 1
ATOM 10564 O O . LYS C 1 351 ? 23.700 2.587 110.141 1.00 31.89 353 LYS C O 1
ATOM 10570 N N . LEU C 1 352 ? 25.523 3.058 108.903 1.00 27.85 354 LEU C N 1
ATOM 10571 C CA . LEU C 1 352 ? 25.620 4.417 109.429 1.00 31.34 354 LEU C CA 1
ATOM 10572 C C . LEU C 1 352 ? 24.424 5.267 109.013 1.00 28.08 354 LEU C C 1
ATOM 10573 O O . LEU C 1 352 ? 23.941 6.090 109.798 1.00 25.11 354 LEU C O 1
ATOM 10578 N N . SER C 1 353 ? 23.933 5.086 107.783 1.00 28.49 355 SER C N 1
ATOM 10579 C CA . SER C 1 353 ? 22.760 5.835 107.341 1.00 29.45 355 SER C CA 1
ATOM 10580 C C . SER C 1 353 ? 21.522 5.457 108.143 1.00 38.40 355 SER C C 1
ATOM 10581 O O . SER C 1 353 ? 20.628 6.290 108.332 1.00 36.69 355 SER C O 1
ATOM 10584 N N . GLU C 1 354 ? 21.461 4.217 108.635 1.00 33.36 356 GLU C N 1
ATOM 10585 C CA . GLU C 1 354 ? 20.262 3.719 109.295 1.00 34.89 356 GLU C CA 1
ATOM 10586 C C . GLU C 1 354 ? 20.170 4.127 110.758 1.00 31.82 356 GLU C C 1
ATOM 10587 O O . GLU C 1 354 ? 19.089 4.013 111.346 1.00 40.23 356 GLU C O 1
ATOM 10593 N N . ARG C 1 355 ? 21.258 4.602 111.359 1.00 35.51 357 ARG C N 1
ATOM 10594 C CA . ARG C 1 355 ? 21.159 5.143 112.707 1.00 37.11 357 ARG C CA 1
ATOM 10595 C C . ARG C 1 355 ? 20.746 6.609 112.717 1.00 36.96 357 ARG C C 1
ATOM 10596 O O . ARG C 1 355 ? 20.557 7.177 113.797 1.00 36.19 357 ARG C O 1
ATOM 10604 N N . ARG C 1 356 ? 20.585 7.226 111.549 1.00 35.97 358 ARG C N 1
ATOM 10605 C CA . ARG C 1 356 ? 20.082 8.589 111.473 1.00 38.83 358 ARG C CA 1
ATOM 10606 C C . ARG C 1 356 ? 18.583 8.604 111.728 1.00 38.35 358 ARG C C 1
ATOM 10607 O O . ARG C 1 356 ? 17.843 7.766 111.206 1.00 38.72 358 ARG C O 1
ATOM 10615 N N . LYS C 1 357 ? 18.137 9.558 112.541 1.00 39.87 359 LYS C N 1
ATOM 10616 C CA . LYS C 1 357 ? 16.759 9.556 113.004 1.00 39.19 359 LYS C CA 1
ATOM 10617 C C . LYS C 1 357 ? 16.263 10.985 113.155 1.00 35.01 359 LYS C C 1
ATOM 10618 O O . LYS C 1 357 ? 17.044 11.930 113.296 1.00 32.08 359 LYS C O 1
ATOM 10624 N N . LEU C 1 358 ? 14.937 11.126 113.107 1.00 30.07 360 LEU C N 1
ATOM 10625 C CA . LEU C 1 358 ? 14.313 12.439 113.207 1.00 39.52 360 LEU C CA 1
ATOM 10626 C C . LEU C 1 358 ? 14.438 13.012 114.610 1.00 39.24 360 LEU C C 1
ATOM 10627 O O . LEU C 1 358 ? 14.403 14.236 114.786 1.00 44.92 360 LEU C O 1
ATOM 10632 N N . GLU C 1 359 ? 14.603 12.145 115.612 1.00 37.89 361 GLU C N 1
ATOM 10633 C CA . GLU C 1 359 ? 14.504 12.571 117.005 1.00 35.82 361 GLU C CA 1
ATOM 10634 C C . GLU C 1 359 ? 15.617 13.543 117.372 1.00 41.42 361 GLU C C 1
ATOM 10635 O O . GLU C 1 359 ? 15.401 14.480 118.149 1.00 37.67 361 GLU C O 1
ATOM 10641 N N . ASP C 1 360 ? 16.812 13.341 116.823 1.00 38.12 362 ASP C N 1
ATOM 10642 C CA . ASP C 1 360 ? 17.904 14.288 116.994 1.00 31.00 362 ASP C CA 1
ATOM 10643 C C . ASP C 1 360 ? 18.234 15.024 115.701 1.00 38.50 362 ASP C C 1
ATOM 10644 O O . ASP C 1 360 ? 19.280 15.678 115.618 1.00 40.74 362 ASP C O 1
ATOM 10649 N N . LEU C 1 361 ? 17.368 14.921 114.691 1.00 31.41 363 LEU C N 1
ATOM 10650 C CA . LEU C 1 361 ? 17.517 15.626 113.417 1.00 32.98 363 LEU C CA 1
ATOM 10651 C C . LEU C 1 361 ? 18.786 15.226 112.672 1.00 31.39 363 LEU C C 1
ATOM 10652 O O . LEU C 1 361 ? 19.301 15.990 111.852 1.00 34.22 363 LEU C O 1
ATOM 10657 N N . THR C 1 362 ? 19.296 14.022 112.927 1.00 34.65 364 THR C N 1
ATOM 10658 C CA . THR C 1 362 ? 20.313 13.469 112.041 1.00 27.73 364 THR C CA 1
ATOM 10659 C C . THR C 1 362 ? 19.736 13.075 110.688 1.00 33.29 364 THR C C 1
ATOM 10660 O O . THR C 1 362 ? 20.500 12.808 109.753 1.00 32.80 364 THR C O 1
ATOM 10664 N N . ILE C 1 363 ? 18.413 12.982 110.588 1.00 35.80 365 ILE C N 1
ATOM 10665 C CA . ILE C 1 363 ? 17.680 13.077 109.334 1.00 32.73 365 ILE C CA 1
ATOM 10666 C C . ILE C 1 363 ? 16.484 13.971 109.626 1.00 28.70 365 ILE C C 1
ATOM 10667 O O . ILE C 1 363 ? 16.012 14.039 110.764 1.00 31.86 365 ILE C O 1
ATOM 10672 N N . GLY C 1 364 ? 15.996 14.681 108.611 1.00 26.92 366 GLY C N 1
ATOM 10673 C CA . GLY C 1 364 ? 14.936 15.628 108.869 1.00 27.34 366 GLY C CA 1
ATOM 10674 C C . GLY C 1 364 ? 14.275 16.264 107.663 1.00 30.44 366 GLY C C 1
ATOM 10675 O O . GLY C 1 364 ? 14.410 15.805 106.524 1.00 27.58 366 GLY C O 1
ATOM 10676 N N . PRO C 1 365 ? 13.527 17.342 107.910 1.00 34.17 367 PRO C N 1
ATOM 10677 C CA . PRO C 1 365 ? 12.783 17.992 106.824 1.00 28.23 367 PRO C CA 1
ATOM 10678 C C . PRO C 1 365 ? 13.718 18.525 105.749 1.00 33.53 367 PRO C C 1
ATOM 10679 O O . PRO C 1 365 ? 14.773 19.092 106.039 1.00 27.42 367 PRO C O 1
ATOM 10683 N N . VAL C 1 366 ? 13.316 18.330 104.500 1.00 30.37 368 VAL C N 1
ATOM 10684 C CA . VAL C 1 366 ? 14.061 18.803 103.340 1.00 29.18 368 VAL C CA 1
ATOM 10685 C C . VAL C 1 366 ? 13.313 20.009 102.789 1.00 29.84 368 VAL C C 1
ATOM 10686 O O . VAL C 1 366 ? 12.244 19.866 102.186 1.00 28.82 368 VAL C O 1
ATOM 10690 N N . LEU C 1 367 ? 13.88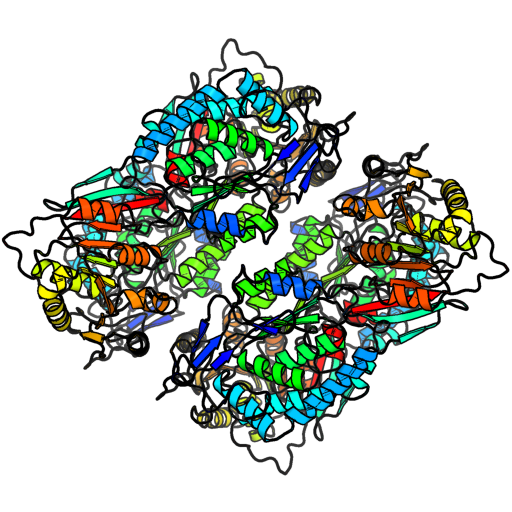1 21.203 102.975 1.00 29.95 369 LEU C N 1
ATOM 10691 C CA . LEU C 1 367 ? 13.086 22.418 102.842 1.00 28.58 369 LEU C CA 1
ATOM 10692 C C . LEU C 1 367 ? 12.818 22.816 101.394 1.00 29.40 369 LEU C C 1
ATOM 10693 O O . LEU C 1 367 ? 11.868 23.566 101.146 1.00 33.33 369 LEU C O 1
ATOM 10698 N N . THR C 1 368 ? 13.602 22.331 100.427 1.00 28.74 370 THR C N 1
ATOM 10699 C CA . THR C 1 368 ? 13.400 22.743 99.042 1.00 35.55 370 THR C CA 1
ATOM 10700 C C . THR C 1 368 ? 13.226 21.581 98.067 1.00 41.37 370 THR C C 1
ATOM 10701 O O . THR C 1 368 ? 13.261 21.809 96.851 1.00 45.49 370 THR C O 1
ATOM 10705 N N . VAL C 1 369 ? 13.058 20.346 98.545 1.00 39.95 371 VAL C N 1
ATOM 10706 C CA . VAL C 1 369 ? 12.776 19.204 97.672 1.00 30.15 371 VAL C CA 1
ATOM 10707 C C . VAL C 1 369 ? 11.732 18.331 98.360 1.00 33.19 371 VAL C C 1
ATOM 10708 O O . VAL C 1 369 ? 11.941 17.892 99.497 1.00 32.71 371 VAL C O 1
ATOM 10712 N N . THR C 1 370 ? 10.622 18.063 97.675 1.00 35.64 372 THR C N 1
ATOM 10713 C CA . THR C 1 370 ? 9.555 17.277 98.279 1.00 30.63 372 THR C CA 1
ATOM 10714 C C . THR C 1 370 ? 9.896 15.791 98.258 1.00 37.91 372 THR C C 1
ATOM 10715 O O . THR C 1 370 ? 10.758 15.331 97.504 1.00 38.26 372 THR C O 1
ATOM 10719 N N . THR C 1 371 ? 9.196 15.041 99.108 1.00 42.15 373 THR C N 1
ATOM 10720 C CA . THR C 1 371 ? 9.357 13.591 99.133 1.00 39.56 373 THR C CA 1
ATOM 10721 C C . THR C 1 371 ? 9.057 12.987 97.768 1.00 37.28 373 THR C C 1
ATOM 10722 O O . THR C 1 371 ? 9.836 12.180 97.247 1.00 39.08 373 THR C O 1
ATOM 10726 N N . GLU C 1 372 ? 7.926 13.375 97.172 1.00 36.96 374 GLU C N 1
ATOM 10727 C CA . GLU C 1 372 ? 7.548 12.854 95.863 1.00 41.86 374 GLU C CA 1
ATOM 10728 C C . GLU C 1 372 ? 8.586 13.196 94.805 1.00 38.94 374 GLU C C 1
ATOM 10729 O O . GLU C 1 372 ? 8.820 12.402 93.887 1.00 37.71 374 GLU C O 1
ATOM 10735 N N . ALA C 1 373 ? 9.214 14.370 94.915 1.00 31.43 375 ALA C N 1
ATOM 10736 C CA . ALA C 1 373 ? 10.262 14.739 93.971 1.00 35.90 375 ALA C CA 1
ATOM 10737 C C . ALA C 1 373 ? 11.486 13.848 94.130 1.00 37.02 375 ALA C C 1
ATOM 10738 O O . ALA C 1 373 ? 12.102 13.444 93.136 1.00 37.71 375 ALA C O 1
ATOM 10740 N N . MET C 1 374 ? 11.858 13.534 95.373 1.00 38.60 376 MET C N 1
ATOM 10741 C CA . MET C 1 374 ? 12.996 12.648 95.600 1.00 30.69 376 MET C CA 1
ATOM 10742 C C . MET C 1 374 ? 12.682 11.224 95.157 1.00 31.00 376 MET C C 1
ATOM 10743 O O . MET C 1 374 ? 13.534 10.553 94.563 1.00 34.28 376 MET C O 1
ATOM 10748 N N . ILE C 1 375 ? 11.464 10.750 95.429 1.00 30.79 377 ILE C N 1
ATOM 10749 C CA . ILE C 1 375 ? 11.053 9.431 94.952 1.00 31.32 377 ILE C CA 1
ATOM 10750 C C . ILE C 1 375 ? 11.122 9.373 93.432 1.00 32.05 377 ILE C C 1
ATOM 10751 O O . ILE C 1 375 ? 11.640 8.413 92.849 1.00 36.48 377 ILE C O 1
ATOM 10756 N N . GLU C 1 376 ? 10.608 10.412 92.769 1.00 34.58 378 GLU C N 1
ATOM 10757 C CA . GLU C 1 376 ? 10.571 10.435 91.310 1.00 35.56 378 GLU C CA 1
ATOM 10758 C C . GLU C 1 376 ? 11.975 10.409 90.722 1.00 36.26 378 GLU C C 1
ATOM 10759 O O . GLU C 1 376 ? 12.244 9.685 89.756 1.00 36.72 378 GLU C O 1
ATOM 10765 N N . HIS C 1 377 ? 12.885 11.205 91.290 1.00 34.89 379 HIS C N 1
ATOM 10766 C CA . HIS C 1 377 ? 14.266 11.201 90.820 1.00 32.58 379 HIS C CA 1
ATOM 10767 C C . HIS C 1 377 ? 14.888 9.821 90.967 1.00 31.83 379 HIS C C 1
ATOM 10768 O O . HIS C 1 377 ? 15.586 9.347 90.063 1.00 36.89 379 HIS C O 1
ATOM 10775 N N . MET C 1 378 ? 14.635 9.159 92.097 1.00 31.09 380 MET C N 1
ATOM 10776 C CA . MET C 1 378 ? 15.187 7.829 92.323 1.00 31.54 380 MET C CA 1
ATOM 10777 C C . MET C 1 378 ? 14.686 6.842 91.277 1.00 35.92 380 MET C C 1
ATOM 10778 O O . MET C 1 378 ? 15.470 6.084 90.696 1.00 34.69 380 MET C O 1
ATOM 10783 N N . ASN C 1 379 ? 13.375 6.845 91.015 1.00 31.97 381 ASN C N 1
ATOM 10784 C CA . ASN C 1 379 ? 12.816 5.911 90.045 1.00 33.74 381 ASN C CA 1
ATOM 10785 C C . ASN C 1 379 ? 13.291 6.210 88.629 1.00 38.70 381 ASN C C 1
ATOM 10786 O O . ASN C 1 379 ? 13.426 5.286 87.818 1.00 39.17 381 ASN C O 1
ATOM 10791 N N . ASN C 1 380 ? 13.555 7.482 88.313 1.00 33.44 382 ASN C N 1
ATOM 10792 C CA . ASN C 1 380 ? 14.150 7.805 87.020 1.00 33.09 382 ASN C CA 1
ATOM 10793 C C . ASN C 1 380 ? 15.553 7.227 86.909 1.00 45.90 382 ASN C C 1
ATOM 10794 O O . ASN C 1 380 ? 15.932 6.695 85.858 1.00 51.17 382 ASN C O 1
ATOM 10799 N N . LEU C 1 381 ? 16.339 7.321 87.986 1.00 41.53 383 LEU C N 1
ATOM 10800 C CA . LEU C 1 381 ? 17.665 6.712 87.988 1.00 36.75 383 LEU C CA 1
ATOM 10801 C C . LEU C 1 381 ? 17.575 5.195 87.895 1.00 39.70 383 LEU C C 1
ATOM 10802 O O . LEU C 1 381 ? 18.413 4.554 87.250 1.00 36.60 383 LEU C O 1
ATOM 10807 N N . LEU C 1 382 ? 16.559 4.601 88.527 1.00 36.76 384 LEU C N 1
ATOM 10808 C CA . LEU C 1 382 ? 16.403 3.150 88.508 1.00 36.13 384 LEU C CA 1
ATOM 10809 C C . LEU C 1 382 ? 16.008 2.610 87.140 1.00 39.31 384 LEU C C 1
ATOM 10810 O O . LEU C 1 382 ? 16.082 1.394 86.932 1.00 42.12 384 LEU C O 1
ATOM 10815 N N . LYS C 1 383 ? 15.585 3.471 86.212 1.00 43.62 385 LYS C N 1
ATOM 10816 C CA . LYS C 1 383 ? 15.370 3.029 84.839 1.00 49.79 385 LYS C CA 1
ATOM 10817 C C . LYS C 1 383 ? 16.678 2.689 84.142 1.00 50.02 385 LYS C C 1
ATOM 10818 O O . LYS C 1 383 ? 16.660 1.993 83.120 1.00 46.04 385 LYS C O 1
ATOM 10824 N N . ILE C 1 384 ? 17.802 3.165 84.667 1.00 49.87 386 ILE C N 1
ATOM 10825 C CA . ILE C 1 384 ? 19.095 2.976 84.023 1.00 38.00 386 ILE C CA 1
ATOM 10826 C C . ILE C 1 384 ? 19.569 1.546 84.252 1.00 44.31 386 ILE C C 1
ATOM 10827 O O . ILE C 1 384 ? 19.476 1.008 85.362 1.00 45.03 386 ILE C O 1
ATOM 10832 N N . ARG C 1 385 ? 20.070 0.930 83.187 1.00 45.59 387 ARG C N 1
ATOM 10833 C CA . ARG C 1 385 ? 20.450 -0.475 83.197 1.00 43.09 387 ARG C CA 1
ATOM 10834 C C . ARG C 1 385 ? 21.600 -0.726 84.169 1.00 43.98 387 ARG C C 1
ATOM 10835 O O . ARG C 1 385 ? 22.632 -0.051 84.119 1.00 44.16 387 ARG C O 1
ATOM 10843 N N . GLY C 1 386 ? 21.406 -1.688 85.072 1.00 39.56 388 GLY C N 1
ATOM 10844 C CA . GLY C 1 386 ? 22.389 -2.007 86.087 1.00 38.80 388 GLY C CA 1
ATOM 10845 C C . GLY C 1 386 ? 22.241 -1.257 87.395 1.00 38.41 388 GLY C C 1
ATOM 10846 O O . GLY C 1 386 ? 22.986 -1.546 88.342 1.00 42.12 388 GLY C O 1
ATOM 10847 N N . SER C 1 387 ? 21.300 -0.319 87.483 1.00 35.38 389 SER C N 1
ATOM 10848 C CA . SER C 1 387 ? 21.147 0.512 88.669 1.00 38.63 389 SER C CA 1
ATOM 10849 C C . SER C 1 387 ? 20.382 -0.222 89.762 1.00 44.47 389 SER C C 1
ATOM 10850 O O . SER C 1 387 ? 19.504 -1.046 89.492 1.00 52.80 389 SER C O 1
ATOM 10853 N N . LYS C 1 388 ? 20.725 0.088 91.012 1.00 41.12 390 LYS C N 1
ATOM 10854 C CA . LYS C 1 388 ? 20.046 -0.499 92.157 1.00 32.41 390 LYS C CA 1
ATOM 10855 C C . LYS C 1 388 ? 20.121 0.458 93.337 1.00 34.50 390 LYS C C 1
ATOM 10856 O O . LYS C 1 388 ? 21.040 1.276 93.440 1.00 32.86 390 LYS C O 1
ATOM 10860 N N . VAL C 1 389 ? 19.140 0.339 94.227 1.00 34.69 391 VAL C N 1
ATOM 10861 C CA . VAL C 1 389 ? 19.128 1.086 95.479 1.00 32.80 391 VAL C CA 1
ATOM 10862 C C . VAL C 1 389 ? 20.035 0.375 96.474 1.00 35.44 391 VAL C C 1
ATOM 10863 O O . VAL C 1 389 ? 19.802 -0.787 96.821 1.00 35.81 391 VAL C O 1
ATOM 10867 N N . LEU C 1 390 ? 21.073 1.073 96.935 1.00 35.83 392 LEU C N 1
ATOM 10868 C CA . LEU C 1 390 ? 21.977 0.488 97.920 1.00 36.25 392 LEU C CA 1
ATOM 10869 C C . LEU C 1 390 ? 21.380 0.535 99.323 1.00 35.06 392 LEU C C 1
ATOM 10870 O O . LEU C 1 390 ? 21.490 -0.440 100.076 1.00 44.22 392 LEU C O 1
ATOM 10875 N N . PHE C 1 391 ? 20.755 1.649 99.697 1.00 33.76 393 PHE C N 1
ATOM 10876 C CA . PHE C 1 391 ? 20.029 1.723 100.958 1.00 32.69 393 PHE C CA 1
ATOM 10877 C C . PHE C 1 391 ? 19.098 2.924 100.921 1.00 35.31 393 PHE C C 1
ATOM 10878 O O . PHE C 1 391 ? 19.254 3.828 100.096 1.00 41.89 393 PHE C O 1
ATOM 10886 N N . GLY C 1 392 ? 18.117 2.914 101.820 1.00 35.47 394 GLY C N 1
ATOM 10887 C CA . GLY C 1 392 ? 17.144 3.993 101.833 1.00 28.51 394 GLY C CA 1
ATOM 10888 C C . GLY C 1 392 ? 16.141 3.823 100.712 1.00 34.00 394 GLY C C 1
ATOM 10889 O O . GLY C 1 392 ? 15.754 2.705 100.355 1.00 33.17 394 GLY C O 1
ATOM 10890 N N . GLY C 1 393 ? 15.724 4.944 100.135 1.00 34.71 395 GLY C N 1
ATOM 10891 C CA . GLY C 1 393 ? 14.739 4.932 99.069 1.00 30.16 395 GLY C CA 1
ATOM 10892 C C . GLY C 1 393 ? 13.299 4.915 99.527 1.00 33.10 395 GLY C C 1
ATOM 10893 O O . GLY C 1 393 ? 12.403 4.725 98.695 1.00 37.31 395 GLY C O 1
ATOM 10894 N N . GLU C 1 394 ? 13.047 5.097 100.819 1.00 36.89 396 GLU C N 1
ATOM 10895 C CA . GLU C 1 394 ? 11.713 5.104 101.393 1.00 37.42 396 GLU C CA 1
ATOM 10896 C C . GLU C 1 394 ? 11.510 6.370 102.211 1.00 38.37 396 GLU C C 1
ATOM 10897 O O . GLU C 1 394 ? 12.469 6.913 102.769 1.00 43.22 396 GLU C O 1
ATOM 10903 N N . PRO C 1 395 ? 10.276 6.863 102.296 1.00 40.11 397 PRO C N 1
ATOM 10904 C CA . PRO C 1 395 ? 10.019 8.080 103.071 1.00 40.44 397 PRO C CA 1
ATOM 10905 C C . PRO C 1 395 ? 10.177 7.829 104.559 1.00 32.89 397 PRO C C 1
ATOM 10906 O O . PRO C 1 395 ? 10.058 6.703 105.047 1.00 32.15 397 PRO C O 1
ATOM 10910 N N . LEU C 1 396 ? 10.445 8.910 105.286 1.00 34.17 398 LEU C N 1
ATOM 10911 C CA . LEU C 1 396 ? 10.388 8.844 106.736 1.00 33.02 398 LEU C CA 1
ATOM 10912 C C . LEU C 1 396 ? 8.963 8.538 107.175 1.00 35.31 398 LEU C C 1
ATOM 10913 O O . LEU C 1 396 ? 7.993 8.870 106.489 1.00 35.42 398 LEU C O 1
ATOM 10918 N N . ALA C 1 397 ? 8.840 7.880 108.322 1.00 38.95 399 ALA C N 1
ATOM 10919 C CA . ALA C 1 397 ? 7.552 7.565 108.913 1.00 37.42 399 ALA C CA 1
ATOM 10920 C C . ALA C 1 397 ? 7.402 8.288 110.244 1.00 41.88 399 ALA C C 1
ATOM 10921 O O . ALA C 1 397 ? 8.364 8.822 110.802 1.00 34.66 399 ALA C O 1
ATOM 10923 N N . ASN C 1 398 ? 6.162 8.300 110.740 1.00 44.61 400 ASN C N 1
ATOM 10924 C CA . ASN C 1 398 ? 5.845 8.781 112.085 1.00 42.87 400 ASN C CA 1
ATOM 10925 C C . ASN C 1 398 ? 6.284 10.230 112.283 1.00 48.26 400 ASN C C 1
ATOM 10926 O O . ASN C 1 398 ? 7.059 10.547 113.187 1.00 43.75 400 ASN C O 1
ATOM 10931 N N . HIS C 1 399 ? 5.783 11.120 111.429 1.00 44.08 401 HIS C N 1
ATOM 10932 C CA . HIS C 1 399 ? 6.174 12.520 111.518 1.00 42.15 401 HIS C CA 1
ATOM 10933 C C . HIS C 1 399 ? 5.024 13.417 111.083 1.00 40.10 401 HIS C C 1
ATOM 10934 O O . HIS C 1 399 ? 4.045 12.969 110.482 1.00 32.79 401 HIS C O 1
ATOM 10941 N N . SER C 1 400 ? 5.170 14.708 111.391 1.00 45.64 402 SER C N 1
ATOM 10942 C CA . SER C 1 400 ? 4.201 15.731 111.015 1.00 44.26 402 SER C CA 1
ATOM 10943 C C . SER C 1 400 ? 4.803 16.778 110.084 1.00 36.98 402 SER C C 1
ATOM 10944 O O . SER C 1 400 ? 4.292 17.899 110.010 1.00 39.35 402 SER C O 1
ATOM 10947 N N . ILE C 1 401 ? 5.888 16.447 109.390 1.00 31.47 403 ILE C N 1
ATOM 10948 C CA . ILE C 1 401 ? 6.535 17.372 108.463 1.00 31.21 403 ILE C CA 1
ATOM 10949 C C . ILE C 1 401 ? 5.549 17.734 107.359 1.00 34.43 403 ILE C C 1
ATOM 10950 O O . ILE C 1 401 ? 5.066 16.843 106.644 1.00 32.82 403 ILE C O 1
ATOM 10955 N N . PRO C 1 402 ? 5.210 19.014 107.198 1.00 38.87 404 PRO C N 1
ATOM 10956 C CA . PRO C 1 402 ? 4.229 19.395 106.176 1.00 41.74 404 PRO C CA 1
ATOM 10957 C C . PRO C 1 402 ? 4.695 19.005 104.782 1.00 45.81 404 PRO C C 1
ATOM 10958 O O . PRO C 1 402 ? 5.889 19.013 104.473 1.00 43.17 404 PRO C O 1
ATOM 10962 N N . LYS C 1 403 ? 3.720 18.663 103.936 1.00 42.62 405 LYS C N 1
ATOM 10963 C CA . LYS C 1 403 ? 4.008 18.033 102.652 1.00 46.13 405 LYS C CA 1
ATOM 10964 C C . LYS C 1 403 ? 4.863 18.901 101.736 1.00 41.39 405 LYS C C 1
ATOM 10965 O O . LYS C 1 403 ? 5.499 18.365 100.821 1.00 39.04 405 LYS C O 1
ATOM 10971 N N . ILE C 1 404 ? 4.908 20.218 101.959 1.00 31.86 406 ILE C N 1
ATOM 10972 C CA . ILE C 1 404 ? 5.746 21.077 101.128 1.00 34.60 406 ILE C CA 1
ATOM 10973 C C . ILE C 1 404 ? 7.225 20.762 101.302 1.00 32.47 406 ILE C C 1
ATOM 10974 O O . ILE C 1 404 ? 8.031 21.085 100.423 1.00 35.56 406 ILE C O 1
ATOM 10979 N N . TYR C 1 405 ? 7.604 20.138 102.412 1.00 31.84 407 TYR C N 1
ATOM 10980 C CA . TYR C 1 405 ? 8.984 19.762 102.670 1.00 33.44 407 TYR C CA 1
ATOM 10981 C C . TYR C 1 405 ? 9.145 18.254 102.537 1.00 32.04 407 TYR C C 1
ATOM 10982 O O . TYR C 1 405 ? 8.214 17.488 102.801 1.00 38.64 407 TYR C O 1
ATOM 10991 N N . GLY C 1 406 ? 10.338 17.831 102.128 1.00 29.63 408 GLY C N 1
ATOM 10992 C CA . GLY C 1 406 ? 10.595 16.415 101.960 1.00 31.84 408 GLY C CA 1
ATOM 10993 C C . GLY C 1 406 ? 10.969 15.732 103.263 1.00 31.28 408 GLY C C 1
ATOM 10994 O O . GLY C 1 406 ? 11.527 16.336 104.179 1.00 37.77 408 GLY C O 1
ATOM 10995 N N . ALA C 1 407 ? 10.657 14.435 103.333 1.00 30.28 409 ALA C N 1
ATOM 10996 C CA . ALA C 1 407 ? 10.953 13.602 104.505 1.00 39.09 409 ALA C CA 1
ATOM 10997 C C . ALA C 1 407 ? 11.354 12.220 103.993 1.00 39.79 409 ALA C C 1
ATOM 10998 O O . ALA C 1 407 ? 10.504 11.350 103.784 1.00 36.79 409 ALA C O 1
ATOM 11000 N N . MET C 1 408 ? 12.656 12.026 103.801 1.00 32.00 410 MET C N 1
ATOM 11001 C CA . MET C 1 408 ? 13.197 10.806 103.224 1.00 33.80 410 MET C CA 1
ATOM 11002 C C . MET C 1 408 ? 14.241 10.196 104.149 1.00 30.13 410 MET C C 1
ATOM 11003 O O . MET C 1 408 ? 14.941 10.904 104.879 1.00 31.33 410 MET C O 1
ATOM 11008 N N . LYS C 1 409 ? 14.326 8.870 104.118 1.00 34.15 411 LYS C N 1
ATOM 11009 C CA . LYS C 1 409 ? 15.460 8.191 104.715 1.00 33.76 411 LYS C CA 1
ATOM 11010 C C . LYS C 1 409 ? 16.701 8.442 103.862 1.00 37.14 411 LYS C C 1
ATOM 11011 O O . LYS C 1 409 ? 16.592 8.660 102.652 1.00 33.30 411 LYS C O 1
ATOM 11017 N N . PRO C 1 410 ? 17.890 8.413 104.463 1.00 39.14 412 PRO C N 1
ATOM 11018 C CA . PRO C 1 410 ? 19.115 8.591 103.674 1.00 35.50 412 PRO C CA 1
ATOM 11019 C C . PRO C 1 410 ? 19.190 7.540 102.580 1.00 31.49 412 PRO C C 1
ATOM 11020 O O . PRO C 1 410 ? 18.989 6.348 102.823 1.00 34.44 412 PRO C O 1
ATOM 11024 N N . THR C 1 411 ? 19.453 7.993 101.361 1.00 26.90 413 THR C N 1
ATOM 11025 C CA . THR C 1 411 ? 19.327 7.151 100.184 1.00 27.86 413 THR C CA 1
ATOM 11026 C C . THR C 1 411 ? 20.603 7.208 99.359 1.00 30.02 413 THR C C 1
ATOM 11027 O O . THR C 1 411 ? 21.203 8.274 99.193 1.00 31.43 413 THR C O 1
ATOM 11031 N N . ALA C 1 412 ? 21.014 6.048 98.854 1.00 28.25 414 ALA C N 1
ATOM 11032 C CA . ALA C 1 412 ? 22.101 5.942 97.894 1.00 27.11 414 ALA C CA 1
ATOM 11033 C C . ALA C 1 412 ? 21.667 5.020 96.768 1.00 28.98 414 ALA C C 1
ATOM 11034 O O . ALA C 1 412 ? 21.094 3.954 97.013 1.00 33.65 414 ALA C O 1
ATOM 11036 N N . VAL C 1 413 ? 21.939 5.437 95.536 1.00 41.40 415 VAL C N 1
ATOM 11037 C CA . VAL C 1 413 ? 21.570 4.680 94.347 1.00 41.11 415 VAL C CA 1
ATOM 11038 C C . VAL C 1 413 ? 22.840 4.387 93.565 1.00 35.59 415 VAL C C 1
ATOM 11039 O O . VAL C 1 413 ? 23.601 5.307 93.240 1.00 29.09 415 VAL C O 1
ATOM 11043 N N . PHE C 1 414 ? 23.072 3.113 93.269 1.00 30.69 416 PHE C N 1
ATOM 11044 C CA . PHE C 1 414 ? 24.214 2.729 92.452 1.00 31.13 416 PHE C CA 1
ATOM 11045 C C . PHE C 1 414 ? 23.858 2.845 90.976 1.00 39.13 416 PHE C C 1
ATOM 11046 O O . PHE C 1 414 ? 22.804 2.371 90.545 1.00 41.44 416 PHE C O 1
ATOM 11054 N N . VAL C 1 415 ? 24.731 3.486 90.206 1.00 33.31 417 VAL C N 1
ATOM 11055 C CA . VAL C 1 415 ? 24.582 3.525 88.754 1.00 36.44 417 VAL C CA 1
ATOM 11056 C C . VAL C 1 415 ? 25.915 3.130 88.130 1.00 37.94 417 VAL C C 1
ATOM 11057 O O . VAL C 1 415 ? 26.959 3.681 88.507 1.00 40.25 417 VAL C O 1
ATOM 11061 N N . PRO C 1 416 ? 25.936 2.177 87.198 1.00 35.70 418 PRO C N 1
ATOM 11062 C CA . PRO C 1 416 ? 27.204 1.792 86.564 1.00 32.48 418 PRO C CA 1
ATOM 11063 C C . PRO C 1 416 ? 27.854 2.962 85.836 1.00 35.20 418 PRO C C 1
ATOM 11064 O O . PRO C 1 416 ? 27.189 3.737 85.146 1.00 32.96 418 PRO C O 1
ATOM 11068 N N . LEU C 1 417 ? 29.180 3.063 85.987 1.00 35.12 419 LEU C N 1
ATOM 11069 C CA . LEU C 1 417 ? 29.914 4.232 85.504 1.00 38.93 419 LEU C CA 1
ATOM 11070 C C . LEU C 1 417 ? 29.758 4.424 83.999 1.00 33.79 419 LEU C C 1
ATOM 11071 O O . LEU C 1 417 ? 29.562 5.550 83.529 1.00 35.54 419 LEU C O 1
ATOM 11076 N N . GLU C 1 418 ? 29.846 3.339 83.225 1.00 33.41 420 GLU C N 1
ATOM 11077 C CA . GLU C 1 418 ? 29.710 3.462 81.776 1.00 42.31 420 GLU C CA 1
ATOM 11078 C C . GLU C 1 418 ? 28.324 3.963 81.385 1.00 44.58 420 GLU C C 1
ATOM 11079 O O . GLU C 1 418 ? 28.167 4.603 80.339 1.00 47.66 420 GLU C O 1
ATOM 11085 N N . GLU C 1 419 ? 27.310 3.689 82.212 1.00 40.64 421 GLU C N 1
ATOM 11086 C CA . GLU C 1 419 ? 25.967 4.194 81.944 1.00 37.63 421 GLU C CA 1
ATOM 11087 C C . GLU C 1 419 ? 25.840 5.668 82.313 1.00 43.82 421 GLU C C 1
ATOM 11088 O O . GLU C 1 419 ? 25.132 6.420 81.634 1.00 47.18 421 GLU C O 1
ATOM 11094 N N . ILE C 1 420 ? 26.512 6.090 83.388 1.00 46.88 422 ILE C N 1
ATOM 11095 C CA . ILE C 1 420 ? 26.488 7.495 83.790 1.00 39.32 422 ILE C CA 1
ATOM 11096 C C . ILE C 1 420 ? 26.977 8.387 82.657 1.00 43.98 422 ILE C C 1
ATOM 11097 O O . ILE C 1 420 ? 26.430 9.470 82.417 1.00 44.49 422 ILE C O 1
ATOM 11102 N N . LEU C 1 421 ? 28.005 7.939 81.931 1.00 44.24 423 LEU C N 1
ATOM 11103 C CA . LEU C 1 421 ? 28.659 8.801 80.954 1.00 44.86 423 LEU C CA 1
ATOM 11104 C C . LEU C 1 421 ? 27.835 9.002 79.689 1.00 45.20 423 LEU C C 1
ATOM 11105 O O . LEU C 1 421 ? 28.147 9.906 78.906 1.00 55.04 423 LEU C O 1
ATOM 11110 N N . LYS C 1 422 ? 26.802 8.193 79.467 1.00 42.90 424 LYS C N 1
ATOM 11111 C CA . LYS C 1 422 ? 25.940 8.384 78.309 1.00 43.62 424 LYS C CA 1
ATOM 11112 C C . LYS C 1 422 ? 25.186 9.704 78.416 1.00 42.71 424 LYS C C 1
ATOM 11113 O O . LYS C 1 422 ? 24.817 10.147 79.507 1.00 41.37 424 LYS C O 1
ATOM 11119 N N . SER C 1 423 ? 24.959 10.336 77.267 1.00 53.74 425 SER C N 1
ATOM 11120 C CA . SER C 1 423 ? 24.162 11.555 77.239 1.00 58.12 425 SER C CA 1
ATOM 11121 C C . SER C 1 423 ? 22.725 11.257 77.653 1.00 62.67 425 SER C C 1
ATOM 11122 O O . SER C 1 423 ? 22.204 10.160 77.434 1.00 56.98 425 SER C O 1
ATOM 11125 N N . GLY C 1 424 ? 22.082 12.251 78.262 1.00 61.31 426 GLY C N 1
ATOM 11126 C CA . GLY C 1 424 ? 20.763 12.051 78.828 1.00 63.37 426 GLY C CA 1
ATOM 11127 C C . GLY C 1 424 ? 20.833 11.489 80.232 1.00 59.18 426 GLY C C 1
ATOM 11128 O O . GLY C 1 424 ? 20.301 12.085 81.176 1.00 51.54 426 GLY C O 1
ATOM 11129 N N . ASN C 1 425 ? 21.490 10.333 80.378 1.00 53.24 427 ASN C N 1
ATOM 11130 C CA . ASN C 1 425 ? 21.749 9.784 81.705 1.00 45.67 427 ASN C CA 1
ATOM 11131 C C . ASN C 1 425 ? 22.594 10.736 82.541 1.00 46.97 427 ASN C C 1
ATOM 11132 O O . ASN C 1 425 ? 22.319 10.936 83.730 1.00 47.13 427 ASN C O 1
ATOM 11137 N N . PHE C 1 426 ? 23.620 11.340 81.935 1.00 39.47 428 PHE C N 1
ATOM 11138 C CA . PHE C 1 426 ? 24.572 12.130 82.710 1.00 33.90 428 PHE C CA 1
ATOM 11139 C C . PHE C 1 426 ? 23.901 13.328 83.367 1.00 33.49 428 PHE C C 1
ATOM 11140 O O . PHE C 1 426 ? 24.161 13.628 84.538 1.00 37.73 428 PHE C O 1
ATOM 11148 N N . GLU C 1 427 ? 23.050 14.037 82.625 1.00 35.09 429 GLU C N 1
ATOM 11149 C CA . GLU C 1 427 ? 22.347 15.171 83.213 1.00 32.40 429 GLU C CA 1
ATOM 11150 C C . GLU C 1 427 ? 21.449 14.716 84.353 1.00 36.04 429 GLU C C 1
ATOM 11151 O O . GLU C 1 427 ? 21.339 15.399 85.378 1.00 34.44 429 GLU C O 1
ATOM 11157 N N . LEU C 1 428 ? 20.811 13.554 84.199 1.00 39.26 430 LEU C N 1
ATOM 11158 C CA . LEU C 1 428 ? 19.965 13.027 85.264 1.00 43.92 430 LEU C CA 1
ATOM 11159 C C . LEU C 1 428 ? 20.798 12.632 86.475 1.00 40.43 430 LEU C C 1
ATOM 11160 O O . LEU C 1 428 ? 20.450 12.957 87.617 1.00 40.09 430 LEU C O 1
ATOM 11165 N N . VAL C 1 429 ? 21.907 11.928 86.239 1.00 36.35 431 VAL C N 1
ATOM 11166 C CA . VAL C 1 429 ? 22.732 11.435 87.337 1.00 48.44 431 VAL C CA 1
ATOM 11167 C C . VAL C 1 429 ? 23.365 12.593 88.100 1.00 42.89 431 VAL C C 1
ATOM 11168 O O . VAL C 1 429 ? 23.426 12.581 89.335 1.00 40.33 431 VAL C O 1
ATOM 11172 N N . THR C 1 430 ? 23.825 13.619 87.386 1.00 38.86 432 THR C N 1
ATOM 11173 C CA . THR C 1 430 ? 24.495 14.750 88.010 1.00 43.96 432 THR C CA 1
ATOM 11174 C C . THR C 1 430 ? 23.542 15.890 88.355 1.00 45.30 432 THR C C 1
ATOM 11175 O O . THR C 1 430 ? 23.996 17.017 88.582 1.00 44.72 432 THR C O 1
ATOM 11179 N N . LYS C 1 431 ? 22.238 15.628 88.398 1.00 45.64 433 LYS C N 1
ATOM 11180 C CA . LYS C 1 431 ? 21.298 16.616 88.910 1.00 40.81 433 LYS C CA 1
ATOM 11181 C C . LYS C 1 431 ? 21.472 16.737 90.418 1.00 35.60 433 LYS C C 1
ATOM 11182 O O . LYS C 1 431 ? 21.497 15.728 91.129 1.00 41.01 433 LYS C O 1
ATOM 11188 N N . GLU C 1 432 ? 21.610 17.965 90.914 1.00 42.82 434 GLU C N 1
ATOM 11189 C CA . GLU C 1 432 ? 21.759 18.157 92.351 1.00 47.44 434 GLU C CA 1
ATOM 11190 C C . GLU C 1 432 ? 20.421 17.945 93.050 1.00 48.83 434 GLU C C 1
ATOM 11191 O O . GLU C 1 432 ? 19.415 18.570 92.698 1.00 50.93 434 GLU C O 1
ATOM 11197 N N . ILE C 1 433 ? 20.413 17.057 94.037 1.00 41.40 435 ILE C N 1
ATOM 11198 C CA . ILE C 1 433 ? 19.251 16.820 94.886 1.00 39.45 435 ILE C CA 1
ATOM 11199 C C . ILE C 1 433 ? 19.608 17.362 96.263 1.00 31.52 435 ILE C C 1
ATOM 11200 O O . ILE C 1 433 ? 20.345 16.722 97.022 1.00 31.61 435 ILE C O 1
ATOM 11205 N N . PHE C 1 434 ? 19.099 18.550 96.596 1.00 35.49 436 PHE C N 1
ATOM 11206 C CA . PHE C 1 434 ? 19.400 19.175 97.883 1.00 32.85 436 PHE C CA 1
ATOM 11207 C C . PHE C 1 434 ? 18.607 18.454 98.973 1.00 30.03 436 PHE C C 1
ATOM 11208 O O . PHE C 1 434 ? 17.663 18.976 99.569 1.00 34.35 436 PHE C O 1
ATOM 11216 N N . GLY C 1 435 ? 19.014 17.211 99.213 1.00 31.80 437 GLY C N 1
ATOM 11217 C CA . GLY C 1 435 ? 18.368 16.333 100.155 1.00 35.12 437 GLY C CA 1
ATOM 11218 C C . GLY C 1 435 ? 19.254 15.138 100.437 1.00 34.16 437 GLY C C 1
ATOM 11219 O O . GLY C 1 435 ? 20.386 15.053 99.953 1.00 30.63 437 GLY C O 1
ATOM 11220 N N . PRO C 1 436 ? 18.760 14.186 101.226 1.00 36.27 438 PRO C N 1
ATOM 11221 C CA . PRO C 1 436 ? 19.622 13.073 101.680 1.00 25.96 438 PRO C CA 1
ATOM 11222 C C . PRO C 1 436 ? 19.764 11.983 100.624 1.00 26.71 438 PRO C C 1
ATOM 11223 O O . PRO C 1 436 ? 19.249 10.864 100.747 1.00 29.67 438 PRO C O 1
ATOM 11227 N N . PHE C 1 437 ? 20.506 12.301 99.564 1.00 25.85 439 PHE C N 1
ATOM 11228 C CA . PHE C 1 437 ? 20.543 11.463 98.372 1.00 33.09 439 PHE C CA 1
ATOM 11229 C C . PHE C 1 437 ? 21.911 11.566 97.711 1.00 39.10 439 PHE C C 1
ATOM 11230 O O . PHE C 1 437 ? 22.436 12.670 97.541 1.00 37.26 439 PHE C O 1
ATOM 11238 N N . GLN C 1 438 ? 22.475 10.421 97.325 1.00 33.71 440 GLN C N 1
ATOM 11239 C CA . GLN C 1 438 ? 23.733 10.394 96.593 1.00 38.23 440 GLN C CA 1
ATOM 11240 C C . GLN C 1 438 ? 23.717 9.246 95.593 1.00 34.31 440 GLN C C 1
ATOM 11241 O O . GLN C 1 438 ? 22.982 8.267 95.746 1.00 30.55 440 GLN C O 1
ATOM 11247 N N . VAL C 1 439 ? 24.527 9.395 94.550 1.00 28.77 441 VAL C N 1
ATOM 11248 C CA . VAL C 1 439 ? 24.783 8.339 93.578 1.00 26.77 441 VAL C CA 1
ATOM 11249 C C . VAL C 1 439 ? 26.122 7.705 93.916 1.00 28.87 441 VAL C C 1
ATOM 11250 O O . VAL C 1 439 ? 27.073 8.400 94.290 1.00 27.00 441 VAL C O 1
ATOM 11254 N N . VAL C 1 440 ? 26.196 6.383 93.805 1.00 33.71 442 VAL C N 1
ATOM 11255 C CA . VAL C 1 440 ? 27.429 5.643 94.030 1.00 34.33 442 VAL C CA 1
ATOM 11256 C C . VAL C 1 440 ? 27.751 4.872 92.763 1.00 37.96 442 VAL C C 1
ATOM 11257 O O . VAL C 1 440 ? 26.859 4.296 92.133 1.00 30.61 442 VAL C O 1
ATOM 11261 N N . THR C 1 441 ? 29.019 4.877 92.376 1.00 34.58 443 THR C N 1
ATOM 11262 C CA . THR C 1 441 ? 29.447 4.144 91.199 1.00 34.57 443 THR C CA 1
ATOM 11263 C C . THR C 1 441 ? 30.815 3.537 91.468 1.00 34.67 443 THR C C 1
ATOM 11264 O O . THR C 1 441 ? 31.459 3.825 92.480 1.00 34.39 443 THR C O 1
ATOM 11268 N N . GLU C 1 442 ? 31.263 2.691 90.545 1.00 36.29 444 GLU C N 1
ATOM 11269 C CA . GLU C 1 442 ? 32.513 1.966 90.704 1.00 37.17 444 GLU C CA 1
ATOM 11270 C C . GLU C 1 442 ? 33.378 2.134 89.464 1.00 37.14 444 GLU C C 1
ATOM 11271 O O . GLU C 1 442 ? 32.874 2.224 88.340 1.00 32.95 444 GLU C O 1
ATOM 11277 N N . TYR C 1 443 ? 34.691 2.175 89.680 1.00 32.18 445 TYR C N 1
ATOM 11278 C CA . TYR C 1 443 ? 35.645 2.266 88.587 1.00 31.90 445 TYR C CA 1
ATOM 11279 C C . TYR C 1 443 ? 36.841 1.371 88.873 1.00 38.09 445 TYR C C 1
ATOM 11280 O O . TYR C 1 443 ? 37.310 1.288 90.012 1.00 32.51 445 TYR C O 1
ATOM 11289 N N . SER C 1 444 ? 37.318 0.694 87.834 1.00 33.28 446 SER C N 1
ATOM 11290 C CA . SER C 1 444 ? 38.453 -0.207 87.943 1.00 35.75 446 SER C CA 1
ATOM 11291 C C . SER C 1 444 ? 39.763 0.563 87.805 1.00 40.78 446 SER C C 1
ATOM 11292 O O . SER C 1 444 ? 39.787 1.766 87.534 1.00 46.34 446 SER C O 1
ATOM 11295 N N . GLU C 1 445 ? 40.870 -0.160 87.990 1.00 49.72 447 GLU C N 1
ATOM 11296 C CA . GLU C 1 445 ? 42.191 0.443 87.852 1.00 49.20 447 GLU C CA 1
ATOM 11297 C C . GLU C 1 445 ? 42.419 1.020 86.461 1.00 51.11 447 GLU C C 1
ATOM 11298 O O . GLU C 1 445 ? 43.283 1.889 86.295 1.00 53.77 447 GLU C O 1
ATOM 11304 N N . ASP C 1 446 ? 41.660 0.566 85.463 1.00 43.96 448 ASP C N 1
ATOM 11305 C CA . ASP C 1 446 ? 41.796 1.021 84.086 1.00 50.96 448 ASP C CA 1
ATOM 11306 C C . ASP C 1 446 ? 40.720 2.026 83.691 1.00 47.58 448 ASP C C 1
ATOM 11307 O O . ASP C 1 446 ? 40.531 2.280 82.497 1.00 46.06 448 ASP C O 1
ATOM 11312 N N . GLN C 1 447 ? 40.011 2.608 84.659 1.00 44.38 449 GLN C N 1
ATOM 11313 C CA . GLN C 1 447 ? 38.875 3.466 84.346 1.00 35.17 449 GLN C CA 1
ATOM 11314 C C . GLN C 1 447 ? 38.974 4.855 84.964 1.00 33.07 449 GLN C C 1
ATOM 11315 O O . GLN C 1 447 ? 37.963 5.564 85.015 1.00 41.03 449 GLN C O 1
ATOM 11321 N N . LEU C 1 448 ? 40.157 5.265 85.427 1.00 33.37 450 LEU C N 1
ATOM 11322 C CA . LEU C 1 448 ? 40.285 6.580 86.050 1.00 38.10 450 LEU C CA 1
ATOM 11323 C C . LEU C 1 448 ? 39.918 7.689 85.073 1.00 35.36 450 LEU C C 1
ATOM 11324 O O . LEU C 1 448 ? 39.364 8.721 85.472 1.00 34.33 450 LEU C O 1
ATOM 11329 N N . GLU C 1 449 ? 40.215 7.489 83.786 1.00 37.95 451 GLU C N 1
ATOM 11330 C CA . GLU C 1 449 ? 39.877 8.492 82.781 1.00 40.33 451 GLU C CA 1
ATOM 11331 C C . GLU C 1 449 ? 38.372 8.693 82.677 1.00 35.27 451 GLU C C 1
ATOM 11332 O O . GLU C 1 449 ? 37.911 9.813 82.425 1.00 35.89 451 GLU C O 1
ATOM 11338 N N . LEU C 1 450 ? 37.591 7.626 82.868 1.00 31.34 452 LEU C N 1
ATOM 11339 C CA . LEU C 1 450 ? 36.138 7.756 82.831 1.00 30.48 452 LEU C CA 1
ATOM 11340 C C . LEU C 1 450 ? 35.632 8.589 84.002 1.00 29.89 452 LEU C C 1
ATOM 11341 O O . LEU C 1 450 ? 34.725 9.413 83.838 1.00 29.69 452 LEU C O 1
ATOM 11346 N N . VAL C 1 451 ? 36.211 8.391 85.189 1.00 33.30 453 VAL C N 1
ATOM 11347 C CA . VAL C 1 451 ? 35.845 9.204 86.346 1.00 28.63 453 VAL C CA 1
ATOM 11348 C C . VAL C 1 451 ? 36.186 10.667 86.094 1.00 28.59 453 VAL C C 1
ATOM 11349 O O . VAL C 1 451 ? 35.362 11.563 86.313 1.00 34.09 453 VAL C O 1
ATOM 11353 N N . LEU C 1 452 ? 37.409 10.928 85.624 1.00 35.53 454 LEU C N 1
ATOM 11354 C CA . LEU C 1 452 ? 37.832 12.302 85.374 1.00 34.40 454 LEU C CA 1
ATOM 11355 C C . LEU C 1 452 ? 37.042 12.941 84.240 1.00 32.30 454 LEU C C 1
ATOM 11356 O O . LEU C 1 452 ? 36.810 14.156 84.259 1.00 29.93 454 LEU C O 1
ATOM 11361 N N . GLU C 1 453 ? 36.632 12.153 83.244 1.00 30.78 455 GLU C N 1
ATOM 11362 C CA . GLU C 1 453 ? 35.719 12.674 82.231 1.00 36.14 455 GLU C CA 1
ATOM 11363 C C . GLU C 1 453 ? 34.407 13.124 82.862 1.00 34.36 455 GLU C C 1
ATOM 11364 O O . GLU C 1 453 ? 33.878 14.187 82.519 1.00 34.95 455 GLU C O 1
ATOM 11370 N N . ALA C 1 454 ? 33.871 12.328 83.793 1.00 32.12 456 ALA C N 1
ATOM 11371 C CA . ALA C 1 454 ? 32.626 12.692 84.462 1.00 31.31 456 ALA C CA 1
ATOM 11372 C C . ALA C 1 454 ? 32.772 13.988 85.250 1.00 29.40 456 ALA C C 1
ATOM 11373 O O . ALA C 1 454 ? 31.884 14.848 85.214 1.00 29.93 456 ALA C O 1
ATOM 11375 N N . CYS C 1 455 ? 33.881 14.142 85.977 1.00 29.40 457 CYS C N 1
ATOM 11376 C CA . CYS C 1 455 ? 34.085 15.355 86.762 1.00 26.45 457 CYS C CA 1
ATOM 11377 C C . CYS C 1 455 ? 34.238 16.574 85.861 1.00 24.57 457 CYS C C 1
ATOM 11378 O O . CYS C 1 455 ? 33.735 17.656 86.181 1.00 35.69 457 CYS C O 1
ATOM 11381 N N . GLU C 1 456 ? 34.930 16.417 84.731 1.00 27.84 458 GLU C N 1
ATOM 11382 C CA . GLU C 1 456 ? 35.094 17.531 83.804 1.00 28.68 458 GLU C CA 1
ATOM 11383 C C . GLU C 1 456 ? 33.777 17.907 83.134 1.00 33.35 458 GLU C C 1
ATOM 11384 O O . GLU C 1 456 ? 33.561 19.080 82.814 1.00 34.40 458 GLU C O 1
ATOM 11390 N N . ARG C 1 457 ? 32.879 16.940 82.927 1.00 29.55 459 ARG C N 1
ATOM 11391 C CA . ARG C 1 457 ? 31.631 17.237 82.232 1.00 31.67 459 ARG C CA 1
ATOM 11392 C C . ARG C 1 457 ? 30.600 17.907 83.133 1.00 40.22 459 ARG C C 1
ATOM 11393 O O . ARG C 1 457 ? 29.613 18.447 82.621 1.00 38.58 459 ARG C O 1
ATOM 11401 N N . MET C 1 458 ? 30.801 17.891 84.448 1.00 38.22 460 MET C N 1
ATOM 11402 C CA . MET C 1 458 ? 29.904 18.600 85.350 1.00 35.89 460 MET C CA 1
ATOM 11403 C C . MET C 1 458 ? 30.041 20.104 85.149 1.00 39.59 460 MET C C 1
ATOM 11404 O O . MET C 1 458 ? 31.117 20.611 84.824 1.00 36.59 460 MET C O 1
ATOM 11409 N N . ASN C 1 459 ? 28.936 20.825 85.344 1.00 51.37 461 ASN C N 1
ATOM 11410 C CA . ASN C 1 459 ? 28.964 22.273 85.187 1.00 51.80 461 ASN C CA 1
ATOM 11411 C C . ASN C 1 459 ? 29.281 23.022 86.476 1.00 52.22 461 ASN C C 1
ATOM 11412 O O . ASN C 1 459 ? 29.483 24.239 86.424 1.00 60.28 461 ASN C O 1
ATOM 11417 N N . ALA C 1 460 ? 29.335 22.342 87.619 1.00 46.72 462 ALA C N 1
ATOM 11418 C CA . ALA C 1 460 ? 29.640 22.977 88.894 1.00 49.79 462 ALA C CA 1
ATOM 11419 C C . ALA C 1 460 ? 30.921 22.390 89.472 1.00 46.47 462 ALA C C 1
ATOM 11420 O O . ALA C 1 460 ? 31.160 21.182 89.374 1.00 48.48 462 ALA C O 1
ATOM 11422 N N . HIS C 1 461 ? 31.747 23.250 90.080 1.00 44.27 463 HIS C N 1
ATOM 11423 C CA . HIS C 1 461 ? 33.044 22.851 90.627 1.00 41.30 463 HIS C CA 1
ATOM 11424 C C . HIS C 1 461 ? 33.229 23.515 91.997 1.00 38.40 463 HIS C C 1
ATOM 11425 O O . HIS C 1 461 ? 34.016 24.449 92.162 1.00 35.05 463 HIS C O 1
ATOM 11432 N N . LEU C 1 462 ? 32.492 23.016 92.990 1.00 34.10 464 LEU C N 1
ATOM 11433 C CA . LEU C 1 462 ? 32.558 23.565 94.339 1.00 32.85 464 LEU C CA 1
ATOM 11434 C C . LEU C 1 462 ? 33.496 22.735 95.210 1.00 36.81 464 LEU C C 1
ATOM 11435 O O . LEU C 1 462 ? 34.699 23.012 95.258 1.00 34.79 464 LEU C O 1
ATOM 11440 N N . THR C 1 463 ? 32.981 21.717 95.896 1.00 28.83 465 THR C N 1
ATOM 11441 C CA . THR C 1 463 ? 33.830 20.887 96.738 1.00 23.69 465 THR C CA 1
ATOM 11442 C C . THR C 1 463 ? 34.040 19.508 96.128 1.00 31.46 465 THR C C 1
ATOM 11443 O O . THR C 1 463 ? 33.269 19.044 95.283 1.00 28.59 465 THR C O 1
ATOM 11447 N N . ALA C 1 464 ? 35.112 18.863 96.577 1.00 28.46 466 ALA C N 1
ATOM 11448 C CA . ALA C 1 464 ? 35.482 17.537 96.113 1.00 25.87 466 ALA C CA 1
ATOM 11449 C C . ALA C 1 464 ? 36.443 16.930 97.124 1.00 27.14 466 ALA C C 1
ATOM 11450 O O . ALA C 1 464 ? 37.103 17.644 97.883 1.00 27.14 466 ALA C O 1
ATOM 11452 N N . ALA C 1 465 ? 36.503 15.600 97.134 1.00 29.83 467 ALA C N 1
ATOM 11453 C CA . ALA C 1 465 ? 37.385 14.871 98.033 1.00 28.45 467 ALA C CA 1
ATOM 11454 C C . ALA C 1 465 ? 38.050 13.735 97.274 1.00 33.73 467 ALA C C 1
ATOM 11455 O O . ALA C 1 465 ? 37.400 13.038 96.490 1.00 39.74 467 ALA C O 1
ATOM 11457 N N . ILE C 1 466 ? 39.349 13.561 97.502 1.00 31.67 468 ILE C N 1
ATOM 11458 C CA . ILE C 1 466 ? 40.128 12.483 96.903 1.00 29.68 468 ILE C CA 1
ATOM 11459 C C . ILE C 1 466 ? 40.701 11.679 98.062 1.00 32.26 468 ILE C C 1
ATOM 11460 O O . ILE C 1 466 ? 41.679 12.094 98.697 1.00 33.63 468 ILE C O 1
ATOM 11465 N N . VAL C 1 467 ? 40.091 10.532 98.350 1.00 25.07 469 VAL C N 1
ATOM 11466 C CA . VAL C 1 467 ? 40.443 9.738 99.527 1.00 27.62 469 VAL C CA 1
ATOM 11467 C C . VAL C 1 467 ? 41.589 8.816 99.118 1.00 33.12 469 VAL C C 1
ATOM 11468 O O . VAL C 1 467 ? 41.385 7.705 98.626 1.00 31.08 469 VAL C O 1
ATOM 11472 N N . SER C 1 468 ? 42.815 9.285 99.341 1.00 29.49 470 SER C N 1
ATOM 11473 C CA . SER C 1 468 ? 44.018 8.521 99.038 1.00 29.89 470 SER C CA 1
ATOM 11474 C C . SER C 1 468 ? 45.217 9.230 99.650 1.00 30.61 470 SER C C 1
ATOM 11475 O O . SER C 1 468 ? 45.239 10.460 99.744 1.00 27.15 470 SER C O 1
ATOM 11478 N N . ASN C 1 469 ? 46.209 8.445 100.067 1.00 27.79 471 ASN C N 1
ATOM 11479 C CA . ASN C 1 469 ? 47.500 8.989 100.466 1.00 29.03 471 ASN C CA 1
ATOM 11480 C C . ASN C 1 469 ? 48.585 8.731 99.433 1.00 34.06 471 ASN C C 1
ATOM 11481 O O . ASN C 1 469 ? 49.753 9.050 99.683 1.00 32.45 471 ASN C O 1
ATOM 11486 N N . ASP C 1 470 ? 48.231 8.152 98.293 1.00 32.01 472 ASP C N 1
ATOM 11487 C CA . ASP C 1 470 ? 49.139 7.930 97.173 1.00 31.21 472 ASP C CA 1
ATOM 11488 C C . ASP C 1 470 ? 49.464 9.265 96.519 1.00 29.44 472 ASP C C 1
ATOM 11489 O O . ASP C 1 470 ? 48.601 9.827 95.832 1.00 28.93 472 ASP C O 1
ATOM 11494 N N . PRO C 1 471 ? 50.680 9.796 96.673 1.00 31.72 473 PRO C N 1
ATOM 11495 C CA . PRO C 1 471 ? 50.963 11.125 96.109 1.00 30.73 473 PRO C CA 1
ATOM 11496 C C . PRO C 1 471 ? 50.937 11.156 94.591 1.00 32.82 473 PRO C C 1
ATOM 11497 O O . PRO C 1 471 ? 50.642 12.209 94.011 1.00 29.35 473 PRO C O 1
ATOM 11501 N N . LEU C 1 472 ? 51.240 10.038 93.926 1.00 29.35 474 LEU C N 1
ATOM 11502 C CA . LEU C 1 472 ? 51.178 10.017 92.468 1.00 29.40 474 LEU C CA 1
ATOM 11503 C C . LEU C 1 472 ? 49.733 10.041 91.983 1.00 30.04 474 LEU C C 1
ATOM 11504 O O . LEU C 1 472 ? 49.403 10.767 91.038 1.00 30.15 474 LEU C O 1
ATOM 11509 N N . PHE C 1 473 ? 48.860 9.258 92.623 1.00 29.61 475 PHE C N 1
ATOM 11510 C CA . PHE C 1 473 ? 47.430 9.323 92.333 1.00 29.68 475 PHE C CA 1
ATOM 11511 C C . PHE C 1 473 ? 46.871 10.701 92.670 1.00 36.88 475 PHE C C 1
ATOM 11512 O O . PHE C 1 473 ? 46.116 11.288 91.885 1.00 41.45 475 PHE C O 1
ATOM 11520 N N . LEU C 1 474 ? 47.255 11.241 93.832 1.00 33.10 476 LEU C N 1
ATOM 11521 C CA . LEU C 1 474 ? 46.733 12.530 94.276 1.00 35.56 476 LEU C CA 1
ATOM 11522 C C . LEU C 1 474 ? 47.088 13.642 93.296 1.00 32.95 476 LEU C C 1
ATOM 11523 O O . LEU C 1 474 ? 46.215 14.406 92.866 1.00 29.93 476 LEU C O 1
ATOM 11528 N N . GLN C 1 475 ? 48.367 13.749 92.927 1.00 28.44 477 GLN C N 1
ATOM 11529 C CA . GLN C 1 475 ? 48.767 14.816 92.016 1.00 33.58 477 GLN C CA 1
ATOM 11530 C C . GLN C 1 475 ? 48.180 14.614 90.624 1.00 28.43 477 GLN C C 1
ATOM 11531 O O . GLN C 1 475 ? 47.888 15.595 89.932 1.00 32.75 477 GLN C O 1
ATOM 11537 N N . ASP C 1 476 ? 47.970 13.361 90.210 1.00 28.96 478 ASP C N 1
ATOM 11538 C CA . ASP C 1 476 ? 47.324 13.099 88.927 1.00 32.61 478 ASP C CA 1
ATOM 11539 C C . ASP C 1 476 ? 45.892 13.625 88.918 1.00 33.86 478 ASP C C 1
ATOM 11540 O O . ASP C 1 476 ? 45.477 14.322 87.985 1.00 31.96 478 ASP C O 1
ATOM 11545 N N . VAL C 1 477 ? 45.123 13.305 89.961 1.00 30.08 479 VAL C N 1
ATOM 11546 C CA . VAL C 1 477 ? 43.713 13.677 89.991 1.00 28.41 479 VAL C CA 1
ATOM 11547 C C . VAL C 1 477 ? 43.555 15.168 90.258 1.00 30.72 479 VAL C C 1
ATOM 11548 O O . VAL C 1 477 ? 42.722 15.838 89.637 1.00 34.25 479 VAL C O 1
ATOM 11552 N N . LEU C 1 478 ? 44.349 15.711 91.185 1.00 34.82 480 LEU C N 1
ATOM 11553 C CA . LEU C 1 478 ? 44.307 17.145 91.443 1.00 28.53 480 LEU C CA 1
ATOM 11554 C C . LEU C 1 478 ? 44.703 17.941 90.205 1.00 24.93 480 LEU C C 1
ATOM 11555 O O . LEU C 1 478 ? 44.082 18.962 89.891 1.00 28.96 480 LEU C O 1
ATOM 11560 N N . GLY C 1 479 ? 45.731 17.485 89.484 1.00 24.19 481 GLY C N 1
ATOM 11561 C CA . GLY C 1 479 ? 46.153 18.195 88.288 1.00 24.16 481 GLY C CA 1
ATOM 11562 C C . GLY C 1 479 ? 45.101 18.210 87.199 1.00 28.64 481 GLY C C 1
ATOM 11563 O O . GLY C 1 479 ? 45.079 19.117 86.362 1.00 28.45 481 GLY C O 1
ATOM 11564 N N . ARG C 1 480 ? 44.211 17.220 87.196 1.00 32.01 482 ARG C N 1
ATOM 11565 C CA . ARG C 1 480 ? 43.186 17.080 86.167 1.00 31.96 482 ARG C CA 1
ATOM 11566 C C . ARG C 1 480 ? 41.782 17.211 86.754 1.00 26.64 482 ARG C C 1
ATOM 11567 O O . ARG C 1 480 ? 40.872 16.446 86.426 1.00 26.05 482 ARG C O 1
ATOM 11575 N N . SER C 1 481 ? 41.607 18.195 87.636 1.00 28.32 483 SER C N 1
ATOM 11576 C CA . SER C 1 481 ? 40.313 18.556 88.205 1.00 26.63 483 SER C CA 1
ATOM 11577 C C . SER C 1 481 ? 40.338 20.051 88.508 1.00 29.19 483 SER C C 1
ATOM 11578 O O . SER C 1 481 ? 41.350 20.727 88.297 1.00 28.98 483 SER C O 1
ATOM 11581 N N . VAL C 1 482 ? 39.216 20.571 89.018 1.00 31.27 484 VAL C N 1
ATOM 11582 C CA . VAL C 1 482 ? 38.995 22.017 89.063 1.00 29.32 484 VAL C CA 1
ATOM 11583 C C . VAL C 1 482 ? 38.481 22.507 90.417 1.00 23.60 484 VAL C C 1
ATOM 11584 O O . VAL C 1 482 ? 38.841 23.606 90.857 1.00 30.70 484 VAL C O 1
ATOM 11588 N N . ASN C 1 483 ? 37.665 21.690 91.092 1.00 24.78 485 ASN C N 1
ATOM 11589 C CA . ASN C 1 483 ? 36.748 22.169 92.132 1.00 26.89 485 ASN C CA 1
ATOM 11590 C C . ASN C 1 483 ? 37.421 23.085 93.150 1.00 29.60 485 ASN C C 1
ATOM 11591 O O . ASN C 1 483 ? 38.512 22.793 93.648 1.00 27.88 485 ASN C O 1
ATOM 11596 N N . GLY C 1 484 ? 36.732 24.185 93.474 1.00 25.25 486 GLY C N 1
ATOM 11597 C CA . GLY C 1 484 ? 37.367 25.284 94.181 1.00 20.02 486 GLY C CA 1
ATOM 11598 C C . GLY C 1 484 ? 37.817 24.944 95.586 1.00 22.63 486 GLY C C 1
ATOM 11599 O O . GLY C 1 484 ? 38.735 25.577 96.117 1.00 26.43 486 GLY C O 1
ATOM 11600 N N . THR C 1 485 ? 37.180 23.960 96.214 1.00 23.44 487 THR C N 1
ATOM 11601 C CA . THR C 1 485 ? 37.541 23.534 97.564 1.00 25.81 487 THR C CA 1
ATOM 11602 C C . THR C 1 485 ? 37.668 22.015 97.543 1.00 29.93 487 THR C C 1
ATOM 11603 O O . THR C 1 485 ? 36.692 21.296 97.763 1.00 28.63 487 THR C O 1
ATOM 11607 N N . THR C 1 486 ? 38.879 21.532 97.287 1.00 28.16 488 THR C N 1
ATOM 11608 C CA . THR C 1 486 ? 39.152 20.112 97.129 1.00 28.05 488 THR C CA 1
ATOM 11609 C C . THR C 1 486 ? 40.011 19.615 98.282 1.00 29.69 488 THR C C 1
ATOM 11610 O O . THR C 1 486 ? 41.070 20.184 98.564 1.00 32.85 488 THR C O 1
ATOM 11614 N N . TYR C 1 487 ? 39.561 18.551 98.938 1.00 31.11 489 TYR C N 1
ATOM 11615 C CA . TYR C 1 487 ? 40.314 17.918 100.012 1.00 25.13 489 TYR C CA 1
ATOM 11616 C C . TYR C 1 487 ? 40.970 16.647 99.486 1.00 28.79 489 TYR C C 1
ATOM 11617 O O . TYR C 1 487 ? 40.384 15.924 98.674 1.00 29.33 489 TYR C O 1
ATOM 11626 N N . ALA C 1 488 ? 42.194 16.384 99.944 1.00 29.15 490 ALA C N 1
ATOM 11627 C CA . ALA C 1 488 ? 42.969 15.243 99.470 1.00 24.56 490 ALA C CA 1
ATOM 11628 C C . ALA C 1 488 ? 43.703 14.606 100.636 1.00 30.05 490 ALA C C 1
ATOM 11629 O O . ALA C 1 488 ? 44.247 15.298 101.500 1.00 30.16 490 ALA C O 1
ATOM 11631 N N . GLY C 1 489 ? 43.732 13.281 100.644 1.00 28.32 491 GLY C N 1
ATOM 11632 C CA . GLY C 1 489 ? 44.208 12.527 101.781 1.00 27.89 491 GLY C CA 1
ATOM 11633 C C . GLY C 1 489 ? 43.194 11.486 102.197 1.00 29.51 491 GLY C C 1
ATOM 11634 O O . GLY C 1 489 ? 42.027 11.517 101.801 1.00 31.05 491 GLY C O 1
ATOM 11635 N N . ILE C 1 490 ? 43.671 10.531 102.993 1.00 30.09 492 ILE C N 1
ATOM 11636 C CA . ILE C 1 490 ? 42.776 9.477 103.452 1.00 33.97 492 ILE C CA 1
ATOM 11637 C C . ILE C 1 490 ? 41.703 10.034 104.378 1.00 28.08 492 ILE C C 1
ATOM 11638 O O . ILE C 1 490 ? 40.650 9.408 104.551 1.00 26.49 492 ILE C O 1
ATOM 11643 N N . ARG C 1 491 ? 41.929 11.209 104.960 1.00 23.12 493 ARG C N 1
ATOM 11644 C CA . ARG C 1 491 ? 40.926 11.874 105.778 1.00 26.05 493 ARG C CA 1
ATOM 11645 C C . ARG C 1 491 ? 40.145 12.920 104.999 1.00 31.44 493 ARG C C 1
ATOM 11646 O O . ARG C 1 491 ? 39.415 13.709 105.608 1.00 29.89 493 ARG C O 1
ATOM 11654 N N . ALA C 1 492 ? 40.270 12.934 103.671 1.00 30.43 494 ALA C N 1
ATOM 11655 C CA . ALA C 1 492 ? 39.584 13.926 102.855 1.00 31.63 494 ALA C CA 1
ATOM 11656 C C . ALA C 1 492 ? 38.078 13.854 103.062 1.00 39.07 494 ALA C C 1
ATOM 11657 O O . ALA C 1 492 ? 37.507 12.778 103.255 1.00 34.70 494 ALA C O 1
ATOM 11659 N N . ARG C 1 493 ? 37.443 15.023 103.029 1.00 31.55 495 ARG C N 1
ATOM 11660 C CA . ARG C 1 493 ? 36.004 15.168 103.170 1.00 34.04 495 ARG C CA 1
ATOM 11661 C C . ARG C 1 493 ? 35.528 16.124 102.088 1.00 39.67 495 ARG C C 1
ATOM 11662 O O . ARG C 1 493 ? 36.332 16.745 101.394 1.00 40.80 495 ARG C O 1
ATOM 11670 N N . THR C 1 494 ? 34.212 16.237 101.923 1.00 36.64 496 THR C N 1
ATOM 11671 C CA . THR C 1 494 ? 33.683 17.262 101.034 1.00 32.48 496 THR C CA 1
ATOM 11672 C C . THR C 1 494 ? 33.084 18.443 101.781 1.00 30.65 496 THR C C 1
ATOM 11673 O O . THR C 1 494 ? 32.999 19.536 101.212 1.00 39.68 496 THR C O 1
ATOM 11677 N N . THR C 1 495 ? 32.687 18.259 103.034 1.00 30.15 497 THR C N 1
ATOM 11678 C CA . THR C 1 495 ? 31.918 19.253 103.765 1.00 34.98 497 THR C CA 1
ATOM 11679 C C . THR C 1 495 ? 32.721 19.818 104.929 1.00 39.80 497 THR C C 1
ATOM 11680 O O . THR C 1 495 ? 33.765 19.289 105.316 1.00 35.07 497 THR C O 1
ATOM 11684 N N . GLY C 1 496 ? 32.202 20.902 105.498 1.00 36.83 498 GLY C N 1
ATOM 11685 C CA . GLY C 1 496 ? 32.729 21.427 106.743 1.00 34.58 498 GLY C CA 1
ATOM 11686 C C . GLY C 1 496 ? 33.941 22.319 106.604 1.00 44.99 498 GLY C C 1
ATOM 11687 O O . GLY C 1 496 ? 34.861 22.243 107.428 1.00 48.23 498 GLY C O 1
ATOM 11688 N N . ALA C 1 497 ? 33.972 23.164 105.586 1.00 34.69 499 ALA C N 1
ATOM 11689 C CA . ALA C 1 497 ? 35.086 24.086 105.413 1.00 37.63 499 ALA C CA 1
ATOM 11690 C C . ALA C 1 497 ? 35.044 25.164 106.489 1.00 41.87 499 ALA C C 1
ATOM 11691 O O . ALA C 1 497 ? 34.090 25.954 106.527 1.00 39.67 499 ALA C O 1
ATOM 11693 N N . PRO C 1 498 ? 36.034 25.242 107.365 1.00 39.33 500 PRO C N 1
ATOM 11694 C CA . PRO C 1 498 ? 36.035 26.259 108.417 1.00 38.03 500 PRO C CA 1
ATOM 11695 C C . PRO C 1 498 ? 36.597 27.575 107.892 1.00 37.53 500 PRO C C 1
ATOM 11696 O O . PRO C 1 498 ? 36.934 27.724 106.719 1.00 40.10 500 PRO C O 1
ATOM 11700 N N . GLN C 1 499 ? 36.696 28.537 108.803 1.00 36.38 501 GLN C N 1
ATOM 11701 C CA . GLN C 1 499 ? 37.051 29.894 108.412 1.00 39.74 501 GLN C CA 1
ATOM 11702 C C . GLN C 1 499 ? 38.539 30.050 108.126 1.00 34.56 501 GLN C C 1
ATOM 11703 O O . GLN C 1 499 ? 38.937 31.054 107.527 1.00 33.32 501 GLN C O 1
ATOM 11709 N N . ASN C 1 500 ? 39.372 29.079 108.509 1.00 38.99 502 ASN C N 1
ATOM 11710 C CA . ASN C 1 500 ? 40.806 29.268 108.333 1.00 38.64 502 ASN C CA 1
ATOM 11711 C C . ASN C 1 500 ? 41.258 29.075 106.891 1.00 35.37 502 ASN C C 1
ATOM 11712 O O . ASN C 1 500 ? 42.373 29.487 106.553 1.00 41.30 502 ASN C O 1
ATOM 11717 N N . HIS C 1 501 ? 40.431 28.487 106.028 1.00 32.79 503 HIS C N 1
ATOM 11718 C CA . HIS C 1 501 ? 40.803 28.376 104.626 1.00 28.32 503 HIS C CA 1
ATOM 11719 C C . HIS C 1 501 ? 39.601 28.633 103.729 1.00 29.74 503 HIS C C 1
ATOM 11720 O O . HIS C 1 501 ? 38.446 28.623 104.164 1.00 28.26 503 HIS C O 1
ATOM 11727 N N . TRP C 1 502 ? 39.913 28.868 102.456 1.00 32.95 504 TRP C N 1
ATOM 11728 C CA . TRP C 1 502 ? 38.934 29.265 101.455 1.00 27.41 504 TRP C CA 1
ATOM 11729 C C . TRP C 1 502 ? 37.798 28.255 101.359 1.00 30.61 504 TRP C C 1
ATOM 11730 O O . TRP C 1 502 ? 37.984 27.051 101.558 1.00 33.77 504 TRP C O 1
ATOM 11741 N N . PHE C 1 503 ? 36.604 28.766 101.072 1.00 31.88 505 PHE C N 1
ATOM 11742 C CA . PHE C 1 503 ? 35.494 27.948 100.601 1.00 38.89 505 PHE C CA 1
ATOM 11743 C C . PHE C 1 503 ? 34.817 28.690 99.463 1.00 42.58 505 PHE C C 1
ATOM 11744 O O . PHE C 1 503 ? 34.451 29.860 99.612 1.00 44.17 505 PHE C O 1
ATOM 11752 N N . GLY C 1 504 ? 34.646 28.007 98.338 1.00 38.64 506 GLY C N 1
ATOM 11753 C CA . GLY C 1 504 ? 34.052 28.604 97.170 1.00 32.64 506 GLY C CA 1
ATOM 11754 C C . GLY C 1 504 ? 34.405 27.832 95.919 1.00 33.88 506 GLY C C 1
ATOM 11755 O O . GLY C 1 504 ? 35.321 27.005 95.910 1.00 34.48 506 GLY C O 1
ATOM 11756 N N . PRO C 1 505 ? 33.675 28.079 94.837 1.00 36.27 507 PRO C N 1
ATOM 11757 C CA . PRO C 1 505 ? 33.919 27.348 93.592 1.00 41.03 507 PRO C CA 1
ATOM 11758 C C . PRO C 1 505 ? 35.166 27.852 92.877 1.00 36.18 507 PRO C C 1
ATOM 11759 O O . PRO C 1 505 ? 35.805 28.827 93.276 1.00 31.49 507 PRO C O 1
ATOM 11763 N N . ALA C 1 506 ? 35.497 27.159 91.793 1.00 36.82 508 ALA C N 1
ATOM 11764 C CA . ALA C 1 506 ? 36.534 27.579 90.865 1.00 30.65 508 ALA C CA 1
ATOM 11765 C C . ALA C 1 506 ? 36.022 27.396 89.442 1.00 33.71 508 ALA C C 1
ATOM 11766 O O . ALA C 1 506 ? 34.990 26.762 89.206 1.00 35.88 508 ALA C O 1
ATOM 11768 N N . GLY C 1 507 ? 36.757 27.963 88.489 1.00 32.27 509 GLY C N 1
ATOM 11769 C CA . GLY C 1 507 ? 36.341 27.918 87.101 1.00 26.32 509 GLY C CA 1
ATOM 11770 C C . GLY C 1 507 ? 35.327 28.966 86.715 1.00 30.67 509 GLY C C 1
ATOM 11771 O O . GLY C 1 507 ? 34.661 28.820 85.685 1.00 29.86 509 GLY C O 1
ATOM 11772 N N . ASP C 1 508 ? 35.199 30.028 87.503 1.00 28.32 510 ASP C N 1
ATOM 11773 C CA . ASP C 1 508 ? 34.201 31.063 87.283 1.00 34.67 510 ASP C CA 1
ATOM 11774 C C . ASP C 1 508 ? 34.764 32.404 87.740 1.00 34.70 510 ASP C C 1
ATOM 11775 O O . ASP C 1 508 ? 35.082 32.567 88.925 1.00 38.31 510 ASP C O 1
ATOM 11780 N N . PRO C 1 509 ? 34.908 33.383 86.842 1.00 38.63 511 PRO C N 1
ATOM 11781 C CA . PRO C 1 509 ? 35.348 34.716 87.285 1.00 36.51 511 PRO C CA 1
ATOM 11782 C C . PRO C 1 509 ? 34.382 35.359 88.257 1.00 41.46 511 PRO C C 1
ATOM 11783 O O . PRO C 1 509 ? 34.767 36.294 88.971 1.00 40.52 511 PRO C O 1
ATOM 11787 N N . ARG C 1 510 ? 33.140 34.883 88.305 1.00 38.48 512 ARG C N 1
ATOM 11788 C CA . ARG C 1 510 ? 32.154 35.330 89.275 1.00 43.16 512 ARG C CA 1
ATOM 11789 C C . ARG C 1 510 ? 32.210 34.550 90.581 1.00 47.99 512 ARG C C 1
ATOM 11790 O O . ARG C 1 510 ? 31.481 34.895 91.516 1.00 42.17 512 ARG C O 1
ATOM 11798 N N . GLY C 1 511 ? 33.044 33.513 90.669 1.00 47.01 513 GLY C N 1
ATOM 11799 C CA . GLY C 1 511 ? 33.114 32.682 91.857 1.00 39.90 513 GLY C CA 1
ATOM 11800 C C . GLY C 1 511 ? 33.334 33.456 93.141 1.00 41.93 513 GLY C C 1
ATOM 11801 O O . GLY C 1 511 ? 34.225 34.307 93.218 1.00 44.23 513 GLY C O 1
ATOM 11802 N N . ALA C 1 512 ? 32.516 33.182 94.151 1.00 36.13 514 ALA C N 1
ATOM 11803 C CA . ALA C 1 512 ? 32.611 33.854 95.437 1.00 42.77 514 ALA C CA 1
ATOM 11804 C C . ALA C 1 512 ? 33.366 32.982 96.430 1.00 37.25 514 ALA C C 1
ATOM 11805 O O . ALA C 1 512 ? 33.243 31.754 96.414 1.00 46.60 514 ALA C O 1
ATOM 11807 N N . GLY C 1 513 ? 34.165 33.625 97.281 1.00 32.37 515 GLY C N 1
ATOM 11808 C CA . GLY C 1 513 ? 34.751 32.987 98.435 1.00 27.62 515 GLY C CA 1
ATOM 11809 C C . GLY C 1 513 ? 34.104 33.519 99.705 1.00 32.90 515 GLY C C 1
ATOM 11810 O O . GLY C 1 513 ? 33.307 34.455 99.685 1.00 35.53 515 GLY C O 1
ATOM 11811 N N . ILE C 1 514 ? 34.467 32.902 100.828 1.00 27.97 516 ILE C N 1
ATOM 11812 C CA . ILE C 1 514 ? 33.912 33.301 102.115 1.00 25.81 516 ILE C CA 1
ATOM 11813 C C . ILE C 1 514 ? 34.928 33.011 103.209 1.00 25.26 516 ILE C C 1
ATOM 11814 O O . ILE C 1 514 ? 35.745 32.093 103.098 1.00 27.01 516 ILE C O 1
ATOM 11819 N N . GLY C 1 515 ? 34.889 33.819 104.255 1.00 37.49 517 GLY C N 1
ATOM 11820 C CA . GLY C 1 515 ? 35.650 33.562 105.477 1.00 37.90 517 GLY C CA 1
ATOM 11821 C C . GLY C 1 515 ? 37.068 34.096 105.607 1.00 37.39 517 GLY C C 1
ATOM 11822 O O . GLY C 1 515 ? 37.403 34.721 106.612 1.00 33.22 517 GLY C O 1
ATOM 11823 N N . THR C 1 516 ? 37.912 33.850 104.605 1.00 32.29 518 THR C N 1
ATOM 11824 C CA . THR C 1 516 ? 39.324 34.176 104.728 1.00 31.86 518 THR C CA 1
ATOM 11825 C C . THR C 1 516 ? 39.593 35.622 104.337 1.00 33.44 518 THR C C 1
ATOM 11826 O O . THR C 1 516 ? 38.760 36.267 103.694 1.00 27.54 518 THR C O 1
ATOM 11830 N N . PRO C 1 517 ? 40.749 36.167 104.735 1.00 37.61 519 PRO C N 1
ATOM 11831 C CA . PRO C 1 517 ? 41.132 37.507 104.250 1.00 29.29 519 PRO C CA 1
ATOM 11832 C C . PRO C 1 517 ? 41.078 37.656 102.736 1.00 25.12 519 PRO C C 1
ATOM 11833 O O . PRO C 1 517 ? 40.554 38.659 102.235 1.00 30.73 519 PRO C O 1
ATOM 11837 N N . GLU C 1 518 ? 41.604 36.679 101.991 1.00 28.07 520 GLU C N 1
ATOM 11838 C CA . GLU C 1 518 ? 41.600 36.771 100.532 1.00 27.65 520 GLU C CA 1
ATOM 11839 C C . GLU C 1 518 ? 40.181 36.771 99.981 1.00 27.76 520 GLU C C 1
ATOM 11840 O O . GLU C 1 518 ? 39.852 37.570 99.095 1.00 26.32 520 GLU C O 1
ATOM 11846 N N . ALA C 1 519 ? 39.329 35.879 100.494 1.00 31.11 521 ALA C N 1
ATOM 11847 C CA . ALA C 1 519 ? 37.934 35.835 100.065 1.00 21.20 521 ALA C CA 1
ATOM 11848 C C . ALA C 1 519 ? 37.239 37.171 100.293 1.00 27.17 521 ALA C C 1
ATOM 11849 O O . ALA C 1 519 ? 36.515 37.660 99.419 1.00 33.82 521 ALA C O 1
ATOM 11851 N N . ILE C 1 520 ? 37.445 37.772 101.466 1.00 22.37 522 ILE C N 1
ATOM 11852 C CA . ILE C 1 520 ? 36.843 39.069 101.762 1.00 21.19 522 ILE C CA 1
ATOM 11853 C C . ILE C 1 520 ? 37.339 40.119 100.778 1.00 28.58 522 ILE C C 1
ATOM 11854 O O . ILE C 1 520 ? 36.555 40.908 100.235 1.00 26.43 522 ILE C O 1
ATOM 11859 N N . LYS C 1 521 ? 38.647 40.123 100.508 1.00 30.68 523 LYS C N 1
ATOM 11860 C CA . LYS C 1 521 ? 39.201 41.115 99.594 1.00 33.56 523 LYS C CA 1
ATOM 11861 C C . LYS C 1 521 ? 38.727 40.883 98.164 1.00 31.61 523 LYS C C 1
ATOM 11862 O O . LYS C 1 521 ? 38.393 41.839 97.454 1.00 30.78 523 LYS C O 1
ATOM 11868 N N . LEU C 1 522 ? 38.669 39.623 97.726 1.00 34.40 524 LEU C N 1
ATOM 11869 C CA . LEU C 1 522 ? 38.222 39.345 96.362 1.00 34.41 524 LEU C CA 1
ATOM 11870 C C . LEU C 1 522 ? 36.762 39.734 96.164 1.00 33.71 524 LEU C C 1
ATOM 11871 O O . LEU C 1 522 ? 36.404 40.350 95.153 1.00 28.84 524 LEU C O 1
ATOM 11876 N N . VAL C 1 523 ? 35.906 39.391 97.123 1.00 29.69 525 VAL C N 1
ATOM 11877 C CA . VAL C 1 523 ? 34.476 39.576 96.929 1.00 24.66 525 VAL C CA 1
ATOM 11878 C C . VAL C 1 523 ? 34.068 41.027 97.147 1.00 26.00 525 VAL C C 1
ATOM 11879 O O . VAL C 1 523 ? 33.233 41.563 96.410 1.00 24.61 525 VAL C O 1
ATOM 11883 N N . TRP C 1 524 ? 34.652 41.691 98.143 1.00 21.54 526 TRP C N 1
ATOM 11884 C CA . TRP C 1 524 ? 34.104 42.944 98.649 1.00 26.54 526 TRP C CA 1
ATOM 11885 C C . TRP C 1 524 ? 34.980 44.155 98.371 1.00 29.17 526 TRP C C 1
ATOM 11886 O O . TRP C 1 524 ? 34.673 45.251 98.853 1.00 30.84 526 TRP C O 1
ATOM 11897 N N . SER C 1 525 ? 36.045 44.001 97.593 1.00 28.00 527 SER C N 1
ATOM 11898 C CA . SER C 1 525 ? 36.826 45.145 97.158 1.00 24.60 527 SER C CA 1
ATOM 11899 C C . SER C 1 525 ? 37.297 44.909 95.733 1.00 23.69 527 SER C C 1
ATOM 11900 O O . SER C 1 525 ? 37.258 43.789 95.216 1.00 27.68 527 SER C O 1
ATOM 11903 N N . CYS C 1 526 ? 37.721 45.994 95.094 1.00 24.80 528 CYS C N 1
ATOM 11904 C CA . CYS C 1 526 ? 38.334 45.951 93.777 1.00 29.16 528 CYS C CA 1
ATOM 11905 C C . CYS C 1 526 ? 39.665 46.682 93.841 1.00 32.25 528 CYS C C 1
ATOM 11906 O O . CYS C 1 526 ? 39.947 47.421 94.788 1.00 31.05 528 CYS C O 1
ATOM 11909 N N . HIS C 1 527 ? 40.494 46.461 92.826 1.00 39.08 529 HIS C N 1
ATOM 11910 C CA . HIS C 1 527 ? 41.798 47.104 92.785 1.00 37.01 529 HIS C CA 1
ATOM 11911 C C . HIS C 1 527 ? 41.658 48.545 92.316 1.00 23.29 529 HIS C C 1
ATOM 11912 O O . HIS C 1 527 ? 40.950 48.827 91.345 1.00 27.98 529 HIS C O 1
ATOM 11919 N N . ARG C 1 528 ? 42.324 49.456 93.016 1.00 25.65 530 ARG C N 1
ATOM 11920 C CA . ARG C 1 528 ? 42.502 50.821 92.543 1.00 31.08 530 ARG C CA 1
ATOM 11921 C C . ARG C 1 528 ? 43.980 51.164 92.592 1.00 37.01 530 ARG C C 1
ATOM 11922 O O . ARG C 1 528 ? 44.625 51.010 93.636 1.00 27.08 530 ARG C O 1
ATOM 11930 N N . GLU C 1 529 ? 44.508 51.625 91.466 1.00 36.10 531 GLU C N 1
ATOM 11931 C CA . GLU C 1 529 ? 45.891 52.059 91.374 1.00 35.09 531 GLU C CA 1
ATOM 11932 C C . GLU C 1 529 ? 45.950 53.573 91.510 1.00 29.75 531 GLU C C 1
ATOM 11933 O O . GLU C 1 529 ? 45.228 54.292 90.811 1.00 34.50 531 GLU C O 1
ATOM 11939 N N . ILE C 1 530 ? 46.794 54.048 92.420 1.00 29.17 532 ILE C N 1
ATOM 11940 C CA . ILE C 1 530 ? 47.051 55.471 92.607 1.00 30.76 532 ILE C CA 1
ATOM 11941 C C . ILE C 1 530 ? 48.541 55.695 92.399 1.00 27.68 532 ILE C C 1
ATOM 11942 O O . ILE C 1 530 ? 49.366 55.165 93.155 1.00 28.88 532 ILE C O 1
ATOM 11947 N N . ILE C 1 531 ? 48.882 56.464 91.373 1.00 29.29 533 ILE C N 1
ATOM 11948 C CA . ILE C 1 531 ? 50.267 56.716 90.996 1.00 24.11 533 ILE C CA 1
ATOM 11949 C C . ILE C 1 531 ? 50.597 58.144 91.399 1.00 28.70 533 ILE C C 1
ATOM 11950 O O . ILE C 1 531 ? 50.098 59.101 90.794 1.00 33.14 533 ILE C O 1
ATOM 11955 N N . TYR C 1 532 ? 51.439 58.296 92.413 1.00 23.33 534 TYR C N 1
ATOM 11956 C CA . TYR C 1 532 ? 51.936 59.612 92.773 1.00 29.44 534 TYR C CA 1
ATOM 11957 C C . TYR C 1 532 ? 53.061 60.012 91.830 1.00 31.32 534 TYR C C 1
ATOM 11958 O O . TYR C 1 532 ? 53.873 59.180 91.419 1.00 34.55 534 TYR C O 1
ATOM 11967 N N . ASP C 1 533 ? 53.081 61.299 91.464 1.00 31.39 535 ASP C N 1
ATOM 11968 C CA . ASP C 1 533 ? 54.052 61.878 90.534 1.00 39.46 535 ASP C CA 1
ATOM 11969 C C . ASP C 1 533 ? 54.154 63.359 90.909 1.00 29.58 535 ASP C C 1
ATOM 11970 O O . ASP C 1 533 ? 53.592 64.244 90.260 1.00 31.35 535 ASP C O 1
ATOM 11975 N N . VAL C 1 534 ? 54.880 63.626 91.999 1.00 30.93 536 VAL C N 1
ATOM 11976 C CA . VAL C 1 534 ? 54.852 64.947 92.620 1.00 30.64 536 VAL C CA 1
ATOM 11977 C C . VAL C 1 534 ? 55.956 65.868 92.133 1.00 36.49 536 VAL C C 1
ATOM 11978 O O . VAL C 1 534 ? 55.965 67.054 92.498 1.00 33.26 536 VAL C O 1
ATOM 11982 N N . GLY C 1 535 ? 56.891 65.368 91.338 1.00 29.39 537 GLY C N 1
ATOM 11983 C CA . GLY C 1 535 ? 58.031 66.156 90.950 1.00 27.41 537 GLY C CA 1
ATOM 11984 C C . GLY C 1 535 ? 59.261 65.802 91.758 1.00 26.51 537 GLY C C 1
ATOM 11985 O O . GLY C 1 535 ? 59.279 64.818 92.501 1.00 27.48 537 GLY C O 1
ATOM 11986 N N . PRO C 1 536 ? 60.319 66.616 91.649 1.00 28.48 538 PRO C N 1
ATOM 11987 C CA . PRO C 1 536 ? 60.372 67.870 90.893 1.00 35.67 538 PRO C CA 1
ATOM 11988 C C . PRO C 1 536 ? 60.333 67.662 89.388 1.00 32.85 538 PRO C C 1
ATOM 11989 O O . PRO C 1 536 ? 60.821 66.642 88.901 1.00 34.41 538 PRO C O 1
ATOM 11993 N N . VAL C 1 537 ? 59.733 68.603 88.667 1.00 38.62 539 VAL C N 1
ATOM 11994 C CA . VAL C 1 537 ? 59.984 68.638 87.225 1.00 35.35 539 VAL C CA 1
ATOM 11995 C C . VAL C 1 537 ? 61.486 68.751 87.007 1.00 35.95 539 VAL C C 1
ATOM 11996 O O . VAL C 1 537 ? 62.136 69.606 87.641 1.00 44.43 539 VAL C O 1
ATOM 12000 N N . PRO C 1 538 ? 62.094 67.904 86.176 1.00 40.09 540 PRO C N 1
ATOM 12001 C CA . PRO C 1 538 ? 63.558 67.916 86.047 1.00 35.35 540 PRO C CA 1
ATOM 12002 C C . PRO C 1 538 ? 64.086 69.304 85.711 1.00 39.76 540 PRO C C 1
ATOM 12003 O O . PRO C 1 538 ? 63.459 70.069 84.976 1.00 43.36 540 PRO C O 1
ATOM 12007 N N . GLU C 1 539 ? 65.242 69.633 86.294 1.00 45.74 541 GLU C N 1
ATOM 12008 C CA . GLU C 1 539 ? 65.834 70.952 86.097 1.00 46.87 541 GLU C CA 1
ATOM 12009 C C . GLU C 1 539 ? 66.126 71.212 84.625 1.00 48.02 541 GLU C C 1
ATOM 12010 O O . GLU C 1 539 ? 66.005 72.347 84.147 1.00 42.89 541 GLU C O 1
ATOM 12016 N N . SER C 1 540 ? 66.510 70.170 83.895 1.00 46.00 542 SER C N 1
ATOM 12017 C CA . SER C 1 540 ? 66.849 70.269 82.485 1.00 49.48 542 SER C CA 1
ATOM 12018 C C . SER C 1 540 ? 65.638 70.144 81.572 1.00 47.24 542 SER C C 1
ATOM 12019 O O . SER C 1 540 ? 65.807 70.137 80.348 1.00 47.87 542 SER C O 1
ATOM 12022 N N . TRP C 1 541 ? 64.431 70.050 82.130 1.00 37.27 543 TRP C N 1
ATOM 12023 C CA . TRP C 1 541 ? 63.251 69.830 81.305 1.00 27.33 543 TRP C CA 1
ATOM 12024 C C . TRP C 1 541 ? 63.026 71.006 80.369 1.00 31.53 543 TRP C C 1
ATOM 12025 O O . TRP C 1 541 ? 63.008 72.166 80.794 1.00 40.26 543 TRP C O 1
ATOM 12036 N N . ALA C 1 542 ? 62.877 70.698 79.087 1.00 32.28 544 ALA C N 1
ATOM 12037 C CA . ALA C 1 542 ? 62.383 71.641 78.101 1.00 40.79 544 ALA C CA 1
ATOM 12038 C C . ALA C 1 542 ? 61.175 71.022 77.418 1.00 44.99 544 ALA C C 1
ATOM 12039 O O . ALA C 1 542 ? 61.035 69.797 77.363 1.00 31.03 544 ALA C O 1
ATOM 12041 N N . LEU C 1 543 ? 60.299 71.883 76.909 1.00 47.08 545 LEU C N 1
ATOM 12042 C CA . LEU C 1 543 ? 59.100 71.447 76.207 1.00 35.36 545 LEU C CA 1
ATOM 12043 C C . LEU C 1 543 ? 59.485 70.587 75.011 1.00 30.04 545 LEU C C 1
ATOM 12044 O O . LEU C 1 543 ? 60.124 71.078 74.073 1.00 33.59 545 LEU C O 1
ATOM 12049 N N . PRO C 1 544 ? 59.131 69.306 75.006 1.00 35.46 546 PRO C N 1
ATOM 12050 C CA . PRO C 1 544 ? 59.467 68.466 73.856 1.00 39.02 546 PRO C CA 1
ATOM 12051 C C . PRO C 1 544 ? 58.549 68.757 72.682 1.00 51.97 546 PRO C C 1
ATOM 12052 O O . PRO C 1 544 ? 57.492 69.379 72.818 1.00 54.68 546 PRO C O 1
ATOM 12056 N N . SER C 1 545 ? 58.981 68.307 71.506 1.00 48.91 547 SER C N 1
ATOM 12057 C CA . SER C 1 545 ? 58.110 68.360 70.344 1.00 47.09 547 SER C CA 1
ATOM 12058 C C . SER C 1 545 ? 56.907 67.458 70.573 1.00 40.41 547 SER C C 1
ATOM 12059 O O . SER C 1 545 ? 56.979 66.460 71.297 1.00 40.11 547 SER C O 1
ATOM 12062 N N . ALA C 1 546 ? 55.786 67.831 69.961 1.00 36.85 548 ALA C N 1
ATOM 12063 C CA . ALA C 1 546 ? 54.544 67.099 70.158 1.00 44.39 548 ALA C CA 1
ATOM 12064 C C . ALA C 1 546 ? 54.666 65.668 69.649 1.00 37.30 548 ALA C C 1
ATOM 12065 O O . ALA C 1 546 ? 55.349 65.396 68.657 1.00 36.50 548 ALA C O 1
ATOM 12067 N N . THR C 1 547 ? 54.014 64.747 70.351 1.00 33.83 549 THR C N 1
ATOM 12068 C CA . THR C 1 547 ? 53.863 63.380 69.871 1.00 35.19 549 THR C CA 1
ATOM 12069 C C . THR C 1 547 ? 52.376 63.040 69.844 1.00 33.61 549 THR C C 1
ATOM 12070 O O . THR C 1 547 ? 51.569 63.730 70.471 1.00 31.69 549 THR C O 1
ATOM 12075 N N . THR D 1 26 ? 62.834 44.202 56.143 1.00 58.28 28 THR D N 1
ATOM 12076 C CA . THR D 1 26 ? 61.803 43.703 57.045 1.00 64.48 28 THR D CA 1
ATOM 12077 C C . THR D 1 26 ? 62.239 42.371 57.661 1.00 60.53 28 THR D C 1
ATOM 12078 O O . THR D 1 26 ? 62.979 41.611 57.037 1.00 62.67 28 THR D O 1
ATOM 12082 N N . PRO D 1 27 ? 61.787 42.101 58.885 1.00 47.64 29 PRO D N 1
ATOM 12083 C CA . PRO D 1 27 ? 62.303 40.945 59.627 1.00 52.31 29 PRO D CA 1
ATOM 12084 C C . PRO D 1 27 ? 61.846 39.611 59.053 1.00 55.35 29 PRO D C 1
ATOM 12085 O O . PRO D 1 27 ? 60.931 39.525 58.230 1.00 59.01 29 PRO D O 1
ATOM 12089 N N . SER D 1 28 ? 62.506 38.554 59.538 1.00 61.87 30 SER D N 1
ATOM 12090 C CA . SER D 1 28 ? 62.351 37.219 58.964 1.00 61.84 30 SER D CA 1
ATOM 12091 C C . SER D 1 28 ? 60.926 36.702 59.111 1.00 59.32 30 SER D C 1
ATOM 12092 O O . SER D 1 28 ? 60.382 36.083 58.189 1.00 61.08 30 SER D O 1
ATOM 12095 N N . PHE D 1 29 ? 60.308 36.939 60.266 1.00 46.52 31 PHE D N 1
ATOM 12096 C CA . PHE D 1 29 ? 58.961 36.446 60.516 1.00 44.49 31 PHE D CA 1
ATOM 12097 C C . PHE D 1 29 ? 57.899 37.205 59.737 1.00 47.52 31 PHE D C 1
ATOM 12098 O O . PHE D 1 29 ? 56.754 36.743 59.672 1.00 52.82 31 PHE D O 1
ATOM 12106 N N . ALA D 1 30 ? 58.241 38.356 59.168 1.00 42.56 32 ALA D N 1
ATOM 12107 C CA . ALA D 1 30 ? 57.236 39.259 58.632 1.00 44.68 32 ALA D CA 1
ATOM 12108 C C . ALA D 1 30 ? 56.749 38.797 57.268 1.00 44.04 32 ALA D C 1
ATOM 12109 O O . ALA D 1 30 ? 57.512 38.253 56.465 1.00 54.36 32 ALA D O 1
ATOM 12111 N N . THR D 1 31 ? 55.461 39.018 57.015 1.00 37.67 33 THR D N 1
ATOM 12112 C CA . THR D 1 31 ? 54.863 38.795 55.708 1.00 45.76 33 THR D CA 1
ATOM 12113 C C . THR D 1 31 ? 54.411 40.094 55.056 1.00 51.58 33 THR D C 1
ATOM 12114 O O . THR D 1 31 ? 53.736 40.055 54.022 1.00 55.84 33 THR D O 1
ATOM 12118 N N . VAL D 1 32 ? 54.766 41.242 55.635 1.00 51.63 34 VAL D N 1
ATOM 12119 C CA . VAL D 1 32 ? 54.311 42.539 55.152 1.00 53.41 34 VAL D CA 1
ATOM 12120 C C . VAL D 1 32 ? 55.436 43.550 55.340 1.00 52.59 34 VAL D C 1
ATOM 12121 O O . VAL D 1 32 ? 56.266 43.420 56.243 1.00 61.23 34 VAL D O 1
ATOM 12125 N N . SER D 1 33 ? 55.474 44.551 54.459 1.00 41.87 35 SER D N 1
ATOM 12126 C CA . SER D 1 33 ? 56.392 45.680 54.583 1.00 42.72 35 SER D CA 1
ATOM 12127 C C . SER D 1 33 ? 55.586 46.925 54.922 1.00 39.46 35 SER D C 1
ATOM 12128 O O . SER D 1 33 ? 54.771 47.368 54.096 1.00 48.35 35 SER D O 1
ATOM 12131 N N . PRO D 1 34 ? 55.766 47.523 56.106 1.00 43.36 36 PRO D N 1
ATOM 12132 C CA . PRO D 1 34 ? 54.857 48.610 56.521 1.00 35.13 36 PRO D CA 1
ATOM 12133 C C . PRO D 1 34 ? 54.876 49.817 55.598 1.00 45.14 36 PRO D C 1
ATOM 12134 O O . PRO D 1 34 ? 53.826 50.433 55.378 1.00 52.55 36 PRO D O 1
ATOM 12138 N N . GLN D 1 35 ? 56.035 50.169 55.043 1.00 44.36 37 GLN D N 1
ATOM 12139 C CA . GLN D 1 35 ? 56.136 51.334 54.175 1.00 50.47 37 GLN D CA 1
ATOM 12140 C C . GLN D 1 35 ? 55.711 51.047 52.741 1.00 53.25 37 GLN D C 1
ATOM 12141 O O . GLN D 1 35 ? 55.544 51.992 51.963 1.00 57.36 37 GLN D O 1
ATOM 12147 N N . GLU D 1 36 ? 55.521 49.778 52.379 1.00 50.89 38 GLU D N 1
ATOM 12148 C CA . GLU D 1 36 ? 55.168 49.414 51.014 1.00 49.42 38 GLU D CA 1
ATOM 12149 C C . GLU D 1 36 ? 53.690 49.107 50.830 1.00 51.21 38 GLU D C 1
ATOM 12150 O O . GLU D 1 36 ? 53.190 49.217 49.705 1.00 55.69 38 GLU D O 1
ATOM 12152 N N . VAL D 1 37 ? 52.984 48.724 51.896 1.00 52.10 39 VAL D N 1
ATOM 12153 C CA . VAL D 1 37 ? 51.588 48.333 51.756 1.00 51.32 39 VAL D CA 1
ATOM 12154 C C . VAL D 1 37 ? 50.762 49.531 51.303 1.00 49.54 39 VAL D C 1
ATOM 12155 O O . VAL D 1 37 ? 50.916 50.651 51.808 1.00 55.17 39 VAL D O 1
ATOM 12159 N N . SER D 1 38 ? 49.890 49.297 50.327 1.00 45.23 40 SER D N 1
ATOM 12160 C CA . SER D 1 38 ? 49.194 50.368 49.624 1.00 44.31 40 SER D CA 1
ATOM 12161 C C . SER D 1 38 ? 48.069 49.747 48.805 1.00 45.99 40 SER D C 1
ATOM 12162 O O . SER D 1 38 ? 47.859 48.531 48.826 1.00 49.67 40 SER D O 1
ATOM 12165 N N . GLY D 1 39 ? 47.349 50.597 48.071 1.00 50.02 41 GLY D N 1
ATOM 12166 C CA . GLY D 1 39 ? 46.297 50.096 47.203 1.00 46.80 41 GLY D CA 1
ATOM 12167 C C . GLY D 1 39 ? 46.831 49.206 46.098 1.00 49.66 41 GLY D C 1
ATOM 12168 O O . GLY D 1 39 ? 46.198 48.215 45.724 1.00 55.01 41 GLY D O 1
ATOM 12169 N N . SER D 1 40 ? 48.007 49.540 45.566 1.00 56.93 42 SER D N 1
ATOM 12170 C CA . SER D 1 40 ? 48.621 48.764 44.497 1.00 54.56 42 SER D CA 1
ATOM 12171 C C . SER D 1 40 ? 49.493 47.623 45.007 1.00 55.75 42 SER D C 1
ATOM 12172 O O . SER D 1 40 ? 49.834 46.732 44.223 1.00 51.71 42 SER D O 1
ATOM 12175 N N . SER D 1 41 ? 49.871 47.627 46.284 1.00 51.03 43 SER D N 1
ATOM 12176 C CA . SER D 1 41 ? 50.567 46.504 46.912 1.00 53.66 43 SER D CA 1
ATOM 12177 C C . SER D 1 41 ? 49.860 46.165 48.217 1.00 48.16 43 SER D C 1
ATOM 12178 O O . SER D 1 41 ? 50.395 46.391 49.309 1.00 48.00 43 SER D O 1
ATOM 12181 N N . PRO D 1 42 ? 48.650 45.619 48.139 1.00 44.12 44 PRO D N 1
ATOM 12182 C CA . PRO D 1 42 ? 47.875 45.372 49.356 1.00 41.06 44 PRO D CA 1
ATOM 12183 C C . PRO D 1 42 ? 48.392 44.167 50.125 1.00 40.26 44 PRO D C 1
ATOM 12184 O O . PRO D 1 42 ? 49.052 43.277 49.585 1.00 60.84 44 PRO D O 1
ATOM 12188 N N . ALA D 1 43 ? 48.076 44.159 51.416 1.00 38.77 45 ALA D N 1
ATOM 12189 C CA . ALA D 1 43 ? 48.492 43.104 52.324 1.00 44.90 45 ALA D CA 1
ATOM 12190 C C . ALA D 1 43 ? 47.321 42.185 52.642 1.00 48.54 45 ALA D C 1
ATOM 12191 O O . ALA D 1 43 ? 46.152 42.535 52.457 1.00 58.92 45 ALA D O 1
ATOM 12193 N N . GLU D 1 44 ? 47.660 41.000 53.137 1.00 47.39 46 GLU D N 1
ATOM 12194 C CA . GLU D 1 44 ? 46.704 39.942 53.417 1.00 42.28 46 GLU D CA 1
ATOM 12195 C C . GLU D 1 44 ? 46.827 39.525 54.874 1.00 42.12 46 GLU D C 1
ATOM 12196 O O . GLU D 1 44 ? 47.936 39.351 55.388 1.00 45.37 46 GLU D O 1
ATOM 12202 N N . VAL D 1 45 ? 45.685 39.369 55.537 1.00 38.98 47 VAL D N 1
ATOM 12203 C CA . VAL D 1 45 ? 45.635 38.951 56.931 1.00 37.53 47 VAL D CA 1
ATOM 12204 C C . VAL D 1 45 ? 44.839 37.658 57.005 1.00 45.40 47 VAL D C 1
ATOM 12205 O O . VAL D 1 45 ? 43.676 37.612 56.583 1.00 50.82 47 VAL D O 1
ATOM 12209 N N . GLN D 1 46 ? 45.459 36.617 57.544 1.00 43.43 48 GLN D N 1
ATOM 12210 C CA . GLN D 1 46 ? 44.836 35.310 57.674 1.00 41.12 48 GLN D CA 1
ATOM 12211 C C . GLN D 1 46 ? 44.539 35.010 59.136 1.00 35.80 48 GLN D C 1
ATOM 12212 O O . GLN D 1 46 ? 44.977 35.715 60.050 1.00 38.36 48 GLN D O 1
ATOM 12214 N N . ASN D 1 47 ? 43.784 33.940 59.343 1.00 42.01 49 ASN D N 1
ATOM 12215 C CA . ASN D 1 47 ? 43.487 33.440 60.674 1.00 30.81 49 ASN D CA 1
ATOM 12216 C C . ASN D 1 47 ? 44.403 32.267 61.005 1.00 36.83 49 ASN D C 1
ATOM 12217 O O . ASN D 1 47 ? 44.933 31.591 60.120 1.00 38.51 49 ASN D O 1
ATOM 12222 N N . PHE D 1 48 ? 44.593 32.041 62.302 1.00 30.93 50 PHE D N 1
ATOM 12223 C CA . PHE D 1 48 ? 45.377 30.919 62.800 1.00 30.75 50 PHE D CA 1
ATOM 12224 C C . PHE D 1 48 ? 44.485 30.070 63.690 1.00 30.94 50 PHE D C 1
ATOM 12225 O O . PHE D 1 48 ? 43.983 30.551 64.712 1.00 30.68 50 PHE D O 1
ATOM 12233 N N . VAL D 1 49 ? 44.278 28.819 63.294 1.00 30.62 51 VAL D N 1
ATOM 12234 C CA . VAL D 1 49 ? 43.381 27.922 64.011 1.00 42.24 51 VAL D CA 1
ATOM 12235 C C . VAL D 1 49 ? 43.846 26.492 63.781 1.00 40.94 51 VAL D C 1
ATOM 12236 O O . VAL D 1 49 ? 44.257 26.126 62.675 1.00 36.26 51 VAL D O 1
ATOM 12240 N N . GLN D 1 50 ? 43.801 25.696 64.850 1.00 34.19 52 GLN D N 1
ATOM 12241 C CA . GLN D 1 50 ? 44.224 24.295 64.827 1.00 36.50 52 GLN D CA 1
ATOM 12242 C C . GLN D 1 50 ? 45.631 24.149 64.246 1.00 38.81 52 GLN D C 1
ATOM 12243 O O . GLN D 1 50 ? 45.925 23.227 63.483 1.00 46.19 52 GLN D O 1
ATOM 12249 N N . GLY D 1 51 ? 46.508 25.086 64.605 1.00 39.08 53 GLY D N 1
ATOM 12250 C CA . GLY D 1 51 ? 47.925 24.955 64.334 1.00 38.22 53 GLY D CA 1
ATOM 12251 C C . GLY D 1 51 ? 48.386 25.340 62.947 1.00 42.05 53 GLY D C 1
ATOM 12252 O O . GLY D 1 51 ? 49.515 24.996 62.577 1.00 41.91 53 GLY D O 1
ATOM 12253 N N . SER D 1 52 ? 47.568 26.039 62.163 1.00 36.18 54 SER D N 1
ATOM 12254 C CA . SER D 1 52 ? 48.002 26.458 60.837 1.00 40.59 54 SER D CA 1
ATOM 12255 C C . SER D 1 52 ? 47.251 27.711 60.411 1.00 45.05 54 SER D C 1
ATOM 12256 O O . SER D 1 52 ? 46.113 27.947 60.826 1.00 49.14 54 SER D O 1
ATOM 12259 N N . TRP D 1 53 ? 47.909 28.516 59.580 1.00 46.79 55 TRP D N 1
ATOM 12260 C CA . TRP D 1 53 ? 47.264 29.693 59.015 1.00 47.48 55 TRP D CA 1
ATOM 12261 C C . TRP D 1 53 ? 46.259 29.273 57.947 1.00 49.21 55 TRP D C 1
ATOM 12262 O O . TRP D 1 53 ? 46.484 28.313 57.206 1.00 43.78 55 TRP D O 1
ATOM 12273 N N . THR D 1 54 ? 45.146 30.000 57.869 1.00 44.78 56 THR D N 1
ATOM 12274 C CA . THR D 1 54 ? 44.047 29.630 56.988 1.00 46.08 56 THR D CA 1
ATOM 12275 C C . THR D 1 54 ? 44.183 30.291 55.620 1.00 59.98 56 THR D C 1
ATOM 12276 O O . THR D 1 54 ? 44.755 31.376 55.486 1.00 70.99 56 THR D O 1
ATOM 12280 N N . ALA D 1 55 ? 43.649 29.620 54.600 1.00 63.30 57 ALA D N 1
ATOM 12281 C CA . ALA D 1 55 ? 43.608 30.161 53.240 1.00 63.92 57 ALA D CA 1
ATOM 12282 C C . ALA D 1 55 ? 42.185 30.583 52.881 1.00 68.59 57 ALA D C 1
ATOM 12283 O O . ALA D 1 55 ? 41.570 30.104 51.926 1.00 71.93 57 ALA D O 1
ATOM 12285 N N . SER D 1 56 ? 41.665 31.506 53.679 1.00 65.08 58 SER D N 1
ATOM 12286 C CA . SER D 1 56 ? 40.322 32.012 53.463 1.00 63.55 58 SER D CA 1
ATOM 12287 C C . SER D 1 56 ? 40.323 33.110 52.400 1.00 68.45 58 SER D C 1
ATOM 12288 O O . SER D 1 56 ? 41.332 33.779 52.156 1.00 74.63 58 SER D O 1
ATOM 12291 N N . ALA D 1 57 ? 39.164 33.292 51.766 1.00 65.00 59 ALA D N 1
ATOM 12292 C CA . ALA D 1 57 ? 39.012 34.268 50.697 1.00 64.53 59 ALA D CA 1
ATOM 12293 C C . ALA D 1 57 ? 37.890 35.274 50.934 1.00 73.44 59 ALA D C 1
ATOM 12294 O O . ALA D 1 57 ? 37.731 36.195 50.124 1.00 82.64 59 ALA D O 1
ATOM 12296 N N . ASN D 1 58 ? 37.110 35.132 52.009 1.00 65.64 60 ASN D N 1
ATOM 12297 C CA . ASN D 1 58 ? 36.087 36.117 52.351 1.00 58.07 60 ASN D CA 1
ATOM 12298 C C . ASN D 1 58 ? 36.745 37.390 52.870 1.00 56.55 60 ASN D C 1
ATOM 12299 O O . ASN D 1 58 ? 36.939 37.555 54.079 1.00 54.72 60 ASN D O 1
ATOM 12304 N N . TRP D 1 59 ? 37.089 38.299 51.964 1.00 56.71 61 TRP D N 1
ATOM 12305 C CA . TRP D 1 59 ? 37.878 39.459 52.342 1.00 53.55 61 TRP D CA 1
ATOM 12306 C C . TRP D 1 59 ? 37.010 40.577 52.902 1.00 53.17 61 TRP D C 1
ATOM 12307 O O . TRP D 1 59 ? 35.923 40.866 52.393 1.00 47.00 61 TRP D O 1
ATOM 12318 N N . ASN D 1 60 ? 37.506 41.197 53.967 1.00 51.00 62 ASN D N 1
ATOM 12319 C CA . ASN D 1 60 ? 37.071 42.520 54.394 1.00 45.50 62 ASN D CA 1
ATOM 12320 C C . ASN D 1 60 ? 38.186 43.488 54.015 1.00 45.96 62 ASN D C 1
ATOM 12321 O O . ASN D 1 60 ? 39.301 43.396 54.541 1.00 46.54 62 ASN D O 1
ATOM 12326 N N . TRP D 1 61 ? 37.898 44.399 53.091 1.00 46.71 63 TRP D N 1
ATOM 12327 C CA . TRP D 1 61 ? 38.909 45.343 52.632 1.00 42.76 63 TRP D CA 1
ATOM 12328 C C . TRP D 1 61 ? 38.994 46.498 53.619 1.00 41.07 63 TRP D C 1
ATOM 12329 O O . TRP D 1 61 ? 38.029 47.249 53.797 1.00 43.42 63 TRP D O 1
ATOM 12340 N N . ILE D 1 62 ? 40.139 46.622 54.278 1.00 39.64 64 ILE D N 1
ATOM 12341 C CA . ILE D 1 62 ? 40.408 47.762 55.143 1.00 38.16 64 ILE D CA 1
ATOM 12342 C C . ILE D 1 62 ? 40.977 48.886 54.291 1.00 42.22 64 ILE D C 1
ATOM 12343 O O . ILE D 1 62 ? 41.864 48.661 53.459 1.00 36.60 64 ILE D O 1
ATOM 12348 N N . VAL D 1 63 ? 40.461 50.086 54.473 1.00 39.26 65 VAL D N 1
ATOM 12349 C CA . VAL D 1 63 ? 40.985 51.224 53.730 1.00 41.40 65 VAL D CA 1
ATOM 12350 C C . VAL D 1 63 ? 42.089 51.891 54.536 1.00 43.70 65 VAL D C 1
ATOM 12351 O O . VAL D 1 63 ? 42.109 51.853 55.771 1.00 35.09 65 VAL D O 1
ATOM 12355 N N . ASP D 1 64 ? 43.025 52.498 53.816 1.00 36.08 66 ASP D N 1
ATOM 12356 C CA . ASP D 1 64 ? 44.092 53.288 54.422 1.00 35.41 66 ASP D CA 1
ATOM 12357 C C . ASP D 1 64 ? 43.496 54.537 55.058 1.00 41.40 66 ASP D C 1
ATOM 12358 O O . ASP D 1 64 ? 42.887 55.349 54.349 1.00 35.66 66 ASP D O 1
ATOM 12363 N N . PRO D 1 65 ? 43.651 54.742 56.371 1.00 38.46 67 PRO D N 1
ATOM 12364 C CA . PRO D 1 65 ? 43.041 55.919 57.015 1.00 35.16 67 PRO D CA 1
ATOM 12365 C C . PRO D 1 65 ? 43.552 57.248 56.490 1.00 35.38 67 PRO D C 1
ATOM 12366 O O . PRO D 1 65 ? 42.949 58.283 56.801 1.00 38.96 67 PRO D O 1
ATOM 12370 N N . LEU D 1 66 ? 44.632 57.260 55.712 1.00 43.08 68 LEU D N 1
ATOM 12371 C CA . LEU D 1 66 ? 45.187 58.508 55.210 1.00 42.53 68 LEU D CA 1
ATOM 12372 C C . LEU D 1 66 ? 44.753 58.842 53.790 1.00 38.55 68 LEU D C 1
ATOM 12373 O O . LEU D 1 66 ? 44.818 60.015 53.406 1.00 39.66 68 LEU D O 1
ATOM 12378 N N . ASN D 1 67 ? 44.302 57.860 53.003 1.00 41.27 69 ASN D N 1
ATOM 12379 C CA . ASN D 1 67 ? 43.917 58.174 51.632 1.00 41.76 69 ASN D CA 1
ATOM 12380 C C . ASN D 1 67 ? 42.763 57.346 51.081 1.00 39.13 69 ASN D C 1
ATOM 12381 O O . ASN D 1 67 ? 42.342 57.610 49.953 1.00 40.40 69 ASN D O 1
ATOM 12386 N N . GLY D 1 68 ? 42.238 56.363 51.810 1.00 48.22 70 GLY D N 1
ATOM 12387 C CA . GLY D 1 68 ? 41.094 55.614 51.333 1.00 38.96 70 GLY D CA 1
ATOM 12388 C C . GLY D 1 68 ? 41.408 54.431 50.442 1.00 41.20 70 GLY D C 1
ATOM 12389 O O . GLY D 1 68 ? 40.473 53.756 49.993 1.00 44.91 70 GLY D O 1
ATOM 12390 N N . ASP D 1 69 ? 42.685 54.164 50.166 1.00 45.53 71 ASP D N 1
ATOM 12391 C CA . ASP D 1 69 ? 43.069 52.986 49.394 1.00 41.87 71 ASP D CA 1
ATOM 12392 C C . ASP D 1 69 ? 42.612 51.711 50.092 1.00 43.01 71 ASP D C 1
ATOM 12393 O O . ASP D 1 69 ? 42.695 51.594 51.315 1.00 40.26 71 ASP D O 1
ATOM 12398 N N . LYS D 1 70 ? 42.148 50.744 49.307 1.00 41.06 72 LYS D N 1
ATOM 12399 C CA . LYS D 1 70 ? 41.952 49.387 49.806 1.00 50.81 72 LYS D CA 1
ATOM 12400 C C . LYS D 1 70 ? 43.326 48.735 49.891 1.00 43.23 72 LYS D C 1
ATOM 12401 O O . LYS D 1 70 ? 43.827 48.196 48.903 1.00 46.98 72 LYS D O 1
ATOM 12407 N N . PHE D 1 71 ? 43.954 48.782 51.067 1.00 38.97 73 PHE D N 1
ATOM 12408 C CA . PHE D 1 71 ? 45.340 48.343 51.178 1.00 42.75 73 PHE D CA 1
ATOM 12409 C C . PHE D 1 71 ? 45.549 47.102 52.040 1.00 43.61 73 PHE D C 1
ATOM 12410 O O . PHE D 1 71 ? 46.656 46.554 52.035 1.00 44.47 73 PHE D O 1
ATOM 12418 N N . ILE D 1 72 ? 44.530 46.629 52.758 1.00 43.37 74 ILE D N 1
ATOM 12419 C CA . ILE D 1 72 ? 44.610 45.384 53.519 1.00 37.37 74 ILE D CA 1
ATOM 12420 C C . ILE D 1 72 ? 43.328 44.594 53.297 1.00 39.26 74 ILE D C 1
ATOM 12421 O O . ILE D 1 72 ? 42.231 45.110 53.537 1.00 55.48 74 ILE D O 1
ATOM 12426 N N . LYS D 1 73 ? 43.462 43.347 52.846 1.00 41.36 75 LYS D N 1
ATOM 12427 C CA . LYS D 1 73 ? 42.341 42.415 52.801 1.00 48.17 75 LYS D CA 1
ATOM 12428 C C . LYS D 1 73 ? 42.443 41.473 53.993 1.00 49.15 75 LYS D C 1
ATOM 12429 O O . LYS D 1 73 ? 43.451 40.775 54.158 1.00 52.11 75 LYS D O 1
ATOM 12435 N N . VAL D 1 74 ? 41.405 41.468 54.822 1.00 46.60 76 VAL D N 1
ATOM 12436 C CA . VAL D 1 74 ? 41.351 40.656 56.031 1.00 40.03 76 VAL D CA 1
ATOM 12437 C C . VAL D 1 74 ? 40.424 39.477 55.771 1.00 49.82 76 VAL D C 1
ATOM 12438 O O . VAL D 1 74 ? 39.260 39.665 55.398 1.00 47.16 76 VAL D O 1
ATOM 12442 N N . ALA D 1 75 ? 40.933 38.261 55.966 1.00 46.76 77 ALA D N 1
ATOM 12443 C CA . ALA D 1 75 ? 40.149 37.045 55.739 1.00 50.35 77 ALA D CA 1
ATOM 12444 C C . ALA D 1 75 ? 39.251 36.810 56.946 1.00 47.08 77 ALA D C 1
ATOM 12445 O O . ALA D 1 75 ? 39.644 36.174 57.924 1.00 45.57 77 ALA D O 1
ATOM 12447 N N . GLU D 1 76 ? 38.024 37.321 56.877 1.00 51.20 78 GLU D N 1
ATOM 12448 C CA . GLU D 1 76 ? 37.108 37.264 58.008 1.00 46.52 78 GLU D CA 1
ATOM 12449 C C . GLU D 1 76 ? 36.289 35.978 57.991 1.00 50.40 78 GLU D C 1
ATOM 12450 O O . GLU D 1 76 ? 35.786 35.555 56.946 1.00 45.39 78 GLU D O 1
ATOM 12456 N N . VAL D 1 77 ? 36.164 35.366 59.164 1.00 44.81 79 VAL D N 1
ATOM 12457 C CA . VAL D 1 77 ? 35.486 34.084 59.313 1.00 36.84 79 VAL D CA 1
ATOM 12458 C C . VAL D 1 77 ? 33.981 34.295 59.233 1.00 45.94 79 VAL D C 1
ATOM 12459 O O . VAL D 1 77 ? 33.435 35.214 59.854 1.00 53.18 79 VAL D O 1
ATOM 12463 N N . GLN D 1 78 ? 33.306 33.438 58.474 1.00 55.33 80 GLN D N 1
ATOM 12464 C CA . GLN D 1 78 ? 31.862 33.521 58.320 1.00 61.03 80 GLN D CA 1
ATOM 12465 C C . GLN D 1 78 ? 31.160 32.677 59.379 1.00 59.50 80 GLN D C 1
ATOM 12466 O O . GLN D 1 78 ? 31.707 31.687 59.875 1.00 62.50 80 GLN D O 1
ATOM 12472 N N . GLY D 1 79 ? 29.933 33.078 59.710 1.00 55.27 81 GLY D N 1
ATOM 12473 C CA . GLY D 1 79 ? 29.175 32.497 60.804 1.00 53.93 81 GLY D CA 1
ATOM 12474 C C . GLY D 1 79 ? 29.111 30.983 60.849 1.00 61.77 81 GLY D C 1
ATOM 12475 O O . GLY D 1 79 ? 28.888 30.395 61.913 1.00 63.98 81 GLY D O 1
ATOM 12476 N N . THR D 1 80 ? 29.306 30.339 59.701 1.00 56.12 82 THR D N 1
ATOM 12477 C CA . THR D 1 80 ? 29.293 28.888 59.601 1.00 55.81 82 THR D CA 1
ATOM 12478 C C . THR D 1 80 ? 30.692 28.297 59.483 1.00 59.98 82 THR D C 1
ATOM 12479 O O . THR D 1 80 ? 30.829 27.089 59.265 1.00 66.45 82 THR D O 1
ATOM 12483 N N . GLU D 1 81 ? 31.732 29.117 59.626 1.00 53.02 83 GLU D N 1
ATOM 12484 C CA . GLU D 1 81 ? 33.109 28.646 59.617 1.00 49.23 83 GLU D CA 1
ATOM 12485 C C . GLU D 1 81 ? 33.740 28.671 61.004 1.00 57.61 83 GLU D C 1
ATOM 12486 O O . GLU D 1 81 ? 34.963 28.547 61.120 1.00 61.30 83 GLU D O 1
ATOM 12492 N N . ILE D 1 82 ? 32.938 28.838 62.061 1.00 56.51 84 ILE D N 1
ATOM 12493 C CA . ILE D 1 82 ? 33.480 28.918 63.417 1.00 48.38 84 ILE D CA 1
ATOM 12494 C C . ILE D 1 82 ? 33.652 27.557 64.065 1.00 47.95 84 ILE D C 1
ATOM 12495 O O . ILE D 1 82 ? 34.091 27.484 65.221 1.00 59.02 84 ILE D O 1
ATOM 12500 N N . LYS D 1 83 ? 33.319 26.474 63.357 1.00 50.50 85 LYS D N 1
ATOM 12501 C CA . LYS D 1 83 ? 33.447 25.136 63.923 1.00 51.00 85 LYS D CA 1
ATOM 12502 C C . LYS D 1 83 ? 34.894 24.786 64.240 1.00 51.82 85 LYS D C 1
ATOM 12503 O O . LYS D 1 83 ? 35.158 24.080 65.221 1.00 46.74 85 LYS D O 1
ATOM 12509 N N . SER D 1 84 ? 35.841 25.251 63.420 1.00 53.42 86 SER D N 1
ATOM 12510 C CA . SER D 1 84 ? 37.248 24.984 63.698 1.00 47.01 86 SER D CA 1
ATOM 12511 C C . SER D 1 84 ? 37.668 25.593 65.028 1.00 36.40 86 SER D C 1
ATOM 12512 O O . SER D 1 84 ? 38.364 24.949 65.821 1.00 45.53 86 SER D O 1
ATOM 12515 N N . PHE D 1 85 ? 37.247 26.832 65.294 1.00 36.35 87 PHE D N 1
ATOM 12516 C CA . PHE D 1 85 ? 37.627 27.490 66.538 1.00 28.79 87 PHE D CA 1
ATOM 12517 C C . PHE D 1 85 ? 36.957 26.844 67.746 1.00 33.25 87 PHE D C 1
ATOM 12518 O O . PHE D 1 85 ? 37.551 26.801 68.829 1.00 33.28 87 PHE D O 1
ATOM 12526 N N . MET D 1 86 ? 35.735 26.331 67.578 1.00 30.73 88 MET D N 1
ATOM 12527 C CA . MET D 1 86 ? 35.091 25.572 68.648 1.00 28.20 88 MET D CA 1
ATOM 12528 C C . MET D 1 86 ? 35.849 24.282 68.935 1.00 29.00 88 MET D C 1
ATOM 12529 O O . MET D 1 86 ? 36.125 23.958 70.096 1.00 30.25 88 MET D O 1
ATOM 12534 N N . GLU D 1 87 ? 36.184 23.528 67.884 1.00 31.79 89 GLU D N 1
ATOM 12535 C CA . GLU D 1 87 ? 36.931 22.286 68.057 1.00 34.15 89 GLU D CA 1
ATOM 12536 C C . GLU D 1 87 ? 38.281 22.537 68.721 1.00 37.20 89 GLU D C 1
ATOM 12537 O O . GLU D 1 87 ? 38.692 21.783 69.612 1.00 31.84 89 GLU D O 1
ATOM 12543 N N . SER D 1 88 ? 38.981 23.594 68.301 1.00 38.16 90 SER D N 1
ATOM 12544 C CA . SER D 1 88 ? 40.293 23.899 68.868 1.00 28.52 90 SER D CA 1
ATOM 12545 C C . SER D 1 88 ? 40.188 24.221 70.354 1.00 29.34 90 SER D C 1
ATOM 12546 O O . SER D 1 88 ? 40.950 23.692 71.172 1.00 29.64 90 SER D O 1
ATOM 12549 N N . LEU D 1 89 ? 39.234 25.081 70.722 1.00 29.42 91 LEU D N 1
ATOM 12550 C CA . LEU D 1 89 ? 39.066 25.446 72.126 1.00 36.13 91 LEU D CA 1
ATOM 12551 C C . LEU D 1 89 ? 38.660 24.243 72.967 1.00 31.95 91 LEU D C 1
ATOM 12552 O O . LEU D 1 89 ? 39.082 24.115 74.123 1.00 28.93 91 LEU D O 1
ATOM 12557 N N . SER D 1 90 ? 37.851 23.342 72.400 1.00 36.47 92 SER D N 1
ATOM 12558 C CA . SER D 1 90 ? 37.368 22.187 73.150 1.00 28.37 92 SER D CA 1
ATOM 12559 C C . SER D 1 90 ? 38.489 21.237 73.547 1.00 36.08 92 SER D C 1
ATOM 12560 O O . SER D 1 90 ? 38.307 20.438 74.472 1.00 36.77 92 SER D O 1
ATOM 12563 N N . LYS D 1 91 ? 39.639 21.300 72.872 1.00 31.59 93 LYS D N 1
ATOM 12564 C CA . LYS D 1 91 ? 40.763 20.441 73.222 1.00 32.63 93 LYS D CA 1
ATOM 12565 C C . LYS D 1 91 ? 41.432 20.852 74.528 1.00 30.93 93 LYS D C 1
ATOM 12566 O O . LYS D 1 91 ? 42.252 20.088 75.050 1.00 30.67 93 LYS D O 1
ATOM 12572 N N . CYS D 1 92 ? 41.108 22.033 75.063 1.00 30.91 94 CYS D N 1
ATOM 12573 C CA . CYS D 1 92 ? 41.669 22.486 76.328 1.00 31.18 94 CYS D CA 1
ATOM 12574 C C . CYS D 1 92 ? 40.684 22.215 77.450 1.00 29.13 94 CYS D C 1
ATOM 12575 O O . CYS D 1 92 ? 39.578 22.780 77.444 1.00 26.40 94 CYS D O 1
ATOM 12578 N N . PRO D 1 93 ? 41.030 21.377 78.420 1.00 27.65 95 PRO D N 1
ATOM 12579 C CA . PRO D 1 93 ? 40.118 21.118 79.537 1.00 30.23 95 PRO D CA 1
ATOM 12580 C C . PRO D 1 93 ? 40.056 22.307 80.481 1.00 29.32 95 PRO D C 1
ATOM 12581 O O . PRO D 1 93 ? 40.818 23.271 80.382 1.00 31.30 95 PRO D O 1
ATOM 12585 N N . LYS D 1 94 ? 39.117 22.219 81.424 1.00 24.47 96 LYS D N 1
ATOM 12586 C CA . LYS D 1 94 ? 38.958 23.285 82.403 1.00 22.23 96 LYS D CA 1
ATOM 12587 C C . LYS D 1 94 ? 40.114 23.341 83.391 1.00 22.65 96 LYS D C 1
ATOM 12588 O O . LYS D 1 94 ? 40.309 24.379 84.032 1.00 22.67 96 LYS D O 1
ATOM 12594 N N . HIS D 1 95 ? 40.889 22.264 83.526 1.00 23.93 97 HIS D N 1
ATOM 12595 C CA . HIS D 1 95 ? 42.139 22.335 84.272 1.00 30.01 97 HIS D CA 1
ATOM 12596 C C . HIS D 1 95 ? 43.318 22.763 83.402 1.00 29.83 97 HIS D C 1
ATOM 12597 O O . HIS D 1 95 ? 44.468 22.620 83.829 1.00 24.42 97 HIS D O 1
ATOM 12604 N N . GLY D 1 96 ? 43.054 23.278 82.200 1.00 33.06 98 GLY D N 1
ATOM 12605 C CA . GLY D 1 96 ? 44.021 24.066 81.462 1.00 22.05 98 GLY D CA 1
ATOM 12606 C C . GLY D 1 96 ? 45.033 23.256 80.670 1.00 30.59 98 GLY D C 1
ATOM 12607 O O . GLY D 1 96 ? 45.121 22.030 80.754 1.00 28.86 98 GLY D O 1
ATOM 12608 N N . LEU D 1 97 ? 45.804 23.982 79.852 1.00 32.47 99 LEU D N 1
ATOM 12609 C CA . LEU D 1 97 ? 46.972 23.395 79.208 1.00 28.93 99 LEU D CA 1
ATOM 12610 C C . LEU D 1 97 ? 48.047 23.052 80.225 1.00 28.54 99 LEU D C 1
ATOM 12611 O O . LEU D 1 97 ? 48.885 22.183 79.961 1.00 29.77 99 LEU D O 1
ATOM 12616 N N . HIS D 1 98 ? 48.043 23.732 81.366 1.00 28.06 100 HIS D N 1
ATOM 12617 C CA . HIS D 1 98 ? 48.876 23.405 82.514 1.00 22.11 100 HIS D CA 1
ATOM 12618 C C . HIS D 1 98 ? 48.284 24.125 83.717 1.00 25.96 100 HIS D C 1
ATOM 12619 O O . HIS D 1 98 ? 47.435 25.009 83.579 1.00 23.14 100 HIS D O 1
ATOM 12626 N N . ASN D 1 99 ? 48.735 23.728 84.902 1.00 31.08 101 ASN D N 1
ATOM 12627 C CA . ASN D 1 99 ? 48.339 24.393 86.136 1.00 27.46 101 ASN D CA 1
ATOM 12628 C C . ASN D 1 99 ? 49.435 24.135 87.166 1.00 27.60 101 ASN D C 1
ATOM 12629 O O . ASN D 1 99 ? 50.395 23.419 86.855 1.00 28.34 101 ASN D O 1
ATOM 12634 N N . PRO D 1 100 ? 49.367 24.719 88.385 1.00 28.03 102 PRO D N 1
ATOM 12635 C CA . PRO D 1 100 ? 50.475 24.543 89.337 1.00 24.75 102 PRO D CA 1
ATOM 12636 C C . PRO D 1 100 ? 50.862 23.096 89.621 1.00 24.45 102 PRO D C 1
ATOM 12637 O O . PRO D 1 100 ? 51.969 22.845 90.106 1.00 25.68 102 PRO D O 1
ATOM 12641 N N . LEU D 1 101 ? 49.982 22.139 89.326 1.00 20.92 103 LEU D N 1
ATOM 12642 C CA . LEU D 1 101 ? 50.271 20.735 89.581 1.00 26.60 103 LEU D CA 1
ATOM 12643 C C . LEU D 1 101 ? 50.419 19.894 88.321 1.00 29.85 103 LEU D C 1
ATOM 12644 O O . LEU D 1 101 ? 50.777 18.717 88.428 1.00 35.43 103 LEU D O 1
ATOM 12649 N N . LYS D 1 102 ? 50.154 20.450 87.141 1.00 29.25 104 LYS D N 1
ATOM 12650 C CA . LYS D 1 102 ? 50.123 19.672 85.910 1.00 28.73 104 LYS D CA 1
ATOM 12651 C C . LYS D 1 102 ? 50.987 20.337 84.850 1.00 31.99 104 LYS D C 1
ATOM 12652 O O . LYS D 1 102 ? 50.849 21.539 84.599 1.00 32.82 104 LYS D O 1
ATOM 12658 N N . ALA D 1 103 ? 51.863 19.547 84.227 1.00 31.91 105 ALA D N 1
ATOM 12659 C CA . ALA D 1 103 ? 52.769 20.007 83.182 1.00 26.32 105 ALA D CA 1
ATOM 12660 C C . ALA D 1 103 ? 53.479 21.320 83.533 1.00 26.14 105 ALA D C 1
ATOM 12661 O O . ALA D 1 103 ? 53.469 22.265 82.743 1.00 35.87 105 ALA D O 1
ATOM 12663 N N . PRO D 1 104 ? 54.117 21.402 84.709 1.00 30.42 106 PRO D N 1
ATOM 12664 C CA . PRO D 1 104 ? 54.700 22.686 85.131 1.00 32.06 106 PRO D CA 1
ATOM 12665 C C . PRO D 1 104 ? 55.848 23.154 84.258 1.00 29.16 106 PRO D C 1
ATOM 12666 O O . PRO D 1 104 ? 56.190 24.343 84.306 1.00 30.40 106 PRO D O 1
ATOM 12670 N N . GLU D 1 105 ? 56.454 22.264 83.466 1.00 30.38 107 GLU D N 1
ATOM 12671 C CA . GLU D 1 105 ? 57.517 22.681 82.559 1.00 35.66 107 GLU D CA 1
ATOM 12672 C C . GLU D 1 105 ? 57.035 23.728 81.562 1.00 32.59 107 GLU D C 1
ATOM 12673 O O . GLU D 1 105 ? 57.859 24.450 80.990 1.00 30.64 107 GLU D O 1
ATOM 12679 N N . ARG D 1 106 ? 55.718 23.840 81.361 1.00 28.54 108 ARG D N 1
ATOM 12680 C CA . ARG D 1 106 ? 55.172 24.856 80.466 1.00 27.57 108 ARG D CA 1
ATOM 12681 C C . ARG D 1 106 ? 55.331 26.263 81.035 1.00 28.60 108 ARG D C 1
ATOM 12682 O O . ARG D 1 106 ? 55.417 27.229 80.269 1.00 29.18 108 ARG D O 1
ATOM 12690 N N . TYR D 1 107 ? 55.364 26.404 82.364 1.00 25.40 109 TYR D N 1
ATOM 12691 C CA . TYR D 1 107 ? 55.719 27.693 82.951 1.00 22.58 109 TYR D CA 1
ATOM 12692 C C . TYR D 1 107 ? 57.126 28.108 82.541 1.00 27.71 109 TYR D C 1
ATOM 12693 O O . TYR D 1 107 ? 57.374 29.281 82.239 1.00 32.49 109 TYR D O 1
ATOM 12702 N N . LEU D 1 108 ? 58.064 27.156 82.540 1.00 37.15 110 LEU D N 1
ATOM 12703 C CA . LEU D 1 108 ? 59.438 27.455 82.145 1.00 33.91 110 LEU D CA 1
ATOM 12704 C C . LEU D 1 108 ? 59.533 27.731 80.652 1.00 29.13 110 LEU D C 1
ATOM 12705 O O . LEU D 1 108 ? 60.284 28.616 80.224 1.00 29.79 110 LEU D O 1
ATOM 12710 N N . MET D 1 109 ? 58.786 26.973 79.846 1.00 23.49 111 MET D N 1
ATOM 12711 C CA . MET D 1 109 ? 58.750 27.209 78.408 1.00 27.79 111 MET D CA 1
ATOM 12712 C C . MET D 1 109 ? 58.321 28.636 78.096 1.00 30.96 111 MET D C 1
ATOM 12713 O O . MET D 1 109 ? 58.934 29.311 77.260 1.00 27.71 111 MET D O 1
ATOM 12718 N N . TYR D 1 110 ? 57.280 29.123 78.770 1.00 25.56 112 TYR D N 1
ATOM 12719 C CA . TYR D 1 110 ? 56.806 30.468 78.484 1.00 29.76 112 TYR D CA 1
ATOM 12720 C C . TYR D 1 110 ? 57.740 31.541 79.021 1.00 27.36 112 TYR D C 1
ATOM 12721 O O . TYR D 1 110 ? 57.699 32.675 78.533 1.00 25.45 112 TYR D O 1
ATOM 12730 N N . GLY D 1 111 ? 58.580 31.213 80.003 1.00 29.44 113 GLY D N 1
ATOM 12731 C CA . GLY D 1 111 ? 59.678 32.103 80.335 1.00 30.00 113 GLY D CA 1
ATOM 12732 C C . GLY D 1 111 ? 60.677 32.221 79.200 1.00 32.63 113 GLY D C 1
ATOM 12733 O O . GLY D 1 111 ? 61.193 33.307 78.924 1.00 32.82 113 GLY D O 1
ATOM 12734 N N . ASP D 1 112 ? 60.948 31.108 78.511 1.00 21.10 114 ASP D N 1
ATOM 12735 C CA . ASP D 1 112 ? 61.885 31.137 77.392 1.00 22.98 114 ASP D CA 1
ATOM 12736 C C . ASP D 1 112 ? 61.279 31.834 76.182 1.00 28.15 114 ASP D C 1
ATOM 12737 O O . ASP D 1 112 ? 61.957 32.623 75.511 1.00 35.13 114 ASP D O 1
ATOM 12742 N N . ILE D 1 113 ? 60.009 31.545 75.883 1.00 35.19 115 ILE D N 1
ATOM 12743 C CA . ILE D 1 113 ? 59.315 32.230 74.795 1.00 38.10 115 ILE D CA 1
ATOM 12744 C C . ILE D 1 113 ? 59.338 33.735 75.021 1.00 36.21 115 ILE D C 1
ATOM 12745 O O . ILE D 1 113 ? 59.590 34.516 74.096 1.00 36.44 115 ILE D O 1
ATOM 12750 N N . SER D 1 114 ? 59.090 34.160 76.264 1.00 26.09 116 SER D N 1
ATOM 12751 C CA . SER D 1 114 ? 59.089 35.583 76.579 1.00 26.28 116 SER D CA 1
ATOM 12752 C C . SER D 1 114 ? 60.474 36.190 76.405 1.00 32.34 116 SER D C 1
ATOM 12753 O O . SER D 1 114 ? 60.606 37.317 75.910 1.00 34.75 116 SER D O 1
ATOM 12756 N N . ALA D 1 115 ? 61.518 35.460 76.803 1.00 23.92 117 ALA D N 1
ATOM 12757 C CA . ALA D 1 115 ? 62.875 35.979 76.667 1.00 22.90 117 ALA D CA 1
ATOM 12758 C C . ALA D 1 115 ? 63.266 36.109 75.202 1.00 26.75 117 ALA D C 1
ATOM 12759 O O . ALA D 1 115 ? 63.824 37.131 74.786 1.00 30.79 117 ALA D O 1
ATOM 12761 N N . LYS D 1 116 ? 62.982 35.078 74.400 1.00 26.54 118 LYS D N 1
ATOM 12762 C CA . LYS D 1 116 ? 63.290 35.151 72.975 1.00 23.63 118 LYS D CA 1
ATOM 12763 C C . LYS D 1 116 ? 62.495 36.259 72.298 1.00 32.02 118 LYS D C 1
ATOM 12764 O O . LYS D 1 116 ? 63.007 36.944 71.404 1.00 30.40 118 LYS D O 1
ATOM 12770 N N . ALA D 1 117 ? 61.242 36.453 72.714 1.00 32.62 119 ALA D N 1
ATOM 12771 C CA . ALA D 1 117 ? 60.409 37.483 72.101 1.00 34.27 119 ALA D CA 1
ATOM 12772 C C . ALA D 1 117 ? 60.845 38.875 72.536 1.00 33.07 119 ALA D C 1
ATOM 12773 O O . ALA D 1 117 ? 60.864 39.806 71.723 1.00 31.87 119 ALA D O 1
ATOM 12775 N N . ALA D 1 118 ? 61.194 39.034 73.815 1.00 31.22 120 ALA D N 1
ATOM 12776 C CA . ALA D 1 118 ? 61.654 40.330 74.301 1.00 29.82 120 ALA D CA 1
ATOM 12777 C C . ALA D 1 118 ? 62.938 40.756 73.599 1.00 33.15 120 ALA D C 1
ATOM 12778 O O . ALA D 1 118 ? 63.115 41.936 73.279 1.00 30.53 120 ALA D O 1
ATOM 12780 N N . HIS D 1 119 ? 63.842 39.808 73.340 1.00 27.77 121 HIS D N 1
ATOM 12781 C CA . HIS D 1 119 ? 65.060 40.153 72.614 1.00 35.87 121 HIS D CA 1
ATOM 12782 C C . HIS D 1 119 ? 64.753 40.506 71.166 1.00 45.26 121 HIS D C 1
ATOM 12783 O O . HIS D 1 119 ? 65.328 41.456 70.617 1.00 44.84 121 HIS D O 1
ATOM 12790 N N . MET D 1 120 ? 63.859 39.746 70.530 1.00 48.01 122 MET D N 1
ATOM 12791 C CA . MET D 1 120 ? 63.478 40.040 69.153 1.00 44.23 122 MET D CA 1
ATOM 12792 C C . MET D 1 120 ? 62.816 41.407 69.052 1.00 46.57 122 MET D C 1
ATOM 12793 O O . MET D 1 120 ? 63.184 42.224 68.201 1.00 46.71 122 MET D O 1
ATOM 12798 N N . LEU D 1 121 ? 61.846 41.681 69.930 1.00 43.45 123 LEU D N 1
ATOM 12799 C CA . LEU D 1 121 ? 61.169 42.974 69.904 1.00 42.42 123 LEU D CA 1
ATOM 12800 C C . LEU D 1 121 ? 62.123 44.124 70.198 1.00 46.20 123 LEU D C 1
ATOM 12801 O O . LEU D 1 121 ? 61.925 45.234 69.694 1.00 57.28 123 LEU D O 1
ATOM 12806 N N . GLY D 1 122 ? 63.158 43.889 71.006 1.00 38.94 124 GLY D N 1
ATOM 12807 C CA . GLY D 1 122 ? 64.081 44.961 71.336 1.00 35.11 124 GLY D CA 1
ATOM 12808 C C . GLY D 1 122 ? 65.017 45.335 70.208 1.00 33.45 124 GLY D C 1
ATOM 12809 O O . GLY D 1 122 ? 65.711 46.353 70.303 1.00 43.27 124 GLY D O 1
ATOM 12810 N N . GLN D 1 123 ? 65.059 44.534 69.151 1.00 29.61 125 GLN D N 1
ATOM 12811 C CA . GLN D 1 123 ? 65.938 44.825 68.032 1.00 33.94 125 GLN D CA 1
ATOM 12812 C C . GLN D 1 123 ? 65.471 46.099 67.336 1.00 40.44 125 GLN D C 1
ATOM 12813 O O . GLN D 1 123 ? 64.267 46.259 67.095 1.00 47.76 125 GLN D O 1
ATOM 12819 N N . PRO D 1 124 ? 66.377 47.027 67.015 1.00 43.09 126 PRO D N 1
ATOM 12820 C CA . PRO D 1 124 ? 65.946 48.287 66.382 1.00 43.01 126 PRO D CA 1
ATOM 12821 C C . PRO D 1 124 ? 65.091 48.104 65.138 1.00 39.97 126 PRO D C 1
ATOM 12822 O O . PRO D 1 124 ? 64.070 48.788 64.994 1.00 46.14 126 PRO D O 1
ATOM 12826 N N . THR D 1 125 ? 65.474 47.198 64.232 1.00 38.66 127 THR D N 1
ATOM 12827 C CA . THR D 1 125 ? 64.691 47.004 63.014 1.00 41.20 127 THR D CA 1
ATOM 12828 C C . THR D 1 125 ? 63.323 46.404 63.313 1.00 34.83 127 THR D C 1
ATOM 12829 O O . THR D 1 125 ? 62.371 46.638 62.561 1.00 36.87 127 THR D O 1
ATOM 12833 N N . VAL D 1 126 ? 63.200 45.645 64.404 1.00 37.58 128 VAL D N 1
ATOM 12834 C CA . VAL D 1 126 ? 61.902 45.091 64.773 1.00 38.55 128 VAL D CA 1
ATOM 12835 C C . VAL D 1 126 ? 61.045 46.143 65.466 1.00 36.13 128 VAL D C 1
ATOM 12836 O O . VAL D 1 126 ? 59.838 46.238 65.212 1.00 35.19 128 VAL D O 1
ATOM 12840 N N . LEU D 1 127 ? 61.648 46.940 66.355 1.00 37.89 129 LEU D N 1
ATOM 12841 C CA . LEU D 1 127 ? 60.945 48.078 66.938 1.00 38.75 129 LEU D CA 1
ATOM 12842 C C . LEU D 1 127 ? 60.380 48.979 65.850 1.00 38.86 129 LEU D C 1
ATOM 12843 O O . LEU D 1 127 ? 59.195 49.327 65.863 1.00 42.55 129 LEU D O 1
ATOM 12848 N N . ASP D 1 128 ? 61.227 49.358 64.890 1.00 32.78 130 ASP D N 1
ATOM 12849 C CA . ASP D 1 128 ? 60.796 50.245 63.816 1.00 34.14 130 ASP D CA 1
ATOM 12850 C C . ASP D 1 128 ? 59.750 49.579 62.929 1.00 37.16 130 ASP D C 1
ATOM 12851 O O . ASP D 1 128 ? 58.810 50.238 62.469 1.00 37.29 130 ASP D O 1
ATOM 12856 N N . PHE D 1 129 ? 59.894 48.273 62.685 1.00 36.62 131 PHE D N 1
ATOM 12857 C CA . PHE D 1 129 ? 58.916 47.549 61.878 1.00 38.79 131 PHE D CA 1
ATOM 12858 C C . PHE D 1 129 ? 57.526 47.635 62.496 1.00 37.12 131 PHE D C 1
ATOM 12859 O O . PHE D 1 129 ? 56.563 48.043 61.836 1.00 35.37 131 PHE D O 1
ATOM 12867 N N . PHE D 1 130 ? 57.405 47.256 63.770 1.00 34.55 132 PHE D N 1
ATOM 12868 C CA . PHE D 1 130 ? 56.100 47.276 64.420 1.00 32.82 132 PHE D CA 1
ATOM 12869 C C . PHE D 1 130 ? 55.583 48.699 64.588 1.00 37.25 132 PHE D C 1
ATOM 12870 O O . PHE D 1 130 ? 54.379 48.944 64.450 1.00 39.34 132 PHE D O 1
ATOM 12878 N N . ALA D 1 131 ? 56.475 49.650 64.876 1.00 39.32 133 ALA D N 1
ATOM 12879 C CA . ALA D 1 131 ? 56.056 51.039 65.036 1.00 35.34 133 ALA D CA 1
ATOM 12880 C C . ALA D 1 131 ? 55.444 51.580 63.750 1.00 33.99 133 ALA D C 1
ATOM 12881 O O . ALA D 1 131 ? 54.377 52.204 63.770 1.00 30.79 133 ALA D O 1
ATOM 12883 N N . LYS D 1 132 ? 56.103 51.338 62.615 1.00 29.76 134 LYS D N 1
ATOM 12884 C CA . LYS D 1 132 ? 55.579 51.834 61.346 1.00 36.36 134 LYS D CA 1
ATOM 12885 C C . LYS D 1 132 ? 54.311 51.090 60.945 1.00 29.96 134 LYS D C 1
ATOM 12886 O O . LYS D 1 132 ? 53.396 51.686 60.366 1.00 33.48 134 LYS D O 1
ATOM 12892 N N . LEU D 1 133 ? 54.229 49.793 61.257 1.00 32.00 135 LEU D N 1
ATOM 12893 C CA . LEU D 1 133 ? 53.021 49.036 60.942 1.00 37.64 135 LEU D CA 1
ATOM 12894 C C . LEU D 1 133 ? 51.832 49.553 61.742 1.00 35.65 135 LEU D C 1
ATOM 12895 O O . LEU D 1 133 ? 50.732 49.725 61.203 1.00 34.17 135 LEU D O 1
ATOM 12900 N N . ILE D 1 134 ? 52.038 49.811 63.036 1.00 36.08 136 ILE D N 1
ATOM 12901 C CA . ILE D 1 134 ? 50.974 50.362 63.871 1.00 32.27 136 ILE D CA 1
ATOM 12902 C C . ILE D 1 134 ? 50.511 51.706 63.323 1.00 29.69 136 ILE D C 1
ATOM 12903 O O . ILE D 1 134 ? 49.313 52.021 63.334 1.00 34.54 136 ILE D O 1
ATOM 12908 N N . GLN D 1 135 ? 51.451 52.509 62.815 1.00 33.06 137 GLN D N 1
ATOM 12909 C CA . GLN D 1 135 ? 51.101 53.817 62.269 1.00 39.24 137 GLN D CA 1
ATOM 12910 C C . GLN D 1 135 ? 50.182 53.693 61.062 1.00 35.73 137 GLN D C 1
ATOM 12911 O O . GLN D 1 135 ? 49.306 54.540 60.854 1.00 36.31 137 GLN D O 1
ATOM 12917 N N . ARG D 1 136 ? 50.363 52.648 60.248 1.00 30.71 138 ARG D N 1
ATOM 12918 C CA . ARG D 1 136 ? 49.595 52.556 59.009 1.00 31.10 138 ARG D CA 1
ATOM 12919 C C . ARG D 1 136 ? 48.128 52.240 59.281 1.00 36.94 138 ARG D C 1
ATOM 12920 O O . ARG D 1 136 ? 47.244 52.716 58.558 1.00 36.99 138 ARG D O 1
ATOM 12928 N N . VAL D 1 137 ? 47.843 51.451 60.318 1.00 29.84 139 VAL D N 1
ATOM 12929 C CA . VAL D 1 137 ? 46.484 50.968 60.543 1.00 29.62 139 VAL D CA 1
ATOM 12930 C C . VAL D 1 137 ? 45.798 51.748 61.659 1.00 35.56 139 VAL D C 1
ATOM 12931 O O . VAL D 1 137 ? 44.569 51.874 61.667 1.00 40.27 139 VAL D O 1
ATOM 12935 N N . SER D 1 138 ? 46.572 52.269 62.611 1.00 29.18 140 SER D N 1
ATOM 12936 C CA . SER D 1 138 ? 46.042 53.097 63.696 1.00 35.25 140 SER D CA 1
ATOM 12937 C C . SER D 1 138 ? 46.894 54.357 63.746 1.00 42.70 140 SER D C 1
ATOM 12938 O O . SER D 1 138 ? 47.857 54.440 64.521 1.00 42.54 140 SER D O 1
ATOM 12941 N N . PRO D 1 139 ? 46.572 55.355 62.922 1.00 45.33 141 PRO D N 1
ATOM 12942 C CA . PRO D 1 139 ? 47.478 56.498 62.739 1.00 40.21 141 PRO D CA 1
ATOM 12943 C C . PRO D 1 139 ? 47.727 57.263 64.031 1.00 44.86 141 PRO D C 1
ATOM 12944 O O . PRO D 1 139 ? 46.799 57.622 64.761 1.00 43.06 141 PRO D O 1
ATOM 12948 N N . LYS D 1 140 ? 49.007 57.499 64.299 1.00 40.81 142 LYS D N 1
ATOM 12949 C CA . LYS D 1 140 ? 49.506 58.211 65.466 1.00 34.51 142 LYS D CA 1
ATOM 12950 C C . LYS D 1 140 ? 50.972 58.509 65.193 1.00 36.31 142 LYS D C 1
ATOM 12951 O O . LYS D 1 140 ? 51.566 57.938 64.274 1.00 31.01 142 LYS D O 1
ATOM 12957 N N . SER D 1 141 ? 51.547 59.411 65.985 1.00 30.97 143 SER D N 1
ATOM 12958 C CA . SER D 1 141 ? 52.939 59.779 65.765 1.00 32.20 143 SER D CA 1
ATOM 12959 C C . SER D 1 141 ? 53.848 58.563 65.936 1.00 35.10 143 SER D C 1
ATOM 12960 O O . SER D 1 141 ? 53.481 57.555 66.546 1.00 33.19 143 SER D O 1
ATOM 12963 N N . TYR D 1 142 ? 55.050 58.665 65.364 1.00 33.62 144 TYR D N 1
ATOM 12964 C CA . TYR D 1 142 ? 55.995 57.555 65.432 1.00 35.97 144 TYR D CA 1
ATOM 12965 C C . TYR D 1 142 ? 56.353 57.220 66.874 1.00 36.79 144 TYR D C 1
ATOM 12966 O O . TYR D 1 142 ? 56.437 56.042 67.241 1.00 41.65 144 TYR D O 1
ATOM 12975 N N . GLN D 1 143 ? 56.562 58.245 67.707 1.00 38.53 145 GLN D N 1
ATOM 12976 C CA . GLN D 1 143 ? 56.925 58.006 69.101 1.00 41.20 145 GLN D CA 1
ATOM 12977 C C . GLN D 1 143 ? 55.798 57.317 69.857 1.00 38.04 145 GLN D C 1
ATOM 12978 O O . GLN D 1 143 ? 56.049 56.469 70.720 1.00 40.86 145 GLN D O 1
ATOM 12984 N N . GLN D 1 144 ? 54.546 57.672 69.554 1.00 29.62 146 GLN D N 1
ATOM 12985 C CA . GLN D 1 144 ? 53.422 56.993 70.193 1.00 31.65 146 GLN D CA 1
ATOM 12986 C C . GLN D 1 144 ? 53.339 55.540 69.745 1.00 33.10 146 GLN D C 1
ATOM 12987 O O . GLN D 1 144 ? 53.068 54.649 70.558 1.00 33.71 146 GLN D O 1
ATOM 12993 N N . ALA D 1 145 ? 53.568 55.283 68.456 1.00 32.67 147 ALA D N 1
ATOM 12994 C CA . ALA D 1 145 ? 53.623 53.907 67.976 1.00 38.14 147 ALA D CA 1
ATOM 12995 C C . ALA D 1 145 ? 54.789 53.161 68.609 1.00 38.49 147 ALA D C 1
ATOM 12996 O O . ALA D 1 145 ? 54.634 52.031 69.085 1.00 42.04 147 ALA D O 1
ATOM 12998 N N . LEU D 1 146 ? 55.969 53.786 68.624 1.00 35.73 148 LEU D N 1
ATOM 12999 C CA . LEU D 1 146 ? 57.145 53.159 69.217 1.00 35.06 148 LEU D CA 1
ATOM 13000 C C . LEU D 1 146 ? 56.919 52.840 70.688 1.00 39.26 148 LEU D C 1
ATOM 13001 O O . LEU D 1 146 ? 57.334 51.781 71.174 1.00 37.53 148 LEU D O 1
ATOM 13006 N N . ALA D 1 147 ? 56.254 53.747 71.411 1.00 33.50 149 ALA D N 1
ATOM 13007 C CA . ALA D 1 147 ? 55.989 53.520 72.827 1.00 27.07 149 ALA D CA 1
ATOM 13008 C C . ALA D 1 147 ? 55.158 52.262 73.039 1.00 27.06 149 ALA D C 1
ATOM 13009 O O . ALA D 1 147 ? 55.336 51.553 74.036 1.00 32.68 149 ALA D O 1
ATOM 13011 N N . GLU D 1 148 ? 54.240 51.970 72.114 1.00 31.74 150 GLU D N 1
ATOM 13012 C CA . GLU D 1 148 ? 53.472 50.734 72.210 1.00 26.19 150 GLU D CA 1
ATOM 13013 C C . GLU D 1 148 ? 54.386 49.517 72.138 1.00 26.58 150 GLU D C 1
ATOM 13014 O O . GLU D 1 148 ? 54.219 48.558 72.902 1.00 29.22 150 GLU D O 1
ATOM 13020 N N . VAL D 1 149 ? 55.369 49.546 71.234 1.00 27.87 151 VAL D N 1
ATOM 13021 C CA . VAL D 1 149 ? 56.298 48.426 71.105 1.00 30.38 151 VAL D CA 1
ATOM 13022 C C . VAL D 1 149 ? 57.212 48.344 72.320 1.00 35.94 151 VAL D C 1
ATOM 13023 O O . VAL D 1 149 ? 57.542 47.248 72.791 1.00 31.50 151 VAL D O 1
ATOM 13027 N N . GLN D 1 150 ? 57.641 49.497 72.844 1.00 32.31 152 GLN D N 1
ATOM 13028 C CA . GLN D 1 150 ? 58.541 49.501 73.994 1.00 34.36 152 GLN D CA 1
ATOM 13029 C C . GLN D 1 150 ? 57.861 48.936 75.234 1.00 35.07 152 GLN D C 1
ATOM 13030 O O . GLN D 1 150 ? 58.477 48.176 75.990 1.00 33.98 152 GLN D O 1
ATOM 13036 N N . VAL D 1 151 ? 56.597 49.305 75.467 1.00 36.46 153 VAL D N 1
ATOM 13037 C CA . VAL D 1 151 ? 55.842 48.733 76.582 1.00 34.34 153 VAL D CA 1
ATOM 13038 C C . VAL D 1 151 ? 55.712 47.225 76.407 1.00 31.15 153 VAL D C 1
ATOM 13039 O O . VAL D 1 151 ? 55.927 46.449 77.346 1.00 25.24 153 VAL D O 1
ATOM 13043 N N . SER D 1 152 ? 55.352 46.794 75.195 1.00 32.19 154 SER D N 1
ATOM 13044 C CA . SER D 1 152 ? 55.287 45.369 74.888 1.00 31.55 154 SER D CA 1
ATOM 13045 C C . SER D 1 152 ? 56.617 44.686 75.179 1.00 29.75 154 SER D C 1
ATOM 13046 O O . SER D 1 152 ? 56.663 43.634 75.828 1.00 25.77 154 SER D O 1
ATOM 13049 N N . GLN D 1 153 ? 57.715 45.281 74.703 1.00 33.45 155 GLN D N 1
ATOM 13050 C CA . GLN D 1 153 ? 59.038 44.698 74.904 1.00 33.02 155 GLN D CA 1
ATOM 13051 C C . GLN D 1 153 ? 59.367 44.583 76.387 1.00 30.64 155 GLN D C 1
ATOM 13052 O O . GLN D 1 153 ? 59.868 43.549 76.845 1.00 32.43 155 GLN D O 1
ATOM 13058 N N . LYS D 1 154 ? 59.082 45.638 77.156 1.00 27.54 156 LYS D N 1
ATOM 13059 C CA . LYS D 1 154 ? 59.364 45.619 78.588 1.00 31.22 156 LYS D CA 1
ATOM 13060 C C . LYS D 1 154 ? 58.500 44.594 79.313 1.00 25.63 156 LYS D C 1
ATOM 13061 O O . LYS D 1 154 ? 58.988 43.881 80.199 1.00 24.87 156 LYS D O 1
ATOM 13067 N N . PHE D 1 155 ? 57.214 44.511 78.956 1.00 27.15 157 PHE D N 1
ATOM 13068 C CA . PHE D 1 155 ? 56.338 43.502 79.546 1.00 30.33 157 PHE D CA 1
ATOM 13069 C C . PHE D 1 155 ? 56.924 42.107 79.381 1.00 33.33 157 PHE D C 1
ATOM 13070 O O . PHE D 1 155 ? 56.939 41.308 80.324 1.00 32.70 157 PHE D O 1
ATOM 13078 N N . LEU D 1 156 ? 57.407 41.796 78.176 1.00 32.47 158 LEU D N 1
ATOM 13079 C CA . LEU D 1 156 ? 57.992 40.484 77.923 1.00 25.85 158 LEU D CA 1
ATOM 13080 C C . LEU D 1 156 ? 59.220 40.252 78.795 1.00 25.88 158 LEU D C 1
ATOM 13081 O O . LEU D 1 156 ? 59.394 39.167 79.363 1.00 26.82 158 LEU D O 1
ATOM 13086 N N . GLU D 1 157 ? 60.078 41.270 78.926 1.00 23.18 159 GLU D N 1
ATOM 13087 C CA . GLU D 1 157 ? 61.250 41.150 79.791 1.00 26.64 159 GLU D CA 1
ATOM 13088 C C . GLU D 1 157 ? 60.864 40.807 81.224 1.00 32.05 159 GLU D C 1
ATOM 13089 O O . GLU D 1 157 ? 61.640 40.161 81.939 1.00 37.67 159 GLU D O 1
ATOM 13095 N N . ASN D 1 158 ? 59.670 41.212 81.658 1.00 29.68 160 ASN D N 1
ATOM 13096 C CA . ASN D 1 158 ? 59.255 40.972 83.033 1.00 29.87 160 ASN D CA 1
ATOM 13097 C C . ASN D 1 158 ? 58.941 39.509 83.315 1.00 27.57 160 ASN D C 1
ATOM 13098 O O . ASN D 1 158 ? 58.815 39.140 84.487 1.00 22.80 160 ASN D O 1
ATOM 13103 N N . PHE D 1 159 ? 58.821 38.669 82.293 1.00 32.30 161 PHE D N 1
ATOM 13104 C CA . PHE D 1 159 ? 58.386 37.296 82.506 1.00 34.62 161 PHE D CA 1
ATOM 13105 C C . PHE D 1 159 ? 59.324 36.315 81.825 1.00 29.48 161 PHE D C 1
ATOM 13106 O O . PHE D 1 159 ? 58.907 35.295 81.266 1.00 35.01 161 PHE D O 1
ATOM 13114 N N . CYS D 1 160 ? 60.614 36.619 81.886 1.00 29.51 162 CYS D N 1
ATOM 13115 C CA . CYS D 1 160 ? 61.666 35.699 81.497 1.00 25.21 162 CYS D CA 1
ATOM 13116 C C . CYS D 1 160 ? 62.008 34.789 82.673 1.00 29.62 162 CYS D C 1
ATOM 13117 O O . CYS D 1 160 ? 61.546 34.983 83.800 1.00 31.76 162 CYS D O 1
ATOM 13120 N N . GLY D 1 161 ? 62.826 33.780 82.388 1.00 27.51 163 GLY D N 1
ATOM 13121 C CA . GLY D 1 161 ? 63.318 32.900 83.436 1.00 27.51 163 GLY D CA 1
ATOM 13122 C C . GLY D 1 161 ? 62.189 32.193 84.155 1.00 34.14 163 GLY D C 1
ATOM 13123 O O . GLY D 1 161 ? 61.358 31.514 83.544 1.00 30.25 163 GLY D O 1
ATOM 13124 N N . ASP D 1 162 ? 62.149 32.365 85.475 1.00 32.08 164 ASP D N 1
ATOM 13125 C CA . ASP D 1 162 ? 61.151 31.731 86.324 1.00 25.70 164 ASP D CA 1
ATOM 13126 C C . ASP D 1 162 ? 59.956 32.628 86.618 1.00 28.07 164 ASP D C 1
ATOM 13127 O O . ASP D 1 162 ? 59.094 32.242 87.414 1.00 28.97 164 ASP D O 1
ATOM 13132 N N . GLN D 1 163 ? 59.890 33.820 86.021 1.00 32.72 165 GLN D N 1
ATOM 13133 C CA . GLN D 1 163 ? 58.850 34.766 86.414 1.00 34.26 165 GLN D CA 1
ATOM 13134 C C . GLN D 1 163 ? 57.453 34.309 86.009 1.00 25.75 165 GLN D C 1
ATOM 13135 O O . GLN D 1 163 ? 56.478 34.704 86.658 1.00 24.15 165 GLN D O 1
ATOM 13141 N N . VAL D 1 164 ? 57.328 33.491 84.960 1.00 23.62 166 VAL D N 1
ATOM 13142 C CA . VAL D 1 164 ? 56.041 32.864 84.672 1.00 22.82 166 VAL D CA 1
ATOM 13143 C C . VAL D 1 164 ? 55.741 31.787 85.706 1.00 31.52 166 VAL D C 1
ATOM 13144 O O . VAL D 1 164 ? 54.618 31.688 86.215 1.00 27.43 166 VAL D O 1
ATOM 13148 N N . ARG D 1 165 ? 56.742 30.961 86.019 1.00 25.12 167 ARG D N 1
ATOM 13149 C CA . ARG D 1 165 ? 56.639 30.005 87.114 1.00 22.87 167 ARG D CA 1
ATOM 13150 C C . ARG D 1 165 ? 56.192 30.688 88.402 1.00 25.82 167 ARG D C 1
ATOM 13151 O O . ARG D 1 165 ? 55.317 30.181 89.115 1.00 27.33 167 ARG D O 1
ATOM 13159 N N . PHE D 1 166 ? 56.762 31.860 88.700 1.00 23.14 168 PHE D N 1
ATOM 13160 C CA . PHE D 1 166 ? 56.425 32.582 89.922 1.00 28.21 168 PHE D CA 1
ATOM 13161 C C . PHE D 1 166 ? 54.995 33.114 89.922 1.00 36.35 168 PHE D C 1
ATOM 13162 O O . PHE D 1 166 ? 54.465 33.414 90.996 1.00 36.61 168 PHE D O 1
ATOM 13170 N N . LEU D 1 167 ? 54.365 33.255 88.750 1.00 30.22 169 LEU D N 1
ATOM 13171 C CA . LEU D 1 167 ? 52.952 33.622 88.707 1.00 31.59 169 LEU D CA 1
ATOM 13172 C C . LEU D 1 167 ? 52.067 32.535 89.300 1.00 27.85 169 LEU D C 1
ATOM 13173 O O . LEU D 1 167 ? 50.958 32.834 89.759 1.00 26.22 169 LEU D O 1
ATOM 13178 N N . ALA D 1 168 ? 52.526 31.282 89.281 1.00 24.66 170 ALA D N 1
ATOM 13179 C CA . ALA D 1 168 ? 51.806 30.155 89.858 1.00 30.66 170 ALA D CA 1
ATOM 13180 C C . ALA D 1 168 ? 52.182 29.911 91.312 1.00 31.48 170 ALA D C 1
ATOM 13181 O O . ALA D 1 168 ? 51.869 28.845 91.851 1.00 28.85 170 ALA D O 1
ATOM 13183 N N . ARG D 1 169 ? 52.864 30.863 91.946 1.00 29.02 171 ARG D N 1
ATOM 13184 C CA . ARG D 1 169 ? 53.137 30.786 93.375 1.00 31.10 171 ARG D CA 1
ATOM 13185 C C . ARG D 1 169 ? 51.846 30.557 94.151 1.00 27.07 171 ARG D C 1
ATOM 13186 O O . ARG D 1 169 ? 50.817 31.180 93.876 1.00 32.11 171 ARG D O 1
ATOM 13194 N N . SER D 1 170 ? 51.901 29.641 95.112 1.00 30.89 172 SER D N 1
ATOM 13195 C CA . SER D 1 170 ? 50.769 29.311 95.966 1.00 29.57 172 SER D CA 1
ATOM 13196 C C . SER D 1 170 ? 51.102 29.664 97.409 1.00 31.28 172 SER D C 1
ATOM 13197 O O . SER D 1 170 ? 52.249 29.960 97.750 1.00 33.90 172 SER D O 1
ATOM 13200 N N . PHE D 1 171 ? 50.081 29.647 98.262 1.00 28.09 173 PHE D N 1
ATOM 13201 C CA . PHE D 1 171 ? 50.285 29.815 99.691 1.00 26.18 173 PHE D CA 1
ATOM 13202 C C . PHE D 1 171 ? 49.653 28.641 100.426 1.00 34.79 173 PHE D C 1
ATOM 13203 O O . PHE D 1 171 ? 48.770 27.954 99.906 1.00 28.61 173 PHE D O 1
ATOM 13211 N N . ALA D 1 172 ? 50.148 28.399 101.637 1.00 32.63 174 ALA D N 1
ATOM 13212 C CA . ALA D 1 172 ? 49.643 27.310 102.455 1.00 24.82 174 ALA D CA 1
ATOM 13213 C C . ALA D 1 172 ? 49.607 27.756 103.908 1.00 24.70 174 ALA D C 1
ATOM 13214 O O . ALA D 1 172 ? 50.352 28.645 104.329 1.00 20.92 174 ALA D O 1
ATOM 13216 N N . VAL D 1 173 ? 48.715 27.129 104.668 1.00 22.97 175 VAL D N 1
ATOM 13217 C CA . VAL D 1 173 ? 48.504 27.445 106.077 1.00 25.34 175 VAL D CA 1
ATOM 13218 C C . VAL D 1 173 ? 48.352 26.124 106.825 1.00 27.41 175 VAL D C 1
ATOM 13219 O O . VAL D 1 173 ? 47.668 25.219 106.328 1.00 27.55 175 VAL D O 1
ATOM 13223 N N . PRO D 1 174 ? 48.976 25.950 107.993 1.00 27.82 176 PRO D N 1
ATOM 13224 C CA . PRO D 1 174 ? 48.835 24.678 108.716 1.00 31.11 176 PRO D CA 1
ATOM 13225 C C . PRO D 1 174 ? 47.393 24.423 109.122 1.00 27.48 176 PRO D C 1
ATOM 13226 O O . PRO D 1 174 ? 46.624 25.349 109.387 1.00 24.81 176 PRO D O 1
ATOM 13230 N N . GLY D 1 175 ? 47.031 23.143 109.160 1.00 31.10 177 GLY D N 1
ATOM 13231 C CA . GLY D 1 175 ? 45.697 22.730 109.538 1.00 33.43 177 GLY D CA 1
ATOM 13232 C C . GLY D 1 175 ? 45.530 22.668 111.042 1.00 33.33 177 GLY D C 1
ATOM 13233 O O . GLY D 1 175 ? 46.330 23.205 111.811 1.00 30.73 177 GLY D O 1
ATOM 13234 N N . ASN D 1 176 ? 44.466 21.987 111.461 1.00 35.49 178 ASN D N 1
ATOM 13235 C CA . ASN D 1 176 ? 44.121 21.869 112.870 1.00 35.36 178 ASN D CA 1
ATOM 13236 C C . ASN D 1 176 ? 44.868 20.749 113.580 1.00 31.70 178 ASN D C 1
ATOM 13237 O O . ASN D 1 176 ? 44.862 20.708 114.815 1.00 38.33 178 ASN D O 1
ATOM 13242 N N . HIS D 1 177 ? 45.517 19.854 112.840 1.00 27.57 179 HIS D N 1
ATOM 13243 C CA . HIS D 1 177 ? 46.164 18.693 113.433 1.00 26.02 179 HIS D CA 1
ATOM 13244 C C . HIS D 1 177 ? 47.231 18.188 112.473 1.00 32.78 179 HIS D C 1
ATOM 13245 O O . HIS D 1 177 ? 47.296 18.598 111.311 1.00 31.57 179 HIS D O 1
ATOM 13252 N N . LEU D 1 178 ? 48.059 17.274 112.976 1.00 29.85 180 LEU D N 1
ATOM 13253 C CA . LEU D 1 178 ? 49.126 16.681 112.180 1.00 23.80 180 LEU D CA 1
ATOM 13254 C C . LEU D 1 178 ? 48.566 16.049 110.911 1.00 28.17 180 LEU D C 1
ATOM 13255 O O . LEU D 1 178 ? 47.587 15.300 110.955 1.00 27.02 180 LEU D O 1
ATOM 13260 N N . GLY D 1 179 ? 49.177 16.379 109.773 1.00 27.81 181 GLY D N 1
ATOM 13261 C CA . GLY D 1 179 ? 48.776 15.824 108.496 1.00 30.87 181 GLY D CA 1
ATOM 13262 C C . GLY D 1 179 ? 47.798 16.662 107.705 1.00 32.49 181 GLY D C 1
ATOM 13263 O O . GLY D 1 179 ? 47.474 16.298 106.566 1.00 28.83 181 GLY D O 1
ATOM 13264 N N . GLN D 1 180 ? 47.317 17.766 108.264 1.00 29.40 182 GLN D N 1
ATOM 13265 C CA . GLN D 1 180 ? 46.373 18.643 107.588 1.00 24.57 182 GLN D CA 1
ATOM 13266 C C . GLN D 1 180 ? 47.051 19.969 107.272 1.00 27.29 182 GLN D C 1
ATOM 13267 O O . GLN D 1 180 ? 47.697 20.561 108.142 1.00 33.14 182 GLN D O 1
ATOM 13273 N N . ARG D 1 181 ? 46.911 20.424 106.028 1.00 25.04 183 ARG D N 1
ATOM 13274 C CA . ARG D 1 181 ? 47.427 21.725 105.618 1.00 29.87 183 ARG D CA 1
ATOM 13275 C C . ARG D 1 181 ? 46.649 22.179 104.392 1.00 30.58 183 ARG D C 1
ATOM 13276 O O . ARG D 1 181 ? 46.461 21.397 103.457 1.00 27.37 183 ARG D O 1
ATOM 13284 N N . SER D 1 182 ? 46.185 23.428 104.405 1.00 25.97 184 SER D N 1
ATOM 13285 C CA . SER D 1 182 ? 45.362 23.974 103.332 1.00 25.36 184 SER D CA 1
ATOM 13286 C C . SER D 1 182 ? 46.205 24.830 102.395 1.00 30.28 184 SER D C 1
ATOM 13287 O O . SER D 1 182 ? 47.035 25.623 102.844 1.00 34.32 184 SER D O 1
ATOM 13290 N N . ASN D 1 183 ? 45.973 24.678 101.090 1.00 23.43 185 ASN D N 1
ATOM 13291 C CA . ASN D 1 183 ? 46.771 25.332 100.060 1.00 21.36 185 ASN D CA 1
ATOM 13292 C C . ASN D 1 183 ? 45.886 26.172 99.150 1.00 28.33 185 ASN D C 1
ATOM 13293 O O . ASN D 1 183 ? 44.788 25.752 98.775 1.00 32.02 185 ASN D O 1
ATOM 13298 N N . GLY D 1 184 ? 46.380 27.353 98.781 1.00 29.63 186 GLY D N 1
ATOM 13299 C CA . GLY D 1 184 ? 45.668 28.225 97.866 1.00 23.79 186 GLY D CA 1
ATOM 13300 C C . GLY D 1 184 ? 46.412 28.435 96.562 1.00 26.66 186 GLY D C 1
ATOM 13301 O O . GLY D 1 184 ? 47.506 29.004 96.556 1.00 22.56 186 GLY D O 1
ATOM 13302 N N . TYR D 1 185 ? 45.826 27.993 95.452 1.00 22.22 187 TYR D N 1
ATOM 13303 C CA . TYR D 1 185 ? 46.482 28.005 94.153 1.00 21.75 187 TYR D CA 1
ATOM 13304 C C . TYR D 1 185 ? 45.799 28.975 93.197 1.00 24.57 187 TYR D C 1
ATOM 13305 O O . TYR D 1 185 ? 44.646 29.367 93.390 1.00 22.73 187 TYR D O 1
ATOM 13314 N N . ARG D 1 186 ? 46.530 29.346 92.143 1.00 22.22 188 ARG D N 1
ATOM 13315 C CA . ARG D 1 186 ? 45.974 30.075 91.006 1.00 24.55 188 ARG D CA 1
ATOM 13316 C C . ARG D 1 186 ? 45.747 29.073 89.880 1.00 26.65 188 ARG D C 1
ATOM 13317 O O . ARG D 1 186 ? 46.704 28.617 89.245 1.00 27.46 188 ARG D O 1
ATOM 13325 N N . TRP D 1 187 ? 44.485 28.731 89.637 1.00 23.07 189 TRP D N 1
ATOM 13326 C CA . TRP D 1 187 ? 44.043 27.750 88.656 1.00 25.11 189 TRP D CA 1
ATOM 13327 C C . TRP D 1 187 ? 43.583 28.436 87.378 1.00 23.75 189 TRP D C 1
ATOM 13328 O O . TRP D 1 187 ? 42.943 29.491 87.438 1.00 33.72 189 TRP D O 1
ATOM 13339 N N . PRO D 1 188 ? 43.876 27.866 86.213 1.00 26.87 190 PRO D N 1
ATOM 13340 C CA . PRO D 1 188 ? 43.419 28.474 84.960 1.00 27.66 190 PRO D CA 1
ATOM 13341 C C . PRO D 1 188 ? 41.926 28.272 84.764 1.00 27.56 190 PRO D C 1
ATOM 13342 O O . PRO D 1 188 ? 41.257 27.535 85.492 1.00 26.40 190 PRO D O 1
ATOM 13346 N N . TYR D 1 189 ? 41.401 28.963 83.758 1.00 25.07 191 TYR D N 1
ATOM 13347 C CA . TYR D 1 189 ? 40.025 28.745 83.337 1.00 29.54 191 TYR D CA 1
ATOM 13348 C C . TYR D 1 189 ? 39.920 27.722 82.217 1.00 31.34 191 TYR D C 1
ATOM 13349 O O . TYR D 1 189 ? 38.882 27.065 82.082 1.00 30.14 191 TYR D O 1
ATOM 13358 N N . GLY D 1 190 ? 40.976 27.567 81.420 1.00 29.53 192 GLY D N 1
ATOM 13359 C CA . GLY D 1 190 ? 40.971 26.647 80.310 1.00 24.90 192 GLY D CA 1
ATOM 13360 C C . GLY D 1 190 ? 40.770 27.357 78.987 1.00 28.60 192 GLY D C 1
ATOM 13361 O O . GLY D 1 190 ? 41.597 28.169 78.558 1.00 32.10 192 GLY D O 1
ATOM 13362 N N . PRO D 1 191 ? 39.668 27.048 78.306 1.00 25.30 193 PRO D N 1
ATOM 13363 C CA . PRO D 1 191 ? 39.350 27.751 77.057 1.00 23.90 193 PRO D CA 1
ATOM 13364 C C . PRO D 1 191 ? 38.840 29.153 77.350 1.00 27.60 193 PRO D C 1
ATOM 13365 O O . PRO D 1 191 ? 37.901 29.338 78.128 1.00 31.42 193 PRO D O 1
ATOM 13369 N N . VAL D 1 192 ? 39.478 30.149 76.732 1.00 27.80 194 VAL D N 1
ATOM 13370 C CA . VAL D 1 192 ? 39.157 31.549 76.975 1.00 27.89 194 VAL D CA 1
ATOM 13371 C C . VAL D 1 192 ? 39.205 32.320 75.662 1.00 28.89 194 VAL D C 1
ATOM 13372 O O . VAL D 1 192 ? 39.747 31.856 74.656 1.00 33.21 194 VAL D O 1
ATOM 13376 N N . ALA D 1 193 ? 38.633 33.523 75.692 1.00 31.54 195 ALA D N 1
ATOM 13377 C CA . ALA D 1 193 ? 38.574 34.403 74.536 1.00 31.88 195 ALA D CA 1
ATOM 13378 C C . ALA D 1 193 ? 39.094 35.785 74.901 1.00 35.09 195 ALA D C 1
ATOM 13379 O O . ALA D 1 193 ? 38.920 36.256 76.029 1.00 29.90 195 ALA D O 1
ATOM 13381 N N . ILE D 1 194 ? 39.719 36.440 73.922 1.00 32.12 196 ILE D N 1
ATOM 13382 C CA . ILE D 1 194 ? 40.251 37.789 74.076 1.00 32.95 196 ILE D CA 1
ATOM 13383 C C . ILE D 1 194 ? 39.809 38.623 72.879 1.00 32.25 196 ILE D C 1
ATOM 13384 O O . ILE D 1 194 ? 39.987 38.205 71.729 1.00 31.76 196 ILE D O 1
ATOM 13389 N N . ILE D 1 195 ? 39.253 39.807 73.148 1.00 33.26 197 ILE D N 1
ATOM 13390 C CA . ILE D 1 195 ? 38.692 40.684 72.120 1.00 27.44 197 ILE D CA 1
ATOM 13391 C C . ILE D 1 195 ? 39.191 42.102 72.380 1.00 28.61 197 ILE D C 1
ATOM 13392 O O . ILE D 1 195 ? 38.933 42.665 73.450 1.00 28.03 197 ILE D O 1
ATOM 13397 N N . THR D 1 196 ? 39.906 42.678 71.413 1.00 30.36 198 THR D N 1
ATOM 13398 C CA . THR D 1 196 ? 40.597 43.944 71.614 1.00 33.71 198 THR D CA 1
ATOM 13399 C C . THR D 1 196 ? 40.254 44.939 70.512 1.00 33.87 198 THR D C 1
ATOM 13400 O O . THR D 1 196 ? 39.912 44.540 69.393 1.00 28.40 198 THR D O 1
ATOM 13404 N N . PRO D 1 197 ? 40.349 46.255 70.797 1.00 37.68 199 PRO D N 1
ATOM 13405 C CA . PRO D 1 197 ? 39.860 47.248 69.833 1.00 32.52 199 PRO D CA 1
ATOM 13406 C C . PRO D 1 197 ? 40.927 47.711 68.853 1.00 30.93 199 PRO D C 1
ATOM 13407 O O . PRO D 1 197 ? 41.972 47.070 68.707 1.00 36.10 199 PRO D O 1
ATOM 13411 N N . PHE D 1 198 ? 40.675 48.839 68.186 1.00 32.26 200 PHE D N 1
ATOM 13412 C CA . PHE D 1 198 ? 41.542 49.277 67.098 1.00 34.22 200 PHE D CA 1
ATOM 13413 C C . PHE D 1 198 ? 42.753 50.068 67.578 1.00 37.43 200 PHE D C 1
ATOM 13414 O O . PHE D 1 198 ? 43.809 50.014 66.939 1.00 34.63 200 PHE D O 1
ATOM 13422 N N . ASN D 1 199 ? 42.627 50.812 68.681 1.00 35.50 201 ASN D N 1
ATOM 13423 C CA . ASN D 1 199 ? 43.551 51.918 68.919 1.00 39.73 201 ASN D CA 1
ATOM 13424 C C . ASN D 1 199 ? 44.929 51.464 69.390 1.00 45.06 201 ASN D C 1
ATOM 13425 O O . ASN D 1 199 ? 45.916 52.163 69.133 1.00 50.93 201 ASN D O 1
ATOM 13430 N N . PHE D 1 200 ? 45.032 50.318 70.065 1.00 41.10 202 PHE D N 1
ATOM 13431 C CA . PHE D 1 200 ? 46.324 49.751 70.457 1.00 38.67 202 PHE D CA 1
ATOM 13432 C C . PHE D 1 200 ? 46.454 48.374 69.820 1.00 40.08 202 PHE D C 1
ATOM 13433 O O . PHE D 1 200 ? 46.100 47.354 70.432 1.00 38.80 202 PHE D O 1
ATOM 13441 N N . PRO D 1 201 ? 46.972 48.299 68.590 1.00 35.35 203 PRO D N 1
ATOM 13442 C CA . PRO D 1 201 ? 46.975 47.018 67.864 1.00 34.79 203 PRO D CA 1
ATOM 13443 C C . PRO D 1 201 ? 47.943 45.988 68.422 1.00 34.02 203 PRO D C 1
ATOM 13444 O O . PRO D 1 201 ? 47.833 44.807 68.071 1.00 30.28 203 PRO D O 1
ATOM 13448 N N . LEU D 1 202 ? 48.892 46.392 69.263 1.00 32.85 204 LEU D N 1
ATOM 13449 C CA . LEU D 1 202 ? 49.901 45.474 69.777 1.00 29.64 204 LEU D CA 1
ATOM 13450 C C . LEU D 1 202 ? 49.816 45.318 71.289 1.00 31.07 204 LEU D C 1
ATOM 13451 O O . LEU D 1 202 ? 49.690 44.191 71.779 1.00 33.80 204 LEU D O 1
ATOM 13456 N N . GLU D 1 203 ? 49.859 46.422 72.037 1.00 29.52 205 GLU D N 1
ATOM 13457 C CA . GLU D 1 203 ? 50.034 46.364 73.486 1.00 32.73 205 GLU D CA 1
ATOM 13458 C C . GLU D 1 203 ? 48.908 45.586 74.160 1.00 33.09 205 GLU D C 1
ATOM 13459 O O . GLU D 1 203 ? 49.156 44.625 74.896 1.00 26.96 205 GLU D O 1
ATOM 13465 N N . ILE D 1 204 ? 47.664 45.991 73.923 1.00 37.79 206 ILE D N 1
ATOM 13466 C CA . ILE D 1 204 ? 46.515 45.391 74.599 1.00 41.17 206 ILE D CA 1
ATOM 13467 C C . ILE D 1 204 ? 46.410 43.907 74.260 1.00 33.30 206 ILE D C 1
ATOM 13468 O O . ILE D 1 204 ? 46.395 43.077 75.182 1.00 38.78 206 ILE D O 1
ATOM 13473 N N . PRO D 1 205 ? 46.340 43.509 72.982 1.00 23.93 207 PRO D N 1
ATOM 13474 C CA . PRO D 1 205 ? 46.206 42.068 72.702 1.00 24.50 207 PRO D CA 1
ATOM 13475 C C . PRO D 1 205 ? 47.388 41.244 73.179 1.00 27.19 207 PRO D C 1
ATOM 13476 O O . PRO D 1 205 ? 47.182 40.175 73.767 1.00 33.40 207 PRO D O 1
ATOM 13480 N N . LEU D 1 206 ? 48.622 41.710 72.955 1.00 25.87 208 LEU D N 1
ATOM 13481 C CA . LEU D 1 206 ? 49.796 40.920 73.324 1.00 24.60 208 LEU D CA 1
ATOM 13482 C C . LEU D 1 206 ? 49.836 40.653 74.823 1.00 24.64 208 LEU D C 1
ATOM 13483 O O . LEU D 1 206 ? 50.040 39.514 75.258 1.00 26.40 208 LEU D O 1
ATOM 13488 N N . LEU D 1 207 ? 49.646 41.699 75.630 1.00 30.99 209 LEU D N 1
ATOM 13489 C CA . LEU D 1 207 ? 49.770 41.552 77.076 1.00 26.04 209 LEU D CA 1
ATOM 13490 C C . LEU D 1 207 ? 48.672 40.660 77.636 1.00 22.73 209 LEU D C 1
ATOM 13491 O O . LEU D 1 207 ? 48.917 39.872 78.558 1.00 22.44 209 LEU D O 1
ATOM 13496 N N . GLN D 1 208 ? 47.460 40.752 77.085 1.00 26.23 210 GLN D N 1
ATOM 13497 C CA . GLN D 1 208 ? 46.396 39.852 77.525 1.00 23.78 210 GLN D CA 1
ATOM 13498 C C . GLN D 1 208 ? 46.603 38.445 76.977 1.00 24.06 210 GLN D C 1
ATOM 13499 O O . GLN D 1 208 ? 46.293 37.459 77.658 1.00 23.04 210 GLN D O 1
ATOM 13505 N N . LEU D 1 209 ? 47.126 38.328 75.752 1.00 24.15 211 LEU D N 1
ATOM 13506 C CA . LEU D 1 209 ? 47.372 37.009 75.175 1.00 27.52 211 LEU D CA 1
ATOM 13507 C C . LEU D 1 209 ? 48.368 36.221 76.014 1.00 29.98 211 LEU D C 1
ATOM 13508 O O . LEU D 1 209 ? 48.117 35.064 76.372 1.00 31.73 211 LEU D O 1
ATOM 13513 N N . MET D 1 210 ? 49.506 36.837 76.344 1.00 28.09 212 MET D N 1
ATOM 13514 C CA . MET D 1 210 ? 50.522 36.138 77.123 1.00 28.36 212 MET D CA 1
ATOM 13515 C C . MET D 1 210 ? 50.039 35.854 78.535 1.00 27.87 212 MET D C 1
ATOM 13516 O O . MET D 1 210 ? 50.363 34.802 79.099 1.00 21.53 212 MET D O 1
ATOM 13521 N N . GLY D 1 211 ? 49.270 36.774 79.119 1.00 22.87 213 GLY D N 1
ATOM 13522 C CA . GLY D 1 211 ? 48.723 36.534 80.444 1.00 20.32 213 GLY D CA 1
ATOM 13523 C C . GLY D 1 211 ? 47.837 35.304 80.487 1.00 26.21 213 GLY D C 1
ATOM 13524 O O . GLY D 1 211 ? 47.966 34.464 81.381 1.00 24.88 213 GLY D O 1
ATOM 13525 N N . ALA D 1 212 ? 46.919 35.186 79.521 1.00 24.83 214 ALA D N 1
ATOM 13526 C CA . ALA D 1 212 ? 46.082 33.992 79.425 1.00 24.54 214 ALA D CA 1
ATOM 13527 C C . ALA D 1 212 ? 46.936 32.735 79.324 1.00 31.62 214 ALA D C 1
ATOM 13528 O O . ALA D 1 212 ? 46.692 31.746 80.025 1.00 29.31 214 ALA D O 1
ATOM 13530 N N . LEU D 1 213 ? 47.956 32.765 78.462 1.00 21.13 215 LEU D N 1
ATOM 13531 C CA . LEU D 1 213 ? 48.807 31.595 78.272 1.00 25.93 215 LEU D CA 1
ATOM 13532 C C . LEU D 1 213 ? 49.621 31.282 79.522 1.00 24.03 215 LEU D C 1
ATOM 13533 O O . LEU D 1 213 ? 49.724 30.115 79.918 1.00 27.82 215 LEU D O 1
ATOM 13538 N N . TYR D 1 214 ? 50.201 32.307 80.157 1.00 25.70 216 TYR D N 1
ATOM 13539 C CA . TYR D 1 214 ? 51.048 32.090 81.331 1.00 25.91 216 TYR D CA 1
ATOM 13540 C C . TYR D 1 214 ? 50.338 31.266 82.398 1.00 27.00 216 TYR D C 1
ATOM 13541 O O . TYR D 1 214 ? 50.927 30.349 82.983 1.00 24.59 216 TYR D O 1
ATOM 13550 N N . MET D 1 215 ? 49.071 31.583 82.672 1.00 20.42 217 MET D N 1
ATOM 13551 C CA . MET D 1 215 ? 48.332 30.931 83.747 1.00 28.02 217 MET D CA 1
ATOM 13552 C C . MET D 1 215 ? 47.786 29.562 83.360 1.00 30.50 217 MET D C 1
ATOM 13553 O O . MET D 1 215 ? 47.199 28.892 84.216 1.00 27.56 217 MET D O 1
ATOM 13558 N N . GLY D 1 216 ? 47.978 29.122 82.121 1.00 29.72 218 GLY D N 1
ATOM 13559 C CA . GLY D 1 216 ? 47.554 27.803 81.704 1.00 25.12 218 GLY D CA 1
ATOM 13560 C C . GLY D 1 216 ? 46.312 27.753 80.844 1.00 29.25 218 GLY D C 1
ATOM 13561 O O . GLY D 1 216 ? 45.730 26.672 80.697 1.00 29.58 218 GLY D O 1
ATOM 13562 N N . ASN D 1 217 ? 45.886 28.876 80.274 1.00 22.10 219 ASN D N 1
ATOM 13563 C CA . ASN D 1 217 ? 44.681 28.904 79.461 1.00 29.70 219 ASN D CA 1
ATOM 13564 C C . ASN D 1 217 ? 45.008 28.642 77.993 1.00 29.02 219 ASN D C 1
ATOM 13565 O O . ASN D 1 217 ? 46.164 28.676 77.565 1.00 34.29 219 ASN D O 1
ATOM 13570 N N . LYS D 1 218 ? 43.964 28.364 77.216 1.00 26.52 220 LYS D N 1
ATOM 13571 C CA . LYS D 1 218 ? 44.065 28.329 75.757 1.00 25.72 220 LYS D CA 1
ATOM 13572 C C . LYS D 1 218 ? 43.164 29.413 75.187 1.00 32.74 220 LYS D C 1
ATOM 13573 O O . LYS D 1 218 ? 41.927 29.269 75.194 1.00 31.32 220 LYS D O 1
ATOM 13579 N N . PRO D 1 219 ? 43.724 30.514 74.700 1.00 38.14 221 PRO D N 1
ATOM 13580 C CA . PRO D 1 219 ? 42.898 31.630 74.245 1.00 32.02 221 PRO D CA 1
ATOM 13581 C C . PRO D 1 219 ? 42.671 31.620 72.745 1.00 33.35 221 PRO D C 1
ATOM 13582 O O . PRO D 1 219 ? 43.505 31.165 71.960 1.00 25.91 221 PRO D O 1
ATOM 13586 N N . VAL D 1 220 ? 41.507 32.128 72.358 1.00 33.19 222 VAL D N 1
ATOM 13587 C CA . VAL D 1 220 ? 41.268 32.585 70.998 1.00 27.37 222 VAL D CA 1
ATOM 13588 C C . VAL D 1 220 ? 41.299 34.104 71.031 1.00 33.29 222 VAL D C 1
ATOM 13589 O O . VAL D 1 220 ? 40.627 34.731 71.861 1.00 32.97 222 VAL D O 1
ATOM 13593 N N . LEU D 1 221 ? 42.124 34.695 70.176 1.00 24.74 223 LEU D N 1
ATOM 13594 C CA . LEU D 1 221 ? 42.304 36.137 70.136 1.00 26.94 223 LEU D CA 1
ATOM 13595 C C . LEU D 1 221 ? 41.591 36.702 68.917 1.00 30.78 223 LEU D C 1
ATOM 13596 O O . LEU D 1 221 ? 41.762 36.198 67.803 1.00 34.91 223 LEU D O 1
ATOM 13601 N N . LYS D 1 222 ? 40.779 37.732 69.134 1.00 26.57 224 LYS D N 1
ATOM 13602 C CA . LYS D 1 222 ? 40.205 38.516 68.048 1.00 32.19 224 LYS D CA 1
ATOM 13603 C C . LYS D 1 222 ? 40.625 39.965 68.236 1.00 31.31 224 LYS D C 1
ATOM 13604 O O . LYS D 1 222 ? 40.374 40.556 69.291 1.00 36.11 224 LYS D O 1
ATOM 13610 N N . VAL D 1 223 ? 41.271 40.526 67.224 1.00 33.40 225 VAL D N 1
ATOM 13611 C CA . VAL D 1 223 ? 41.606 41.942 67.202 1.00 39.27 225 VAL D CA 1
ATOM 13612 C C . VAL D 1 223 ? 40.766 42.597 66.115 1.00 44.21 225 VAL D C 1
ATOM 13613 O O . VAL D 1 223 ? 40.419 41.966 65.110 1.00 49.01 225 VAL D O 1
ATOM 13617 N N . ASP D 1 224 ? 40.400 43.859 66.346 1.00 41.36 226 ASP D N 1
ATOM 13618 C CA . ASP D 1 224 ? 39.641 44.622 65.364 1.00 36.58 226 ASP D CA 1
ATOM 13619 C C . ASP D 1 224 ? 40.294 44.500 63.993 1.00 33.11 226 ASP D C 1
ATOM 13620 O O . ASP D 1 224 ? 41.506 44.680 63.849 1.00 31.29 226 ASP D O 1
ATOM 13625 N N . SER D 1 225 ? 39.480 44.157 62.991 1.00 34.61 227 SER D N 1
ATOM 13626 C CA . SER D 1 225 ? 40.017 43.819 61.677 1.00 38.73 227 SER D CA 1
ATOM 13627 C C . SER D 1 225 ? 40.785 44.977 61.058 1.00 43.53 227 SER D C 1
ATOM 13628 O O . SER D 1 225 ? 41.670 44.755 60.223 1.00 43.11 227 SER D O 1
ATOM 13631 N N . LYS D 1 226 ? 40.468 46.216 61.450 1.00 34.55 228 LYS D N 1
ATOM 13632 C CA . LYS D 1 226 ? 41.178 47.367 60.898 1.00 39.03 228 LYS D CA 1
ATOM 13633 C C . LYS D 1 226 ? 42.672 47.292 61.184 1.00 41.03 228 LYS D C 1
ATOM 13634 O O . LYS D 1 226 ? 43.490 47.705 60.354 1.00 38.81 228 LYS D O 1
ATOM 13640 N N . VAL D 1 227 ? 43.050 46.759 62.346 1.00 35.83 229 VAL D N 1
ATOM 13641 C CA . VAL D 1 227 ? 44.433 46.783 62.806 1.00 28.97 229 VAL D CA 1
ATOM 13642 C C . VAL D 1 227 ? 44.991 45.399 63.096 1.00 34.19 229 VAL D C 1
ATOM 13643 O O . VAL D 1 227 ? 46.128 45.295 63.567 1.00 27.09 229 VAL D O 1
ATOM 13647 N N . SER D 1 228 ? 44.235 44.330 62.828 1.00 27.83 230 SER D N 1
ATOM 13648 C CA . SER D 1 228 ? 44.653 42.994 63.245 1.00 27.50 230 SER D CA 1
ATOM 13649 C C . SER D 1 228 ? 45.931 42.529 62.560 1.00 27.99 230 SER D C 1
ATOM 13650 O O . SER D 1 228 ? 46.521 41.534 62.998 1.00 30.26 230 SER D O 1
ATOM 13653 N N . ILE D 1 229 ? 46.370 43.218 61.503 1.00 33.04 231 ILE D N 1
ATOM 13654 C CA . ILE D 1 229 ? 47.599 42.829 60.812 1.00 31.38 231 ILE D CA 1
ATOM 13655 C C . ILE D 1 229 ? 48.790 42.877 61.760 1.00 34.84 231 ILE D C 1
ATOM 13656 O O . ILE D 1 229 ? 49.758 42.126 61.592 1.00 31.93 231 ILE D O 1
ATOM 13661 N N . VAL D 1 230 ? 48.729 43.734 62.781 1.00 27.72 232 VAL D N 1
ATOM 13662 C CA . VAL D 1 230 ? 49.856 43.894 63.693 1.00 38.19 232 VAL D CA 1
ATOM 13663 C C . VAL D 1 230 ? 50.040 42.641 64.540 1.00 44.90 232 VAL D C 1
ATOM 13664 O O . VAL D 1 230 ? 51.139 42.076 64.609 1.00 39.81 232 VAL D O 1
ATOM 13668 N N . MET D 1 231 ? 48.968 42.179 65.190 1.00 38.40 233 MET D N 1
ATOM 13669 C CA . MET D 1 231 ? 49.075 40.959 65.981 1.00 33.49 233 MET D CA 1
ATOM 13670 C C . MET D 1 231 ? 49.323 39.739 65.110 1.00 31.22 233 MET D C 1
ATOM 13671 O O . MET D 1 231 ? 49.904 38.757 65.584 1.00 30.71 233 MET D O 1
ATOM 13676 N N . GLU D 1 232 ? 48.881 39.770 63.851 1.00 27.04 234 GLU D N 1
ATOM 13677 C CA . GLU D 1 232 ? 49.189 38.671 62.943 1.00 31.34 234 GLU D CA 1
ATOM 13678 C C . GLU D 1 232 ? 50.694 38.510 62.794 1.00 34.28 234 GLU D C 1
ATOM 13679 O O . GLU D 1 232 ? 51.224 37.393 62.837 1.00 35.50 234 GLU D O 1
ATOM 13685 N N . GLN D 1 233 ? 51.401 39.630 62.628 1.00 36.43 235 GLN D N 1
ATOM 13686 C CA . GLN D 1 233 ? 52.855 39.585 62.560 1.00 30.70 235 GLN D CA 1
ATOM 13687 C C . GLN D 1 233 ? 53.455 39.218 63.909 1.00 34.39 235 GLN D C 1
ATOM 13688 O O . GLN D 1 233 ? 54.437 38.470 63.973 1.00 37.38 235 GLN D O 1
ATOM 13694 N N . MET D 1 234 ? 52.874 39.731 64.999 1.00 32.03 236 MET D N 1
ATOM 13695 C CA . MET D 1 234 ? 53.390 39.412 66.327 1.00 28.38 236 MET D CA 1
ATOM 13696 C C . MET D 1 234 ? 53.236 37.930 66.640 1.00 34.04 236 MET D C 1
ATOM 13697 O O . MET D 1 234 ? 54.090 37.345 67.317 1.00 40.86 236 MET D O 1
ATOM 13702 N N . ILE D 1 235 ? 52.166 37.306 66.146 1.00 39.37 237 ILE D N 1
ATOM 13703 C CA . ILE D 1 235 ? 51.971 35.875 66.350 1.00 25.54 237 ILE D CA 1
ATOM 13704 C C . ILE D 1 235 ? 53.021 35.076 65.587 1.00 28.72 237 ILE D C 1
ATOM 13705 O O . ILE D 1 235 ? 53.569 34.096 66.105 1.00 34.98 237 ILE D O 1
ATOM 13710 N N . ARG D 1 236 ? 53.320 35.480 64.349 1.00 29.88 238 ARG D N 1
ATOM 13711 C CA . ARG D 1 236 ? 54.389 34.827 63.599 1.00 33.74 238 ARG D CA 1
ATOM 13712 C C . ARG D 1 236 ? 55.727 34.971 64.310 1.00 39.56 238 ARG D C 1
ATOM 13713 O O . ARG D 1 236 ? 56.506 34.012 64.381 1.00 47.26 238 ARG D O 1
ATOM 13721 N N . LEU D 1 237 ? 56.009 36.162 64.842 1.00 38.82 239 LEU D N 1
ATOM 13722 C CA . LEU D 1 237 ? 57.203 36.348 65.659 1.00 41.47 239 LEU D CA 1
ATOM 13723 C C . LEU D 1 237 ? 57.181 35.420 66.865 1.00 36.85 239 LEU D C 1
ATOM 13724 O O . LEU D 1 237 ? 58.185 34.774 67.190 1.00 34.33 239 LEU D O 1
ATOM 13729 N N . LEU D 1 238 ? 56.028 35.333 67.534 1.00 26.60 240 LEU D N 1
ATOM 13730 C CA . LEU D 1 238 ? 55.915 34.481 68.712 1.00 24.45 240 LEU D CA 1
ATOM 13731 C C . LEU D 1 238 ? 56.130 33.016 68.356 1.00 30.30 240 LEU D C 1
ATOM 13732 O O . LEU D 1 238 ? 56.772 32.276 69.110 1.00 28.03 240 LEU D O 1
ATOM 13737 N N . HIS D 1 239 ? 55.605 32.580 67.206 1.00 25.69 241 HIS D N 1
ATOM 13738 C CA . HIS D 1 239 ? 55.805 31.199 66.776 1.00 26.35 241 HIS D CA 1
ATOM 13739 C C . HIS D 1 239 ? 57.282 30.899 66.558 1.00 29.02 241 HIS D C 1
ATOM 13740 O O . HIS D 1 239 ? 57.768 29.829 66.944 1.00 33.63 241 HIS D O 1
ATOM 13747 N N . ASP D 1 240 ? 58.014 31.832 65.945 1.00 31.93 242 ASP D N 1
ATOM 13748 C CA . ASP D 1 240 ? 59.455 31.674 65.798 1.00 31.44 242 ASP D CA 1
ATOM 13749 C C . ASP D 1 240 ? 60.177 31.638 67.138 1.00 35.36 242 ASP D C 1
ATOM 13750 O O . ASP D 1 240 ? 61.274 31.075 67.218 1.00 38.56 242 ASP D O 1
ATOM 13755 N N . CYS D 1 241 ? 59.595 32.223 68.184 1.00 29.78 243 CYS D N 1
ATOM 13756 C CA . CYS D 1 241 ? 60.203 32.224 69.508 1.00 25.09 243 CYS D CA 1
ATOM 13757 C C . CYS D 1 241 ? 59.790 31.023 70.348 1.00 27.83 243 CYS D C 1
ATOM 13758 O O . CYS D 1 241 ? 60.169 30.948 71.521 1.00 35.91 243 CYS D O 1
ATOM 13761 N N . GLY D 1 242 ? 59.031 30.087 69.782 1.00 34.01 244 GLY D N 1
ATOM 13762 C CA . GLY D 1 242 ? 58.705 28.847 70.459 1.00 34.54 244 GLY D CA 1
ATOM 13763 C C . GLY D 1 242 ? 57.265 28.705 70.901 1.00 32.71 244 GLY D C 1
ATOM 13764 O O . GLY D 1 242 ? 56.921 27.669 71.483 1.00 37.46 244 GLY D O 1
ATOM 13765 N N . LEU D 1 243 ? 56.418 29.700 70.659 1.00 27.03 245 LEU D N 1
ATOM 13766 C CA . LEU D 1 243 ? 55.004 29.598 71.001 1.00 33.52 245 LEU D CA 1
ATOM 13767 C C . LEU D 1 243 ? 54.372 28.435 70.243 1.00 36.73 245 LEU D C 1
ATOM 13768 O O . LEU D 1 243 ? 54.356 28.453 69.003 1.00 39.30 245 LEU D O 1
ATOM 13773 N N . PRO D 1 244 ? 53.851 27.417 70.929 1.00 36.49 246 PRO D N 1
ATOM 13774 C CA . PRO D 1 244 ? 53.387 26.215 70.222 1.00 30.85 246 PRO D CA 1
ATOM 13775 C C . PRO D 1 244 ? 52.202 26.505 69.311 1.00 36.19 246 PRO D C 1
ATOM 13776 O O . PRO D 1 244 ? 51.363 27.363 69.595 1.00 37.20 246 PRO D O 1
ATOM 13780 N N . ALA D 1 245 ? 52.145 25.765 68.200 1.00 40.72 247 ALA D N 1
ATOM 13781 C CA . ALA D 1 245 ? 51.084 25.975 67.220 1.00 36.14 247 ALA D CA 1
ATOM 13782 C C . ALA D 1 245 ? 49.703 25.735 67.824 1.00 36.53 247 ALA D C 1
ATOM 13783 O O . ALA D 1 245 ? 48.736 26.417 67.466 1.00 35.49 247 ALA D O 1
ATOM 13785 N N . GLU D 1 246 ? 49.589 24.788 68.752 1.00 35.90 248 GLU D N 1
ATOM 13786 C CA . GLU D 1 246 ? 48.290 24.387 69.278 1.00 37.49 248 GLU D CA 1
ATOM 13787 C C . GLU D 1 246 ? 47.853 25.171 70.510 1.00 29.43 248 GLU D C 1
ATOM 13788 O O . GLU D 1 246 ? 46.800 24.859 71.076 1.00 35.44 248 GLU D O 1
ATOM 13794 N N . ASP D 1 247 ? 48.616 26.177 70.939 1.00 29.22 249 ASP D N 1
ATOM 13795 C CA . ASP D 1 247 ? 48.341 26.823 72.216 1.00 29.31 249 ASP D CA 1
ATOM 13796 C C . ASP D 1 247 ? 47.391 28.011 72.117 1.00 30.18 249 ASP D C 1
ATOM 13797 O O . ASP D 1 247 ? 46.811 28.401 73.137 1.00 32.21 249 ASP D O 1
ATOM 13802 N N . MET D 1 248 ? 47.193 28.583 70.930 1.00 29.90 250 MET D N 1
ATOM 13803 C CA . MET D 1 248 ? 46.247 29.682 70.792 1.00 30.79 250 MET D CA 1
ATOM 13804 C C . MET D 1 248 ? 45.706 29.715 69.372 1.00 39.50 250 MET D C 1
ATOM 13805 O O . MET D 1 248 ? 46.288 29.140 68.448 1.00 44.57 250 MET D O 1
ATOM 13810 N N . ASP D 1 249 ? 44.579 30.406 69.215 1.00 40.47 251 ASP D N 1
ATOM 13811 C CA . ASP D 1 249 ? 43.964 30.651 67.921 1.00 34.04 251 ASP D CA 1
ATOM 13812 C C . ASP D 1 249 ? 43.815 32.151 67.696 1.00 35.09 251 ASP D C 1
ATOM 13813 O O . ASP D 1 249 ? 43.731 32.942 68.641 1.00 36.37 251 ASP D O 1
ATOM 13818 N N . PHE D 1 250 ? 43.771 32.525 66.419 1.00 37.63 252 PHE D N 1
ATOM 13819 C CA . PHE D 1 250 ? 43.651 33.910 65.980 1.00 30.42 252 PHE D CA 1
ATOM 13820 C C . PHE D 1 250 ? 42.491 33.991 65.000 1.00 35.68 252 PHE D C 1
ATOM 13821 O O . PHE D 1 250 ? 42.552 33.397 63.919 1.00 34.78 252 PHE D O 1
ATOM 13829 N N . ILE D 1 251 ? 41.430 34.701 65.381 1.00 40.63 253 ILE D N 1
ATOM 13830 C CA . ILE D 1 251 ? 40.229 34.814 64.561 1.00 29.26 253 ILE D CA 1
ATOM 13831 C C . ILE D 1 251 ? 40.072 36.259 64.104 1.00 29.57 253 ILE D C 1
ATOM 13832 O O . ILE D 1 251 ? 40.248 37.196 64.894 1.00 35.31 253 ILE D O 1
ATOM 13837 N N . ASN D 1 252 ? 39.778 36.433 62.819 1.00 29.88 254 ASN D N 1
ATOM 13838 C CA . ASN D 1 252 ? 39.356 37.708 62.257 1.00 34.22 254 ASN D CA 1
ATOM 13839 C C . ASN D 1 252 ? 37.908 37.568 61.810 1.00 37.58 254 ASN D C 1
ATOM 13840 O O . ASN D 1 252 ? 37.571 36.624 61.088 1.00 32.44 254 ASN D O 1
ATOM 13845 N N . SER D 1 253 ? 37.057 38.487 62.249 1.00 30.09 255 SER D N 1
ATOM 13846 C CA . SER D 1 253 ? 35.639 38.443 61.907 1.00 38.69 255 SER D CA 1
ATOM 13847 C C . SER D 1 253 ? 35.018 39.781 62.282 1.00 42.39 255 SER D C 1
ATOM 13848 O O . SER D 1 253 ? 35.676 40.653 62.859 1.00 41.78 255 SER D O 1
ATOM 13851 N N . ASP D 1 254 ? 33.739 39.937 61.945 1.00 45.16 256 ASP D N 1
ATOM 13852 C CA . ASP D 1 254 ? 32.974 41.052 62.472 1.00 45.43 256 ASP D CA 1
ATOM 13853 C C . ASP D 1 254 ? 32.466 40.708 63.869 1.00 47.69 256 ASP D C 1
ATOM 13854 O O . ASP D 1 254 ? 32.647 39.595 64.369 1.00 57.30 256 ASP D O 1
ATOM 13859 N N . GLY D 1 255 ? 31.805 41.681 64.496 1.00 43.18 257 GLY D N 1
ATOM 13860 C CA . GLY D 1 255 ? 31.398 41.506 65.880 1.00 42.35 257 GLY D CA 1
ATOM 13861 C C . GLY D 1 255 ? 30.350 40.426 66.060 1.00 41.06 257 GLY D C 1
ATOM 13862 O O . GLY D 1 255 ? 30.345 39.713 67.067 1.00 51.60 257 GLY D O 1
ATOM 13863 N N . ALA D 1 256 ? 29.453 40.283 65.083 1.00 36.02 258 ALA D N 1
ATOM 13864 C CA . ALA D 1 256 ? 28.355 39.331 65.218 1.00 41.80 258 ALA D CA 1
ATOM 13865 C C . ALA D 1 256 ? 28.852 37.890 65.172 1.00 49.93 258 ALA D C 1
ATOM 13866 O O . ALA D 1 256 ? 28.363 37.035 65.920 1.00 47.04 258 ALA D O 1
ATOM 13868 N N . VAL D 1 257 ? 29.825 37.602 64.303 1.00 55.40 259 VAL D N 1
ATOM 13869 C CA . VAL D 1 257 ? 30.365 36.248 64.212 1.00 46.41 259 VAL D CA 1
ATOM 13870 C C . VAL D 1 257 ? 31.101 35.876 65.492 1.00 39.41 259 VAL D C 1
ATOM 13871 O O . VAL D 1 257 ? 30.973 34.751 65.992 1.00 34.31 259 VAL D O 1
ATOM 13875 N N . MET D 1 258 ? 31.881 36.810 66.043 1.00 38.55 260 MET D N 1
ATOM 13876 C CA . MET D 1 258 ? 32.565 36.551 67.306 1.00 41.79 260 MET D CA 1
ATOM 13877 C C . MET D 1 258 ? 31.565 36.296 68.426 1.00 39.92 260 MET D C 1
ATOM 13878 O O . MET D 1 258 ? 31.780 35.423 69.274 1.00 41.66 260 MET D O 1
ATOM 13883 N N . ASN D 1 259 ? 30.463 37.051 68.440 1.00 45.16 261 ASN D N 1
ATOM 13884 C CA . ASN D 1 259 ? 29.430 36.842 69.448 1.00 41.42 261 ASN D CA 1
ATOM 13885 C C . ASN D 1 259 ? 28.876 35.423 69.378 1.00 44.05 261 ASN D C 1
ATOM 13886 O O . ASN D 1 259 ? 28.668 34.778 70.412 1.00 46.26 261 ASN D O 1
ATOM 13891 N N . LYS D 1 260 ? 28.644 34.915 68.165 1.00 37.66 262 LYS D N 1
ATOM 13892 C CA . LYS D 1 260 ? 28.145 33.551 68.020 1.00 38.70 262 LYS D CA 1
ATOM 13893 C C . LYS D 1 260 ? 29.168 32.531 68.506 1.00 39.73 262 LYS D C 1
ATOM 13894 O O . LYS D 1 260 ? 28.807 31.536 69.145 1.00 49.85 262 LYS D O 1
ATOM 13900 N N . LEU D 1 261 ? 30.452 32.759 68.211 1.00 38.70 263 LEU D N 1
ATOM 13901 C CA . LEU D 1 261 ? 31.491 31.853 68.690 1.00 42.43 263 LEU D CA 1
ATOM 13902 C C . LEU D 1 261 ? 31.537 31.822 70.212 1.00 41.15 263 LEU D C 1
ATOM 13903 O O . LEU D 1 261 ? 31.745 30.761 70.811 1.00 40.15 263 LEU D O 1
ATOM 13908 N N . LEU D 1 262 ? 31.342 32.978 70.855 1.00 35.75 264 LEU D N 1
ATOM 13909 C CA . LEU D 1 262 ? 31.325 33.014 72.314 1.00 33.10 264 LEU D CA 1
ATOM 13910 C C . LEU D 1 262 ? 30.168 32.193 72.869 1.00 33.26 264 LEU D C 1
ATOM 13911 O O . LEU D 1 262 ? 30.320 31.498 73.880 1.00 36.68 264 LEU D O 1
ATOM 13916 N N . LEU D 1 263 ? 29.007 32.251 72.214 1.00 38.00 265 LEU D N 1
ATOM 13917 C CA . LEU D 1 263 ? 27.846 31.522 72.707 1.00 41.72 265 LEU D CA 1
ATOM 13918 C C . LEU D 1 263 ? 27.896 30.049 72.330 1.00 50.34 265 LEU D C 1
ATOM 13919 O O . LEU D 1 263 ? 27.323 29.214 73.037 1.00 59.06 265 LEU D O 1
ATOM 13924 N N . GLU D 1 264 ? 28.582 29.706 71.242 1.00 46.05 266 GLU D N 1
ATOM 13925 C CA . GLU D 1 264 ? 28.695 28.309 70.841 1.00 45.52 266 GLU D CA 1
ATOM 13926 C C . GLU D 1 264 ? 29.860 27.599 71.522 1.00 47.37 266 GLU D C 1
ATOM 13927 O O . GLU D 1 264 ? 29.755 26.410 71.843 1.00 46.24 266 GLU D O 1
ATOM 13933 N N . ALA D 1 265 ? 30.975 28.297 71.745 1.00 39.81 267 ALA D N 1
ATOM 13934 C CA . ALA D 1 265 ? 32.132 27.656 72.357 1.00 39.47 267 ALA D CA 1
ATOM 13935 C C . ALA D 1 265 ? 32.041 27.636 73.874 1.00 36.11 267 ALA D C 1
ATOM 13936 O O . ALA D 1 265 ? 32.643 26.765 74.513 1.00 36.87 267 ALA D O 1
ATOM 13938 N N . ASN D 1 266 ? 31.299 28.573 74.455 1.00 37.67 268 ASN D N 1
ATOM 13939 C CA . ASN D 1 266 ? 31.201 28.732 75.902 1.00 40.07 268 ASN D CA 1
ATOM 13940 C C . ASN D 1 266 ? 32.576 28.821 76.559 1.00 39.39 268 ASN D C 1
ATOM 13941 O O . ASN D 1 266 ? 32.921 27.971 77.401 1.00 47.57 268 ASN D O 1
ATOM 13946 N N . PRO D 1 267 ? 33.391 29.814 76.216 1.00 30.29 269 PRO D N 1
ATOM 13947 C CA . PRO D 1 267 ? 34.678 29.954 76.898 1.00 30.50 269 PRO D CA 1
ATOM 13948 C C . PRO D 1 267 ? 34.460 30.294 78.363 1.00 32.83 269 PRO D C 1
ATOM 13949 O O . PRO D 1 267 ? 33.535 31.026 78.720 1.00 29.85 269 PRO D O 1
ATOM 13953 N N . LYS D 1 268 ? 35.314 29.735 79.218 1.00 29.69 270 LYS D N 1
ATOM 13954 C CA . LYS D 1 268 ? 35.156 29.898 80.656 1.00 28.81 270 LYS D CA 1
ATOM 13955 C C . LYS D 1 268 ? 35.541 31.287 81.142 1.00 38.02 270 LYS D C 1
ATOM 13956 O O . LYS D 1 268 ? 35.192 31.650 82.271 1.00 34.89 270 LYS D O 1
ATOM 13962 N N . MET D 1 269 ? 36.243 32.064 80.323 1.00 31.65 271 MET D N 1
ATOM 13963 C CA . MET D 1 269 ? 36.549 33.450 80.629 1.00 24.18 271 MET D CA 1
ATOM 13964 C C . MET D 1 269 ? 36.723 34.195 79.318 1.00 27.07 271 MET D C 1
ATOM 13965 O O . MET D 1 269 ? 37.272 33.651 78.357 1.00 29.86 271 MET D O 1
ATOM 13970 N N . THR D 1 270 ? 36.250 35.436 79.279 1.00 24.41 272 THR D N 1
ATOM 13971 C CA . THR D 1 270 ? 36.403 36.289 78.109 1.00 25.98 272 THR D CA 1
ATOM 13972 C C . THR D 1 270 ? 36.924 37.643 78.558 1.00 30.70 272 THR D C 1
ATOM 13973 O O . THR D 1 270 ? 36.303 38.300 79.400 1.00 34.37 272 THR D O 1
ATOM 13977 N N . LEU D 1 271 ? 38.066 38.048 78.009 1.00 28.98 273 LEU D N 1
ATOM 13978 C CA . LEU D 1 271 ? 38.587 39.394 78.205 1.00 27.68 273 LEU D CA 1
ATOM 13979 C C . LEU D 1 271 ? 38.095 40.260 77.055 1.00 33.82 273 LEU D C 1
ATOM 13980 O O . LEU D 1 271 ? 38.460 40.025 75.897 1.00 37.34 273 LEU D O 1
ATOM 13985 N N . PHE D 1 272 ? 37.271 41.251 77.363 1.00 27.58 274 PHE D N 1
ATOM 13986 C CA . PHE D 1 272 ? 36.828 42.204 76.361 1.00 27.95 274 PHE D CA 1
ATOM 13987 C C . PHE D 1 272 ? 37.413 43.575 76.649 1.00 34.73 274 PHE D C 1
ATOM 13988 O O . PHE D 1 272 ? 37.270 44.100 77.756 1.00 32.87 274 PHE D O 1
ATOM 13996 N N . THR D 1 273 ? 38.046 44.158 75.641 1.00 38.95 275 THR D N 1
ATOM 13997 C CA . THR D 1 273 ? 38.509 45.534 75.696 1.00 39.94 275 THR D CA 1
ATOM 13998 C C . THR D 1 273 ? 37.895 46.286 74.528 1.00 36.95 275 THR D C 1
ATOM 13999 O O . THR D 1 273 ? 38.127 45.932 73.369 1.00 33.01 275 THR D O 1
ATOM 14003 N N . GLY D 1 274 ? 37.108 47.312 74.835 1.00 30.07 276 GLY D N 1
ATOM 14004 C CA . GLY D 1 274 ? 36.450 48.064 73.778 1.00 30.70 276 GLY D CA 1
ATOM 14005 C C . GLY D 1 274 ? 35.368 48.970 74.325 1.00 32.02 276 GLY D C 1
ATOM 14006 O O . GLY D 1 274 ? 35.449 49.444 75.463 1.00 35.90 276 GLY D O 1
ATOM 14007 N N . SER D 1 275 ? 34.349 49.197 73.501 1.00 31.28 277 SER D N 1
ATOM 14008 C CA . SER D 1 275 ? 33.302 50.145 73.848 1.00 35.62 277 SER D CA 1
ATOM 14009 C C . SER D 1 275 ? 32.449 49.631 75.010 1.00 41.98 277 SER D C 1
ATOM 14010 O O . SER D 1 275 ? 32.373 48.430 75.279 1.00 46.91 277 SER D O 1
ATOM 14013 N N . SER D 1 276 ? 31.792 50.573 75.698 1.00 41.17 278 SER D N 1
ATOM 14014 C CA . SER D 1 276 ? 30.908 50.217 76.806 1.00 42.36 278 SER D CA 1
ATOM 14015 C C . SER D 1 276 ? 29.652 49.499 76.325 1.00 41.45 278 SER D C 1
ATOM 14016 O O . SER D 1 276 ? 29.134 48.621 77.025 1.00 43.78 278 SER D O 1
ATOM 14019 N N . ARG D 1 277 ? 29.147 49.861 75.144 1.00 36.73 279 ARG D N 1
ATOM 14020 C CA . ARG D 1 277 ? 27.934 49.237 74.621 1.00 45.45 279 ARG D CA 1
ATOM 14021 C C . ARG D 1 277 ? 28.147 47.750 74.371 1.00 52.82 279 ARG D C 1
ATOM 14022 O O . ARG D 1 277 ? 27.349 46.912 74.807 1.00 46.76 279 ARG D O 1
ATOM 14030 N N . VAL D 1 278 ? 29.225 47.405 73.663 1.00 47.89 280 VAL D N 1
ATOM 14031 C CA . VAL D 1 278 ? 29.524 46.000 73.402 1.00 45.68 280 VAL D CA 1
ATOM 14032 C C . VAL D 1 278 ? 29.880 45.282 74.696 1.00 46.13 280 VAL D C 1
ATOM 14033 O O . VAL D 1 278 ? 29.504 44.120 74.903 1.00 42.32 280 VAL D O 1
ATOM 14037 N N . ALA D 1 279 ? 30.606 45.963 75.588 1.00 36.31 281 ALA D N 1
ATOM 14038 C CA . ALA D 1 279 ? 31.020 45.352 76.846 1.00 36.94 281 ALA D CA 1
ATOM 14039 C C . ALA D 1 279 ? 29.816 44.914 77.669 1.00 44.52 281 ALA D C 1
ATOM 14040 O O . ALA D 1 279 ? 29.779 43.793 78.190 1.00 38.10 281 ALA D O 1
ATOM 14042 N N . GLU D 1 280 ? 28.817 45.790 77.797 1.00 45.41 282 GLU D N 1
ATOM 14043 C CA . GLU D 1 280 ? 27.638 45.435 78.577 1.00 43.01 282 GLU D CA 1
ATOM 14044 C C . GLU D 1 280 ? 26.800 44.375 77.877 1.00 51.77 282 GLU D C 1
ATOM 14045 O O . GLU D 1 280 ? 26.146 43.567 78.547 1.00 44.94 282 GLU D O 1
ATOM 14051 N N . LYS D 1 281 ? 26.804 44.354 76.543 1.00 50.80 283 LYS D N 1
ATOM 14052 C CA . LYS D 1 281 ? 26.056 43.325 75.829 1.00 43.70 283 LYS D CA 1
ATOM 14053 C C . LYS D 1 281 ? 26.685 41.952 76.040 1.00 37.16 283 LYS D C 1
ATOM 14054 O O . LYS D 1 281 ? 25.983 40.972 76.318 1.00 41.49 283 LYS D O 1
ATOM 14060 N N . LEU D 1 282 ? 28.014 41.867 75.917 1.00 40.72 284 LEU D N 1
ATOM 14061 C CA . LEU D 1 282 ? 28.708 40.602 76.144 1.00 40.04 284 LEU D CA 1
ATOM 14062 C C . LEU D 1 282 ? 28.594 40.159 77.596 1.00 45.66 284 LEU D C 1
ATOM 14063 O O . LEU D 1 282 ? 28.438 38.964 77.873 1.00 40.07 284 LEU D O 1
ATOM 14068 N N . ALA D 1 283 ? 28.675 41.107 78.536 1.00 47.20 285 ALA D N 1
ATOM 14069 C CA . ALA D 1 283 ? 28.510 40.768 79.947 1.00 37.63 285 ALA D CA 1
ATOM 14070 C C . ALA D 1 283 ? 27.155 40.120 80.202 1.00 38.10 285 ALA D C 1
ATOM 14071 O O . ALA D 1 283 ? 27.040 39.200 81.021 1.00 46.53 285 ALA D O 1
ATOM 14073 N N . ALA D 1 284 ? 26.117 40.582 79.503 1.00 35.14 286 ALA D N 1
ATOM 14074 C CA . ALA D 1 284 ? 24.797 39.976 79.636 1.00 39.16 286 ALA D CA 1
ATOM 14075 C C . ALA D 1 284 ? 24.723 38.640 78.908 1.00 43.22 286 ALA D C 1
ATOM 14076 O O . ALA D 1 284 ? 24.183 37.664 79.441 1.00 41.16 286 ALA D O 1
ATOM 14078 N N . ASP D 1 285 ? 25.251 38.586 77.682 1.00 45.96 287 ASP D N 1
ATOM 14079 C CA . ASP D 1 285 ? 25.208 37.350 76.906 1.00 47.41 287 ASP D CA 1
ATOM 14080 C C . ASP D 1 285 ? 25.970 36.236 77.610 1.00 46.20 287 ASP D C 1
ATOM 14081 O O . ASP D 1 285 ? 25.472 35.112 77.745 1.00 45.70 287 ASP D O 1
ATOM 14086 N N . LEU D 1 286 ? 27.184 36.532 78.065 1.00 47.04 288 LEU D N 1
ATOM 14087 C CA . LEU D 1 286 ? 28.023 35.560 78.748 1.00 47.35 288 LEU D CA 1
ATOM 14088 C C . LEU D 1 286 ? 27.678 35.430 80.224 1.00 43.93 288 LEU D C 1
ATOM 14089 O O . LEU D 1 286 ? 28.375 34.709 80.946 1.00 43.83 288 LEU D O 1
ATOM 14094 N N . LYS D 1 287 ? 26.622 36.112 80.675 1.00 43.18 289 LYS D N 1
ATOM 14095 C CA . LYS D 1 287 ? 26.143 36.029 82.055 1.00 40.08 289 LYS D CA 1
ATOM 14096 C C . LYS D 1 287 ? 27.244 36.374 83.054 1.00 40.02 289 LYS D C 1
ATOM 14097 O O . LYS D 1 287 ? 27.338 35.789 84.135 1.00 37.59 289 LYS D O 1
ATOM 14103 N N . GLY D 1 288 ? 28.092 37.328 82.682 1.00 32.31 290 GLY D N 1
ATOM 14104 C CA . GLY D 1 288 ? 29.103 37.836 83.579 1.00 33.16 290 GLY D CA 1
ATOM 14105 C C . GLY D 1 288 ? 30.412 37.081 83.593 1.00 38.02 290 GLY D C 1
ATOM 14106 O O . GLY D 1 288 ? 31.314 37.465 84.349 1.00 34.90 290 GLY D O 1
ATOM 14107 N N . ARG D 1 289 ? 30.554 36.023 82.794 1.00 27.71 291 ARG D N 1
ATOM 14108 C CA . ARG D 1 289 ? 31.815 35.287 82.706 1.00 30.28 291 ARG D CA 1
ATOM 14109 C C . ARG D 1 289 ? 32.819 36.073 81.859 1.00 38.07 291 ARG D C 1
ATOM 14110 O O . ARG D 1 289 ? 33.363 35.594 80.865 1.00 33.04 291 ARG D O 1
ATOM 14118 N N . VAL D 1 290 ? 33.051 37.319 82.274 1.00 28.40 292 VAL D N 1
ATOM 14119 C CA . VAL D 1 290 ? 33.873 38.254 81.520 1.00 31.61 292 VAL D CA 1
ATOM 14120 C C . VAL D 1 290 ? 34.759 39.049 82.465 1.00 31.17 292 VAL D C 1
ATOM 14121 O O . VAL D 1 290 ? 34.511 39.139 83.669 1.00 33.46 292 VAL D O 1
ATOM 14125 N N . LYS D 1 291 ? 35.791 39.645 81.880 1.00 26.33 293 LYS D N 1
ATOM 14126 C CA . LYS D 1 291 ? 36.523 40.765 82.446 1.00 34.75 293 LYS D CA 1
ATOM 14127 C C . LYS D 1 291 ? 36.493 41.882 81.416 1.00 29.83 293 LYS D C 1
ATOM 14128 O O . LYS D 1 291 ? 36.591 41.627 80.212 1.00 31.00 293 LYS D O 1
ATOM 14134 N N . LEU D 1 292 ? 36.340 43.116 81.879 1.00 36.31 294 LEU D N 1
ATOM 14135 C CA . LEU D 1 292 ? 36.095 44.235 80.986 1.00 36.78 294 LEU D CA 1
ATOM 14136 C C . LEU D 1 292 ? 37.122 45.333 81.198 1.00 41.66 294 LEU D C 1
ATOM 14137 O O . LEU D 1 292 ? 37.386 45.738 82.333 1.00 39.02 294 LEU D O 1
ATOM 14142 N N . GLU D 1 293 ? 37.707 45.794 80.101 1.00 43.91 295 GLU D N 1
ATOM 14143 C CA . GLU D 1 293 ? 38.396 47.079 80.029 1.00 39.55 295 GLU D CA 1
ATOM 14144 C C . GLU D 1 293 ? 37.539 47.885 79.060 1.00 42.86 295 GLU D C 1
ATOM 14145 O O . GLU D 1 293 ? 37.780 47.889 77.854 1.00 45.58 295 GLU D O 1
ATOM 14151 N N . ASP D 1 294 ? 36.520 48.550 79.590 1.00 45.12 296 ASP D N 1
ATOM 14152 C CA . ASP D 1 294 ? 35.524 49.198 78.755 1.00 47.68 296 ASP D CA 1
ATOM 14153 C C . ASP D 1 294 ? 35.871 50.674 78.526 1.00 50.56 296 ASP D C 1
ATOM 14154 O O . ASP D 1 294 ? 37.012 51.097 78.733 1.00 52.39 296 ASP D O 1
ATOM 14159 N N . ALA D 1 295 ? 34.885 51.463 78.102 1.00 52.28 297 ALA D N 1
ATOM 14160 C CA . ALA D 1 295 ? 35.117 52.869 77.800 1.00 61.44 297 ALA D CA 1
ATOM 14161 C C . ALA D 1 295 ? 35.515 53.638 79.060 1.00 64.76 297 ALA D C 1
ATOM 14162 O O . ALA D 1 295 ? 35.421 53.148 80.186 1.00 58.81 297 ALA D O 1
ATOM 14164 N N . GLY D 1 296 ? 35.958 54.873 78.851 1.00 55.58 298 GLY D N 1
ATOM 14165 C CA . GLY D 1 296 ? 36.309 55.731 79.961 1.00 57.70 298 GLY D CA 1
ATOM 14166 C C . GLY D 1 296 ? 36.095 57.196 79.653 1.00 57.15 298 GLY D C 1
ATOM 14167 O O . GLY D 1 296 ? 36.482 57.674 78.583 1.00 65.73 298 GLY D O 1
ATOM 14168 N N . PHE D 1 297 ? 35.457 57.916 80.571 1.00 47.93 299 PHE D N 1
ATOM 14169 C CA . PHE D 1 297 ? 35.400 59.372 80.506 1.00 45.81 299 PHE D CA 1
ATOM 14170 C C . PHE D 1 297 ? 36.356 59.873 81.579 1.00 40.35 299 PHE D C 1
ATOM 14171 O O . PHE D 1 297 ? 35.995 60.024 82.746 1.00 45.29 299 PHE D O 1
ATOM 14179 N N . ASP D 1 298 ? 37.592 60.118 81.167 1.00 34.47 300 ASP D N 1
ATOM 14180 C CA . ASP D 1 298 ? 38.687 60.371 82.086 1.00 35.66 300 ASP D CA 1
ATOM 14181 C C . ASP D 1 298 ? 38.806 61.861 82.359 1.00 33.08 300 ASP D C 1
ATOM 14182 O O . ASP D 1 298 ? 38.776 62.675 81.430 1.00 37.72 300 ASP D O 1
ATOM 14187 N N . TRP D 1 299 ? 38.945 62.210 83.634 1.00 30.61 301 TRP D N 1
ATOM 14188 C CA . TRP D 1 299 ? 38.957 63.593 84.073 1.00 29.98 301 TRP D CA 1
ATOM 14189 C C . TRP D 1 299 ? 40.301 63.960 84.686 1.00 30.54 301 TRP D C 1
ATOM 14190 O O . TRP D 1 299 ? 41.033 63.104 85.194 1.00 30.34 301 TRP D O 1
ATOM 14201 N N . LYS D 1 300 ? 40.615 65.250 84.623 1.00 31.14 302 LYS D N 1
ATOM 14202 C CA . LYS D 1 300 ? 41.772 65.822 85.292 1.00 25.53 302 LYS D CA 1
ATOM 14203 C C . LYS D 1 300 ? 41.294 66.989 86.138 1.00 31.46 302 LYS D C 1
ATOM 14204 O O . LYS D 1 300 ? 40.590 67.873 85.641 1.00 28.43 302 LYS D O 1
ATOM 14210 N N . ILE D 1 301 ? 41.649 66.972 87.419 1.00 30.39 303 ILE D N 1
ATOM 14211 C CA . ILE D 1 301 ? 41.325 68.045 88.348 1.00 28.04 303 ILE D CA 1
ATOM 14212 C C . ILE D 1 301 ? 42.604 68.807 88.647 1.00 28.46 303 ILE D C 1
ATOM 14213 O O . ILE D 1 301 ? 43.631 68.203 88.978 1.00 28.63 303 ILE D O 1
ATOM 14218 N N . LEU D 1 302 ? 42.546 70.124 88.510 1.00 27.55 304 LEU D N 1
ATOM 14219 C CA . LEU D 1 302 ? 43.643 70.996 88.894 1.00 34.39 304 LEU D CA 1
ATOM 14220 C C . LEU D 1 302 ? 43.362 71.537 90.288 1.00 35.74 304 LEU D C 1
ATOM 14221 O O . LEU D 1 302 ? 42.279 72.073 90.543 1.00 35.15 304 LEU D O 1
ATOM 14226 N N . GLY D 1 303 ? 44.330 71.384 91.190 1.00 34.07 305 GLY D N 1
ATOM 14227 C CA . GLY D 1 303 ? 44.175 71.869 92.538 1.00 28.49 305 GLY D CA 1
ATOM 14228 C C . GLY D 1 303 ? 44.389 73.363 92.634 1.00 29.45 305 GLY D C 1
ATOM 14229 O O . GLY D 1 303 ? 44.626 74.063 91.639 1.00 31.05 305 GLY D O 1
ATOM 14230 N N . PRO D 1 304 ? 44.311 73.875 93.866 1.00 34.43 306 PRO D N 1
ATOM 14231 C CA . PRO D 1 304 ? 44.465 75.320 94.084 1.00 36.25 306 PRO D CA 1
ATOM 14232 C C . PRO D 1 304 ? 45.897 75.823 93.988 1.00 36.23 306 PRO D C 1
ATOM 14233 O O . PRO D 1 304 ? 46.090 77.037 93.848 1.00 32.02 306 PRO D O 1
ATOM 14237 N N . ASP D 1 305 ? 46.903 74.951 94.043 1.00 34.83 307 ASP D N 1
ATOM 14238 C CA . ASP D 1 305 ? 48.297 75.398 94.086 1.00 33.98 307 ASP D CA 1
ATOM 14239 C C . ASP D 1 305 ? 48.857 75.461 92.668 1.00 35.93 307 ASP D C 1
ATOM 14240 O O . ASP D 1 305 ? 49.309 74.463 92.104 1.00 40.69 307 ASP D O 1
ATOM 14245 N N . VAL D 1 306 ? 48.839 76.665 92.094 1.00 37.78 308 VAL D N 1
ATOM 14246 C CA . VAL D 1 306 ? 49.329 76.867 90.735 1.00 33.34 308 VAL D CA 1
ATOM 14247 C C . VAL D 1 306 ? 50.852 76.863 90.735 1.00 44.67 308 VAL D C 1
ATOM 14248 O O . VAL D 1 306 ? 51.493 77.542 91.549 1.00 47.53 308 VAL D O 1
ATOM 14252 N N . GLN D 1 307 ? 51.436 76.096 89.819 1.00 46.64 309 GLN D N 1
ATOM 14253 C CA . GLN D 1 307 ? 52.881 76.016 89.640 1.00 42.09 309 GLN D CA 1
ATOM 14254 C C . GLN D 1 307 ? 53.139 75.175 88.399 1.00 35.31 309 GLN D C 1
ATOM 14255 O O . GLN D 1 307 ? 52.248 74.473 87.913 1.00 36.48 309 GLN D O 1
ATOM 14261 N N . GLU D 1 308 ? 54.374 75.259 87.896 1.00 36.99 310 GLU D N 1
ATOM 14262 C CA . GLU D 1 308 ? 54.837 74.465 86.755 1.00 37.84 310 GLU D CA 1
ATOM 14263 C C . GLU D 1 308 ? 53.833 74.502 85.605 1.00 35.36 310 GLU D C 1
ATOM 14264 O O . GLU D 1 308 ? 53.462 73.472 85.039 1.00 39.02 310 GLU D O 1
ATOM 14270 N N . VAL D 1 309 ? 53.379 75.714 85.271 1.00 37.23 311 VAL D N 1
ATOM 14271 C CA . VAL D 1 309 ? 52.293 75.865 84.303 1.00 32.29 311 VAL D CA 1
ATOM 14272 C C . VAL D 1 309 ? 52.697 75.292 82.951 1.00 31.65 311 VAL D C 1
ATOM 14273 O O . VAL D 1 309 ? 51.917 74.591 82.296 1.00 34.73 311 VAL D O 1
ATOM 14277 N N . ASP D 1 310 ? 53.923 75.590 82.514 1.00 27.86 312 ASP D N 1
ATOM 14278 C CA . ASP D 1 310 ? 54.413 75.073 81.240 1.00 33.04 312 ASP D CA 1
ATOM 14279 C C . ASP D 1 310 ? 54.356 73.551 81.205 1.00 37.24 312 ASP D C 1
ATOM 14280 O O . ASP D 1 310 ? 53.901 72.957 80.220 1.00 37.30 312 ASP D O 1
ATOM 14285 N N . TYR D 1 311 ? 54.802 72.901 82.282 1.00 32.87 313 TYR D N 1
ATOM 14286 C CA . TYR D 1 311 ? 54.774 71.443 82.320 1.00 26.45 313 TYR D CA 1
ATOM 14287 C C . TYR D 1 311 ? 53.346 70.919 82.328 1.00 34.00 313 TYR D C 1
ATOM 14288 O O . TYR D 1 311 ? 53.019 69.975 81.598 1.00 25.04 313 TYR D O 1
ATOM 14297 N N . VAL D 1 312 ? 52.487 71.510 83.159 1.00 33.47 314 VAL D N 1
ATOM 14298 C CA . VAL D 1 312 ? 51.099 71.072 83.235 1.00 34.01 314 VAL D CA 1
ATOM 14299 C C . VAL D 1 312 ? 50.402 71.253 81.893 1.00 28.68 314 VAL D C 1
ATOM 14300 O O . VAL D 1 312 ? 49.610 70.401 81.472 1.00 38.39 314 VAL D O 1
ATOM 14304 N N . ALA D 1 313 ? 50.686 72.356 81.195 1.00 27.87 315 ALA D N 1
ATOM 14305 C CA . ALA D 1 313 ? 50.081 72.564 79.883 1.00 25.32 315 ALA D CA 1
ATOM 14306 C C . ALA D 1 313 ? 50.522 71.486 78.903 1.00 27.29 315 ALA D C 1
ATOM 14307 O O . ALA D 1 313 ? 49.715 70.977 78.118 1.00 30.15 315 ALA D O 1
ATOM 14309 N N . TRP D 1 314 ? 51.807 71.122 78.939 1.00 33.46 316 TRP D N 1
ATOM 14310 C CA . TRP D 1 314 ? 52.309 70.094 78.032 1.00 26.65 316 TRP D CA 1
ATOM 14311 C C . TRP D 1 314 ? 51.619 68.762 78.281 1.00 30.99 316 TRP D C 1
ATOM 14312 O O . TRP D 1 314 ? 51.229 68.067 77.336 1.00 36.56 316 TRP D O 1
ATOM 14323 N N . VAL D 1 315 ? 51.448 68.398 79.551 1.00 31.40 317 VAL D N 1
ATOM 14324 C CA . VAL D 1 315 ? 50.778 67.145 79.871 1.00 25.68 317 VAL D CA 1
ATOM 14325 C C . VAL D 1 315 ? 49.314 67.206 79.462 1.00 25.26 317 VAL D C 1
ATOM 14326 O O . VAL D 1 315 ? 48.753 66.219 78.972 1.00 28.29 317 VAL D O 1
ATOM 14330 N N . CYS D 1 316 ? 48.672 68.362 79.658 1.00 32.99 318 CYS D N 1
ATOM 14331 C CA . CYS D 1 316 ? 47.291 68.521 79.218 1.00 25.19 318 CYS D CA 1
ATOM 14332 C C . CYS D 1 316 ? 47.171 68.311 77.715 1.00 27.02 318 CYS D C 1
ATOM 14333 O O . CYS D 1 316 ? 46.232 67.659 77.245 1.00 28.89 318 CYS D O 1
ATOM 14336 N N . ASP D 1 317 ? 48.120 68.848 76.946 1.00 26.67 319 ASP D N 1
ATOM 14337 C CA . ASP D 1 317 ? 48.073 68.679 75.498 1.00 34.29 319 ASP D CA 1
ATOM 14338 C C . ASP D 1 317 ? 48.286 67.221 75.111 1.00 41.06 319 ASP D C 1
ATOM 14339 O O . ASP D 1 317 ? 47.564 66.680 74.266 1.00 38.10 319 ASP D O 1
ATOM 14344 N N . GLN D 1 318 ? 49.275 66.566 75.725 1.00 42.03 320 GLN D N 1
ATOM 14345 C CA . GLN D 1 318 ? 49.542 65.167 75.400 1.00 37.45 320 GLN D CA 1
ATOM 14346 C C . GLN D 1 318 ? 48.392 64.271 75.840 1.00 34.82 320 GLN D C 1
ATOM 14347 O O . GLN D 1 318 ? 47.946 63.406 75.079 1.00 28.20 320 GLN D O 1
ATOM 14353 N N . ASP D 1 319 ? 47.893 64.467 77.064 1.00 28.78 321 ASP D N 1
ATOM 14354 C CA . ASP D 1 319 ? 46.782 63.651 77.549 1.00 24.42 321 ASP D CA 1
ATOM 14355 C C . ASP D 1 319 ? 45.567 63.763 76.640 1.00 28.11 321 ASP D C 1
ATOM 14356 O O . ASP D 1 319 ? 44.893 62.764 76.365 1.00 36.76 321 ASP D O 1
ATOM 14361 N N . ALA D 1 320 ? 45.276 64.971 76.159 1.00 28.74 322 ALA D N 1
ATOM 14362 C CA . ALA D 1 320 ? 44.031 65.199 75.439 1.00 26.61 322 ALA D CA 1
ATOM 14363 C C . ALA D 1 320 ? 44.137 64.811 73.972 1.00 29.41 322 ALA D C 1
ATOM 14364 O O . ALA D 1 320 ? 43.175 64.285 73.402 1.00 26.03 322 ALA D O 1
ATOM 14366 N N . TYR D 1 321 ? 45.284 65.060 73.337 1.00 31.44 323 TYR D N 1
ATOM 14367 C CA . TYR D 1 321 ? 45.339 65.030 71.883 1.00 29.11 323 TYR D CA 1
ATOM 14368 C C . TYR D 1 321 ? 46.387 64.108 71.277 1.00 29.55 323 TYR D C 1
ATOM 14369 O O . TYR D 1 321 ? 46.414 63.983 70.048 1.00 33.30 323 TYR D O 1
ATOM 14378 N N . ALA D 1 322 ? 47.239 63.464 72.070 1.00 34.35 324 ALA D N 1
ATOM 14379 C CA . ALA D 1 322 ? 48.075 62.408 71.516 1.00 36.37 324 ALA D CA 1
ATOM 14380 C C . ALA D 1 322 ? 47.190 61.321 70.921 1.00 30.87 324 ALA D C 1
ATOM 14381 O O . ALA D 1 322 ? 46.155 60.965 71.490 1.00 30.51 324 ALA D O 1
ATOM 14383 N N . CYS D 1 323 ? 47.598 60.804 69.761 1.00 25.68 325 CYS D N 1
ATOM 14384 C CA . CYS D 1 323 ? 46.800 59.871 68.970 1.00 27.97 325 CYS D CA 1
ATOM 14385 C C . CYS D 1 323 ? 45.450 60.464 68.582 1.00 33.02 325 CYS D C 1
ATOM 14386 O O . CYS D 1 323 ? 44.501 59.720 68.311 1.00 35.87 325 CYS D O 1
ATOM 14389 N N . SER D 1 324 ? 45.357 61.796 68.553 1.00 33.28 326 SER D N 1
ATOM 14390 C CA . SER D 1 324 ? 44.099 62.502 68.312 1.00 28.28 326 SER D CA 1
ATOM 14391 C C . SER D 1 324 ? 43.037 62.077 69.322 1.00 27.32 326 SER D C 1
ATOM 14392 O O . SER D 1 324 ? 41.862 61.914 68.991 1.00 29.56 326 SER D O 1
ATOM 14395 N N . GLY D 1 325 ? 43.466 61.868 70.567 1.00 27.18 327 GLY D N 1
ATOM 14396 C CA . GLY D 1 325 ? 42.561 61.489 71.633 1.00 31.80 327 GLY D CA 1
ATOM 14397 C C . GLY D 1 325 ? 42.046 60.070 71.580 1.00 37.98 327 GLY D C 1
ATOM 14398 O O . GLY D 1 325 ? 41.151 59.722 72.358 1.00 31.30 327 GLY D O 1
ATOM 14399 N N . GLN D 1 326 ? 42.586 59.231 70.699 1.00 43.13 328 GLN D N 1
ATOM 14400 C CA . GLN D 1 326 ? 42.100 57.859 70.543 1.00 37.16 328 GLN D CA 1
ATOM 14401 C C . GLN D 1 326 ? 42.824 56.920 71.511 1.00 30.89 328 GLN D C 1
ATOM 14402 O O . GLN D 1 326 ? 43.478 55.945 71.136 1.00 35.49 328 GLN D O 1
ATOM 14408 N N . LYS D 1 327 ? 42.682 57.254 72.791 1.00 31.93 329 LYS D N 1
ATOM 14409 C CA . LYS D 1 327 ? 43.148 56.445 73.906 1.00 36.90 329 LYS D CA 1
ATOM 14410 C C . LYS D 1 327 ? 42.006 56.304 74.899 1.00 39.89 329 LYS D C 1
ATOM 14411 O O . LYS D 1 327 ? 41.320 57.285 75.201 1.00 34.56 329 LYS D O 1
ATOM 14417 N N . CYS D 1 328 ? 41.807 55.092 75.419 1.00 39.31 330 CYS D N 1
ATOM 14418 C CA . CYS D 1 328 ? 40.822 54.936 76.483 1.00 41.91 330 CYS D CA 1
ATOM 14419 C C . CYS D 1 328 ? 41.222 55.672 77.755 1.00 37.97 330 CYS D C 1
ATOM 14420 O O . CYS D 1 328 ? 40.429 55.713 78.701 1.00 42.69 330 CYS D O 1
ATOM 14423 N N . SER D 1 329 ? 42.423 56.252 77.795 1.00 34.35 331 SER D N 1
ATOM 14424 C CA . SER D 1 329 ? 42.914 57.023 78.928 1.00 39.75 331 SER D CA 1
ATOM 14425 C C . SER D 1 329 ? 42.942 58.523 78.649 1.00 42.86 331 SER D C 1
ATOM 14426 O O . SER D 1 329 ? 43.460 59.286 79.472 1.00 40.75 331 SER D O 1
ATOM 14429 N N . ALA D 1 330 ? 42.389 58.964 77.521 1.00 34.03 332 ALA D N 1
ATOM 14430 C CA . ALA D 1 330 ? 42.541 60.349 77.095 1.00 35.34 332 ALA D CA 1
ATOM 14431 C C . ALA D 1 330 ? 41.774 61.306 78.004 1.00 41.78 332 ALA D C 1
ATOM 14432 O O . ALA D 1 330 ? 40.751 60.957 78.601 1.00 33.04 332 ALA D O 1
ATOM 14434 N N . GLN D 1 331 ? 42.288 62.531 78.099 1.00 43.07 333 GLN D N 1
ATOM 14435 C CA . GLN D 1 331 ? 41.693 63.578 78.923 1.00 41.53 333 GLN D CA 1
ATOM 14436 C C . GLN D 1 331 ? 40.469 64.136 78.207 1.00 42.42 333 GLN D C 1
ATOM 14437 O O . GLN D 1 331 ? 40.598 64.871 77.223 1.00 43.81 333 GLN D O 1
ATOM 14443 N N . SER D 1 332 ? 39.280 63.791 78.699 1.00 33.01 334 SER D N 1
ATOM 14444 C CA . SER D 1 332 ? 38.039 64.233 78.076 1.00 34.14 334 SER D CA 1
ATOM 14445 C C . SER D 1 332 ? 37.382 65.409 78.789 1.00 32.01 334 SER D C 1
ATOM 14446 O O . SER D 1 332 ? 36.576 66.112 78.169 1.00 34.27 334 SER D O 1
ATOM 14449 N N . VAL D 1 333 ? 37.681 65.633 80.066 1.00 29.41 335 VAL D N 1
ATOM 14450 C CA . VAL D 1 333 ? 37.188 66.810 80.774 1.00 38.16 335 VAL D CA 1
ATOM 14451 C C . VAL D 1 333 ? 38.278 67.311 81.713 1.00 39.15 335 VAL D C 1
ATOM 14452 O O . VAL D 1 333 ? 39.026 66.521 82.300 1.00 36.62 335 VAL D O 1
ATOM 14456 N N . LEU D 1 334 ? 38.383 68.634 81.830 1.00 32.13 336 LEU D N 1
ATOM 14457 C CA . LEU D 1 334 ? 39.360 69.291 82.689 1.00 26.88 336 LEU D CA 1
ATOM 14458 C C . LEU D 1 334 ? 38.621 70.178 83.681 1.00 27.70 336 LEU D C 1
ATOM 14459 O O . LEU D 1 334 ? 37.947 71.133 83.280 1.00 27.55 336 LEU D O 1
ATOM 14464 N N . PHE D 1 335 ? 38.739 69.858 84.969 1.00 29.60 337 PHE D N 1
ATOM 14465 C CA . PHE D 1 335 ? 38.179 70.687 86.037 1.00 27.35 337 PHE D CA 1
ATOM 14466 C C . PHE D 1 335 ? 39.262 71.660 86.492 1.00 31.24 337 PHE D C 1
ATOM 14467 O O . PHE D 1 335 ? 40.189 71.281 87.211 1.00 31.39 337 PHE D O 1
ATOM 14475 N N . MET D 1 336 ? 39.147 72.921 86.079 1.00 33.37 338 MET D N 1
ATOM 14476 C CA . MET D 1 336 ? 40.136 73.942 86.414 1.00 31.38 338 MET D CA 1
ATOM 14477 C C . MET D 1 336 ? 39.726 74.669 87.690 1.00 31.00 338 MET D C 1
ATOM 14478 O O . MET D 1 336 ? 38.675 75.317 87.729 1.00 30.26 338 MET D O 1
ATOM 14483 N N . HIS D 1 337 ? 40.559 74.572 88.726 1.00 33.25 339 HIS D N 1
ATOM 14484 C CA . HIS D 1 337 ? 40.419 75.469 89.864 1.00 35.66 339 HIS D CA 1
ATOM 14485 C C . HIS D 1 337 ? 40.522 76.909 89.379 1.00 41.76 339 HIS D C 1
ATOM 14486 O O . HIS D 1 337 ? 41.260 77.209 88.437 1.00 34.54 339 HIS D O 1
ATOM 14493 N N . LYS D 1 338 ? 39.761 77.804 90.017 1.00 41.77 340 LYS D N 1
ATOM 14494 C CA . LYS D 1 338 ? 39.725 79.192 89.563 1.00 36.79 340 LYS D CA 1
ATOM 14495 C C . LYS D 1 338 ? 41.106 79.831 89.610 1.00 34.86 340 LYS D C 1
ATOM 14496 O O . LYS D 1 338 ? 41.403 80.729 88.813 1.00 38.79 340 LYS D O 1
ATOM 14502 N N . ASN D 1 339 ? 41.968 79.369 90.519 1.00 33.87 341 ASN D N 1
ATOM 14503 C CA . ASN D 1 339 ? 43.325 79.897 90.590 1.00 36.38 341 ASN D CA 1
ATOM 14504 C C . ASN D 1 339 ? 44.083 79.692 89.285 1.00 36.62 341 ASN D C 1
ATOM 14505 O O . ASN D 1 339 ? 44.942 80.509 88.935 1.00 40.78 341 ASN D O 1
ATOM 14510 N N . TRP D 1 340 ? 43.777 78.620 88.550 1.00 30.28 342 TRP D N 1
ATOM 14511 C CA . TRP D 1 340 ? 44.450 78.320 87.291 1.00 31.86 342 TRP D CA 1
ATOM 14512 C C . TRP D 1 340 ? 43.943 79.151 86.121 1.00 38.91 342 TRP D C 1
ATOM 14513 O O . TRP D 1 340 ? 44.533 79.086 85.037 1.00 44.64 342 TRP D O 1
ATOM 14524 N N . SER D 1 341 ? 42.873 79.928 86.306 1.00 36.36 343 SER D N 1
ATOM 14525 C CA . SER D 1 341 ? 42.295 80.671 85.193 1.00 44.51 343 SER D CA 1
ATOM 14526 C C . SER D 1 341 ? 43.144 81.868 84.789 1.00 38.45 343 SER D C 1
ATOM 14527 O O . SER D 1 341 ? 43.059 82.312 83.639 1.00 45.64 343 SER D O 1
ATOM 14530 N N . SER D 1 342 ? 43.954 82.400 85.703 1.00 36.26 344 SER D N 1
ATOM 14531 C CA . SER D 1 342 ? 44.843 83.516 85.416 1.00 43.71 344 SER D CA 1
ATOM 14532 C C . SER D 1 342 ? 46.292 83.076 85.256 1.00 35.04 344 SER D C 1
ATOM 14533 O O . SER D 1 342 ? 47.192 83.922 85.248 1.00 47.79 344 SER D O 1
ATOM 14536 N N . SER D 1 343 ? 46.534 81.775 85.114 1.00 39.55 345 SER D N 1
ATOM 14537 C CA . SER D 1 343 ? 47.881 81.225 85.073 1.00 40.01 345 SER D CA 1
ATOM 14538 C C . SER D 1 343 ? 48.491 81.211 83.678 1.00 39.39 345 SER D C 1
ATOM 14539 O O . SER D 1 343 ? 49.703 81.000 83.552 1.00 37.02 345 SER D O 1
ATOM 14542 N N . GLY D 1 344 ? 47.691 81.428 82.638 1.00 37.10 346 GLY D N 1
ATOM 14543 C CA . GLY D 1 344 ? 48.129 81.220 81.278 1.00 36.24 346 GLY D CA 1
ATOM 14544 C C . GLY D 1 344 ? 48.031 79.790 80.798 1.00 33.83 346 GLY D C 1
ATOM 14545 O O . GLY D 1 344 ? 48.464 79.501 79.674 1.00 34.22 346 GLY D O 1
ATOM 14546 N N . LEU D 1 345 ? 47.479 78.886 81.613 1.00 33.55 347 LEU D N 1
ATOM 14547 C CA . LEU D 1 345 ? 47.409 77.478 81.233 1.00 34.63 347 LEU D CA 1
ATOM 14548 C C . LEU D 1 345 ? 46.621 77.292 79.945 1.00 30.22 347 LEU D C 1
ATOM 14549 O O . LEU D 1 345 ? 47.056 76.580 79.032 1.00 30.55 347 LEU D O 1
ATOM 14554 N N . LEU D 1 346 ? 45.444 77.915 79.862 1.00 29.44 348 LEU D N 1
ATOM 14555 C CA . LEU D 1 346 ? 44.605 77.747 78.681 1.00 33.91 348 LEU D CA 1
ATOM 14556 C C . LEU D 1 346 ? 45.258 78.358 77.450 1.00 36.18 348 LEU D C 1
ATOM 14557 O O . LEU D 1 346 ? 45.130 77.820 76.344 1.00 32.38 348 LEU D O 1
ATOM 14562 N N . GLU D 1 347 ? 45.971 79.474 77.624 1.00 35.01 349 GLU D N 1
ATOM 14563 C CA . GLU D 1 347 ? 46.686 80.077 76.503 1.00 32.97 349 GLU D CA 1
ATOM 14564 C C . GLU D 1 347 ? 47.773 79.146 75.982 1.00 36.77 349 GLU D C 1
ATOM 14565 O O . GLU D 1 347 ? 47.970 79.029 74.768 1.00 34.23 349 GLU D O 1
ATOM 14571 N N . LYS D 1 348 ? 48.483 78.466 76.889 1.00 35.44 350 LYS D N 1
ATOM 14572 C CA . LYS D 1 348 ? 49.513 77.522 76.468 1.00 34.14 350 LYS D CA 1
ATOM 14573 C C . LYS D 1 348 ? 48.897 76.290 75.819 1.00 31.58 350 LYS D C 1
ATOM 14574 O O . LYS D 1 348 ? 49.410 75.794 74.809 1.00 31.55 350 LYS D O 1
ATOM 14580 N N . MET D 1 349 ? 47.800 75.783 76.387 1.00 26.76 351 MET D N 1
ATOM 14581 C CA . MET D 1 349 ? 47.097 74.654 75.784 1.00 30.27 351 MET D CA 1
ATOM 14582 C C . MET D 1 349 ? 46.681 74.971 74.352 1.00 33.33 351 MET D C 1
ATOM 14583 O O . MET D 1 349 ? 46.836 74.139 73.449 1.00 30.62 351 MET D O 1
ATOM 14588 N N . LYS D 1 350 ? 46.162 76.180 74.127 1.00 30.75 352 LYS D N 1
ATOM 14589 C CA . LYS D 1 350 ? 45.743 76.583 72.789 1.00 39.09 352 LYS D CA 1
ATOM 14590 C C . LYS D 1 350 ? 46.915 76.565 71.814 1.00 38.20 352 LYS D C 1
ATOM 14591 O O . LYS D 1 350 ? 46.819 75.998 70.718 1.00 38.40 352 LYS D O 1
ATOM 14597 N N . LYS D 1 351 ? 48.037 77.177 72.201 1.00 33.19 353 LYS D N 1
ATOM 14598 C CA . LYS D 1 351 ? 49.213 77.191 71.336 1.00 36.88 353 LYS D CA 1
ATOM 14599 C C . LYS D 1 351 ? 49.750 75.784 71.106 1.00 44.80 353 LYS D C 1
ATOM 14600 O O . LYS D 1 351 ? 50.124 75.436 69.980 1.00 47.12 353 LYS D O 1
ATOM 14606 N N . LEU D 1 352 ? 49.802 74.966 72.161 1.00 39.97 354 LEU D N 1
ATOM 14607 C CA . LEU D 1 352 ? 50.287 73.597 72.014 1.00 37.79 354 LEU D CA 1
ATOM 14608 C C . LEU D 1 352 ? 49.399 72.796 71.071 1.00 42.08 354 LEU D C 1
ATOM 14609 O O . LEU D 1 352 ? 49.895 71.991 70.274 1.00 32.89 354 LEU D O 1
ATOM 14614 N N . SER D 1 353 ? 48.082 73.000 71.152 1.00 35.42 355 SER D N 1
ATOM 14615 C CA . SER D 1 353 ? 47.175 72.312 70.241 1.00 34.70 355 SER D CA 1
ATOM 14616 C C . SER D 1 353 ? 47.428 72.718 68.797 1.00 38.40 355 SER D C 1
ATOM 14617 O O . SER D 1 353 ? 47.252 71.903 67.883 1.00 39.32 355 SER D O 1
ATOM 14620 N N . GLU D 1 354 ? 47.866 73.958 68.571 1.00 37.21 356 GLU D N 1
ATOM 14621 C CA . GLU D 1 354 ? 47.971 74.493 67.220 1.00 31.58 356 GLU D CA 1
ATOM 14622 C C . GLU D 1 354 ? 49.262 74.110 66.508 1.00 31.81 356 GLU D C 1
ATOM 14623 O O . GLU D 1 354 ? 49.388 74.386 65.310 1.00 36.42 356 GLU D O 1
ATOM 14629 N N . ARG D 1 355 ? 50.216 73.483 67.195 1.00 31.66 357 ARG D N 1
ATOM 14630 C CA . ARG D 1 355 ? 51.381 72.934 66.515 1.00 34.82 357 ARG D CA 1
ATOM 14631 C C . ARG D 1 355 ? 51.202 71.465 66.157 1.00 38.69 357 ARG D C 1
ATOM 14632 O O . ARG D 1 355 ? 52.116 70.867 65.580 1.00 34.55 357 ARG D O 1
ATOM 14640 N N . ARG D 1 356 ? 50.051 70.876 66.474 1.00 39.77 358 ARG D N 1
ATOM 14641 C CA . ARG D 1 356 ? 49.746 69.520 66.040 1.00 39.06 358 ARG D CA 1
ATOM 14642 C C . ARG D 1 356 ? 49.325 69.536 64.577 1.00 38.26 358 ARG D C 1
ATOM 14643 O O . ARG D 1 356 ? 48.495 70.354 64.169 1.00 38.20 358 ARG D O 1
ATOM 14651 N N . LYS D 1 357 ? 49.907 68.635 63.790 1.00 40.88 359 LYS D N 1
ATOM 14652 C CA . LYS D 1 357 ? 49.754 68.667 62.345 1.00 37.84 359 LYS D CA 1
ATOM 14653 C C . LYS D 1 357 ? 49.717 67.243 61.813 1.00 36.66 359 LYS D C 1
ATOM 14654 O O . LYS D 1 357 ? 50.181 66.301 62.461 1.00 36.59 359 LYS D O 1
ATOM 14660 N N . LEU D 1 358 ? 49.159 67.104 60.610 1.00 43.47 360 LEU D N 1
ATOM 14661 C CA . LEU D 1 358 ? 48.941 65.781 60.037 1.00 35.95 360 LEU D CA 1
ATOM 14662 C C . LEU D 1 358 ? 50.245 65.132 59.598 1.00 40.99 360 LEU D C 1
ATOM 14663 O O . LEU D 1 358 ? 50.345 63.900 59.580 1.00 44.82 360 LEU D O 1
ATOM 14668 N N . GLU D 1 359 ? 51.251 65.941 59.248 1.00 42.55 361 GLU D N 1
ATOM 14669 C CA . GLU D 1 359 ? 52.442 65.402 58.597 1.00 33.53 361 GLU D CA 1
ATOM 14670 C C . GLU D 1 359 ? 53.181 64.426 59.502 1.00 50.94 361 GLU D C 1
ATOM 14671 O O . GLU D 1 359 ? 53.722 63.420 59.029 1.00 57.65 361 GLU D O 1
ATOM 14677 N N . ASP D 1 360 ? 53.215 64.698 60.804 1.00 39.50 362 ASP D N 1
ATOM 14678 C CA . ASP D 1 360 ? 53.819 63.779 61.759 1.00 37.80 362 ASP D CA 1
ATOM 14679 C C . ASP D 1 360 ? 52.776 63.024 62.575 1.00 35.37 362 ASP D C 1
ATOM 14680 O O . ASP D 1 360 ? 53.131 62.357 63.551 1.00 42.90 362 ASP D O 1
ATOM 14685 N N . LEU D 1 361 ? 51.499 63.121 62.197 1.00 37.70 363 LEU D N 1
ATOM 14686 C CA . LEU D 1 361 ? 50.403 62.400 62.849 1.00 37.64 363 LEU D CA 1
ATOM 14687 C C . LEU D 1 361 ? 50.263 62.767 64.324 1.00 32.64 363 LEU D C 1
ATOM 14688 O O . LEU D 1 361 ? 49.750 61.982 65.127 1.00 30.66 363 LEU D O 1
ATOM 14693 N N . THR D 1 362 ? 50.702 63.974 64.686 1.00 37.89 364 THR D N 1
ATOM 14694 C CA . THR D 1 362 ? 50.330 64.545 65.973 1.00 36.70 364 THR D CA 1
ATOM 14695 C C . THR D 1 362 ? 48.870 64.973 66.000 1.00 37.30 364 THR D C 1
ATOM 14696 O O . THR D 1 362 ? 48.330 65.222 67.083 1.00 36.72 364 THR D O 1
ATOM 14700 N N . ILE D 1 363 ? 48.239 65.087 64.834 1.00 35.90 365 ILE D N 1
ATOM 14701 C CA . ILE D 1 363 ? 46.789 65.057 64.686 1.00 34.85 365 ILE D CA 1
ATOM 14702 C C . ILE D 1 363 ? 46.501 64.199 63.463 1.00 41.38 365 ILE D C 1
ATOM 14703 O O . ILE D 1 363 ? 47.269 64.212 62.495 1.00 38.52 365 ILE D O 1
ATOM 14708 N N . GLY D 1 364 ? 45.420 63.428 63.506 1.00 38.82 366 GLY D N 1
ATOM 14709 C CA . GLY D 1 364 ? 45.191 62.478 62.445 1.00 33.78 366 GLY D CA 1
ATOM 14710 C C . GLY D 1 364 ? 43.781 61.939 62.332 1.00 36.74 366 GLY D C 1
ATOM 14711 O O . GLY D 1 364 ? 42.833 62.452 62.935 1.00 39.45 366 GLY D O 1
ATOM 14712 N N . PRO D 1 365 ? 43.626 60.884 61.532 1.00 37.13 367 PRO D N 1
ATOM 14713 C CA . PRO D 1 365 ? 42.295 60.305 61.319 1.00 43.05 367 PRO D CA 1
ATOM 14714 C C . PRO D 1 365 ? 41.696 59.791 62.620 1.00 38.14 367 PRO D C 1
ATOM 14715 O O . PRO D 1 365 ? 42.396 59.261 63.485 1.00 33.81 367 PRO D O 1
ATOM 14719 N N . VAL D 1 366 ? 40.387 59.967 62.753 1.00 30.43 368 VAL D N 1
ATOM 14720 C CA . VAL D 1 366 ? 39.627 59.486 63.901 1.00 37.47 368 VAL D CA 1
ATOM 14721 C C . VAL D 1 366 ? 38.793 58.309 63.412 1.00 37.80 368 VAL D C 1
ATOM 14722 O O . VAL D 1 366 ? 37.830 58.492 62.658 1.00 34.24 368 VAL D O 1
ATOM 14726 N N . LEU D 1 367 ? 39.153 57.099 63.845 1.00 31.94 369 LEU D N 1
ATOM 14727 C CA . LEU D 1 367 ? 38.669 55.901 63.167 1.00 38.76 369 LEU D CA 1
ATOM 14728 C C . LEU D 1 367 ? 37.249 55.500 63.551 1.00 42.32 369 LEU D C 1
ATOM 14729 O O . LEU D 1 367 ? 36.631 54.722 62.816 1.00 44.96 369 LEU D O 1
ATOM 14734 N N . THR D 1 368 ? 36.715 55.989 64.674 1.00 35.28 370 THR D N 1
ATOM 14735 C CA . THR D 1 368 ? 35.375 55.605 65.103 1.00 34.17 370 THR D CA 1
ATOM 14736 C C . THR D 1 368 ? 34.417 56.777 65.272 1.00 34.25 370 THR D C 1
ATOM 14737 O O . THR D 1 368 ? 33.274 56.560 65.690 1.00 39.67 370 THR D O 1
ATOM 14741 N N . VAL D 1 369 ? 34.834 58.005 64.968 1.00 36.81 371 VAL D N 1
ATOM 14742 C CA . VAL D 1 369 ? 33.957 59.170 65.048 1.00 33.47 371 VAL D CA 1
ATOM 14743 C C . VAL D 1 369 ? 34.168 60.018 63.801 1.00 33.30 371 VAL D C 1
ATOM 14744 O O . VAL D 1 369 ? 35.299 60.410 63.496 1.00 30.43 371 VAL D O 1
ATOM 14748 N N . THR D 1 370 ? 33.084 60.304 63.083 1.00 35.53 372 THR D N 1
ATOM 14749 C CA . THR D 1 370 ? 33.184 61.126 61.889 1.00 35.89 372 THR D CA 1
ATOM 14750 C C . THR D 1 370 ? 33.375 62.591 62.263 1.00 40.70 372 THR D C 1
ATOM 14751 O O . THR D 1 370 ? 33.106 63.014 63.391 1.00 42.96 372 THR D O 1
ATOM 14755 N N . THR D 1 371 ? 33.864 63.364 61.291 1.00 32.42 373 THR D N 1
ATOM 14756 C CA . THR D 1 371 ? 33.983 64.804 61.483 1.00 37.10 373 THR D CA 1
ATOM 14757 C C . THR D 1 371 ? 32.631 65.422 61.810 1.00 41.90 373 THR D C 1
ATOM 14758 O O . THR D 1 371 ? 32.529 66.281 62.692 1.00 42.55 373 THR D O 1
ATOM 14762 N N . GLU D 1 372 ? 31.578 64.982 61.119 1.00 39.81 374 GLU D N 1
ATOM 14763 C CA . GLU D 1 372 ? 30.264 65.577 61.331 1.00 45.95 374 GLU D CA 1
ATOM 14764 C C . GLU D 1 372 ? 29.710 65.201 62.698 1.00 42.29 374 GLU D C 1
ATOM 14765 O O . GLU D 1 372 ? 29.005 65.997 63.328 1.00 45.69 374 GLU D O 1
ATOM 14771 N N . ALA D 1 373 ? 30.026 63.997 63.180 1.00 40.82 375 ALA D N 1
ATOM 14772 C CA . ALA D 1 373 ? 29.618 63.616 64.528 1.00 39.73 375 ALA D CA 1
ATOM 14773 C C . ALA D 1 373 ? 30.320 64.473 65.573 1.00 36.83 375 ALA D C 1
ATOM 14774 O O . ALA D 1 373 ? 29.729 64.822 66.602 1.00 37.21 375 ALA D O 1
ATOM 14776 N N . MET D 1 374 ? 31.583 64.823 65.324 1.00 35.93 376 MET D N 1
ATOM 14777 C CA . MET D 1 374 ? 32.311 65.664 66.266 1.00 35.41 376 MET D CA 1
ATOM 14778 C C . MET D 1 374 ? 31.837 67.111 66.192 1.00 39.58 376 MET D C 1
ATOM 14779 O O . MET D 1 374 ? 31.674 67.767 67.227 1.00 36.73 376 MET D O 1
ATOM 14784 N N . ILE D 1 375 ? 31.593 67.621 64.983 1.00 41.03 377 ILE D N 1
ATOM 14785 C CA . ILE D 1 375 ? 31.048 68.970 64.852 1.00 42.47 377 ILE D CA 1
ATOM 14786 C C . ILE D 1 375 ? 29.667 69.050 65.488 1.00 47.63 377 ILE D C 1
ATOM 14787 O O . ILE D 1 375 ? 29.341 70.022 66.182 1.00 54.34 377 ILE D O 1
ATOM 14792 N N . GLU D 1 376 ? 28.840 68.022 65.278 1.00 36.53 378 GLU D N 1
ATOM 14793 C CA . GLU D 1 376 ? 27.494 68.033 65.842 1.00 37.26 378 GLU D CA 1
ATOM 14794 C C . GLU D 1 376 ? 27.535 67.986 67.363 1.00 47.44 378 GLU D C 1
ATOM 14795 O O . GLU D 1 376 ? 26.741 68.657 68.034 1.00 50.28 378 GLU D O 1
ATOM 14801 N N . HIS D 1 377 ? 28.452 67.198 67.927 1.00 42.40 379 HIS D N 1
ATOM 14802 C CA . HIS D 1 377 ? 28.611 67.166 69.377 1.00 37.14 379 HIS D CA 1
ATOM 14803 C C . HIS D 1 377 ? 28.999 68.539 69.908 1.00 43.26 379 HIS D C 1
ATOM 14804 O O . HIS D 1 377 ? 28.453 69.009 70.914 1.00 42.25 379 HIS D O 1
ATOM 14811 N N . MET D 1 378 ? 29.939 69.202 69.232 1.00 44.62 380 MET D N 1
ATOM 14812 C CA . MET D 1 378 ? 30.392 70.519 69.666 1.00 38.51 380 MET D CA 1
ATOM 14813 C C . MET D 1 378 ? 29.249 71.524 69.651 1.00 45.13 380 MET D C 1
ATOM 14814 O O . MET D 1 378 ? 29.084 72.309 70.593 1.00 48.85 380 MET D O 1
ATOM 14819 N N . ASN D 1 379 ? 28.446 71.516 68.584 1.00 43.85 381 ASN D N 1
ATOM 14820 C CA . ASN D 1 379 ? 27.321 72.441 68.507 1.00 41.93 381 ASN D CA 1
ATOM 14821 C C . ASN D 1 379 ? 26.268 72.120 69.560 1.00 47.24 381 ASN D C 1
ATOM 14822 O O . ASN D 1 379 ? 25.626 73.030 70.098 1.00 43.82 381 ASN D O 1
ATOM 14827 N N . ASN D 1 380 ? 26.072 70.834 69.863 1.00 42.87 382 ASN D N 1
ATOM 14828 C CA . ASN D 1 380 ? 25.134 70.454 70.914 1.00 39.98 382 ASN D CA 1
ATOM 14829 C C . ASN D 1 380 ? 25.576 70.997 72.266 1.00 37.82 382 ASN D C 1
ATOM 14830 O O . ASN D 1 380 ? 24.750 71.482 73.049 1.00 45.78 382 ASN D O 1
ATOM 14835 N N . LEU D 1 381 ? 26.878 70.933 72.555 1.00 31.97 383 LEU D N 1
ATOM 14836 C CA . LEU D 1 381 ? 27.390 71.532 73.783 1.00 40.00 383 LEU D CA 1
ATOM 14837 C C . LEU D 1 381 ? 27.265 73.049 73.760 1.00 40.99 383 LEU D C 1
ATOM 14838 O O . LEU D 1 381 ? 27.047 73.666 74.808 1.00 40.55 383 LEU D O 1
ATOM 14843 N N . LEU D 1 382 ? 27.395 73.667 72.584 1.00 39.17 384 LEU D N 1
ATOM 14844 C CA . LEU D 1 382 ? 27.335 75.121 72.496 1.00 32.02 384 LEU D CA 1
ATOM 14845 C C . LEU D 1 382 ? 25.929 75.667 72.702 1.00 39.01 384 LEU D C 1
ATOM 14846 O O . LEU D 1 382 ? 25.774 76.884 72.858 1.00 39.36 384 LEU D O 1
ATOM 14851 N N . LYS D 1 383 ? 24.907 74.809 72.699 1.00 43.75 385 LYS D N 1
ATOM 14852 C CA . LYS D 1 383 ? 23.574 75.242 73.098 1.00 44.91 385 LYS D CA 1
ATOM 14853 C C . LYS D 1 383 ? 23.498 75.540 74.588 1.00 44.41 385 LYS D C 1
ATOM 14854 O O . LYS D 1 383 ? 22.558 76.210 75.030 1.00 50.86 385 LYS D O 1
ATOM 14860 N N . ILE D 1 384 ? 24.463 75.064 75.366 1.00 38.97 386 ILE D N 1
ATOM 14861 C CA . ILE D 1 384 ? 24.421 75.203 76.816 1.00 36.23 386 ILE D CA 1
ATOM 14862 C C . ILE D 1 384 ? 24.834 76.615 77.206 1.00 43.98 386 ILE D C 1
ATOM 14863 O O . ILE D 1 384 ? 25.786 77.181 76.654 1.00 36.90 386 ILE D O 1
ATOM 14868 N N . ARG D 1 385 ? 24.105 77.185 78.165 1.00 41.37 387 ARG D N 1
ATOM 14869 C CA . ARG D 1 385 ? 24.323 78.559 78.596 1.00 38.59 387 ARG D CA 1
ATOM 14870 C C . ARG D 1 385 ? 25.739 78.763 79.121 1.00 42.61 387 ARG D C 1
ATOM 14871 O O . ARG D 1 385 ? 26.225 77.993 79.954 1.00 50.67 387 ARG D O 1
ATOM 14879 N N . GLY D 1 386 ? 26.402 79.811 78.629 1.00 42.38 388 GLY D N 1
ATOM 14880 C CA . GLY D 1 386 ? 27.734 80.164 79.076 1.00 33.63 388 GLY D CA 1
ATOM 14881 C C . GLY D 1 386 ? 28.861 79.396 78.424 1.00 39.21 388 GLY D C 1
ATOM 14882 O O . GLY D 1 386 ? 30.028 79.648 78.749 1.00 43.11 388 GLY D O 1
ATOM 14883 N N . SER D 1 387 ? 28.558 78.481 77.510 1.00 40.11 389 SER D N 1
ATOM 14884 C CA . SER D 1 387 ? 29.595 77.677 76.889 1.00 37.35 389 SER D CA 1
ATOM 14885 C C . SER D 1 387 ? 30.259 78.439 75.747 1.00 41.10 389 SER D C 1
ATOM 14886 O O . SER D 1 387 ? 29.684 79.358 75.160 1.00 39.63 389 SER D O 1
ATOM 14889 N N . LYS D 1 388 ? 31.488 78.036 75.432 1.00 38.17 390 LYS D N 1
ATOM 14890 C CA . LYS D 1 388 ? 32.237 78.662 74.352 1.00 41.71 390 LYS D CA 1
ATOM 14891 C C . LYS D 1 388 ? 33.345 77.725 73.899 1.00 39.08 390 LYS D C 1
ATOM 14892 O O . LYS D 1 388 ? 33.872 76.935 74.689 1.00 37.57 390 LYS D O 1
ATOM 14898 N N . VAL D 1 389 ? 33.678 77.815 72.611 1.00 34.88 391 VAL D N 1
ATOM 14899 C CA . VAL D 1 389 ? 34.862 77.144 72.091 1.00 45.70 391 VAL D CA 1
ATOM 14900 C C . VAL D 1 389 ? 36.097 77.897 72.562 1.00 46.10 391 VAL D C 1
ATOM 14901 O O . VAL D 1 389 ? 36.189 79.123 72.419 1.00 56.92 391 VAL D O 1
ATOM 14905 N N . LEU D 1 390 ? 37.049 77.168 73.144 1.00 48.42 392 LEU D N 1
ATOM 14906 C CA . LEU D 1 390 ? 38.306 77.771 73.570 1.00 41.80 392 LEU D CA 1
ATOM 14907 C C . LEU D 1 390 ? 39.347 77.755 72.458 1.00 37.88 392 LEU D C 1
ATOM 14908 O O . LEU D 1 390 ? 40.081 78.734 72.281 1.00 43.20 392 LEU D O 1
ATOM 14913 N N . PHE D 1 391 ? 39.423 76.655 71.712 1.00 35.03 393 PHE D N 1
ATOM 14914 C CA . PHE D 1 391 ? 40.257 76.577 70.522 1.00 33.80 393 PHE D CA 1
ATOM 14915 C C . PHE D 1 391 ? 39.794 75.394 69.685 1.00 38.25 393 PHE D C 1
ATOM 14916 O O . PHE D 1 391 ? 39.069 74.517 70.163 1.00 35.43 393 PHE D O 1
ATOM 14924 N N . GLY D 1 392 ? 40.211 75.394 68.422 1.00 36.71 394 GLY D N 1
ATOM 14925 C CA . GLY D 1 392 ? 39.822 74.346 67.497 1.00 38.93 394 GLY D CA 1
ATOM 14926 C C . GLY D 1 392 ? 38.392 74.463 67.012 1.00 42.20 394 GLY D C 1
ATOM 14927 O O . GLY D 1 392 ? 37.919 75.556 66.687 1.00 39.90 394 GLY D O 1
ATOM 14928 N N . GLY D 1 393 ? 37.694 73.331 66.954 1.00 43.59 395 GLY D N 1
ATOM 14929 C CA . GLY D 1 393 ? 36.321 73.310 66.498 1.00 34.44 395 GLY D CA 1
ATOM 14930 C C . GLY D 1 393 ? 36.137 73.389 65.001 1.00 42.09 395 GLY D C 1
ATOM 14931 O O . GLY D 1 393 ? 35.012 73.621 64.544 1.00 50.48 395 GLY D O 1
ATOM 14932 N N . GLU D 1 394 ? 37.199 73.207 64.226 1.00 46.03 396 GLU D N 1
ATOM 14933 C CA . GLU D 1 394 ? 37.146 73.230 62.775 1.00 50.30 396 GLU D CA 1
ATOM 14934 C C . GLU D 1 394 ? 37.785 71.968 62.219 1.00 53.15 396 GLU D C 1
ATOM 14935 O O . GLU D 1 394 ? 38.657 71.374 62.859 1.00 50.55 396 GLU D O 1
ATOM 14941 N N . PRO D 1 395 ? 37.360 71.527 61.038 1.00 51.18 397 PRO D N 1
ATOM 14942 C CA . PRO D 1 395 ? 37.962 70.333 60.439 1.00 45.37 397 PRO D CA 1
ATOM 14943 C C . PRO D 1 395 ? 39.381 70.597 59.964 1.00 51.13 397 PRO D C 1
ATOM 14944 O O . PRO D 1 395 ? 39.786 71.733 59.707 1.00 60.67 397 PRO D O 1
ATOM 14948 N N . LEU D 1 396 ? 40.143 69.513 59.855 1.00 41.01 398 LEU D N 1
ATOM 14949 C CA . LEU D 1 396 ? 41.441 69.582 59.206 1.00 43.28 398 LEU D CA 1
ATOM 14950 C C . LEU D 1 396 ? 41.263 69.894 57.722 1.00 41.95 398 LEU D C 1
ATOM 14951 O O . LEU D 1 396 ? 40.214 69.634 57.125 1.00 43.77 398 LEU D O 1
ATOM 14956 N N . ALA D 1 397 ? 42.304 70.463 57.126 1.00 47.82 399 ALA D N 1
ATOM 14957 C CA . ALA D 1 397 ? 42.298 70.817 55.716 1.00 48.44 399 ALA D CA 1
ATOM 14958 C C . ALA D 1 397 ? 43.427 70.096 54.991 1.00 58.94 399 ALA D C 1
ATOM 14959 O O . ALA D 1 397 ? 44.341 69.539 55.607 1.00 64.50 399 ALA D O 1
ATOM 14961 N N . ASN D 1 398 ? 43.344 70.117 53.661 1.00 57.91 400 ASN D N 1
ATOM 14962 C CA . ASN D 1 398 ? 44.375 69.582 52.771 1.00 59.66 400 ASN D CA 1
ATOM 14963 C C . ASN D 1 398 ? 44.717 68.133 53.119 1.00 60.47 400 ASN D C 1
ATOM 14964 O O . ASN D 1 398 ? 45.859 67.792 53.430 1.00 58.40 400 ASN D O 1
ATOM 14969 N N . HIS D 1 399 ? 43.702 67.274 53.070 1.00 56.01 401 HIS D N 1
ATOM 14970 C CA . HIS D 1 399 ? 43.910 65.865 53.372 1.00 49.10 401 HIS D CA 1
ATOM 14971 C C . HIS D 1 399 ? 42.981 65.024 52.508 1.00 47.82 401 HIS D C 1
ATOM 14972 O O . HIS D 1 399 ? 42.028 65.525 51.907 1.00 40.53 401 HIS D O 1
ATOM 14979 N N . SER D 1 400 ? 43.279 63.726 52.452 1.00 38.31 402 SER D N 1
ATOM 14980 C CA . SER D 1 400 ? 42.488 62.761 51.699 1.00 44.03 402 SER D CA 1
ATOM 14981 C C . SER D 1 400 ? 41.962 61.652 52.604 1.00 44.33 402 SER D C 1
ATOM 14982 O O . SER D 1 400 ? 41.735 60.527 52.157 1.00 42.44 402 SER D O 1
ATOM 14985 N N . ILE D 1 401 ? 41.770 61.959 53.883 1.00 36.80 403 ILE D N 1
ATOM 14986 C CA . ILE D 1 401 ? 41.196 61.013 54.834 1.00 36.02 403 ILE D CA 1
ATOM 14987 C C . ILE D 1 401 ? 39.763 60.701 54.423 1.00 37.03 403 ILE D C 1
ATOM 14988 O O . ILE D 1 401 ? 38.943 61.624 54.298 1.00 46.06 403 ILE D O 1
ATOM 14993 N N . PRO D 1 402 ? 39.413 59.433 54.207 1.00 39.13 404 PRO D N 1
ATOM 14994 C CA . PRO D 1 402 ? 38.042 59.112 53.795 1.00 41.77 404 PRO D CA 1
ATOM 14995 C C . PRO D 1 402 ? 37.033 59.541 54.848 1.00 38.34 404 PRO D C 1
ATOM 14996 O O . PRO D 1 402 ? 37.329 59.593 56.044 1.00 38.58 404 PRO D O 1
ATOM 15000 N N . LYS D 1 403 ? 35.820 59.848 54.385 1.00 37.19 405 LYS D N 1
ATOM 15001 C CA . LYS D 1 403 ? 34.847 60.492 55.258 1.00 43.09 405 LYS D CA 1
ATOM 15002 C C . LYS D 1 403 ? 34.314 59.562 56.339 1.00 44.70 405 LYS D C 1
ATOM 15003 O O . LYS D 1 403 ? 33.687 60.043 57.289 1.00 45.29 405 LYS D O 1
ATOM 15009 N N . ILE D 1 404 ? 34.550 58.251 56.231 1.00 35.71 406 ILE D N 1
ATOM 15010 C CA . ILE D 1 404 ? 34.170 57.355 57.318 1.00 44.12 406 ILE D CA 1
ATOM 15011 C C . ILE D 1 404 ? 34.981 57.649 58.569 1.00 40.93 406 ILE D C 1
ATOM 15012 O O . ILE D 1 404 ? 34.594 57.240 59.669 1.00 42.83 406 ILE D O 1
ATOM 15017 N N . TYR D 1 405 ? 36.095 58.359 58.430 1.00 37.00 407 TYR D N 1
ATOM 15018 C CA . TYR D 1 405 ? 36.967 58.704 59.540 1.00 34.38 407 TYR D CA 1
ATOM 15019 C C . TYR D 1 405 ? 36.960 60.213 59.737 1.00 33.15 407 TYR D C 1
ATOM 15020 O O . TYR D 1 405 ? 36.964 60.973 58.764 1.00 35.37 407 TYR D O 1
ATOM 15029 N N . GLY D 1 406 ? 36.945 60.641 60.995 1.00 31.51 408 GLY D N 1
ATOM 15030 C CA . GLY D 1 406 ? 36.942 62.058 61.283 1.00 32.91 408 GLY D CA 1
ATOM 15031 C C . GLY D 1 406 ? 38.305 62.691 61.087 1.00 40.68 408 GLY D C 1
ATOM 15032 O O . GLY D 1 406 ? 39.345 62.034 61.125 1.00 43.56 408 GLY D O 1
ATOM 15033 N N . ALA D 1 407 ? 38.291 64.009 60.869 1.00 39.23 409 ALA D N 1
ATOM 15034 C CA . ALA D 1 407 ? 39.520 64.778 60.654 1.00 40.57 409 ALA D CA 1
ATOM 15035 C C . ALA D 1 407 ? 39.294 66.167 61.255 1.00 36.30 409 ALA D C 1
ATOM 15036 O O . ALA D 1 407 ? 38.861 67.095 60.567 1.00 32.39 409 ALA D O 1
ATOM 15038 N N . MET D 1 408 ? 39.596 66.293 62.544 1.00 33.75 410 MET D N 1
ATOM 15039 C CA . MET D 1 408 ? 39.321 67.505 63.300 1.00 38.78 410 MET D CA 1
ATOM 15040 C C . MET D 1 408 ? 40.606 68.094 63.866 1.00 39.59 410 MET D C 1
ATOM 15041 O O . MET D 1 408 ? 41.545 67.372 64.214 1.00 39.43 410 MET D O 1
ATOM 15046 N N . LYS D 1 409 ? 40.636 69.421 63.953 1.00 33.89 411 LYS D N 1
ATOM 15047 C CA . LYS D 1 409 ? 41.655 70.084 64.743 1.00 31.62 411 LYS D CA 1
ATOM 15048 C C . LYS D 1 409 ? 41.407 69.807 66.226 1.00 30.23 411 LYS D C 1
ATOM 15049 O O . LYS D 1 409 ? 40.272 69.542 66.630 1.00 29.23 411 LYS D O 1
ATOM 15055 N N . PRO D 1 410 ? 42.452 69.839 67.053 1.00 29.74 412 PRO D N 1
ATOM 15056 C CA . PRO D 1 410 ? 42.254 69.635 68.495 1.00 28.34 412 PRO D CA 1
ATOM 15057 C C . PRO D 1 410 ? 41.314 70.689 69.060 1.00 33.58 412 PRO D C 1
ATOM 15058 O O . PRO D 1 410 ? 41.520 71.891 68.879 1.00 31.93 412 PRO D O 1
ATOM 15062 N N . THR D 1 411 ? 40.271 70.228 69.743 1.00 32.15 413 THR D N 1
ATOM 15063 C CA . THR D 1 411 ? 39.156 71.075 70.138 1.00 32.68 413 THR D CA 1
ATOM 15064 C C . THR D 1 411 ? 38.934 71.004 71.643 1.00 32.72 413 THR D C 1
ATOM 15065 O O . THR D 1 411 ? 38.976 69.923 72.240 1.00 32.05 413 THR D O 1
ATOM 15069 N N . ALA D 1 412 ? 38.707 72.167 72.251 1.00 29.85 414 ALA D N 1
ATOM 15070 C CA . ALA D 1 412 ? 38.302 72.265 73.645 1.00 33.70 414 ALA D CA 1
ATOM 15071 C C . ALA D 1 412 ? 37.107 73.196 73.745 1.00 38.52 414 ALA D C 1
ATOM 15072 O O . ALA D 1 412 ? 37.132 74.306 73.202 1.00 28.59 414 ALA D O 1
ATOM 15074 N N . VAL D 1 413 ? 36.070 72.748 74.444 1.00 38.61 415 VAL D N 1
ATOM 15075 C CA . VAL D 1 413 ? 34.863 73.531 74.665 1.00 37.69 415 VAL D CA 1
ATOM 15076 C C . VAL D 1 413 ? 34.723 73.772 76.159 1.00 39.15 415 VAL D C 1
ATOM 15077 O O . VAL D 1 413 ? 34.852 72.839 76.959 1.00 37.73 415 VAL D O 1
ATOM 15081 N N . PHE D 1 414 ? 34.472 75.021 76.531 1.00 36.08 416 PHE D N 1
ATOM 15082 C CA . PHE D 1 414 ? 34.211 75.365 77.919 1.00 38.05 416 PHE D CA 1
ATOM 15083 C C . PHE D 1 414 ? 32.718 75.277 78.192 1.00 36.89 416 PHE D C 1
ATOM 15084 O O . PHE D 1 414 ? 31.913 75.836 77.444 1.00 39.00 416 PHE D O 1
ATOM 15092 N N . VAL D 1 415 ? 32.354 74.578 79.262 1.00 33.18 417 VAL D N 1
ATOM 15093 C CA . VAL D 1 415 ? 30.968 74.538 79.723 1.00 29.15 417 VAL D CA 1
ATOM 15094 C C . VAL D 1 415 ? 30.957 74.875 81.210 1.00 31.08 417 VAL D C 1
ATOM 15095 O O . VAL D 1 415 ? 31.692 74.249 81.988 1.00 30.58 417 VAL D O 1
ATOM 15099 N N . PRO D 1 416 ? 30.162 75.855 81.642 1.00 35.03 418 PRO D N 1
ATOM 15100 C CA . PRO D 1 416 ? 30.133 76.206 83.068 1.00 37.50 418 PRO D CA 1
ATOM 15101 C C . PRO D 1 416 ? 29.768 75.000 83.917 1.00 37.45 418 PRO D C 1
ATOM 15102 O O . PRO D 1 416 ? 28.925 74.185 83.537 1.00 44.82 418 PRO D O 1
ATOM 15106 N N . LEU D 1 417 ? 30.420 74.892 85.077 1.00 35.82 419 LEU D N 1
ATOM 15107 C CA . LEU D 1 417 ? 30.281 73.689 85.892 1.00 34.68 419 LEU D CA 1
ATOM 15108 C C . LEU D 1 417 ? 28.845 73.486 86.349 1.00 34.21 419 LEU D C 1
ATOM 15109 O O . LEU D 1 417 ? 28.351 72.353 86.384 1.00 46.91 419 LEU D O 1
ATOM 15114 N N . GLU D 1 418 ? 28.154 74.569 86.706 1.00 33.79 420 GLU D N 1
ATOM 15115 C CA . GLU D 1 418 ? 26.808 74.411 87.239 1.00 39.27 420 GLU D CA 1
ATOM 15116 C C . GLU D 1 418 ? 25.828 73.968 86.161 1.00 37.42 420 GLU D C 1
ATOM 15117 O O . GLU D 1 418 ? 24.808 73.347 86.476 1.00 34.57 420 GLU D O 1
ATOM 15123 N N . GLU D 1 419 ? 26.117 74.273 84.894 1.00 35.55 421 GLU D N 1
ATOM 15124 C CA . GLU D 1 419 ? 25.294 73.747 83.811 1.00 36.84 421 GLU D CA 1
ATOM 15125 C C . GLU D 1 419 ? 25.616 72.284 83.551 1.00 41.44 421 GLU D C 1
ATOM 15126 O O . GLU D 1 419 ? 24.727 71.492 83.216 1.00 40.84 421 GLU D O 1
ATOM 15132 N N . ILE D 1 420 ? 26.890 71.913 83.700 1.00 41.73 422 ILE D N 1
ATOM 15133 C CA . ILE D 1 420 ? 27.309 70.528 83.506 1.00 36.66 422 ILE D CA 1
ATOM 15134 C C . ILE D 1 420 ? 26.524 69.596 84.420 1.00 38.37 422 ILE D C 1
ATOM 15135 O O . ILE D 1 420 ? 26.139 68.488 84.025 1.00 35.87 422 ILE D O 1
ATOM 15140 N N . LEU D 1 421 ? 26.242 70.043 85.643 1.00 40.05 423 LEU D N 1
ATOM 15141 C CA . LEU D 1 421 ? 25.594 69.196 86.635 1.00 38.26 423 LEU D CA 1
ATOM 15142 C C . LEU D 1 421 ? 24.100 69.022 86.404 1.00 41.78 423 LEU D C 1
ATOM 15143 O O . LEU D 1 421 ? 23.489 68.172 87.060 1.00 49.17 423 LEU D O 1
ATOM 15148 N N . LYS D 1 422 ? 23.496 69.794 85.506 1.00 39.62 424 LYS D N 1
ATOM 15149 C CA . LYS D 1 422 ? 22.076 69.626 85.234 1.00 44.07 424 LYS D CA 1
ATOM 15150 C C . LYS D 1 422 ? 21.849 68.389 84.379 1.00 45.56 424 LYS D C 1
ATOM 15151 O O . LYS D 1 422 ? 22.586 68.131 83.423 1.00 43.52 424 LYS D O 1
ATOM 15157 N N . SER D 1 423 ? 20.821 67.620 84.737 1.00 51.78 425 SER D N 1
ATOM 15158 C CA . SER D 1 423 ? 20.466 66.431 83.977 1.00 45.33 425 SER D CA 1
ATOM 15159 C C . SER D 1 423 ? 20.221 66.796 82.518 1.00 49.51 425 SER D C 1
ATOM 15160 O O . SER D 1 423 ? 19.810 67.914 82.193 1.00 51.53 425 SER D O 1
ATOM 15163 N N . GLY D 1 424 ? 20.499 65.847 81.630 1.00 53.05 426 GLY D N 1
ATOM 15164 C CA . GLY D 1 424 ? 20.459 66.133 80.211 1.00 53.16 426 GLY D CA 1
ATOM 15165 C C . GLY D 1 424 ? 21.785 66.686 79.733 1.00 56.15 426 GLY D C 1
ATOM 15166 O O . GLY D 1 424 ? 22.469 66.057 78.919 1.00 59.95 426 GLY D O 1
ATOM 15167 N N . ASN D 1 425 ? 22.157 67.866 80.239 1.00 47.74 427 ASN D N 1
ATOM 15168 C CA . ASN D 1 425 ? 23.490 68.398 79.972 1.00 41.12 427 ASN D CA 1
ATOM 15169 C C . ASN D 1 425 ? 24.571 67.417 80.399 1.00 38.16 427 ASN D C 1
ATOM 15170 O O . ASN D 1 425 ? 25.563 67.227 79.686 1.00 37.59 427 ASN D O 1
ATOM 15175 N N . PHE D 1 426 ? 24.395 66.775 81.557 1.00 33.38 428 PHE D N 1
ATOM 15176 C CA . PHE D 1 426 ? 25.447 65.914 82.085 1.00 39.19 428 PHE D CA 1
ATOM 15177 C C . PHE D 1 426 ? 25.725 64.745 81.155 1.00 41.81 428 PHE D C 1
ATOM 15178 O O . PHE D 1 426 ? 26.887 64.392 80.917 1.00 37.94 428 PHE D O 1
ATOM 15186 N N . GLU D 1 427 ? 24.671 64.125 80.627 1.00 47.13 429 GLU D N 1
ATOM 15187 C CA . GLU D 1 427 ? 24.858 62.997 79.726 1.00 49.62 429 GLU D CA 1
ATOM 15188 C C . GLU D 1 427 ? 25.527 63.428 78.428 1.00 53.89 429 GLU D C 1
ATOM 15189 O O . GLU D 1 427 ? 26.295 62.657 77.842 1.00 49.99 429 GLU D O 1
ATOM 15195 N N . LEU D 1 428 ? 25.264 64.655 77.976 1.00 46.11 430 LEU D N 1
ATOM 15196 C CA . LEU D 1 428 ? 25.918 65.162 76.776 1.00 42.76 430 LEU D CA 1
ATOM 15197 C C . LEU D 1 428 ? 27.382 65.485 77.048 1.00 44.47 430 LEU D C 1
ATOM 15198 O O . LEU D 1 428 ? 28.266 65.123 76.262 1.00 46.47 430 LEU D O 1
ATOM 15203 N N . VAL D 1 429 ? 27.656 66.160 78.167 1.00 39.24 431 VAL D N 1
ATOM 15204 C CA . VAL D 1 429 ? 29.023 66.564 78.488 1.00 39.64 431 VAL D CA 1
ATOM 15205 C C . VAL D 1 429 ? 29.912 65.340 78.671 1.00 45.32 431 VAL D C 1
ATOM 15206 O O . VAL D 1 429 ? 31.026 65.273 78.137 1.00 38.35 431 VAL D O 1
ATOM 15210 N N . THR D 1 430 ? 29.430 64.350 79.417 1.00 44.43 432 THR D N 1
ATOM 15211 C CA . THR D 1 430 ? 30.216 63.167 79.736 1.00 38.45 432 THR D CA 1
ATOM 15212 C C . THR D 1 430 ? 30.115 62.079 78.674 1.00 34.92 432 THR D C 1
ATOM 15213 O O . THR D 1 430 ? 30.532 60.946 78.927 1.00 42.98 432 THR D O 1
ATOM 15217 N N . LYS D 1 431 ? 29.576 62.392 77.499 1.00 36.51 433 LYS D N 1
ATOM 15218 C CA . LYS D 1 431 ? 29.620 61.453 76.385 1.00 42.91 433 LYS D CA 1
ATOM 15219 C C . LYS D 1 431 ? 31.063 61.320 75.907 1.00 45.11 433 LYS D C 1
ATOM 15220 O O . LYS D 1 431 ? 31.704 62.322 75.574 1.00 41.48 433 LYS D O 1
ATOM 15226 N N . GLU D 1 432 ? 31.590 60.096 75.896 1.00 43.19 434 GLU D N 1
ATOM 15227 C CA . GLU D 1 432 ? 32.966 59.899 75.455 1.00 41.64 434 GLU D CA 1
ATOM 15228 C C . GLU D 1 432 ? 33.065 60.105 73.949 1.00 45.54 434 GLU D C 1
ATOM 15229 O O . GLU D 1 432 ? 32.382 59.426 73.174 1.00 44.07 434 GLU D O 1
ATOM 15235 N N . ILE D 1 433 ? 33.911 61.043 73.536 1.00 42.89 435 ILE D N 1
ATOM 15236 C CA . ILE D 1 433 ? 34.189 61.299 72.129 1.00 38.83 435 ILE D CA 1
ATOM 15237 C C . ILE D 1 433 ? 35.591 60.769 71.861 1.00 35.52 435 ILE D C 1
ATOM 15238 O O . ILE D 1 433 ? 36.590 61.419 72.189 1.00 37.48 435 ILE D O 1
ATOM 15243 N N . PHE D 1 434 ? 35.676 59.580 71.268 1.00 30.85 436 PHE D N 1
ATOM 15244 C CA . PHE D 1 434 ? 36.976 58.978 71.002 1.00 27.80 436 PHE D CA 1
ATOM 15245 C C . PHE D 1 434 ? 37.676 59.733 69.879 1.00 36.54 436 PHE D C 1
ATOM 15246 O O . PHE D 1 434 ? 37.936 59.177 68.806 1.00 33.89 436 PHE D O 1
ATOM 15254 N N . GLY D 1 435 ? 37.969 61.009 70.121 1.00 40.74 437 GLY D N 1
ATOM 15255 C CA . GLY D 1 435 ? 38.616 61.862 69.156 1.00 43.92 437 GLY D CA 1
ATOM 15256 C C . GLY D 1 435 ? 39.269 63.043 69.844 1.00 44.22 437 GLY D C 1
ATOM 15257 O O . GLY D 1 435 ? 39.298 63.128 71.075 1.00 38.43 437 GLY D O 1
ATOM 15258 N N . PRO D 1 436 ? 39.798 63.988 69.063 1.00 31.25 438 PRO D N 1
ATOM 15259 C CA . PRO D 1 436 ? 40.559 65.110 69.653 1.00 34.74 438 PRO D CA 1
ATOM 15260 C C . PRO D 1 436 ? 39.647 66.196 70.216 1.00 36.40 438 PRO D C 1
ATOM 15261 O O . PRO D 1 436 ? 39.487 67.289 69.674 1.00 33.31 438 PRO D O 1
ATOM 15265 N N . PHE D 1 437 ? 39.040 65.893 71.360 1.00 33.45 439 PHE D N 1
ATOM 15266 C CA . PHE D 1 437 ? 37.991 66.735 71.908 1.00 32.50 439 PHE D CA 1
ATOM 15267 C C . PHE D 1 437 ? 37.958 66.575 73.419 1.00 38.51 439 PHE D C 1
ATOM 15268 O O . PHE D 1 437 ? 38.043 65.457 73.934 1.00 40.80 439 PHE D O 1
ATOM 15276 N N . GLN D 1 438 ? 37.829 67.698 74.121 1.00 42.25 440 GLN D N 1
ATOM 15277 C CA . GLN D 1 438 ? 37.709 67.691 75.569 1.00 35.93 440 GLN D CA 1
ATOM 15278 C C . GLN D 1 438 ? 36.796 68.832 75.987 1.00 37.71 440 GLN D C 1
ATOM 15279 O O . GLN D 1 438 ? 36.649 69.828 75.275 1.00 31.45 440 GLN D O 1
ATOM 15285 N N . VAL D 1 439 ? 36.178 68.670 77.149 1.00 42.48 441 VAL D N 1
ATOM 15286 C CA . VAL D 1 439 ? 35.401 69.728 77.783 1.00 36.39 441 VAL D CA 1
ATOM 15287 C C . VAL D 1 439 ? 36.240 70.328 78.900 1.00 32.00 441 VAL D C 1
ATOM 15288 O O . VAL D 1 439 ? 36.901 69.604 79.653 1.00 42.34 441 VAL D O 1
ATOM 15292 N N . VAL D 1 440 ? 36.234 71.652 78.998 1.00 32.53 442 VAL D N 1
ATOM 15293 C CA . VAL D 1 440 ? 36.925 72.368 80.060 1.00 27.80 442 VAL D CA 1
ATOM 15294 C C . VAL D 1 440 ? 35.879 73.060 80.920 1.00 34.12 442 VAL D C 1
ATOM 15295 O O . VAL D 1 440 ? 34.871 73.557 80.406 1.00 38.53 442 VAL D O 1
ATOM 15299 N N . THR D 1 441 ? 36.108 73.076 82.229 1.00 33.03 443 THR D N 1
ATOM 15300 C CA . THR D 1 441 ? 35.215 73.771 83.139 1.00 31.18 443 THR D CA 1
ATOM 15301 C C . THR D 1 441 ? 36.037 74.324 84.292 1.00 28.52 443 THR D C 1
ATOM 15302 O O . THR D 1 441 ? 37.219 74.007 84.452 1.00 36.66 443 THR D O 1
ATOM 15306 N N . GLU D 1 442 ? 35.396 75.163 85.098 1.00 30.77 444 GLU D N 1
ATOM 15307 C CA . GLU D 1 442 ? 36.063 75.856 86.186 1.00 29.80 444 GLU D CA 1
ATOM 15308 C C . GLU D 1 442 ? 35.272 75.680 87.473 1.00 31.30 444 GLU D C 1
ATOM 15309 O O . GLU D 1 442 ? 34.038 75.661 87.454 1.00 38.68 444 GLU D O 1
ATOM 15315 N N . TYR D 1 443 ? 35.987 75.541 88.589 1.00 38.65 445 TYR D N 1
ATOM 15316 C CA . TYR D 1 443 ? 35.371 75.495 89.906 1.00 39.39 445 TYR D CA 1
ATOM 15317 C C . TYR D 1 443 ? 36.134 76.405 90.856 1.00 37.32 445 TYR D C 1
ATOM 15318 O O . TYR D 1 443 ? 37.366 76.476 90.809 1.00 29.67 445 TYR D O 1
ATOM 15327 N N . SER D 1 444 ? 35.392 77.109 91.708 1.00 36.60 446 SER D N 1
ATOM 15328 C CA . SER D 1 444 ? 36.000 77.985 92.693 1.00 40.01 446 SER D CA 1
ATOM 15329 C C . SER D 1 444 ? 36.375 77.190 93.940 1.00 44.65 446 SER D C 1
ATOM 15330 O O . SER D 1 444 ? 36.093 75.995 94.059 1.00 48.09 446 SER D O 1
ATOM 15333 N N . GLU D 1 445 ? 37.020 77.882 94.884 1.00 42.20 447 GLU D N 1
ATOM 15334 C CA . GLU D 1 445 ? 37.514 77.216 96.086 1.00 39.37 447 GLU D CA 1
ATOM 15335 C C . GLU D 1 445 ? 36.392 76.543 96.864 1.00 48.71 447 GLU D C 1
ATOM 15336 O O . GLU D 1 445 ? 36.640 75.588 97.608 1.00 58.35 447 GLU D O 1
ATOM 15338 N N . ASP D 1 446 ? 35.156 77.007 96.698 1.00 46.20 448 ASP D N 1
ATOM 15339 C CA . ASP D 1 446 ? 34.023 76.482 97.445 1.00 48.35 448 ASP D CA 1
ATOM 15340 C C . ASP D 1 446 ? 33.217 75.448 96.668 1.00 50.53 448 ASP D C 1
ATOM 15341 O O . ASP D 1 446 ? 32.163 75.021 97.146 1.00 49.39 448 ASP D O 1
ATOM 15346 N N . GLN D 1 447 ? 33.686 75.027 95.490 1.00 47.80 449 GLN D N 1
ATOM 15347 C CA . GLN D 1 447 ? 32.889 74.189 94.598 1.00 37.78 449 GLN D CA 1
ATOM 15348 C C . GLN D 1 447 ? 33.498 72.811 94.360 1.00 38.72 449 GLN D C 1
ATOM 15349 O O . GLN D 1 447 ? 33.106 72.128 93.408 1.00 46.97 449 GLN D O 1
ATOM 15355 N N . LEU D 1 448 ? 34.444 72.383 95.201 1.00 32.72 450 LEU D N 1
ATOM 15356 C CA . LEU D 1 448 ? 35.055 71.070 95.009 1.00 36.86 450 LEU D CA 1
ATOM 15357 C C . LEU D 1 448 ? 34.013 69.961 95.080 1.00 41.54 450 LEU D C 1
ATOM 15358 O O . LEU D 1 448 ? 34.109 68.963 94.354 1.00 39.21 450 LEU D O 1
ATOM 15363 N N . GLU D 1 449 ? 33.008 70.119 95.949 1.00 33.28 451 GLU D N 1
ATOM 15364 C CA . GLU D 1 449 ? 31.944 69.124 96.052 1.00 31.09 451 GLU D CA 1
ATOM 15365 C C . GLU D 1 449 ? 31.225 68.941 94.722 1.00 34.99 451 GLU D C 1
ATOM 15366 O O . GLU D 1 449 ? 30.860 67.817 94.356 1.00 44.78 451 GLU D O 1
ATOM 15372 N N . LEU D 1 450 ? 31.009 70.037 93.988 1.00 29.87 452 LEU D N 1
ATOM 15373 C CA . LEU D 1 450 ? 30.349 69.943 92.690 1.00 41.91 452 LEU D CA 1
ATOM 15374 C C . LEU D 1 450 ? 31.191 69.143 91.706 1.00 34.85 452 LEU D C 1
ATOM 15375 O O . LEU D 1 450 ? 30.655 68.354 90.919 1.00 41.87 452 LEU D O 1
ATOM 15380 N N . VAL D 1 451 ? 32.510 69.333 91.741 1.00 35.26 453 VAL D N 1
ATOM 15381 C CA . VAL D 1 451 ? 33.399 68.544 90.896 1.00 30.96 453 VAL D CA 1
ATOM 15382 C C . VAL D 1 451 ? 33.327 67.074 91.282 1.00 40.81 453 VAL D C 1
ATOM 15383 O O . VAL D 1 451 ? 33.213 66.191 90.424 1.00 51.83 453 VAL D O 1
ATOM 15387 N N . LEU D 1 452 ? 33.382 66.792 92.585 1.00 33.31 454 LEU D N 1
ATOM 15388 C CA . LEU D 1 452 ? 33.354 65.408 93.044 1.00 30.89 454 LEU D CA 1
ATOM 15389 C C . LEU D 1 452 ? 32.007 64.759 92.758 1.00 32.98 454 LEU D C 1
ATOM 15390 O O . LEU D 1 452 ? 31.942 63.561 92.458 1.00 27.42 454 LEU D O 1
ATOM 15395 N N . GLU D 1 453 ? 30.919 65.529 92.847 1.00 32.72 455 GLU D N 1
ATOM 15396 C CA . GLU D 1 453 ? 29.618 65.006 92.445 1.00 31.77 455 GLU D CA 1
ATOM 15397 C C . GLU D 1 453 ? 29.615 64.648 90.965 1.00 39.13 455 GLU D C 1
ATOM 15398 O O . GLU D 1 453 ? 29.099 63.596 90.570 1.00 41.11 455 GLU D O 1
ATOM 15404 N N . ALA D 1 454 ? 30.203 65.511 90.131 1.00 37.53 456 ALA D N 1
ATOM 15405 C CA . ALA D 1 454 ? 30.275 65.234 88.699 1.00 36.20 456 ALA D CA 1
ATOM 15406 C C . ALA D 1 454 ? 31.030 63.941 88.430 1.00 29.70 456 ALA D C 1
ATOM 15407 O O . ALA D 1 454 ? 30.603 63.116 87.614 1.00 32.06 456 ALA D O 1
ATOM 15409 N N . CYS D 1 455 ? 32.161 63.749 89.111 1.00 31.02 457 CYS D N 1
ATOM 15410 C CA . CYS D 1 455 ? 32.941 62.532 88.917 1.00 27.94 457 CYS D CA 1
ATOM 15411 C C . CYS D 1 455 ? 32.187 61.306 89.419 1.00 30.39 457 CYS D C 1
ATOM 15412 O O . CYS D 1 455 ? 32.261 60.232 88.812 1.00 31.93 457 CYS D O 1
ATOM 15415 N N . GLU D 1 456 ? 31.459 61.446 90.528 1.00 31.89 458 GLU D N 1
ATOM 15416 C CA . GLU D 1 456 ? 30.698 60.321 91.058 1.00 27.77 458 GLU D CA 1
ATOM 15417 C C . GLU D 1 456 ? 29.544 59.940 90.138 1.00 37.77 458 GLU D C 1
ATOM 15418 O O . GLU D 1 456 ? 29.187 58.761 90.049 1.00 37.65 458 GLU D O 1
ATOM 15424 N N . ARG D 1 457 ? 28.959 60.908 89.435 1.00 37.82 459 ARG D N 1
ATOM 15425 C CA . ARG D 1 457 ? 27.816 60.611 88.583 1.00 30.76 459 ARG D CA 1
ATOM 15426 C C . ARG D 1 457 ? 28.207 59.986 87.252 1.00 31.69 459 ARG D C 1
ATOM 15427 O O . ARG D 1 457 ? 27.324 59.514 86.527 1.00 37.20 459 ARG D O 1
ATOM 15435 N N . MET D 1 458 ? 29.495 59.966 86.919 1.00 41.62 460 MET D N 1
ATOM 15436 C CA . MET D 1 458 ? 29.940 59.315 85.698 1.00 44.32 460 MET D CA 1
ATOM 15437 C C . MET D 1 458 ? 29.810 57.803 85.833 1.00 48.38 460 MET D C 1
ATOM 15438 O O . MET D 1 458 ? 29.926 57.241 86.926 1.00 43.82 460 MET D O 1
ATOM 15443 N N . ASN D 1 459 ? 29.557 57.146 84.704 1.00 52.79 461 ASN D N 1
ATOM 15444 C CA . ASN D 1 459 ? 29.380 55.702 84.669 1.00 45.07 461 ASN D CA 1
ATOM 15445 C C . ASN D 1 459 ? 30.681 54.945 84.445 1.00 44.87 461 ASN D C 1
ATOM 15446 O O . ASN D 1 459 ? 30.697 53.718 84.591 1.00 61.11 461 ASN D O 1
ATOM 15451 N N . ALA D 1 460 ? 31.761 55.636 84.092 1.00 43.97 462 ALA D N 1
ATOM 15452 C CA . ALA D 1 460 ? 33.053 55.013 83.852 1.00 44.57 462 ALA D CA 1
ATOM 15453 C C . ALA D 1 460 ? 34.070 55.556 84.843 1.00 40.07 462 ALA D C 1
ATOM 15454 O O . ALA D 1 460 ? 34.036 56.740 85.195 1.00 43.68 462 ALA D O 1
ATOM 15456 N N . HIS D 1 461 ? 34.981 54.681 85.293 1.00 38.46 463 HIS D N 1
ATOM 15457 C CA . HIS D 1 461 ? 35.995 55.033 86.279 1.00 36.98 463 HIS D CA 1
ATOM 15458 C C . HIS D 1 461 ? 37.321 54.392 85.858 1.00 41.19 463 HIS D C 1
ATOM 15459 O O . HIS D 1 461 ? 37.856 53.498 86.513 1.00 32.84 463 HIS D O 1
ATOM 15466 N N . LEU D 1 462 ? 37.872 54.873 84.745 1.00 39.97 464 LEU D N 1
ATOM 15467 C CA . LEU D 1 462 ? 39.122 54.334 84.228 1.00 34.73 464 LEU D CA 1
ATOM 15468 C C . LEU D 1 462 ? 40.306 55.137 84.748 1.00 39.01 464 LEU D C 1
ATOM 15469 O O . LEU D 1 462 ? 40.816 54.847 85.831 1.00 38.31 464 LEU D O 1
ATOM 15474 N N . THR D 1 463 ? 40.760 56.137 84.001 1.00 29.37 465 THR D N 1
ATOM 15475 C CA . THR D 1 463 ? 41.874 56.948 84.463 1.00 31.24 465 THR D CA 1
ATOM 15476 C C . THR D 1 463 ? 41.404 58.313 84.944 1.00 26.29 465 THR D C 1
ATOM 15477 O O . THR D 1 463 ? 40.307 58.780 84.625 1.00 28.03 465 THR D O 1
ATOM 15481 N N . ALA D 1 464 ? 42.274 58.951 85.721 1.00 27.90 466 ALA D N 1
ATOM 15482 C CA . ALA D 1 464 ? 42.003 60.243 86.328 1.00 27.99 466 ALA D CA 1
ATOM 15483 C C . ALA D 1 464 ? 43.328 60.858 86.743 1.00 30.52 466 ALA D C 1
ATOM 15484 O O . ALA D 1 464 ? 44.307 60.147 86.983 1.00 37.85 466 ALA D O 1
ATOM 15486 N N . ALA D 1 465 ? 43.349 62.184 86.827 1.00 26.14 467 ALA D N 1
ATOM 15487 C CA . ALA D 1 465 ? 44.544 62.903 87.239 1.00 23.90 467 ALA D CA 1
ATOM 15488 C C . ALA D 1 465 ? 44.155 64.007 88.208 1.00 25.72 467 ALA D C 1
ATOM 15489 O O . ALA D 1 465 ? 43.157 64.703 88.000 1.00 28.12 467 ALA D O 1
ATOM 15491 N N . ILE D 1 466 ? 44.939 64.157 89.271 1.00 29.01 468 ILE D N 1
ATOM 15492 C CA . ILE D 1 466 ? 44.757 65.228 90.243 1.00 31.26 468 ILE D CA 1
ATOM 15493 C C . ILE D 1 466 ? 46.067 66.003 90.268 1.00 26.95 468 ILE D C 1
ATOM 15494 O O . ILE D 1 466 ? 47.062 65.552 90.849 1.00 30.84 468 ILE D O 1
ATOM 15499 N N . VAL D 1 467 ? 46.080 67.166 89.620 1.00 27.01 469 VAL D N 1
ATOM 15500 C CA . VAL D 1 467 ? 47.309 67.933 89.425 1.00 29.85 469 VAL D CA 1
ATOM 15501 C C . VAL D 1 467 ? 47.437 68.875 90.620 1.00 31.89 469 VAL D C 1
ATOM 15502 O O . VAL D 1 467 ? 46.979 70.018 90.597 1.00 31.74 469 VAL D O 1
ATOM 15506 N N . SER D 1 468 ? 48.068 68.378 91.682 1.00 29.02 470 SER D N 1
ATOM 15507 C CA . SER D 1 468 ? 48.328 69.161 92.884 1.00 31.13 470 SER D CA 1
ATOM 15508 C C . SER D 1 468 ? 49.343 68.421 93.741 1.00 30.86 470 SER D C 1
ATOM 15509 O O . SER D 1 468 ? 49.388 67.188 93.741 1.00 34.59 470 SER D O 1
ATOM 15512 N N . ASN D 1 469 ? 50.157 69.187 94.465 1.00 32.18 471 ASN D N 1
ATOM 15513 C CA . ASN D 1 469 ? 51.085 68.638 95.445 1.00 35.96 471 ASN D CA 1
ATOM 15514 C C . ASN D 1 469 ? 50.635 68.890 96.877 1.00 31.43 471 ASN D C 1
ATOM 15515 O O . ASN D 1 469 ? 51.382 68.593 97.815 1.00 31.93 471 ASN D O 1
ATOM 15520 N N . ASP D 1 470 ? 49.439 69.443 97.065 1.00 33.98 472 ASP D N 1
ATOM 15521 C CA . ASP D 1 470 ? 48.835 69.633 98.379 1.00 29.67 472 ASP D CA 1
ATOM 15522 C C . ASP D 1 470 ? 48.343 68.290 98.908 1.00 30.69 472 ASP D C 1
ATOM 15523 O O . ASP D 1 470 ? 47.367 67.739 98.384 1.00 29.92 472 ASP D O 1
ATOM 15528 N N . PRO D 1 471 ? 48.980 67.739 99.947 1.00 34.56 473 PRO D N 1
ATOM 15529 C CA . PRO D 1 471 ? 48.564 66.412 100.435 1.00 37.86 473 PRO D CA 1
ATOM 15530 C C . PRO D 1 471 ? 47.155 66.377 101.003 1.00 35.45 473 PRO D C 1
ATOM 15531 O O . PRO D 1 471 ? 46.498 65.332 100.922 1.00 35.55 473 PRO D O 1
ATOM 15535 N N . LEU D 1 472 ? 46.670 67.478 101.583 1.00 36.33 474 LEU D N 1
ATOM 15536 C CA . LEU D 1 472 ? 45.303 67.490 102.097 1.00 41.49 474 LEU D CA 1
ATOM 15537 C C . LEU D 1 472 ? 44.289 67.516 100.961 1.00 37.92 474 LEU D C 1
ATOM 15538 O O . LEU D 1 472 ? 43.254 66.843 101.029 1.00 34.02 474 LEU D O 1
ATOM 15543 N N . PHE D 1 473 ? 44.568 68.292 99.910 1.00 32.19 475 PHE D N 1
ATOM 15544 C CA . PHE D 1 473 ? 43.708 68.293 98.731 1.00 28.32 475 PHE D CA 1
ATOM 15545 C C . PHE D 1 473 ? 43.759 66.948 98.017 1.00 36.07 475 PHE D C 1
ATOM 15546 O O . PHE D 1 473 ? 42.727 66.438 97.565 1.00 31.58 475 PHE D O 1
ATOM 15554 N N . LEU D 1 474 ? 44.951 66.356 97.915 1.00 34.77 476 LEU D N 1
ATOM 15555 C CA . LEU D 1 474 ? 45.097 65.089 97.207 1.00 27.23 476 LEU D CA 1
ATOM 15556 C C . LEU D 1 474 ? 44.325 63.975 97.902 1.00 34.17 476 LEU D C 1
ATOM 15557 O O . LEU D 1 474 ? 43.550 63.252 97.264 1.00 32.79 476 LEU D O 1
ATOM 15562 N N . GLN D 1 475 ? 44.522 63.820 99.215 1.00 28.63 477 GLN D N 1
ATOM 15563 C CA . GLN D 1 475 ? 43.847 62.747 99.938 1.00 32.40 477 GLN D CA 1
ATOM 15564 C C . GLN D 1 475 ? 42.341 62.970 100.001 1.00 30.05 477 GLN D C 1
ATOM 15565 O O . GLN D 1 475 ? 41.576 62.000 100.043 1.00 27.11 477 GLN D O 1
ATOM 15571 N N . ASP D 1 476 ? 41.897 64.229 100.003 1.00 31.14 478 ASP D N 1
ATOM 15572 C CA . ASP D 1 476 ? 40.465 64.510 99.996 1.00 36.17 478 ASP D CA 1
ATOM 15573 C C . ASP D 1 476 ? 39.828 64.052 98.691 1.00 40.95 478 ASP D C 1
ATOM 15574 O O . ASP D 1 476 ? 38.772 63.406 98.693 1.00 42.79 478 ASP D O 1
ATOM 15579 N N . VAL D 1 477 ? 40.464 64.367 97.561 1.00 32.85 479 VAL D N 1
ATOM 15580 C CA . VAL D 1 477 ? 39.914 63.972 96.270 1.00 28.79 479 VAL D CA 1
ATOM 15581 C C . VAL D 1 477 ? 40.121 62.482 96.033 1.00 26.60 479 VAL D C 1
ATOM 15582 O O . VAL D 1 477 ? 39.225 61.790 95.534 1.00 27.75 479 VAL D O 1
ATOM 15586 N N . LEU D 1 478 ? 41.298 61.962 96.393 1.00 24.80 480 LEU D N 1
ATOM 15587 C CA . LEU D 1 478 ? 41.557 60.535 96.227 1.00 30.96 480 LEU D CA 1
ATOM 15588 C C . LEU D 1 478 ? 40.618 59.700 97.087 1.00 32.82 480 LEU D C 1
ATOM 15589 O O . LEU D 1 478 ? 40.138 58.648 96.652 1.00 35.08 480 LEU D O 1
ATOM 15594 N N . GLY D 1 479 ? 40.327 60.165 98.306 1.00 26.21 481 GLY D N 1
ATOM 15595 C CA . GLY D 1 479 ? 39.410 59.449 99.174 1.00 23.34 481 GLY D CA 1
ATOM 15596 C C . GLY D 1 479 ? 37.967 59.478 98.713 1.00 31.34 481 GLY D C 1
ATOM 15597 O O . GLY D 1 479 ? 37.189 58.601 99.104 1.00 35.45 481 GLY D O 1
ATOM 15598 N N . ARG D 1 480 ? 37.596 60.455 97.884 1.00 25.68 482 ARG D N 1
ATOM 15599 C CA A ARG D 1 480 ? 36.231 60.627 97.402 0.51 27.78 482 ARG D CA 1
ATOM 15600 C CA B ARG D 1 480 ? 36.224 60.602 97.407 0.49 27.83 482 ARG D CA 1
ATOM 15601 C C . ARG D 1 480 ? 36.148 60.468 95.886 1.00 24.44 482 ARG D C 1
ATOM 15602 O O . ARG D 1 480 ? 35.401 61.180 95.210 1.00 28.89 482 ARG D O 1
ATOM 15617 N N . SER D 1 481 ? 36.921 59.529 95.338 1.00 26.65 483 SER D N 1
ATOM 15618 C CA . SER D 1 481 ? 36.890 59.182 93.923 1.00 27.20 483 SER D CA 1
ATOM 15619 C C . SER D 1 481 ? 37.118 57.679 93.808 1.00 24.95 483 SER D C 1
ATOM 15620 O O . SER D 1 481 ? 37.362 56.992 94.804 1.00 29.03 483 SER D O 1
ATOM 15623 N N . VAL D 1 482 ? 37.053 57.168 92.577 1.00 30.81 484 VAL D N 1
ATOM 15624 C CA . VAL D 1 482 ? 36.993 55.727 92.351 1.00 30.28 484 VAL D CA 1
ATOM 15625 C C . VAL D 1 482 ? 38.001 55.263 91.304 1.00 28.42 484 VAL D C 1
ATOM 15626 O O . VAL D 1 482 ? 38.538 54.154 91.406 1.00 35.29 484 VAL D O 1
ATOM 15630 N N . ASN D 1 483 ? 38.271 56.115 90.310 1.00 28.02 485 ASN D N 1
ATOM 15631 C CA . ASN D 1 483 ? 38.836 55.683 89.031 1.00 26.52 485 ASN D CA 1
ATOM 15632 C C . ASN D 1 483 ? 40.054 54.778 89.200 1.00 27.50 485 ASN D C 1
ATOM 15633 O O . ASN D 1 483 ? 40.962 55.071 89.981 1.00 29.08 485 ASN D O 1
ATOM 15638 N N . GLY D 1 484 ? 40.066 53.675 88.445 1.00 26.93 486 GLY D N 1
ATOM 15639 C CA . GLY D 1 484 ? 40.967 52.569 88.733 1.00 21.01 486 GLY D CA 1
ATOM 15640 C C . GLY D 1 484 ? 42.433 52.859 88.498 1.00 29.66 486 GLY D C 1
ATOM 15641 O O . GLY D 1 484 ? 43.290 52.136 89.020 1.00 29.28 486 GLY D O 1
ATOM 15642 N N . THR D 1 485 ? 42.748 53.886 87.712 1.00 34.52 487 THR D N 1
ATOM 15643 C CA . THR D 1 485 ? 44.129 54.290 87.451 1.00 31.95 487 THR D CA 1
ATOM 15644 C C . THR D 1 485 ? 44.193 55.805 87.610 1.00 30.53 487 THR D C 1
ATOM 15645 O O . THR D 1 485 ? 44.014 56.546 86.642 1.00 33.59 487 THR D O 1
ATOM 15649 N N . THR D 1 486 ? 44.455 56.263 88.829 1.00 25.20 488 THR D N 1
ATOM 15650 C CA . THR D 1 486 ? 44.458 57.682 89.153 1.00 24.42 488 THR D CA 1
ATOM 15651 C C . THR D 1 486 ? 45.878 58.142 89.461 1.00 33.50 488 THR D C 1
ATOM 15652 O O . THR D 1 486 ? 46.557 57.551 90.307 1.00 32.75 488 THR D O 1
ATOM 15656 N N . TYR D 1 487 ? 46.321 59.189 88.770 1.00 31.20 489 TYR D N 1
ATOM 15657 C CA . TYR D 1 487 ? 47.612 59.817 89.016 1.00 24.67 489 TYR D CA 1
ATOM 15658 C C . TYR D 1 487 ? 47.416 61.069 89.865 1.00 25.84 489 TYR D C 1
ATOM 15659 O O . TYR D 1 487 ? 46.440 61.804 89.686 1.00 28.18 489 TYR D O 1
ATOM 15668 N N . ALA D 1 488 ? 48.346 61.306 90.792 1.00 27.75 490 ALA D N 1
ATOM 15669 C CA . ALA D 1 488 ? 48.239 62.404 91.748 1.00 29.87 490 ALA D CA 1
ATOM 15670 C C . ALA D 1 488 ? 49.600 63.058 91.927 1.00 30.91 490 ALA D C 1
ATOM 15671 O O . ALA D 1 488 ? 50.609 62.367 92.088 1.00 35.93 490 ALA D O 1
ATOM 15673 N N . GLY D 1 489 ? 49.619 64.384 91.924 1.00 34.31 491 GLY D N 1
ATOM 15674 C CA . GLY D 1 489 ? 50.846 65.154 91.914 1.00 29.10 491 GLY D CA 1
ATOM 15675 C C . GLY D 1 489 ? 50.807 66.213 90.832 1.00 34.91 491 GLY D C 1
ATOM 15676 O O . GLY D 1 489 ? 49.937 66.227 89.966 1.00 36.22 491 GLY D O 1
ATOM 15677 N N . ILE D 1 490 ? 51.782 67.122 90.906 1.00 27.48 492 ILE D N 1
ATOM 15678 C CA . ILE D 1 490 ? 51.823 68.189 89.911 1.00 29.87 492 ILE D CA 1
ATOM 15679 C C . ILE D 1 490 ? 52.162 67.630 88.533 1.00 26.71 492 ILE D C 1
ATOM 15680 O O . ILE D 1 490 ? 51.750 68.192 87.509 1.00 26.36 492 ILE D O 1
ATOM 15685 N N . ARG D 1 491 ? 52.889 66.514 88.475 1.00 25.62 493 ARG D N 1
ATOM 15686 C CA . ARG D 1 491 ? 53.224 65.855 87.220 1.00 28.42 493 ARG D CA 1
ATOM 15687 C C . ARG D 1 491 ? 52.177 64.831 86.803 1.00 33.21 493 ARG D C 1
ATOM 15688 O O . ARG D 1 491 ? 52.437 64.026 85.901 1.00 36.13 493 ARG D O 1
ATOM 15696 N N . ALA D 1 492 ? 51.002 64.851 87.431 1.00 33.08 494 ALA D N 1
ATOM 15697 C CA . ALA D 1 492 ? 49.984 63.845 87.157 1.00 32.49 494 ALA D CA 1
ATOM 15698 C C . ALA D 1 492 ? 49.472 63.953 85.725 1.00 37.96 494 ALA D C 1
ATOM 15699 O O . ALA D 1 492 ? 49.384 65.040 85.146 1.00 33.05 494 ALA D O 1
ATOM 15701 N N . ARG D 1 493 ? 49.126 62.799 85.160 1.00 38.08 495 ARG D N 1
ATOM 15702 C CA . ARG D 1 493 ? 48.654 62.683 83.789 1.00 35.85 495 ARG D CA 1
ATOM 15703 C C . ARG D 1 493 ? 47.467 61.733 83.774 1.00 33.65 495 ARG D C 1
ATOM 15704 O O . ARG D 1 493 ? 47.156 61.087 84.775 1.00 35.28 495 ARG D O 1
ATOM 15712 N N . THR D 1 494 ? 46.794 61.642 82.627 1.00 32.91 496 THR D N 1
ATOM 15713 C CA . THR D 1 494 ? 45.748 60.640 82.465 1.00 32.14 496 THR D CA 1
ATOM 15714 C C . THR D 1 494 ? 46.168 59.473 81.583 1.00 37.77 496 THR D C 1
ATOM 15715 O O . THR D 1 494 ? 45.576 58.394 81.691 1.00 40.60 496 THR D O 1
ATOM 15719 N N . THR D 1 495 ? 47.166 59.657 80.725 1.00 33.47 497 THR D N 1
ATOM 15720 C CA . THR D 1 495 ? 47.523 58.671 79.717 1.00 40.05 497 THR D CA 1
ATOM 15721 C C . THR D 1 495 ? 48.896 58.066 79.983 1.00 39.91 497 THR D C 1
ATOM 15722 O O . THR D 1 495 ? 49.681 58.571 80.791 1.00 48.09 497 THR D O 1
ATOM 15726 N N . GLY D 1 496 ? 49.174 56.971 79.279 1.00 44.44 498 GLY D N 1
ATOM 15727 C CA . GLY D 1 496 ? 50.500 56.384 79.257 1.00 44.20 498 GLY D CA 1
ATOM 15728 C C . GLY D 1 496 ? 50.838 55.518 80.452 1.00 47.77 498 GLY D C 1
ATOM 15729 O O . GLY D 1 496 ? 51.920 55.648 81.031 1.00 53.49 498 GLY D O 1
ATOM 15730 N N . ALA D 1 497 ? 49.932 54.633 80.831 1.00 41.18 499 ALA D N 1
ATOM 15731 C CA . ALA D 1 497 ? 50.225 53.696 81.909 1.00 49.15 499 ALA D CA 1
ATOM 15732 C C . ALA D 1 497 ? 51.186 52.624 81.411 1.00 49.44 499 ALA D C 1
ATOM 15733 O O . ALA D 1 497 ? 50.838 51.869 80.492 1.00 39.78 499 ALA D O 1
ATOM 15735 N N . PRO D 1 498 ? 52.385 52.521 81.966 1.00 51.77 500 PRO D N 1
ATOM 15736 C CA . PRO D 1 498 ? 53.344 51.513 81.510 1.00 44.60 500 PRO D CA 1
ATOM 15737 C C . PRO D 1 498 ? 53.090 50.177 82.199 1.00 42.67 500 PRO D C 1
ATOM 15738 O O . PRO D 1 498 ? 52.137 50.005 82.959 1.00 36.67 500 PRO D O 1
ATOM 15742 N N . GLN D 1 499 ? 53.975 49.221 81.918 1.00 43.21 501 GLN D N 1
ATOM 15743 C CA . GLN D 1 499 ? 53.771 47.859 82.393 1.00 37.99 501 GLN D CA 1
ATOM 15744 C C . GLN D 1 499 ? 54.095 47.705 83.871 1.00 35.77 501 GLN D C 1
ATOM 15745 O O . GLN D 1 499 ? 53.703 46.701 84.474 1.00 41.30 501 GLN D O 1
ATOM 15751 N N . ASN D 1 500 ? 54.783 48.675 84.475 1.00 35.22 502 ASN D N 1
ATOM 15752 C CA . ASN D 1 500 ? 55.200 48.509 85.860 1.00 37.84 502 ASN D CA 1
ATOM 15753 C C . ASN D 1 500 ? 54.073 48.731 86.859 1.00 33.31 502 ASN D C 1
ATOM 15754 O O . ASN D 1 500 ? 54.249 48.397 88.036 1.00 33.52 502 ASN D O 1
ATOM 15759 N N . HIS D 1 501 ? 52.928 49.271 86.442 1.00 35.60 503 HIS D N 1
ATOM 15760 C CA . HIS D 1 501 ? 51.805 49.376 87.361 1.00 37.13 503 HIS D CA 1
ATOM 15761 C C . HIS D 1 501 ? 50.490 49.118 86.640 1.00 33.49 503 HIS D C 1
ATOM 15762 O O . HIS D 1 501 ? 50.404 49.127 85.408 1.00 30.93 503 HIS D O 1
ATOM 15769 N N . TRP D 1 502 ? 49.471 48.865 87.456 1.00 32.93 504 TRP D N 1
ATOM 15770 C CA . TRP D 1 502 ? 48.152 48.471 86.987 1.00 35.70 504 TRP D CA 1
ATOM 15771 C C . TRP D 1 502 ? 47.561 49.511 86.043 1.00 43.56 504 TRP D C 1
ATOM 15772 O O . TRP D 1 502 ? 47.732 50.717 86.231 1.00 44.28 504 TRP D O 1
ATOM 15783 N N . PHE D 1 503 ? 46.876 49.032 85.008 1.00 38.88 505 PHE D N 1
ATOM 15784 C CA . PHE D 1 503 ? 45.976 49.857 84.214 1.00 36.76 505 PHE D CA 1
ATOM 15785 C C . PHE D 1 503 ? 44.635 49.151 84.156 1.00 33.47 505 PHE D C 1
ATOM 15786 O O . PHE D 1 503 ? 44.567 47.980 83.772 1.00 37.98 505 PHE D O 1
ATOM 15794 N N . GLY D 1 504 ? 43.573 49.858 84.522 1.00 27.39 506 GLY D N 1
ATOM 15795 C CA . GLY D 1 504 ? 42.252 49.279 84.511 1.00 30.54 506 GLY D CA 1
ATOM 15796 C C . GLY D 1 504 ? 41.259 50.086 85.317 1.00 38.88 506 GLY D C 1
ATOM 15797 O O . GLY D 1 504 ? 41.629 50.967 86.095 1.00 40.74 506 GLY D O 1
ATOM 15798 N N . PRO D 1 505 ? 39.974 49.805 85.138 1.00 43.08 507 PRO D N 1
ATOM 15799 C CA . PRO D 1 505 ? 38.940 50.522 85.888 1.00 40.58 507 PRO D CA 1
ATOM 15800 C C . PRO D 1 505 ? 38.787 49.970 87.300 1.00 37.88 507 PRO D C 1
ATOM 15801 O O . PRO D 1 505 ? 39.329 48.925 87.658 1.00 45.05 507 PRO D O 1
ATOM 15805 N N . ALA D 1 506 ? 38.043 50.718 88.113 1.00 36.75 508 ALA D N 1
ATOM 15806 C CA . ALA D 1 506 ? 37.620 50.278 89.433 1.00 35.82 508 ALA D CA 1
ATOM 15807 C C . ALA D 1 506 ? 36.113 50.465 89.553 1.00 33.99 508 ALA D C 1
ATOM 15808 O O . ALA D 1 506 ? 35.468 51.071 88.693 1.00 38.74 508 ALA D O 1
ATOM 15810 N N . GLY D 1 507 ? 35.549 49.934 90.634 1.00 35.56 509 GLY D N 1
ATOM 15811 C CA . GLY D 1 507 ? 34.120 50.032 90.846 1.00 33.74 509 GLY D CA 1
ATOM 15812 C C . GLY D 1 507 ? 33.296 49.025 90.081 1.00 32.84 509 GLY D C 1
ATOM 15813 O O . GLY D 1 507 ? 32.093 49.235 89.892 1.00 35.10 509 GLY D O 1
ATOM 15814 N N . ASP D 1 508 ? 33.905 47.926 89.651 1.00 36.20 510 ASP D N 1
ATOM 15815 C CA . ASP D 1 508 ? 33.248 46.919 88.832 1.00 37.00 510 ASP D CA 1
ATOM 15816 C C . ASP D 1 508 ? 33.889 45.564 89.107 1.00 36.77 510 ASP D C 1
ATOM 15817 O O . ASP D 1 508 ? 35.092 45.392 88.866 1.00 29.25 510 ASP D O 1
ATOM 15822 N N . PRO D 1 509 ? 33.135 44.578 89.607 1.00 33.72 511 PRO D N 1
ATOM 15823 C CA . PRO D 1 509 ? 33.722 43.245 89.814 1.00 31.78 511 PRO D CA 1
ATOM 15824 C C . PRO D 1 509 ? 34.100 42.551 88.518 1.00 38.64 511 PRO D C 1
ATOM 15825 O O . PRO D 1 509 ? 34.710 41.474 88.564 1.00 33.20 511 PRO D O 1
ATOM 15829 N N . ARG D 1 510 ? 33.734 43.120 87.374 1.00 40.52 512 ARG D N 1
ATOM 15830 C CA . ARG D 1 510 ? 34.172 42.646 86.073 1.00 36.31 512 ARG D CA 1
ATOM 15831 C C . ARG D 1 510 ? 35.386 43.406 85.563 1.00 34.61 512 ARG D C 1
ATOM 15832 O O . ARG D 1 510 ? 35.874 43.103 84.472 1.00 39.04 512 ARG D O 1
ATOM 15840 N N . GLY D 1 511 ? 35.874 44.391 86.316 1.00 37.27 513 GLY D N 1
ATOM 15841 C CA . GLY D 1 511 ? 36.979 45.214 85.870 1.00 40.69 513 GLY D CA 1
ATOM 15842 C C . GLY D 1 511 ? 38.247 44.431 85.613 1.00 49.23 513 GLY D C 1
ATOM 15843 O O . GLY D 1 511 ? 38.690 43.653 86.463 1.00 46.04 513 GLY D O 1
ATOM 15844 N N . ALA D 1 512 ? 38.835 44.622 84.440 1.00 46.98 514 ALA D N 1
ATOM 15845 C CA . ALA D 1 512 ? 40.071 43.944 84.095 1.00 44.77 514 ALA D CA 1
ATOM 15846 C C . ALA D 1 512 ? 41.272 44.836 84.364 1.00 43.03 514 ALA D C 1
ATOM 15847 O O . ALA D 1 512 ? 41.182 46.066 84.343 1.00 47.89 514 ALA D O 1
ATOM 15849 N N . GLY D 1 513 ? 42.405 44.192 84.635 1.00 40.29 515 GLY D N 1
ATOM 15850 C CA . GLY D 1 513 ? 43.697 44.833 84.619 1.00 36.30 515 GLY D CA 1
ATOM 15851 C C . GLY D 1 513 ? 44.515 44.330 83.440 1.00 32.53 515 GLY D C 1
ATOM 15852 O O . GLY D 1 513 ? 44.115 43.441 82.695 1.00 36.53 515 GLY D O 1
ATOM 15853 N N . ILE D 1 514 ? 45.692 44.925 83.284 1.00 29.42 516 ILE D N 1
ATOM 15854 C CA . ILE D 1 514 ? 46.597 44.511 82.221 1.00 31.08 516 ILE D CA 1
ATOM 15855 C C . ILE D 1 514 ? 48.023 44.798 82.655 1.00 31.73 516 ILE D C 1
ATOM 15856 O O . ILE D 1 514 ? 48.282 45.763 83.376 1.00 36.94 516 ILE D O 1
ATOM 15861 N N . GLY D 1 515 ? 48.944 43.930 82.240 1.00 37.85 517 GLY D N 1
ATOM 15862 C CA . GLY D 1 515 ? 50.359 44.212 82.376 1.00 34.62 517 GLY D CA 1
ATOM 15863 C C . GLY D 1 515 ? 51.085 43.596 83.556 1.00 29.58 517 GLY D C 1
ATOM 15864 O O . GLY D 1 515 ? 52.082 42.894 83.367 1.00 33.28 517 GLY D O 1
ATOM 15865 N N . THR D 1 516 ? 50.612 43.852 84.771 1.00 34.48 518 THR D N 1
ATOM 15866 C CA . THR D 1 516 ? 51.337 43.505 85.984 1.00 27.84 518 THR D CA 1
ATOM 15867 C C . THR D 1 516 ? 51.070 42.064 86.394 1.00 28.49 518 THR D C 1
ATOM 15868 O O . THR D 1 516 ? 50.106 41.443 85.935 1.00 31.01 518 THR D O 1
ATOM 15872 N N . PRO D 1 517 ? 51.925 41.495 87.255 1.00 32.66 519 PRO D N 1
ATOM 15873 C CA . PRO D 1 517 ? 51.633 40.161 87.809 1.00 32.94 519 PRO D CA 1
ATOM 15874 C C . PRO D 1 517 ? 50.249 40.041 88.426 1.00 35.19 519 PRO D C 1
ATOM 15875 O O . PRO D 1 517 ? 49.567 39.036 88.194 1.00 33.44 519 PRO D O 1
ATOM 15879 N N . GLU D 1 518 ? 49.811 41.040 89.201 1.00 31.89 520 GLU D N 1
ATOM 15880 C CA . GLU D 1 518 ? 48.496 40.968 89.834 1.00 28.77 520 GLU D CA 1
ATOM 15881 C C . GLU D 1 518 ? 47.380 40.984 88.799 1.00 28.80 520 GLU D C 1
ATOM 15882 O O . GLU D 1 518 ? 46.414 40.220 88.911 1.00 26.67 520 GLU D O 1
ATOM 15888 N N . ALA D 1 519 ? 47.492 41.850 87.788 1.00 25.66 521 ALA D N 1
ATOM 15889 C CA . ALA D 1 519 ? 46.487 41.897 86.730 1.00 29.69 521 ALA D CA 1
ATOM 15890 C C . ALA D 1 519 ? 46.374 40.557 86.015 1.00 29.86 521 ALA D C 1
ATOM 15891 O O . ALA D 1 519 ? 45.267 40.105 85.698 1.00 29.64 521 ALA D O 1
ATOM 15893 N N . ILE D 1 520 ? 47.508 39.904 85.761 1.00 31.04 522 ILE D N 1
ATOM 15894 C CA . ILE D 1 520 ? 47.491 38.616 85.071 1.00 30.80 522 ILE D CA 1
ATOM 15895 C C . ILE D 1 520 ? 46.781 37.571 85.920 1.00 29.31 522 ILE D C 1
ATOM 15896 O O . ILE D 1 520 ? 45.903 36.845 85.438 1.00 27.34 522 ILE D O 1
ATOM 15901 N N . LYS D 1 521 ? 47.145 37.489 87.202 1.00 29.15 523 LYS D N 1
ATOM 15902 C CA . LYS D 1 521 ? 46.525 36.505 88.084 1.00 24.01 523 LYS D CA 1
ATOM 15903 C C . LYS D 1 521 ? 45.039 36.785 88.271 1.00 23.79 523 LYS D C 1
ATOM 15904 O O . LYS D 1 521 ? 44.221 35.857 88.247 1.00 31.18 523 LYS D O 1
ATOM 15910 N N . LEU D 1 522 ? 44.668 38.057 88.440 1.00 29.90 524 LEU D N 1
ATOM 15911 C CA . LEU D 1 522 ? 43.259 38.398 88.619 1.00 33.92 524 LEU D CA 1
ATOM 15912 C C . LEU D 1 522 ? 42.441 38.016 87.392 1.00 35.24 524 LEU D C 1
ATOM 15913 O O . LEU D 1 522 ? 41.363 37.420 87.505 1.00 31.78 524 LEU D O 1
ATOM 15918 N N . VAL D 1 523 ? 42.949 38.342 86.205 1.00 36.78 525 VAL D N 1
ATOM 15919 C CA . VAL D 1 523 ? 42.151 38.211 84.993 1.00 35.23 525 VAL D CA 1
ATOM 15920 C C . VAL D 1 523 ? 42.135 36.771 84.490 1.00 29.68 525 VAL D C 1
ATOM 15921 O O . VAL D 1 523 ? 41.098 36.277 84.031 1.00 25.33 525 VAL D O 1
ATOM 15925 N N . TRP D 1 524 ? 43.265 36.072 84.572 1.00 23.21 526 TRP D N 1
ATOM 15926 C CA . TRP D 1 524 ? 43.445 34.816 83.858 1.00 22.79 526 TRP D CA 1
ATOM 15927 C C . TRP D 1 524 ? 43.548 33.604 84.772 1.00 27.83 526 TRP D C 1
ATOM 15928 O O . TRP D 1 524 ? 43.920 32.520 84.307 1.00 29.93 526 TRP D O 1
ATOM 15939 N N . SER D 1 525 ? 43.221 33.747 86.053 1.00 22.57 527 SER D N 1
ATOM 15940 C CA . SER D 1 525 ? 43.187 32.598 86.944 1.00 27.37 527 SER D CA 1
ATOM 15941 C C . SER D 1 525 ? 42.157 32.837 88.035 1.00 27.96 527 SER D C 1
ATOM 15942 O O . SER D 1 525 ? 41.714 33.965 88.267 1.00 28.13 527 SER D O 1
ATOM 15945 N N . CYS D 1 526 ? 41.780 31.749 88.700 1.00 26.20 528 CYS D N 1
ATOM 15946 C CA . CYS D 1 526 ? 40.866 31.784 89.829 1.00 26.61 528 CYS D CA 1
ATOM 15947 C C . CYS D 1 526 ? 41.501 31.041 90.994 1.00 26.94 528 CYS D C 1
ATOM 15948 O O . CYS D 1 526 ? 42.491 30.322 90.834 1.00 24.34 528 CYS D O 1
ATOM 15951 N N . HIS D 1 527 ? 40.928 31.229 92.176 1.00 33.00 529 HIS D N 1
ATOM 15952 C CA . HIS D 1 527 ? 41.439 30.535 93.347 1.00 25.07 529 HIS D CA 1
ATOM 15953 C C . HIS D 1 527 ? 40.959 29.089 93.350 1.00 24.24 529 HIS D C 1
ATOM 15954 O O . HIS D 1 527 ? 39.784 28.810 93.089 1.00 24.79 529 HIS D O 1
ATOM 15961 N N . ARG D 1 528 ? 41.878 28.166 93.623 1.00 26.78 530 ARG D N 1
ATOM 15962 C CA . ARG D 1 528 ? 41.524 26.793 93.958 1.00 25.08 530 ARG D CA 1
ATOM 15963 C C . ARG D 1 528 ? 42.206 26.433 95.264 1.00 27.30 530 ARG D C 1
ATOM 15964 O O . ARG D 1 528 ? 43.435 26.510 95.367 1.00 26.47 530 ARG D O 1
ATOM 15972 N N . GLU D 1 529 ? 41.412 26.039 96.253 1.00 24.68 531 GLU D N 1
ATOM 15973 C CA . GLU D 1 529 ? 41.937 25.603 97.536 1.00 25.46 531 GLU D CA 1
ATOM 15974 C C . GLU D 1 529 ? 42.051 24.084 97.534 1.00 25.25 531 GLU D C 1
ATOM 15975 O O . GLU D 1 529 ? 41.110 23.386 97.143 1.00 30.20 531 GLU D O 1
ATOM 15981 N N . ILE D 1 530 ? 43.213 23.581 97.940 1.00 25.74 532 ILE D N 1
ATOM 15982 C CA . ILE D 1 530 ? 43.455 22.151 98.087 1.00 23.78 532 ILE D CA 1
ATOM 15983 C C . ILE D 1 530 ? 43.924 21.906 99.513 1.00 23.41 532 ILE D C 1
ATOM 15984 O O . ILE D 1 530 ? 44.985 22.398 99.917 1.00 24.67 532 ILE D O 1
ATOM 15989 N N . ILE D 1 531 ? 43.135 21.157 100.276 1.00 29.34 533 ILE D N 1
ATOM 15990 C CA . ILE D 1 531 ? 43.413 20.897 101.684 1.00 23.65 533 ILE D CA 1
ATOM 15991 C C . ILE D 1 531 ? 43.892 19.459 101.805 1.00 24.35 533 ILE D C 1
ATOM 15992 O O . ILE D 1 531 ? 43.120 18.517 101.590 1.00 28.43 533 ILE D O 1
ATOM 15997 N N . TYR D 1 532 ? 45.161 19.284 102.156 1.00 23.94 534 TYR D N 1
ATOM 15998 C CA . TYR D 1 532 ? 45.679 17.954 102.425 1.00 26.43 534 TYR D CA 1
ATOM 15999 C C . TYR D 1 532 ? 45.315 17.538 103.842 1.00 24.88 534 TYR D C 1
ATOM 16000 O O . TYR D 1 532 ? 45.350 18.349 104.770 1.00 29.14 534 TYR D O 1
ATOM 16009 N N . ASP D 1 533 ? 44.919 16.269 103.991 1.00 25.00 535 ASP D N 1
ATOM 16010 C CA . ASP D 1 533 ? 44.518 15.686 105.271 1.00 25.04 535 ASP D CA 1
ATOM 16011 C C . ASP D 1 533 ? 44.931 14.214 105.210 1.00 29.24 535 ASP D C 1
ATOM 16012 O O . ASP D 1 533 ? 44.116 13.312 105.001 1.00 27.65 535 ASP D O 1
ATOM 16017 N N . VAL D 1 534 ? 46.231 13.976 105.393 1.00 29.97 536 VAL D N 1
ATOM 16018 C CA . VAL D 1 534 ? 46.793 12.650 105.159 1.00 26.66 536 VAL D CA 1
ATOM 16019 C C . VAL D 1 534 ? 46.819 11.781 106.405 1.00 26.16 536 VAL D C 1
ATOM 16020 O O . VAL D 1 534 ? 47.156 10.591 106.309 1.00 25.40 536 VAL D O 1
ATOM 16024 N N . GLY D 1 535 ? 46.487 12.328 107.567 1.00 31.65 537 GLY D N 1
ATOM 16025 C CA . GLY D 1 535 ? 46.563 11.578 108.793 1.00 34.92 537 GLY D CA 1
ATOM 16026 C C . GLY D 1 535 ? 47.852 11.833 109.547 1.00 38.28 537 GLY D C 1
ATOM 16027 O O . GLY D 1 535 ? 48.589 12.780 109.261 1.00 44.71 537 GLY D O 1
ATOM 16028 N N . PRO D 1 536 ? 48.174 10.959 110.514 1.00 35.83 538 PRO D N 1
ATOM 16029 C CA . PRO D 1 536 ? 47.454 9.722 110.846 1.00 30.72 538 PRO D CA 1
ATOM 16030 C C . PRO D 1 536 ? 46.091 9.934 111.490 1.00 35.52 538 PRO D C 1
ATOM 16031 O O . PRO D 1 536 ? 45.857 10.960 112.132 1.00 32.82 538 PRO D O 1
ATOM 16035 N N . VAL D 1 537 ? 45.195 8.978 111.291 1.00 33.30 539 VAL D N 1
ATOM 16036 C CA . VAL D 1 537 ? 44.005 8.906 112.141 1.00 34.20 539 VAL D CA 1
ATOM 16037 C C . VAL D 1 537 ? 44.449 8.580 113.563 1.00 33.18 539 VAL D C 1
ATOM 16038 O O . VAL D 1 537 ? 45.199 7.608 113.763 1.00 30.54 539 VAL D O 1
ATOM 16042 N N . PRO D 1 538 ? 44.060 9.373 114.562 1.00 44.20 540 PRO D N 1
ATOM 16043 C CA . PRO D 1 538 ? 44.525 9.125 115.932 1.00 43.97 540 PRO D CA 1
ATOM 16044 C C . PRO D 1 538 ? 44.261 7.697 116.388 1.00 43.91 540 PRO D C 1
ATOM 16045 O O . PRO D 1 538 ? 43.232 7.099 116.064 1.00 39.54 540 PRO D O 1
ATOM 16049 N N . GLU D 1 539 ? 45.220 7.152 117.145 1.00 48.26 541 GLU D N 1
ATOM 16050 C CA . GLU D 1 539 ? 45.062 5.819 117.723 1.00 54.57 541 GLU D CA 1
ATOM 16051 C C . GLU D 1 539 ? 43.750 5.696 118.481 1.00 49.74 541 GLU D C 1
ATOM 16052 O O . GLU D 1 539 ? 43.094 4.649 118.442 1.00 44.57 541 GLU D O 1
ATOM 16058 N N . SER D 1 540 ? 43.359 6.756 119.181 1.00 43.55 542 SER D N 1
ATOM 16059 C CA . SER D 1 540 ? 42.185 6.760 120.037 1.00 52.41 542 SER D CA 1
ATOM 16060 C C . SER D 1 540 ? 40.903 7.105 119.293 1.00 54.44 542 SER D C 1
ATOM 16061 O O . SER D 1 540 ? 39.894 7.411 119.938 1.00 48.59 542 SER D O 1
ATOM 16064 N N . TRP D 1 541 ? 40.914 7.081 117.961 1.00 45.03 543 TRP D N 1
ATOM 16065 C CA . TRP D 1 541 ? 39.723 7.477 117.222 1.00 35.78 543 TRP D CA 1
ATOM 16066 C C . TRP D 1 541 ? 38.660 6.392 117.320 1.00 37.10 543 TRP D C 1
ATOM 16067 O O . TRP D 1 541 ? 38.903 5.233 116.964 1.00 42.99 543 TRP D O 1
ATOM 16078 N N . ALA D 1 542 ? 37.486 6.775 117.804 1.00 36.09 544 ALA D N 1
ATOM 16079 C CA . ALA D 1 542 ? 36.314 5.920 117.814 1.00 40.11 544 ALA D CA 1
ATOM 16080 C C . ALA D 1 542 ? 35.197 6.602 117.042 1.00 36.22 544 ALA D C 1
ATOM 16081 O O . ALA D 1 542 ? 35.099 7.833 117.020 1.00 38.25 544 ALA D O 1
ATOM 16083 N N . LEU D 1 543 ? 34.358 5.785 116.406 1.00 38.83 545 LEU D N 1
ATOM 16084 C CA . LEU D 1 543 ? 33.218 6.268 115.636 1.00 37.20 545 LEU D CA 1
ATOM 16085 C C . LEU D 1 543 ? 32.342 7.166 116.498 1.00 37.09 545 LEU D C 1
ATOM 16086 O O . LEU D 1 543 ? 31.681 6.681 117.425 1.00 40.54 545 LEU D O 1
ATOM 16091 N N . PRO D 1 544 ? 32.308 8.468 116.234 1.00 35.98 546 PRO D N 1
ATOM 16092 C CA . PRO D 1 544 ? 31.423 9.346 117.003 1.00 39.70 546 PRO D CA 1
ATOM 16093 C C . PRO D 1 544 ? 29.974 9.070 116.643 1.00 44.52 546 PRO D C 1
ATOM 16094 O O . PRO D 1 544 ? 29.662 8.455 115.619 1.00 49.20 546 PRO D O 1
ATOM 16098 N N . SER D 1 545 ? 29.080 9.522 117.513 1.00 43.36 547 SER D N 1
ATOM 16099 C CA . SER D 1 545 ? 27.664 9.435 117.203 1.00 44.92 547 SER D CA 1
ATOM 16100 C C . SER D 1 545 ? 27.329 10.383 116.058 1.00 38.89 547 SER D C 1
ATOM 16101 O O . SER D 1 545 ? 27.998 11.399 115.846 1.00 31.95 547 SER D O 1
ATOM 16104 N N . ALA D 1 546 ? 26.290 10.028 115.307 1.00 44.87 548 ALA D N 1
ATOM 16105 C CA . ALA D 1 546 ? 25.933 10.788 114.119 1.00 45.94 548 ALA D CA 1
ATOM 16106 C C . ALA D 1 546 ? 25.572 12.225 114.475 1.00 31.85 548 ALA D C 1
ATOM 16107 O O . ALA D 1 546 ? 25.055 12.513 115.558 1.00 41.22 548 ALA D O 1
ATOM 16109 N N . THR D 1 547 ? 25.877 13.133 113.553 1.00 33.12 549 THR D N 1
ATOM 16110 C CA . THR D 1 547 ? 25.396 14.507 113.627 1.00 40.36 549 THR D CA 1
ATOM 16111 C C . THR D 1 547 ? 24.817 14.885 112.264 1.00 43.88 549 THR D C 1
ATOM 16112 O O . THR D 1 547 ? 25.043 14.188 111.272 1.00 34.82 549 THR D O 1
#

CATH classification: 3.40.309.10

Organism: Zea mays (NCBI:txid4577)

Radius of gyration: 37.47 Å; Cα contacts (8 Å, |Δi|>4): 5163; chains: 4; bounding box: 102×96×106 Å

Sequence (2087 aa):
TPSFATVSPQEVSGSSPAEVQNFVQGSWTASANWNWIVDPLNGDKFIKVAEVQGTEIKSFMESLSKCPKHGLHNPLKAPERYLMYGDISAKAAHMLGQPTVLDFFAKLIQRVSPKSYQQALAEVQVSQKFLENFCGDQVRFLARSFAVPGNHLGQRSNGYRWPYGPVAIITPFNFPLEIPLLQLMGALYMGNKPVLKVDSKVSIVMEQMIRLLHDCGLPAEDMDFINSDGAVMNKLLLEANPKMTLFTGSSRVAEKLAADLKGRVKLEDAGFDWKILGPDVQEVDYVAWVCDQDAYACSGQKCSAQSVLFMHKNWSSSGLLEKMKKLSERRKLEDLTIGPVLTVTTEAMIEHMNNLLKIRGSKVLFGGEPLANHSIPKIYGAMKPTAVFVPLEEILKSGNFELVTKEIFGPFQVVTEYSEDQLELVLEACERMNAHLTAAIVSNDPLFLQDVLGRRSVNGTTYAGIRARTTGAPQNHWFGPAGDPRGAGIGTPEAIKLVWSCHREIIYDVGPVPESWALPSATTPSFATVSPQEVSGSSPAEVQNFVQGSWTASANWNWIVDPLNGDKFIKVAEVQGTEIKSFMESLSKCPKHGLHNPLKAPERYLMYGDISAKAAHMLGQPTVLDFFAKLIQRVSPKSYQQALAEVQVSQKFLENFCGDQVRFLARSFAVPGNHLGQRSNGYRWPYGPVAIITPFNFPLEIPLLQLMGALYMGNKPVLKVDSKVSIVMEQMIRLLHDCGLPAEDMDFINSDGAVMNKLLLEANPKMTLFTGSSRVAEKLAADLKGRVKLEDAGFDWKILGPDVQEVDYVAWVCDQDAYACSGQKCSAQSVLFMHKNWSSSGLLEKMKKLSERRKLEDLTIGPVLTVTTEAMIEHMNNLLKIRGSKVLFGGEPLANHSIPKIYGAMKPTAVFVPLEEILKSGNFELVTKEIFGPFQVVTEYSEDQLELVLEACERMNAHLTAAIVSNDPLFLQDVLGRSVNGTTYAGIRARTTGAPQNHWFGPAGDPRGAGIGTPEAIKLVWSCHREIIYDVGPVPESWALPSATPSFATVSPQEVSGSSPAEVQNFVQGSWTASANWNWIVDPLNGDKFIKVAEVQGTEIKSFMESLSKCPKHGLHNPLKAPERYLMYGDISAKAAHMLGQPTVLDFFAKLIQRVSPKSYQQALAEVQVSQKFLENFCGDQVRFLARSFAVPGNHLGQRSNGYRWPYGPVAIITPFNFPLEIPLLQLMGALYMGNKPVLKVDSKVSIVMEQMIRLLHDCGLPAEDMDFINSDGAVMNKLLLEANPKMTLFTGSSRVAEKLAADLKGRVKLEDAGFDWKILGPDVQEVDYVAWVCDQDAYACSGQKCSAQSVLFMHKNWSSSGLLEKMKKLSERRKLEDLTIGPVLTVTTEAMIEHMNNLLKIRGSKVLFGGEPLANHSIPKIYGAMKPTAVFVPLEEILKSGNFELVTKEIFGPFQVVTEYSEDQLELVLEACERMNAHLTAAIVSNDPLFLQDVLGRSVNGTTYAGIRARTTGAPQNHWFGPAGDPRGAGIGTPEAIKLVWSCHREIIYDVGPVPESWALPSATTPSFATVSPQEVSGSSPAEVQNFVQGSWTASANWNWIVDPLNGDKFIKVAEVQGTEIKSFMESLSKCPKHGLHNPLKAPERYLMYGDISAKAAHMLGQPTVLDFFAKLIQRVSPKSYQQALAEVQVSQKFLENFCGDQVRFLARSFAVPGNHLGQRSNGYRWPYGPVAIITPFNFPLEIPLLQLMGALYMGNKPVLKVDSKVSIVMEQMIRLLHDCGLPAEDMDFINSDGAVMNKLLLEANPKMTLFTGSSRVAEKLAADLKGRVKLEDAGFDWKILGPDVQEVDYVAWVCDQDAYACSGQKCSAQSVLFMHKNWSSSGLLEKMKKLSERRKLEDLTIGPVLTVTTEAMIEHMNNLLKIRGSKVLFGGEPLANHSIPKIYGAMKPTAVFVPLEEILKSGNFELVTKEIFGPFQVVTEYSEDQLELVLEACERMNAHLTAAIVSNDPLFLQDVLGRRSVNGTTYAGIRARTTGAPQNHWFGPAGDPRGAGIGTPEAIKLVWSCHREIIYDVGPVPESWALPSAT

InterPro domains:
  IPR015590 Aldehyde dehydrogenase domain [PF00171] (64-489)
  IPR016160 Aldehyde dehydrogenase, cysteine active site [PS00070] (323-334)
  IPR016161 Aldehyde/histidinol dehydrogenase [SSF53720] (47-517)
  IPR016162 Aldehyde dehydrogenase, N-terminal [G3DSA:3.40.605.10] (40-300)
  IPR016163 Aldehyde dehydrogenase, C-terminal [G3DSA:3.40.309.10] (306-495)
  IPR044638 Aldehyde dehydrogenase family 7 member A1-like [PTHR43521] (25-548)

Nearest PDB structures (foldseek):
  6d97-assembly1_A  TM=1.000E+00  e=0.000E+00  Zea mays
  1ky8-assembly1_A  TM=8.749E-01  e=2.179E-32  Thermoproteus tenax
  1uxv-assembly1_A  TM=8.876E-01  e=1.016E-31  Thermoproteus tenax
  1uxn-assembly1_A  TM=8.781E-01  e=2.834E-31  Thermoproteus tenax
  5tjr-assembly1_C  TM=7.660E-01  e=1.373E-24  Pseudomonas sp. AAC

B-factor: mean 36.73, std 10.35, range [15.58, 84.78]

Secondary structure (DSSP, 8-state):
--TT-S--TTT-SSSS-EEE-EEETTEEE--SS-EEEEPTTT--EEEEE-PPPTTS-HHHHHHHHTS-TT-S-BTTBSTHHHHHHHHHHHHHHHHHTSHHHHHHHHHHHHHHS---HHHHHHHHHHHHHHHHTTSTTHHHHHT--EEEE-SSTTEEEEEEEE--SEEEEEE-SS-TTHHHHHHHHHHHHTT-EEEEEE-TTTTHHHHHHHHHHHHTT--GGG-EEE---HHHHHHHHHHH--SEEEEES-HHHHHHHHHHTTT-EEEE----EEEEE-S----HHHHHHHHHHHHHGGGG-STT-EEEEEEEGGGGGTTHHHHHHHHHHT--GGGTSS--BTTS-HHHHHHHHHHHHTSTT-EEEE--SB--S----TTSB-B--EEEE--HHHHTSTTHHHHHT---SSSEEEEEEE-TT-HHHHHHHHHH-S--SEEEEE---HHHHHHHHHT---SEEEESTT--SS---TTS-B---S-TTB--BSSHHHHHHHH-EEEEEEEE--PPPTT---PPP-/--TT-S--TTT-SSSS-EEE--EETTEE-----EEEEEPTTT--EEEEEE---SGGGHHHHHHHHTS-TT-S-BTTB-THHHHHHHHHHHHHHHHHTSHHHHHHHHHHHHHHS---HHHHHHHHHHHHHHHHTTSTTHHHHHT--EEEE-SSTTEEEEEEEE--SEEEEEE-SS-TTHHHHHHHHHHHHTT-EEEEEE-TTTTHHHHHHHHHHHHTT--TTS-EEE---HHHHHHHHHHH--SEEEEES-HHHHHHHHHHTTT--EEE----EEEEE-S----HHHHHHHHHHHHHGGGG-STT-EEEEEEEGGGGGTTHHHHHHHHHHT--TTTTSS--BTTS-HHHHHHHHHHHTTSTT-EEEE--SB--S----TTSB-B--EEEE--HHHHTSTTHHHHHT---SSSEEEEEEE-TT-HHHHHHHHHH-S---EEEEE---HHHHHHHHHT---SEEEESTT--SS---TTS-BS--S-TTB--BSSHHHHHHHH-EEEEEEEE--PPPTT---PPP-/-TT-S--TTT-SSSS-EEE--EETTEE-----EEEEEPTTT--EEEEEEPPPGGGTHHHHHHHHTS-TT-S-BTTB-THHHHHHHHHHHHHHHHHTSHHHHHHHHHHHHHHS---HHHHHHHHHHHHHHHHTTSTTHHHHHT--EEEE-SSTTEEEEEEEE--SEEEEEE-SS-TTHHHHHHHHHHHHTT-EEEEEE-TTTTHHHHHHHHHHHHTT--TTS-EEE---HHHHHHHHHHH--SEEEEES-HHHHHHHHHHTTT-EEEE----EEEEE-S----HHHHHHHHHHHHHGGGG-STT-EEEEEEEGGGGGTTHHHHHHHHHHT--TTTTSS--BTTS-HHHHHHHHHHHHTSTT-EEEE--SB--S----TTSB-B--EEEE--HHHHTSTTHHHHHT---SSSEEEEEEE-TT-HHHHHHHHHH-S--SEEEEE---HHHHHHHHHT---SEEEESTT--SS---TTS-B---S-TTB--BSSHHHHHHHH-EEEEEEEE--PPPTT---PPP-/--TT-S--TTT-SSSS-EEE--EETTEE-----EEEEEPTTT--EEEEEEPPPTTSTHHHHHHHHTS-TT-S-BTTB-THHHHHHHHHHHHHHHHHHSHHHHHHHHHHHHHHS---HHHHHHHHHHHHHHHHTTSTTHHHHHT--EEEE-SSTTEEEEEEEE--SEEEEEE-SS-SSHHHHHHHHHHHHTT-EEEEEE-TTTTHHHHHHHHHHHHTT--TTS-EEE---HHHHHHHHHHH--SEEEEES-HHHHHHHHHHTTT-EEEE----EEEEE-S----HHHHHHHHHHHHHGGGG-STT-EEEEEEEGGGGGTTHHHHHHHHHHT--TTTTSS--BSSS-HHHHHHHHHHHHTSTT-EEEE--SB--S----TTSB-B--EEEE--HHHHTSTTHHHHHT---SSSEEEEEEE-TT-HHHHHHHHHH-S--SEEEEE---HHHHHHHHHT---SEEEESTT--SS---TTS-B---S-TTB--BSSHHHHHHHH-EEEEEEEE--PPPTT---PPP-

Foldseek 3Di:
DDPLDPDFLVPFFLVRAEEFFKAFPQDTHAEPDWDFAAFQFFGRRRYIYRAYDLVRCVRVLVLQVVWDQQFQAALVGPLCLLQLLLQLLVQLLVQLPDVVNLQRLLSLLCRLLNFFSVVSSLLSVLLSVLSVCRHGCNLVCLFDKDKDADDDPFKIKIKTWGFRAEEEEEEESNRLDNVQSQLVSLQVSRGYQYEYEYARSRPSSVSSSVSSSVVSPDGSSRYIYHYHDPVSVLSCCLVSVRQEYEYEEEPVVVVVSCVSNVNRYFYFYAALEEEEEDLDDDPLVLLLVLLLCQQQGSQQQDSLRHAEYEAEPNCPPVCSLVSNQVSLVPQDPVSRSDGWAQQAFQVRVLVLLVVLVVAPPKDKSHWSAFDDDTNRPRNTYGTRQTEMEDELVRCLDPPNVCSSSDDDSGRYHYYYYDYPVCVVSVLVSQVPDPWQFEYEYQDPPPVVQCVSVVSHFRPHYYYYNNTHRDDDGLVDWGWGGDDLSIATTRYSVRSSSRGTDMDMDMTRPDDPDPPDDDDDDD/DDDLDPDFLVPQFLVAAEEAFWAFPLDTDDADCWDFAAFQFAGRSRYTYRAQDQVRCVRVLVLLVVWDQQFQAALVGPLVLLQVLLQLLVQLLVQLPDVVNLQRQLSLLCRLLNFFSVVSSLLSVLLSVLSVCRHGCNLVVLFDKDKAADPDPFKIKIKTWGFRAEEEEEEESNRQRNRQSQQVSLQVSRRYAYEYEYARSRPSSVSSSVSSSVVSPDGSSRYIYHYHPPVSVLVSCLVNVRQEYEYEEAPVVVVVVCVSSVNSYFYFHAALEAEEEDLDDDPLLLLLVLLLCLQQGSQQQDSQRHAEYAAEPNCPPVCNLVSNQVSLVPQDPVRSSDGWAQQAFQVRVLVLLVVQVVAPPKDKSHWSAFDDDTNRDRNTYGTRQTEMEDELVSCPDPPNVCSSSDDDSGRYHYYYYDYPPCVVSVLVSQVPDPWAFEYEYQDPPVVVQCVSVVSHFRPHYYYYNNTHRDDDGLVDWGWGGPDPSIATTRYSVRSSSRGTDMDMDMTRPDDPDPPDDDDDDD/DVLDPDFLVPQFLVAAEEAFKAFPLDTDDADCWDFAAFQFAGRSRYTYRAADLVRCVRVLVLLVVWDQQFQAALVGPLVLLQVLLQLLVQLLVQLPDVVNLQRQLSLLCRLLNFFSVVSSLLSVLLSVLSVCRHGCNLVVLFDKDKDADPDPFKIKIKTWGFRAEEEEEEESNRLHNRQSQLVSLQVSRRYQYEYEYASSRPSSVSSSVSSSVVSPDGSSRYIYHYHDPVSVLVSCLVSVRQEYEHEEEPVVVVVVCVSNVNSYFYQYAALAAEEEDLDDDPLVLLLVLLLCQQQGSQLQDSLHHAEYEAEPNCVPVCSLVSNQVSLVVQDPVSPSDGWAQQAFQVRVLVLQVVLVVFPPKDKSHWSAFDDDTNRDRNTYGTRQTEMEHELVRCPDPPNVCSSSPDDSGRYHYYYYDYPPCVVSVLVSQVPDPWAFFYEYQDPPVVVVCVSVVSHFHPHYYYYNNTHRDDDGLDDWGWGGPDLSIATTRYSVRSSSRGTDMDMDMTRPDDPDPPDDDDDDD/DDPLDPDFLVPFFLVRAEEAFKAFPQDTDPADCWDFAAFQFFGRSRYTYRAADLVRCVRVLVLLVVWDQQFQAALVGPLVLLQLLLQLLVLLLVVLPDPVNLQRQLSLLCRLQNFFSVVSSLLSVLLSVLSVCRHGCNLVCLFDKDKDADPDPFKIKIKTWGFRAEEEEEEESNRQDNRQSQLVSLQVSRRYQYEYEYARSRPSSVSSVVSSSVVSPDGSSRYIYHYHDPVSVLSSCLVNVRQEYEYEEEPVVVVVSCVSNVNSYFYQYAALEEEEEDLDDDPLLLLLVQLLCQQQGSQQQDSLHHAEYEAEPNCVPVCNLVSNQVSLVVQDPVSSSDGWAQQAFQVNVLVLQVVQVVAPPKDKSHWSAFDDDGNRDRNTYGTRQTEMEHELVSCPDPPNVCSSSDDDSGRYHYYYYDYPPCVVSVLVSQVPDPWQFEYEYQDPPPVVQCVSVVSHFRPHYYYYNNTHRDDDGLVDWGWGGPDLSIATGRYSVRSSSRGTDMDMDMTRPDDPDPPDDDDDDD